Protein 7MEZ (pdb70)

Solvent-accessible surface area: 65326 Å² total; per-residue (Å²): 21,31,1,29,15,76,86,131,66,88,14,122,22,157,77,48,36,54,35,99,8,20,115,30,33,54,71,1,51,104,90,4,19,141,85,18,126,50,14,54,120,125,82,171,125,24,45,172,64,20,32,8,16,6,78,41,158,56,60,90,18,8,22,56,19,115,133,9,8,12,17,13,50,31,6,28,119,67,10,129,71,64,164,90,106,80,0,72,4,39,5,46,74,126,137,105,93,63,119,118,14,83,43,20,26,143,66,0,35,62,4,1,54,37,63,13,61,57,96,77,17,48,69,37,54,7,23,49,10,2,13,20,2,0,0,41,10,2,61,59,13,42,90,82,39,77,80,122,73,11,7,12,26,27,71,52,4,78,62,120,15,9,86,25,4,93,144,103,15,80,121,87,10,8,98,0,12,2,28,154,96,138,80,61,77,73,8,129,11,40,0,85,42,34,7,35,43,0,19,126,49,29,68,115,118,222,153,136,100,53,14,2,18,2,17,6,46,38,16,19,4,13,26,159,21,40,0,42,24,1,44,38,0,11,81,3,22,48,67,57,114,73,4,50,0,15,27,37,101,37,37,80,43,50,102,20,111,38,83,176,51,88,56,28,12,4,18,80,23,68,17,8,2,5,84,59,132,104,2,6,0,100,84,61,104,53,146,59,10,48,8,2,0,1,50,14,0,79,12,95,6,18,0,6,0,52,0,0,1,5,27,109,25,29,182,128,68,82,146,39,0,26,0,10,0,3,0,14,6,14,32,112,67,48,10,78,90,134,9,69,87,49,102,14,49,44,14,4,16,16,10,53,54,12,65,0,72,14,64,4,61,23,3,12,30,2,0,15,0,4,0,6,0,46,2,65,150,28,27,9,10,0,1,0,3,0,0,17,13,9,18,18,10,15,87,13,96,28,59,2,16,1,3,95,66,161,89,9,1,23,39,30,2,19,16,12,11,57,54,63,123,94,11,0,1,0,2,0,12,3,11,58,16,59,29,32,1,1,14,0,69,90,14,71,63,40,112,108,63,20,115,92,81,162,92,130,8,72,108,127,57,70,134,92,0,63,64,16,14,88,44,12,34,30,51,116,32,72,74,130,34,80,99,24,0,20,105,27,31,8,16,0,6,106,48,27,110,0,1,8,16,0,1,48,4,8,95,25,19,65,44,90,14,21,23,83,0,16,36,0,5,53,97,65,121,73,4,61,148,27,89,59,56,23,2,12,1,0,16,0,0,9,5,80,11,10,5,93,26,0,5,41,0,0,5,76,16,0,86,75,9,57,48,7,20,0,25,47,18,1,3,1,0,0,4,0,0,5,10,7,28,19,19,43,14,40,1,0,70,3,4,0,52,18,0,0,103,15,27,28,1,0,2,24,0,0,0,7,2,18,2,2,1,41,26,8,121,26,7,36,17,8,0,0,4,1,0,3,4,0,0,26,0,2,0,73,31,10,10,100,27,1,34,27,0,7,92,0,1,79,10,1,70,115,9,0,97,70,18,66,93,152,121,88,11,74,106,44,0,74,105,20,59,116,73,149,19,10,145,26,2,29,0,0,23,29,10,4,26,51,0,3,42,12,23,22,130,106,3,104,49,44,111,42,199,66,91,7,0,62,0,20,1,119,21,38,32,129,44,35,105,74,142,105,24,11,3,0,30,1,14,33,19,23,17,5,32,15,2,6,3,0,1,14,1,1,72,0,0,43,20,7,1,53,92,64,44,26,37,5,14,1,65,20,8,5,6,5,0,3,6,96,101,6,0,0,15,55,16,31,65,95,28,28,21,0,13,133,5,1,102,88,85,43,3,115,117,5,57,48,99,44,42,8,0,29,91,35,0,82,129,83,14,119,72,98,111,106,23,79,50,4,8,82,69,0,0,58,0,0,0,0,1,4,0,0,1,4,1,3,12,1,1,33,0,7,9,82,9,0,36,0,10,55,88,0,4,2,3,6,35,40,0,15,96,3,0,28,56,25,8,78,90,48,16,141,88,132,85,114,4,10,2,7,6,3,19,0,0,23,53,9,9,17,102,55,48,151,176,75,7,109,50,9,89,53,1,30,87,12,0,16,123,0,0,34,0,0,36,110,58,19,50,14,4,0,7,0,0,6,0,2,0,9,9,3,4,91,75,81,0,51,88,121,21,3,45,46,1,70,82,2,0,5,32,78,94,97,82,112,60,0,89,111,56,0,42,74,31,0,78,48,2,42,112,67,14,57,62,9,6,90,57,27,49,101,143,87,135,127,140,2,75,109,9,0,78,91,8,12,134,68,57,108,13,106,6,66,118,49,15,149,73,23,27,29,18,38,62,7,0,70,36,0,1,83,28,0,51,65,8,35,136,157,19,45,19,113,59,4,9,13,1,1,23,8,1,67,12,10,1,2,35,8,2,27,25,37,122,132,37,67,5,13,89,36,0,25,141,2,2,23,89,0,5,8,3,1,56,25,8,0,26,21,4,52,89,7,4,81,16,1,43,16,5,26,24,0,22,0,0,12,1,2,90,31,0,26,14,3,20,32,13,34,17,142,60,177,154,56,38,21,18,3,0,0,1,2,7,22,110,144,27,80,72,112,29,63,72,9,0,68,137,4,34,79,109,54,54,52,74,51,53,2,7,11,36,1,0,5,4,3,0,0,4,11,1,1,39,61,1,54,6,74,3,3,59,158,105,0,107,92,46,80,89,76,79,0,56,58,12,5,17,38,2,13,88,4,1,52,97,0,26,62,65,64,80,26,60,94,0,95,105,76,0,75,82,63,0,41,50,0,1,108,146,23,42,11,26,41,5,102,83,59,34,143,120,25,162,41,100,21,14,93,30,20,68,1,50,1,76,38,89,39,3,118,50,54,44,8,69,40,3,87,80,3,6,76,116,49,94,173,18,24,5,14,0,0,2,1,7,36,56,182,26,26,11,52,1,10,41,0,35,0,52,23,97,102,84,42,118,108,94,50,9,64,100,84,87,27,115,26,36,2,0,4,5,28,52,66,5,7,56,28,0,5,60,34,1,68,12,0,75,39,16,15,49,80,144,62,16,76,17,7,12,18,1,5,38,13,4,69,56,71,6,66,21,38,8,5,47,0,70,1,33,13,52,93,62,91,151,26,59,60,0,9,20,33,19,3,41,0,0,6,4,9,2,5,132,7,0,113,82,4,16,104,62,60,96,0,152,20,2,54,5,117,98,84,0,65,33,2,52,1,44,1,23,37,1,30,0,48,44,12,68,35,73,48,113,43,90,59,110,85,43,0,0,7,2,55,1,25,8,7,11,89,134,15,132,152,98,35,66,57,17,118,28,5,15,0,20,15,46,77,0,0,98,73,82,48,68,188,25,172,164,6,19,21,77,60,103,93,49,113,35,54,2,33,86,2,44,1,34,11,28,110,103,27,23,0,0,0,6,0,48,106,27,79,148,71,72,2,44,9,0,16,92,0,50,3,31,58,185,44,3,2,27,1,13,0,16,5,11,65,42,51

InterPro domains:
  IPR000341 Phosphatidylinositol 3-kinase Ras-binding (PI3K RBD) domain [PF00794] (204-310)
  IPR000341 Phosphatidylinositol 3-kinase Ras-binding (PI3K RBD) domain [PS51546] (217-309)
  IPR000341 Phosphatidylinositol 3-kinase Ras-binding (PI3K RBD) domain [SM00144] (203-312)
  IPR000403 Phosphatidylinositol 3-/4-kinase, catalytic domain [PF00454] (828-1043)
  IPR000403 Phosphatidylinositol 3-/4-kinase, catalytic domain [PS50290] (797-1080)
  IPR000403 Phosphatidylinositol 3-/4-kinase, catalytic domain [SM00146] (829-1094)
  IPR001263 Phosphoinositide 3-kinase, accessory (PIK) domain [PF00613] (544-732)
  IPR001263 Phosphoinositide 3-kinase, accessory (PIK) domain [PS51545] (541-723)
  IPR001263 Phosphoinositide 3-kinase, accessory (PIK) domain [SM00145] (541-733)
  IPR002420 C2 phosphatidylinositol 3-kinase-type domain [PF00792] (380-495)
  IPR002420 C2 phosphatidylinositol 3-kinase-type domain [PS51547] (357-521)
  IPR002420 C2 phosphatidylinositol 3-kinase-type domain [SM00142] (349-452)
  IPR003113 Phosphatidylinositol 3-kinase, adaptor-binding domain [PS51544] (34-141)
  IPR011009 Protein kinase-like domain superfamily [SSF56112] (728-1089)
  IPR015433 Phosphatidylinositol 3-/4-kinase [PTHR10048] (191-1087)
  IPR016024 Armadillo-type fold [SSF48371] (526-725)
  IPR018936 Phosphatidylinositol 3-/4-kinase, conserved site [PS00915] (832-846)
  IPR018936 Phosphatidylinositol 3-/4-kinase, conserved site [PS00916] (931-951)
  IPR029071 Ubiquitin-like domain superfamily [SSF54236] (145-321)
  IPR035892 C2 domain superfamily [G3DSA:2.60.40.150] (357-522)

B-factor: mean 67.63, std 34.56, range [20.07, 179.75]

Structure (mmCIF, N/CA/C/O backbone):
data_7MEZ
#
_entry.id   7MEZ
#
_cell.length_a   1.00
_cell.length_b   1.00
_cell.length_c   1.00
_cell.angle_alpha   90.00
_cell.angle_beta   90.00
_cell.angle_gamma   90.00
#
_symmetry.space_group_name_H-M   'P 1'
#
loop_
_entity.id
_entity.type
_entity.pdbx_description
1 polymer 'Phosphatidylinositol 4,5-bisphosphate 3-kinase catalytic subunit gamma isoform'
2 polymer 'Phosphoinositide 3-kinase regulatory subunit 5'
#
loop_
_atom_site.group_PDB
_atom_site.id
_atom_site.type_symbol
_atom_site.label_atom_id
_atom_site.label_alt_id
_atom_site.label_comp_id
_atom_site.label_asym_id
_atom_site.label_entity_id
_atom_site.label_seq_id
_atom_site.pdbx_PDB_ins_code
_atom_site.Cartn_x
_atom_site.Cartn_y
_atom_site.Cartn_z
_atom_site.occupancy
_atom_site.B_iso_or_equiv
_atom_site.auth_seq_id
_atom_site.auth_comp_id
_atom_site.auth_asym_id
_atom_site.auth_atom_id
_atom_site.pdbx_PDB_model_num
ATOM 1 N N . ILE A 1 40 ? 181.127 133.256 166.708 1.00 89.33 40 ILE A N 1
ATOM 2 C CA . ILE A 1 40 ? 181.513 134.107 165.590 1.00 89.33 40 ILE A CA 1
ATOM 3 C C . ILE A 1 40 ? 182.875 134.736 165.841 1.00 89.33 40 ILE A C 1
ATOM 4 O O . ILE A 1 40 ? 182.993 135.697 166.596 1.00 89.33 40 ILE A O 1
ATOM 9 N N . GLU A 1 41 ? 183.903 134.183 165.205 1.00 84.93 41 GLU A N 1
ATOM 10 C CA . GLU A 1 41 ? 185.245 134.739 165.310 1.00 84.93 41 GLU A CA 1
ATOM 11 C C . GLU A 1 41 ? 185.290 136.122 164.673 1.00 84.93 41 GLU A C 1
ATOM 12 O O . GLU A 1 41 ? 184.594 136.390 163.692 1.00 84.93 41 GLU A O 1
ATOM 18 N N . PHE A 1 42 ? 186.100 137.012 165.241 1.00 83.02 42 PHE A N 1
ATOM 19 C CA . PHE A 1 42 ? 186.256 138.362 164.722 1.00 83.02 42 PHE A CA 1
ATOM 20 C C . PHE A 1 42 ? 187.723 138.630 164.428 1.00 83.02 42 PHE A C 1
ATOM 21 O O . PHE A 1 42 ? 188.607 138.198 165.173 1.00 83.02 42 PHE A O 1
ATOM 29 N N . VAL A 1 43 ? 187.972 139.340 163.332 1.00 79.65 43 VAL A N 1
ATOM 30 C CA . VAL A 1 43 ? 189.318 139.699 162.902 1.00 79.65 43 VAL A CA 1
ATOM 31 C C . VAL A 1 43 ? 189.481 141.200 163.083 1.00 79.65 43 VAL A C 1
ATOM 32 O O . VAL A 1 43 ? 188.812 141.992 162.407 1.00 79.65 43 VAL A O 1
ATOM 36 N N . LEU A 1 44 ? 190.377 141.588 163.991 1.00 84.91 44 LEU A N 1
ATOM 37 C CA . LEU A 1 44 ? 190.565 142.963 164.419 1.00 84.91 44 LEU A CA 1
ATOM 38 C C . LEU A 1 44 ? 191.453 143.728 163.439 1.00 84.91 44 LEU A C 1
ATOM 39 O O . LEU A 1 44 ? 192.319 143.142 162.786 1.00 84.91 44 LEU A O 1
ATOM 44 N N . PRO A 1 45 ? 191.262 145.052 163.327 1.00 83.45 45 PRO A N 1
ATOM 45 C CA . PRO A 1 45 ? 192.089 145.885 162.449 1.00 83.45 45 PRO A CA 1
ATOM 46 C C . PRO A 1 45 ? 193.467 146.167 163.036 1.00 83.45 45 PRO A C 1
ATOM 47 O O . PRO A 1 45 ? 193.865 147.331 163.086 1.00 83.45 45 PRO A O 1
ATOM 51 N N . SER A 1 53 ? 196.850 144.924 162.603 1.00 89.17 53 SER A N 1
ATOM 52 C CA . SER A 1 53 ? 197.222 143.784 163.430 1.00 89.17 53 SER A CA 1
ATOM 53 C C . SER A 1 53 ? 196.279 142.610 163.198 1.00 89.17 53 SER A C 1
ATOM 54 O O . SER A 1 53 ? 195.084 142.708 163.477 1.00 89.17 53 SER A O 1
ATOM 57 N N . PRO A 1 54 ? 196.814 141.498 162.683 1.00 89.48 54 PRO A N 1
ATOM 58 C CA . PRO A 1 54 ? 195.980 140.305 162.481 1.00 89.48 54 PRO A CA 1
ATOM 59 C C . PRO A 1 54 ? 195.683 139.590 163.788 1.00 89.48 54 PRO A C 1
ATOM 60 O O . PRO A 1 54 ? 196.347 138.608 164.131 1.00 89.48 54 PRO A O 1
ATOM 64 N N . GLU A 1 55 ? 194.691 140.077 164.526 1.00 90.32 55 GLU A N 1
ATOM 65 C CA . GLU A 1 55 ? 194.297 139.498 165.802 1.00 90.32 55 GLU A CA 1
ATOM 66 C C . GLU A 1 55 ? 192.928 138.852 165.662 1.00 90.32 55 GLU A C 1
ATOM 67 O O . GLU A 1 55 ? 191.978 139.489 165.196 1.00 90.32 55 GLU A O 1
ATOM 73 N N . THR A 1 56 ? 192.830 137.590 166.065 1.00 89.39 56 THR A N 1
ATOM 74 C CA . THR A 1 56 ? 191.608 136.806 165.934 1.00 89.39 56 THR A CA 1
ATOM 75 C C . THR A 1 56 ? 191.007 136.606 167.319 1.00 89.39 56 THR A C 1
ATOM 76 O O . THR A 1 56 ? 191.511 135.801 168.110 1.00 89.39 56 THR A O 1
ATOM 80 N N . ALA A 1 57 ? 189.933 137.334 167.609 1.00 90.02 57 ALA A N 1
ATOM 81 C CA . ALA A 1 57 ? 189.225 137.218 168.878 1.00 90.02 57 ALA A CA 1
ATOM 82 C C . ALA A 1 57 ? 188.034 136.289 168.688 1.00 90.02 57 ALA A C 1
ATOM 83 O O . ALA A 1 57 ? 187.111 136.603 167.929 1.00 90.02 57 ALA A O 1
ATOM 85 N N . LEU A 1 58 ? 188.059 135.146 169.366 1.00 91.27 58 LEU A N 1
ATOM 86 C CA . LEU A 1 58 ? 187.001 134.151 169.215 1.00 91.27 58 LEU A CA 1
ATOM 87 C C . LEU A 1 58 ? 185.823 134.555 170.088 1.00 91.27 58 LEU A C 1
ATOM 88 O O . LEU A 1 58 ? 185.792 134.267 171.286 1.00 91.27 58 LEU A O 1
ATOM 93 N N . LEU A 1 59 ? 184.851 135.234 169.489 1.00 92.75 59 LEU A N 1
ATOM 94 C CA . LEU A 1 59 ? 183.613 135.551 170.181 1.00 92.75 59 LEU A CA 1
ATOM 95 C C . LEU A 1 59 ? 182.685 134.340 170.148 1.00 92.75 59 LEU A C 1
ATOM 96 O O . LEU A 1 59 ? 182.965 133.323 169.508 1.00 92.75 59 LEU A O 1
ATOM 101 N N . HIS A 1 60 ? 181.560 134.450 170.846 1.00 95.21 60 HIS A N 1
ATOM 102 C CA . HIS A 1 60 ? 180.567 133.389 170.884 1.00 95.21 60 HIS A CA 1
ATOM 103 C C . HIS A 1 60 ? 179.231 133.934 170.408 1.00 95.21 60 HIS A C 1
ATOM 104 O O . HIS A 1 60 ? 178.934 135.121 170.570 1.00 95.21 60 HIS A O 1
ATOM 111 N N . VAL A 1 61 ? 178.430 133.053 169.807 1.00 95.46 61 VAL A N 1
ATOM 112 C CA . VAL A 1 61 ? 177.114 133.451 169.324 1.00 95.46 61 VAL A CA 1
ATOM 113 C C . VAL A 1 61 ? 176.270 133.885 170.511 1.00 95.46 61 VAL A C 1
ATOM 114 O O . VAL A 1 61 ? 175.992 133.092 171.419 1.00 95.46 61 VAL A O 1
ATOM 118 N N . ALA A 1 62 ? 175.860 135.153 170.514 1.00 96.23 62 ALA A N 1
ATOM 119 C CA . ALA A 1 62 ? 175.099 135.729 171.615 1.00 96.23 62 ALA A CA 1
ATOM 120 C C . ALA A 1 62 ? 173.605 135.782 171.320 1.00 96.23 62 ALA A C 1
ATOM 121 O O . ALA A 1 62 ? 172.921 136.723 171.736 1.00 96.23 62 ALA A O 1
ATOM 123 N N . GLY A 1 63 ? 173.086 134.785 170.611 1.00 92.61 63 GLY A N 1
ATOM 124 C CA . GLY A 1 63 ? 171.673 134.729 170.303 1.00 92.61 63 GLY A CA 1
ATOM 125 C C . GLY A 1 63 ? 171.220 135.843 169.386 1.00 92.61 63 GLY A C 1
ATOM 126 O O . GLY A 1 63 ? 171.888 136.152 168.395 1.00 92.61 63 GLY A O 1
ATOM 127 N N . HIS A 1 64 ? 170.086 136.453 169.704 1.00 88.37 64 HIS A N 1
ATOM 128 C CA . HIS A 1 64 ? 169.542 137.501 168.851 1.00 88.37 64 HIS A CA 1
ATOM 129 C C . HIS A 1 64 ? 168.962 138.679 169.618 1.00 88.37 64 HIS A C 1
ATOM 130 O O . HIS A 1 64 ? 168.381 139.566 168.986 1.00 88.37 64 HIS A O 1
ATOM 137 N N . GLY A 1 65 ? 169.094 138.733 170.941 1.00 92.53 65 GLY A N 1
ATOM 138 C CA . GLY A 1 65 ? 168.434 139.762 171.720 1.00 92.53 65 GLY A CA 1
ATOM 139 C C . GLY A 1 65 ? 169.307 140.937 172.106 1.00 92.53 65 GLY A C 1
ATOM 140 O O . GLY A 1 65 ? 170.129 140.832 173.021 1.00 92.53 65 GLY A O 1
ATOM 141 N N . ASN A 1 66 ? 169.114 142.066 171.425 1.00 98.21 66 ASN A N 1
ATOM 142 C CA . ASN A 1 66 ? 169.835 143.309 171.698 1.00 98.21 66 ASN A CA 1
ATOM 143 C C . ASN A 1 66 ? 171.346 143.093 171.631 1.00 98.21 66 ASN A C 1
ATOM 144 O O . ASN A 1 66 ? 172.100 143.454 172.536 1.00 98.21 66 ASN A O 1
ATOM 149 N N . VAL A 1 67 ? 171.783 142.492 170.527 1.00 97.55 67 VAL A N 1
ATOM 150 C CA . VAL A 1 67 ? 173.188 142.134 170.375 1.00 97.55 67 VAL A CA 1
ATOM 151 C C . VAL A 1 67 ? 173.773 142.924 169.207 1.00 97.55 67 VAL A C 1
ATOM 152 O O . VAL A 1 67 ? 174.654 142.443 168.487 1.00 97.55 67 VAL A O 1
ATOM 156 N N . GLU A 1 68 ? 173.273 144.138 168.990 1.00 91.93 68 GLU A N 1
ATOM 157 C CA . GLU A 1 68 ? 173.996 145.106 168.177 1.00 91.93 68 GLU A CA 1
ATOM 158 C C . GLU A 1 68 ? 174.821 146.062 169.021 1.00 91.93 68 GLU A C 1
ATOM 159 O O . GLU A 1 68 ? 175.394 147.014 168.482 1.00 91.93 68 GLU A O 1
ATOM 165 N N . GLN A 1 69 ? 174.889 145.827 170.330 1.00 101.53 69 GLN A N 1
ATOM 166 C CA . GLN A 1 69 ? 176.063 146.225 171.090 1.00 101.53 69 GLN A CA 1
ATOM 167 C C . GLN A 1 69 ? 177.265 145.364 170.743 1.00 101.53 69 GLN A C 1
ATOM 168 O O . GLN A 1 69 ? 178.333 145.548 171.335 1.00 101.53 69 GLN A O 1
ATOM 174 N N . MET A 1 70 ? 177.094 144.423 169.806 1.00 100.61 70 MET A N 1
ATOM 175 C CA . MET A 1 70 ? 178.209 143.639 169.292 1.00 100.61 70 MET A CA 1
ATOM 176 C C . MET A 1 70 ? 179.326 144.541 168.795 1.00 100.61 70 MET A C 1
ATOM 177 O O . MET A 1 70 ? 180.508 144.212 168.934 1.00 100.61 70 MET A O 1
ATOM 182 N N . LYS A 1 71 ? 178.973 145.686 168.210 1.00 100.08 71 LYS A N 1
ATOM 183 C CA . LYS A 1 71 ? 179.985 146.689 167.903 1.00 100.08 71 LYS A CA 1
ATOM 184 C C . LYS A 1 71 ? 180.704 147.130 169.171 1.00 100.08 71 LYS A C 1
ATOM 185 O O . LYS A 1 71 ? 181.934 147.049 169.263 1.00 100.08 71 LYS A O 1
ATOM 191 N N . ALA A 1 72 ? 179.942 147.554 170.182 1.00 105.43 72 ALA A N 1
ATOM 192 C CA . ALA A 1 72 ? 180.543 147.975 171.443 1.00 105.43 72 ALA A CA 1
ATOM 193 C C . ALA A 1 72 ? 181.181 146.801 172.174 1.00 105.43 72 ALA A C 1
ATOM 194 O O . ALA A 1 72 ? 182.234 146.954 172.801 1.00 105.43 72 ALA A O 1
ATOM 196 N N . GLN A 1 73 ? 180.553 145.624 172.112 1.00 107.93 73 GLN A N 1
ATOM 197 C CA . GLN A 1 73 ? 181.115 144.441 172.758 1.00 107.93 73 GLN A CA 1
ATOM 198 C C . GLN A 1 73 ? 182.497 144.118 172.205 1.00 107.93 73 GLN A C 1
ATOM 199 O O . GLN A 1 73 ? 183.466 143.966 172.960 1.00 107.93 73 GLN A O 1
ATOM 205 N N . VAL A 1 74 ? 182.607 144.020 170.879 1.00 107.53 74 VAL A N 1
ATOM 206 C CA . VAL A 1 74 ? 183.881 143.699 170.250 1.00 107.53 74 VAL A CA 1
ATOM 207 C C . VAL A 1 74 ? 184.877 144.834 170.448 1.00 107.53 74 VAL A C 1
ATOM 208 O O . VAL A 1 74 ? 186.077 144.597 170.605 1.00 107.53 74 VAL A O 1
ATOM 212 N N . TRP A 1 75 ? 184.403 146.082 170.450 1.00 113.84 75 TRP A N 1
ATOM 213 C CA . TRP A 1 75 ? 185.300 147.210 170.672 1.00 113.84 75 TRP A CA 1
ATOM 214 C C . TRP A 1 75 ? 185.922 147.153 172.064 1.00 113.84 75 TRP A C 1
ATOM 215 O O . TRP A 1 75 ? 187.138 147.324 172.224 1.00 113.84 75 TRP A O 1
ATOM 226 N N . LEU A 1 76 ? 185.102 146.890 173.084 1.00 114.97 76 LEU A N 1
ATOM 227 C CA . LEU A 1 76 ? 185.621 146.765 174.442 1.00 114.97 76 LEU A CA 1
ATOM 228 C C . LEU A 1 76 ? 186.533 145.553 174.576 1.00 114.97 76 LEU A C 1
ATOM 229 O O . LEU A 1 76 ? 187.551 145.611 175.275 1.00 114.97 76 LEU A O 1
ATOM 234 N N . ARG A 1 77 ? 186.180 144.442 173.923 1.00 112.50 77 ARG A N 1
ATOM 235 C CA . ARG A 1 77 ? 187.029 143.256 173.972 1.00 112.50 77 ARG A CA 1
ATOM 236 C C . ARG A 1 77 ? 188.384 143.524 173.327 1.00 112.50 77 ARG A C 1
ATOM 237 O O . ARG A 1 77 ? 189.418 143.062 173.820 1.00 112.50 77 ARG A O 1
ATOM 245 N N . ALA A 1 78 ? 188.393 144.265 172.218 1.00 116.40 78 ALA A N 1
ATOM 246 C CA . ALA A 1 78 ? 189.646 144.643 171.575 1.00 116.40 78 ALA A CA 1
ATOM 247 C C . ALA A 1 78 ? 190.468 145.560 172.467 1.00 116.40 78 ALA A C 1
ATOM 248 O O . ALA A 1 78 ? 191.691 145.403 172.573 1.00 116.40 78 ALA A O 1
ATOM 250 N N . LEU A 1 79 ? 189.815 146.530 173.112 1.00 121.29 79 LEU A N 1
ATOM 251 C CA . LEU A 1 79 ? 190.535 147.432 174.005 1.00 121.29 79 LEU A CA 1
ATOM 252 C C . LEU A 1 79 ? 191.151 146.672 175.174 1.00 121.29 79 LEU A C 1
ATOM 253 O O . LEU A 1 79 ? 192.291 146.944 175.570 1.00 121.29 79 LEU A O 1
ATOM 258 N N . GLU A 1 80 ? 190.411 145.717 175.739 1.00 119.13 80 GLU A N 1
ATOM 259 C CA . GLU A 1 80 ? 190.952 144.897 176.818 1.00 119.13 80 GLU A CA 1
ATOM 260 C C . GLU A 1 80 ? 192.103 144.023 176.332 1.00 119.13 80 GLU A C 1
ATOM 261 O O . GLU A 1 80 ? 193.123 143.894 177.018 1.00 119.13 80 GLU A O 1
ATOM 267 N N . THR A 1 81 ? 191.961 143.422 175.153 1.00 119.72 81 THR A N 1
ATOM 268 C CA . THR A 1 81 ? 192.903 142.426 174.662 1.00 119.72 81 THR A CA 1
ATOM 269 C C . THR A 1 81 ? 194.071 143.026 173.890 1.00 119.72 81 THR A C 1
ATOM 270 O O . THR A 1 81 ? 194.926 142.274 173.410 1.00 119.72 81 THR A O 1
ATOM 274 N N . SER A 1 82 ? 194.131 144.348 173.755 1.00 123.21 82 SER A N 1
ATOM 275 C CA . SER A 1 82 ? 195.242 144.984 173.051 1.00 123.21 82 SER A CA 1
ATOM 276 C C . SER A 1 82 ? 195.367 146.417 173.535 1.00 123.21 82 SER A C 1
ATOM 277 O O . SER A 1 82 ? 194.454 147.222 173.323 1.00 123.21 82 SER A O 1
ATOM 280 N N . VAL A 1 83 ? 196.491 146.737 174.183 1.00 128.52 83 VAL A N 1
ATOM 281 C CA . VAL A 1 83 ? 196.751 148.115 174.581 1.00 128.52 83 VAL A CA 1
ATOM 282 C C . VAL A 1 83 ? 196.901 149.016 173.363 1.00 128.52 83 VAL A C 1
ATOM 283 O O . VAL A 1 83 ? 196.695 150.233 173.462 1.00 128.52 83 VAL A O 1
ATOM 287 N N . ALA A 1 84 ? 197.248 148.446 172.206 1.00 128.97 84 ALA A N 1
ATOM 288 C CA . ALA A 1 84 ? 197.238 149.220 170.971 1.00 128.97 84 ALA A CA 1
ATOM 289 C C . ALA A 1 84 ? 195.832 149.706 170.649 1.00 128.97 84 ALA A C 1
ATOM 290 O O . ALA A 1 84 ? 195.648 150.837 170.189 1.00 128.97 84 ALA A O 1
ATOM 292 N N . ALA A 1 85 ? 194.823 148.863 170.888 1.00 129.02 85 ALA A N 1
ATOM 293 C CA . ALA A 1 85 ? 193.441 149.297 170.711 1.00 129.02 85 ALA A CA 1
ATOM 294 C C . ALA A 1 85 ? 193.078 150.394 171.704 1.00 129.02 85 ALA A C 1
ATOM 295 O O . ALA A 1 85 ? 192.347 151.332 171.365 1.00 129.02 85 ALA A O 1
ATOM 297 N N . ASP A 1 86 ? 193.582 150.294 172.937 1.00 128.89 86 ASP A N 1
ATOM 298 C CA . ASP A 1 86 ? 193.360 151.354 173.915 1.00 128.89 86 ASP A CA 1
ATOM 299 C C . ASP A 1 86 ? 193.945 152.675 173.432 1.00 128.89 86 ASP A C 1
ATOM 300 O O . ASP A 1 86 ? 193.313 153.730 173.565 1.00 128.89 86 ASP A O 1
ATOM 305 N N . PHE A 1 87 ? 195.156 152.636 172.874 1.00 131.15 87 PHE A N 1
ATOM 306 C CA . PHE A 1 87 ? 195.765 153.848 172.334 1.00 131.15 87 PHE A CA 1
ATOM 307 C C . PHE A 1 87 ? 194.982 154.380 171.139 1.00 131.15 87 PHE A C 1
ATOM 308 O O . PHE A 1 87 ? 194.769 155.592 171.019 1.00 131.15 87 PHE A O 1
ATOM 316 N N . TYR A 1 88 ? 194.547 153.489 170.245 1.00 130.36 88 TYR A N 1
ATOM 317 C CA . TYR A 1 88 ? 193.821 153.909 169.052 1.00 130.36 88 TYR A CA 1
ATOM 318 C C . TYR A 1 88 ? 192.423 154.420 169.372 1.00 130.36 88 TYR A C 1
ATOM 319 O O . TYR A 1 88 ? 191.835 155.127 168.547 1.00 130.36 88 TYR A O 1
ATOM 328 N N . HIS A 1 89 ? 191.878 154.069 170.540 1.00 128.27 89 HIS A N 1
ATOM 329 C CA . HIS A 1 89 ? 190.599 154.632 170.960 1.00 128.27 89 HIS A CA 1
ATOM 330 C C . HIS A 1 89 ? 190.631 156.154 170.967 1.00 128.27 89 HIS A C 1
ATOM 331 O O . HIS A 1 89 ? 189.612 156.799 170.693 1.00 128.27 89 HIS A O 1
ATOM 338 N N . ARG A 1 90 ? 191.785 156.744 171.275 1.00 130.04 90 ARG A N 1
ATOM 339 C CA . ARG A 1 90 ? 191.935 158.192 171.256 1.00 130.04 90 ARG A CA 1
ATOM 340 C C . ARG A 1 90 ? 192.133 158.746 169.851 1.00 130.04 90 ARG A C 1
ATOM 341 O O . ARG A 1 90 ? 192.035 159.964 169.665 1.00 130.04 90 ARG A O 1
ATOM 349 N N . LEU A 1 91 ? 192.407 157.889 168.865 1.00 128.34 91 LEU A N 1
ATOM 350 C CA . LEU A 1 91 ? 192.607 158.328 167.492 1.00 128.34 91 LEU A CA 1
ATOM 351 C C . LEU A 1 91 ? 191.732 157.609 166.476 1.00 128.34 91 LEU A C 1
ATOM 352 O O . LEU A 1 91 ? 191.735 158.004 165.305 1.00 128.34 91 LEU A O 1
ATOM 357 N N . GLY A 1 92 ? 190.991 156.579 166.875 1.00 120.48 92 GLY A N 1
ATOM 358 C CA . GLY A 1 92 ? 190.149 155.845 165.961 1.00 120.48 92 GLY A CA 1
ATOM 359 C C . GLY A 1 92 ? 188.892 156.605 165.594 1.00 120.48 92 GLY A C 1
ATOM 360 O O . GLY A 1 92 ? 188.519 157.587 166.243 1.00 120.48 92 GLY A O 1
ATOM 361 N N . PRO A 1 93 ? 188.206 156.156 164.537 1.00 107.70 93 PRO A N 1
ATOM 362 C CA . PRO A 1 93 ? 186.979 156.841 164.109 1.00 107.70 93 PRO A CA 1
ATOM 363 C C . PRO A 1 93 ? 185.839 156.646 165.092 1.00 107.70 93 PRO A C 1
ATOM 364 O O . PRO A 1 93 ? 186.012 156.012 166.137 1.00 107.70 93 PRO A O 1
ATOM 368 N N . HIS A 1 94 ? 184.667 157.197 164.771 1.00 105.33 94 HIS A N 1
ATOM 369 C CA . HIS A 1 94 ? 183.523 157.051 165.663 1.00 105.33 94 HIS A CA 1
ATOM 370 C C . HIS A 1 94 ? 183.073 155.598 165.753 1.00 105.33 94 HIS A C 1
ATOM 371 O O . HIS A 1 94 ? 182.866 155.072 166.852 1.00 105.33 94 HIS A O 1
ATOM 378 N N . HIS A 1 95 ? 182.915 154.933 164.609 1.00 97.69 95 HIS A N 1
ATOM 379 C CA . HIS A 1 95 ? 182.479 153.545 164.561 1.00 97.69 95 HIS A CA 1
ATOM 380 C C . HIS A 1 95 ? 183.365 152.774 163.591 1.00 97.69 95 HIS A C 1
ATOM 381 O O . HIS A 1 95 ? 184.290 153.324 162.985 1.00 97.69 95 HIS A O 1
ATOM 388 N N . PHE A 1 96 ? 183.074 151.483 163.456 1.00 89.86 96 PHE A N 1
ATOM 389 C CA . PHE A 1 96 ? 183.757 150.581 162.539 1.00 89.86 96 PHE A CA 1
ATOM 390 C C . PHE A 1 96 ? 182.712 149.873 161.682 1.00 89.86 96 PHE A C 1
ATOM 391 O O . PHE A 1 96 ? 181.507 150.110 161.812 1.00 89.86 96 PHE A O 1
ATOM 399 N N . LEU A 1 97 ? 183.178 148.991 160.802 1.00 77.12 97 LEU A N 1
ATOM 400 C CA . LEU A 1 97 ? 182.315 148.192 159.942 1.00 77.12 97 LEU A CA 1
ATOM 401 C C . LEU A 1 97 ? 182.569 146.711 160.168 1.00 77.12 97 LEU A C 1
ATOM 402 O O . LEU A 1 97 ? 183.718 146.282 160.308 1.00 77.12 97 LEU A O 1
ATOM 407 N N . LEU A 1 98 ? 181.490 145.935 160.190 1.00 71.85 98 LEU A N 1
ATOM 408 C CA . LEU A 1 98 ? 181.562 144.482 160.241 1.00 71.85 98 LEU A CA 1
ATOM 409 C C . LEU A 1 98 ? 181.321 143.944 158.837 1.00 71.85 98 LEU A C 1
ATOM 410 O O . LEU A 1 98 ? 180.297 144.253 158.221 1.00 71.85 98 LEU A O 1
ATOM 415 N N . LEU A 1 99 ? 182.257 143.145 158.333 1.00 67.19 99 LEU A N 1
ATOM 416 C CA . LEU A 1 99 ? 182.157 142.612 156.983 1.00 67.19 99 LEU A CA 1
ATOM 417 C C . LEU A 1 99 ? 182.405 141.111 156.985 1.00 67.19 99 LEU A C 1
ATOM 418 O O . LEU A 1 99 ? 183.071 140.576 157.871 1.00 67.19 99 LEU A O 1
ATOM 423 N N . TYR A 1 100 ? 181.858 140.438 155.978 1.00 65.28 100 TYR A N 1
ATOM 424 C CA . TYR A 1 100 ? 182.083 139.009 155.776 1.00 65.28 100 TYR A CA 1
ATOM 425 C C . TYR A 1 100 ? 182.177 138.752 154.275 1.00 65.28 100 TYR A C 1
ATOM 426 O O . TYR A 1 100 ? 182.262 139.683 153.473 1.00 65.28 100 TYR A O 1
ATOM 435 N N . GLN A 1 101 ? 182.175 137.479 153.884 1.00 66.94 101 GLN A N 1
ATOM 436 C CA . GLN A 1 101 ? 182.294 137.091 152.477 1.00 66.94 101 GLN A CA 1
ATOM 437 C C . GLN A 1 101 ? 181.232 136.042 152.162 1.00 66.94 101 GLN A C 1
ATOM 438 O O . GLN A 1 101 ? 181.434 134.852 152.419 1.00 66.94 101 GLN A O 1
ATOM 444 N N . LYS A 1 102 ? 180.107 136.481 151.596 1.00 72.02 102 LYS A N 1
ATOM 445 C CA . LYS A 1 102 ? 179.023 135.550 151.303 1.00 72.02 102 LYS A CA 1
ATOM 446 C C . LYS A 1 102 ? 179.341 134.681 150.092 1.00 72.02 102 LYS A C 1
ATOM 447 O O . LYS A 1 102 ? 179.050 133.481 150.092 1.00 72.02 102 LYS A O 1
ATOM 453 N N . LYS A 1 103 ? 179.922 135.262 149.047 1.00 73.93 103 LYS A N 1
ATOM 454 C CA . LYS A 1 103 ? 180.271 134.511 147.844 1.00 73.93 103 LYS A CA 1
ATOM 455 C C . LYS A 1 103 ? 181.645 134.926 147.341 1.00 73.93 103 LYS A C 1
ATOM 456 O O . LYS A 1 103 ? 181.853 135.123 146.139 1.00 73.93 103 LYS A O 1
ATOM 462 N N . GLY A 1 104 ? 182.601 135.068 148.253 1.00 69.37 104 GLY A N 1
ATOM 463 C CA . GLY A 1 104 ? 183.910 135.575 147.894 1.00 69.37 104 GLY A CA 1
ATOM 464 C C . GLY A 1 104 ? 183.933 137.089 147.856 1.00 69.37 104 GLY A C 1
ATOM 465 O O . GLY A 1 104 ? 184.890 137.718 148.316 1.00 69.37 104 GLY A O 1
ATOM 466 N N . GLN A 1 105 ? 182.879 137.682 147.304 1.00 64.47 105 GLN A N 1
ATOM 467 C CA . GLN A 1 105 ? 182.749 139.129 147.300 1.00 64.47 105 GLN A CA 1
ATOM 468 C C . GLN A 1 105 ? 182.398 139.612 148.705 1.00 64.47 105 GLN A C 1
ATOM 469 O O . GLN A 1 105 ? 181.757 138.905 149.485 1.00 64.47 105 GLN A O 1
ATOM 475 N N . TRP A 1 106 ? 182.829 140.828 149.024 1.00 63.42 106 TRP A N 1
ATOM 476 C CA . TRP A 1 106 ? 182.776 141.318 150.394 1.00 63.42 106 TRP A CA 1
ATOM 477 C C . TRP A 1 106 ? 181.406 141.919 150.694 1.00 63.42 106 TRP A C 1
ATOM 478 O O . TRP A 1 106 ? 180.909 142.757 149.936 1.00 63.42 106 TRP A O 1
ATOM 489 N N . TYR A 1 107 ? 180.804 141.501 151.805 1.00 60.30 107 TYR A N 1
ATOM 490 C CA . TYR A 1 107 ? 179.489 141.954 152.233 1.00 60.30 107 TYR A CA 1
ATOM 491 C C . TYR A 1 107 ? 179.592 142.702 153.555 1.00 60.30 107 TYR A C 1
ATOM 492 O O . TYR A 1 107 ? 180.464 142.419 154.378 1.00 60.30 107 TYR A O 1
ATOM 501 N N . GLU A 1 108 ? 178.674 143.644 153.760 1.00 59.68 108 GLU A N 1
ATOM 502 C CA . GLU A 1 108 ? 178.615 144.452 154.969 1.00 59.68 108 GLU A CA 1
ATOM 503 C C . GLU A 1 108 ? 177.332 144.167 155.737 1.00 59.68 108 GLU A C 1
ATOM 504 O O . GLU A 1 108 ? 176.275 143.947 155.138 1.00 59.68 108 GLU A O 1
ATOM 510 N N . ILE A 1 109 ? 177.429 144.173 157.066 1.00 64.54 109 ILE A N 1
ATOM 511 C CA . ILE A 1 109 ? 176.258 144.049 157.935 1.00 64.54 109 ILE A CA 1
ATOM 512 C C . ILE A 1 109 ? 175.800 145.475 158.228 1.00 64.54 109 ILE A C 1
ATOM 513 O O . ILE A 1 109 ? 176.241 146.115 159.183 1.00 64.54 109 ILE A O 1
ATOM 518 N N . TYR A 1 110 ? 174.917 145.988 157.373 1.00 61.05 110 TYR A N 1
ATOM 519 C CA . TYR A 1 110 ? 174.478 147.381 157.436 1.00 61.05 110 TYR A CA 1
ATOM 520 C C . TYR A 1 110 ? 173.103 147.520 158.085 1.00 61.05 110 TYR A C 1
ATOM 521 O O . TYR A 1 110 ? 172.083 147.699 157.419 1.00 61.05 110 TYR A O 1
ATOM 530 N N . ASP A 1 111 ? 173.073 147.383 159.419 1.00 74.17 111 ASP A N 1
ATOM 531 C CA . ASP A 1 111 ? 171.830 147.527 160.249 1.00 74.17 111 ASP A CA 1
ATOM 532 C C . ASP A 1 111 ? 172.265 147.491 161.724 1.00 74.17 111 ASP A C 1
ATOM 533 O O . ASP A 1 111 ? 172.937 146.518 162.083 1.00 74.17 111 ASP A O 1
ATOM 538 N N . LYS A 1 112 ? 171.871 148.450 162.571 1.00 83.12 112 LYS A N 1
ATOM 539 C CA . LYS A 1 112 ? 172.419 148.588 163.913 1.00 83.12 112 LYS A CA 1
ATOM 540 C C . LYS A 1 112 ? 171.431 148.192 165.014 1.00 83.12 112 LYS A C 1
ATOM 541 O O . LYS A 1 112 ? 171.608 148.588 166.171 1.00 83.12 112 LYS A O 1
ATOM 547 N N . TYR A 1 113 ? 170.409 147.394 164.698 1.00 81.95 113 TYR A N 1
ATOM 548 C CA . TYR A 1 113 ? 169.346 147.189 165.678 1.00 81.95 113 TYR A CA 1
ATOM 549 C C . TYR A 1 113 ? 169.417 145.823 166.357 1.00 81.95 113 TYR A C 1
ATOM 550 O O . TYR A 1 113 ? 169.493 145.756 167.588 1.00 81.95 113 TYR A O 1
ATOM 559 N N . GLN A 1 114 ? 169.408 144.728 165.598 1.00 83.75 114 GLN A N 1
ATOM 560 C CA . GLN A 1 114 ? 169.398 143.412 166.234 1.00 83.75 114 GLN A CA 1
ATOM 561 C C . GLN A 1 114 ? 170.116 142.409 165.337 1.00 83.75 114 GLN A C 1
ATOM 562 O O . GLN A 1 114 ? 170.270 142.620 164.130 1.00 83.75 114 GLN A O 1
ATOM 568 N N . VAL A 1 115 ? 170.551 141.305 165.955 1.00 84.47 115 VAL A N 1
ATOM 569 C CA . VAL A 1 115 ? 171.267 140.251 165.237 1.00 84.47 115 VAL A CA 1
ATOM 570 C C . VAL A 1 115 ? 170.306 139.430 164.383 1.00 84.47 115 VAL A C 1
ATOM 571 O O . VAL A 1 115 ? 170.728 138.715 163.463 1.00 84.47 115 VAL A O 1
ATOM 575 N N . VAL A 1 116 ? 169.003 139.556 164.629 1.00 81.08 116 VAL A N 1
ATOM 576 C CA . VAL A 1 116 ? 167.995 138.882 163.819 1.00 81.08 116 VAL A CA 1
ATOM 577 C C . VAL A 1 116 ? 168.156 139.317 162.366 1.00 81.08 116 VAL A C 1
ATOM 578 O O . VAL A 1 116 ? 167.870 138.550 161.440 1.00 81.08 116 VAL A O 1
ATOM 582 N N . GLN A 1 117 ? 168.635 140.548 162.158 1.00 80.07 117 GLN A N 1
ATOM 583 C CA . GLN A 1 117 ? 168.932 141.015 160.807 1.00 80.07 117 GLN A CA 1
ATOM 584 C C . GLN A 1 117 ? 170.053 140.202 160.170 1.00 80.07 117 GLN A C 1
ATOM 585 O O . GLN A 1 117 ? 169.987 139.861 158.983 1.00 80.07 117 GLN A O 1
ATOM 591 N N . THR A 1 118 ? 171.086 139.873 160.946 1.00 82.36 118 THR A N 1
ATOM 592 C CA . THR A 1 118 ? 172.296 139.240 160.438 1.00 82.36 118 THR A CA 1
ATOM 593 C C . THR A 1 118 ? 172.113 137.760 160.148 1.00 82.36 118 THR A C 1
ATOM 594 O O . THR A 1 118 ? 173.108 137.039 160.019 1.00 82.36 118 THR A O 1
ATOM 598 N N . LEU A 1 119 ? 170.868 137.293 160.052 1.00 84.94 119 LEU A N 1
ATOM 599 C CA . LEU A 1 119 ? 170.611 135.872 159.859 1.00 84.94 119 LEU A CA 1
ATOM 600 C C . LEU A 1 119 ? 171.161 135.348 158.540 1.00 84.94 119 LEU A C 1
ATOM 601 O O . LEU A 1 119 ? 171.343 134.135 158.404 1.00 84.94 119 LEU A O 1
ATOM 606 N N . ASP A 1 120 ? 171.425 136.220 157.564 1.00 81.63 120 ASP A N 1
ATOM 607 C CA . ASP A 1 120 ? 171.882 135.737 156.264 1.00 81.63 120 ASP A CA 1
ATOM 608 C C . ASP A 1 120 ? 173.310 135.211 156.330 1.00 81.63 120 ASP A C 1
ATOM 609 O O . ASP A 1 120 ? 173.626 134.184 155.717 1.00 81.63 120 ASP A O 1
ATOM 614 N N . CYS A 1 121 ? 174.191 135.903 157.055 1.00 83.04 121 CYS A N 1
ATOM 615 C CA . CYS A 1 121 ? 175.554 135.406 157.207 1.00 83.04 121 CYS A CA 1
ATOM 616 C C . CYS A 1 121 ? 175.566 134.068 157.935 1.00 83.04 121 CYS A C 1
ATOM 617 O O . CYS A 1 121 ? 176.280 133.140 157.535 1.00 83.04 121 CYS A O 1
ATOM 620 N N . LEU A 1 122 ? 174.765 133.947 158.997 1.00 85.17 122 LEU A N 1
ATOM 621 C CA . LEU A 1 122 ? 174.675 132.686 159.726 1.00 85.17 122 LEU A CA 1
ATOM 622 C C . LEU A 1 122 ? 174.112 131.580 158.845 1.00 85.17 122 LEU A C 1
ATOM 623 O O . LEU A 1 122 ? 174.572 130.435 158.902 1.00 85.17 122 LEU A O 1
ATOM 628 N N . ARG A 1 123 ? 173.104 131.900 158.034 1.00 85.19 123 ARG A N 1
ATOM 629 C CA . ARG A 1 123 ? 172.519 130.903 157.146 1.00 85.19 123 ARG A CA 1
ATOM 630 C C . ARG A 1 123 ? 173.523 130.431 156.105 1.00 85.19 123 ARG A C 1
ATOM 631 O O . ARG A 1 123 ? 173.617 129.231 155.827 1.00 85.19 123 ARG A O 1
ATOM 639 N N . TYR A 1 124 ? 174.284 131.356 155.519 1.00 85.48 124 TYR A N 1
ATOM 640 C CA . TYR A 1 124 ? 175.315 130.947 154.572 1.00 85.48 124 TYR A CA 1
ATOM 641 C C . TYR A 1 124 ? 176.378 130.094 155.253 1.00 85.48 124 TYR A C 1
ATOM 642 O O . TYR A 1 124 ? 176.841 129.095 154.688 1.00 85.48 124 TYR A O 1
ATOM 651 N N . TRP A 1 125 ? 176.783 130.477 156.467 1.00 86.78 125 TRP A N 1
ATOM 652 C CA . TRP A 1 125 ? 177.803 129.717 157.180 1.00 86.78 125 TRP A CA 1
ATOM 653 C C . TRP A 1 125 ? 177.323 128.306 157.499 1.00 86.78 125 TRP A C 1
ATOM 654 O O . TRP A 1 125 ? 178.086 127.340 157.379 1.00 86.78 125 TRP A O 1
ATOM 665 N N . LYS A 1 126 ? 176.059 128.165 157.906 1.00 88.81 126 LYS A N 1
ATOM 666 C CA . LYS A 1 126 ? 175.531 126.840 158.209 1.00 88.81 126 LYS A CA 1
ATOM 667 C C . LYS A 1 126 ? 175.295 126.027 156.942 1.00 88.81 126 LYS A C 1
ATOM 668 O O . LYS A 1 126 ? 175.401 124.795 156.973 1.00 88.81 126 LYS A O 1
ATOM 674 N N . ALA A 1 127 ? 174.974 126.687 155.825 1.00 91.33 127 ALA A N 1
ATOM 675 C CA . ALA A 1 127 ? 174.881 125.979 154.553 1.00 91.33 127 ALA A CA 1
ATOM 676 C C . ALA A 1 127 ? 176.240 125.444 154.125 1.00 91.33 127 ALA A C 1
ATOM 677 O O . ALA A 1 127 ? 176.343 124.315 153.632 1.00 91.33 127 ALA A O 1
ATOM 679 N N . THR A 1 128 ? 177.293 126.240 154.304 1.00 90.81 128 THR A N 1
ATOM 680 C CA . THR A 1 128 ? 178.645 125.789 154.006 1.00 90.81 128 THR A CA 1
ATOM 681 C C . THR A 1 128 ? 179.250 124.957 155.128 1.00 90.81 128 THR A C 1
ATOM 682 O O . THR A 1 128 ? 180.344 124.410 154.948 1.00 90.81 128 THR A O 1
ATOM 686 N N . HIS A 1 129 ? 178.569 124.856 156.271 1.00 93.04 129 HIS A N 1
ATOM 687 C CA . HIS A 1 129 ? 179.007 124.030 157.398 1.00 93.04 129 HIS A CA 1
ATOM 688 C C . HIS A 1 129 ? 180.386 124.457 157.903 1.00 93.04 129 HIS A C 1
ATOM 689 O O . HIS A 1 129 ? 181.319 123.656 157.991 1.00 93.04 129 HIS A O 1
ATOM 696 N N . ARG A 1 130 ? 180.507 125.739 158.235 1.00 91.00 130 ARG A N 1
ATOM 697 C CA . ARG A 1 130 ? 181.693 126.293 158.882 1.00 91.00 130 ARG A CA 1
ATOM 698 C C . ARG A 1 130 ? 181.207 127.009 160.141 1.00 91.00 130 ARG A C 1
ATOM 699 O O . ARG A 1 130 ? 180.876 128.196 160.109 1.00 91.00 130 ARG A O 1
ATOM 707 N N . SER A 1 131 ? 181.158 126.268 161.250 1.00 91.09 131 SER A N 1
ATOM 708 C CA . SER A 1 131 ? 180.563 126.796 162.477 1.00 91.09 131 SER A CA 1
ATOM 709 C C . SER A 1 131 ? 181.248 128.060 162.982 1.00 91.09 131 SER A C 1
ATOM 710 O O . SER A 1 131 ? 180.539 129.036 163.283 1.00 91.09 131 SER A O 1
ATOM 713 N N . PRO A 1 132 ? 182.586 128.134 163.102 1.00 90.98 132 PRO A N 1
ATOM 714 C CA . PRO A 1 132 ? 183.188 129.409 163.512 1.00 90.98 132 PRO A CA 1
ATOM 715 C C . PRO A 1 132 ? 183.216 130.405 162.365 1.00 90.98 132 PRO A C 1
ATOM 716 O O . PRO A 1 132 ? 184.028 130.285 161.441 1.00 90.98 132 PRO A O 1
ATOM 720 N N . GLY A 1 133 ? 182.331 131.394 162.417 1.00 87.77 133 GLY A N 1
ATOM 721 C CA . GLY A 1 133 ? 182.248 132.387 161.368 1.00 87.77 133 GLY A CA 1
ATOM 722 C C . GLY A 1 133 ? 183.197 133.546 161.609 1.00 87.77 133 GLY A C 1
ATOM 723 O O . GLY A 1 133 ? 183.426 133.960 162.741 1.00 87.77 133 GLY A O 1
ATOM 724 N N . GLN A 1 134 ? 183.746 134.070 160.517 1.00 79.49 134 GLN A N 1
ATOM 725 C CA . GLN A 1 134 ? 184.711 135.161 160.566 1.00 79.49 134 GLN A CA 1
ATOM 726 C C . GLN A 1 134 ? 184.019 136.458 160.178 1.00 79.49 134 GLN A C 1
ATOM 727 O O . GLN A 1 134 ? 183.401 136.544 159.112 1.00 79.49 134 GLN A O 1
ATOM 733 N N . ILE A 1 135 ? 184.116 137.456 161.049 1.00 74.70 135 ILE A N 1
ATOM 734 C CA . ILE A 1 135 ? 183.628 138.801 160.780 1.00 74.70 135 ILE A CA 1
ATOM 735 C C . ILE A 1 135 ? 184.806 139.747 160.942 1.00 74.70 135 ILE A C 1
ATOM 736 O O . ILE A 1 135 ? 185.435 139.789 162.005 1.00 74.70 135 ILE A O 1
ATOM 741 N N . HIS A 1 136 ? 185.116 140.490 159.887 1.00 72.34 136 HIS A N 1
ATOM 742 C CA . HIS A 1 136 ? 186.229 141.423 159.908 1.00 72.34 136 HIS A CA 1
ATOM 743 C C . HIS A 1 136 ? 185.740 142.780 160.389 1.00 72.34 136 HIS A C 1
ATOM 744 O O . HIS A 1 136 ? 184.758 143.315 159.862 1.00 72.34 136 HIS A O 1
ATOM 751 N N . LEU A 1 137 ? 186.413 143.319 161.402 1.00 78.93 137 LEU A N 1
ATOM 752 C CA . LEU A 1 137 ? 186.166 144.676 161.865 1.00 78.93 137 LEU A CA 1
ATOM 753 C C . LEU A 1 137 ? 187.140 145.603 161.151 1.00 78.93 137 LEU A C 1
ATOM 754 O O . LEU A 1 137 ? 188.359 145.454 161.291 1.00 78.93 137 LEU A O 1
ATOM 759 N N . VAL A 1 138 ? 186.609 146.550 160.382 1.00 80.28 138 VAL A N 1
ATOM 760 C CA . VAL A 1 138 ? 187.437 147.425 159.567 1.00 80.28 138 VAL A CA 1
ATOM 761 C C . VAL A 1 138 ? 187.112 148.875 159.895 1.00 80.28 138 VAL A C 1
ATOM 762 O O . VAL A 1 138 ? 186.035 149.205 160.396 1.00 80.28 138 VAL A O 1
ATOM 766 N N . GLN A 1 139 ? 188.072 149.745 159.599 1.00 85.43 139 GLN A N 1
ATOM 767 C CA . GLN A 1 139 ? 187.961 151.158 159.917 1.00 85.43 139 GLN A CA 1
ATOM 768 C C . GLN A 1 139 ? 187.070 151.877 158.910 1.00 85.43 139 GLN A C 1
ATOM 769 O O . GLN A 1 139 ? 187.044 151.548 157.722 1.00 85.43 139 GLN A O 1
ATOM 775 N N . ARG A 1 140 ? 186.334 152.874 159.403 1.00 85.30 140 ARG A N 1
ATOM 776 C CA . ARG A 1 140 ? 185.514 153.740 158.556 1.00 85.30 140 ARG A CA 1
ATOM 777 C C . ARG A 1 140 ? 186.439 154.692 157.803 1.00 85.30 140 ARG A C 1
ATOM 778 O O . ARG A 1 140 ? 186.586 155.871 158.136 1.00 85.30 140 ARG A O 1
ATOM 786 N N . HIS A 1 141 ? 187.085 154.163 156.774 1.00 80.71 141 HIS A N 1
ATOM 787 C CA . HIS A 1 141 ? 187.961 154.986 155.951 1.00 80.71 141 HIS A CA 1
ATOM 788 C C . HIS A 1 141 ? 187.133 156.008 155.180 1.00 80.71 141 HIS A C 1
ATOM 789 O O . HIS A 1 141 ? 186.094 155.653 154.611 1.00 80.71 141 HIS A O 1
ATOM 796 N N . PRO A 1 142 ? 187.547 157.275 155.143 1.00 74.41 142 PRO A N 1
ATOM 797 C CA . PRO A 1 142 ? 186.778 158.268 154.400 1.00 74.41 142 PRO A CA 1
ATOM 798 C C . PRO A 1 142 ? 186.865 158.006 152.909 1.00 74.41 142 PRO A C 1
ATOM 799 O O . PRO A 1 142 ? 187.826 157.379 152.429 1.00 74.41 142 PRO A O 1
ATOM 803 N N . PRO A 1 143 ? 185.877 158.453 152.134 1.00 65.75 143 PRO A N 1
ATOM 804 C CA . PRO A 1 143 ? 185.935 158.254 150.681 1.00 65.75 143 PRO A CA 1
ATOM 805 C C . PRO A 1 143 ? 187.159 158.928 150.082 1.00 65.75 143 PRO A C 1
ATOM 806 O O . PRO A 1 143 ? 187.575 160.003 150.519 1.00 65.75 143 PRO A O 1
ATOM 810 N N . SER A 1 144 ? 187.734 158.283 149.072 1.00 58.17 144 SER A N 1
ATOM 811 C CA . SER A 1 144 ? 188.956 158.775 148.457 1.00 58.17 144 SER A CA 1
ATOM 812 C C . SER A 1 144 ? 188.685 160.077 147.707 1.00 58.17 144 SER A C 1
ATOM 813 O O . SER A 1 144 ? 187.554 160.561 147.622 1.00 58.17 144 SER A O 1
ATOM 816 N N . GLU A 1 145 ? 189.752 160.660 147.159 1.00 57.80 145 GLU A N 1
ATOM 817 C CA . GLU A 1 145 ? 189.590 161.876 146.370 1.00 57.80 145 GLU A CA 1
ATOM 818 C C . GLU A 1 145 ? 188.896 161.585 145.046 1.00 57.80 145 GLU A C 1
ATOM 819 O O . GLU A 1 145 ? 187.991 162.322 144.638 1.00 57.80 145 GLU A O 1
ATOM 825 N N . GLU A 1 146 ? 189.303 160.513 144.361 1.00 55.33 146 GLU A N 1
ATOM 826 C CA . GLU A 1 146 ? 188.636 160.138 143.120 1.00 55.33 146 GLU A CA 1
ATOM 827 C C . GLU A 1 146 ? 187.192 159.727 143.364 1.00 55.33 146 GLU A C 1
ATOM 828 O O . GLU A 1 146 ? 186.324 160.003 142.531 1.00 55.33 146 GLU A O 1
ATOM 834 N N . SER A 1 147 ? 186.915 159.070 144.492 1.00 48.87 147 SER A N 1
ATOM 835 C CA . SER A 1 147 ? 185.539 158.713 144.817 1.00 48.87 147 SER A CA 1
ATOM 836 C C . SER A 1 147 ? 184.680 159.956 145.008 1.00 48.87 147 SER A C 1
ATOM 837 O O . SER A 1 147 ? 183.542 160.015 144.528 1.00 48.87 147 SER A O 1
ATOM 840 N N . GLN A 1 148 ? 185.214 160.966 145.696 1.00 48.22 148 GLN A N 1
ATOM 841 C CA . GLN A 1 148 ? 184.464 162.201 145.893 1.00 48.22 148 GLN A CA 1
ATOM 842 C C . GLN A 1 148 ? 184.286 162.955 144.583 1.00 48.22 148 GLN A C 1
ATOM 843 O O . GLN A 1 148 ? 183.231 163.551 144.345 1.00 48.22 148 GLN A O 1
ATOM 849 N N . ALA A 1 149 ? 185.304 162.943 143.720 1.00 43.09 149 ALA A N 1
ATOM 850 C CA . ALA A 1 149 ? 185.166 163.572 142.411 1.00 43.09 149 ALA A CA 1
ATOM 851 C C . ALA A 1 149 ? 184.093 162.883 141.580 1.00 43.09 149 ALA A C 1
ATOM 852 O O . ALA A 1 149 ? 183.288 163.546 140.914 1.00 43.09 149 ALA A O 1
ATOM 854 N N . PHE A 1 150 ? 184.066 161.550 141.605 1.00 36.77 150 PHE A N 1
ATOM 855 C CA . PHE A 1 150 ? 183.042 160.813 140.875 1.00 36.77 150 PHE A CA 1
ATOM 856 C C . PHE A 1 150 ? 181.656 161.100 141.435 1.00 36.77 150 PHE A C 1
ATOM 857 O O . PHE A 1 150 ? 180.689 161.235 140.679 1.00 36.77 150 PHE A O 1
ATOM 865 N N . GLN A 1 151 ? 181.538 161.198 142.760 1.00 37.14 151 GLN A N 1
ATOM 866 C CA . GLN A 1 151 ? 180.251 161.536 143.358 1.00 37.14 151 GLN A CA 1
ATOM 867 C C . GLN A 1 151 ? 179.813 162.941 142.965 1.00 37.14 151 GLN A C 1
ATOM 868 O O . GLN A 1 151 ? 178.626 163.186 142.732 1.00 37.14 151 GLN A O 1
ATOM 874 N N . ARG A 1 152 ? 180.756 163.882 142.897 1.00 40.33 152 ARG A N 1
ATOM 875 C CA . ARG A 1 152 ? 180.421 165.233 142.461 1.00 40.33 152 ARG A CA 1
ATOM 876 C C . ARG A 1 152 ? 179.957 165.244 141.011 1.00 40.33 152 ARG A C 1
ATOM 877 O O . ARG A 1 152 ? 179.006 165.952 140.660 1.00 40.33 152 ARG A O 1
ATOM 885 N N . GLN A 1 153 ? 180.620 164.468 140.153 1.00 36.43 153 GLN A N 1
ATOM 886 C CA . GLN A 1 153 ? 180.187 164.363 138.763 1.00 36.43 153 GLN A CA 1
ATOM 887 C C . GLN A 1 153 ? 178.787 163.767 138.668 1.00 36.43 153 GLN A C 1
ATOM 888 O O . GLN A 1 153 ? 177.951 164.241 137.888 1.00 36.43 153 GLN A O 1
ATOM 894 N N . LEU A 1 154 ? 178.513 162.729 139.459 1.00 32.84 154 LEU A N 1
ATOM 895 C CA . LEU A 1 154 ? 177.181 162.135 139.463 1.00 32.84 154 LEU A CA 1
ATOM 896 C C . LEU A 1 154 ? 176.135 163.130 139.941 1.00 32.84 154 LEU A C 1
ATOM 897 O O . LEU A 1 154 ? 175.031 163.188 139.394 1.00 32.84 154 LEU A O 1
ATOM 902 N N . THR A 1 155 ? 176.457 163.911 140.973 1.00 33.30 155 THR A N 1
ATOM 903 C CA . THR A 1 155 ? 175.524 164.925 141.453 1.00 33.30 155 THR A CA 1
ATOM 904 C C . THR A 1 155 ? 175.264 165.975 140.384 1.00 33.30 155 THR A C 1
ATOM 905 O O . THR A 1 155 ? 174.127 166.425 140.207 1.00 33.30 155 THR A O 1
ATOM 909 N N . ALA A 1 156 ? 176.308 166.372 139.655 1.00 31.62 156 ALA A N 1
ATOM 910 C CA . ALA A 1 156 ? 176.130 167.321 138.562 1.00 31.62 156 ALA A CA 1
ATOM 911 C C . ALA A 1 156 ? 175.214 166.753 137.486 1.00 31.62 156 ALA A C 1
ATOM 912 O O . ALA A 1 156 ? 174.372 167.470 136.934 1.00 31.62 156 ALA A O 1
ATOM 914 N N . LEU A 1 157 ? 175.371 165.467 137.170 1.00 28.15 157 LEU A N 1
ATOM 915 C CA . LEU A 1 157 ? 174.522 164.848 136.155 1.00 28.15 157 LEU A CA 1
ATOM 916 C C . LEU A 1 157 ? 173.075 164.737 136.622 1.00 28.15 157 LEU A C 1
ATOM 917 O O . LEU A 1 157 ? 172.148 165.045 135.866 1.00 28.15 157 LEU A O 1
ATOM 922 N N . ILE A 1 158 ? 172.863 164.296 137.863 1.00 27.56 158 ILE A N 1
ATOM 923 C CA . ILE A 1 158 ? 171.509 164.079 138.365 1.00 27.56 158 ILE A CA 1
ATOM 924 C C . ILE A 1 158 ? 170.784 165.403 138.556 1.00 27.56 158 ILE A C 1
ATOM 925 O O . ILE A 1 158 ? 169.589 165.521 138.264 1.00 27.56 158 ILE A O 1
ATOM 930 N N . GLY A 1 159 ? 171.489 166.418 139.045 1.00 30.63 159 GLY A N 1
ATOM 931 C CA . GLY A 1 159 ? 170.860 167.657 139.439 1.00 30.63 159 GLY A CA 1
ATOM 932 C C . GLY A 1 159 ? 170.316 167.663 140.848 1.00 30.63 159 GLY A C 1
ATOM 933 O O . GLY A 1 159 ? 169.710 168.660 141.257 1.00 30.63 159 GLY A O 1
ATOM 934 N N . TYR A 1 160 ? 170.502 166.580 141.597 1.00 29.47 160 TYR A N 1
ATOM 935 C CA . TYR A 1 160 ? 170.103 166.502 142.992 1.00 29.47 160 TYR A CA 1
ATOM 936 C C . TYR A 1 160 ? 171.205 165.801 143.769 1.00 29.47 160 TYR A C 1
ATOM 937 O O . TYR A 1 160 ? 171.833 164.869 143.262 1.00 29.47 160 TYR A O 1
ATOM 946 N N . ASP A 1 161 ? 171.436 166.253 144.998 1.00 33.92 161 ASP A N 1
ATOM 947 C CA . ASP A 1 161 ? 172.472 165.680 145.854 1.00 33.92 161 ASP A CA 1
ATOM 948 C C . ASP A 1 161 ? 171.861 164.526 146.638 1.00 33.92 161 ASP A C 1
ATOM 949 O O . ASP A 1 161 ? 171.127 164.736 147.605 1.00 33.92 161 ASP A O 1
ATOM 954 N N . VAL A 1 162 ? 172.165 163.298 146.215 1.00 33.77 162 VAL A N 1
ATOM 955 C CA . VAL A 1 162 ? 171.646 162.123 146.906 1.00 33.77 162 VAL A CA 1
ATOM 956 C C . VAL A 1 162 ? 172.262 161.987 148.290 1.00 33.77 162 VAL A C 1
ATOM 957 O O . VAL A 1 162 ? 171.605 161.516 149.225 1.00 33.77 162 VAL A O 1
ATOM 961 N N . THR A 1 163 ? 173.525 162.385 148.449 1.00 35.32 163 THR A N 1
ATOM 962 C CA . THR A 1 163 ? 174.206 162.268 149.732 1.00 35.32 163 THR A CA 1
ATOM 963 C C . THR A 1 163 ? 173.649 163.210 150.790 1.00 35.32 163 THR A C 1
ATOM 964 O O . THR A 1 163 ? 173.995 163.063 151.967 1.00 35.32 163 THR A O 1
ATOM 968 N N . ASP A 1 164 ? 172.807 164.165 150.410 1.00 38.26 164 ASP A N 1
ATOM 969 C CA . ASP A 1 164 ? 172.238 165.112 151.359 1.00 38.26 164 ASP A CA 1
ATOM 970 C C . ASP A 1 164 ? 171.139 164.430 152.164 1.00 38.26 164 ASP A C 1
ATOM 971 O O . ASP A 1 164 ? 170.144 163.964 151.597 1.00 38.26 164 ASP A O 1
ATOM 976 N N . VAL A 1 165 ? 171.315 164.376 153.483 1.00 37.71 165 VAL A N 1
ATOM 977 C CA . VAL A 1 165 ? 170.386 163.682 154.367 1.00 37.71 165 VAL A CA 1
ATOM 978 C C . VAL A 1 165 ? 169.677 164.685 155.267 1.00 37.71 165 VAL A C 1
ATOM 979 O O . VAL A 1 165 ? 169.309 164.365 156.402 1.00 37.71 165 VAL A O 1
ATOM 983 N N . SER A 1 166 ? 169.486 165.904 154.772 1.00 37.83 166 SER A N 1
ATOM 984 C CA . SER A 1 166 ? 168.875 166.968 155.554 1.00 37.83 166 SER A CA 1
ATOM 985 C C . SER A 1 166 ? 167.356 166.994 155.454 1.00 37.83 166 SER A C 1
ATOM 986 O O . SER A 1 166 ? 166.721 167.801 156.140 1.00 37.83 166 SER A O 1
ATOM 989 N N . ASN A 1 167 ? 166.757 166.143 154.626 1.00 35.80 167 ASN A N 1
ATOM 990 C CA . ASN A 1 167 ? 165.310 166.110 154.448 1.00 35.80 167 ASN A CA 1
ATOM 991 C C . ASN A 1 167 ? 164.780 164.692 154.597 1.00 35.80 167 ASN A C 1
ATOM 992 O O . ASN A 1 167 ? 163.840 164.282 153.912 1.00 35.80 167 ASN A O 1
ATOM 997 N N . VAL A 1 168 ? 165.376 163.916 155.496 1.00 37.69 168 VAL A N 1
ATOM 998 C CA . VAL A 1 168 ? 164.970 162.538 155.731 1.00 37.69 168 VAL A CA 1
ATOM 999 C C . VAL A 1 168 ? 164.764 162.333 157.224 1.00 37.69 168 VAL A C 1
ATOM 1000 O O . VAL A 1 168 ? 165.559 162.808 158.042 1.00 37.69 168 VAL A O 1
ATOM 1004 N N . HIS A 1 169 ? 163.679 161.649 157.580 1.00 39.29 169 HIS A N 1
ATOM 1005 C CA . HIS A 1 169 ? 163.450 161.226 158.953 1.00 39.29 169 HIS A CA 1
ATOM 1006 C C . HIS A 1 169 ? 163.746 159.747 159.157 1.00 39.29 169 HIS A C 1
ATOM 1007 O O . HIS A 1 169 ? 163.485 159.215 160.240 1.00 39.29 169 HIS A O 1
ATOM 1014 N N . ASP A 1 170 ? 164.276 159.074 158.141 1.00 39.91 170 ASP A N 1
ATOM 1015 C CA . ASP A 1 170 ? 164.762 157.708 158.266 1.00 39.91 170 ASP A CA 1
ATOM 1016 C C . ASP A 1 170 ? 165.900 157.524 157.270 1.00 39.91 170 ASP A C 1
ATOM 1017 O O . ASP A 1 170 ? 166.339 158.478 156.622 1.00 39.91 170 ASP A O 1
ATOM 1022 N N . ASP A 1 171 ? 166.380 156.290 157.143 1.00 41.23 171 ASP A N 1
ATOM 1023 C CA . ASP A 1 171 ? 167.461 155.969 156.220 1.00 41.23 171 ASP A CA 1
ATOM 1024 C C . ASP A 1 171 ? 166.980 155.107 155.059 1.00 41.23 171 ASP A C 1
ATOM 1025 O O . ASP A 1 171 ? 167.729 154.271 154.549 1.00 41.23 171 ASP A O 1
ATOM 1030 N N . GLU A 1 172 ? 165.731 155.295 154.632 1.00 37.61 172 GLU A N 1
ATOM 1031 C CA . GLU A 1 172 ? 165.212 154.507 153.521 1.00 37.61 172 GLU A CA 1
ATOM 1032 C C . GLU A 1 172 ? 165.956 154.816 152.229 1.00 37.61 172 GLU A C 1
ATOM 1033 O O . GLU A 1 172 ? 166.259 153.908 151.449 1.00 37.61 172 GLU A O 1
ATOM 1039 N N . LEU A 1 173 ? 166.259 156.092 151.985 1.00 33.43 173 LEU A N 1
ATOM 1040 C CA . LEU A 1 173 ? 166.946 156.464 150.753 1.00 33.43 173 LEU A CA 1
ATOM 1041 C C . LEU A 1 173 ? 168.389 155.977 150.748 1.00 33.43 173 LEU A C 1
ATOM 1042 O O . LEU A 1 173 ? 168.871 155.463 149.733 1.00 33.43 173 LEU A O 1
ATOM 1047 N N . GLU A 1 174 ? 169.097 156.127 151.868 1.00 38.37 174 GLU A N 1
ATOM 1048 C CA . GLU A 1 174 ? 170.466 155.626 151.937 1.00 38.37 174 GLU A CA 1
ATOM 1049 C C . GLU A 1 174 ? 170.502 154.108 151.835 1.00 38.37 174 GLU A C 1
ATOM 1050 O O . GLU A 1 174 ? 171.382 153.541 151.173 1.00 38.37 174 GLU A O 1
ATOM 1056 N N . PHE A 1 175 ? 169.555 153.429 152.480 1.00 40.29 175 PHE A N 1
ATOM 1057 C CA . PHE A 1 175 ? 169.528 151.979 152.375 1.00 40.29 175 PHE A CA 1
ATOM 1058 C C . PHE A 1 175 ? 169.174 151.535 150.962 1.00 40.29 175 PHE A C 1
ATOM 1059 O O . PHE A 1 175 ? 169.665 150.503 150.502 1.00 40.29 175 PHE A O 1
ATOM 1067 N N . THR A 1 176 ? 168.332 152.297 150.260 1.00 34.08 176 THR A N 1
ATOM 1068 C CA . THR A 1 176 ? 168.062 152.002 148.856 1.00 34.08 176 THR A CA 1
ATOM 1069 C C . THR A 1 176 ? 169.308 152.195 148.005 1.00 34.08 176 THR A C 1
ATOM 1070 O O . THR A 1 176 ? 169.577 151.404 147.093 1.00 34.08 176 THR A O 1
ATOM 1074 N N . ARG A 1 177 ? 170.073 153.253 148.279 1.00 32.18 177 ARG A N 1
ATOM 1075 C CA . ARG A 1 177 ? 171.344 153.450 147.590 1.00 32.18 177 ARG A CA 1
ATOM 1076 C C . ARG A 1 177 ? 172.260 152.254 147.793 1.00 32.18 177 ARG A C 1
ATOM 1077 O O . ARG A 1 177 ? 172.911 151.791 146.851 1.00 32.18 177 ARG A O 1
ATOM 1085 N N . ARG A 1 178 ? 172.323 151.744 149.023 1.00 38.26 178 ARG A N 1
ATOM 1086 C CA . ARG A 1 178 ? 173.171 150.590 149.300 1.00 38.26 178 ARG A CA 1
ATOM 1087 C C . ARG A 1 178 ? 172.626 149.315 148.668 1.00 38.26 178 ARG A C 1
ATOM 1088 O O . ARG A 1 178 ? 173.405 148.450 148.255 1.00 38.26 178 ARG A O 1
ATOM 1096 N N . GLY A 1 179 ? 171.300 149.175 148.592 1.00 34.29 179 GLY A N 1
ATOM 1097 C CA . GLY A 1 179 ? 170.696 147.951 148.101 1.00 34.29 179 GLY A CA 1
ATOM 1098 C C . GLY A 1 179 ? 170.610 147.840 146.599 1.00 34.29 179 GLY A C 1
ATOM 1099 O O . GLY A 1 179 ? 170.520 146.725 146.078 1.00 34.29 179 GLY A O 1
ATOM 1100 N N . LEU A 1 180 ? 170.634 148.963 145.890 1.00 29.58 180 LEU A N 1
ATOM 1101 C CA . LEU A 1 180 ? 170.617 148.931 144.436 1.00 29.58 180 LEU A CA 1
ATOM 1102 C C . LEU A 1 180 ? 171.955 148.518 143.841 1.00 29.58 180 LEU A C 1
ATOM 1103 O O . LEU A 1 180 ? 172.058 148.395 142.617 1.00 29.58 180 LEU A O 1
ATOM 1108 N N . VAL A 1 181 ? 172.979 148.310 144.669 1.00 31.58 181 VAL A N 1
ATOM 1109 C CA . VAL A 1 181 ? 174.282 147.906 144.154 1.00 31.58 181 VAL A CA 1
ATOM 1110 C C . VAL A 1 181 ? 174.228 146.488 143.602 1.00 31.58 181 VAL A C 1
ATOM 1111 O O . VAL A 1 181 ? 174.871 146.179 142.593 1.00 31.58 181 VAL A O 1
ATOM 1115 N N . THR A 1 182 ? 173.476 145.600 144.255 1.00 33.19 182 THR A N 1
ATOM 1116 C CA . THR A 1 182 ? 173.437 144.206 143.816 1.00 33.19 182 THR A CA 1
ATOM 1117 C C . THR A 1 182 ? 172.829 144.024 142.427 1.00 33.19 182 THR A C 1
ATOM 1118 O O . THR A 1 182 ? 173.455 143.342 141.596 1.00 33.19 182 THR A O 1
ATOM 1122 N N . PRO A 1 183 ? 171.654 144.579 142.093 1.00 28.89 183 PRO A N 1
ATOM 1123 C CA . PRO A 1 183 ? 171.191 144.457 140.702 1.00 28.89 183 PRO A CA 1
ATOM 1124 C C . PRO A 1 183 ? 172.100 145.153 139.710 1.00 28.89 183 PRO A C 1
ATOM 1125 O O . PRO A 1 183 ? 172.260 144.671 138.582 1.00 28.89 183 PRO A O 1
ATOM 1129 N N . ARG A 1 184 ? 172.708 146.274 140.102 1.00 29.10 184 ARG A N 1
ATOM 1130 C CA . ARG A 1 184 ? 173.621 146.976 139.209 1.00 29.10 184 ARG A CA 1
ATOM 1131 C C . ARG A 1 184 ? 174.831 146.116 138.874 1.00 29.10 184 ARG A C 1
ATOM 1132 O O . ARG A 1 184 ? 175.217 145.993 137.707 1.00 29.10 184 ARG A O 1
ATOM 1140 N N . MET A 1 185 ? 175.443 145.508 139.891 1.00 31.82 185 MET A N 1
ATOM 1141 C CA . MET A 1 185 ? 176.586 144.641 139.640 1.00 31.82 185 MET A CA 1
ATOM 1142 C C . MET A 1 185 ? 176.178 143.390 138.878 1.00 31.82 185 MET A C 1
ATOM 1143 O O . MET A 1 185 ? 176.952 142.892 138.053 1.00 31.82 185 MET A O 1
ATOM 1148 N N . ALA A 1 186 ? 174.975 142.872 139.135 1.00 29.79 186 ALA A N 1
ATOM 1149 C CA . ALA A 1 186 ? 174.497 141.717 138.382 1.00 29.79 186 ALA A CA 1
ATOM 1150 C C . ALA A 1 186 ? 174.350 142.043 136.902 1.00 29.79 186 ALA A C 1
ATOM 1151 O O . ALA A 1 186 ? 174.733 141.243 136.042 1.00 29.79 186 ALA A O 1
ATOM 1153 N N . GLU A 1 187 ? 173.798 143.216 136.586 1.00 27.23 187 GLU A N 1
ATOM 1154 C CA . GLU A 1 187 ? 173.628 143.598 135.187 1.00 27.23 187 GLU A CA 1
ATOM 1155 C C . GLU A 1 187 ? 174.960 143.918 134.522 1.00 27.23 187 GLU A C 1
ATOM 1156 O O . GLU A 1 187 ? 175.164 143.589 133.349 1.00 27.23 187 GLU A O 1
ATOM 1162 N N . VAL A 1 188 ? 175.871 144.572 135.241 1.00 26.12 188 VAL A N 1
ATOM 1163 C CA . VAL A 1 188 ? 177.167 144.892 134.654 1.00 26.12 188 VAL A CA 1
ATOM 1164 C C . VAL A 1 188 ? 177.961 143.620 134.385 1.00 26.12 188 VAL A C 1
ATOM 1165 O O . VAL A 1 188 ? 178.600 143.482 133.335 1.00 26.12 188 VAL A O 1
ATOM 1169 N N . ALA A 1 189 ? 177.936 142.670 135.324 1.00 27.92 189 ALA A N 1
ATOM 1170 C CA . ALA A 1 189 ? 178.671 141.424 135.132 1.00 27.92 189 ALA A CA 1
ATOM 1171 C C . ALA A 1 189 ? 178.105 140.615 133.973 1.00 27.92 189 ALA A C 1
ATOM 1172 O O . ALA A 1 189 ? 178.862 140.065 133.165 1.00 27.92 189 ALA A O 1
ATOM 1174 N N . SER A 1 190 ? 176.781 140.526 133.878 1.00 28.06 190 SER A N 1
ATOM 1175 C CA . SER A 1 190 ? 176.127 139.757 132.821 1.00 28.06 190 SER A CA 1
ATOM 1176 C C . SER A 1 190 ? 175.728 140.689 131.679 1.00 28.06 190 SER A C 1
ATOM 1177 O O . SER A 1 190 ? 174.556 140.981 131.447 1.00 28.06 190 SER A O 1
ATOM 1180 N N . ARG A 1 191 ? 176.743 141.153 130.957 1.00 25.66 191 ARG A N 1
ATOM 1181 C CA . ARG A 1 191 ? 176.547 142.096 129.866 1.00 25.66 191 ARG A CA 1
ATOM 1182 C C . ARG A 1 191 ? 177.512 141.770 128.741 1.00 25.66 191 ARG A C 1
ATOM 1183 O O . ARG A 1 191 ? 178.720 141.659 128.971 1.00 25.66 191 ARG A O 1
ATOM 1191 N N . ASP A 1 192 ? 176.984 141.618 127.536 1.00 28.92 192 ASP A N 1
ATOM 1192 C CA . ASP A 1 192 ? 177.831 141.382 126.376 1.00 28.92 192 ASP A CA 1
ATOM 1193 C C . ASP A 1 192 ? 178.578 142.664 126.043 1.00 28.92 192 ASP A C 1
ATOM 1194 O O . ASP A 1 192 ? 177.937 143.688 125.782 1.00 28.92 192 ASP A O 1
ATOM 1199 N N . PRO A 1 193 ? 179.911 142.665 126.043 1.00 27.77 193 PRO A N 1
ATOM 1200 C CA . PRO A 1 193 ? 180.629 143.924 125.784 1.00 27.77 193 PRO A CA 1
ATOM 1201 C C . PRO A 1 193 ? 180.392 144.481 124.391 1.00 27.77 193 PRO A C 1
ATOM 1202 O O . PRO A 1 193 ? 180.028 145.655 124.252 1.00 27.77 193 PRO A O 1
ATOM 1206 N N . LYS A 1 194 ? 180.587 143.669 123.350 1.00 27.61 194 LYS A N 1
ATOM 1207 C CA . LYS A 1 194 ? 180.426 144.163 121.986 1.00 27.61 194 LYS A CA 1
ATOM 1208 C C . LYS A 1 194 ? 178.983 144.555 121.700 1.00 27.61 194 LYS A C 1
ATOM 1209 O O . LYS A 1 194 ? 178.724 145.601 121.093 1.00 27.61 194 LYS A O 1
ATOM 1215 N N . LEU A 1 195 ? 178.028 143.731 122.128 1.00 27.44 195 LEU A N 1
ATOM 1216 C CA . LEU A 1 195 ? 176.627 144.027 121.852 1.00 27.44 195 LEU A CA 1
ATOM 1217 C C . LEU A 1 195 ? 176.155 145.246 122.630 1.00 27.44 195 LEU A C 1
ATOM 1218 O O . LEU A 1 195 ? 175.344 146.030 122.127 1.00 27.44 195 LEU A O 1
ATOM 1223 N N . TYR A 1 196 ? 176.636 145.418 123.862 1.00 24.32 196 TYR A N 1
ATOM 1224 C CA . TYR A 1 196 ? 176.309 146.630 124.606 1.00 24.32 196 TYR A CA 1
ATOM 1225 C C . TYR A 1 196 ? 176.913 147.859 123.945 1.00 24.32 196 TYR A C 1
ATOM 1226 O O . TYR A 1 196 ? 176.251 148.895 123.830 1.00 24.32 196 TYR A O 1
ATOM 1235 N N . ALA A 1 197 ? 178.169 147.761 123.508 1.00 25.74 197 ALA A N 1
ATOM 1236 C CA . ALA A 1 197 ? 178.827 148.904 122.887 1.00 25.74 197 ALA A CA 1
ATOM 1237 C C . ALA A 1 197 ? 178.126 149.316 121.602 1.00 25.74 197 ALA A C 1
ATOM 1238 O O . ALA A 1 197 ? 177.913 150.509 121.359 1.00 25.74 197 ALA A O 1
ATOM 1240 N N . MET A 1 198 ? 177.754 148.348 120.770 1.00 28.41 198 MET A N 1
ATOM 1241 C CA . MET A 1 198 ? 177.129 148.655 119.492 1.00 28.41 198 MET A CA 1
ATOM 1242 C C . MET A 1 198 ? 175.616 148.809 119.582 1.00 28.41 198 MET A C 1
ATOM 1243 O O . MET A 1 198 ? 175.012 149.322 118.636 1.00 28.41 198 MET A O 1
ATOM 1248 N N . HIS A 1 199 ? 175.005 148.393 120.696 1.00 28.88 199 HIS A N 1
ATOM 1249 C CA . HIS A 1 199 ? 173.589 148.534 121.037 1.00 28.88 199 HIS A CA 1
ATOM 1250 C C . HIS A 1 199 ? 172.662 148.448 119.830 1.00 28.88 199 HIS A C 1
ATOM 1251 O O . HIS A 1 199 ? 172.000 149.435 119.490 1.00 28.88 199 HIS A O 1
ATOM 1258 N N . PRO A 1 200 ? 172.580 147.299 119.161 1.00 30.60 200 PRO A N 1
ATOM 1259 C CA . PRO A 1 200 ? 171.678 147.190 118.010 1.00 30.60 200 PRO A CA 1
ATOM 1260 C C . PRO A 1 200 ? 170.229 147.392 118.423 1.00 30.60 200 PRO A C 1
ATOM 1261 O O . PRO A 1 200 ? 169.806 146.979 119.503 1.00 30.60 200 PRO A O 1
ATOM 1265 N N . TRP A 1 201 ? 169.471 148.042 117.548 1.00 31.40 201 TRP A N 1
ATOM 1266 C CA . TRP A 1 201 ? 168.060 148.339 117.774 1.00 31.40 201 TRP A CA 1
ATOM 1267 C C . TRP A 1 201 ? 167.250 147.392 116.899 1.00 31.40 201 TRP A C 1
ATOM 1268 O O . TRP A 1 201 ? 167.111 147.614 115.694 1.00 31.40 201 TRP A O 1
ATOM 1279 N N . VAL A 1 202 ? 166.712 146.335 117.508 1.00 34.08 202 VAL A N 1
ATOM 1280 C CA . VAL A 1 202 ? 166.022 145.282 116.778 1.00 34.08 202 VAL A CA 1
ATOM 1281 C C . VAL A 1 202 ? 164.639 145.074 117.375 1.00 34.08 202 VAL A C 1
ATOM 1282 O O . VAL A 1 202 ? 164.360 145.454 118.514 1.00 34.08 202 VAL A O 1
ATOM 1286 N N . THR A 1 203 ? 163.768 144.461 116.578 1.00 40.45 203 THR A N 1
ATOM 1287 C CA . THR A 1 203 ? 162.433 144.084 117.012 1.00 40.45 203 THR A CA 1
ATOM 1288 C C . THR A 1 203 ? 162.120 142.689 116.491 1.00 40.45 203 THR A C 1
ATOM 1289 O O . THR A 1 203 ? 162.536 142.314 115.392 1.00 40.45 203 THR A O 1
ATOM 1293 N N . SER A 1 204 ? 161.397 141.915 117.296 1.00 43.13 204 SER A N 1
ATOM 1294 C CA . SER A 1 204 ? 160.990 140.572 116.908 1.00 43.13 204 SER A CA 1
ATOM 1295 C C . SER A 1 204 ? 159.559 140.515 116.393 1.00 43.13 204 SER A C 1
ATOM 1296 O O . SER A 1 204 ? 159.082 139.429 116.052 1.00 43.13 204 SER A O 1
ATOM 1299 N N . LYS A 1 205 ? 158.866 141.648 116.334 1.00 44.66 205 LYS A N 1
ATOM 1300 C CA . LYS A 1 205 ? 157.523 141.668 115.784 1.00 44.66 205 LYS A CA 1
ATOM 1301 C C . LYS A 1 205 ? 157.560 141.337 114.294 1.00 44.66 205 LYS A C 1
ATOM 1302 O O . LYS A 1 205 ? 158.524 141.668 113.600 1.00 44.66 205 LYS A O 1
ATOM 1308 N N . PRO A 1 206 ? 156.526 140.673 113.780 1.00 47.31 206 PRO A N 1
ATOM 1309 C CA . PRO A 1 206 ? 156.504 140.345 112.352 1.00 47.31 206 PRO A CA 1
ATOM 1310 C C . PRO A 1 206 ? 156.448 141.600 111.496 1.00 47.31 206 PRO A C 1
ATOM 1311 O O . PRO A 1 206 ? 155.891 142.625 111.891 1.00 47.31 206 PRO A O 1
ATOM 1315 N N . LEU A 1 207 ? 157.041 141.507 110.315 1.00 51.00 207 LEU A N 1
ATOM 1316 C CA . LEU A 1 207 ? 157.063 142.642 109.404 1.00 51.00 207 LEU A CA 1
ATOM 1317 C C . LEU A 1 207 ? 155.649 142.935 108.915 1.00 51.00 207 LEU A C 1
ATOM 1318 O O . LEU A 1 207 ? 154.968 142.026 108.425 1.00 51.00 207 LEU A O 1
ATOM 1323 N N . PRO A 1 208 ? 155.171 144.170 109.036 1.00 55.55 208 PRO A N 1
ATOM 1324 C CA . PRO A 1 208 ? 153.809 144.480 108.593 1.00 55.55 208 PRO A CA 1
ATOM 1325 C C . PRO A 1 208 ? 153.661 144.328 107.088 1.00 55.55 208 PRO A C 1
ATOM 1326 O O . PRO A 1 208 ? 154.618 144.477 106.325 1.00 55.55 208 PRO A O 1
ATOM 1330 N N . GLU A 1 209 ? 152.431 144.024 106.666 1.00 62.39 209 GLU A N 1
ATOM 1331 C CA . GLU A 1 209 ? 152.178 143.770 105.252 1.00 62.39 209 GLU A CA 1
ATOM 1332 C C . GLU A 1 209 ? 152.405 145.013 104.399 1.00 62.39 209 GLU A C 1
ATOM 1333 O O . GLU A 1 209 ? 152.857 144.899 103.254 1.00 62.39 209 GLU A O 1
ATOM 1339 N N . TYR A 1 210 ? 152.101 146.203 104.927 1.00 61.21 210 TYR A N 1
ATOM 1340 C CA . TYR A 1 210 ? 152.342 147.416 104.157 1.00 61.21 210 TYR A CA 1
ATOM 1341 C C . TYR A 1 210 ? 153.827 147.696 103.984 1.00 61.21 210 TYR A C 1
ATOM 1342 O O . TYR A 1 210 ? 154.196 148.511 103.133 1.00 61.21 210 TYR A O 1
ATOM 1351 N N . LEU A 1 211 ? 154.683 147.045 104.771 1.00 58.66 211 LEU A N 1
ATOM 1352 C CA . LEU A 1 211 ? 156.116 147.057 104.515 1.00 58.66 211 LEU A CA 1
ATOM 1353 C C . LEU A 1 211 ? 156.553 145.881 103.657 1.00 58.66 211 LEU A C 1
ATOM 1354 O O . LEU A 1 211 ? 157.515 146.006 102.891 1.00 58.66 211 LEU A O 1
ATOM 1359 N N . TRP A 1 212 ? 155.862 144.744 103.768 1.00 60.38 212 TRP A N 1
ATOM 1360 C CA . TRP A 1 212 ? 156.189 143.592 102.936 1.00 60.38 212 TRP A CA 1
ATOM 1361 C C . TRP A 1 212 ? 155.935 143.885 101.464 1.00 60.38 212 TRP A C 1
ATOM 1362 O O . TRP A 1 212 ? 156.689 143.431 100.596 1.00 60.38 212 TRP A O 1
ATOM 1373 N N . LYS A 1 213 ? 154.875 144.636 101.161 1.00 64.33 213 LYS A N 1
ATOM 1374 C CA . LYS A 1 213 ? 154.605 144.996 99.774 1.00 64.33 213 LYS A CA 1
ATOM 1375 C C . LYS A 1 213 ? 155.641 145.962 99.216 1.00 64.33 213 LYS A C 1
ATOM 1376 O O . LYS A 1 213 ? 155.708 146.138 97.995 1.00 64.33 213 LYS A O 1
ATOM 1382 N N . LYS A 1 214 ? 156.444 146.590 100.073 1.00 61.79 214 LYS A N 1
ATOM 1383 C CA . LYS A 1 214 ? 157.490 147.491 99.608 1.00 61.79 214 LYS A CA 1
ATOM 1384 C C . LYS A 1 214 ? 158.782 146.767 99.252 1.00 61.79 214 LYS A C 1
ATOM 1385 O O . LYS A 1 214 ? 159.713 147.408 98.754 1.00 61.79 214 LYS A O 1
ATOM 1391 N N . ILE A 1 215 ? 158.862 145.463 99.496 1.00 64.96 215 ILE A N 1
ATOM 1392 C CA . ILE A 1 215 ? 159.996 144.655 99.063 1.00 64.96 215 ILE A CA 1
ATOM 1393 C C . ILE A 1 215 ? 159.653 144.103 97.684 1.00 64.96 215 ILE A C 1
ATOM 1394 O O . ILE A 1 215 ? 158.744 143.281 97.543 1.00 64.96 215 ILE A O 1
ATOM 1399 N N . ALA A 1 216 ? 160.382 144.560 96.664 1.00 72.94 216 ALA A N 1
ATOM 1400 C CA . ALA A 1 216 ? 159.960 144.333 95.284 1.00 72.94 216 ALA A CA 1
ATOM 1401 C C . ALA A 1 216 ? 160.018 142.857 94.905 1.00 72.94 216 ALA A C 1
ATOM 1402 O O . ALA A 1 216 ? 159.038 142.300 94.398 1.00 72.94 216 ALA A O 1
ATOM 1404 N N . ASN A 1 217 ? 161.152 142.206 95.141 1.00 73.03 217 ASN A N 1
ATOM 1405 C CA . ASN A 1 217 ? 161.367 140.839 94.672 1.00 73.03 217 ASN A CA 1
ATOM 1406 C C . ASN A 1 217 ? 162.047 140.010 95.755 1.00 73.03 217 ASN A C 1
ATOM 1407 O O . ASN A 1 217 ? 162.995 139.268 95.498 1.00 73.03 217 ASN A O 1
ATOM 1412 N N . ASN A 1 218 ? 161.554 140.134 96.988 1.00 68.37 218 ASN A N 1
ATOM 1413 C CA . ASN A 1 218 ? 162.152 139.470 98.145 1.00 68.37 218 ASN A CA 1
ATOM 1414 C C . ASN A 1 218 ? 163.629 139.829 98.268 1.00 68.37 218 ASN A C 1
ATOM 1415 O O . ASN A 1 218 ? 164.472 138.991 98.596 1.00 68.37 218 ASN A O 1
ATOM 1420 N N . CYS A 1 219 ? 163.945 141.091 97.991 1.00 66.21 219 CYS A N 1
ATOM 1421 C CA . CYS A 1 219 ? 165.321 141.560 98.018 1.00 66.21 219 CYS A CA 1
ATOM 1422 C C . CYS A 1 219 ? 165.350 143.005 98.486 1.00 66.21 219 CYS A C 1
ATOM 1423 O O . CYS A 1 219 ? 164.429 143.781 98.221 1.00 66.21 219 CYS A O 1
ATOM 1426 N N . ILE A 1 220 ? 166.422 143.353 99.191 1.00 59.74 220 ILE A N 1
ATOM 1427 C CA . ILE A 1 220 ? 166.653 144.700 99.694 1.00 59.74 220 ILE A CA 1
ATOM 1428 C C . ILE A 1 220 ? 168.039 145.135 99.244 1.00 59.74 220 ILE A C 1
ATOM 1429 O O . ILE A 1 220 ? 169.002 144.368 99.361 1.00 59.74 220 ILE A O 1
ATOM 1434 N N . PHE A 1 221 ? 168.140 146.352 98.721 1.00 58.64 221 PHE A N 1
ATOM 1435 C CA . PHE A 1 221 ? 169.419 146.901 98.300 1.00 58.64 221 PHE A CA 1
ATOM 1436 C C . PHE A 1 221 ? 170.029 147.694 99.447 1.00 58.64 221 PHE A C 1
ATOM 1437 O O . PHE A 1 221 ? 169.379 148.578 100.012 1.00 58.64 221 PHE A O 1
ATOM 1445 N N . ILE A 1 222 ? 171.273 147.373 99.789 1.00 52.89 222 ILE A N 1
ATOM 1446 C CA . ILE A 1 222 ? 172.021 148.082 100.819 1.00 52.89 222 ILE A CA 1
ATOM 1447 C C . ILE A 1 222 ? 173.223 148.737 100.161 1.00 52.89 222 ILE A C 1
ATOM 1448 O O . ILE A 1 222 ? 173.977 148.077 99.438 1.00 52.89 222 ILE A O 1
ATOM 1453 N N . VAL A 1 223 ? 173.395 150.029 100.404 1.00 49.57 223 VAL A N 1
ATOM 1454 C CA . VAL A 1 223 ? 174.493 150.798 99.838 1.00 49.57 223 VAL A CA 1
ATOM 1455 C C . VAL A 1 223 ? 175.597 150.855 100.884 1.00 49.57 223 VAL A C 1
ATOM 1456 O O . VAL A 1 223 ? 175.464 151.539 101.903 1.00 49.57 223 VAL A O 1
ATOM 1460 N N . ILE A 1 224 ? 176.688 150.137 100.639 1.00 50.26 224 ILE A N 1
ATOM 1461 C CA . ILE A 1 224 ? 177.810 150.061 101.565 1.00 50.26 224 ILE A CA 1
ATOM 1462 C C . ILE A 1 224 ? 178.888 151.026 101.097 1.00 50.26 224 ILE A C 1
ATOM 1463 O O . ILE A 1 224 ? 179.274 151.018 99.920 1.00 50.26 224 ILE A O 1
ATOM 1468 N N . HIS A 1 225 ? 179.370 151.856 102.017 1.00 49.55 225 HIS A N 1
ATOM 1469 C CA . HIS A 1 225 ? 180.379 152.863 101.728 1.00 49.55 225 HIS A CA 1
ATOM 1470 C C . HIS A 1 225 ? 181.697 152.465 102.373 1.00 49.55 225 HIS A C 1
ATOM 1471 O O . HIS A 1 225 ? 181.739 152.133 103.561 1.00 49.55 225 HIS A O 1
ATOM 1478 N N . ARG A 1 226 ? 182.766 152.497 101.584 1.00 61.03 226 ARG A N 1
ATOM 1479 C CA . ARG A 1 226 ? 184.121 152.272 102.070 1.00 61.03 226 ARG A CA 1
ATOM 1480 C C . ARG A 1 226 ? 184.987 153.386 101.507 1.00 61.03 226 ARG A C 1
ATOM 1481 O O . ARG A 1 226 ? 185.174 153.466 100.289 1.00 61.03 226 ARG A O 1
ATOM 1489 N N . SER A 1 227 ? 185.503 154.243 102.390 1.00 62.56 227 SER A N 1
ATOM 1490 C CA . SER A 1 227 ? 186.216 155.466 102.006 1.00 62.56 227 SER A CA 1
ATOM 1491 C C . SER A 1 227 ? 185.248 156.308 101.183 1.00 62.56 227 SER A C 1
ATOM 1492 O O . SER A 1 227 ? 184.170 156.651 101.698 1.00 62.56 227 SER A O 1
ATOM 1495 N N . THR A 1 228 ? 185.566 156.668 99.942 1.00 64.14 228 THR A N 1
ATOM 1496 C CA . THR A 1 228 ? 184.630 157.366 99.074 1.00 64.14 228 THR A CA 1
ATOM 1497 C C . THR A 1 228 ? 183.941 156.438 98.084 1.00 64.14 228 THR A C 1
ATOM 1498 O O . THR A 1 228 ? 183.112 156.900 97.295 1.00 64.14 228 THR A O 1
ATOM 1502 N N . THR A 1 229 ? 184.262 155.148 98.102 1.00 61.71 229 THR A N 1
ATOM 1503 C CA . THR A 1 229 ? 183.632 154.196 97.201 1.00 61.71 229 THR A CA 1
ATOM 1504 C C . THR A 1 229 ? 182.294 153.743 97.768 1.00 61.71 229 THR A C 1
ATOM 1505 O O . THR A 1 229 ? 182.148 153.553 98.977 1.00 61.71 229 THR A O 1
ATOM 1509 N N . SER A 1 230 ? 181.310 153.585 96.888 1.00 57.80 230 SER A N 1
ATOM 1510 C CA . SER A 1 230 ? 179.969 153.167 97.271 1.00 57.80 230 SER A CA 1
ATOM 1511 C C . SER A 1 230 ? 179.534 152.015 96.380 1.00 57.80 230 SER A C 1
ATOM 1512 O O . SER A 1 230 ? 179.623 152.113 95.152 1.00 57.80 230 SER A O 1
ATOM 1515 N N . GLN A 1 231 ? 179.065 150.929 96.992 1.00 55.48 231 GLN A N 1
ATOM 1516 C CA . GLN A 1 231 ? 178.637 149.752 96.246 1.00 55.48 231 GLN A CA 1
ATOM 1517 C C . GLN A 1 231 ? 177.276 149.292 96.741 1.00 55.48 231 GLN A C 1
ATOM 1518 O O . GLN A 1 231 ? 177.058 149.178 97.950 1.00 55.48 231 GLN A O 1
ATOM 1524 N N . THR A 1 232 ? 176.370 149.020 95.808 1.00 54.12 232 THR A N 1
ATOM 1525 C CA . THR A 1 232 ? 175.041 148.528 96.141 1.00 54.12 232 THR A CA 1
ATOM 1526 C C . THR A 1 232 ? 175.033 147.008 96.084 1.00 54.12 232 THR A C 1
ATOM 1527 O O . THR A 1 232 ? 175.379 146.418 95.056 1.00 54.12 232 THR A O 1
ATOM 1531 N N . ILE A 1 233 ? 174.640 146.378 97.187 1.00 55.29 233 ILE A N 1
ATOM 1532 C CA . ILE A 1 233 ? 174.584 144.926 97.294 1.00 55.29 233 ILE A CA 1
ATOM 1533 C C . ILE A 1 233 ? 173.142 144.523 97.569 1.00 55.29 233 ILE A C 1
ATOM 1534 O O . ILE A 1 233 ? 172.482 145.103 98.439 1.00 55.29 233 ILE A O 1
ATOM 1539 N N . LYS A 1 234 ? 172.650 143.551 96.810 1.00 59.57 234 LYS A N 1
ATOM 1540 C CA . LYS A 1 234 ? 171.282 143.066 96.933 1.00 59.57 234 LYS A CA 1
ATOM 1541 C C . LYS A 1 234 ? 171.278 141.848 97.848 1.00 59.57 234 LYS A C 1
ATOM 1542 O O . LYS A 1 234 ? 171.977 140.866 97.578 1.00 59.57 234 LYS A O 1
ATOM 1548 N N . VAL A 1 235 ? 170.497 141.910 98.923 1.00 56.27 235 VAL A N 1
ATOM 1549 C CA . VAL A 1 235 ? 170.486 140.861 99.936 1.00 56.27 235 VAL A CA 1
ATOM 1550 C C . VAL A 1 235 ? 169.047 140.568 100.337 1.00 56.27 235 VAL A C 1
ATOM 1551 O O . VAL A 1 235 ? 168.216 141.478 100.421 1.00 56.27 235 VAL A O 1
ATOM 1555 N N . SER A 1 236 ? 168.750 139.292 100.568 1.00 55.96 236 SER A N 1
ATOM 1556 C CA . SER A 1 236 ? 167.408 138.899 100.965 1.00 55.96 236 SER A CA 1
ATOM 1557 C C . SER A 1 236 ? 167.098 139.409 102.372 1.00 55.96 236 SER A C 1
ATOM 1558 O O . SER A 1 236 ? 168.000 139.560 103.199 1.00 55.96 236 SER A O 1
ATOM 1561 N N . PRO A 1 237 ? 165.824 139.679 102.671 1.00 53.95 237 PRO A N 1
ATOM 1562 C CA . PRO A 1 237 ? 165.478 140.236 103.989 1.00 53.95 237 PRO A CA 1
ATOM 1563 C C . PRO A 1 237 ? 165.646 139.264 105.145 1.00 53.95 237 PRO A C 1
ATOM 1564 O O . PRO A 1 237 ? 165.411 139.660 106.292 1.00 53.95 237 PRO A O 1
ATOM 1568 N N . ASP A 1 238 ? 166.036 138.018 104.893 1.00 54.10 238 ASP A N 1
ATOM 1569 C CA . ASP A 1 238 ? 166.202 137.026 105.946 1.00 54.10 238 ASP A CA 1
ATOM 1570 C C . ASP A 1 238 ? 167.662 136.783 106.304 1.00 54.10 238 ASP A C 1
ATOM 1571 O O . ASP A 1 238 ? 167.964 135.806 106.996 1.00 54.10 238 ASP A O 1
ATOM 1576 N N . ASP A 1 239 ? 168.571 137.643 105.855 1.00 52.94 239 ASP A N 1
ATOM 1577 C CA . ASP A 1 239 ? 170.000 137.447 106.052 1.00 52.94 239 ASP A CA 1
ATOM 1578 C C . ASP A 1 239 ? 170.503 138.326 107.188 1.00 52.94 239 ASP A C 1
ATOM 1579 O O . ASP A 1 239 ? 170.183 139.516 107.247 1.00 52.94 239 ASP A O 1
ATOM 1584 N N . THR A 1 240 ? 171.288 137.734 108.083 1.00 48.20 240 THR A N 1
ATOM 1585 C CA . THR A 1 240 ? 171.885 138.483 109.171 1.00 48.20 240 THR A CA 1
ATOM 1586 C C . THR A 1 240 ? 172.969 139.414 108.635 1.00 48.20 240 THR A C 1
ATOM 1587 O O . THR A 1 240 ? 173.489 139.206 107.537 1.00 48.20 240 THR A O 1
ATOM 1591 N N . PRO A 1 241 ? 173.317 140.463 109.388 1.00 45.71 241 PRO A N 1
ATOM 1592 C CA . PRO A 1 241 ? 174.391 141.357 108.932 1.00 45.71 241 PRO A CA 1
ATOM 1593 C C . PRO A 1 241 ? 175.708 140.649 108.693 1.00 45.71 241 PRO A C 1
ATOM 1594 O O . PRO A 1 241 ? 176.479 141.078 107.827 1.00 45.71 241 PRO A O 1
ATOM 1598 N N . GLY A 1 242 ? 176.000 139.585 109.440 1.00 48.73 242 GLY A N 1
ATOM 1599 C CA . GLY A 1 242 ? 177.195 138.809 109.157 1.00 48.73 242 GLY A CA 1
ATOM 1600 C C . GLY A 1 242 ? 177.168 138.195 107.772 1.00 48.73 242 GLY A C 1
ATOM 1601 O O . GLY A 1 242 ? 178.178 138.187 107.066 1.00 48.73 242 GLY A O 1
ATOM 1602 N N . ALA A 1 243 ? 176.009 137.675 107.362 1.00 50.84 243 ALA A N 1
ATOM 1603 C CA . ALA A 1 243 ? 175.883 137.110 106.024 1.00 50.84 243 ALA A CA 1
ATOM 1604 C C . ALA A 1 243 ? 176.065 138.179 104.956 1.00 50.84 243 ALA A C 1
ATOM 1605 O O . ALA A 1 243 ? 176.724 137.943 103.937 1.00 50.84 243 ALA A O 1
ATOM 1607 N N . ILE A 1 244 ? 175.492 139.365 105.173 1.00 50.61 244 ILE A N 1
ATOM 1608 C CA . ILE A 1 244 ? 175.655 140.460 104.220 1.00 50.61 244 ILE A CA 1
ATOM 1609 C C . ILE A 1 244 ? 177.119 140.863 104.119 1.00 50.61 244 ILE A C 1
ATOM 1610 O O . ILE A 1 244 ? 177.639 141.110 103.025 1.00 50.61 244 ILE A O 1
ATOM 1615 N N . LEU A 1 245 ? 177.803 140.944 105.260 1.00 54.46 245 LEU A N 1
ATOM 1616 C CA . LEU A 1 245 ? 179.206 141.341 105.260 1.00 54.46 245 LEU A CA 1
ATOM 1617 C C . LEU A 1 245 ? 180.076 140.299 104.567 1.00 54.46 245 LEU A C 1
ATOM 1618 O O . LEU A 1 245 ? 180.995 140.646 103.814 1.00 54.46 245 LEU A O 1
ATOM 1623 N N . GLN A 1 246 ? 179.804 139.013 104.808 1.00 56.99 246 GLN A N 1
ATOM 1624 C CA . GLN A 1 246 ? 180.540 137.963 104.112 1.00 56.99 246 GLN A CA 1
ATOM 1625 C C . GLN A 1 246 ? 180.274 138.003 102.614 1.00 56.99 246 GLN A C 1
ATOM 1626 O O . GLN A 1 246 ? 181.188 137.787 101.813 1.00 56.99 246 GLN A O 1
ATOM 1632 N N . SER A 1 247 ? 179.028 138.271 102.216 1.00 58.18 247 SER A N 1
ATOM 1633 C CA . SER A 1 247 ? 178.720 138.400 100.797 1.00 58.18 247 SER A CA 1
ATOM 1634 C C . SER A 1 247 ? 179.473 139.569 100.177 1.00 58.18 247 SER A C 1
ATOM 1635 O O . SER A 1 247 ? 179.964 139.471 99.047 1.00 58.18 247 SER A O 1
ATOM 1638 N N . PHE A 1 248 ? 179.564 140.686 100.901 1.00 57.66 248 PHE A N 1
ATOM 1639 C CA . PHE A 1 248 ? 180.301 141.838 100.395 1.00 57.66 248 PHE A CA 1
ATOM 1640 C C . PHE A 1 248 ? 181.784 141.523 100.241 1.00 57.66 248 PHE A C 1
ATOM 1641 O O . PHE A 1 248 ? 182.397 141.873 99.227 1.00 57.66 248 PHE A O 1
ATOM 1649 N N . PHE A 1 249 ? 182.379 140.863 101.238 1.00 60.05 249 PHE A N 1
ATOM 1650 C CA . PHE A 1 249 ? 183.794 140.512 101.140 1.00 60.05 249 PHE A CA 1
ATOM 1651 C C . PHE A 1 249 ? 184.054 139.514 100.017 1.00 60.05 249 PHE A C 1
ATOM 1652 O O . PHE A 1 249 ? 185.064 139.621 99.312 1.00 60.05 249 PHE A O 1
ATOM 1660 N N . THR A 1 250 ? 183.167 138.532 99.838 1.00 63.45 250 THR A N 1
ATOM 1661 C CA . THR A 1 250 ? 183.331 137.599 98.727 1.00 63.45 250 THR A CA 1
ATOM 1662 C C . THR A 1 250 ? 183.175 138.299 97.385 1.00 63.45 250 THR A C 1
ATOM 1663 O O . THR A 1 250 ? 183.761 137.863 96.388 1.00 63.45 250 THR A O 1
ATOM 1667 N N . LYS A 1 251 ? 182.394 139.378 97.337 1.00 66.35 251 LYS A N 1
ATOM 1668 C CA . LYS A 1 251 ? 182.270 140.199 96.133 1.00 66.35 251 LYS A CA 1
ATOM 1669 C C . LYS A 1 251 ? 183.417 141.210 96.114 1.00 66.35 251 LYS A C 1
ATOM 1670 O O . LYS A 1 251 ? 183.236 142.426 96.206 1.00 66.35 251 LYS A O 1
ATOM 1676 N N . MET A 1 252 ? 184.627 140.673 95.999 1.00 73.77 252 MET A N 1
ATOM 1677 C CA . MET A 1 252 ? 185.837 141.483 96.015 1.00 73.77 252 MET A CA 1
ATOM 1678 C C . MET A 1 252 ? 185.958 142.308 94.739 1.00 73.77 252 MET A C 1
ATOM 1679 O O . MET A 1 252 ? 186.464 143.429 94.753 1.00 73.77 252 MET A O 1
ATOM 1684 N N . GLU A 1 267 ? 191.122 142.777 106.620 1.00 66.29 267 GLU A N 1
ATOM 1685 C CA . GLU A 1 267 ? 190.654 141.784 107.579 1.00 66.29 267 GLU A CA 1
ATOM 1686 C C . GLU A 1 267 ? 189.132 141.688 107.565 1.00 66.29 267 GLU A C 1
ATOM 1687 O O . GLU A 1 267 ? 188.460 142.449 106.872 1.00 66.29 267 GLU A O 1
ATOM 1693 N N . GLN A 1 268 ? 188.594 140.742 108.333 1.00 67.95 268 GLN A N 1
ATOM 1694 C CA . GLN A 1 268 ? 187.158 140.514 108.407 1.00 67.95 268 GLN A CA 1
ATOM 1695 C C . GLN A 1 268 ? 186.528 141.112 109.659 1.00 67.95 268 GLN A C 1
ATOM 1696 O O . GLN A 1 268 ? 185.350 140.856 109.931 1.00 67.95 268 GLN A O 1
ATOM 1702 N N . ASP A 1 269 ? 187.281 141.903 110.426 1.00 61.68 269 ASP A N 1
ATOM 1703 C CA . ASP A 1 269 ? 186.779 142.488 111.669 1.00 61.68 269 ASP A CA 1
ATOM 1704 C C . ASP A 1 269 ? 186.241 143.886 111.379 1.00 61.68 269 ASP A C 1
ATOM 1705 O O . ASP A 1 269 ? 186.890 144.907 111.614 1.00 61.68 269 ASP A O 1
ATOM 1710 N N . PHE A 1 270 ? 185.017 143.920 110.859 1.00 51.36 270 PHE A N 1
ATOM 1711 C CA . PHE A 1 270 ? 184.323 145.162 110.566 1.00 51.36 270 PHE A CA 1
ATOM 1712 C C . PHE A 1 270 ? 182.860 145.007 110.945 1.00 51.36 270 PHE A C 1
ATOM 1713 O O . PHE A 1 270 ? 182.365 143.897 111.147 1.00 51.36 270 PHE A O 1
ATOM 1721 N N . VAL A 1 271 ? 182.171 146.142 111.054 1.00 39.88 271 VAL A N 1
ATOM 1722 C CA . VAL A 1 271 ? 180.732 146.164 111.263 1.00 39.88 271 VAL A CA 1
ATOM 1723 C C . VAL A 1 271 ? 180.120 147.172 110.304 1.00 39.88 271 VAL A C 1
ATOM 1724 O O . VAL A 1 271 ? 180.807 148.013 109.721 1.00 39.88 271 VAL A O 1
ATOM 1728 N N . LEU A 1 272 ? 178.807 147.069 110.139 1.00 35.46 272 LEU A N 1
ATOM 1729 C CA . LEU A 1 272 ? 178.043 147.996 109.321 1.00 35.46 272 LEU A CA 1
ATOM 1730 C C . LEU A 1 272 ? 177.387 149.016 110.238 1.00 35.46 272 LEU A C 1
ATOM 1731 O O . LEU A 1 272 ? 176.555 148.655 111.077 1.00 35.46 272 LEU A O 1
ATOM 1736 N N . ARG A 1 273 ? 177.762 150.280 110.087 1.00 35.70 273 ARG A N 1
ATOM 1737 C CA . ARG A 1 273 ? 177.179 151.362 110.865 1.00 35.70 273 ARG A CA 1
ATOM 1738 C C . ARG A 1 273 ? 176.376 152.268 109.946 1.00 35.70 273 ARG A C 1
ATOM 1739 O O . ARG A 1 273 ? 176.832 152.614 108.856 1.00 35.70 273 ARG A O 1
ATOM 1747 N N . VAL A 1 274 ? 175.175 152.644 110.385 1.00 34.50 274 VAL A N 1
ATOM 1748 C CA . VAL A 1 274 ? 174.334 153.516 109.577 1.00 34.50 274 VAL A CA 1
ATOM 1749 C C . VAL A 1 274 ? 175.063 154.824 109.319 1.00 34.50 274 VAL A C 1
ATOM 1750 O O . VAL A 1 274 ? 175.575 155.463 110.246 1.00 34.50 274 VAL A O 1
ATOM 1754 N N . CYS A 1 275 ? 175.121 155.225 108.052 1.00 40.63 275 CYS A N 1
ATOM 1755 C CA . CYS A 1 275 ? 175.824 156.446 107.686 1.00 40.63 275 CYS A CA 1
ATOM 1756 C C . CYS A 1 275 ? 175.149 157.660 108.309 1.00 40.63 275 CYS A C 1
ATOM 1757 O O . CYS A 1 275 ? 173.934 157.839 108.192 1.00 40.63 275 CYS A O 1
ATOM 1760 N N . GLY A 1 276 ? 175.946 158.499 108.965 1.00 38.08 276 GLY A N 1
ATOM 1761 C CA . GLY A 1 276 ? 175.439 159.687 109.609 1.00 38.08 276 GLY A CA 1
ATOM 1762 C C . GLY A 1 276 ? 174.816 159.466 110.965 1.00 38.08 276 GLY A C 1
ATOM 1763 O O . GLY A 1 276 ? 174.332 160.432 111.569 1.00 38.08 276 GLY A O 1
ATOM 1764 N N . ARG A 1 277 ? 174.807 158.234 111.468 1.00 33.89 277 ARG A N 1
ATOM 1765 C CA . ARG A 1 277 ? 174.199 157.932 112.753 1.00 33.89 277 ARG A CA 1
ATOM 1766 C C . ARG A 1 277 ? 175.108 157.005 113.539 1.00 33.89 277 ARG A C 1
ATOM 1767 O O . ARG A 1 277 ? 175.941 156.291 112.976 1.00 33.89 277 ARG A O 1
ATOM 1775 N N . ASP A 1 278 ? 174.941 157.030 114.857 1.00 35.23 278 ASP A N 1
ATOM 1776 C CA . ASP A 1 278 ? 175.638 156.104 115.746 1.00 35.23 278 ASP A CA 1
ATOM 1777 C C . ASP A 1 278 ? 174.804 154.853 115.990 1.00 35.23 278 ASP A C 1
ATOM 1778 O O . ASP A 1 278 ? 174.545 154.459 117.124 1.00 35.23 278 ASP A O 1
ATOM 1783 N N . GLU A 1 279 ? 174.371 154.223 114.903 1.00 35.14 279 GLU A N 1
ATOM 1784 C CA . GLU A 1 279 ? 173.554 153.021 114.951 1.00 35.14 279 GLU A CA 1
ATOM 1785 C C . GLU A 1 279 ? 174.249 151.927 114.159 1.00 35.14 279 GLU A C 1
ATOM 1786 O O . GLU A 1 279 ? 174.674 152.156 113.023 1.00 35.14 279 GLU A O 1
ATOM 1792 N N . TYR A 1 280 ? 174.361 150.747 114.756 1.00 32.95 280 TYR A N 1
ATOM 1793 C CA . TYR A 1 280 ? 175.061 149.627 114.152 1.00 32.95 280 TYR A CA 1
ATOM 1794 C C . TYR A 1 280 ? 174.077 148.517 113.816 1.00 32.95 280 TYR A C 1
ATOM 1795 O O . TYR A 1 280 ? 173.149 148.244 114.582 1.00 32.95 280 TYR A O 1
ATOM 1804 N N . LEU A 1 281 ? 174.281 147.888 112.664 1.00 33.88 281 LEU A N 1
ATOM 1805 C CA . LEU A 1 281 ? 173.510 146.717 112.253 1.00 33.88 281 LEU A CA 1
ATOM 1806 C C . LEU A 1 281 ? 174.386 145.498 112.516 1.00 33.88 281 LEU A C 1
ATOM 1807 O O . LEU A 1 281 ? 175.131 145.047 111.647 1.00 33.88 281 LEU A O 1
ATOM 1812 N N . VAL A 1 282 ? 174.305 144.971 113.736 1.00 36.67 282 VAL A N 1
ATOM 1813 C CA . VAL A 1 282 ? 175.112 143.844 114.170 1.00 36.67 282 VAL A CA 1
ATOM 1814 C C . VAL A 1 282 ? 174.212 142.836 114.876 1.00 36.67 282 VAL A C 1
ATOM 1815 O O . VAL A 1 282 ? 173.002 143.020 114.986 1.00 36.67 282 VAL A O 1
ATOM 1819 N N . GLY A 1 283 ? 174.829 141.764 115.364 1.00 43.28 283 GLY A N 1
ATOM 1820 C CA . GLY A 1 283 ? 174.102 140.714 116.044 1.00 43.28 283 GLY A CA 1
ATOM 1821 C C . GLY A 1 283 ? 173.570 139.670 115.089 1.00 43.28 283 GLY A C 1
ATOM 1822 O O . GLY A 1 283 ? 173.678 139.770 113.864 1.00 43.28 283 GLY A O 1
ATOM 1823 N N . GLU A 1 284 ? 172.980 138.634 115.677 1.00 49.81 284 GLU A N 1
ATOM 1824 C CA . GLU A 1 284 ? 172.402 137.523 114.923 1.00 49.81 284 GLU A CA 1
ATOM 1825 C C . GLU A 1 284 ? 170.895 137.742 114.858 1.00 49.81 284 GLU A C 1
ATOM 1826 O O . GLU A 1 284 ? 170.139 137.256 115.698 1.00 49.81 284 GLU A O 1
ATOM 1832 N N . THR A 1 285 ? 170.462 138.491 113.848 1.00 46.11 285 THR A N 1
ATOM 1833 C CA . THR A 1 285 ? 169.049 138.765 113.632 1.00 46.11 285 THR A CA 1
ATOM 1834 C C . THR A 1 285 ? 168.854 139.110 112.165 1.00 46.11 285 THR A C 1
ATOM 1835 O O . THR A 1 285 ? 169.769 139.653 111.537 1.00 46.11 285 THR A O 1
ATOM 1839 N N . PRO A 1 286 ? 167.703 138.777 111.582 1.00 43.80 286 PRO A N 1
ATOM 1840 C CA . PRO A 1 286 ? 167.477 139.098 110.170 1.00 43.80 286 PRO A CA 1
ATOM 1841 C C . PRO A 1 286 ? 167.561 140.594 109.919 1.00 43.80 286 PRO A C 1
ATOM 1842 O O . PRO A 1 286 ? 167.203 141.410 110.770 1.00 43.80 286 PRO A O 1
ATOM 1846 N N . ILE A 1 287 ? 168.053 140.949 108.729 1.00 44.20 287 ILE A N 1
ATOM 1847 C CA . ILE A 1 287 ? 168.209 142.357 108.379 1.00 44.20 287 ILE A CA 1
ATOM 1848 C C . ILE A 1 287 ? 166.862 143.064 108.372 1.00 44.20 287 ILE A C 1
ATOM 1849 O O . ILE A 1 287 ? 166.791 144.282 108.573 1.00 44.20 287 ILE A O 1
ATOM 1854 N N . LYS A 1 288 ? 165.775 142.322 108.155 1.00 44.88 288 LYS A N 1
ATOM 1855 C CA . LYS A 1 288 ? 164.443 142.908 108.191 1.00 44.88 288 LYS A CA 1
ATOM 1856 C C . LYS A 1 288 ? 163.970 143.211 109.604 1.00 44.88 288 LYS A C 1
ATOM 1857 O O . LYS A 1 288 ? 162.976 143.926 109.763 1.00 44.88 288 LYS A O 1
ATOM 1863 N N . ASN A 1 289 ? 164.648 142.692 110.625 1.00 40.68 289 ASN A N 1
ATOM 1864 C CA . ASN A 1 289 ? 164.238 142.886 112.008 1.00 40.68 289 ASN A CA 1
ATOM 1865 C C . ASN A 1 289 ? 164.897 144.090 112.661 1.00 40.68 289 ASN A C 1
ATOM 1866 O O . ASN A 1 289 ? 164.682 144.322 113.854 1.00 40.68 289 ASN A O 1
ATOM 1871 N N . PHE A 1 290 ? 165.694 144.853 111.922 1.00 37.42 290 PHE A N 1
ATOM 1872 C CA . PHE A 1 290 ? 166.292 146.062 112.465 1.00 37.42 290 PHE A CA 1
ATOM 1873 C C . PHE A 1 290 ? 165.319 147.223 112.350 1.00 37.42 290 PHE A C 1
ATOM 1874 O O . PHE A 1 290 ? 164.682 147.416 111.312 1.00 37.42 290 PHE A O 1
ATOM 1882 N N . GLN A 1 291 ? 165.204 147.996 113.430 1.00 38.18 291 GLN A N 1
ATOM 1883 C CA . GLN A 1 291 ? 164.284 149.126 113.424 1.00 38.18 291 GLN A CA 1
ATOM 1884 C C . GLN A 1 291 ? 164.685 150.167 112.390 1.00 38.18 291 GLN A C 1
ATOM 1885 O O . GLN A 1 291 ? 163.817 150.818 111.801 1.00 38.18 291 GLN A O 1
ATOM 1891 N N . TRP A 1 292 ? 165.986 150.340 112.156 1.00 38.95 292 TRP A N 1
ATOM 1892 C CA . TRP A 1 292 ? 166.420 151.281 111.130 1.00 38.95 292 TRP A CA 1
ATOM 1893 C C . TRP A 1 292 ? 166.023 150.810 109.738 1.00 38.95 292 TRP A C 1
ATOM 1894 O O . TRP A 1 292 ? 165.600 151.616 108.902 1.00 38.95 292 TRP A O 1
ATOM 1905 N N . VAL A 1 293 ? 166.167 149.512 109.462 1.00 42.37 293 VAL A N 1
ATOM 1906 C CA . VAL A 1 293 ? 165.782 148.987 108.156 1.00 42.37 293 VAL A CA 1
ATOM 1907 C C . VAL A 1 293 ? 164.286 149.155 107.937 1.00 42.37 293 VAL A C 1
ATOM 1908 O O . VAL A 1 293 ? 163.841 149.540 106.850 1.00 42.37 293 VAL A O 1
ATOM 1912 N N . ARG A 1 294 ? 163.486 148.870 108.966 1.00 44.30 294 ARG A N 1
ATOM 1913 C CA . ARG A 1 294 ? 162.044 149.051 108.851 1.00 44.30 294 ARG A CA 1
ATOM 1914 C C . ARG A 1 294 ? 161.686 150.518 108.661 1.00 44.30 294 ARG A C 1
ATOM 1915 O O . ARG A 1 294 ? 160.777 150.846 107.894 1.00 44.30 294 ARG A O 1
ATOM 1923 N N . HIS A 1 295 ? 162.389 151.414 109.355 1.00 47.62 295 HIS A N 1
ATOM 1924 C CA . HIS A 1 295 ? 162.151 152.844 109.184 1.00 47.62 295 HIS A CA 1
ATOM 1925 C C . HIS A 1 295 ? 162.468 153.291 107.762 1.00 47.62 295 HIS A C 1
ATOM 1926 O O . HIS A 1 295 ? 161.704 154.052 107.154 1.00 47.62 295 HIS A O 1
ATOM 1933 N N . CYS A 1 296 ? 163.586 152.816 107.212 1.00 49.32 296 CYS A N 1
ATOM 1934 C CA . CYS A 1 296 ? 163.959 153.176 105.848 1.00 49.32 296 CYS A CA 1
ATOM 1935 C C . CYS A 1 296 ? 162.971 152.610 104.835 1.00 49.32 296 CYS A C 1
ATOM 1936 O O . CYS A 1 296 ? 162.647 153.272 103.843 1.00 49.32 296 CYS A O 1
ATOM 1939 N N . LEU A 1 297 ? 162.495 151.384 105.057 1.00 50.96 297 LEU A N 1
ATOM 1940 C CA . LEU A 1 297 ? 161.487 150.814 104.169 1.00 50.96 297 LEU A CA 1
ATOM 1941 C C . LEU A 1 297 ? 160.183 151.597 104.241 1.00 50.96 297 LEU A C 1
ATOM 1942 O O . LEU A 1 297 ? 159.558 151.873 103.212 1.00 50.96 297 LEU A O 1
ATOM 1947 N N . LYS A 1 298 ? 159.759 151.965 105.452 1.00 54.49 298 LYS A N 1
ATOM 1948 C CA . LYS A 1 298 ? 158.520 152.717 105.614 1.00 54.49 298 LYS A CA 1
ATOM 1949 C C . LYS A 1 298 ? 158.612 154.079 104.945 1.00 54.49 298 LYS A C 1
ATOM 1950 O O . LYS A 1 298 ? 157.653 154.533 104.311 1.00 54.49 298 LYS A O 1
ATOM 1956 N N . ASN A 1 299 ? 159.755 154.746 105.073 1.00 55.26 299 ASN A N 1
ATOM 1957 C CA . ASN A 1 299 ? 159.938 156.041 104.434 1.00 55.26 299 ASN A CA 1
ATOM 1958 C C . ASN A 1 299 ? 160.381 155.930 102.982 1.00 55.26 299 ASN A C 1
ATOM 1959 O O . ASN A 1 299 ? 160.548 156.961 102.324 1.00 55.26 299 ASN A O 1
ATOM 1964 N N . GLY A 1 300 ? 160.575 154.717 102.471 1.00 55.18 300 GLY A N 1
ATOM 1965 C CA . GLY A 1 300 ? 161.008 154.555 101.099 1.00 55.18 300 GLY A CA 1
ATOM 1966 C C . GLY A 1 300 ? 162.411 155.035 100.826 1.00 55.18 300 GLY A C 1
ATOM 1967 O O . GLY A 1 300 ? 162.783 155.208 99.663 1.00 55.18 300 GLY A O 1
ATOM 1968 N N . GLU A 1 301 ? 163.205 155.257 101.869 1.00 56.88 301 GLU A N 1
ATOM 1969 C CA . GLU A 1 301 ? 164.563 155.740 101.704 1.00 56.88 301 GLU A CA 1
ATOM 1970 C C . GLU A 1 301 ? 165.517 154.582 101.432 1.00 56.88 301 GLU A C 1
ATOM 1971 O O . GLU A 1 301 ? 165.204 153.411 101.664 1.00 56.88 301 GLU A O 1
ATOM 1977 N N . GLU A 1 302 ? 166.697 154.925 100.928 1.00 55.26 302 GLU A N 1
ATOM 1978 C CA . GLU A 1 302 ? 167.723 153.939 100.630 1.00 55.26 302 GLU A CA 1
ATOM 1979 C C . GLU A 1 302 ? 168.565 153.677 101.872 1.00 55.26 302 GLU A C 1
ATOM 1980 O O . GLU A 1 302 ? 168.909 154.604 102.610 1.00 55.26 302 GLU A O 1
ATOM 1986 N N . ILE A 1 303 ? 168.889 152.409 102.099 1.00 48.55 303 ILE A N 1
ATOM 1987 C CA . ILE A 1 303 ? 169.627 151.993 103.286 1.00 48.55 303 ILE A CA 1
ATOM 1988 C C . ILE A 1 303 ? 171.115 152.131 102.994 1.00 48.55 303 ILE A C 1
ATOM 1989 O O . ILE A 1 303 ? 171.683 151.348 102.229 1.00 48.55 303 ILE A O 1
ATOM 1994 N N . HIS A 1 304 ? 171.749 153.126 103.605 1.00 45.30 304 HIS A N 1
ATOM 1995 C CA . HIS A 1 304 ? 173.174 153.375 103.446 1.00 45.30 304 HIS A CA 1
ATOM 1996 C C . HIS A 1 304 ? 173.895 153.003 104.731 1.00 45.30 304 HIS A C 1
ATOM 1997 O O . HIS A 1 304 ? 173.484 153.418 105.819 1.00 45.30 304 HIS A O 1
ATOM 2004 N N . VAL A 1 305 ? 174.965 152.219 104.604 1.00 41.94 305 VAL A N 1
ATOM 2005 C CA . VAL A 1 305 ? 175.799 151.836 105.732 1.00 41.94 305 VAL A CA 1
ATOM 2006 C C . VAL A 1 305 ? 177.256 152.045 105.349 1.00 41.94 305 VAL A C 1
ATOM 2007 O O . VAL A 1 305 ? 177.604 152.175 104.174 1.00 41.94 305 VAL A O 1
ATOM 2011 N N . VAL A 1 306 ? 178.108 152.081 106.367 1.00 40.10 306 VAL A N 1
ATOM 2012 C CA . VAL A 1 306 ? 179.539 152.276 106.201 1.00 40.10 306 VAL A CA 1
ATOM 2013 C C . VAL A 1 306 ? 180.260 151.177 106.966 1.00 40.10 306 VAL A C 1
ATOM 2014 O O . VAL A 1 306 ? 179.771 150.676 107.984 1.00 40.10 306 VAL A O 1
ATOM 2018 N N . LEU A 1 307 ? 181.425 150.791 106.454 1.00 43.70 307 LEU A N 1
ATOM 2019 C CA . LEU A 1 307 ? 182.212 149.690 107.008 1.00 43.70 307 LEU A CA 1
ATOM 2020 C C . LEU A 1 307 ? 183.127 150.248 108.089 1.00 43.70 307 LEU A C 1
ATOM 2021 O O . LEU A 1 307 ? 184.254 150.666 107.826 1.00 43.70 307 LEU A O 1
ATOM 2026 N N . ASP A 1 308 ? 182.643 150.244 109.326 1.00 41.19 308 ASP A N 1
ATOM 2027 C CA . ASP A 1 308 ? 183.362 150.853 110.434 1.00 41.19 308 ASP A CA 1
ATOM 2028 C C . ASP A 1 308 ? 183.983 149.796 111.337 1.00 41.19 308 ASP A C 1
ATOM 2029 O O . ASP A 1 308 ? 183.445 148.702 111.508 1.00 41.19 308 ASP A O 1
ATOM 2034 N N . THR A 1 309 ? 185.133 150.138 111.903 1.00 38.57 309 THR A N 1
ATOM 2035 C CA . THR A 1 309 ? 185.718 149.319 112.951 1.00 38.57 309 THR A CA 1
ATOM 2036 C C . THR A 1 309 ? 184.801 149.338 114.172 1.00 38.57 309 THR A C 1
ATOM 2037 O O . THR A 1 309 ? 184.269 150.397 114.527 1.00 38.57 309 THR A O 1
ATOM 2041 N N . PRO A 1 310 ? 184.570 148.198 114.818 1.00 35.38 310 PRO A N 1
ATOM 2042 C CA . PRO A 1 310 ? 183.662 148.166 115.972 1.00 35.38 310 PRO A CA 1
ATOM 2043 C C . PRO A 1 310 ? 184.151 149.079 117.081 1.00 35.38 310 PRO A C 1
ATOM 2044 O O . PRO A 1 310 ? 185.364 149.192 117.314 1.00 35.38 310 PRO A O 1
ATOM 2048 N N . PRO A 1 311 ? 183.242 149.758 117.778 1.00 32.06 311 PRO A N 1
ATOM 2049 C CA . PRO A 1 311 ? 183.659 150.567 118.927 1.00 32.06 311 PRO A CA 1
ATOM 2050 C C . PRO A 1 311 ? 184.294 149.696 119.997 1.00 32.06 311 PRO A C 1
ATOM 2051 O O . PRO A 1 311 ? 183.866 148.566 120.238 1.00 32.06 311 PRO A O 1
ATOM 2055 N N . ASP A 1 312 ? 185.319 150.231 120.637 1.00 31.86 312 ASP A N 1
ATOM 2056 C CA . ASP A 1 312 ? 186.061 149.469 121.630 1.00 31.86 312 ASP A CA 1
ATOM 2057 C C . ASP A 1 312 ? 185.197 149.248 122.863 1.00 31.86 312 ASP A C 1
ATOM 2058 O O . ASP A 1 312 ? 184.683 150.221 123.428 1.00 31.86 312 ASP A O 1
ATOM 2063 N N . PRO A 1 313 ? 184.986 148.004 123.299 1.00 30.02 313 PRO A N 1
ATOM 2064 C CA . PRO A 1 313 ? 184.250 147.790 124.555 1.00 30.02 313 PRO A CA 1
ATOM 2065 C C . PRO A 1 313 ? 184.950 148.377 125.763 1.00 30.02 313 PRO A C 1
ATOM 2066 O O . PRO A 1 313 ? 184.288 148.701 126.757 1.00 30.02 313 PRO A O 1
ATOM 2070 N N . ALA A 1 314 ? 186.275 148.529 125.705 1.00 29.53 314 ALA A N 1
ATOM 2071 C CA . ALA A 1 314 ? 187.017 149.113 126.814 1.00 29.53 314 ALA A CA 1
ATOM 2072 C C . ALA A 1 314 ? 186.555 150.524 127.136 1.00 29.53 314 ALA A C 1
ATOM 2073 O O . ALA A 1 314 ? 186.728 150.976 128.272 1.00 29.53 314 ALA A O 1
ATOM 2075 N N . LEU A 1 315 ? 185.974 151.230 126.166 1.00 28.78 315 LEU A N 1
ATOM 2076 C CA . LEU A 1 315 ? 185.468 152.569 126.426 1.00 28.78 315 LEU A CA 1
ATOM 2077 C C . LEU A 1 315 ? 184.266 152.561 127.357 1.00 28.78 315 LEU A C 1
ATOM 2078 O O . LEU A 1 315 ? 183.974 153.589 127.973 1.00 28.78 315 LEU A O 1
ATOM 2083 N N . ASP A 1 316 ? 183.566 151.434 127.479 1.00 29.91 316 ASP A N 1
ATOM 2084 C CA . ASP A 1 316 ? 182.398 151.333 128.343 1.00 29.91 316 ASP A CA 1
ATOM 2085 C C . ASP A 1 316 ? 182.738 150.733 129.701 1.00 29.91 316 ASP A C 1
ATOM 2086 O O . ASP A 1 316 ? 181.901 150.059 130.309 1.00 29.91 316 ASP A O 1
ATOM 2091 N N . GLU A 1 317 ? 183.953 150.966 130.187 1.00 30.54 317 GLU A N 1
ATOM 2092 C CA . GLU A 1 317 ? 184.374 150.417 131.465 1.00 30.54 317 GLU A CA 1
ATOM 2093 C C . GLU A 1 317 ? 183.581 151.037 132.608 1.00 30.54 317 GLU A C 1
ATOM 2094 O O . GLU A 1 317 ? 183.207 152.211 132.571 1.00 30.54 317 GLU A O 1
ATOM 2100 N N . VAL A 1 318 ? 183.325 150.228 133.631 1.00 31.41 318 VAL A N 1
ATOM 2101 C CA . VAL A 1 318 ? 182.620 150.658 134.831 1.00 31.41 318 VAL A CA 1
ATOM 2102 C C . VAL A 1 318 ? 183.600 150.605 135.992 1.00 31.41 318 VAL A C 1
ATOM 2103 O O . VAL A 1 318 ? 184.258 149.580 136.209 1.00 31.41 318 VAL A O 1
ATOM 2107 N N . ARG A 1 319 ? 183.705 151.704 136.731 1.00 38.11 319 ARG A N 1
ATOM 2108 C CA . ARG A 1 319 ? 184.650 151.762 137.834 1.00 38.11 319 ARG A CA 1
ATOM 2109 C C . ARG A 1 319 ? 184.191 150.873 138.984 1.00 38.11 319 ARG A C 1
ATOM 2110 O O . ARG A 1 319 ? 182.999 150.606 139.158 1.00 38.11 319 ARG A O 1
ATOM 2118 N N . LYS A 1 320 ? 185.161 150.406 139.767 1.00 40.42 320 LYS A N 1
ATOM 2119 C CA . LYS A 1 320 ? 184.887 149.443 140.824 1.00 40.42 320 LYS A CA 1
ATOM 2120 C C . LYS A 1 320 ? 183.966 150.037 141.881 1.00 40.42 320 LYS A C 1
ATOM 2121 O O . LYS A 1 320 ? 184.016 151.231 142.184 1.00 40.42 320 LYS A O 1
ATOM 2127 N N . GLU A 1 321 ? 183.110 149.184 142.437 1.00 40.18 321 GLU A N 1
ATOM 2128 C CA . GLU A 1 321 ? 182.178 149.618 143.468 1.00 40.18 321 GLU A CA 1
ATOM 2129 C C . GLU A 1 321 ? 182.924 149.911 144.762 1.00 40.18 321 GLU A C 1
ATOM 2130 O O . GLU A 1 321 ? 183.737 149.103 145.221 1.00 40.18 321 GLU A O 1
ATOM 2136 N N . GLU A 1 322 ? 182.650 151.076 145.348 1.00 42.92 322 GLU A N 1
ATOM 2137 C CA . GLU A 1 322 ? 183.288 151.443 146.606 1.00 42.92 322 GLU A CA 1
ATOM 2138 C C . GLU A 1 322 ? 182.662 150.717 147.791 1.00 42.92 322 GLU A C 1
ATOM 2139 O O . GLU A 1 322 ? 183.372 150.303 148.713 1.00 42.92 322 GLU A O 1
ATOM 2145 N N . TRP A 1 323 ? 181.343 150.552 147.782 1.00 38.77 323 TRP A N 1
ATOM 2146 C CA . TRP A 1 323 ? 180.626 150.044 148.943 1.00 38.77 323 TRP A CA 1
ATOM 2147 C C . TRP A 1 323 ? 180.555 148.521 148.919 1.00 38.77 323 TRP A C 1
ATOM 2148 O O . TRP A 1 323 ? 180.379 147.925 147.853 1.00 38.77 323 TRP A O 1
ATOM 2159 N N . PRO A 1 324 ? 180.693 147.882 150.077 1.00 46.27 324 PRO A N 1
ATOM 2160 C CA . PRO A 1 324 ? 180.380 146.456 150.173 1.00 46.27 324 PRO A CA 1
ATOM 2161 C C . PRO A 1 324 ? 178.881 146.226 150.060 1.00 46.27 324 PRO A C 1
ATOM 2162 O O . PRO A 1 324 ? 178.065 147.102 150.354 1.00 46.27 324 PRO A O 1
ATOM 2166 N N . LEU A 1 325 ? 178.524 145.023 149.620 1.00 52.01 325 LEU A N 1
ATOM 2167 C CA . LEU A 1 325 ? 177.121 144.698 149.408 1.00 52.01 325 LEU A CA 1
ATOM 2168 C C . LEU A 1 325 ? 176.364 144.665 150.730 1.00 52.01 325 LEU A C 1
ATOM 2169 O O . LEU A 1 325 ? 176.864 144.170 151.743 1.00 52.01 325 LEU A O 1
ATOM 2174 N N . VAL A 1 326 ? 175.138 145.195 150.708 1.00 55.03 326 VAL A N 1
ATOM 2175 C CA . VAL A 1 326 ? 174.361 145.420 151.923 1.00 55.03 326 VAL A CA 1
ATOM 2176 C C . VAL A 1 326 ? 173.439 144.255 152.253 1.00 55.03 326 VAL A C 1
ATOM 2177 O O . VAL A 1 326 ? 172.901 144.200 153.371 1.00 55.03 326 VAL A O 1
ATOM 2181 N N . ASP A 1 327 ? 173.251 143.317 151.324 1.00 64.87 327 ASP A N 1
ATOM 2182 C CA . ASP A 1 327 ? 172.290 142.226 151.455 1.00 64.87 327 ASP A CA 1
ATOM 2183 C C . ASP A 1 327 ? 170.868 142.774 151.484 1.00 64.87 327 ASP A C 1
ATOM 2184 O O . ASP A 1 327 ? 170.509 143.604 150.642 1.00 64.87 327 ASP A O 1
ATOM 2189 N N . ASP A 1 328 ? 170.048 142.331 152.435 1.00 66.96 328 ASP A N 1
ATOM 2190 C CA . ASP A 1 328 ? 168.626 142.644 152.426 1.00 66.96 328 ASP A CA 1
ATOM 2191 C C . ASP A 1 328 ? 168.157 143.068 153.812 1.00 66.96 328 ASP A C 1
ATOM 2192 O O . ASP A 1 328 ? 168.781 142.754 154.829 1.00 66.96 328 ASP A O 1
ATOM 2197 N N . CYS A 1 329 ? 167.037 143.793 153.832 1.00 64.04 329 CYS A N 1
ATOM 2198 C CA . CYS A 1 329 ? 166.421 144.279 155.060 1.00 64.04 329 CYS A CA 1
ATOM 2199 C C . CYS A 1 329 ? 165.335 143.351 155.584 1.00 64.04 329 CYS A C 1
ATOM 2200 O O . CYS A 1 329 ? 164.674 143.684 156.573 1.00 64.04 329 CYS A O 1
ATOM 2203 N N . THR A 1 330 ? 165.131 142.200 154.950 1.00 66.19 330 THR A N 1
ATOM 2204 C CA . THR A 1 330 ? 164.105 141.265 155.387 1.00 66.19 330 THR A CA 1
ATOM 2205 C C . THR A 1 330 ? 164.543 140.420 156.573 1.00 66.19 330 THR A C 1
ATOM 2206 O O . THR A 1 330 ? 163.762 139.583 157.035 1.00 66.19 330 THR A O 1
ATOM 2210 N N . GLY A 1 331 ? 165.771 140.602 157.064 1.00 69.24 331 GLY A N 1
ATOM 2211 C CA . GLY A 1 331 ? 166.235 139.817 158.194 1.00 69.24 331 GLY A CA 1
ATOM 2212 C C . GLY A 1 331 ? 165.651 140.236 159.525 1.00 69.24 331 GLY A C 1
ATOM 2213 O O . GLY A 1 331 ? 165.418 139.386 160.390 1.00 69.24 331 GLY A O 1
ATOM 2214 N N . VAL A 1 332 ? 165.401 141.535 159.712 1.00 65.61 332 VAL A N 1
ATOM 2215 C CA . VAL A 1 332 ? 164.881 142.019 160.990 1.00 65.61 332 VAL A CA 1
ATOM 2216 C C . VAL A 1 332 ? 163.514 141.421 161.284 1.00 65.61 332 VAL A C 1
ATOM 2217 O O . VAL A 1 332 ? 163.130 141.272 162.450 1.00 65.61 332 VAL A O 1
ATOM 2221 N N . THR A 1 333 ? 162.761 141.072 160.245 1.00 57.12 333 THR A N 1
ATOM 2222 C CA . THR A 1 333 ? 161.435 140.492 160.391 1.00 57.12 333 THR A CA 1
ATOM 2223 C C . THR A 1 333 ? 161.472 139.033 159.960 1.00 57.12 333 THR A C 1
ATOM 2224 O O . THR A 1 333 ? 162.064 138.694 158.930 1.00 57.12 333 THR A O 1
ATOM 2228 N N . GLY A 1 334 ? 160.869 138.169 160.765 1.00 53.35 334 GLY A N 1
ATOM 2229 C CA . GLY A 1 334 ? 160.788 136.766 160.422 1.00 53.35 334 GLY A CA 1
ATOM 2230 C C . GLY A 1 334 ? 159.353 136.296 160.394 1.00 53.35 334 GLY A C 1
ATOM 2231 O O . GLY A 1 334 ? 158.436 137.103 160.226 1.00 53.35 334 GLY A O 1
ATOM 2232 N N . TYR A 1 335 ? 159.143 134.996 160.560 1.00 53.04 335 TYR A N 1
ATOM 2233 C CA . TYR A 1 335 ? 157.791 134.480 160.644 1.00 53.04 335 TYR A CA 1
ATOM 2234 C C . TYR A 1 335 ? 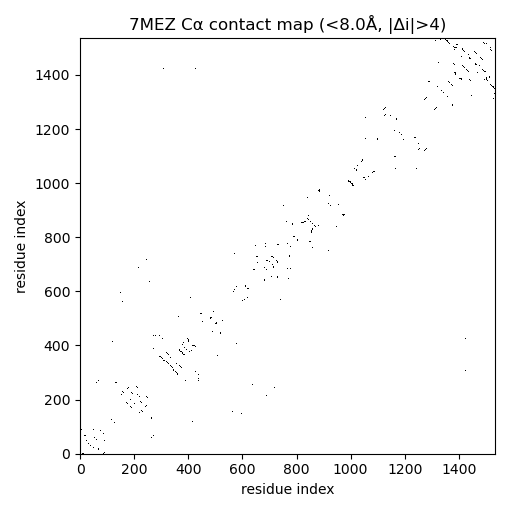157.139 134.951 161.940 1.00 53.04 335 TYR A C 1
ATOM 2235 O O . TYR A 1 335 ? 157.801 135.436 162.861 1.00 53.04 335 TYR A O 1
ATOM 2244 N N . HIS A 1 336 ? 155.813 134.821 162.000 1.00 47.37 336 HIS A N 1
ATOM 2245 C CA . HIS A 1 336 ? 155.091 135.281 163.180 1.00 47.37 336 HIS A CA 1
ATOM 2246 C C . HIS A 1 336 ? 155.513 134.504 164.418 1.00 47.37 336 HIS A C 1
ATOM 2247 O O . HIS A 1 336 ? 155.653 135.082 165.502 1.00 47.37 336 HIS A O 1
ATOM 2254 N N . GLU A 1 337 ? 155.730 133.195 164.276 1.00 52.87 337 GLU A N 1
ATOM 2255 C CA . GLU A 1 337 ? 156.112 132.376 165.422 1.00 52.87 337 GLU A CA 1
ATOM 2256 C C . GLU A 1 337 ? 157.438 132.827 166.021 1.00 52.87 337 GLU A C 1
ATOM 2257 O O . GLU A 1 337 ? 157.642 132.711 167.235 1.00 52.87 337 GLU A O 1
ATOM 2263 N N . GLN A 1 338 ? 158.349 133.342 165.194 1.00 53.24 338 GLN A N 1
ATOM 2264 C CA . GLN A 1 338 ? 159.629 133.823 165.700 1.00 53.24 338 GLN A CA 1
ATOM 2265 C C . GLN A 1 338 ? 159.509 135.181 166.380 1.00 53.24 338 GLN A C 1
ATOM 2266 O O . GLN A 1 338 ? 160.238 135.452 167.340 1.00 53.24 338 GLN A O 1
ATOM 2272 N N . LEU A 1 339 ? 158.610 136.042 165.904 1.00 48.76 339 LEU A N 1
ATOM 2273 C CA . LEU A 1 339 ? 158.468 137.384 166.456 1.00 48.76 339 LEU A CA 1
ATOM 2274 C C . LEU A 1 339 ? 157.441 137.475 167.575 1.00 48.76 339 LEU A C 1
ATOM 2275 O O . LEU A 1 339 ? 157.492 138.426 168.362 1.00 48.76 339 LEU A O 1
ATOM 2280 N N . THR A 1 340 ? 156.517 136.523 167.667 1.00 49.38 340 THR A N 1
ATOM 2281 C CA . THR A 1 340 ? 155.438 136.625 168.637 1.00 49.38 340 THR A CA 1
ATOM 2282 C C . THR A 1 340 ? 155.968 136.517 170.062 1.00 49.38 340 THR A C 1
ATOM 2283 O O . THR A 1 340 ? 157.001 135.894 170.321 1.00 49.38 340 THR A O 1
ATOM 2287 N N . ILE A 1 341 ? 155.249 137.151 170.993 1.00 50.45 341 ILE A N 1
ATOM 2288 C CA . ILE A 1 341 ? 155.618 137.097 172.405 1.00 50.45 341 ILE A CA 1
ATOM 2289 C C . ILE A 1 341 ? 154.917 135.974 173.151 1.00 50.45 341 ILE A C 1
ATOM 2290 O O . ILE A 1 341 ? 155.303 135.666 174.288 1.00 50.45 341 ILE A O 1
ATOM 2295 N N . HIS A 1 342 ? 153.897 135.360 172.560 1.00 52.15 342 HIS A N 1
ATOM 2296 C CA . HIS A 1 342 ? 153.193 134.275 173.226 1.00 52.15 342 HIS A CA 1
ATOM 2297 C C . HIS A 1 342 ? 154.083 133.042 173.294 1.00 52.15 342 HIS A C 1
ATOM 2298 O O . HIS A 1 342 ? 154.697 132.650 172.298 1.00 52.15 342 HIS A O 1
ATOM 2305 N N . GLY A 1 343 ? 154.148 132.428 174.471 1.00 58.05 343 GLY A N 1
ATOM 2306 C CA . GLY A 1 343 ? 155.036 131.313 174.703 1.00 58.05 343 GLY A CA 1
ATOM 2307 C C . GLY A 1 343 ? 156.433 131.690 175.142 1.00 58.05 343 GLY A C 1
ATOM 2308 O O . GLY A 1 343 ? 157.253 130.794 175.376 1.00 58.05 343 GLY A O 1
ATOM 2309 N N . LYS A 1 344 ? 156.732 132.980 175.260 1.00 57.96 344 LYS A N 1
ATOM 2310 C CA . LYS A 1 344 ? 158.040 133.433 175.699 1.00 57.96 344 LYS A CA 1
ATOM 2311 C C . LYS A 1 344 ? 158.068 133.560 177.222 1.00 57.96 344 LYS A C 1
ATOM 2312 O O . LYS A 1 344 ? 157.057 133.386 177.906 1.00 57.96 344 LYS A O 1
ATOM 2318 N N . ASP A 1 345 ? 159.247 133.872 177.761 1.00 66.87 345 ASP A N 1
ATOM 2319 C CA . ASP A 1 345 ? 159.452 133.986 179.199 1.00 66.87 345 ASP A CA 1
ATOM 2320 C C . ASP A 1 345 ? 159.688 135.427 179.640 1.00 66.87 345 ASP A C 1
ATOM 2321 O O . ASP A 1 345 ? 160.351 135.655 180.655 1.00 66.87 345 ASP A O 1
ATOM 2326 N N . HIS A 1 346 ? 159.231 136.397 178.843 1.00 67.09 346 HIS A N 1
ATOM 2327 C CA . HIS A 1 346 ? 159.275 137.839 179.102 1.00 67.09 346 HIS A CA 1
ATOM 2328 C C . HIS A 1 346 ? 160.694 138.324 179.376 1.00 67.09 346 HIS A C 1
ATOM 2329 O O . HIS A 1 346 ? 160.900 139.487 179.735 1.00 67.09 346 HIS A O 1
ATOM 2336 N N . GLU A 1 347 ? 161.678 137.439 179.206 1.00 71.36 347 GLU A N 1
ATOM 2337 C CA . GLU A 1 347 ? 163.085 137.802 179.242 1.00 71.36 347 GLU A CA 1
ATOM 2338 C C . GLU A 1 347 ? 163.792 137.544 177.923 1.00 71.36 347 GLU A C 1
ATOM 2339 O O . GLU A 1 347 ? 164.799 138.198 177.641 1.00 71.36 347 GLU A O 1
ATOM 2345 N N . SER A 1 348 ? 163.291 136.610 177.120 1.00 68.37 348 SER A N 1
ATOM 2346 C CA . SER A 1 348 ? 163.782 136.382 175.772 1.00 68.37 348 SER A CA 1
ATOM 2347 C C . SER A 1 348 ? 163.042 137.216 174.738 1.00 68.37 348 SER A C 1
ATOM 2348 O O . SER A 1 348 ? 163.322 137.088 173.542 1.00 68.37 348 SER A O 1
ATOM 2351 N N . VAL A 1 349 ? 162.106 138.060 175.168 1.00 62.92 349 VAL A N 1
ATOM 2352 C CA . VAL A 1 349 ? 161.363 138.930 174.262 1.00 62.92 349 VAL A CA 1
ATOM 2353 C C . VAL A 1 349 ? 162.281 140.093 173.901 1.00 62.92 349 VAL A C 1
ATOM 2354 O O . VAL A 1 349 ? 162.492 141.004 174.701 1.00 62.92 349 VAL A O 1
ATOM 2358 N N . PHE A 1 350 ? 162.838 140.061 172.691 1.00 67.97 350 PHE A N 1
ATOM 2359 C CA . PHE A 1 350 ? 163.615 141.174 172.170 1.00 67.97 350 PHE A CA 1
ATOM 2360 C C . PHE A 1 350 ? 162.905 141.930 171.060 1.00 67.97 350 PHE A C 1
ATOM 2361 O O . PHE A 1 350 ? 163.322 143.043 170.729 1.00 67.97 350 PHE A O 1
ATOM 2369 N N . THR A 1 351 ? 161.853 141.356 170.484 1.00 56.77 351 THR A N 1
ATOM 2370 C CA . THR A 1 351 ? 161.033 142.036 169.496 1.00 56.77 351 THR A CA 1
ATOM 2371 C C . THR A 1 351 ? 159.606 141.529 169.633 1.00 56.77 351 THR A C 1
ATOM 2372 O O . THR A 1 351 ? 159.363 140.426 170.129 1.00 56.77 351 THR A O 1
ATOM 2376 N N . VAL A 1 352 ? 158.660 142.352 169.194 1.00 47.70 352 VAL A N 1
ATOM 2377 C CA . VAL A 1 352 ? 157.238 142.065 169.329 1.00 47.70 352 VAL A CA 1
ATOM 2378 C C . VAL A 1 352 ? 156.628 142.004 167.938 1.00 47.70 352 VAL A C 1
ATOM 2379 O O . VAL A 1 352 ? 156.841 142.907 167.123 1.00 47.70 352 VAL A O 1
ATOM 2383 N N . SER A 1 353 ? 155.883 140.938 167.668 1.00 42.25 353 SER A N 1
ATOM 2384 C CA . SER A 1 353 ? 155.186 140.819 166.397 1.00 42.25 353 SER A CA 1
ATOM 2385 C C . SER A 1 353 ? 154.095 141.873 166.289 1.00 42.25 353 SER A C 1
ATOM 2386 O O . SER A 1 353 ? 153.430 142.203 167.273 1.00 42.25 353 SER A O 1
ATOM 2389 N N . LEU A 1 354 ? 153.920 142.413 165.082 1.00 38.99 354 LEU A N 1
ATOM 2390 C CA . LEU A 1 354 ? 152.838 143.363 164.854 1.00 38.99 354 LEU A CA 1
ATOM 2391 C C . LEU A 1 354 ? 151.479 142.710 165.047 1.00 38.99 354 LEU A C 1
ATOM 2392 O O . LEU A 1 354 ? 150.523 143.372 165.463 1.00 38.99 354 LEU A O 1
ATOM 2397 N N . TRP A 1 355 ? 151.376 141.415 164.759 1.00 38.39 355 TRP A N 1
ATOM 2398 C CA . TRP A 1 355 ? 150.106 140.709 164.837 1.00 38.39 355 TRP A CA 1
ATOM 2399 C C . TRP A 1 355 ? 149.720 140.339 166.261 1.00 38.39 355 TRP A C 1
ATOM 2400 O O . TRP A 1 355 ? 148.612 139.838 166.474 1.00 38.39 355 TRP A O 1
ATOM 2411 N N . ASP A 1 356 ? 150.605 140.559 167.232 1.00 42.56 356 ASP A N 1
ATOM 2412 C CA . ASP A 1 356 ? 150.225 140.429 168.633 1.00 42.56 356 ASP A CA 1
ATOM 2413 C C . ASP A 1 356 ? 149.421 141.627 169.115 1.00 42.56 356 ASP A C 1
ATOM 2414 O O . ASP A 1 356 ? 148.539 141.476 169.966 1.00 42.56 356 ASP A O 1
ATOM 2419 N N . CYS A 1 357 ? 149.710 142.813 168.585 1.00 39.04 357 CYS A N 1
ATOM 2420 C CA . CYS A 1 357 ? 149.106 144.048 169.070 1.00 39.04 357 CYS A CA 1
ATOM 2421 C C . CYS A 1 357 ? 147.635 144.086 168.684 1.00 39.04 357 CYS A C 1
ATOM 2422 O O . CYS A 1 357 ? 147.295 144.334 167.524 1.00 39.04 357 CYS A O 1
ATOM 2425 N N . ASP A 1 358 ? 146.760 143.853 169.655 1.00 37.95 358 ASP A N 1
ATOM 2426 C CA . ASP A 1 358 ? 145.328 143.787 169.411 1.00 37.95 358 ASP A CA 1
ATOM 2427 C C . ASP A 1 358 ? 144.660 145.138 169.658 1.00 37.95 358 ASP A C 1
ATOM 2428 O O . ASP A 1 358 ? 143.455 145.281 169.437 1.00 37.95 358 ASP A O 1
ATOM 2433 N N . ARG A 1 359 ? 145.416 146.142 170.090 1.00 35.66 359 ARG A N 1
ATOM 2434 C CA . ARG A 1 359 ? 144.839 147.443 170.381 1.00 35.66 359 ARG A CA 1
ATOM 2435 C C . ARG A 1 359 ? 144.535 148.204 169.096 1.00 35.66 359 ARG A C 1
ATOM 2436 O O . ARG A 1 359 ? 145.088 147.926 168.030 1.00 35.66 359 ARG A O 1
ATOM 2444 N N . LYS A 1 360 ? 143.638 149.177 169.210 1.00 31.85 360 LYS A N 1
ATOM 2445 C CA . LYS A 1 360 ? 143.358 150.070 168.098 1.00 31.85 360 LYS A CA 1
ATOM 2446 C C . LYS A 1 360 ? 144.548 150.986 167.846 1.00 31.85 360 LYS A C 1
ATOM 2447 O O . LYS A 1 360 ? 145.323 151.296 168.753 1.00 31.85 360 LYS A O 1
ATOM 2453 N N . PHE A 1 361 ? 144.694 151.418 166.597 1.00 29.87 361 PHE A N 1
ATOM 2454 C CA . PHE A 1 361 ? 145.769 152.340 166.267 1.00 29.87 361 PHE A CA 1
ATOM 2455 C C . PHE A 1 361 ? 145.488 153.709 166.867 1.00 29.87 361 PHE A C 1
ATOM 2456 O O . PHE A 1 361 ? 144.342 154.161 166.917 1.00 29.87 361 PHE A O 1
ATOM 2464 N N . ARG A 1 362 ? 146.548 154.371 167.322 1.00 32.84 362 ARG A N 1
ATOM 2465 C CA . ARG A 1 362 ? 146.431 155.620 168.060 1.00 32.84 362 ARG A CA 1
ATOM 2466 C C . ARG A 1 362 ? 147.565 156.544 167.651 1.00 32.84 362 ARG A C 1
ATOM 2467 O O . ARG A 1 362 ? 148.721 156.116 167.592 1.00 32.84 362 ARG A O 1
ATOM 2475 N N . VAL A 1 363 ? 147.238 157.801 167.365 1.00 32.61 363 VAL A N 1
ATOM 2476 C CA . VAL A 1 363 ? 148.244 158.808 167.041 1.00 32.61 363 VAL A CA 1
ATOM 2477 C C . VAL A 1 363 ? 147.872 160.107 167.741 1.00 32.61 363 VAL A C 1
ATOM 2478 O O . VAL A 1 363 ? 146.707 160.512 167.736 1.00 32.61 363 VAL A O 1
ATOM 2482 N N . LYS A 1 364 ? 148.854 160.759 168.359 1.00 34.07 364 LYS A N 1
ATOM 2483 C CA . LYS A 1 364 ? 148.616 161.998 169.086 1.00 34.07 364 LYS A CA 1
ATOM 2484 C C . LYS A 1 364 ? 148.960 163.181 168.195 1.00 34.07 364 LYS A C 1
ATOM 2485 O O . LYS A 1 364 ? 150.122 163.364 167.825 1.00 34.07 364 LYS A O 1
ATOM 2491 N N . ILE A 1 365 ? 147.953 163.979 167.857 1.00 33.91 365 ILE A N 1
ATOM 2492 C CA . ILE A 1 365 ? 148.171 165.237 167.153 1.00 33.91 365 ILE A CA 1
ATOM 2493 C C . ILE A 1 365 ? 148.569 166.275 168.195 1.00 33.91 365 ILE A C 1
ATOM 2494 O O . ILE A 1 365 ? 147.763 166.639 169.057 1.00 33.91 365 ILE A O 1
ATOM 2499 N N . ARG A 1 366 ? 149.823 166.732 168.139 1.00 35.68 366 ARG A N 1
ATOM 2500 C CA . ARG A 1 366 ? 150.290 167.728 169.092 1.00 35.68 366 ARG A CA 1
ATOM 2501 C C . ARG A 1 366 ? 149.913 169.133 168.647 1.00 35.68 366 ARG A C 1
ATOM 2502 O O . ARG A 1 366 ? 149.318 169.893 169.417 1.00 35.68 366 ARG A O 1
ATOM 2510 N N . GLY A 1 367 ? 150.241 169.498 167.414 1.00 38.01 367 GLY A N 1
ATOM 2511 C CA . GLY A 1 367 ? 149.897 170.829 166.960 1.00 38.01 367 GLY A CA 1
ATOM 2512 C C . GLY A 1 367 ? 150.298 171.080 165.524 1.00 38.01 367 GLY A C 1
ATOM 2513 O O . GLY A 1 367 ? 150.819 170.208 164.828 1.00 38.01 367 GLY A O 1
ATOM 2514 N N . ILE A 1 368 ? 150.030 172.314 165.109 1.00 41.57 368 ILE A N 1
ATOM 2515 C CA . ILE A 1 368 ? 150.267 172.828 163.767 1.00 41.57 368 ILE A CA 1
ATOM 2516 C C . ILE A 1 368 ? 151.025 174.140 163.890 1.00 41.57 368 ILE A C 1
ATOM 2517 O O . ILE A 1 368 ? 150.631 175.013 164.670 1.00 41.57 368 ILE A O 1
ATOM 2522 N N . ASP A 1 369 ? 152.095 174.286 163.111 1.00 48.97 369 ASP A N 1
ATOM 2523 C CA . ASP A 1 369 ? 152.951 175.464 163.165 1.00 48.97 369 ASP A CA 1
ATOM 2524 C C . ASP A 1 369 ? 153.204 175.986 161.759 1.00 48.97 369 ASP A C 1
ATOM 2525 O O . ASP A 1 369 ? 153.696 175.248 160.901 1.00 48.97 369 ASP A O 1
ATOM 2530 N N . ILE A 1 370 ? 152.879 177.255 161.532 1.00 49.18 370 ILE A N 1
ATOM 2531 C CA . ILE A 1 370 ? 153.137 177.919 160.256 1.00 49.18 370 ILE A CA 1
ATOM 2532 C C . ILE A 1 370 ? 153.797 179.263 160.547 1.00 49.18 370 ILE A C 1
ATOM 2533 O O . ILE A 1 370 ? 153.382 179.965 161.480 1.00 49.18 370 ILE A O 1
ATOM 2538 N N . PRO A 1 371 ? 154.840 179.650 159.811 1.00 51.38 371 PRO A N 1
ATOM 2539 C CA . PRO A 1 371 ? 155.464 180.957 160.052 1.00 51.38 371 PRO A CA 1
ATOM 2540 C C . PRO A 1 371 ? 154.530 182.128 159.791 1.00 51.38 371 PRO A C 1
ATOM 2541 O O . PRO A 1 371 ? 154.372 183.000 160.651 1.00 51.38 371 PRO A O 1
ATOM 2545 N N . VAL A 1 372 ? 153.911 182.168 158.614 1.00 52.57 372 VAL A N 1
ATOM 2546 C CA . VAL A 1 372 ? 152.977 183.228 158.250 1.00 52.57 372 VAL A CA 1
ATOM 2547 C C . VAL A 1 372 ? 151.703 182.600 157.703 1.00 52.57 372 VAL A C 1
ATOM 2548 O O . VAL A 1 372 ? 151.753 181.659 156.903 1.00 52.57 372 VAL A O 1
ATOM 2552 N N . LEU A 1 373 ? 150.562 183.109 158.148 1.00 58.93 373 LEU A N 1
ATOM 2553 C CA . LEU A 1 373 ? 149.283 182.548 157.732 1.00 58.93 373 LEU A CA 1
ATOM 2554 C C . LEU A 1 373 ? 149.009 182.853 156.265 1.00 58.93 373 LEU A C 1
ATOM 2555 O O . LEU A 1 373 ? 149.208 183.991 155.825 1.00 58.93 373 LEU A O 1
ATOM 2560 N N . PRO A 1 374 ? 148.563 181.876 155.480 1.00 63.24 374 PRO A N 1
ATOM 2561 C CA . PRO A 1 374 ? 148.005 182.192 154.163 1.00 63.24 374 PRO A CA 1
ATOM 2562 C C . PRO A 1 374 ? 146.698 182.951 154.308 1.00 63.24 374 PRO A C 1
ATOM 2563 O O . PRO A 1 374 ? 145.957 182.780 155.279 1.00 63.24 374 PRO A O 1
ATOM 2567 N N . ARG A 1 375 ? 146.415 183.801 153.324 1.00 69.45 375 ARG A N 1
ATOM 2568 C CA . ARG A 1 375 ? 145.242 184.663 153.364 1.00 69.45 375 ARG A CA 1
ATOM 2569 C C . ARG A 1 375 ? 144.108 184.158 152.482 1.00 69.45 375 ARG A C 1
ATOM 2570 O O . ARG A 1 375 ? 143.137 184.888 152.260 1.00 69.45 375 ARG A O 1
ATOM 2578 N N . ASN A 1 376 ? 144.208 182.931 151.967 1.00 72.13 376 ASN A N 1
ATOM 2579 C CA . ASN A 1 376 ? 143.152 182.403 151.110 1.00 72.13 376 ASN A CA 1
ATOM 2580 C C . ASN A 1 376 ? 141.885 182.109 151.907 1.00 72.13 376 ASN A C 1
ATOM 2581 O O . ASN A 1 376 ? 140.787 182.525 151.520 1.00 72.13 376 ASN A O 1
ATOM 2586 N N . THR A 1 377 ? 142.017 181.395 153.024 1.00 65.72 377 THR A N 1
ATOM 2587 C CA . THR A 1 377 ? 140.874 181.072 153.868 1.00 65.72 377 THR A CA 1
ATOM 2588 C C . THR A 1 377 ? 141.370 180.835 155.288 1.00 65.72 377 THR A C 1
ATOM 2589 O O . THR A 1 377 ? 142.477 180.327 155.485 1.00 65.72 377 THR A O 1
ATOM 2593 N N . ASP A 1 378 ? 140.549 181.206 156.263 1.00 60.66 378 ASP A N 1
ATOM 2594 C CA . ASP A 1 378 ? 140.917 181.124 157.673 1.00 60.66 378 ASP A CA 1
ATOM 2595 C C . ASP A 1 378 ? 139.645 180.909 158.487 1.00 60.66 378 ASP A C 1
ATOM 2596 O O . ASP A 1 378 ? 138.623 180.463 157.956 1.00 60.66 378 ASP A O 1
ATOM 2601 N N . LEU A 1 379 ? 139.725 181.202 159.785 1.00 53.30 379 LEU A N 1
ATOM 2602 C CA . LEU A 1 379 ? 138.654 181.276 160.772 1.00 53.30 379 LEU A CA 1
ATOM 2603 C C . LEU A 1 379 ? 138.239 179.904 161.305 1.00 53.30 379 LEU A C 1
ATOM 2604 O O . LEU A 1 379 ? 137.433 179.847 162.235 1.00 53.30 379 LEU A O 1
ATOM 2609 N N . THR A 1 380 ? 138.785 178.805 160.791 1.00 43.08 380 THR A N 1
ATOM 2610 C CA . THR A 1 380 ? 138.529 177.473 161.326 1.00 43.08 380 THR A CA 1
ATOM 2611 C C . THR A 1 380 ? 139.484 176.506 160.650 1.00 43.08 380 THR A C 1
ATOM 2612 O O . THR A 1 380 ? 139.753 176.634 159.455 1.00 43.08 380 THR A O 1
ATOM 2616 N N . VAL A 1 381 ? 139.996 175.549 161.415 1.00 35.93 381 VAL A N 1
ATOM 2617 C CA . VAL A 1 381 ? 140.946 174.578 160.890 1.00 35.93 381 VAL A CA 1
ATOM 2618 C C . VAL A 1 381 ? 140.829 173.303 161.709 1.00 35.93 381 VAL A C 1
ATOM 2619 O O . VAL A 1 381 ? 140.597 173.351 162.920 1.00 35.93 381 VAL A O 1
ATOM 2623 N N . PHE A 1 382 ? 140.965 172.155 161.046 1.00 30.48 382 PHE A N 1
ATOM 2624 C CA . PHE A 1 382 ? 141.067 170.894 161.764 1.00 30.48 382 PHE A CA 1
ATOM 2625 C C . PHE A 1 382 ? 141.975 169.948 160.996 1.00 30.48 382 PHE A C 1
ATOM 2626 O O . PHE A 1 382 ? 142.399 170.229 159.872 1.00 30.48 382 PHE A O 1
ATOM 2634 N N . VAL A 1 383 ? 142.296 168.827 161.633 1.00 29.87 383 VAL A N 1
ATOM 2635 C CA . VAL A 1 383 ? 143.196 167.826 161.079 1.00 29.87 383 VAL A CA 1
ATOM 2636 C C . VAL A 1 383 ? 142.418 166.536 160.890 1.00 29.87 383 VAL A C 1
ATOM 2637 O O . VAL A 1 383 ? 141.726 166.082 161.807 1.00 29.87 383 VAL A O 1
ATOM 2641 N N . GLU A 1 384 ? 142.528 165.954 159.704 1.00 30.52 384 GLU A N 1
ATOM 2642 C CA . GLU A 1 384 ? 141.940 164.660 159.398 1.00 30.52 384 GLU A CA 1
ATOM 2643 C C . GLU A 1 384 ? 143.069 163.666 159.171 1.00 30.52 384 GLU A C 1
ATOM 2644 O O . GLU A 1 384 ? 143.942 163.894 158.328 1.00 30.52 384 GLU A O 1
ATOM 2650 N N . ALA A 1 385 ? 143.058 162.577 159.929 1.00 29.37 385 ALA A N 1
ATOM 2651 C CA . ALA A 1 385 ? 144.051 161.522 159.807 1.00 29.37 385 ALA A CA 1
ATOM 2652 C C . ALA A 1 385 ? 143.385 160.309 159.179 1.00 29.37 385 ALA A C 1
ATOM 2653 O O . ALA A 1 385 ? 142.419 159.773 159.730 1.00 29.37 385 ALA A O 1
ATOM 2655 N N . ASN A 1 386 ? 143.896 159.883 158.029 1.00 29.52 386 ASN A N 1
ATOM 2656 C CA . ASN A 1 386 ? 143.366 158.731 157.314 1.00 29.52 386 ASN A CA 1
ATOM 2657 C C . ASN A 1 386 ? 144.424 157.641 157.291 1.00 29.52 386 ASN A C 1
ATOM 2658 O O . ASN A 1 386 ? 145.531 157.859 156.796 1.00 29.52 386 ASN A O 1
ATOM 2663 N N . ILE A 1 387 ? 144.085 156.473 157.819 1.00 30.74 387 ILE A N 1
ATOM 2664 C CA . ILE A 1 387 ? 144.873 155.271 157.584 1.00 30.74 387 ILE A CA 1
ATOM 2665 C C . ILE A 1 387 ? 144.357 154.684 156.280 1.00 30.74 387 ILE A C 1
ATOM 2666 O O . ILE A 1 387 ? 143.197 154.269 156.200 1.00 30.74 387 ILE A O 1
ATOM 2671 N N . GLN A 1 388 ? 145.202 154.674 155.251 1.00 31.29 388 GLN A N 1
ATOM 2672 C CA . GLN A 1 388 ? 144.776 154.244 153.930 1.00 31.29 388 GLN A CA 1
ATOM 2673 C C . GLN A 1 388 ? 145.855 153.391 153.287 1.00 31.29 388 GLN A C 1
ATOM 2674 O O . GLN A 1 388 ? 147.044 153.555 153.560 1.00 31.29 388 GLN A O 1
ATOM 2680 N N . HIS A 1 389 ? 145.423 152.482 152.417 1.00 34.08 389 HIS A N 1
ATOM 2681 C CA . HIS A 1 389 ? 146.312 151.538 151.745 1.00 34.08 389 HIS A CA 1
ATOM 2682 C C . HIS A 1 389 ? 146.006 151.590 150.252 1.00 34.08 389 HIS A C 1
ATOM 2683 O O . HIS A 1 389 ? 145.079 150.927 149.779 1.00 34.08 389 HIS A O 1
ATOM 2690 N N . GLY A 1 390 ? 146.782 152.378 149.515 1.00 40.16 390 GLY A N 1
ATOM 2691 C CA . GLY A 1 390 ? 146.582 152.501 148.086 1.00 40.16 390 GLY A CA 1
ATOM 2692 C C . GLY A 1 390 ? 145.282 153.183 147.720 1.00 40.16 390 GLY A C 1
ATOM 2693 O O . GLY A 1 390 ? 144.414 152.576 147.088 1.00 40.16 390 GLY A O 1
ATOM 2694 N N . GLN A 1 391 ? 145.133 154.441 148.130 1.00 42.70 391 GLN A N 1
ATOM 2695 C CA . GLN A 1 391 ? 143.974 155.279 147.837 1.00 42.70 391 GLN A CA 1
ATOM 2696 C C . GLN A 1 391 ? 142.675 154.729 148.413 1.00 42.70 391 GLN A C 1
ATOM 2697 O O . GLN A 1 391 ? 141.595 155.212 148.059 1.00 42.70 391 GLN A O 1
ATOM 2703 N N . GLN A 1 392 ? 142.746 153.734 149.289 1.00 39.76 392 GLN A N 1
ATOM 2704 C CA . GLN A 1 392 ? 141.572 153.172 149.945 1.00 39.76 392 GLN A CA 1
ATOM 2705 C C . GLN A 1 392 ? 141.667 153.501 151.427 1.00 39.76 392 GLN A C 1
ATOM 2706 O O . GLN A 1 392 ? 142.518 152.954 152.135 1.00 39.76 392 GLN A O 1
ATOM 2712 N N . VAL A 1 393 ? 140.793 154.388 151.895 1.00 34.46 393 VAL A N 1
ATOM 2713 C CA . VAL A 1 393 ? 140.833 154.838 153.283 1.00 34.46 393 VAL A CA 1
ATOM 2714 C C . VAL A 1 393 ? 140.341 153.700 154.170 1.00 34.46 393 VAL A C 1
ATOM 2715 O O . VAL A 1 393 ? 139.146 153.393 154.197 1.00 34.46 393 VAL A O 1
ATOM 2719 N N . LEU A 1 394 ? 141.265 153.057 154.887 1.00 32.87 394 LEU A N 1
ATOM 2720 C CA . LEU A 1 394 ? 140.865 152.030 155.842 1.00 32.87 394 LEU A CA 1
ATOM 2721 C C . LEU A 1 394 ? 140.123 152.640 157.023 1.00 32.87 394 LEU A C 1
ATOM 2722 O O . LEU A 1 394 ? 139.090 152.115 157.452 1.00 32.87 394 LEU A O 1
ATOM 2727 N N . CYS A 1 395 ? 140.627 153.751 157.555 1.00 34.21 395 CYS A N 1
ATOM 2728 C CA . CYS A 1 395 ? 139.958 154.434 158.656 1.00 34.21 395 CYS A CA 1
ATOM 2729 C C . CYS A 1 395 ? 140.229 155.927 158.562 1.00 34.21 395 CYS A C 1
ATOM 2730 O O . CYS A 1 395 ? 141.214 156.360 157.965 1.00 34.21 395 CYS A O 1
ATOM 2733 N N . GLN A 1 396 ? 139.345 156.714 159.173 1.00 33.47 396 GLN A N 1
ATOM 2734 C CA . GLN A 1 396 ? 139.439 158.167 159.116 1.00 33.47 396 GLN A CA 1
ATOM 2735 C C . GLN A 1 396 ? 138.978 158.775 160.430 1.00 33.47 396 GLN A C 1
ATOM 2736 O O . GLN A 1 396 ? 137.864 158.501 160.884 1.00 33.47 396 GLN A O 1
ATOM 2742 N N . ARG A 1 397 ? 139.826 159.615 161.020 1.00 31.50 397 ARG A N 1
ATOM 2743 C CA . ARG A 1 397 ? 139.526 160.320 162.257 1.00 31.50 397 ARG A CA 1
ATOM 2744 C C . ARG A 1 397 ? 139.710 161.816 162.045 1.00 31.50 397 ARG A C 1
ATOM 2745 O O . ARG A 1 397 ? 140.489 162.243 161.191 1.00 31.50 397 ARG A O 1
ATOM 2753 N N . ARG A 1 398 ? 138.985 162.614 162.825 1.00 33.48 398 ARG A N 1
ATOM 2754 C CA . ARG A 1 398 ? 139.019 164.064 162.707 1.00 33.48 398 ARG A CA 1
ATOM 2755 C C . ARG A 1 398 ? 139.274 164.693 164.068 1.00 33.48 398 ARG A C 1
ATOM 2756 O O . ARG A 1 398 ? 138.913 164.134 165.106 1.00 33.48 398 ARG A O 1
ATOM 2764 N N . THR A 1 399 ? 139.896 165.867 164.052 1.00 32.88 399 THR A N 1
ATOM 2765 C CA . THR A 1 399 ? 140.101 166.664 165.250 1.00 32.88 399 THR A CA 1
ATOM 2766 C C . THR A 1 399 ? 139.031 167.744 165.349 1.00 32.88 399 THR A C 1
ATOM 2767 O O . THR A 1 399 ? 138.372 168.091 164.368 1.00 32.88 399 THR A O 1
ATOM 2771 N N . SER A 1 400 ? 138.860 168.266 166.557 1.00 35.92 400 SER A N 1
ATOM 2772 C CA . SER A 1 400 ? 137.874 169.312 166.768 1.00 35.92 400 SER A CA 1
ATOM 2773 C C . SER A 1 400 ? 138.313 170.592 166.059 1.00 35.92 400 SER A C 1
ATOM 2774 O O . SER A 1 400 ? 139.494 170.947 166.092 1.00 35.92 400 SER A O 1
ATOM 2777 N N . PRO A 1 401 ? 137.391 171.300 165.408 1.00 36.83 401 PRO A N 1
ATOM 2778 C CA . PRO A 1 401 ? 137.770 172.530 164.705 1.00 36.83 401 PRO A CA 1
ATOM 2779 C C . PRO A 1 401 ? 138.153 173.625 165.688 1.00 36.83 401 PRO A C 1
ATOM 2780 O O . PRO A 1 401 ? 137.439 173.887 166.659 1.00 36.83 401 PRO A O 1
ATOM 2784 N N . LYS A 1 402 ? 139.281 174.267 165.426 1.00 40.29 402 LYS A N 1
ATOM 2785 C CA . LYS A 1 402 ? 139.829 175.320 166.263 1.00 40.29 402 LYS A CA 1
ATOM 2786 C C . LYS A 1 402 ? 140.140 176.528 165.398 1.00 40.29 402 LYS A C 1
ATOM 2787 O O . LYS A 1 402 ? 140.345 176.395 164.187 1.00 40.29 402 LYS A O 1
ATOM 2793 N N . PRO A 1 403 ? 140.161 177.728 165.983 1.00 42.60 403 PRO A N 1
ATOM 2794 C CA . PRO A 1 403 ? 140.470 178.923 165.190 1.00 42.60 403 PRO A CA 1
ATOM 2795 C C . PRO A 1 403 ? 141.829 178.801 164.519 1.00 42.60 403 PRO A C 1
ATOM 2796 O O . PRO A 1 403 ? 142.792 178.311 165.111 1.00 42.60 403 PRO A O 1
ATOM 2800 N N . PHE A 1 404 ? 141.898 179.251 163.270 1.00 45.64 404 PHE A N 1
ATOM 2801 C CA . PHE A 1 404 ? 143.107 179.088 162.471 1.00 45.64 404 PHE A CA 1
ATOM 2802 C C . PHE A 1 404 ? 144.047 180.250 162.753 1.00 45.64 404 PHE A C 1
ATOM 2803 O O . PHE A 1 404 ? 143.771 181.392 162.373 1.00 45.64 404 PHE A O 1
ATOM 2811 N N . THR A 1 405 ? 145.159 179.959 163.418 1.00 50.82 405 THR A N 1
ATOM 2812 C CA . THR A 1 405 ? 146.165 180.957 163.738 1.00 50.82 405 THR A CA 1
ATOM 2813 C C . THR A 1 405 ? 147.529 180.370 163.399 1.00 50.82 405 THR A C 1
ATOM 2814 O O . THR A 1 405 ? 147.632 179.277 162.835 1.00 50.82 405 THR A O 1
ATOM 2818 N N . GLU A 1 406 ? 148.589 181.106 163.741 1.00 55.27 406 GLU A N 1
ATOM 2819 C CA . GLU A 1 406 ? 149.934 180.688 163.361 1.00 55.27 406 GLU A CA 1
ATOM 2820 C C . GLU A 1 406 ? 150.310 179.360 164.004 1.00 55.27 406 GLU A C 1
ATOM 2821 O O . GLU A 1 406 ? 151.011 178.544 163.396 1.00 55.27 406 GLU A O 1
ATOM 2827 N N . GLU A 1 407 ? 149.860 179.125 165.233 1.00 57.48 407 GLU A N 1
ATOM 2828 C CA . GLU A 1 407 ? 150.173 177.901 165.959 1.00 57.48 407 GLU A CA 1
ATOM 2829 C C . GLU A 1 407 ? 148.908 177.398 166.635 1.00 57.48 407 GLU A C 1
ATOM 2830 O O . GLU A 1 407 ? 148.331 178.097 167.473 1.00 57.48 407 GLU A O 1
ATOM 2836 N N . VAL A 1 408 ? 148.486 176.188 166.279 1.00 44.88 408 VAL A N 1
ATOM 2837 C CA . VAL A 1 408 ? 147.268 175.584 166.810 1.00 44.88 408 VAL A CA 1
ATOM 2838 C C . VAL A 1 408 ? 147.653 174.346 167.604 1.00 44.88 408 VAL A C 1
ATOM 2839 O O . VAL A 1 408 ? 148.408 173.503 167.115 1.00 44.88 408 VAL A O 1
ATOM 2843 N N . LEU A 1 409 ? 147.139 174.236 168.826 1.00 46.44 409 LEU A N 1
ATOM 2844 C CA . LEU A 1 409 ? 147.468 173.131 169.716 1.00 46.44 409 LEU A CA 1
ATOM 2845 C C . LEU A 1 409 ? 146.240 172.269 169.963 1.00 46.44 409 LEU A C 1
ATOM 2846 O O . LEU A 1 409 ? 145.182 172.781 170.341 1.00 46.44 409 LEU A O 1
ATOM 2851 N N . TRP A 1 410 ? 146.388 170.963 169.751 1.00 37.81 410 TRP A N 1
ATOM 2852 C CA . TRP A 1 410 ? 145.380 169.985 170.137 1.00 37.81 410 TRP A CA 1
ATOM 2853 C C . TRP A 1 410 ? 145.870 169.045 171.223 1.00 37.81 410 TRP A C 1
ATOM 2854 O O . TRP A 1 410 ? 145.219 168.924 172.267 1.00 37.81 410 TRP A O 1
ATOM 2865 N N . ASN A 1 411 ? 147.004 168.381 171.006 1.00 42.38 411 ASN A N 1
ATOM 2866 C CA . ASN A 1 411 ? 147.517 167.368 171.925 1.00 42.38 411 ASN A CA 1
ATOM 2867 C C . ASN A 1 411 ? 146.450 166.318 172.215 1.00 42.38 411 ASN A C 1
ATOM 2868 O O . ASN A 1 411 ? 146.171 165.976 173.365 1.00 42.38 411 ASN A O 1
ATOM 2873 N N . VAL A 1 412 ? 145.840 165.807 171.149 1.00 34.36 412 VAL A N 1
ATOM 2874 C CA . VAL A 1 412 ? 144.701 164.906 171.262 1.00 34.36 412 VAL A CA 1
ATOM 2875 C C . VAL A 1 412 ? 145.057 163.569 170.630 1.00 34.36 412 VAL A C 1
ATOM 2876 O O . VAL A 1 412 ? 145.668 163.518 169.558 1.00 34.36 412 VAL A O 1
ATOM 2880 N N . TRP A 1 413 ? 144.698 162.485 171.312 1.00 33.13 413 TRP A N 1
ATOM 2881 C CA . TRP A 1 413 ? 144.890 161.143 170.775 1.00 33.13 413 TRP A CA 1
ATOM 2882 C C . TRP A 1 413 ? 143.714 160.807 169.870 1.00 33.13 413 TRP A C 1
ATOM 2883 O O . TRP A 1 413 ? 142.580 160.670 170.339 1.00 33.13 413 TRP A O 1
ATOM 2894 N N . LEU A 1 414 ? 143.974 160.681 168.574 1.00 32.17 414 LEU A N 1
ATOM 2895 C CA . LEU A 1 414 ? 143.009 160.114 167.647 1.00 32.17 414 LEU A CA 1
ATOM 2896 C C . LEU A 1 414 ? 143.219 158.607 167.626 1.00 32.17 414 LEU A C 1
ATOM 2897 O O . LEU A 1 414 ? 144.311 158.131 167.290 1.00 32.17 414 LEU A O 1
ATOM 2902 N N . GLU A 1 415 ? 142.188 157.864 168.014 1.00 33.83 415 GLU A N 1
ATOM 2903 C CA . GLU A 1 415 ? 142.234 156.409 168.073 1.00 33.83 415 GLU A CA 1
ATOM 2904 C C . GLU A 1 415 ? 141.287 155.865 167.014 1.00 33.83 415 GLU A C 1
ATOM 2905 O O . GLU A 1 415 ? 140.067 156.023 167.123 1.00 33.83 415 GLU A O 1
ATOM 2911 N N . PHE A 1 416 ? 141.850 155.225 165.997 1.00 30.63 416 PHE A N 1
ATOM 2912 C CA . PHE A 1 416 ? 141.059 154.691 164.906 1.00 30.63 416 PHE A CA 1
ATOM 2913 C C . PHE A 1 416 ? 140.370 153.400 165.335 1.00 30.63 416 PHE A C 1
ATOM 2914 O O . PHE A 1 416 ? 140.608 152.867 166.419 1.00 30.63 416 PHE A O 1
ATOM 2922 N N . SER A 1 417 ? 139.492 152.903 164.472 1.00 32.17 417 SER A N 1
ATOM 2923 C CA . SER A 1 417 ? 138.830 151.629 164.707 1.00 32.17 417 SER A CA 1
ATOM 2924 C C . SER A 1 417 ? 139.610 150.456 164.138 1.00 32.17 417 SER A C 1
ATOM 2925 O O . SER A 1 417 ? 139.182 149.309 164.295 1.00 32.17 417 SER A O 1
ATOM 2928 N N . ILE A 1 418 ? 140.736 150.713 163.487 1.00 29.62 418 ILE A N 1
ATOM 2929 C CA . ILE A 1 418 ? 141.567 149.662 162.917 1.00 29.62 418 ILE A CA 1
ATOM 2930 C C . ILE A 1 418 ? 142.567 149.200 163.967 1.00 29.62 418 ILE A C 1
ATOM 2931 O O . ILE A 1 418 ? 143.195 150.018 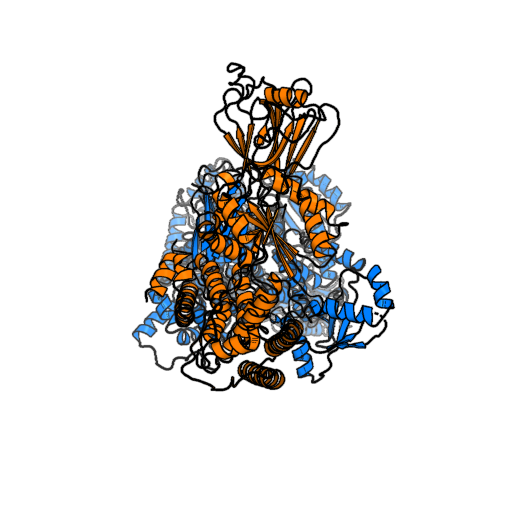164.649 1.00 29.62 418 ILE A O 1
ATOM 2936 N N . LYS A 1 419 ? 142.683 147.887 164.131 1.00 32.06 419 LYS A N 1
ATOM 2937 C CA . LYS A 1 419 ? 143.637 147.340 165.078 1.00 32.06 419 LYS A CA 1
ATOM 2938 C C . LYS A 1 419 ? 145.059 147.544 164.572 1.00 32.06 419 LYS A C 1
ATOM 2939 O O . LYS A 1 419 ? 145.306 147.706 163.376 1.00 32.06 419 LYS A O 1
ATOM 2945 N N . ILE A 1 420 ? 146.004 147.544 165.511 1.00 32.25 420 ILE A N 1
ATOM 2946 C CA . ILE A 1 420 ? 147.408 147.671 165.142 1.00 32.25 420 ILE A CA 1
ATOM 2947 C C . ILE A 1 420 ? 147.868 146.438 164.375 1.00 32.25 420 ILE A C 1
ATOM 2948 O O . ILE A 1 420 ? 148.698 146.529 163.464 1.00 32.25 420 ILE A O 1
ATOM 2953 N N . LYS A 1 421 ? 147.329 145.268 164.722 1.00 33.87 421 LYS A N 1
ATOM 2954 C CA . LYS A 1 421 ? 147.662 144.047 163.999 1.00 33.87 421 LYS A CA 1
ATOM 2955 C C . LYS A 1 421 ? 147.113 144.039 162.581 1.00 33.87 421 LYS A C 1
ATOM 2956 O O . LYS A 1 421 ? 147.588 143.257 161.753 1.00 33.87 421 LYS A O 1
ATOM 2962 N N . ASP A 1 422 ? 146.128 144.880 162.283 1.00 33.61 422 ASP A N 1
ATOM 2963 C CA . ASP A 1 422 ? 145.495 144.900 160.973 1.00 33.61 422 ASP A CA 1
ATOM 2964 C C . ASP A 1 422 ? 146.138 145.888 160.013 1.00 33.61 422 ASP A C 1
ATOM 2965 O O . ASP A 1 422 ? 145.632 146.062 158.901 1.00 33.61 422 ASP A O 1
ATOM 2970 N N . LEU A 1 423 ? 147.224 146.541 160.407 1.00 31.05 423 LEU A N 1
ATOM 2971 C CA . LEU A 1 423 ? 147.894 147.480 159.519 1.00 31.05 423 LEU A CA 1
ATOM 2972 C C . LEU A 1 423 ? 148.697 146.713 158.477 1.00 31.05 423 LEU A C 1
ATOM 2973 O O . LEU A 1 423 ? 149.594 145.947 158.845 1.00 31.05 423 LEU A O 1
ATOM 2978 N N . PRO A 1 424 ? 148.416 146.880 157.190 1.00 30.09 424 PRO A N 1
ATOM 2979 C CA . PRO A 1 424 ? 149.190 146.178 156.165 1.00 30.09 424 PRO A CA 1
ATOM 2980 C C . PRO A 1 424 ? 150.500 146.890 155.866 1.00 30.09 424 PRO A C 1
ATOM 2981 O O . PRO A 1 424 ? 150.705 148.052 156.217 1.00 30.09 424 PRO A O 1
ATOM 2985 N N . LYS A 1 425 ? 151.403 146.163 155.216 1.00 32.68 425 LYS A N 1
ATOM 2986 C CA . LYS A 1 425 ? 152.628 146.787 154.742 1.00 32.68 425 LYS A CA 1
ATOM 2987 C C . LYS A 1 425 ? 152.301 147.789 153.646 1.00 32.68 425 LYS A C 1
ATOM 2988 O O . LYS A 1 425 ? 151.488 147.520 152.759 1.00 32.68 425 LYS A O 1
ATOM 2994 N N . GLY A 1 426 ? 152.943 148.949 153.708 1.00 31.51 426 GLY A N 1
ATOM 2995 C CA . GLY A 1 426 ? 152.579 150.033 152.827 1.00 31.51 426 GLY A CA 1
ATOM 2996 C C . GLY A 1 426 ? 151.404 150.850 153.300 1.00 31.51 426 GLY A C 1
ATOM 2997 O O . GLY A 1 426 ? 150.927 151.709 152.551 1.00 31.51 426 GLY A O 1
ATOM 2998 N N . ALA A 1 427 ? 150.909 150.601 154.511 1.00 29.45 427 ALA A N 1
ATOM 2999 C CA . ALA A 1 427 ? 149.857 151.437 155.068 1.00 29.45 427 ALA A CA 1
ATOM 3000 C C . ALA A 1 427 ? 150.380 152.849 155.268 1.00 29.45 427 ALA A C 1
ATOM 3001 O O . ALA A 1 427 ? 151.528 153.055 155.668 1.00 29.45 427 ALA A O 1
ATOM 3003 N N . LEU A 1 428 ? 149.527 153.823 154.989 1.00 27.19 428 LEU A N 1
ATOM 3004 C CA . LEU A 1 428 ? 149.927 155.215 154.905 1.00 27.19 428 LEU A CA 1
ATOM 3005 C C . LEU A 1 428 ? 149.031 156.042 155.811 1.00 27.19 428 LEU A C 1
ATOM 3006 O O . LEU A 1 428 ? 147.801 155.961 155.716 1.00 27.19 428 LEU A O 1
ATOM 3011 N N . LEU A 1 429 ? 149.647 156.815 156.700 1.00 26.55 429 LEU A N 1
ATOM 3012 C CA . LEU A 1 429 ? 148.935 157.763 157.545 1.00 26.55 429 LEU A CA 1
ATOM 3013 C C . LEU A 1 429 ? 148.956 159.113 156.842 1.00 26.55 429 LEU A C 1
ATOM 3014 O O . LEU A 1 429 ? 150.004 159.761 156.758 1.00 26.55 429 LEU A O 1
ATOM 3019 N N . ASN A 1 430 ? 147.809 159.517 156.311 1.00 27.84 430 ASN A N 1
ATOM 3020 C CA . ASN A 1 430 ? 147.656 160.774 155.596 1.00 27.84 430 ASN A CA 1
ATOM 3021 C C . ASN A 1 430 ? 147.081 161.797 156.563 1.00 27.84 430 ASN A C 1
ATOM 3022 O O . ASN A 1 430 ? 145.928 161.678 156.988 1.00 27.84 430 ASN A O 1
ATOM 3027 N N . LEU A 1 431 ? 147.888 162.787 156.922 1.00 25.59 431 LEU A N 1
ATOM 3028 C CA . LEU A 1 431 ? 147.460 163.884 157.775 1.00 25.59 431 LEU A CA 1
ATOM 3029 C C . LEU A 1 431 ? 147.130 165.071 156.883 1.00 25.59 431 LEU A C 1
ATOM 3030 O O . LEU A 1 431 ? 147.989 165.542 156.134 1.00 25.59 431 LEU A O 1
ATOM 3035 N N . GLN A 1 432 ? 145.892 165.549 156.959 1.00 27.50 432 GLN A N 1
ATOM 3036 C CA . GLN A 1 432 ? 145.420 166.611 156.084 1.00 27.50 432 GLN A CA 1
ATOM 3037 C C . GLN A 1 432 ? 144.844 167.744 156.914 1.00 27.50 432 GLN A C 1
ATOM 3038 O O . GLN A 1 432 ? 144.008 167.514 157.791 1.00 27.50 432 GLN A O 1
ATOM 3044 N N . ILE A 1 433 ? 145.284 168.961 156.625 1.00 26.58 433 ILE A N 1
ATOM 3045 C CA . ILE A 1 433 ? 144.781 170.158 157.287 1.00 26.58 433 ILE A CA 1
ATOM 3046 C C . ILE A 1 433 ? 143.657 170.732 156.440 1.00 26.58 433 ILE A C 1
ATOM 3047 O O . ILE A 1 433 ? 143.884 171.144 155.294 1.00 26.58 433 ILE A O 1
ATOM 3052 N N . TYR A 1 434 ? 142.452 170.756 157.010 1.00 28.85 434 TYR A N 1
ATOM 3053 C CA . TYR A 1 434 ? 141.238 171.276 156.404 1.00 28.85 434 TYR A CA 1
ATOM 3054 C C . TYR A 1 434 ? 140.872 172.603 157.055 1.00 28.85 434 TYR A C 1
ATOM 3055 O O . TYR A 1 434 ? 141.242 172.886 158.199 1.00 28.85 434 TYR A O 1
ATOM 3064 N N . CYS A 1 435 ? 140.092 173.399 156.331 1.00 38.11 435 CYS A N 1
ATOM 3065 C CA . CYS A 1 435 ? 139.736 174.743 156.765 1.00 38.11 435 CYS A CA 1
ATOM 3066 C C . CYS A 1 435 ? 138.219 174.876 156.729 1.00 38.11 435 CYS A C 1
ATOM 3067 O O . CYS A 1 435 ? 137.496 173.893 156.550 1.00 38.11 435 CYS A O 1
ATOM 3070 N N . GLY A 1 436 ? 137.734 176.098 156.915 1.00 41.22 436 GLY A N 1
ATOM 3071 C CA . GLY A 1 436 ? 136.308 176.361 156.899 1.00 41.22 436 GLY A CA 1
ATOM 3072 C C . GLY A 1 436 ? 135.906 177.557 157.739 1.00 41.22 436 GLY A C 1
ATOM 3073 O O . GLY A 1 436 ? 134.720 177.826 157.927 1.00 41.22 436 GLY A O 1
ATOM 3074 N N . GLN A 1 459 ? 138.648 173.868 150.496 1.00 31.60 459 GLN A N 1
ATOM 3075 C CA . GLN A 1 459 ? 138.495 173.642 151.925 1.00 31.60 459 GLN A CA 1
ATOM 3076 C C . GLN A 1 459 ? 139.715 172.928 152.494 1.00 31.60 459 GLN A C 1
ATOM 3077 O O . GLN A 1 459 ? 140.243 173.325 153.529 1.00 31.60 459 GLN A O 1
ATOM 3083 N N . LEU A 1 460 ? 140.160 171.874 151.818 1.00 28.47 460 LEU A N 1
ATOM 3084 C CA . LEU A 1 460 ? 141.406 171.224 152.198 1.00 28.47 460 LEU A CA 1
ATOM 3085 C C . LEU A 1 460 ? 142.575 172.163 151.944 1.00 28.47 460 LEU A C 1
ATOM 3086 O O . LEU A 1 460 ? 142.635 172.839 150.915 1.00 28.47 460 LEU A O 1
ATOM 3091 N N . LEU A 1 461 ? 143.508 172.214 152.892 1.00 27.57 461 LEU A N 1
ATOM 3092 C CA . LEU A 1 461 ? 144.637 173.130 152.808 1.00 27.57 461 LEU A CA 1
ATOM 3093 C C . LEU A 1 461 ? 145.964 172.405 152.630 1.00 27.57 461 LEU A C 1
ATOM 3094 O O . LEU A 1 461 ? 146.684 172.674 151.665 1.00 27.57 461 LEU A O 1
ATOM 3099 N N . TYR A 1 462 ? 146.313 171.489 153.529 1.00 26.25 462 TYR A N 1
ATOM 3100 C CA . TYR A 1 462 ? 147.633 170.872 153.485 1.00 26.25 462 TYR A CA 1
ATOM 3101 C C . TYR A 1 462 ? 147.509 169.361 153.591 1.00 26.25 462 TYR A C 1
ATOM 3102 O O . TYR A 1 462 ? 146.492 168.835 154.040 1.00 26.25 462 TYR A O 1
ATOM 3111 N N . TYR A 1 463 ? 148.567 168.664 153.186 1.00 24.45 463 TYR A N 1
ATOM 3112 C CA . TYR A 1 463 ? 148.613 167.218 153.322 1.00 24.45 463 TYR A CA 1
ATOM 3113 C C . TYR A 1 463 ? 150.050 166.775 153.541 1.00 24.45 463 TYR A C 1
ATOM 3114 O O . TYR A 1 463 ? 150.993 167.424 153.084 1.00 24.45 463 TYR A O 1
ATOM 3123 N N . VAL A 1 464 ? 150.202 165.660 154.252 1.00 24.01 464 VAL A N 1
ATOM 3124 C CA . VAL A 1 464 ? 151.488 164.994 154.406 1.00 24.01 464 VAL A CA 1
ATOM 3125 C C . VAL A 1 464 ? 151.194 163.525 154.665 1.00 24.01 464 VAL A C 1
ATOM 3126 O O . VAL A 1 464 ? 150.106 163.161 155.111 1.00 24.01 464 VAL A O 1
ATOM 3130 N N . ASN A 1 465 ? 152.158 162.667 154.350 1.00 25.10 465 ASN A N 1
ATOM 3131 C CA . ASN A 1 465 ? 151.985 161.233 154.505 1.00 25.10 465 ASN A CA 1
ATOM 3132 C C . ASN A 1 465 ? 153.148 160.651 155.291 1.00 25.10 465 ASN A C 1
ATOM 3133 O O . ASN A 1 465 ? 154.288 161.105 155.175 1.00 25.10 465 ASN A O 1
ATOM 3138 N N . LEU A 1 466 ? 152.842 159.641 156.097 1.00 27.17 466 LEU A N 1
ATOM 3139 C CA . LEU A 1 466 ? 153.851 158.908 156.847 1.00 27.17 466 LEU A CA 1
ATOM 3140 C C . LEU A 1 466 ? 153.642 157.419 156.634 1.00 27.17 466 LEU A C 1
ATOM 3141 O O . LEU A 1 466 ? 152.520 156.922 156.764 1.00 27.17 466 LEU A O 1
ATOM 3146 N N . LEU A 1 467 ? 154.713 156.709 156.302 1.00 29.98 467 LEU A N 1
ATOM 3147 C CA . LEU A 1 467 ? 154.633 155.262 156.155 1.00 29.98 467 LEU A CA 1
ATOM 3148 C C . LEU A 1 467 ? 154.551 154.633 157.537 1.00 29.98 467 LEU A C 1
ATOM 3149 O O . LEU A 1 467 ? 155.523 154.666 158.296 1.00 29.98 467 LEU A O 1
ATOM 3154 N N . LEU A 1 468 ? 153.392 154.062 157.868 1.00 29.67 468 LEU A N 1
ATOM 3155 C CA . LEU A 1 468 ? 153.197 153.504 159.202 1.00 29.67 468 LEU A CA 1
ATOM 3156 C C . LEU A 1 468 ? 154.176 152.374 159.477 1.00 29.67 468 LEU A C 1
ATOM 3157 O O . LEU A 1 468 ? 154.737 152.281 160.574 1.00 29.67 468 LEU A O 1
ATOM 3162 N N . ILE A 1 469 ? 154.396 151.508 158.497 1.00 33.15 469 ILE A N 1
ATOM 3163 C CA . ILE A 1 469 ? 155.346 150.412 158.620 1.00 33.15 469 ILE A CA 1
ATOM 3164 C C . ILE A 1 469 ? 156.594 150.788 157.838 1.00 33.15 469 ILE A C 1
ATOM 3165 O O . ILE A 1 469 ? 156.532 151.032 156.627 1.00 33.15 469 ILE A O 1
ATOM 3170 N N . ASP A 1 470 ? 157.724 150.840 158.535 1.00 40.05 470 ASP A N 1
ATOM 3171 C CA . ASP A 1 470 ? 158.980 151.266 157.945 1.00 40.05 470 ASP A CA 1
ATOM 3172 C C . ASP A 1 470 ? 159.423 150.261 156.880 1.00 40.05 470 ASP A C 1
ATOM 3173 O O . ASP A 1 470 ? 158.882 149.161 156.759 1.00 40.05 470 ASP A O 1
ATOM 3178 N N . HIS A 1 471 ? 160.427 150.656 156.095 1.00 40.69 471 HIS A N 1
ATOM 3179 C CA . HIS A 1 471 ? 160.961 149.773 155.066 1.00 40.69 471 HIS A CA 1
ATOM 3180 C C . HIS A 1 471 ? 161.638 148.563 155.692 1.00 40.69 471 HIS A C 1
ATOM 3181 O O . HIS A 1 471 ? 161.917 147.594 154.979 1.00 40.69 471 HIS A O 1
ATOM 3188 N N . ARG A 1 472 ? 161.843 148.525 157.005 1.00 45.43 472 ARG A N 1
ATOM 3189 C CA . ARG A 1 472 ? 162.433 147.309 157.611 1.00 45.43 472 ARG A CA 1
ATOM 3190 C C . ARG A 1 472 ? 161.331 146.479 158.256 1.00 45.43 472 ARG A C 1
ATOM 3191 O O . ARG A 1 472 ? 161.665 145.629 159.062 1.00 45.43 472 ARG A O 1
ATOM 3199 N N . PHE A 1 473 ? 160.075 146.736 157.921 1.00 40.73 473 PHE A N 1
ATOM 3200 C CA . PHE A 1 473 ? 158.917 145.998 158.427 1.00 40.73 473 PHE A CA 1
ATOM 3201 C C . PHE A 1 473 ? 158.706 146.352 159.896 1.00 40.73 473 PHE A C 1
ATOM 3202 O O . PHE A 1 473 ? 158.223 145.530 160.675 1.00 40.73 473 PHE A O 1
ATOM 3210 N N . LEU A 1 474 ? 159.058 147.570 160.290 1.00 37.37 474 LEU A N 1
ATOM 3211 C CA . LEU A 1 474 ? 158.959 148.010 161.675 1.00 37.37 474 LEU A CA 1
ATOM 3212 C C . LEU A 1 474 ? 157.897 149.091 161.798 1.00 37.37 474 LEU A C 1
ATOM 3213 O O . LEU A 1 474 ? 157.849 150.014 160.979 1.00 37.37 474 LEU A O 1
ATOM 3218 N N . LEU A 1 475 ? 157.049 148.974 162.815 1.00 34.58 475 LEU A N 1
ATOM 3219 C CA . LEU A 1 475 ? 156.067 150.013 163.086 1.00 34.58 475 LEU A CA 1
ATOM 3220 C C . LEU A 1 475 ? 156.768 151.284 163.545 1.00 34.58 475 LEU A C 1
ATOM 3221 O O . LEU A 1 475 ? 157.792 151.234 164.230 1.00 34.58 475 LEU A O 1
ATOM 3226 N N . ARG A 1 476 ? 156.217 152.429 163.156 1.00 34.88 476 ARG A N 1
ATOM 3227 C CA . ARG A 1 476 ? 156.831 153.709 163.475 1.00 34.88 476 ARG A CA 1
ATOM 3228 C C . ARG A 1 476 ? 156.523 154.122 164.907 1.00 34.88 476 ARG A C 1
ATOM 3229 O O . ARG A 1 476 ? 155.399 153.963 165.389 1.00 34.88 476 ARG A O 1
ATOM 3237 N N . ARG A 1 477 ? 157.535 154.657 165.587 1.00 37.66 477 ARG A N 1
ATOM 3238 C CA . ARG A 1 477 ? 157.412 155.082 166.972 1.00 37.66 477 ARG A CA 1
ATOM 3239 C C . ARG A 1 477 ? 158.102 156.424 167.153 1.00 37.66 477 ARG A C 1
ATOM 3240 O O . ARG A 1 477 ? 159.037 156.760 166.423 1.00 37.66 477 ARG A O 1
ATOM 3248 N N . GLY A 1 478 ? 157.636 157.187 168.132 1.00 33.50 478 GLY A N 1
ATOM 3249 C CA . GLY A 1 478 ? 158.299 158.416 168.517 1.00 33.50 478 GLY A CA 1
ATOM 3250 C C . GLY A 1 478 ? 157.586 159.660 168.030 1.00 33.50 478 GLY A C 1
ATOM 3251 O O . GLY A 1 478 ? 156.458 159.631 167.534 1.00 33.50 478 GLY A O 1
ATOM 3252 N N . GLU A 1 479 ? 158.274 160.783 168.201 1.00 34.54 479 GLU A N 1
ATOM 3253 C CA . GLU A 1 479 ? 157.769 162.077 167.773 1.00 34.54 479 GLU A CA 1
ATOM 3254 C C . GLU A 1 479 ? 158.194 162.351 166.338 1.00 34.54 479 GLU A C 1
ATOM 3255 O O . GLU A 1 479 ? 159.318 162.033 165.940 1.00 34.54 479 GLU A O 1
ATOM 3261 N N . TYR A 1 480 ? 157.289 162.944 165.563 1.00 31.88 480 TYR A N 1
ATOM 3262 C CA . TYR A 1 480 ? 157.559 163.285 164.173 1.00 31.88 480 TYR A CA 1
ATOM 3263 C C . TYR A 1 480 ? 157.100 164.710 163.914 1.00 31.88 480 TYR A C 1
ATOM 3264 O O . TYR A 1 480 ? 155.935 165.043 164.150 1.00 31.88 480 TYR A O 1
ATOM 3273 N N . VAL A 1 481 ? 158.016 165.543 163.427 1.00 30.61 481 VAL A N 1
ATOM 3274 C CA . VAL A 1 481 ? 157.688 166.892 162.987 1.00 30.61 481 VAL A CA 1
ATOM 3275 C C . VAL A 1 481 ? 157.755 166.908 161.468 1.00 30.61 481 VAL A C 1
ATOM 3276 O O . VAL A 1 481 ? 158.831 167.071 160.884 1.00 30.61 481 VAL A O 1
ATOM 3280 N N . LEU A 1 482 ? 156.611 166.727 160.818 1.00 28.65 482 LEU A N 1
ATOM 3281 C CA . LEU A 1 482 ? 156.554 166.552 159.374 1.00 28.65 482 LEU A CA 1
ATOM 3282 C C . LEU A 1 482 ? 156.139 167.855 158.711 1.00 28.65 482 LEU A C 1
ATOM 3283 O O . LEU A 1 482 ? 155.104 168.431 159.056 1.00 28.65 482 LEU A O 1
ATOM 3288 N N . HIS A 1 483 ? 156.948 168.314 157.762 1.00 30.45 483 HIS A N 1
ATOM 3289 C CA . HIS A 1 483 ? 156.638 169.525 157.020 1.00 30.45 483 HIS A CA 1
ATOM 3290 C C . HIS A 1 483 ? 155.724 169.190 155.850 1.00 30.45 483 HIS A C 1
ATOM 3291 O O . HIS A 1 483 ? 156.043 168.330 155.025 1.00 30.45 483 HIS A O 1
ATOM 3298 N N . MET A 1 484 ? 154.592 169.873 155.784 1.00 26.55 484 MET A N 1
ATOM 3299 C CA . MET A 1 484 ? 153.485 169.448 154.947 1.00 26.55 484 MET A CA 1
ATOM 3300 C C . MET A 1 484 ? 153.579 170.047 153.549 1.00 26.55 484 MET A C 1
ATOM 3301 O O . MET A 1 484 ? 154.300 171.015 153.302 1.00 26.55 484 MET A O 1
ATOM 3306 N N . TRP A 1 485 ? 152.835 169.442 152.630 1.00 24.61 485 TRP A N 1
ATOM 3307 C CA . TRP A 1 485 ? 152.709 169.928 151.266 1.00 24.61 485 TRP A CA 1
ATOM 3308 C C . TRP A 1 485 ? 151.437 170.751 151.142 1.00 24.61 485 TRP A C 1
ATOM 3309 O O . TRP A 1 485 ? 150.414 170.424 151.747 1.00 24.61 485 TRP A O 1
ATOM 3320 N N . GLN A 1 486 ? 151.505 171.817 150.357 1.00 29.02 486 GLN A N 1
ATOM 3321 C CA . GLN A 1 486 ? 150.379 172.713 150.146 1.00 29.02 486 GLN A CA 1
ATOM 3322 C C . GLN A 1 486 ? 149.791 172.464 148.766 1.00 29.02 486 GLN A C 1
ATOM 3323 O O . GLN A 1 486 ? 150.511 172.520 147.764 1.00 29.02 486 GLN A O 1
ATOM 3329 N N . ILE A 1 487 ? 148.488 172.186 148.713 1.00 31.25 487 ILE A N 1
ATOM 3330 C CA . ILE A 1 487 ? 147.834 172.011 147.426 1.00 31.25 487 ILE A CA 1
ATOM 3331 C C . ILE A 1 487 ? 147.767 173.353 146.709 1.00 31.25 487 ILE A C 1
ATOM 3332 O O . ILE A 1 487 ? 147.641 174.416 147.332 1.00 31.25 487 ILE A O 1
ATOM 3337 N N . SER A 1 488 ? 147.866 173.310 145.386 1.00 40.99 488 SER A N 1
ATOM 3338 C CA . SER A 1 488 ? 147.868 174.528 144.590 1.00 40.99 488 SER A CA 1
ATOM 3339 C C . SER A 1 488 ? 146.796 174.478 143.510 1.00 40.99 488 SER A C 1
ATOM 3340 O O . SER A 1 488 ? 146.238 175.504 143.124 1.00 40.99 488 SER A O 1
ATOM 3343 N N . PHE A 1 497 ? 142.505 162.717 143.753 1.00 54.44 497 PHE A N 1
ATOM 3344 C CA . PHE A 1 497 ? 143.318 161.692 143.107 1.00 54.44 497 PHE A CA 1
ATOM 3345 C C . PHE A 1 497 ? 144.485 162.313 142.354 1.00 54.44 497 PHE A C 1
ATOM 3346 O O . PHE A 1 497 ? 144.304 162.935 141.309 1.00 54.44 497 PHE A O 1
ATOM 3354 N N . ASN A 1 498 ? 145.686 162.139 142.897 1.00 38.06 498 ASN A N 1
ATOM 3355 C CA . ASN A 1 498 ? 146.898 162.647 142.278 1.00 38.06 498 ASN A CA 1
ATOM 3356 C C . ASN A 1 498 ? 148.078 161.871 142.839 1.00 38.06 498 ASN A C 1
ATOM 3357 O O . ASN A 1 498 ? 148.066 161.481 144.009 1.00 38.06 498 ASN A O 1
ATOM 3362 N N . ALA A 1 499 ? 149.087 161.637 141.999 1.00 31.20 499 ALA A N 1
ATOM 3363 C CA . ALA A 1 499 ? 150.261 160.898 142.449 1.00 31.20 499 ALA A CA 1
ATOM 3364 C C . ALA A 1 499 ? 150.992 161.646 143.553 1.00 31.20 499 ALA A C 1
ATOM 3365 O O . ALA A 1 499 ? 151.467 161.040 144.520 1.00 31.20 499 ALA A O 1
ATOM 3367 N N . ASP A 1 500 ? 151.081 162.971 143.431 1.00 29.73 500 ASP A N 1
ATOM 3368 C CA . ASP A 1 500 ? 151.776 163.777 144.425 1.00 29.73 500 ASP A CA 1
ATOM 3369 C C . ASP A 1 500 ? 151.111 163.716 145.791 1.00 29.73 500 ASP A C 1
ATOM 3370 O O . ASP A 1 500 ? 151.735 164.093 146.787 1.00 29.73 500 ASP A O 1
ATOM 3375 N N . LYS A 1 501 ? 149.861 163.267 145.864 1.00 26.76 501 LYS A N 1
ATOM 3376 C CA . LYS A 1 501 ? 149.194 163.116 147.148 1.00 26.76 501 LYS A CA 1
ATOM 3377 C C . LYS A 1 501 ? 149.571 161.826 147.859 1.00 26.76 501 LYS A C 1
ATOM 3378 O O . LYS A 1 501 ? 149.170 161.634 149.011 1.00 26.76 501 LYS A O 1
ATOM 3384 N N . LEU A 1 502 ? 150.322 160.942 147.207 1.00 27.53 502 LEU A N 1
ATOM 3385 C CA . LEU A 1 502 ? 150.722 159.674 147.798 1.00 27.53 502 LEU A CA 1
ATOM 3386 C C . LEU A 1 502 ? 152.165 159.666 148.274 1.00 27.53 502 LEU A C 1
ATOM 3387 O O . LEU A 1 502 ? 152.609 158.658 148.830 1.00 27.53 502 LEU A O 1
ATOM 3392 N N . THR A 1 503 ? 152.906 160.751 148.071 1.00 26.19 503 THR A N 1
ATOM 3393 C CA . THR A 1 503 ? 154.324 160.749 148.398 1.00 26.19 503 THR A CA 1
ATOM 3394 C C . THR A 1 503 ? 154.534 160.685 149.903 1.00 26.19 503 THR A C 1
ATOM 3395 O O . THR A 1 503 ? 153.804 161.307 150.679 1.00 26.19 503 THR A O 1
ATOM 3399 N N . SER A 1 504 ? 155.529 159.910 150.315 1.00 26.95 504 SER A N 1
ATOM 3400 C CA . SER A 1 504 ? 155.944 159.859 151.707 1.00 26.95 504 SER A CA 1
ATOM 3401 C C . SER A 1 504 ? 157.066 160.838 152.012 1.00 26.95 504 SER A C 1
ATOM 3402 O O . SER A 1 504 ? 157.535 160.888 153.153 1.00 26.95 504 SER A O 1
ATOM 3405 N N . ALA A 1 505 ? 157.508 161.609 151.023 1.00 28.50 505 ALA A N 1
ATOM 3406 C CA . ALA A 1 505 ? 158.557 162.588 151.235 1.00 28.50 505 ALA A CA 1
ATOM 3407 C C . ALA A 1 505 ? 158.027 163.787 152.013 1.00 28.50 505 ALA A C 1
ATOM 3408 O O . ALA A 1 505 ? 156.833 164.097 152.003 1.00 28.50 505 ALA A O 1
ATOM 3410 N N . THR A 1 506 ? 158.943 164.467 152.691 1.00 30.35 506 THR A N 1
ATOM 3411 C CA . THR A 1 506 ? 158.632 165.639 153.492 1.00 30.35 506 THR A CA 1
ATOM 3412 C C . THR A 1 506 ? 159.052 166.893 152.736 1.00 30.35 506 THR A C 1
ATOM 3413 O O . THR A 1 506 ? 160.048 166.884 152.009 1.00 30.35 506 THR A O 1
ATOM 3417 N N . ASN A 1 507 ? 158.283 167.962 152.902 1.00 30.52 507 ASN A N 1
ATOM 3418 C CA . ASN A 1 507 ? 158.539 169.211 152.199 1.00 30.52 507 ASN A CA 1
ATOM 3419 C C . ASN A 1 507 ? 159.932 169.732 152.536 1.00 30.52 507 ASN A C 1
ATOM 3420 O O . ASN A 1 507 ? 160.234 169.945 153.719 1.00 30.52 507 ASN A O 1
ATOM 3425 N N . PRO A 1 508 ? 160.804 169.944 151.547 1.00 32.76 508 PRO A N 1
ATOM 3426 C CA . PRO A 1 508 ? 162.156 170.436 151.855 1.00 32.76 508 PRO A CA 1
ATOM 3427 C C . PRO A 1 508 ? 162.190 171.864 152.362 1.00 32.76 508 PRO A C 1
ATOM 3428 O O . PRO A 1 508 ? 163.203 172.269 152.943 1.00 32.76 508 PRO A O 1
ATOM 3432 N N . ASP A 1 509 ? 161.125 172.640 152.163 1.00 38.49 509 ASP A N 1
ATOM 3433 C CA . ASP A 1 509 ? 161.089 174.039 152.583 1.00 38.49 509 ASP A CA 1
ATOM 3434 C C . ASP A 1 509 ? 160.768 174.092 154.074 1.00 38.49 509 ASP A C 1
ATOM 3435 O O . ASP A 1 509 ? 159.635 174.328 154.496 1.00 38.49 509 ASP A O 1
ATOM 3440 N N . LYS A 1 510 ? 161.800 173.868 154.888 1.00 38.66 510 LYS A N 1
ATOM 3441 C CA . LYS A 1 510 ? 161.604 173.851 156.334 1.00 38.66 510 LYS A CA 1
ATOM 3442 C C . LYS A 1 510 ? 161.211 175.225 156.863 1.00 38.66 510 LYS A C 1
ATOM 3443 O O . LYS A 1 510 ? 160.389 175.331 157.780 1.00 38.66 510 LYS A O 1
ATOM 3449 N N . GLU A 1 511 ? 161.783 176.288 156.300 1.00 44.64 511 GLU A N 1
ATOM 3450 C CA . GLU A 1 511 ? 161.643 177.615 156.884 1.00 44.64 511 GLU A CA 1
ATOM 3451 C C . GLU A 1 511 ? 160.291 178.261 156.614 1.00 44.64 511 GLU A C 1
ATOM 3452 O O . GLU A 1 511 ? 159.946 179.234 157.292 1.00 44.64 511 GLU A O 1
ATOM 3458 N N . ASN A 1 512 ? 159.517 177.758 155.653 1.00 42.24 512 ASN A N 1
ATOM 3459 C CA . ASN A 1 512 ? 158.282 178.422 155.263 1.00 42.24 512 ASN A CA 1
ATOM 3460 C C . ASN A 1 512 ? 157.068 177.511 155.170 1.00 42.24 512 ASN A C 1
ATOM 3461 O O . ASN A 1 512 ? 155.953 178.026 155.032 1.00 42.24 512 ASN A O 1
ATOM 3466 N N . SER A 1 513 ? 157.234 176.198 155.237 1.00 38.24 513 SER A N 1
ATOM 3467 C CA . SER A 1 513 ? 156.125 175.286 155.016 1.00 38.24 513 SER A CA 1
ATOM 3468 C C . SER A 1 513 ? 155.324 175.070 156.294 1.00 38.24 513 SER A C 1
ATOM 3469 O O . SER A 1 513 ? 155.782 175.339 157.406 1.00 38.24 513 SER A O 1
ATOM 3472 N N . MET A 1 514 ? 154.102 174.579 156.116 1.00 34.87 514 MET A N 1
ATOM 3473 C CA . MET A 1 514 ? 153.319 174.107 157.246 1.00 34.87 514 MET A CA 1
ATOM 3474 C C . MET A 1 514 ? 154.012 172.914 157.886 1.00 34.87 514 MET A C 1
ATOM 3475 O O . MET A 1 514 ? 154.601 172.076 157.200 1.00 34.87 514 MET A O 1
ATOM 3480 N N . SER A 1 515 ? 153.944 172.837 159.210 1.00 35.49 515 SER A N 1
ATOM 3481 C CA . SER A 1 515 ? 154.545 171.740 159.952 1.00 35.49 515 SER A CA 1
ATOM 3482 C C . SER A 1 515 ? 153.511 171.163 160.903 1.00 35.49 515 SER A C 1
ATOM 3483 O O . SER A 1 515 ? 152.783 171.914 161.557 1.00 35.49 515 SER A O 1
ATOM 3486 N N . ILE A 1 516 ? 153.445 169.838 160.976 1.00 30.15 516 ILE A N 1
ATOM 3487 C CA . ILE A 1 516 ? 152.533 169.142 161.873 1.00 30.15 516 ILE A CA 1
ATOM 3488 C C . ILE A 1 516 ? 153.352 168.247 162.788 1.00 30.15 516 ILE A C 1
ATOM 3489 O O . ILE A 1 516 ? 154.261 167.543 162.333 1.00 30.15 516 ILE A O 1
ATOM 3494 N N . SER A 1 517 ? 153.047 168.294 164.079 1.00 33.09 517 SER A N 1
ATOM 3495 C CA . SER A 1 517 ? 153.722 167.474 165.072 1.00 33.09 517 SER A CA 1
ATOM 3496 C C . SER A 1 517 ? 152.805 166.338 165.498 1.00 33.09 517 SER A C 1
ATOM 3497 O O . SER A 1 517 ? 151.653 166.569 165.881 1.00 33.09 517 SER A O 1
ATOM 3500 N N . ILE A 1 518 ? 153.315 165.111 165.428 1.00 30.43 518 ILE A N 1
ATOM 3501 C CA . ILE A 1 518 ? 152.561 163.940 165.844 1.00 30.43 518 ILE A CA 1
ATOM 3502 C C . ILE A 1 518 ? 153.432 163.096 166.760 1.00 30.43 518 ILE A C 1
ATOM 3503 O O . ILE A 1 518 ? 154.660 163.195 166.762 1.00 30.43 518 ILE A O 1
ATOM 3508 N N . LEU A 1 519 ? 152.767 162.265 167.554 1.00 32.25 519 LEU A N 1
ATOM 3509 C CA . LEU A 1 519 ? 153.430 161.319 168.440 1.00 32.25 519 LEU A CA 1
ATOM 3510 C C . LEU A 1 519 ? 152.822 159.945 168.219 1.00 32.25 519 LEU A C 1
ATOM 3511 O O . LEU A 1 519 ? 151.605 159.774 168.343 1.00 32.25 519 LEU A O 1
ATOM 3516 N N . LEU A 1 520 ? 153.663 158.979 167.873 1.00 34.33 520 LEU A N 1
ATOM 3517 C CA . LEU A 1 520 ? 153.277 157.580 167.818 1.00 34.33 520 LEU A CA 1
ATOM 3518 C C . LEU A 1 520 ? 153.893 156.864 169.010 1.00 34.33 520 LEU A C 1
ATOM 3519 O O . LEU A 1 520 ? 155.024 157.162 169.407 1.00 34.33 520 LEU A O 1
ATOM 3524 N N . ASP A 1 521 ? 153.143 155.926 169.579 1.00 36.76 521 ASP A N 1
ATOM 3525 C CA . ASP A 1 521 ? 153.533 155.317 170.841 1.00 36.76 521 ASP A CA 1
ATOM 3526 C C . ASP A 1 521 ? 154.896 154.646 170.735 1.00 36.76 521 ASP A C 1
ATOM 3527 O O . ASP A 1 521 ? 155.205 153.978 169.745 1.00 36.76 521 ASP A O 1
ATOM 3532 N N . ASN A 1 522 ? 155.717 154.840 171.761 1.00 38.60 522 ASN A N 1
ATOM 3533 C CA . ASN A 1 522 ? 156.991 154.149 171.881 1.00 38.60 522 ASN A CA 1
ATOM 3534 C C . ASN A 1 522 ? 156.794 152.833 172.617 1.00 38.60 522 ASN A C 1
ATOM 3535 O O . ASN A 1 522 ? 155.856 152.674 173.400 1.00 38.60 522 ASN A O 1
ATOM 3540 N N . TYR A 1 523 ? 157.692 151.889 172.363 1.00 40.58 523 TYR A N 1
ATOM 3541 C CA . TYR A 1 523 ? 157.615 150.568 172.961 1.00 40.58 523 TYR A CA 1
ATOM 3542 C C . TYR A 1 523 ? 158.987 150.159 173.471 1.00 40.58 523 TYR A C 1
ATOM 3543 O O . TYR A 1 523 ? 160.014 150.585 172.939 1.00 40.58 523 TYR A O 1
ATOM 3552 N N . CYS A 1 524 ? 158.995 149.334 174.520 1.00 50.59 524 CYS A N 1
ATOM 3553 C CA . CYS A 1 524 ? 160.256 148.799 175.022 1.00 50.59 524 CYS A CA 1
ATOM 3554 C C . CYS A 1 524 ? 160.936 147.933 173.971 1.00 50.59 524 CYS A C 1
ATOM 3555 O O . CYS A 1 524 ? 162.155 148.008 173.778 1.00 50.59 524 CYS A O 1
ATOM 3558 N N . HIS A 1 525 ? 160.163 147.108 173.280 1.00 51.73 525 HIS A N 1
ATOM 3559 C CA . HIS A 1 525 ? 160.697 146.275 172.223 1.00 51.73 525 HIS A CA 1
ATOM 3560 C C . HIS A 1 525 ? 160.206 146.764 170.869 1.00 51.73 525 HIS A C 1
ATOM 3561 O O . HIS A 1 525 ? 159.056 147.201 170.751 1.00 51.73 525 HIS A O 1
ATOM 3568 N N . PRO A 1 526 ? 161.046 146.718 169.837 1.00 49.16 526 PRO A N 1
ATOM 3569 C CA . PRO A 1 526 ? 160.587 147.118 168.504 1.00 49.16 526 PRO A CA 1
ATOM 3570 C C . PRO A 1 526 ? 159.476 146.203 168.016 1.00 49.16 526 PRO A C 1
ATOM 3571 O O . PRO A 1 526 ? 159.506 144.990 168.229 1.00 49.16 526 PRO A O 1
ATOM 3575 N N . ILE A 1 527 ? 158.491 146.796 167.353 1.00 43.25 527 ILE A N 1
ATOM 3576 C CA . ILE A 1 527 ? 157.353 146.063 166.819 1.00 43.25 527 ILE A CA 1
ATOM 3577 C C . ILE A 1 527 ? 157.602 145.831 165.338 1.00 43.25 527 ILE A C 1
ATOM 3578 O O . ILE A 1 527 ? 157.690 146.786 164.558 1.00 43.25 527 ILE A O 1
ATOM 3583 N N . ALA A 1 528 ? 157.715 144.568 164.948 1.00 41.69 528 ALA A N 1
ATOM 3584 C CA . ALA A 1 528 ? 158.048 144.193 163.584 1.00 41.69 528 ALA A CA 1
ATOM 3585 C C . ALA A 1 528 ? 156.878 143.459 162.950 1.00 41.69 528 ALA A C 1
ATOM 3586 O O . ALA A 1 528 ? 156.322 142.534 163.550 1.00 41.69 528 ALA A O 1
ATOM 3588 N N . LEU A 1 529 ? 156.506 143.874 161.751 1.00 40.98 529 LEU A N 1
ATOM 3589 C CA . LEU A 1 529 ? 155.513 143.141 160.982 1.00 40.98 529 LEU A CA 1
ATOM 3590 C C . LEU A 1 529 ? 156.126 141.828 160.519 1.00 40.98 529 LEU A C 1
ATOM 3591 O O . LEU A 1 529 ? 157.174 141.846 159.863 1.00 40.98 529 LEU A O 1
ATOM 3596 N N . PRO A 1 530 ? 155.529 140.681 160.836 1.00 44.54 530 PRO A N 1
ATOM 3597 C CA . PRO A 1 530 ? 156.148 139.399 160.485 1.00 44.54 530 PRO A CA 1
ATOM 3598 C C . PRO A 1 530 ? 156.284 139.234 158.980 1.00 44.54 530 PRO A C 1
ATOM 3599 O O . PRO A 1 530 ? 155.731 139.993 158.183 1.00 44.54 530 PRO A O 1
ATOM 3603 N N . LYS A 1 531 ? 157.045 138.212 158.595 1.00 54.81 531 LYS A N 1
ATOM 3604 C CA . LYS A 1 531 ? 157.273 137.955 157.181 1.00 54.81 531 LYS A CA 1
ATOM 3605 C C . LYS A 1 531 ? 155.950 137.663 156.490 1.00 54.81 531 LYS A C 1
ATOM 3606 O O . LYS A 1 531 ? 155.024 137.116 157.095 1.00 54.81 531 LYS A O 1
ATOM 3612 N N . HIS A 1 532 ? 155.878 138.036 155.210 1.00 60.88 532 HIS A N 1
ATOM 3613 C CA . HIS A 1 532 ? 154.599 138.141 154.514 1.00 60.88 532 HIS A CA 1
ATOM 3614 C C . HIS A 1 532 ? 153.763 136.874 154.656 1.00 60.88 532 HIS A C 1
ATOM 3615 O O . HIS A 1 532 ? 152.585 136.940 155.027 1.00 60.88 532 HIS A O 1
ATOM 3622 N N . GLN A 1 533 ? 154.348 135.720 154.375 1.00 62.17 533 GLN A N 1
ATOM 3623 C CA . GLN A 1 533 ? 153.599 134.476 154.448 1.00 62.17 533 GLN A CA 1
ATOM 3624 C C . GLN A 1 533 ? 154.588 133.326 154.600 1.00 62.17 533 GLN A C 1
ATOM 3625 O O . GLN A 1 533 ? 155.481 133.169 153.758 1.00 62.17 533 GLN A O 1
ATOM 3631 N N . PRO A 1 534 ? 154.485 132.519 155.658 1.00 63.09 534 PRO A N 1
ATOM 3632 C CA . PRO A 1 534 ? 155.466 131.442 155.851 1.00 63.09 534 PRO A CA 1
ATOM 3633 C C . PRO A 1 534 ? 155.439 130.410 154.735 1.00 63.09 534 PRO A C 1
ATOM 3634 O O . PRO A 1 534 ? 156.441 130.215 154.039 1.00 63.09 534 PRO A O 1
ATOM 3638 N N . THR A 1 535 ? 154.289 129.770 154.537 1.00 71.17 535 THR A N 1
ATOM 3639 C CA . THR A 1 535 ? 154.107 128.768 153.495 1.00 71.17 535 THR A CA 1
ATOM 3640 C C . THR A 1 535 ? 152.633 128.398 153.379 1.00 71.17 535 THR A C 1
ATOM 3641 O O . THR A 1 535 ? 151.941 128.258 154.396 1.00 71.17 535 THR A O 1
ATOM 3645 N N . PRO A 1 536 ? 152.108 128.259 152.165 1.00 74.21 536 PRO A N 1
ATOM 3646 C CA . PRO A 1 536 ? 150.723 127.810 151.970 1.00 74.21 536 PRO A CA 1
ATOM 3647 C C . PRO A 1 536 ? 150.579 126.290 152.021 1.00 74.21 536 PRO A C 1
ATOM 3648 O O . PRO A 1 536 ? 149.923 125.681 151.175 1.00 74.21 536 PRO A O 1
ATOM 3652 N N . ASP A 1 537 ? 151.210 125.672 153.020 1.00 80.19 537 ASP A N 1
ATOM 3653 C CA . ASP A 1 537 ? 151.098 124.224 153.182 1.00 80.19 537 ASP A CA 1
ATOM 3654 C C . ASP A 1 537 ? 149.662 123.774 153.421 1.00 80.19 537 ASP A C 1
ATOM 3655 O O . ASP A 1 537 ? 149.234 122.798 152.780 1.00 80.19 537 ASP A O 1
ATOM 3660 N N . PRO A 1 538 ? 148.870 124.408 154.296 1.00 81.35 538 PRO A N 1
ATOM 3661 C CA . PRO A 1 538 ? 147.444 124.051 154.371 1.00 81.35 538 PRO A CA 1
ATOM 3662 C C . PRO A 1 538 ? 146.653 124.471 153.146 1.00 81.35 538 PRO A C 1
ATOM 3663 O O . PRO A 1 538 ? 145.476 124.099 153.038 1.00 81.35 538 PRO A O 1
ATOM 3667 N N . GLU A 1 539 ? 147.251 125.245 152.239 1.00 79.03 539 GLU A N 1
ATOM 3668 C CA . GLU A 1 539 ? 146.664 125.734 150.995 1.00 79.03 539 GLU A CA 1
ATOM 3669 C C . GLU A 1 539 ? 145.524 126.715 151.229 1.00 79.03 539 GLU A C 1
ATOM 3670 O O . GLU A 1 539 ? 144.904 127.161 150.256 1.00 79.03 539 GLU A O 1
ATOM 3676 N N . GLY A 1 540 ? 145.233 127.076 152.475 1.00 77.80 540 GLY A N 1
ATOM 3677 C CA . GLY A 1 540 ? 144.109 127.951 152.757 1.00 77.80 540 GLY A CA 1
ATOM 3678 C C . GLY A 1 540 ? 142.773 127.360 152.375 1.00 77.80 540 GLY A C 1
ATOM 3679 O O . GLY A 1 540 ? 141.844 128.104 152.039 1.00 77.80 540 GLY A O 1
ATOM 3680 N N . ASP A 1 541 ? 142.651 126.034 152.424 1.00 77.50 541 ASP A N 1
ATOM 3681 C CA . ASP A 1 541 ? 141.435 125.323 152.039 1.00 77.50 541 ASP A CA 1
ATOM 3682 C C . ASP A 1 541 ? 141.008 125.700 150.619 1.00 77.50 541 ASP A C 1
ATOM 3683 O O . ASP A 1 541 ? 139.956 126.297 150.391 1.00 77.50 541 ASP A O 1
ATOM 3688 N N . ARG A 1 542 ? 141.869 125.357 149.662 1.00 77.47 542 ARG A N 1
ATOM 3689 C CA . ARG A 1 542 ? 141.532 125.538 148.257 1.00 77.47 542 ARG A CA 1
ATOM 3690 C C . ARG A 1 542 ? 140.265 124.761 147.922 1.00 77.47 542 ARG A C 1
ATOM 3691 O O . ARG A 1 542 ? 140.091 123.611 148.335 1.00 77.47 542 ARG A O 1
ATOM 3699 N N . VAL A 1 543 ? 139.375 125.404 147.173 1.00 79.09 543 VAL A N 1
ATOM 3700 C CA . VAL A 1 543 ? 137.996 124.947 147.046 1.00 79.09 543 VAL A CA 1
ATOM 3701 C C . VAL A 1 543 ? 137.913 123.761 146.097 1.00 79.09 543 VAL A C 1
ATOM 3702 O O . VAL A 1 543 ? 138.694 123.642 145.145 1.00 79.09 543 VAL A O 1
ATOM 3706 N N . ARG A 1 544 ? 136.952 122.875 146.361 1.00 82.89 544 ARG A N 1
ATOM 3707 C CA . ARG A 1 544 ? 136.693 121.708 145.528 1.00 82.89 544 ARG A CA 1
ATOM 3708 C C . ARG A 1 544 ? 135.371 121.779 144.783 1.00 82.89 544 ARG A C 1
ATOM 3709 O O . ARG A 1 544 ? 135.292 121.310 143.646 1.00 82.89 544 ARG A O 1
ATOM 3717 N N . ALA A 1 545 ? 134.338 122.350 145.397 1.00 80.48 545 ALA A N 1
ATOM 3718 C CA . ALA A 1 545 ? 133.013 122.352 144.797 1.00 80.48 545 ALA A CA 1
ATOM 3719 C C . ALA A 1 545 ? 132.966 123.257 143.574 1.00 80.48 545 ALA A C 1
ATOM 3720 O O . ALA A 1 545 ? 133.576 124.329 143.546 1.00 80.48 545 ALA A O 1
ATOM 3722 N N . GLU A 1 546 ? 132.233 122.812 142.556 1.00 75.41 546 GLU A N 1
ATOM 3723 C CA . GLU A 1 546 ? 131.999 123.617 141.368 1.00 75.41 546 GLU A CA 1
ATOM 3724 C C . GLU A 1 546 ? 131.060 124.770 141.688 1.00 75.41 546 GLU A C 1
ATOM 3725 O O . GLU A 1 546 ? 130.153 124.640 142.516 1.00 75.41 546 GLU A O 1
ATOM 3731 N N . MET A 1 547 ? 131.291 125.907 141.042 1.00 66.15 547 MET A N 1
ATOM 3732 C CA . MET A 1 547 ? 130.353 127.011 141.147 1.00 66.15 547 MET A CA 1
ATOM 3733 C C . MET A 1 547 ? 129.035 126.641 140.474 1.00 66.15 547 MET A C 1
ATOM 3734 O O . MET A 1 547 ? 129.030 125.914 139.476 1.00 66.15 547 MET A O 1
ATOM 3739 N N . PRO A 1 548 ? 127.907 127.131 140.980 1.00 66.03 548 PRO A N 1
ATOM 3740 C CA . PRO A 1 548 ? 126.662 127.012 140.220 1.00 66.03 548 PRO A CA 1
ATOM 3741 C C . PRO A 1 548 ? 126.790 127.741 138.891 1.00 66.03 548 PRO A C 1
ATOM 3742 O O . PRO A 1 548 ? 127.648 128.607 138.707 1.00 66.03 548 PRO A O 1
ATOM 3746 N N . ASN A 1 549 ? 125.930 127.362 137.945 1.00 65.57 549 ASN A N 1
ATOM 3747 C CA . ASN A 1 549 ? 125.976 127.984 136.626 1.00 65.57 549 ASN A CA 1
ATOM 3748 C C . ASN A 1 549 ? 125.698 129.479 136.710 1.00 65.57 549 ASN A C 1
ATOM 3749 O O . ASN A 1 549 ? 126.362 130.279 136.041 1.00 65.57 549 ASN A O 1
ATOM 3754 N N . GLN A 1 550 ? 124.724 129.876 137.530 1.00 64.15 550 GLN A N 1
ATOM 3755 C CA . GLN A 1 550 ? 124.352 131.285 137.615 1.00 64.15 550 GLN A CA 1
ATOM 3756 C C . GLN A 1 550 ? 125.487 132.124 138.191 1.00 64.15 550 GLN A C 1
ATOM 3757 O O . GLN A 1 550 ? 125.794 133.211 137.684 1.00 64.15 550 GLN A O 1
ATOM 3763 N N . LEU A 1 551 ? 126.128 131.633 139.253 1.00 60.35 551 LEU A N 1
ATOM 3764 C CA . LEU A 1 551 ? 127.240 132.369 139.843 1.00 60.35 551 LEU A CA 1
ATOM 3765 C C . LEU A 1 551 ? 128.456 132.371 138.926 1.00 60.35 551 LEU A C 1
ATOM 3766 O O . LEU A 1 551 ? 129.202 133.355 138.890 1.00 60.35 551 LEU A O 1
ATOM 3771 N N . ARG A 1 552 ? 128.663 131.289 138.172 1.00 60.46 552 ARG A N 1
ATOM 3772 C CA . ARG A 1 552 ? 129.705 131.290 137.152 1.00 60.46 552 ARG A CA 1
ATOM 3773 C C . ARG A 1 552 ? 129.453 132.377 136.119 1.00 60.46 552 ARG A C 1
ATOM 3774 O O . ARG A 1 552 ? 130.373 133.112 135.742 1.00 60.46 552 ARG A O 1
ATOM 3782 N N . LYS A 1 553 ? 128.209 132.493 135.652 1.00 58.94 553 LYS A N 1
ATOM 3783 C CA . LYS A 1 553 ? 127.878 133.521 134.671 1.00 58.94 553 LYS A CA 1
ATOM 3784 C C . LYS A 1 553 ? 128.078 134.914 135.247 1.00 58.94 553 LYS A C 1
ATOM 3785 O O . LYS A 1 553 ? 128.594 135.805 134.565 1.00 58.94 553 LYS A O 1
ATOM 3791 N N . GLN A 1 554 ? 127.670 135.122 136.501 1.00 57.83 554 GLN A N 1
ATOM 3792 C CA . GLN A 1 554 ? 127.864 136.425 137.130 1.00 57.83 554 GLN A CA 1
ATOM 3793 C C . GLN A 1 554 ? 129.343 136.772 137.238 1.00 57.83 554 GLN A C 1
ATOM 3794 O O . GLN A 1 554 ? 129.748 137.905 136.946 1.00 57.83 554 GLN A O 1
ATOM 3800 N N . LEU A 1 555 ? 130.169 135.809 137.654 1.00 53.15 555 LEU A N 1
ATOM 3801 C CA . LEU A 1 555 ? 131.600 136.070 137.757 1.00 53.15 555 LEU A CA 1
ATOM 3802 C C . LEU A 1 555 ? 132.202 136.376 136.394 1.00 53.15 555 LEU A C 1
ATOM 3803 O O . LEU A 1 555 ? 133.016 137.297 136.262 1.00 53.15 555 LEU A O 1
ATOM 3808 N N . GLU A 1 556 ? 131.815 135.618 135.367 1.00 54.70 556 GLU A N 1
ATOM 3809 C CA . GLU A 1 556 ? 132.366 135.853 134.037 1.00 54.70 556 GLU A CA 1
ATOM 3810 C C . GLU A 1 556 ? 131.935 137.209 133.495 1.00 54.70 556 GLU A C 1
ATOM 3811 O O . GLU A 1 556 ? 132.703 137.877 132.794 1.00 54.70 556 GLU A O 1
ATOM 3817 N N . ALA A 1 557 ? 130.705 137.629 133.801 1.00 52.31 557 ALA A N 1
ATOM 3818 C CA . ALA A 1 557 ? 130.261 138.965 133.422 1.00 52.31 557 ALA A CA 1
ATOM 3819 C C . ALA A 1 557 ? 131.071 140.037 134.138 1.00 52.31 557 ALA A C 1
ATOM 3820 O O . ALA A 1 557 ? 131.421 141.062 133.543 1.00 52.31 557 ALA A O 1
ATOM 3822 N N . ILE A 1 558 ? 131.367 139.823 135.422 1.00 50.74 558 ILE A N 1
ATOM 3823 C CA . ILE A 1 558 ? 132.174 140.785 136.170 1.00 50.74 558 ILE A CA 1
ATOM 3824 C C . ILE A 1 558 ? 133.573 140.888 135.574 1.00 50.74 558 ILE A C 1
ATOM 3825 O O . ILE A 1 558 ? 134.122 141.986 135.424 1.00 50.74 558 ILE A O 1
ATOM 3830 N N . ILE A 1 559 ? 134.170 139.746 135.228 1.00 48.63 559 ILE A N 1
ATOM 3831 C CA . ILE A 1 559 ? 135.541 139.735 134.724 1.00 48.63 559 ILE A CA 1
ATOM 3832 C C . ILE A 1 559 ? 135.634 140.474 133.395 1.00 48.63 559 ILE A C 1
ATOM 3833 O O . ILE A 1 559 ? 136.574 141.241 133.158 1.00 48.63 559 ILE A O 1
ATOM 3838 N N . ALA A 1 560 ? 134.663 140.257 132.507 1.00 49.67 560 ALA A N 1
ATOM 3839 C CA . ALA A 1 560 ? 134.691 140.862 131.181 1.00 49.67 560 ALA A CA 1
ATOM 3840 C C . ALA A 1 560 ? 134.479 142.369 131.205 1.00 49.67 560 ALA A C 1
ATOM 3841 O O . ALA A 1 560 ? 134.681 143.020 130.175 1.00 49.67 560 ALA A O 1
ATOM 3843 N N . THR A 1 561 ? 134.081 142.934 132.340 1.00 50.65 561 THR A N 1
ATOM 3844 C CA . THR A 1 561 ? 133.754 144.348 132.411 1.00 50.65 561 THR A CA 1
ATOM 3845 C C . THR A 1 561 ? 135.026 145.197 132.375 1.00 50.65 561 THR A C 1
ATOM 3846 O O . THR A 1 561 ? 136.125 144.737 132.696 1.00 50.65 561 THR A O 1
ATOM 3850 N N . ASP A 1 562 ? 134.863 146.457 131.971 1.00 53.16 562 ASP A N 1
ATOM 3851 C CA . ASP A 1 562 ? 135.985 147.367 131.813 1.00 53.16 562 ASP A CA 1
ATOM 3852 C C . ASP A 1 562 ? 136.607 147.714 133.166 1.00 53.16 562 ASP A C 1
ATOM 3853 O O . ASP A 1 562 ? 135.958 147.599 134.207 1.00 53.16 562 ASP A O 1
ATOM 3858 N N . PRO A 1 563 ? 137.880 148.127 133.173 1.00 49.74 563 PRO A N 1
ATOM 3859 C CA . PRO A 1 563 ? 138.541 148.441 134.452 1.00 49.74 563 PRO A CA 1
ATOM 3860 C C . PRO A 1 563 ? 137.879 149.560 135.235 1.00 49.74 563 PRO A C 1
ATOM 3861 O O . PRO A 1 563 ? 137.877 149.518 136.472 1.00 49.74 563 PRO A O 1
ATOM 3865 N N . LEU A 1 564 ? 137.323 150.563 134.560 1.00 52.38 564 LEU A N 1
ATOM 3866 C CA . LEU A 1 564 ? 136.771 151.724 135.247 1.00 52.38 564 LEU A CA 1
ATOM 3867 C C . LEU A 1 564 ? 135.384 151.480 135.821 1.00 52.38 564 LEU A C 1
ATOM 3868 O O . LEU A 1 564 ? 134.893 152.322 136.579 1.00 52.38 564 LEU A O 1
ATOM 3873 N N . ASN A 1 565 ? 134.747 150.370 135.486 1.00 52.02 565 ASN A N 1
ATOM 3874 C CA . ASN A 1 565 ? 133.425 150.081 136.023 1.00 52.02 565 ASN A CA 1
ATOM 3875 C C . ASN A 1 565 ? 133.544 149.714 137.495 1.00 52.02 565 ASN A C 1
ATOM 3876 O O . ASN A 1 565 ? 134.260 148.761 137.829 1.00 52.02 565 ASN A O 1
ATOM 3881 N N . PRO A 1 566 ? 132.883 150.432 138.399 1.00 51.79 566 PRO A N 1
ATOM 3882 C CA . PRO A 1 566 ? 133.027 150.132 139.826 1.00 51.79 566 PRO A CA 1
ATOM 3883 C C . PRO A 1 566 ? 132.435 148.780 140.184 1.00 51.79 566 PRO A C 1
ATOM 3884 O O . PRO A 1 566 ? 131.475 148.308 139.570 1.00 51.79 566 PRO A O 1
ATOM 3888 N N . LEU A 1 567 ? 133.028 148.156 141.196 1.00 47.49 567 LEU A N 1
ATOM 3889 C CA . LEU A 1 567 ? 132.539 146.899 141.742 1.00 47.49 567 LEU A CA 1
ATOM 3890 C C . LEU A 1 567 ? 131.694 147.201 142.971 1.00 47.49 567 LEU A C 1
ATOM 3891 O O . LEU A 1 567 ? 132.175 147.832 143.917 1.00 47.49 567 LEU A O 1
ATOM 3896 N N . THR A 1 568 ? 130.443 146.752 142.958 1.00 49.83 568 THR A N 1
ATOM 3897 C CA . THR A 1 568 ? 129.598 146.911 144.129 1.00 49.83 568 THR A CA 1
ATOM 3898 C C . THR A 1 568 ? 130.068 145.969 145.234 1.00 49.83 568 THR A C 1
ATOM 3899 O O . THR A 1 568 ? 131.025 145.206 145.078 1.00 49.83 568 THR A O 1
ATOM 3903 N N . ALA A 1 569 ? 129.388 146.030 146.379 1.00 48.71 569 ALA A N 1
ATOM 3904 C CA . ALA A 1 569 ? 129.720 145.125 147.472 1.00 48.71 569 ALA A CA 1
ATOM 3905 C C . ALA A 1 569 ? 129.471 143.677 147.075 1.00 48.71 569 ALA A C 1
ATOM 3906 O O . ALA A 1 569 ? 130.256 142.785 147.420 1.00 48.71 569 ALA A O 1
ATOM 3908 N N . GLU A 1 570 ? 128.382 143.425 146.346 1.00 50.79 570 GLU A N 1
ATOM 3909 C CA . GLU A 1 570 ? 128.068 142.067 145.917 1.00 50.79 570 GLU A CA 1
ATOM 3910 C C . GLU A 1 570 ? 129.118 141.527 144.954 1.00 50.79 570 GLU A C 1
ATOM 3911 O O . GLU A 1 570 ? 129.495 140.353 145.037 1.00 50.79 570 GLU A O 1
ATOM 3917 N N . ASP A 1 571 ? 129.597 142.361 144.027 1.00 49.57 571 ASP A N 1
ATOM 3918 C CA . ASP A 1 571 ? 130.615 141.906 143.085 1.00 49.57 571 ASP A CA 1
ATOM 3919 C C . ASP A 1 571 ? 131.914 141.561 143.800 1.00 49.57 571 ASP A C 1
ATOM 3920 O O . ASP A 1 571 ? 132.538 140.535 143.508 1.00 49.57 571 ASP A O 1
ATOM 3925 N N . LYS A 1 572 ? 132.341 142.410 144.737 1.00 44.58 572 LYS A N 1
ATOM 3926 C CA . LYS A 1 572 ? 133.552 142.121 145.497 1.00 44.58 572 LYS A CA 1
ATOM 3927 C C . LYS A 1 572 ? 133.386 140.860 146.332 1.00 44.58 572 LYS A C 1
ATOM 3928 O O . LYS A 1 572 ? 134.316 140.053 146.446 1.00 44.58 572 LYS A O 1
ATOM 3934 N N . GLU A 1 573 ? 132.210 140.682 146.938 1.00 48.08 573 GLU A N 1
ATOM 3935 C CA . GLU A 1 573 ? 131.960 139.482 147.726 1.00 48.08 573 GLU A CA 1
ATOM 3936 C C . GLU A 1 573 ? 132.003 138.233 146.858 1.00 48.08 573 GLU A C 1
ATOM 3937 O O . GLU A 1 573 ? 132.546 137.203 147.269 1.00 48.08 573 GLU A O 1
ATOM 3943 N N . LEU A 1 574 ? 131.433 138.301 145.655 1.00 45.83 574 LEU A N 1
ATOM 3944 C CA . LEU A 1 574 ? 131.495 137.163 144.744 1.00 45.83 574 LEU A CA 1
ATOM 3945 C C . LEU A 1 574 ? 132.927 136.875 144.318 1.00 45.83 574 LEU A C 1
ATOM 3946 O O . LEU A 1 574 ? 133.338 135.712 144.242 1.00 45.83 574 LEU A O 1
ATOM 3951 N N . LEU A 1 575 ? 133.700 137.923 144.025 1.00 41.75 575 LEU A N 1
ATOM 3952 C CA . LEU A 1 575 ? 135.076 137.728 143.580 1.00 41.75 575 LEU A CA 1
ATOM 3953 C C . LEU A 1 575 ? 135.938 137.118 144.676 1.00 41.75 575 LEU A C 1
ATOM 3954 O O . LEU A 1 575 ? 136.762 136.240 144.403 1.00 41.75 575 LEU A O 1
ATOM 3959 N N . TRP A 1 576 ? 135.776 137.575 145.919 1.00 39.55 576 TRP A N 1
ATOM 3960 C CA . TRP A 1 576 ? 136.593 137.034 146.999 1.00 39.55 576 TRP A CA 1
ATOM 3961 C C . TRP A 1 576 ? 136.111 135.658 147.442 1.00 39.55 576 TRP A C 1
ATOM 3962 O O . TRP A 1 576 ? 136.925 134.796 147.791 1.00 39.55 576 TRP A O 1
ATOM 3973 N N . HIS A 1 577 ? 134.796 135.439 147.442 1.00 43.83 577 HIS A N 1
ATOM 3974 C CA . HIS A 1 577 ? 134.248 134.160 147.876 1.00 43.83 577 HIS A CA 1
ATOM 3975 C C . HIS A 1 577 ? 134.671 133.030 146.950 1.00 43.83 577 HIS A C 1
ATOM 3976 O O . HIS A 1 577 ? 134.789 131.880 147.386 1.00 43.83 577 HIS A O 1
ATOM 3983 N N . PHE A 1 578 ? 134.909 133.336 145.679 1.00 44.36 578 PHE A N 1
ATOM 3984 C CA . PHE A 1 578 ? 135.391 132.375 144.695 1.00 44.36 578 PHE A CA 1
ATOM 3985 C C . PHE A 1 578 ? 136.774 132.767 144.188 1.00 44.36 578 PHE A C 1
ATOM 3986 O O . PHE A 1 578 ? 137.048 132.735 142.988 1.00 44.36 578 PHE A O 1
ATOM 3994 N N . ARG A 1 579 ? 137.656 133.155 145.112 1.00 41.80 579 ARG A N 1
ATOM 3995 C CA . ARG A 1 579 ? 138.969 133.658 144.728 1.00 41.80 579 ARG A CA 1
ATOM 3996 C C . ARG A 1 579 ? 139.797 132.603 144.010 1.00 41.80 579 ARG A C 1
ATOM 3997 O O . ARG A 1 579 ? 140.571 132.934 143.107 1.00 41.80 579 ARG A O 1
ATOM 4005 N N . TYR A 1 580 ? 139.656 131.335 144.392 1.00 49.56 580 TYR A N 1
ATOM 4006 C CA . TYR A 1 580 ? 140.445 130.282 143.767 1.00 49.56 580 TYR A CA 1
ATOM 4007 C C . TYR A 1 580 ? 139.979 129.965 142.356 1.00 49.56 580 TYR A C 1
ATOM 4008 O O . TYR A 1 580 ? 140.726 129.335 141.600 1.00 49.56 580 TYR A O 1
ATOM 4017 N N . GLU A 1 581 ? 138.767 130.375 141.991 1.00 47.62 581 GLU A N 1
ATOM 4018 C CA . GLU A 1 581 ? 138.331 130.303 140.605 1.00 47.62 581 GLU A CA 1
ATOM 4019 C C . GLU A 1 581 ? 138.744 131.532 139.810 1.00 47.62 581 GLU A C 1
ATOM 4020 O O . GLU A 1 581 ? 138.945 131.441 138.594 1.00 47.62 581 GLU A O 1
ATOM 4026 N N . SER A 1 582 ? 138.898 132.678 140.477 1.00 42.78 582 SER A N 1
ATOM 4027 C CA . SER A 1 582 ? 139.305 133.893 139.787 1.00 42.78 582 SER A CA 1
ATOM 4028 C C . SER A 1 582 ? 140.773 133.871 139.388 1.00 42.78 582 SER A C 1
ATOM 4029 O O . SER A 1 582 ? 141.179 134.670 138.539 1.00 42.78 582 SER A O 1
ATOM 4032 N N . LEU A 1 583 ? 141.580 132.989 139.982 1.00 41.63 583 LEU A N 1
ATOM 4033 C CA . LEU A 1 583 ? 142.961 132.847 139.536 1.00 41.63 583 LEU A CA 1
ATOM 4034 C C . LEU A 1 583 ? 143.040 132.308 138.116 1.00 41.63 583 LEU A C 1
ATOM 4035 O O . LEU A 1 583 ? 143.956 132.668 137.369 1.00 41.63 583 LEU A O 1
ATOM 4040 N N . LYS A 1 584 ? 142.101 131.445 137.727 1.00 43.78 584 LYS A N 1
ATOM 4041 C CA . LYS A 1 584 ? 142.164 130.818 136.414 1.00 43.78 584 LYS A CA 1
ATOM 4042 C C . LYS A 1 584 ? 142.004 131.818 135.278 1.00 43.78 584 LYS A C 1
ATOM 4043 O O . LYS A 1 584 ? 142.339 131.493 134.135 1.00 43.78 584 LYS A O 1
ATOM 4049 N N . HIS A 1 585 ? 141.510 133.018 135.563 1.00 43.36 585 HIS A N 1
ATOM 4050 C CA . HIS A 1 585 ? 141.366 134.056 134.550 1.00 43.36 585 HIS A CA 1
ATOM 4051 C C . HIS A 1 585 ? 142.266 135.233 134.895 1.00 43.36 585 HIS A C 1
ATOM 4052 O O . HIS A 1 585 ? 141.963 135.978 135.839 1.00 43.36 585 HIS A O 1
ATOM 4059 N N . PRO A 1 586 ? 143.377 135.432 134.183 1.00 40.28 586 PRO A N 1
ATOM 4060 C CA . PRO A 1 586 ? 144.258 136.565 134.503 1.00 40.28 586 PRO A CA 1
ATOM 4061 C C . PRO A 1 586 ? 143.585 137.918 134.374 1.00 40.28 586 PRO A C 1
ATOM 4062 O O . PRO A 1 586 ? 143.972 138.859 135.077 1.00 40.28 586 PRO A O 1
ATOM 4066 N N . LYS A 1 587 ? 142.588 138.050 133.497 1.00 41.00 587 LYS A N 1
ATOM 4067 C CA . LYS A 1 587 ? 141.921 139.334 133.320 1.00 41.00 587 LYS A CA 1
ATOM 4068 C C . LYS A 1 587 ? 141.171 139.776 134.568 1.00 41.00 587 LYS A C 1
ATOM 4069 O O . LYS A 1 587 ? 140.847 140.961 134.695 1.00 41.00 587 LYS A O 1
ATOM 4075 N N . ALA A 1 588 ? 140.889 138.858 135.487 1.00 40.30 588 ALA A N 1
ATOM 4076 C CA . ALA A 1 588 ? 140.174 139.172 136.714 1.00 40.30 588 ALA A CA 1
ATOM 4077 C C . ALA A 1 588 ? 141.091 139.583 137.854 1.00 40.30 588 ALA A C 1
ATOM 4078 O O . ALA A 1 588 ? 140.593 139.929 138.929 1.00 40.30 588 ALA A O 1
ATOM 4080 N N . TYR A 1 589 ? 142.407 139.543 137.655 1.00 38.82 589 TYR A N 1
ATOM 4081 C CA . TYR A 1 589 ? 143.329 139.820 138.755 1.00 38.82 589 TYR A CA 1
ATOM 4082 C C . TYR A 1 589 ? 143.177 141.223 139.327 1.00 38.82 589 TYR A C 1
ATOM 4083 O O . TYR A 1 589 ? 143.149 141.355 140.563 1.00 38.82 589 TYR A O 1
ATOM 4092 N N . PRO A 1 590 ? 143.097 142.298 138.530 1.00 37.14 590 PRO A N 1
ATOM 4093 C CA . PRO A 1 590 ? 142.875 143.616 139.147 1.00 37.14 590 PRO A CA 1
ATOM 4094 C C . PRO A 1 590 ? 141.596 143.689 139.958 1.00 37.14 590 PRO A C 1
ATOM 4095 O O . PRO A 1 590 ? 141.605 144.217 141.075 1.00 37.14 590 PRO A O 1
ATOM 4099 N N . LYS A 1 591 ? 140.497 143.135 139.444 1.00 39.71 591 LYS A N 1
ATOM 4100 C CA . LYS A 1 591 ? 139.246 143.150 140.194 1.00 39.71 591 LYS A CA 1
ATOM 4101 C C . LYS A 1 591 ? 139.322 142.244 141.415 1.00 39.71 591 LYS A C 1
ATOM 4102 O O . LYS A 1 591 ? 138.811 142.589 142.488 1.00 39.71 591 LYS A O 1
ATOM 4108 N N . LEU A 1 592 ? 139.966 141.084 141.273 1.00 36.19 592 LEU A N 1
ATOM 4109 C CA . LEU A 1 592 ? 140.105 140.173 142.403 1.00 36.19 592 LEU A CA 1
ATOM 4110 C C . LEU A 1 592 ? 140.883 140.822 143.539 1.00 36.19 592 LEU A C 1
ATOM 4111 O O . LEU A 1 592 ? 140.497 140.710 144.707 1.00 36.19 592 LEU A O 1
ATOM 4116 N N . PHE A 1 593 ? 141.976 141.512 143.218 1.00 34.97 593 PHE A N 1
ATOM 4117 C CA . PHE A 1 593 ? 142.773 142.155 144.252 1.00 34.97 593 PHE A CA 1
ATOM 4118 C C . PHE A 1 593 ? 142.177 143.475 144.717 1.00 34.97 593 PHE A C 1
ATOM 4119 O O . PHE A 1 593 ? 142.563 143.971 145.780 1.00 34.97 593 PHE A O 1
ATOM 4127 N N . SER A 1 594 ? 141.256 144.059 143.949 1.00 37.77 594 SER A N 1
ATOM 4128 C CA . SER A 1 594 ? 140.463 145.167 144.458 1.00 37.77 594 SER A CA 1
ATOM 4129 C C . SER A 1 594 ? 139.353 144.699 145.385 1.00 37.77 594 SER A C 1
ATOM 4130 O O . SER A 1 594 ? 138.841 145.500 146.173 1.00 37.77 594 SER A O 1
ATOM 4133 N N . SER A 1 595 ? 138.970 143.427 145.305 1.00 38.02 595 SER A N 1
ATOM 4134 C CA . SER A 1 595 ? 137.975 142.868 146.210 1.00 38.02 595 SER A CA 1
ATOM 4135 C C . SER A 1 595 ? 138.570 142.386 147.527 1.00 38.02 595 SER A C 1
ATOM 4136 O O . SER A 1 595 ? 137.822 141.910 148.386 1.00 38.02 595 SER A O 1
ATOM 4139 N N . VAL A 1 596 ? 139.882 142.489 147.704 1.00 34.56 596 VAL A N 1
ATOM 4140 C CA . VAL A 1 596 ? 140.528 142.059 148.938 1.00 34.56 596 VAL A CA 1
ATOM 4141 C C . VAL A 1 596 ? 140.376 143.151 149.987 1.00 34.56 596 VAL A C 1
ATOM 4142 O O . VAL A 1 596 ? 140.620 144.331 149.712 1.00 34.56 596 VAL A O 1
ATOM 4146 N N . LYS A 1 597 ? 139.967 142.762 151.192 1.00 35.32 597 LYS A N 1
ATOM 4147 C CA . LYS A 1 597 ? 139.866 143.693 152.314 1.00 35.32 597 LYS A CA 1
ATOM 4148 C C . LYS A 1 597 ? 141.240 143.797 152.958 1.00 35.32 597 LYS A C 1
ATOM 4149 O O . LYS A 1 597 ? 141.602 143.017 153.838 1.00 35.32 597 LYS A O 1
ATOM 4155 N N . TRP A 1 598 ? 142.019 144.781 152.509 1.00 32.08 598 TRP A N 1
ATOM 4156 C CA . TRP A 1 598 ? 143.385 144.952 152.985 1.00 32.08 598 TRP A CA 1
ATOM 4157 C C . TRP A 1 598 ? 143.457 145.409 154.434 1.00 32.08 598 TRP A C 1
ATOM 4158 O O . TRP A 1 598 ? 144.544 145.382 155.018 1.00 32.08 598 TRP A O 1
ATOM 4169 N N . GLY A 1 599 ? 142.341 145.820 155.024 1.00 33.20 599 GLY A N 1
ATOM 4170 C CA . GLY A 1 599 ? 142.314 146.234 156.408 1.00 33.20 599 GLY A CA 1
ATOM 4171 C C . GLY A 1 599 ? 142.155 145.123 157.413 1.00 33.20 599 GLY A C 1
ATOM 4172 O O . GLY A 1 599 ? 142.020 145.398 158.607 1.00 33.20 599 GLY A O 1
ATOM 4173 N N . GLN A 1 600 ? 142.150 143.870 156.966 1.00 37.04 600 GLN A N 1
ATOM 4174 C CA . GLN A 1 600 ? 142.069 142.713 157.846 1.00 37.04 600 GLN A CA 1
ATOM 4175 C C . GLN A 1 600 ? 143.293 141.840 157.622 1.00 37.04 600 GLN A C 1
ATOM 4176 O O . GLN A 1 600 ? 143.639 141.535 156.477 1.00 37.04 600 GLN A O 1
ATOM 4182 N N . GLN A 1 601 ? 143.948 141.446 158.715 1.00 37.49 601 GLN A N 1
ATOM 4183 C CA . GLN A 1 601 ? 145.193 140.694 158.598 1.00 37.49 601 GLN A CA 1
ATOM 4184 C C . GLN A 1 601 ? 144.964 139.318 157.988 1.00 37.49 601 GLN A C 1
ATOM 4185 O O . GLN A 1 601 ? 145.731 138.880 157.120 1.00 37.49 601 GLN A O 1
ATOM 4191 N N . GLU A 1 602 ? 143.923 138.615 158.431 1.00 38.10 602 GLU A N 1
ATOM 4192 C CA . GLU A 1 602 ? 143.663 137.278 157.916 1.00 38.10 602 GLU A CA 1
ATOM 4193 C C . GLU A 1 602 ? 143.283 137.284 156.443 1.00 38.10 602 GLU A C 1
ATOM 4194 O O . GLU A 1 602 ? 143.643 136.348 155.724 1.00 38.10 602 GLU A O 1
ATOM 4200 N N . ILE A 1 603 ? 142.589 138.320 155.972 1.00 36.22 603 ILE A N 1
ATOM 4201 C CA . ILE A 1 603 ? 142.274 138.410 154.551 1.00 36.22 603 ILE A CA 1
ATOM 4202 C C . ILE A 1 603 ? 143.544 138.611 153.735 1.00 36.22 603 ILE A C 1
ATOM 4203 O O . ILE A 1 603 ? 143.692 138.053 152.643 1.00 36.22 603 ILE A O 1
ATOM 4208 N N . VAL A 1 604 ? 144.489 139.396 154.254 1.00 36.35 604 VAL A N 1
ATOM 4209 C CA . VAL A 1 604 ? 145.756 139.585 153.556 1.00 36.35 604 VAL A CA 1
ATOM 4210 C C . VAL A 1 604 ? 146.554 138.287 153.537 1.00 36.35 604 VAL A C 1
ATOM 4211 O O . VAL A 1 604 ? 147.194 137.950 152.534 1.00 36.35 604 VAL A O 1
ATOM 4215 N N . ALA A 1 605 ? 146.532 137.538 154.642 1.00 37.69 605 ALA A N 1
ATOM 4216 C CA . ALA A 1 605 ? 147.207 136.243 154.662 1.00 37.69 605 ALA A CA 1
ATOM 4217 C C . ALA A 1 605 ? 146.581 135.283 153.659 1.00 37.69 605 ALA A C 1
ATOM 4218 O O . ALA A 1 605 ? 147.291 134.536 152.975 1.00 37.69 605 ALA A O 1
ATOM 4220 N N . LYS A 1 606 ? 145.251 135.288 153.558 1.00 38.95 606 LYS A N 1
ATOM 4221 C CA . LYS A 1 606 ? 144.578 134.449 152.572 1.00 38.95 606 LYS A CA 1
ATOM 4222 C C . LYS A 1 606 ? 144.930 134.875 151.154 1.00 38.95 606 LYS A C 1
ATOM 4223 O O . LYS A 1 606 ? 145.088 134.031 150.269 1.00 38.95 606 LYS A O 1
ATOM 4229 N N . THR A 1 607 ? 145.051 136.183 150.916 1.00 38.10 607 THR A N 1
ATOM 4230 C CA . THR A 1 607 ? 145.458 136.664 149.599 1.00 38.10 607 THR A CA 1
ATOM 4231 C C . THR A 1 607 ? 146.870 136.209 149.257 1.00 38.10 607 THR A C 1
ATOM 4232 O O . THR A 1 607 ? 147.155 135.837 148.111 1.00 38.10 607 THR A O 1
ATOM 4236 N N . TYR A 1 608 ? 147.775 136.254 150.234 1.00 40.67 608 TYR A N 1
ATOM 4237 C CA . TYR A 1 608 ? 149.141 135.802 149.993 1.00 40.67 608 TYR A CA 1
ATOM 4238 C C . TYR A 1 608 ? 149.184 134.303 149.728 1.00 40.67 608 TYR A C 1
ATOM 4239 O O . TYR A 1 608 ? 149.928 133.844 148.856 1.00 40.67 608 TYR A O 1
ATOM 4248 N N . GLN A 1 609 ? 148.379 133.528 150.457 1.00 45.71 609 GLN A N 1
ATOM 4249 C CA . GLN A 1 609 ? 148.259 132.104 150.158 1.00 45.71 609 GLN A CA 1
ATOM 4250 C C . GLN A 1 609 ? 147.697 131.885 148.761 1.00 45.71 609 GLN A C 1
ATOM 4251 O O . GLN A 1 609 ? 148.101 130.952 148.057 1.00 45.71 609 GLN A O 1
ATOM 4257 N N . LEU A 1 610 ? 146.753 132.730 148.350 1.00 41.31 610 LEU A N 1
ATOM 4258 C CA . LEU A 1 610 ? 146.143 132.609 147.032 1.00 41.31 610 LEU A CA 1
ATOM 4259 C C . LEU A 1 610 ? 147.161 132.850 145.927 1.00 41.31 610 LEU A C 1
ATOM 4260 O O . LEU A 1 610 ? 147.247 132.076 144.968 1.00 41.31 610 LEU A O 1
ATOM 4265 N N . LEU A 1 611 ? 147.937 133.923 146.039 1.00 41.53 611 LEU A N 1
ATOM 4266 C CA . LEU A 1 611 ? 148.896 134.269 144.998 1.00 41.53 611 LEU A CA 1
ATOM 4267 C C . LEU A 1 611 ? 150.226 133.541 145.146 1.00 41.53 611 LEU A C 1
ATOM 4268 O O . LEU A 1 611 ? 151.095 133.692 144.283 1.00 41.53 611 LEU A O 1
ATOM 4273 N N . ALA A 1 612 ? 150.413 132.764 146.214 1.00 44.25 612 ALA A N 1
ATOM 4274 C CA . ALA A 1 612 ? 151.572 131.886 146.288 1.00 44.25 612 ALA A CA 1
ATOM 4275 C C . ALA A 1 612 ? 151.453 130.696 145.349 1.00 44.25 612 ALA A C 1
ATOM 4276 O O . ALA A 1 612 ? 152.474 130.106 144.984 1.00 44.25 612 ALA A O 1
ATOM 4278 N N . ARG A 1 613 ? 150.236 130.330 144.957 1.00 50.55 613 ARG A N 1
ATOM 4279 C CA . ARG A 1 613 ? 149.980 129.200 144.070 1.00 50.55 613 ARG A CA 1
ATOM 4280 C C . ARG A 1 613 ? 149.495 129.669 142.702 1.00 50.55 613 ARG A C 1
ATOM 4281 O O . ARG A 1 613 ? 148.596 129.075 142.105 1.00 50.55 613 ARG A O 1
ATOM 4289 N N . ARG A 1 614 ? 150.077 130.749 142.196 1.00 46.57 614 ARG A N 1
ATOM 4290 C CA . ARG A 1 614 ? 149.721 131.275 140.886 1.00 46.57 614 ARG A CA 1
ATOM 4291 C C . ARG A 1 614 ? 150.495 130.518 139.812 1.00 46.57 614 ARG A C 1
ATOM 4292 O O . ARG A 1 614 ? 151.730 130.501 139.819 1.00 46.57 614 ARG A O 1
ATOM 4300 N N . GLU A 1 615 ? 149.773 129.869 138.910 1.00 47.88 615 GLU A N 1
ATOM 4301 C CA . GLU A 1 615 ? 150.386 129.265 137.738 1.00 47.88 615 GLU A CA 1
ATOM 4302 C C . GLU A 1 615 ? 149.729 129.677 136.434 1.00 47.88 615 GLU A C 1
ATOM 4303 O O . GLU A 1 615 ? 150.440 129.934 135.465 1.00 47.88 615 GLU A O 1
ATOM 4309 N N . VAL A 1 616 ? 148.400 129.801 136.398 1.00 44.46 616 VAL A N 1
ATOM 4310 C CA . VAL A 1 616 ? 147.727 130.242 135.179 1.00 44.46 616 VAL A CA 1
ATOM 4311 C C . VAL A 1 616 ? 148.218 131.626 134.781 1.00 44.46 616 VAL A C 1
ATOM 4312 O O . VAL A 1 616 ? 148.255 131.975 133.596 1.00 44.46 616 VAL A O 1
ATOM 4316 N N . TRP A 1 617 ? 148.600 132.433 135.769 1.00 41.41 617 TRP A N 1
ATOM 4317 C CA . TRP A 1 617 ? 149.172 133.744 135.493 1.00 41.41 617 TRP A CA 1
ATOM 4318 C C . TRP A 1 617 ? 150.581 133.628 134.919 1.00 41.41 617 TRP A C 1
ATOM 4319 O O . TRP A 1 617 ? 150.981 134.443 134.080 1.00 41.41 617 TRP A O 1
ATOM 4330 N N . ASP A 1 618 ? 151.348 132.626 135.360 1.00 44.82 618 ASP A N 1
ATOM 4331 C CA . ASP A 1 618 ? 152.744 132.523 134.941 1.00 44.82 618 ASP A CA 1
ATOM 4332 C C . ASP A 1 618 ? 152.873 132.089 133.485 1.00 44.82 618 ASP A C 1
ATOM 4333 O O . ASP A 1 618 ? 153.662 132.671 132.733 1.00 44.82 618 ASP A O 1
ATOM 4338 N N . GLN A 1 619 ? 152.116 131.076 133.061 1.00 46.79 619 GLN A N 1
ATOM 4339 C CA . GLN A 1 619 ? 152.115 130.725 131.645 1.00 46.79 619 GLN A CA 1
ATOM 4340 C C . GLN A 1 619 ? 151.184 131.598 130.819 1.00 46.79 619 GLN A C 1
ATOM 4341 O O . GLN A 1 619 ? 151.085 131.388 129.606 1.00 46.79 619 GLN A O 1
ATOM 4347 N N . SER A 1 620 ? 150.500 132.556 131.437 1.00 41.76 620 SER A N 1
ATOM 4348 C CA . SER A 1 620 ? 149.639 133.460 130.690 1.00 41.76 620 SER A CA 1
ATOM 4349 C C . SER A 1 620 ? 150.463 134.314 129.736 1.00 41.76 620 SER A C 1
ATOM 4350 O O . SER A 1 620 ? 151.575 134.738 130.059 1.00 41.76 620 SER A O 1
ATOM 4353 N N . ALA A 1 621 ? 149.912 134.556 128.550 1.00 39.98 621 ALA A N 1
ATOM 4354 C CA . ALA A 1 621 ? 150.561 135.444 127.598 1.00 39.98 621 ALA A CA 1
ATOM 4355 C C . ALA A 1 621 ? 150.603 136.860 128.153 1.00 39.98 621 ALA A C 1
ATOM 4356 O O . ALA A 1 621 ? 149.655 137.322 128.792 1.00 39.98 621 ALA A O 1
ATOM 4358 N N . LEU A 1 622 ? 151.714 137.546 127.909 1.00 38.40 622 LEU A N 1
ATOM 4359 C CA . LEU A 1 622 ? 151.912 138.876 128.467 1.00 38.40 622 LEU A CA 1
ATOM 4360 C C . LEU A 1 622 ? 150.878 139.850 127.920 1.00 38.40 622 LEU A C 1
ATOM 4361 O O . LEU A 1 622 ? 150.781 140.054 126.706 1.00 38.40 622 LEU A O 1
ATOM 4366 N N . ASP A 1 623 ? 150.102 140.443 128.822 1.00 40.60 623 ASP A N 1
ATOM 4367 C CA . ASP A 1 623 ? 149.141 141.485 128.488 1.00 40.60 623 ASP A CA 1
ATOM 4368 C C . ASP A 1 623 ? 149.593 142.768 129.164 1.00 40.60 623 ASP A C 1
ATOM 4369 O O . ASP A 1 623 ? 149.635 142.841 130.397 1.00 40.60 623 ASP A O 1
ATOM 4374 N N . VAL A 1 624 ? 149.938 143.774 128.360 1.00 37.00 624 VAL A N 1
ATOM 4375 C CA . VAL A 1 624 ? 150.480 145.009 128.915 1.00 37.00 624 VAL A CA 1
ATOM 4376 C C . VAL A 1 624 ? 149.413 145.755 129.706 1.00 37.00 624 VAL A C 1
ATOM 4377 O O . VAL A 1 624 ? 149.705 146.369 130.739 1.00 37.00 624 VAL A O 1
ATOM 4381 N N . GLY A 1 625 ? 148.164 145.713 129.242 1.00 39.24 625 GLY A N 1
ATOM 4382 C CA . GLY A 1 625 ? 147.099 146.397 129.957 1.00 39.24 625 GLY A CA 1
ATOM 4383 C C . GLY A 1 625 ? 146.891 145.862 131.360 1.00 39.24 625 GLY A C 1
ATOM 4384 O O . GLY A 1 625 ? 146.723 146.632 132.309 1.00 39.24 625 GLY A O 1
ATOM 4385 N N . LEU A 1 626 ? 146.905 144.536 131.514 1.00 39.13 626 LEU A N 1
ATOM 4386 C CA . LEU A 1 626 ? 146.734 143.939 132.834 1.00 39.13 626 LEU A CA 1
ATOM 4387 C C . LEU A 1 626 ? 147.871 144.326 133.768 1.00 39.13 626 LEU A C 1
ATOM 4388 O O . LEU A 1 626 ? 147.646 144.643 134.943 1.00 39.13 626 LEU A O 1
ATOM 4393 N N . THR A 1 627 ? 149.103 144.296 133.265 1.00 36.39 627 THR A N 1
ATOM 4394 C CA . THR A 1 627 ? 150.249 144.660 134.088 1.00 36.39 627 THR A CA 1
ATOM 4395 C C . THR A 1 627 ? 150.184 146.123 134.505 1.00 36.39 627 THR A C 1
ATOM 4396 O O . THR A 1 627 ? 150.458 146.465 135.662 1.00 36.39 627 THR A O 1
ATOM 4400 N N . MET A 1 628 ? 149.811 147.004 133.575 1.00 38.27 628 MET A N 1
ATOM 4401 C CA . MET A 1 628 ? 149.650 148.409 133.926 1.00 38.27 628 MET A CA 1
ATOM 4402 C C . MET A 1 628 ? 148.563 148.584 134.977 1.00 38.27 628 MET A C 1
ATOM 4403 O O . MET A 1 628 ? 148.720 149.370 135.917 1.00 38.27 628 MET A O 1
ATOM 4408 N N . GLN A 1 629 ? 147.461 147.843 134.849 1.00 37.66 629 GLN A N 1
ATOM 4409 C CA . GLN A 1 629 ? 146.413 147.909 135.861 1.00 37.66 629 GLN A CA 1
ATOM 4410 C C . GLN A 1 629 ? 146.947 147.497 137.223 1.00 37.66 629 GLN A C 1
ATOM 4411 O O . GLN A 1 629 ? 146.649 148.136 138.237 1.00 37.66 629 GLN A O 1
ATOM 4417 N N . LEU A 1 630 ? 147.745 146.430 137.263 1.00 34.47 630 LEU A N 1
ATOM 4418 C CA . LEU A 1 630 ? 148.314 145.979 138.527 1.00 34.47 630 LEU A CA 1
ATOM 4419 C C . LEU A 1 630 ? 149.345 146.953 139.081 1.00 34.47 630 LEU A C 1
ATOM 4420 O O . LEU A 1 630 ? 149.606 146.935 140.287 1.00 34.47 630 LEU A O 1
ATOM 4425 N N . LEU A 1 631 ? 149.936 147.795 138.237 1.00 32.64 631 LEU A N 1
ATOM 4426 C CA . LEU A 1 631 ? 150.901 148.791 138.687 1.00 32.64 631 LEU A CA 1
ATOM 4427 C C . LEU A 1 631 ? 150.277 150.160 138.940 1.00 32.64 631 LEU A C 1
ATOM 4428 O O . LEU A 1 631 ? 151.011 151.133 139.130 1.00 32.64 631 LEU A O 1
ATOM 4433 N N . ASP A 1 632 ? 148.950 150.257 138.949 1.00 36.33 632 ASP A N 1
ATOM 4434 C CA . ASP A 1 632 ? 148.277 151.533 139.143 1.00 36.33 632 ASP A CA 1
ATOM 4435 C C . ASP A 1 632 ? 148.386 151.989 140.597 1.00 36.33 632 ASP A C 1
ATOM 4436 O O . ASP A 1 632 ? 149.080 151.392 141.423 1.00 36.33 632 ASP A O 1
ATOM 4441 N N . CYS A 1 633 ? 147.684 153.079 140.905 1.00 37.13 633 CYS A N 1
ATOM 4442 C CA . CYS A 1 633 ? 147.649 153.629 142.253 1.00 37.13 633 CYS A CA 1
ATOM 4443 C C . CYS A 1 633 ? 146.724 152.863 143.184 1.00 37.13 633 CYS A C 1
ATOM 4444 O O . CYS A 1 633 ? 146.801 153.058 144.401 1.00 37.13 633 CYS A O 1
ATOM 4447 N N . ASN A 1 634 ? 145.859 152.004 142.650 1.00 35.44 634 ASN A N 1
ATOM 4448 C CA . ASN A 1 634 ? 144.905 151.264 143.463 1.00 35.44 634 ASN A CA 1
ATOM 4449 C C . ASN A 1 634 ? 145.509 150.029 144.111 1.00 35.44 634 ASN A C 1
ATOM 4450 O O . ASN A 1 634 ? 144.832 149.381 144.915 1.00 35.44 634 ASN A O 1
ATOM 4455 N N . PHE A 1 635 ? 146.754 149.688 143.789 1.00 34.40 635 PHE A N 1
ATOM 4456 C CA . PHE A 1 635 ? 147.404 148.484 144.302 1.00 34.40 635 PHE A CA 1
ATOM 4457 C C . PHE A 1 635 ? 148.697 148.892 144.996 1.00 34.40 635 PHE A C 1
ATOM 4458 O O . PHE A 1 635 ? 149.720 149.105 144.341 1.00 34.40 635 PHE A O 1
ATOM 4466 N N . SER A 1 636 ? 148.646 149.002 146.319 1.00 35.32 636 SER A N 1
ATOM 4467 C CA . SER A 1 636 ? 149.811 149.350 147.117 1.00 35.32 636 SER A CA 1
ATOM 4468 C C . SER A 1 636 ? 150.527 148.135 147.686 1.00 35.32 636 SER A C 1
ATOM 4469 O O . SER A 1 636 ? 151.516 148.300 148.406 1.00 35.32 636 SER A O 1
ATOM 4472 N N . ASP A 1 637 ? 150.060 146.927 147.387 1.00 37.39 637 ASP A N 1
ATOM 4473 C CA . ASP A 1 637 ? 150.653 145.728 147.958 1.00 37.39 637 ASP A CA 1
ATOM 4474 C C . ASP A 1 637 ? 151.918 145.340 147.208 1.00 37.39 637 ASP A C 1
ATOM 4475 O O . ASP A 1 637 ? 151.970 145.394 145.978 1.00 37.39 637 ASP A O 1
ATOM 4480 N N . GLU A 1 638 ? 152.939 144.936 147.964 1.00 38.20 638 GLU A N 1
ATOM 4481 C CA . GLU A 1 638 ? 154.226 144.599 147.367 1.00 38.20 638 GLU A CA 1
ATOM 4482 C C . GLU A 1 638 ? 154.127 143.380 146.460 1.00 38.20 638 GLU A C 1
ATOM 4483 O O . GLU A 1 638 ? 154.763 143.336 145.402 1.00 38.20 638 GLU A O 1
ATOM 4489 N N . ASN A 1 639 ? 153.340 142.377 146.856 1.00 38.14 639 ASN A N 1
ATOM 4490 C CA . ASN A 1 639 ? 153.289 141.132 146.095 1.00 38.14 639 ASN A CA 1
ATOM 4491 C C . ASN A 1 639 ? 152.598 141.317 144.749 1.00 38.14 639 ASN A C 1
ATOM 4492 O O . ASN A 1 639 ? 153.017 140.728 143.747 1.00 38.14 639 ASN A O 1
ATOM 4497 N N . VAL A 1 640 ? 151.539 142.125 144.702 1.00 33.87 640 VAL A N 1
ATOM 4498 C CA . VAL A 1 640 ? 150.862 142.386 143.434 1.00 33.87 640 VAL A CA 1
ATOM 4499 C C . VAL A 1 640 ? 151.786 143.136 142.478 1.00 33.87 640 VAL A C 1
ATOM 4500 O O . VAL A 1 640 ? 151.850 142.830 141.278 1.00 33.87 640 VAL A O 1
ATOM 4504 N N . ARG A 1 641 ? 152.515 144.128 142.992 1.00 33.51 641 ARG A N 1
ATOM 4505 C CA . ARG A 1 641 ? 153.495 144.831 142.173 1.00 33.51 641 ARG A CA 1
ATOM 4506 C C . ARG A 1 641 ? 154.581 143.885 141.682 1.00 33.51 641 ARG A C 1
ATOM 4507 O O . ARG A 1 641 ? 155.031 143.985 140.536 1.00 33.51 641 ARG A O 1
ATOM 4515 N N . ALA A 1 642 ? 155.033 142.973 142.546 1.00 33.87 642 ALA A N 1
ATOM 4516 C CA . ALA A 1 642 ? 156.041 142.003 142.136 1.00 33.87 642 ALA A CA 1
ATOM 4517 C C . ALA A 1 642 ? 155.514 141.104 141.029 1.00 33.87 642 ALA A C 1
ATOM 4518 O O . ALA A 1 642 ? 156.247 140.756 140.100 1.00 33.87 642 ALA A O 1
ATOM 4520 N N . ILE A 1 643 ? 154.241 140.719 141.116 1.00 34.95 643 ILE A N 1
ATOM 4521 C CA . ILE A 1 643 ? 153.608 139.927 140.064 1.00 34.95 643 ILE A CA 1
ATOM 4522 C C . ILE A 1 643 ? 153.624 140.690 138.743 1.00 34.95 643 ILE A C 1
ATOM 4523 O O . ILE A 1 643 ? 153.996 140.154 137.685 1.00 34.95 643 ILE A O 1
ATOM 4528 N N . ALA A 1 644 ? 153.234 141.965 138.791 1.00 32.87 644 ALA A N 1
ATOM 4529 C CA . ALA A 1 644 ? 153.195 142.768 137.574 1.00 32.87 644 ALA A CA 1
ATOM 4530 C C . ALA A 1 644 ? 154.585 142.929 136.969 1.00 32.87 644 ALA A C 1
ATOM 4531 O O . ALA A 1 644 ? 154.757 142.819 135.752 1.00 32.87 644 ALA A O 1
ATOM 4533 N N . VAL A 1 645 ? 155.594 143.172 137.804 1.00 31.00 645 VAL A N 1
ATOM 4534 C CA . VAL A 1 645 ? 156.954 143.334 137.296 1.00 31.00 645 VAL A CA 1
ATOM 4535 C C . VAL A 1 645 ? 157.483 142.015 136.743 1.00 31.00 645 VAL A C 1
ATOM 4536 O O . VAL A 1 645 ? 158.220 141.989 135.748 1.00 31.00 645 VAL A O 1
ATOM 4540 N N . GLN A 1 646 ? 157.122 140.901 137.381 1.00 34.14 646 GLN A N 1
ATOM 4541 C CA . GLN A 1 646 ? 157.519 139.591 136.882 1.00 34.14 646 GLN A CA 1
ATOM 4542 C C . GLN A 1 646 ? 156.962 139.350 135.487 1.00 34.14 646 GLN A C 1
ATOM 4543 O O . GLN A 1 646 ? 157.627 138.738 134.644 1.00 34.14 646 GLN A O 1
ATOM 4549 N N . LYS A 1 647 ? 155.742 139.818 135.223 1.00 34.10 647 LYS A N 1
ATOM 4550 C CA . LYS A 1 647 ? 155.245 139.734 133.850 1.00 34.10 647 LYS A CA 1
ATOM 4551 C C . LYS A 1 647 ? 155.910 140.757 132.936 1.00 34.10 647 LYS A C 1
ATOM 4552 O O . LYS A 1 647 ? 156.076 140.496 131.740 1.00 34.10 647 LYS A O 1
ATOM 4558 N N . LEU A 1 648 ? 156.280 141.923 133.468 1.00 30.07 648 LEU A N 1
ATOM 4559 C CA . LEU A 1 648 ? 156.975 142.924 132.662 1.00 30.07 648 LEU A CA 1
ATOM 4560 C C . LEU A 1 648 ? 158.316 142.413 132.165 1.00 30.07 648 LEU A C 1
ATOM 4561 O O . LEU A 1 648 ? 158.782 142.824 131.098 1.00 30.07 648 LEU A O 1
ATOM 4566 N N . GLU A 1 649 ? 158.952 141.525 132.928 1.00 32.15 649 GLU A N 1
ATOM 4567 C CA . GLU A 1 649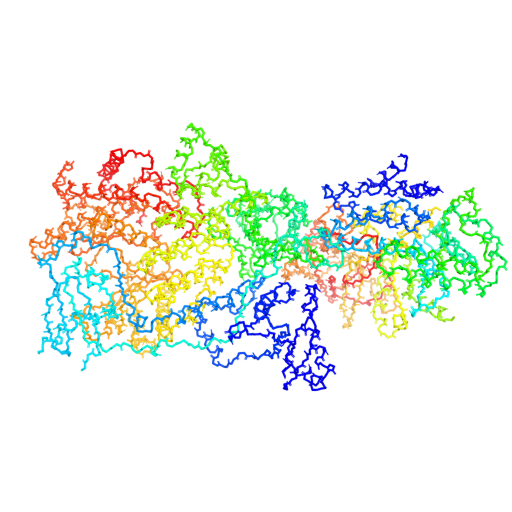 ? 160.305 141.087 132.604 1.00 32.15 649 GLU A CA 1
ATOM 4568 C C . GLU A 1 649 ? 160.399 140.361 131.268 1.00 32.15 649 GLU A C 1
ATOM 4569 O O . GLU A 1 649 ? 161.511 140.188 130.759 1.00 32.15 649 GLU A O 1
ATOM 4575 N N . SER A 1 650 ? 159.280 139.932 130.692 1.00 31.42 650 SER A N 1
ATOM 4576 C CA . SER A 1 650 ? 159.283 139.240 129.410 1.00 31.42 650 SER A CA 1
ATOM 4577 C C . SER A 1 650 ? 159.175 140.183 128.219 1.00 31.42 650 SER A C 1
ATOM 4578 O O . SER A 1 650 ? 159.078 139.711 127.083 1.00 31.42 650 SER A O 1
ATOM 4581 N N . LEU A 1 651 ? 159.178 141.493 128.447 1.00 30.55 651 LEU A N 1
ATOM 4582 C CA . LEU A 1 651 ? 159.114 142.449 127.354 1.00 30.55 651 LEU A CA 1
ATOM 4583 C C . LEU A 1 651 ? 160.427 142.477 126.578 1.00 30.55 651 LEU A C 1
ATOM 4584 O O . LEU A 1 651 ? 161.496 142.143 127.094 1.00 30.55 651 LEU A O 1
ATOM 4589 N N . GLU A 1 652 ? 160.334 142.889 125.319 1.00 36.56 652 GLU A N 1
ATOM 4590 C CA . GLU A 1 652 ? 161.519 143.124 124.514 1.00 36.56 652 GLU A CA 1
ATOM 4591 C C . GLU A 1 652 ? 162.082 144.511 124.807 1.00 36.56 652 GLU A C 1
ATOM 4592 O O . GLU A 1 652 ? 161.467 145.327 125.497 1.00 36.56 652 GLU A O 1
ATOM 4598 N N . ASP A 1 653 ? 163.272 144.779 124.269 1.00 33.36 653 ASP A N 1
ATOM 4599 C CA . ASP A 1 653 ? 163.890 146.084 124.476 1.00 33.36 653 ASP A CA 1
ATOM 4600 C C . ASP A 1 653 ? 163.056 147.198 123.855 1.00 33.36 653 ASP A C 1
ATOM 4601 O O . ASP A 1 653 ? 162.828 148.237 124.485 1.00 33.36 653 ASP A O 1
ATOM 4606 N N . ASP A 1 654 ? 162.580 146.997 122.625 1.00 37.24 654 ASP A N 1
ATOM 4607 C CA . ASP A 1 654 ? 161.756 148.018 121.984 1.00 37.24 654 ASP A CA 1
ATOM 4608 C C . ASP A 1 654 ? 160.398 148.139 122.664 1.00 37.24 654 ASP A C 1
ATOM 4609 O O . ASP A 1 654 ? 159.845 149.241 122.768 1.00 37.24 654 ASP A O 1
ATOM 4614 N N . ASP A 1 655 ? 159.846 147.021 123.135 1.00 36.25 655 ASP A N 1
ATOM 4615 C CA . ASP A 1 655 ? 158.584 147.077 123.863 1.00 36.25 655 ASP A CA 1
ATOM 4616 C C . ASP A 1 655 ? 158.738 147.843 125.169 1.00 36.25 655 ASP A C 1
ATOM 4617 O O . ASP A 1 655 ? 157.837 148.586 125.571 1.00 36.25 655 ASP A O 1
ATOM 4622 N N . VAL A 1 656 ? 159.870 147.669 125.852 1.00 30.53 656 VAL A N 1
ATOM 4623 C CA . VAL A 1 656 ? 160.141 148.465 127.043 1.00 30.53 656 VAL A CA 1
ATOM 4624 C C . VAL A 1 656 ? 160.303 149.931 126.673 1.00 30.53 656 VAL A C 1
ATOM 4625 O O . VAL A 1 656 ? 159.839 150.822 127.394 1.00 30.53 656 VAL A O 1
ATOM 4629 N N . LEU A 1 657 ? 160.955 150.207 125.542 1.00 30.11 657 LEU A N 1
ATOM 4630 C CA . LEU A 1 657 ? 161.070 151.582 125.071 1.00 30.11 657 LEU A CA 1
ATOM 4631 C C . LEU A 1 657 ? 159.705 152.203 124.812 1.00 30.11 657 LEU A C 1
ATOM 4632 O O . LEU A 1 657 ? 159.537 153.417 124.965 1.00 30.11 657 LEU A O 1
ATOM 4637 N N . HIS A 1 658 ? 158.726 151.394 124.405 1.00 32.21 658 HIS A N 1
ATOM 4638 C CA . HIS A 1 658 ? 157.389 151.921 124.154 1.00 32.21 658 HIS A CA 1
ATOM 4639 C C . HIS A 1 658 ? 156.740 152.436 125.433 1.00 32.21 658 HIS A C 1
ATOM 4640 O O . HIS A 1 658 ? 156.109 153.499 125.432 1.00 32.21 658 HIS A O 1
ATOM 4647 N N . TYR A 1 659 ? 156.879 151.696 126.535 1.00 29.63 659 TYR A N 1
ATOM 4648 C CA . TYR A 1 659 ? 156.198 152.014 127.784 1.00 29.63 659 TYR A CA 1
ATOM 4649 C C . TYR A 1 659 ? 157.151 152.512 128.864 1.00 29.63 659 TYR A C 1
ATOM 4650 O O . TYR A 1 659 ? 156.800 152.489 130.046 1.00 29.63 659 TYR A O 1
ATOM 4659 N N . LEU A 1 660 ? 158.348 152.963 128.486 1.00 25.08 660 LEU A N 1
ATOM 4660 C CA . LEU A 1 660 ? 159.340 153.350 129.485 1.00 25.08 660 LEU A CA 1
ATOM 4661 C C . LEU A 1 660 ? 158.876 154.548 130.304 1.00 25.08 660 LEU A C 1
ATOM 4662 O O . LEU A 1 660 ? 159.036 154.570 131.531 1.00 25.08 660 LEU A O 1
ATOM 4667 N N . LEU A 1 661 ? 158.299 155.556 129.647 1.00 26.30 661 LEU A N 1
ATOM 4668 C CA . LEU A 1 661 ? 157.827 156.729 130.374 1.00 26.30 661 LEU A CA 1
ATOM 4669 C C . LEU A 1 661 ? 156.695 156.367 131.324 1.00 26.30 661 LEU A C 1
ATOM 4670 O O . LEU A 1 661 ? 156.638 156.868 132.453 1.00 26.30 661 LEU A O 1
ATOM 4675 N N . GLN A 1 662 ? 155.786 155.495 130.886 1.00 26.85 662 GLN A N 1
ATOM 4676 C CA . GLN A 1 662 ? 154.693 155.070 131.753 1.00 26.85 662 GLN A CA 1
ATOM 4677 C C . GLN A 1 662 ? 155.215 154.324 132.973 1.00 26.85 662 GLN A C 1
ATOM 4678 O O . GLN A 1 662 ? 154.700 154.500 134.080 1.00 26.85 662 GLN A O 1
ATOM 4684 N N . LEU A 1 663 ? 156.240 153.489 132.795 1.00 24.29 663 LEU A N 1
ATOM 4685 C CA . LEU A 1 663 ? 156.827 152.786 133.933 1.00 24.29 663 LEU A CA 1
ATOM 4686 C C . LEU A 1 663 ? 157.516 153.751 134.890 1.00 24.29 663 LEU A C 1
ATOM 4687 O O . LEU A 1 663 ? 157.402 153.612 136.116 1.00 24.29 663 LEU A O 1
ATOM 4692 N N . VAL A 1 664 ? 158.237 154.737 134.353 1.00 23.19 664 VAL A N 1
ATOM 4693 C CA . VAL A 1 664 ? 158.884 155.722 135.214 1.00 23.19 664 VAL A CA 1
ATOM 4694 C C . VAL A 1 664 ? 157.840 156.489 136.017 1.00 23.19 664 VAL A C 1
ATOM 4695 O O . VAL A 1 664 ? 158.013 156.732 137.216 1.00 23.19 664 VAL A O 1
ATOM 4699 N N . GLN A 1 665 ? 156.735 156.868 135.374 1.00 27.52 665 GLN A N 1
ATOM 4700 C CA . GLN A 1 665 ? 155.661 157.544 136.096 1.00 27.52 665 GLN A CA 1
ATOM 4701 C C . GLN A 1 665 ? 155.018 156.624 137.126 1.00 27.52 665 GLN A C 1
ATOM 4702 O O . GLN A 1 665 ? 154.625 157.075 138.207 1.00 27.52 665 GLN A O 1
ATOM 4708 N N . ALA A 1 666 ? 154.886 155.335 136.806 1.00 25.32 666 ALA A N 1
ATOM 4709 C CA . ALA A 1 666 ? 154.296 154.382 137.737 1.00 25.32 666 ALA A CA 1
ATOM 4710 C C . ALA A 1 666 ? 155.189 154.115 138.937 1.00 25.32 666 ALA A C 1
ATOM 4711 O O . ALA A 1 666 ? 154.699 153.624 139.958 1.00 25.32 666 ALA A O 1
ATOM 4713 N N . VAL A 1 667 ? 156.488 154.403 138.828 1.00 23.53 667 VAL A N 1
ATOM 4714 C CA . VAL A 1 667 ? 157.361 154.294 139.997 1.00 23.53 667 VAL A CA 1
ATOM 4715 C C . VAL A 1 667 ? 156.877 155.208 141.117 1.00 23.53 667 VAL A C 1
ATOM 4716 O O . VAL A 1 667 ? 157.105 154.931 142.300 1.00 23.53 667 VAL A O 1
ATOM 4720 N N . LYS A 1 668 ? 156.186 156.296 140.769 1.00 25.04 668 LYS A N 1
ATOM 4721 C CA . LYS A 1 668 ? 155.638 157.188 141.785 1.00 25.04 668 LYS A CA 1
ATOM 4722 C C . LYS A 1 668 ? 154.677 156.465 142.716 1.00 25.04 668 LYS A C 1
ATOM 4723 O O . LYS A 1 668 ? 154.590 156.802 143.901 1.00 25.04 668 LYS A O 1
ATOM 4729 N N . PHE A 1 669 ? 153.953 155.472 142.206 1.00 27.18 669 PHE A N 1
ATOM 4730 C CA . PHE A 1 669 ? 152.933 154.787 142.986 1.00 27.18 669 PHE A CA 1
ATOM 4731 C C . PHE A 1 669 ? 153.504 153.782 143.978 1.00 27.18 669 PHE A C 1
ATOM 4732 O O . PHE A 1 669 ? 152.758 153.295 144.832 1.00 27.18 669 PHE A O 1
ATOM 4740 N N . GLU A 1 670 ? 154.786 153.463 143.892 1.00 27.95 670 GLU A N 1
ATOM 4741 C CA . GLU A 1 670 ? 155.370 152.486 144.801 1.00 27.95 670 GLU A CA 1
ATOM 4742 C C . GLU A 1 670 ? 155.505 153.089 146.193 1.00 27.95 670 GLU A C 1
ATOM 4743 O O . GLU A 1 670 ? 156.111 154.155 146.344 1.00 27.95 670 GLU A O 1
ATOM 4749 N N . PRO A 1 671 ? 154.951 152.452 147.227 1.00 26.43 671 PRO A N 1
ATOM 4750 C CA . PRO A 1 671 ? 155.078 153.009 148.583 1.00 26.43 671 PRO A CA 1
ATOM 4751 C C . PRO A 1 671 ? 156.510 153.119 149.074 1.00 26.43 671 PRO A C 1
ATOM 4752 O O . PRO A 1 671 ? 156.822 154.046 149.831 1.00 26.43 671 PRO A O 1
ATOM 4756 N N . TYR A 1 672 ? 157.391 152.211 148.670 1.00 28.91 672 TYR A N 1
ATOM 4757 C CA . TYR A 1 672 ? 158.759 152.176 149.161 1.00 28.91 672 TYR A CA 1
ATOM 4758 C C . TYR A 1 672 ? 159.731 152.463 148.026 1.00 28.91 672 TYR A C 1
ATOM 4759 O O . TYR A 1 672 ? 159.449 152.178 146.859 1.00 28.91 672 TYR A O 1
ATOM 4768 N N . HIS A 1 673 ? 160.881 153.039 148.381 1.00 29.13 673 HIS A N 1
ATOM 4769 C CA . HIS A 1 673 ? 161.841 153.470 147.370 1.00 29.13 673 HIS A CA 1
ATOM 4770 C C . HIS A 1 673 ? 162.434 152.283 146.624 1.00 29.13 673 HIS A C 1
ATOM 4771 O O . HIS A 1 673 ? 162.503 152.285 145.390 1.00 29.13 673 HIS A O 1
ATOM 4778 N N . ASP A 1 674 ? 162.870 151.257 147.355 1.00 27.45 674 ASP A N 1
ATOM 4779 C CA . ASP A 1 674 ? 163.490 150.081 146.746 1.00 27.45 674 ASP A CA 1
ATOM 4780 C C . ASP A 1 674 ? 162.395 149.077 146.409 1.00 27.45 674 ASP A C 1
ATOM 4781 O O . ASP A 1 674 ? 162.140 148.111 147.131 1.00 27.45 674 ASP A O 1
ATOM 4786 N N . SER A 1 675 ? 161.736 149.319 145.284 1.00 25.02 675 SER A N 1
ATOM 4787 C CA . SER A 1 675 ? 160.654 148.477 144.804 1.00 25.02 675 SER A CA 1
ATOM 4788 C C . SER A 1 675 ? 161.132 147.628 143.636 1.00 25.02 675 SER A C 1
ATOM 4789 O O . SER A 1 675 ? 162.213 147.836 143.084 1.00 25.02 675 SER A O 1
ATOM 4792 N N . ALA A 1 676 ? 160.302 146.653 143.262 1.00 23.29 676 ALA A N 1
ATOM 4793 C CA . ALA A 1 676 ? 160.640 145.792 142.136 1.00 23.29 676 ALA A CA 1
ATOM 4794 C C . ALA A 1 676 ? 160.612 146.553 140.820 1.00 23.29 676 ALA A C 1
ATOM 4795 O O . ALA A 1 676 ? 161.365 146.220 139.900 1.00 23.29 676 ALA A O 1
ATOM 4797 N N . LEU A 1 677 ? 159.749 147.564 140.706 1.00 22.73 677 LEU A N 1
ATOM 4798 C CA . LEU A 1 677 ? 159.707 148.367 139.488 1.00 22.73 677 LEU A CA 1
ATOM 4799 C C . LEU A 1 677 ? 160.990 149.167 139.308 1.00 22.73 677 LEU A C 1
ATOM 4800 O O . LEU A 1 677 ? 161.508 149.276 138.190 1.00 22.73 677 LEU A O 1
ATOM 4805 N N . ALA A 1 678 ? 161.516 149.737 1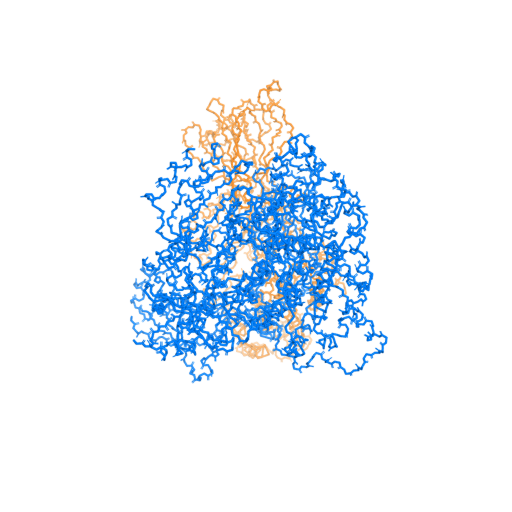40.393 1.00 22.31 678 ALA A N 1
ATOM 4806 C CA . ALA A 1 678 ? 162.775 150.468 140.307 1.00 22.31 678 ALA A CA 1
ATOM 4807 C C . ALA A 1 678 ? 163.920 149.548 139.907 1.00 22.31 678 ALA A C 1
ATOM 4808 O O . ALA A 1 678 ? 164.752 149.910 139.068 1.00 22.31 678 ALA A O 1
ATOM 4810 N N . ARG A 1 679 ? 163.979 148.352 140.497 1.00 23.18 679 ARG A N 1
ATOM 4811 C CA . ARG A 1 679 ? 165.008 147.390 140.119 1.00 23.18 679 ARG A CA 1
ATOM 4812 C C . ARG A 1 679 ? 164.868 146.986 138.660 1.00 23.18 679 ARG A C 1
ATOM 4813 O O . ARG A 1 679 ? 165.867 146.837 137.953 1.00 23.18 679 ARG A O 1
ATOM 4821 N N . PHE A 1 680 ? 163.632 146.792 138.196 1.00 22.63 680 PHE A N 1
ATOM 4822 C CA . PHE A 1 680 ? 163.405 146.416 136.805 1.00 22.63 680 PHE A CA 1
ATOM 4823 C C . PHE A 1 680 ? 163.884 147.507 135.858 1.00 22.63 680 PHE A C 1
ATOM 4824 O O . PHE A 1 680 ? 164.565 147.229 134.862 1.00 22.63 680 PHE A O 1
ATOM 4832 N N . LEU A 1 681 ? 163.535 148.760 136.156 1.00 20.07 681 LEU A N 1
ATOM 4833 C CA . LEU A 1 681 ? 163.969 149.868 135.314 1.00 20.07 681 LEU A CA 1
ATOM 4834 C C . LEU A 1 681 ? 165.484 149.999 135.316 1.00 20.07 681 LEU A C 1
ATOM 4835 O O . LEU A 1 681 ? 166.095 150.208 134.264 1.00 20.07 681 LEU A O 1
ATOM 4840 N N . LEU A 1 682 ? 166.109 149.868 136.486 1.00 22.16 682 LEU A N 1
ATOM 4841 C CA . LEU A 1 682 ? 167.564 149.937 136.564 1.00 22.16 682 LEU A CA 1
ATOM 4842 C C . LEU A 1 682 ? 168.213 148.831 135.742 1.00 22.16 682 LEU A C 1
ATOM 4843 O O . LEU A 1 682 ? 169.146 149.079 134.969 1.00 22.16 682 LEU A O 1
ATOM 4848 N N . LYS A 1 683 ? 167.719 147.599 135.886 1.00 24.17 683 LYS A N 1
ATOM 4849 C CA . LYS A 1 683 ? 168.316 146.471 135.184 1.00 24.17 683 LYS A CA 1
ATOM 4850 C C . LYS A 1 683 ? 168.169 146.614 133.678 1.00 24.17 683 LYS A C 1
ATOM 4851 O O . LYS A 1 683 ? 169.115 146.354 132.927 1.00 24.17 683 LYS A O 1
ATOM 4857 N N . ARG A 1 684 ? 166.994 147.033 133.213 1.00 25.39 684 ARG A N 1
ATOM 4858 C CA . ARG A 1 684 ? 166.786 147.129 131.777 1.00 25.39 684 ARG A CA 1
ATOM 4859 C C . ARG A 1 684 ? 167.345 148.410 131.178 1.00 25.39 684 ARG A C 1
ATOM 4860 O O . ARG A 1 684 ? 167.452 148.500 129.951 1.00 25.39 684 ARG A O 1
ATOM 4868 N N . GLY A 1 685 ? 167.703 149.398 132.000 1.00 22.39 685 GLY A N 1
ATOM 4869 C CA . GLY A 1 685 ? 168.487 150.509 131.500 1.00 22.39 685 GLY A CA 1
ATOM 4870 C C . GLY A 1 685 ? 169.963 150.198 131.445 1.00 22.39 685 GLY A C 1
ATOM 4871 O O . GLY A 1 685 ? 170.678 150.731 130.593 1.00 22.39 685 GLY A O 1
ATOM 4872 N N . LEU A 1 686 ? 170.444 149.342 132.347 1.00 21.64 686 LEU A N 1
ATOM 4873 C CA . LEU A 1 686 ? 171.826 148.887 132.265 1.00 21.64 686 LEU A CA 1
ATOM 4874 C C . LEU A 1 686 ? 172.020 147.865 131.156 1.00 21.64 686 LEU A C 1
ATOM 4875 O O . LEU A 1 686 ? 173.123 147.746 130.615 1.00 21.64 686 LEU A O 1
ATOM 4880 N N . ARG A 1 687 ? 170.972 147.116 130.816 1.00 23.91 687 ARG A N 1
ATOM 4881 C CA . ARG A 1 687 ? 171.098 146.092 129.787 1.00 23.91 687 ARG A CA 1
ATOM 4882 C C . ARG A 1 687 ? 171.215 146.705 128.397 1.00 23.91 687 ARG A C 1
ATOM 4883 O O . ARG A 1 687 ? 172.062 146.288 127.600 1.00 23.91 687 ARG A O 1
ATOM 4891 N N . ASN A 1 688 ? 170.379 147.693 128.088 1.00 23.92 688 ASN A N 1
ATOM 4892 C CA . ASN A 1 688 ? 170.353 148.322 126.776 1.00 23.92 688 ASN A CA 1
ATOM 4893 C C . ASN A 1 688 ? 170.809 149.768 126.885 1.00 23.92 688 ASN A C 1
ATOM 4894 O O . ASN A 1 688 ? 170.476 150.465 127.847 1.00 23.92 688 ASN A O 1
ATOM 4899 N N . LYS A 1 689 ? 171.568 150.213 125.886 1.00 23.45 689 LYS A N 1
ATOM 4900 C CA . LYS A 1 689 ? 172.116 151.564 125.914 1.00 23.45 689 LYS A CA 1
ATOM 4901 C C . LYS A 1 689 ? 171.057 152.605 125.558 1.00 23.45 689 LYS A C 1
ATOM 4902 O O . LYS A 1 689 ? 171.020 153.687 126.154 1.00 23.45 689 LYS A O 1
ATOM 4908 N N . ARG A 1 690 ? 170.176 152.297 124.604 1.00 24.33 690 ARG A N 1
ATOM 4909 C CA . ARG A 1 690 ? 169.105 153.228 124.253 1.00 24.33 690 ARG A CA 1
ATOM 4910 C C . ARG A 1 690 ? 168.095 153.367 125.384 1.00 24.33 690 ARG A C 1
ATOM 4911 O O . ARG A 1 690 ? 167.667 154.482 125.715 1.00 24.33 690 ARG A O 1
ATOM 4919 N N . ILE A 1 691 ? 167.686 152.241 125.970 1.00 22.96 691 ILE A N 1
ATOM 4920 C CA . ILE A 1 691 ? 166.780 152.286 127.111 1.00 22.96 691 ILE A CA 1
ATOM 4921 C C . ILE A 1 691 ? 167.428 153.036 128.259 1.00 22.96 691 ILE A C 1
ATOM 4922 O O . ILE A 1 691 ? 166.768 153.793 128.973 1.00 22.96 691 ILE A O 1
ATOM 4927 N N . GLY A 1 692 ? 168.735 152.852 128.444 1.00 21.96 692 GLY A N 1
ATOM 4928 C CA . GLY A 1 692 ? 169.427 153.577 129.494 1.00 21.96 692 GLY A CA 1
ATOM 4929 C C . GLY A 1 692 ? 169.444 155.074 129.261 1.00 21.96 692 GLY A C 1
ATOM 4930 O O . GLY A 1 692 ? 169.232 155.856 130.188 1.00 21.96 692 GLY A O 1
ATOM 4931 N N . HIS A 1 693 ? 169.697 155.492 128.022 1.00 21.24 693 HIS A N 1
ATOM 4932 C CA . HIS A 1 693 ? 169.701 156.915 127.695 1.00 21.24 693 HIS A CA 1
ATOM 4933 C C . HIS A 1 693 ? 168.334 157.542 127.944 1.00 21.24 693 HIS A C 1
ATOM 4934 O O . HIS A 1 693 ? 168.214 158.584 128.612 1.00 21.24 693 HIS A O 1
ATOM 4941 N N . PHE A 1 694 ? 167.283 156.910 127.422 1.00 21.41 694 PHE A N 1
ATOM 4942 C CA . PHE A 1 694 ? 165.951 157.468 127.606 1.00 21.41 694 PHE A CA 1
ATOM 4943 C C . PHE A 1 694 ? 165.509 157.406 129.060 1.00 21.41 694 PHE A C 1
ATOM 4944 O O . PHE A 1 694 ? 164.797 158.300 129.521 1.00 21.41 694 PHE A O 1
ATOM 4952 N N . LEU A 1 695 ? 165.924 156.377 129.800 1.00 20.70 695 LEU A N 1
ATOM 4953 C CA . LEU A 1 695 ? 165.643 156.329 131.228 1.00 20.70 695 LEU A CA 1
ATOM 4954 C C . LEU A 1 695 ? 166.321 157.479 131.951 1.00 20.70 695 LEU A C 1
ATOM 4955 O O . LEU A 1 695 ? 165.709 158.133 132.802 1.00 20.70 695 LEU A O 1
ATOM 4960 N N . PHE A 1 696 ? 167.582 157.751 131.611 1.00 20.82 696 PHE A N 1
ATOM 4961 C CA . PHE A 1 696 ? 168.299 158.857 132.230 1.00 20.82 696 PHE A CA 1
ATOM 4962 C C . PHE A 1 696 ? 167.557 160.165 132.020 1.00 20.82 696 PHE A C 1
ATOM 4963 O O . PHE A 1 696 ? 167.360 160.935 132.963 1.00 20.82 696 PHE A O 1
ATOM 4971 N N . TRP A 1 697 ? 167.115 160.428 130.790 1.00 21.82 697 TRP A N 1
ATOM 4972 C CA . TRP A 1 697 ? 166.445 161.705 130.546 1.00 21.82 697 TRP A CA 1
ATOM 4973 C C . TRP A 1 697 ? 165.060 161.756 131.190 1.00 21.82 697 TRP A C 1
ATOM 4974 O O . TRP A 1 697 ? 164.707 162.757 131.832 1.00 21.82 697 TRP A O 1
ATOM 4985 N N . PHE A 1 698 ? 164.270 160.686 131.051 1.00 22.28 698 PHE A N 1
ATOM 4986 C CA . PHE A 1 698 ? 162.940 160.651 131.653 1.00 22.28 698 PHE A CA 1
ATOM 4987 C C . PHE A 1 698 ? 163.004 160.820 133.159 1.00 22.28 698 PHE A C 1
ATOM 4988 O O . PHE A 1 698 ? 162.091 161.391 133.763 1.00 22.28 698 PHE A O 1
ATOM 4996 N N . LEU A 1 699 ? 164.065 160.320 133.779 1.00 22.31 699 LEU A N 1
ATOM 4997 C CA . LEU A 1 699 ? 164.201 160.292 135.224 1.00 22.31 699 LEU A CA 1
ATOM 4998 C C . LEU A 1 699 ? 164.806 161.591 135.744 1.00 22.31 699 LEU A C 1
ATOM 4999 O O . LEU A 1 699 ? 164.398 162.096 136.798 1.00 22.31 699 LEU A O 1
ATOM 5004 N N . ARG A 1 700 ? 165.742 162.167 134.985 1.00 23.53 700 ARG A N 1
ATOM 5005 C CA . ARG A 1 700 ? 166.288 163.477 135.314 1.00 23.53 700 ARG A CA 1
ATOM 5006 C C . ARG A 1 700 ? 165.225 164.560 135.229 1.00 23.53 700 ARG A C 1
ATOM 5007 O O . ARG A 1 700 ? 165.232 165.505 136.024 1.00 23.53 700 ARG A O 1
ATOM 5015 N N . SER A 1 701 ? 164.308 164.456 134.263 1.00 26.61 701 SER A N 1
ATOM 5016 C CA . SER A 1 701 ? 163.237 165.447 134.185 1.00 26.61 701 SER A CA 1
ATOM 5017 C C . SER A 1 701 ? 162.377 165.428 135.444 1.00 26.61 701 SER A C 1
ATOM 5018 O O . SER A 1 701 ? 162.023 166.485 135.981 1.00 26.61 701 SER A O 1
ATOM 5021 N N . GLU A 1 702 ? 162.037 164.233 135.932 1.00 28.79 702 GLU A N 1
ATOM 5022 C CA . GLU A 1 702 ? 161.232 164.130 137.144 1.00 28.79 702 GLU A CA 1
ATOM 5023 C C . GLU A 1 702 ? 162.005 164.605 138.365 1.00 28.79 702 GLU A C 1
ATOM 5024 O O . GLU A 1 702 ? 161.426 165.204 139.278 1.00 28.79 702 GLU A O 1
ATOM 5030 N N . ILE A 1 703 ? 163.311 164.339 138.410 1.00 25.15 703 ILE A N 1
ATOM 5031 C CA . ILE A 1 703 ? 164.127 164.881 139.492 1.00 25.15 703 ILE A CA 1
ATOM 5032 C C . ILE A 1 703 ? 164.094 166.403 139.468 1.00 25.15 703 ILE A C 1
ATOM 5033 O O . ILE A 1 703 ? 163.974 167.055 140.510 1.00 25.15 703 ILE A O 1
ATOM 5038 N N . ALA A 1 704 ? 164.193 166.992 138.277 1.00 28.81 704 ALA A N 1
ATOM 5039 C CA . ALA A 1 704 ? 164.294 168.443 138.175 1.00 28.81 704 ALA A CA 1
ATOM 5040 C C . ALA A 1 704 ? 162.977 169.132 138.508 1.00 28.81 704 ALA A C 1
ATOM 5041 O O . ALA A 1 704 ? 162.971 170.176 139.168 1.00 28.81 704 ALA A O 1
ATOM 5043 N N . GLN A 1 705 ? 161.849 168.575 138.065 1.00 35.17 705 GLN A N 1
ATOM 5044 C CA . GLN A 1 705 ? 160.595 169.314 138.140 1.00 35.17 705 GLN A CA 1
ATOM 5045 C C . GLN A 1 705 ? 159.702 168.930 139.312 1.00 35.17 705 GLN A C 1
ATOM 5046 O O . GLN A 1 705 ? 158.863 169.742 139.713 1.00 35.17 705 GLN A O 1
ATOM 5052 N N . SER A 1 706 ? 159.846 167.731 139.869 1.00 28.34 706 SER A N 1
ATOM 5053 C CA . SER A 1 706 ? 158.931 167.226 140.890 1.00 28.34 706 SER A CA 1
ATOM 5054 C C . SER A 1 706 ? 159.665 167.118 142.219 1.00 28.34 706 SER A C 1
ATOM 5055 O O . SER A 1 706 ? 160.544 166.267 142.378 1.00 28.34 706 SER A O 1
ATOM 5058 N N . ARG A 1 707 ? 159.286 167.965 143.179 1.00 27.30 707 ARG A N 1
ATOM 5059 C CA . ARG A 1 707 ? 159.899 167.910 144.503 1.00 27.30 707 ARG A CA 1
ATOM 5060 C C . ARG A 1 707 ? 159.407 166.714 145.305 1.00 27.30 707 ARG A C 1
ATOM 5061 O O . ARG A 1 707 ? 160.117 166.237 146.197 1.00 27.30 707 ARG A O 1
ATOM 5069 N N . HIS A 1 708 ? 158.198 166.231 145.016 1.00 23.75 708 HIS A N 1
ATOM 5070 C CA . HIS A 1 708 ? 157.632 165.131 145.790 1.00 23.75 708 HIS A CA 1
ATOM 5071 C C . HIS A 1 708 ? 158.470 163.868 145.652 1.00 23.75 708 HIS A C 1
ATOM 5072 O O . HIS A 1 708 ? 158.701 163.158 146.637 1.00 23.75 708 HIS A O 1
ATOM 5079 N N . TYR A 1 709 ? 158.935 163.571 144.442 1.00 22.98 709 TYR A N 1
ATOM 5080 C CA . TYR A 1 709 ? 159.714 162.369 144.174 1.00 22.98 709 TYR A CA 1
ATOM 5081 C C . TYR A 1 709 ? 161.116 162.707 143.682 1.00 22.98 709 TYR A C 1
ATOM 5082 O O . TYR A 1 709 ? 161.686 161.987 142.865 1.00 22.98 709 TYR A O 1
ATOM 5091 N N . GLN A 1 710 ? 161.680 163.810 144.174 1.00 24.79 710 GLN A N 1
ATOM 5092 C CA . GLN A 1 710 ? 163.058 164.156 143.846 1.00 24.79 710 GLN A CA 1
ATOM 5093 C C . GLN A 1 710 ? 164.024 163.088 144.333 1.00 24.79 710 GLN A C 1
ATOM 5094 O O . GLN A 1 710 ? 164.903 162.641 143.589 1.00 24.79 710 GLN A O 1
ATOM 5100 N N . GLN A 1 711 ? 163.869 162.660 145.585 1.00 26.52 711 GLN A N 1
ATOM 5101 C CA . GLN A 1 711 ? 164.890 161.841 146.228 1.00 26.52 711 GLN A CA 1
ATOM 5102 C C . GLN A 1 711 ? 164.877 160.407 145.713 1.00 26.52 711 GLN A C 1
ATOM 5103 O O . GLN A 1 711 ? 165.937 159.826 145.456 1.00 26.52 711 GLN A O 1
ATOM 5109 N N . ARG A 1 712 ? 163.690 159.821 145.555 1.00 25.07 712 ARG A N 1
ATOM 5110 C CA . ARG A 1 712 ? 163.596 158.455 145.050 1.00 25.07 712 ARG A CA 1
ATOM 5111 C C . ARG A 1 712 ? 164.146 158.356 143.633 1.00 25.07 712 ARG A C 1
ATOM 5112 O O . ARG A 1 712 ? 164.987 157.497 143.330 1.00 25.07 712 ARG A O 1
ATOM 5120 N N . PHE A 1 713 ? 163.680 159.240 142.749 1.00 22.36 713 PHE A N 1
ATOM 5121 C CA . PHE A 1 713 ? 164.163 159.236 141.376 1.00 22.36 713 PHE A CA 1
ATOM 5122 C C . PHE A 1 713 ? 165.646 159.569 141.310 1.00 22.36 713 PHE A C 1
ATOM 5123 O O . PHE A 1 713 ? 166.359 159.042 140.452 1.00 22.36 713 PHE A O 1
ATOM 5131 N N . ALA A 1 714 ? 166.130 160.425 142.212 1.00 24.07 714 ALA A N 1
ATOM 5132 C CA . ALA A 1 714 ? 167.555 160.736 142.250 1.00 24.07 714 ALA A CA 1
ATOM 5133 C C . ALA A 1 714 ? 168.379 159.517 142.637 1.00 24.07 714 ALA A C 1
ATOM 5134 O O . ALA A 1 714 ? 169.449 159.282 142.070 1.00 24.07 714 ALA A O 1
ATOM 5136 N N . VAL A 1 715 ? 167.900 158.733 143.603 1.00 25.77 715 VAL A N 1
ATOM 5137 C CA . VAL A 1 715 ? 168.605 157.514 143.988 1.00 25.77 715 VAL A CA 1
ATOM 5138 C C . VAL A 1 715 ? 168.633 156.528 142.827 1.00 25.77 715 VAL A C 1
ATOM 5139 O O . VAL A 1 715 ? 169.668 155.910 142.536 1.00 25.77 715 VAL A O 1
ATOM 5143 N N . ILE A 1 716 ? 167.499 156.372 142.138 1.00 23.57 716 ILE A N 1
ATOM 5144 C CA . ILE A 1 716 ? 167.454 155.460 140.997 1.00 23.57 716 ILE A CA 1
ATOM 5145 C C . ILE A 1 716 ? 168.413 155.918 139.903 1.00 23.57 716 ILE A C 1
ATOM 5146 O O . ILE A 1 716 ? 169.140 155.107 139.310 1.00 23.57 716 ILE A O 1
ATOM 5151 N N . LEU A 1 717 ? 168.438 157.224 139.622 1.00 23.17 717 LEU A N 1
ATOM 5152 C CA . LEU A 1 717 ? 169.324 157.737 138.585 1.00 23.17 717 LEU A CA 1
ATOM 5153 C C . LEU A 1 717 ? 170.785 157.592 138.980 1.00 23.17 717 LEU A C 1
ATOM 5154 O O . LEU A 1 717 ? 171.633 157.326 138.126 1.00 23.17 717 LEU A O 1
ATOM 5159 N N . GLU A 1 718 ? 171.106 157.781 140.260 1.00 27.38 718 GLU A N 1
ATOM 5160 C CA . GLU A 1 718 ? 172.480 157.571 140.700 1.00 27.38 718 GLU A CA 1
ATOM 5161 C C . GLU A 1 718 ? 172.894 156.120 140.514 1.00 27.38 718 GLU A C 1
ATOM 5162 O O . GLU A 1 718 ? 174.014 155.838 140.074 1.00 27.38 718 GLU A O 1
ATOM 5168 N N . ALA A 1 719 ? 172.001 155.185 140.844 1.00 25.08 719 ALA A N 1
ATOM 5169 C CA . ALA A 1 719 ? 172.303 153.775 140.619 1.00 25.08 719 ALA A CA 1
ATOM 5170 C C . ALA A 1 719 ? 172.563 153.501 139.143 1.00 25.08 719 ALA A C 1
ATOM 5171 O O . ALA A 1 719 ? 173.550 152.846 138.781 1.00 25.08 719 ALA A O 1
ATOM 5173 N N . TYR A 1 720 ? 171.696 154.018 138.269 1.00 22.79 720 TYR A N 1
ATOM 5174 C CA . TYR A 1 720 ? 171.888 153.792 136.840 1.00 22.79 720 TYR A CA 1
ATOM 5175 C C . TYR A 1 720 ? 173.202 154.394 136.355 1.00 22.79 720 TYR A C 1
ATOM 5176 O O . TYR A 1 720 ? 173.957 153.751 135.619 1.00 22.79 720 TYR A O 1
ATOM 5185 N N . LEU A 1 721 ? 173.491 155.632 136.758 1.00 23.44 721 LEU A N 1
ATOM 5186 C CA . LEU A 1 721 ? 174.701 156.301 136.297 1.00 23.44 721 LEU A CA 1
ATOM 5187 C C . LEU A 1 721 ? 175.953 155.597 136.790 1.00 23.44 721 LEU A C 1
ATOM 5188 O O . LEU A 1 721 ? 176.960 155.557 136.077 1.00 23.44 721 LEU A O 1
ATOM 5193 N N . ARG A 1 722 ? 175.918 155.048 138.005 1.00 26.31 722 ARG A N 1
ATOM 5194 C CA . ARG A 1 722 ? 177.022 154.209 138.448 1.00 26.31 722 ARG A CA 1
ATOM 5195 C C . ARG A 1 722 ? 177.123 152.948 137.607 1.00 26.31 722 ARG A C 1
ATOM 5196 O O . ARG A 1 722 ? 178.225 152.429 137.400 1.00 26.31 722 ARG A O 1
ATOM 5204 N N . GLY A 1 723 ? 175.993 152.441 137.120 1.00 25.56 723 GLY A N 1
ATOM 5205 C CA . GLY A 1 723 ? 176.006 151.259 136.280 1.00 25.56 723 GLY A CA 1
ATOM 5206 C C . GLY A 1 723 ? 176.583 151.427 134.888 1.00 25.56 723 GLY A C 1
ATOM 5207 O O . GLY A 1 723 ? 177.379 150.597 134.446 1.00 25.56 723 GLY A O 1
ATOM 5208 N N . CYS A 1 724 ? 176.194 152.487 134.184 1.00 24.83 724 CYS A N 1
ATOM 5209 C CA . CYS A 1 724 ? 176.597 152.645 132.792 1.00 24.83 724 CYS A CA 1
ATOM 5210 C C . CYS A 1 724 ? 178.092 152.929 132.686 1.00 24.83 724 CYS A C 1
ATOM 5211 O O . CYS A 1 724 ? 178.729 153.393 133.635 1.00 24.83 724 CYS A O 1
ATOM 5214 N N . GLY A 1 725 ? 178.651 152.645 131.515 1.00 24.62 725 GLY A N 1
ATOM 5215 C CA . GLY A 1 725 ? 180.078 152.780 131.317 1.00 24.62 725 GLY A CA 1
ATOM 5216 C C . GLY A 1 725 ? 180.534 154.225 131.323 1.00 24.62 725 GLY A C 1
ATOM 5217 O O . GLY A 1 725 ? 179.744 155.166 131.367 1.00 24.62 725 GLY A O 1
ATOM 5218 N N . THR A 1 726 ? 181.856 154.399 131.280 1.00 23.98 726 THR A N 1
ATOM 5219 C CA . THR A 1 726 ? 182.418 155.743 131.352 1.00 23.98 726 THR A CA 1
ATOM 5220 C C . THR A 1 726 ? 182.223 156.519 130.055 1.00 23.98 726 THR A C 1
ATOM 5221 O O . THR A 1 726 ? 182.127 157.750 130.087 1.00 23.98 726 THR A O 1
ATOM 5225 N N . ALA A 1 727 ? 182.166 155.835 128.909 1.00 24.34 727 ALA A N 1
ATOM 5226 C CA . ALA A 1 727 ? 181.909 156.536 127.655 1.00 24.34 727 ALA A CA 1
ATOM 5227 C C . ALA A 1 727 ? 180.516 157.147 127.647 1.00 24.34 727 ALA A C 1
ATOM 5228 O O . ALA A 1 727 ? 180.333 158.301 127.239 1.00 24.34 727 ALA A O 1
ATOM 5230 N N . MET A 1 728 ? 179.523 156.397 128.109 1.00 22.70 728 MET A N 1
ATOM 5231 C CA . MET A 1 728 ? 178.176 156.935 128.190 1.00 22.70 728 MET A CA 1
ATOM 5232 C C . MET A 1 728 ? 178.024 157.943 129.319 1.00 22.70 728 MET A C 1
ATOM 5233 O O . MET A 1 728 ? 177.129 158.790 129.255 1.00 22.70 728 MET A O 1
ATOM 5238 N N . LEU A 1 729 ? 178.883 157.885 130.339 1.00 23.71 729 LEU A N 1
ATOM 5239 C CA . LEU A 1 729 ? 178.916 158.952 131.332 1.00 23.71 729 LEU A CA 1
ATOM 5240 C C . LEU A 1 729 ? 179.457 160.241 130.731 1.00 23.71 729 LEU A C 1
ATOM 5241 O O . LEU A 1 729 ? 178.948 161.327 131.019 1.00 23.71 729 LEU A O 1
ATOM 5246 N N . HIS A 1 730 ? 180.492 160.140 129.896 1.00 24.93 730 HIS A N 1
ATOM 5247 C CA . HIS A 1 730 ? 181.015 161.318 129.211 1.00 24.93 730 HIS A CA 1
ATOM 5248 C C . HIS A 1 730 ? 179.988 161.897 128.245 1.00 24.93 730 HIS A C 1
ATOM 5249 O O . HIS A 1 730 ? 179.843 163.123 128.139 1.00 24.93 730 HIS A O 1
ATOM 5256 N N . ASP A 1 731 ? 179.271 161.032 127.526 1.00 24.80 731 ASP A N 1
ATOM 5257 C CA . ASP A 1 731 ? 178.210 161.510 126.645 1.00 24.80 731 ASP A CA 1
ATOM 5258 C C . ASP A 1 731 ? 177.124 162.228 127.434 1.00 24.80 731 ASP A C 1
ATOM 5259 O O . ASP A 1 731 ? 176.638 163.286 127.017 1.00 24.80 731 ASP A O 1
ATOM 5264 N N . PHE A 1 732 ? 176.734 161.670 128.581 1.00 22.09 732 PHE A N 1
ATOM 5265 C CA . PHE A 1 732 ? 175.741 162.324 129.427 1.00 22.09 732 PHE A CA 1
ATOM 5266 C C . PHE A 1 732 ? 176.253 163.661 129.943 1.00 22.09 732 PHE A C 1
ATOM 5267 O O . PHE A 1 732 ? 175.491 164.628 130.041 1.00 22.09 732 PHE A O 1
ATOM 5275 N N . THR A 1 733 ? 177.537 163.727 130.294 1.00 24.77 733 THR A N 1
ATOM 5276 C CA . THR A 1 733 ? 178.123 164.980 130.755 1.00 24.77 733 THR A CA 1
ATOM 5277 C C . THR A 1 733 ? 178.065 166.045 129.672 1.00 24.77 733 THR A C 1
ATOM 5278 O O . THR A 1 733 ? 177.715 167.197 129.946 1.00 24.77 733 THR A O 1
ATOM 5282 N N . GLN A 1 734 ? 178.401 165.680 128.433 1.00 26.73 734 GLN A N 1
ATOM 5283 C CA . GLN A 1 734 ? 178.332 166.647 127.340 1.00 26.73 734 GLN A CA 1
ATOM 5284 C C . GLN A 1 734 ? 176.896 167.089 127.079 1.00 26.73 734 GLN A C 1
ATOM 5285 O O . GLN A 1 734 ? 176.637 168.275 126.830 1.00 26.73 734 GLN A O 1
ATOM 5291 N N . GLN A 1 735 ? 175.949 166.149 127.125 1.00 25.24 735 GLN A N 1
ATOM 5292 C CA . GLN A 1 735 ? 174.545 166.513 126.960 1.00 25.24 735 GLN A CA 1
ATOM 5293 C C . GLN A 1 735 ? 174.101 167.490 128.037 1.00 25.24 735 GLN A C 1
ATOM 5294 O O . GLN A 1 735 ? 173.423 168.479 127.747 1.00 25.24 735 GLN A O 1
ATOM 5300 N N . VAL A 1 736 ? 174.471 167.228 129.289 1.00 26.08 736 VAL A N 1
ATOM 5301 C CA . VAL A 1 736 ? 174.064 168.107 130.378 1.00 26.08 736 VAL A CA 1
ATOM 5302 C C . VAL A 1 736 ? 174.733 169.468 130.243 1.00 26.08 736 VAL A C 1
ATOM 5303 O O . VAL A 1 736 ? 174.124 170.501 130.534 1.00 26.08 736 VAL A O 1
ATOM 5307 N N . GLN A 1 737 ? 175.984 169.497 129.782 1.00 28.72 737 GLN A N 1
ATOM 5308 C CA . GLN A 1 737 ? 176.673 170.769 129.589 1.00 28.72 737 GLN A CA 1
ATOM 5309 C C . GLN A 1 737 ? 175.969 171.624 128.544 1.00 28.72 737 GLN A C 1
ATOM 5310 O O . GLN A 1 737 ? 175.708 172.814 128.768 1.00 28.72 737 GLN A O 1
ATOM 5316 N N . VAL A 1 738 ? 175.659 171.036 127.386 1.00 31.47 738 VAL A N 1
ATOM 5317 C CA . VAL A 1 738 ? 174.990 171.812 126.346 1.00 31.47 738 VAL A CA 1
ATOM 5318 C C . VAL A 1 738 ? 173.592 172.217 126.799 1.00 31.47 738 VAL A C 1
ATOM 5319 O O . VAL A 1 738 ? 173.145 173.340 126.538 1.00 31.47 738 VAL A O 1
ATOM 5323 N N . ILE A 1 739 ? 172.897 171.334 127.522 1.00 32.88 739 ILE A N 1
ATOM 5324 C CA . ILE A 1 739 ? 171.565 171.663 128.019 1.00 32.88 739 ILE A CA 1
ATOM 5325 C C . ILE A 1 739 ? 171.631 172.844 128.974 1.00 32.88 739 ILE A C 1
ATOM 5326 O O . ILE A 1 739 ? 170.813 173.764 128.900 1.00 32.88 739 ILE A O 1
ATOM 5331 N N . GLU A 1 740 ? 172.613 172.847 129.876 1.00 35.80 740 GLU A N 1
ATOM 5332 C CA . GLU A 1 740 ? 172.712 173.918 130.861 1.00 35.80 740 GLU A CA 1
ATOM 5333 C C . GLU A 1 740 ? 173.111 175.238 130.216 1.00 35.80 740 GLU A C 1
ATOM 5334 O O . GLU A 1 740 ? 172.595 176.298 130.592 1.00 35.80 740 GLU A O 1
ATOM 5340 N N . MET A 1 741 ? 174.027 175.211 129.246 1.00 40.16 741 MET A N 1
ATOM 5341 C CA . MET A 1 741 ? 174.418 176.476 128.631 1.00 40.16 741 MET A CA 1
ATOM 5342 C C . MET A 1 741 ? 173.294 177.034 127.763 1.00 40.16 741 MET A C 1
ATOM 5343 O O . MET A 1 741 ? 173.090 178.254 127.712 1.00 40.16 741 MET A O 1
ATOM 5348 N N . LEU A 1 742 ? 172.529 176.164 127.096 1.00 39.74 742 LEU A N 1
ATOM 5349 C CA . LEU A 1 742 ? 171.368 176.649 126.361 1.00 39.74 742 LEU A CA 1
ATOM 5350 C C . LEU A 1 742 ? 170.269 177.110 127.307 1.00 39.74 742 LEU A C 1
ATOM 5351 O O . LEU A 1 742 ? 169.511 178.024 126.972 1.00 39.74 742 LEU A O 1
ATOM 5356 N N . GLN A 1 743 ? 170.180 176.504 128.492 1.00 42.89 743 GLN A N 1
ATOM 5357 C CA . GLN A 1 743 ? 169.313 177.022 129.543 1.00 42.89 743 GLN A CA 1
ATOM 5358 C C . GLN A 1 743 ? 169.686 178.452 129.895 1.00 42.89 743 GLN A C 1
ATOM 5359 O O . GLN A 1 743 ? 168.819 179.326 129.988 1.00 42.89 743 GLN A O 1
ATOM 5365 N N . LYS A 1 744 ? 170.979 178.701 130.104 1.00 47.76 744 LYS A N 1
ATOM 5366 C CA . LYS A 1 744 ? 171.431 180.045 130.449 1.00 47.76 744 LYS A CA 1
ATOM 5367 C C . LYS A 1 744 ? 171.139 181.031 129.327 1.00 47.76 744 LYS A C 1
ATOM 5368 O O . LYS A 1 744 ? 170.694 182.157 129.579 1.00 47.76 744 LYS A O 1
ATOM 5374 N N . VAL A 1 745 ? 171.381 180.628 128.079 1.00 48.01 745 VAL A N 1
ATOM 5375 C CA . VAL A 1 745 ? 171.133 181.528 126.954 1.00 48.01 745 VAL A CA 1
ATOM 5376 C C . VAL A 1 745 ? 169.646 181.829 126.820 1.00 48.01 745 VAL A C 1
ATOM 5377 O O . VAL A 1 745 ? 169.252 182.976 126.577 1.00 48.01 745 VAL A O 1
ATOM 5381 N N . THR A 1 746 ? 168.795 180.811 126.968 1.00 50.96 746 THR A N 1
ATOM 5382 C CA . THR A 1 746 ? 167.355 181.034 126.899 1.00 50.96 746 THR A CA 1
ATOM 5383 C C . THR A 1 746 ? 166.885 181.937 128.030 1.00 50.96 746 THR A C 1
ATOM 5384 O O . THR A 1 746 ? 166.038 182.813 127.823 1.00 50.96 746 THR A O 1
ATOM 5388 N N . LEU A 1 747 ? 167.423 181.736 129.234 1.00 54.74 747 LEU A N 1
ATOM 5389 C CA . LEU A 1 747 ? 167.044 182.567 130.369 1.00 54.74 747 LEU A CA 1
ATOM 5390 C C . LEU A 1 747 ? 167.489 184.010 130.182 1.00 54.74 747 LEU A C 1
ATOM 5391 O O . LEU A 1 747 ? 166.791 184.933 130.615 1.00 54.74 747 LEU A O 1
ATOM 5396 N N . ASP A 1 748 ? 168.644 184.226 129.552 1.00 55.70 748 ASP A N 1
ATOM 5397 C CA . ASP A 1 748 ? 169.116 185.590 129.338 1.00 55.70 748 ASP A CA 1
ATOM 5398 C C . ASP A 1 748 ? 168.353 186.274 128.210 1.00 55.70 748 ASP A C 1
ATOM 5399 O O . ASP A 1 748 ? 168.077 187.476 128.282 1.00 55.70 748 ASP A O 1
ATOM 5404 N N . ILE A 1 749 ? 168.013 185.531 127.155 1.00 56.20 749 ILE A N 1
ATOM 5405 C CA . ILE A 1 749 ? 167.269 186.121 126.046 1.00 56.20 749 ILE A CA 1
ATOM 5406 C C . ILE A 1 749 ? 165.836 186.424 126.462 1.00 56.20 749 ILE A C 1
ATOM 5407 O O . ILE A 1 749 ? 165.294 187.489 126.145 1.00 56.20 749 ILE A O 1
ATOM 5412 N N . LYS A 1 750 ? 165.200 185.498 127.183 1.00 58.37 750 LYS A N 1
ATOM 5413 C CA . LYS A 1 750 ? 163.820 185.694 127.609 1.00 58.37 750 LYS A CA 1
ATOM 5414 C C . LYS A 1 750 ? 163.676 186.863 128.572 1.00 58.37 750 LYS A C 1
ATOM 5415 O O . LYS A 1 750 ? 162.581 187.424 128.688 1.00 58.37 750 LYS A O 1
ATOM 5421 N N . SER A 1 751 ? 164.752 187.242 129.265 1.00 60.09 751 SER A N 1
ATOM 5422 C CA . SER A 1 751 ? 164.698 188.425 130.117 1.00 60.09 751 SER A CA 1
ATOM 5423 C C . SER A 1 751 ? 164.440 189.678 129.293 1.00 60.09 751 SER A C 1
ATOM 5424 O O . SER A 1 751 ? 163.696 190.570 129.718 1.00 60.09 751 SER A O 1
ATOM 5427 N N . LEU A 1 752 ? 165.048 189.765 128.114 1.00 61.60 752 LEU A N 1
ATOM 5428 C CA . LEU A 1 752 ? 164.845 190.898 127.222 1.00 61.60 752 LEU A CA 1
ATOM 5429 C C . LEU A 1 752 ? 163.399 190.957 126.744 1.00 61.60 752 LEU A C 1
ATOM 5430 O O . LEU A 1 752 ? 162.733 189.931 126.612 1.00 61.60 752 LEU A O 1
ATOM 5435 N N . SER A 1 765 ? 169.350 189.914 117.071 1.00 68.02 765 SER A N 1
ATOM 5436 C CA . SER A 1 765 ? 170.772 190.194 116.910 1.00 68.02 765 SER A CA 1
ATOM 5437 C C . SER A 1 765 ? 171.554 189.826 118.166 1.00 68.02 765 SER A C 1
ATOM 5438 O O . SER A 1 765 ? 172.682 189.345 118.082 1.00 68.02 765 SER A O 1
ATOM 5441 N N . GLN A 1 766 ? 170.949 190.065 119.332 1.00 66.52 766 GLN A N 1
ATOM 5442 C CA . GLN A 1 766 ? 171.598 189.702 120.587 1.00 66.52 766 GLN A CA 1
ATOM 5443 C C . GLN A 1 766 ? 171.765 188.193 120.703 1.00 66.52 766 GLN A C 1
ATOM 5444 O O . GLN A 1 766 ? 172.812 187.706 121.156 1.00 66.52 766 GLN A O 1
ATOM 5450 N N . LEU A 1 767 ? 170.742 187.435 120.297 1.00 61.11 767 LEU A N 1
ATOM 5451 C CA . LEU A 1 767 ? 170.839 185.980 120.325 1.00 61.11 767 LEU A CA 1
ATOM 5452 C C . LEU A 1 767 ? 171.996 185.495 119.469 1.00 61.11 767 LEU A C 1
ATOM 5453 O O . LEU A 1 767 ? 172.727 184.580 119.863 1.00 61.11 767 LEU A O 1
ATOM 5458 N N . LYS A 1 768 ? 172.179 186.101 118.295 1.00 60.98 768 LYS A N 1
ATOM 5459 C CA . LYS A 1 768 ? 173.305 185.735 117.444 1.00 60.98 768 LYS A CA 1
ATOM 5460 C C . LYS A 1 768 ? 174.621 185.881 118.196 1.00 60.98 768 LYS A C 1
ATOM 5461 O O . LYS A 1 768 ? 175.421 184.940 118.251 1.00 60.98 768 LYS A O 1
ATOM 5467 N N . GLN A 1 769 ? 174.838 187.047 118.812 1.00 62.37 769 GLN A N 1
ATOM 5468 C CA . GLN A 1 769 ? 176.089 187.300 119.519 1.00 62.37 769 GLN A CA 1
ATOM 5469 C C . GLN A 1 769 ? 176.294 186.306 120.651 1.00 62.37 769 GLN A C 1
ATOM 5470 O O . GLN A 1 769 ? 177.400 185.782 120.831 1.00 62.37 769 GLN A O 1
ATOM 5476 N N . LYS A 1 770 ? 175.241 186.032 121.426 1.00 58.88 770 LYS A N 1
ATOM 5477 C CA . LYS A 1 770 ? 175.356 185.015 122.465 1.00 58.88 770 LYS A CA 1
ATOM 5478 C C . LYS A 1 770 ? 175.725 183.662 121.871 1.00 58.88 770 LYS A C 1
ATOM 5479 O O . LYS A 1 770 ? 176.466 182.886 122.488 1.00 58.88 770 LYS A O 1
ATOM 5485 N N . LEU A 1 771 ? 175.245 183.377 120.660 1.00 56.82 771 LEU A N 1
ATOM 5486 C CA . LEU A 1 771 ? 175.567 182.104 120.030 1.00 56.82 771 LEU A CA 1
ATOM 5487 C C . LEU A 1 771 ? 177.027 182.041 119.594 1.00 56.82 771 LEU A C 1
ATOM 5488 O O . LEU A 1 771 ? 177.657 180.985 119.704 1.00 56.82 771 LEU A O 1
ATOM 5493 N N . GLU A 1 772 ? 177.589 183.144 119.080 1.00 59.61 772 GLU A N 1
ATOM 5494 C CA . GLU A 1 772 ? 179.027 183.087 118.801 1.00 59.61 772 GLU A CA 1
ATOM 5495 C C . GLU A 1 772 ? 179.843 183.042 120.085 1.00 59.61 772 GLU A C 1
ATOM 5496 O O . GLU A 1 772 ? 180.954 182.501 120.084 1.00 59.61 772 GLU A O 1
ATOM 5502 N N . ASN A 1 773 ? 179.333 183.606 121.182 1.00 59.40 773 ASN A N 1
ATOM 5503 C CA . ASN A 1 773 ? 180.035 183.440 122.453 1.00 59.40 773 ASN A CA 1
ATOM 5504 C C . ASN A 1 773 ? 180.030 181.981 122.895 1.00 59.40 773 ASN A C 1
ATOM 5505 O O . ASN A 1 773 ? 181.026 181.487 123.437 1.00 59.40 773 ASN A O 1
ATOM 5510 N N . LEU A 1 774 ? 178.916 181.277 122.680 1.00 55.94 774 LEU A N 1
ATOM 5511 C CA . LEU A 1 774 ? 178.883 179.848 122.988 1.00 55.94 774 LEU A CA 1
ATOM 5512 C C . LEU A 1 774 ? 179.813 179.060 122.072 1.00 55.94 774 LEU A C 1
ATOM 5513 O O . LEU A 1 774 ? 180.616 178.245 122.538 1.00 55.94 774 LEU A O 1
ATOM 5518 N N . GLN A 1 775 ? 179.714 179.288 120.761 1.00 55.66 775 GLN A N 1
ATOM 5519 C CA . GLN A 1 775 ? 180.435 178.461 119.801 1.00 55.66 775 GLN A CA 1
ATOM 5520 C C . GLN A 1 775 ? 181.943 178.556 119.990 1.00 55.66 775 GLN A C 1
ATOM 5521 O O . GLN A 1 775 ? 182.664 177.589 119.719 1.00 55.66 775 GLN A O 1
ATOM 5527 N N . ASN A 1 776 ? 182.436 179.698 120.460 1.00 61.16 776 ASN A N 1
ATOM 5528 C CA . ASN A 1 776 ? 183.866 179.890 120.650 1.00 61.16 776 ASN A CA 1
ATOM 5529 C C . ASN A 1 776 ? 184.354 179.464 122.028 1.00 61.16 776 ASN A C 1
ATOM 5530 O O . ASN A 1 776 ? 185.569 179.444 122.254 1.00 61.16 776 ASN A O 1
ATOM 5535 N N . SER A 1 777 ? 183.453 179.123 122.949 1.00 59.38 777 SER A N 1
ATOM 5536 C CA . SER A 1 777 ? 183.856 178.733 124.295 1.00 59.38 777 SER A CA 1
ATOM 5537 C C . SER A 1 777 ? 182.699 178.025 124.983 1.00 59.38 777 SER A C 1
ATOM 5538 O O . SER A 1 777 ? 181.576 178.537 124.989 1.00 59.38 777 SER A O 1
ATOM 5541 N N . GLN A 1 778 ? 182.985 176.860 125.566 1.00 57.25 778 GLN A N 1
ATOM 5542 C CA . GLN A 1 778 ? 182.080 176.044 126.373 1.00 57.25 778 GLN A CA 1
ATOM 5543 C C . GLN A 1 778 ? 181.035 175.298 125.554 1.00 57.25 778 GLN A C 1
ATOM 5544 O O . GLN A 1 778 ? 180.111 174.726 126.143 1.00 57.25 778 GLN A O 1
ATOM 5550 N N . LEU A 1 779 ? 181.140 175.278 124.228 1.00 50.15 779 LEU A N 1
ATOM 5551 C CA . LEU A 1 779 ? 180.251 174.462 123.416 1.00 50.15 779 LEU A CA 1
ATOM 5552 C C . LEU A 1 779 ? 180.969 173.184 123.025 1.00 50.15 779 LEU A C 1
ATOM 5553 O O . LEU A 1 779 ? 182.014 173.255 122.360 1.00 50.15 779 LEU A O 1
ATOM 5558 N N . PRO A 1 780 ? 180.471 172.011 123.416 1.00 44.24 780 PRO A N 1
ATOM 5559 C CA . PRO A 1 780 ? 181.160 170.765 123.068 1.00 44.24 780 PRO A CA 1
ATOM 5560 C C . PRO A 1 780 ? 181.225 170.572 121.563 1.00 44.24 780 PRO A C 1
ATOM 5561 O O . PRO A 1 780 ? 180.345 171.011 120.820 1.00 44.24 780 PRO A O 1
ATOM 5565 N N . GLU A 1 781 ? 182.295 169.910 121.117 1.00 46.15 781 GLU A N 1
ATOM 5566 C CA . GLU A 1 781 ? 182.492 169.701 119.686 1.00 46.15 781 GLU A CA 1
ATOM 5567 C C . GLU A 1 781 ? 181.338 168.914 119.084 1.00 46.15 781 GLU A C 1
ATOM 5568 O O . GLU A 1 781 ? 180.844 169.250 118.001 1.00 46.15 781 GLU A O 1
ATOM 5574 N N . SER A 1 782 ? 180.890 167.869 119.773 1.00 37.64 782 SER A N 1
ATOM 5575 C CA . SER A 1 782 ? 179.732 167.101 119.345 1.00 37.64 782 SER A CA 1
ATOM 5576 C C . SER A 1 782 ? 179.013 166.589 120.580 1.00 37.64 782 SER A C 1
ATOM 5577 O O . SER A 1 782 ? 179.654 166.225 121.568 1.00 37.64 782 SER A O 1
ATOM 5580 N N . PHE A 1 783 ? 177.686 166.567 120.523 1.00 31.53 783 PHE A N 1
ATOM 5581 C CA . PHE A 1 783 ? 176.889 166.044 121.619 1.00 31.53 783 PHE A CA 1
ATOM 5582 C C . PHE A 1 783 ? 175.758 165.195 121.064 1.00 31.53 783 PHE A C 1
ATOM 5583 O O . PHE A 1 783 ? 175.219 165.469 119.991 1.00 31.53 783 PHE A O 1
ATOM 5591 N N . ARG A 1 784 ? 175.404 164.159 121.813 1.00 29.72 784 ARG A N 1
ATOM 5592 C CA . ARG A 1 784 ? 174.312 163.282 121.422 1.00 29.72 784 ARG A CA 1
ATOM 5593 C C . ARG A 1 784 ? 172.974 163.985 121.617 1.00 29.72 784 ARG A C 1
ATOM 5594 O O . ARG A 1 784 ? 172.734 164.616 122.648 1.00 29.72 784 ARG A O 1
ATOM 5602 N N . VAL A 1 785 ? 172.101 163.878 120.624 1.00 28.59 785 VAL A N 1
ATOM 5603 C CA . VAL A 1 785 ? 170.816 164.587 120.686 1.00 28.59 785 VAL A CA 1
ATOM 5604 C C . VAL A 1 785 ? 169.929 163.934 121.742 1.00 28.59 785 VAL A C 1
ATOM 5605 O O . VAL A 1 785 ? 169.721 162.710 121.699 1.00 28.59 785 VAL A O 1
ATOM 5609 N N . PRO A 1 786 ? 169.397 164.694 122.704 1.00 28.77 786 PRO A N 1
ATOM 5610 C CA . PRO A 1 786 ? 168.630 164.065 123.795 1.00 28.77 786 PRO A CA 1
ATOM 5611 C C . PRO A 1 786 ? 167.393 163.306 123.342 1.00 28.77 786 PRO A C 1
ATOM 5612 O O . PRO A 1 786 ? 167.060 162.278 123.940 1.00 28.77 786 PRO A O 1
ATOM 5616 N N . TYR A 1 787 ? 166.694 163.778 122.315 1.00 29.97 787 TYR A N 1
ATOM 5617 C CA . TYR A 1 787 ? 165.489 163.104 121.849 1.00 29.97 787 TYR A CA 1
ATOM 5618 C C . TYR A 1 787 ? 165.775 162.037 120.804 1.00 29.97 787 TYR A C 1
ATOM 5619 O O . TYR A 1 787 ? 164.836 161.410 120.306 1.00 29.97 787 TYR A O 1
ATOM 5628 N N . ASP A 1 788 ? 167.038 161.822 120.460 1.00 29.98 788 ASP A N 1
ATOM 5629 C CA . ASP A 1 788 ? 167.419 160.866 119.432 1.00 29.98 788 ASP A CA 1
ATOM 5630 C C . ASP A 1 788 ? 168.863 160.439 119.655 1.00 29.98 788 ASP A C 1
ATOM 5631 O O . ASP A 1 788 ? 169.780 161.025 119.069 1.00 29.98 788 ASP A O 1
ATOM 5636 N N . PRO A 1 789 ? 169.104 159.424 120.488 1.00 27.44 789 PRO A N 1
ATOM 5637 C CA . PRO A 1 789 ? 170.489 159.067 120.831 1.00 27.44 789 PRO A CA 1
ATOM 5638 C C . PRO A 1 789 ? 171.321 158.611 119.649 1.00 27.44 789 PRO A C 1
ATOM 5639 O O . PRO A 1 789 ? 172.553 158.633 119.735 1.00 27.44 789 PRO A O 1
ATOM 5643 N N . GLY A 1 790 ? 170.703 158.202 118.551 1.00 31.69 790 GLY A N 1
ATOM 5644 C CA . GLY A 1 790 ? 171.482 157.765 117.417 1.00 31.69 790 GLY A CA 1
ATOM 5645 C C . GLY A 1 790 ? 172.102 158.870 116.603 1.00 31.69 790 GLY A C 1
ATOM 5646 O O . GLY A 1 790 ? 172.828 158.592 115.646 1.00 31.69 790 GLY A O 1
ATOM 5647 N N . LEU A 1 791 ? 171.846 160.123 116.958 1.00 30.91 791 LEU A N 1
ATOM 5648 C CA . LEU A 1 791 ? 172.268 161.270 116.169 1.00 30.91 791 LEU A CA 1
ATOM 5649 C C . LEU A 1 791 ? 173.159 162.167 117.016 1.00 30.91 791 LEU A C 1
ATOM 5650 O O . LEU A 1 791 ? 172.849 162.438 118.181 1.00 30.91 791 LEU A O 1
ATOM 5655 N N . LYS A 1 792 ? 174.272 162.605 116.434 1.00 33.91 792 LYS A N 1
ATOM 5656 C CA . LYS A 1 792 ? 175.262 163.434 117.113 1.00 33.91 792 LYS A CA 1
ATOM 5657 C C . LYS A 1 792 ? 175.307 164.794 116.431 1.00 33.91 792 LYS A C 1
ATOM 5658 O O . LYS A 1 792 ? 175.726 164.898 115.274 1.00 33.91 792 LYS A O 1
ATOM 5664 N N . ALA A 1 793 ? 174.884 165.832 117.146 1.00 33.64 793 ALA A N 1
ATOM 5665 C CA . ALA A 1 793 ? 174.943 167.187 116.621 1.00 33.64 793 ALA A CA 1
ATOM 5666 C C . ALA A 1 793 ? 176.322 167.777 116.880 1.00 33.64 793 ALA A C 1
ATOM 5667 O O . ALA A 1 793 ? 176.834 167.708 118.000 1.00 33.64 793 ALA A O 1
ATOM 5669 N N . GLY A 1 794 ? 176.923 168.352 115.846 1.00 38.75 794 GLY A N 1
ATOM 5670 C CA . GLY A 1 794 ? 178.254 168.908 115.976 1.00 38.75 794 GLY A CA 1
ATOM 5671 C C . GLY A 1 794 ? 178.254 170.405 116.191 1.00 38.75 794 GLY A C 1
ATOM 5672 O O . GLY A 1 794 ? 177.816 170.890 117.238 1.00 38.75 794 GLY A O 1
ATOM 5673 N N . ALA A 1 795 ? 178.743 171.148 115.203 1.00 41.57 795 ALA A N 1
ATOM 5674 C CA . ALA A 1 795 ? 178.770 172.597 115.300 1.00 41.57 795 ALA A CA 1
ATOM 5675 C C . ALA A 1 795 ? 177.356 173.163 115.256 1.00 41.57 795 ALA A C 1
ATOM 5676 O O . ALA A 1 795 ? 176.376 172.452 115.025 1.00 41.57 795 ALA A O 1
ATOM 5678 N N . LEU A 1 796 ? 177.260 174.466 115.489 1.00 42.64 796 LEU A N 1
ATOM 5679 C CA . LEU A 1 796 ? 175.989 175.174 115.501 1.00 42.64 796 LEU A CA 1
ATOM 5680 C C . LEU A 1 796 ? 175.932 176.129 114.318 1.00 42.64 796 LEU A C 1
ATOM 5681 O O . LEU A 1 796 ? 176.826 176.963 114.147 1.00 42.64 796 LEU A O 1
ATOM 5686 N N . ALA A 1 797 ? 174.890 176.000 113.501 1.00 47.57 797 ALA A N 1
ATOM 5687 C CA . ALA A 1 797 ? 174.678 176.897 112.367 1.00 47.57 797 ALA A CA 1
ATOM 5688 C C . ALA A 1 797 ? 174.075 178.187 112.904 1.00 47.57 797 ALA A C 1
ATOM 5689 O O . ALA A 1 797 ? 172.859 178.374 112.920 1.00 47.57 797 ALA A O 1
ATOM 5691 N N . ILE A 1 798 ? 174.950 179.093 113.348 1.00 50.06 798 ILE A N 1
ATOM 5692 C CA . ILE A 1 798 ? 174.505 180.292 114.053 1.00 50.06 798 ILE A CA 1
ATOM 5693 C C . ILE A 1 798 ? 173.681 181.184 113.135 1.00 50.06 798 ILE A C 1
ATOM 5694 O O . ILE A 1 798 ? 172.692 181.794 113.561 1.00 50.06 798 ILE A O 1
ATOM 5699 N N . GLU A 1 799 ? 174.063 181.268 111.861 1.00 52.13 799 GLU A N 1
ATOM 5700 C CA . GLU A 1 799 ? 173.363 182.151 110.937 1.00 52.13 799 GLU A CA 1
ATOM 5701 C C . GLU A 1 799 ? 171.932 181.703 110.666 1.00 52.13 799 GLU A C 1
ATOM 5702 O O . GLU A 1 799 ? 171.141 182.489 110.135 1.00 52.13 799 GLU A O 1
ATOM 5708 N N . LYS A 1 800 ? 171.579 180.467 111.021 1.00 49.01 800 LYS A N 1
ATOM 5709 C CA . LYS A 1 800 ? 170.234 179.958 110.792 1.00 49.01 800 LYS A CA 1
ATOM 5710 C C . LYS A 1 800 ? 169.357 179.977 112.035 1.00 49.01 800 LYS A C 1
ATOM 5711 O O . LYS A 1 800 ? 168.136 179.835 111.910 1.00 49.01 800 LYS A O 1
ATOM 5717 N N . CYS A 1 801 ? 169.939 180.146 113.219 1.00 48.61 801 CYS A N 1
ATOM 5718 C CA . CYS A 1 801 ? 169.152 180.194 114.440 1.00 48.61 801 CYS A CA 1
ATOM 5719 C C . CYS A 1 801 ? 168.364 181.499 114.526 1.00 48.61 801 CYS A C 1
ATOM 5720 O O . CYS A 1 801 ? 168.688 182.496 113.877 1.00 48.61 801 CYS A O 1
ATOM 5723 N N . LYS A 1 802 ? 167.319 181.484 115.342 1.00 46.99 802 LYS A N 1
ATOM 5724 C CA . LYS A 1 802 ? 166.425 182.631 115.486 1.00 46.99 802 LYS A CA 1
ATOM 5725 C C . LYS A 1 802 ? 165.579 182.421 116.737 1.00 46.99 802 LYS A C 1
ATOM 5726 O O . LYS A 1 802 ? 165.820 181.497 117.523 1.00 46.99 802 LYS A O 1
ATOM 5732 N N . VAL A 1 803 ? 164.591 183.293 116.928 1.00 49.88 803 VAL A N 1
ATOM 5733 C CA . VAL A 1 803 ? 163.633 183.203 118.024 1.00 49.88 803 VAL A CA 1
ATOM 5734 C C . VAL A 1 803 ? 162.238 183.375 117.443 1.00 49.88 803 VAL A C 1
ATOM 5735 O O . VAL A 1 803 ? 161.975 184.353 116.735 1.00 49.88 803 VAL A O 1
ATOM 5739 N N . MET A 1 804 ? 161.346 182.432 117.739 1.00 53.71 804 MET A N 1
ATOM 5740 C CA . MET A 1 804 ? 159.989 182.514 117.217 1.00 53.71 804 MET A CA 1
ATOM 5741 C C . MET A 1 804 ? 159.221 183.661 117.861 1.00 53.71 804 MET A C 1
ATOM 5742 O O . MET A 1 804 ? 159.518 184.093 118.978 1.00 53.71 804 MET A O 1
ATOM 5747 N N . ALA A 1 805 ? 158.217 184.153 117.136 1.00 59.66 805 ALA A N 1
ATOM 5748 C CA . ALA A 1 805 ? 157.339 185.210 117.634 1.00 59.66 805 ALA A CA 1
ATOM 5749 C C . ALA A 1 805 ? 156.246 184.580 118.497 1.00 59.66 805 ALA A C 1
ATOM 5750 O O . ALA A 1 805 ? 155.062 184.549 118.154 1.00 59.66 805 ALA A O 1
ATOM 5752 N N . SER A 1 806 ? 156.672 184.068 119.647 1.00 60.22 806 SER A N 1
ATOM 5753 C CA . SER A 1 806 ? 155.791 183.407 120.593 1.00 60.22 806 SER A CA 1
ATOM 5754 C C . SER A 1 806 ? 155.845 184.121 121.936 1.00 60.22 806 SER A C 1
ATOM 5755 O O . SER A 1 806 ? 156.811 184.820 122.254 1.00 60.22 806 SER A O 1
ATOM 5758 N N . LYS A 1 807 ? 154.786 183.942 122.726 1.00 63.64 807 LYS A N 1
ATOM 5759 C CA . LYS A 1 807 ? 154.770 184.507 124.069 1.00 63.64 807 LYS A CA 1
ATOM 5760 C C . LYS A 1 807 ? 155.799 183.852 124.978 1.00 63.64 807 LYS A C 1
ATOM 5761 O O . LYS A 1 807 ? 156.136 184.420 126.022 1.00 63.64 807 LYS A O 1
ATOM 5767 N N . LYS A 1 808 ? 156.303 182.675 124.608 1.00 58.07 808 LYS A N 1
ATOM 5768 C CA . LYS A 1 808 ? 157.345 182.005 125.372 1.00 58.07 808 LYS A CA 1
ATOM 5769 C C . LYS A 1 808 ? 158.746 182.292 124.851 1.00 58.07 808 LYS A C 1
ATOM 5770 O O . LYS A 1 808 ? 159.715 182.089 125.590 1.00 58.07 808 LYS A O 1
ATOM 5776 N N . LYS A 1 809 ? 158.868 182.760 123.607 1.00 54.77 809 LYS A N 1
ATOM 5777 C CA . LYS A 1 809 ? 160.138 183.051 122.949 1.00 54.77 809 LYS A CA 1
ATOM 5778 C C . LYS A 1 809 ? 161.093 181.865 123.021 1.00 54.77 809 LYS A C 1
ATOM 5779 O O . LYS A 1 809 ? 162.108 181.934 123.725 1.00 54.77 809 LYS A O 1
ATOM 5785 N N . PRO A 1 810 ? 160.813 180.769 122.325 1.00 47.80 810 PRO A N 1
ATOM 5786 C CA . PRO A 1 810 ? 161.745 179.641 122.317 1.00 47.80 810 PRO A CA 1
ATOM 5787 C C . PRO A 1 810 ? 162.893 179.876 121.347 1.00 47.80 810 PRO A C 1
ATOM 5788 O O . PRO A 1 810 ? 162.822 180.709 120.443 1.00 47.80 810 PRO A O 1
ATOM 5792 N N . LEU A 1 811 ? 163.961 179.111 121.547 1.00 42.72 811 LEU A N 1
ATOM 5793 C CA . LEU A 1 811 ? 165.150 179.210 120.711 1.00 42.72 811 LEU A CA 1
ATOM 5794 C C . LEU A 1 811 ? 165.063 178.197 119.577 1.00 42.72 811 LEU A C 1
ATOM 5795 O O . LEU A 1 811 ? 164.975 176.991 119.823 1.00 42.72 811 LEU A O 1
ATOM 5800 N N . TRP A 1 812 ? 165.093 178.691 118.345 1.00 42.42 812 TRP A N 1
ATOM 5801 C CA . TRP A 1 812 ? 165.172 177.864 117.147 1.00 42.42 812 TRP A CA 1
ATOM 5802 C C . TRP A 1 812 ? 166.646 177.677 116.815 1.00 42.42 812 TRP A C 1
ATOM 5803 O O . TRP A 1 812 ? 167.282 178.589 116.285 1.00 42.42 812 TRP A O 1
ATOM 5814 N N . LEU A 1 813 ? 167.193 176.506 117.124 1.00 40.02 813 LEU A N 1
ATOM 5815 C CA . LEU A 1 813 ? 168.594 176.210 116.879 1.00 40.02 813 LEU A CA 1
ATOM 5816 C C . LEU A 1 813 ? 168.706 175.156 115.791 1.00 40.02 813 LEU A C 1
ATOM 5817 O O . LEU A 1 813 ? 167.869 174.256 115.699 1.00 40.02 813 LEU A O 1
ATOM 5822 N N . GLU A 1 814 ? 169.729 175.278 114.953 1.00 40.56 814 GLU A N 1
ATOM 5823 C CA . GLU A 1 814 ? 170.023 174.262 113.953 1.00 40.56 814 GLU A CA 1
ATOM 5824 C C . GLU A 1 814 ? 171.503 173.936 114.015 1.00 40.56 814 GLU A C 1
ATOM 5825 O O . GLU A 1 814 ? 172.346 174.820 113.843 1.00 40.56 814 GLU A O 1
ATOM 5831 N N . PHE A 1 815 ? 171.810 172.669 114.261 1.00 35.41 815 PHE A N 1
ATOM 5832 C CA . PHE A 1 815 ? 173.171 172.205 114.456 1.00 35.41 815 PHE A CA 1
ATOM 5833 C C . PHE A 1 815 ? 173.661 171.462 113.222 1.00 35.41 815 PHE A C 1
ATOM 5834 O O . PHE A 1 815 ? 172.870 171.002 112.397 1.00 35.41 815 PHE A O 1
ATOM 5842 N N . LYS A 1 816 ? 174.978 171.359 113.103 1.00 38.97 816 LYS A N 1
ATOM 5843 C CA . LYS A 1 816 ? 175.584 170.542 112.065 1.00 38.97 816 LYS A CA 1
ATOM 5844 C C . LYS A 1 816 ? 175.686 169.101 112.543 1.00 38.97 816 LYS A C 1
ATOM 5845 O O . LYS A 1 816 ? 175.916 168.843 113.727 1.00 38.97 816 LYS A O 1
ATOM 5851 N N . CYS A 1 817 ? 175.504 168.160 111.622 1.00 39.89 817 CYS A N 1
ATOM 5852 C CA . CYS A 1 817 ? 175.678 166.753 111.961 1.00 39.89 817 CYS A CA 1
ATOM 5853 C C . CYS A 1 817 ? 177.165 166.448 112.097 1.00 39.89 817 CYS A C 1
ATOM 5854 O O . CYS A 1 817 ? 177.943 166.688 111.169 1.00 39.89 817 CYS A O 1
ATOM 5857 N N . ALA A 1 818 ? 177.559 165.915 113.254 1.00 39.39 818 ALA A N 1
ATOM 5858 C CA . ALA A 1 818 ? 178.973 165.730 113.551 1.00 39.39 818 ALA A CA 1
ATOM 5859 C C . ALA A 1 818 ? 179.602 164.591 112.764 1.00 39.39 818 ALA A C 1
ATOM 5860 O O . ALA A 1 818 ? 180.832 164.523 112.677 1.00 39.39 818 ALA A O 1
ATOM 5862 N N . ASP A 1 819 ? 178.802 163.699 112.199 1.00 43.13 819 ASP A N 1
ATOM 5863 C CA . ASP A 1 819 ? 179.347 162.556 111.481 1.00 43.13 819 ASP A CA 1
ATOM 5864 C C . ASP A 1 819 ? 179.762 162.972 110.075 1.00 43.13 819 ASP A C 1
ATOM 5865 O O . ASP A 1 819 ? 178.919 163.454 109.310 1.00 43.13 819 ASP A O 1
ATOM 5870 N N . PRO A 1 820 ? 181.031 162.810 109.696 1.00 42.63 820 PRO A N 1
ATOM 5871 C CA . PRO A 1 820 ? 181.426 163.107 108.312 1.00 42.63 820 PRO A CA 1
ATOM 5872 C C . PRO A 1 820 ? 180.778 162.193 107.292 1.00 42.63 820 PRO A C 1
ATOM 5873 O O . PRO A 1 820 ? 180.748 162.535 106.104 1.00 42.63 820 PRO A O 1
ATOM 5877 N N . THR A 1 821 ? 180.257 161.044 107.717 1.00 43.38 821 THR A N 1
ATOM 5878 C CA . THR A 1 821 ? 179.677 160.061 106.814 1.00 43.38 821 THR A CA 1
ATOM 5879 C C . THR A 1 821 ? 178.220 160.341 106.479 1.00 43.38 821 THR A C 1
ATOM 5880 O O . THR A 1 821 ? 177.604 159.537 105.772 1.00 43.38 821 THR A O 1
ATOM 5884 N N . ALA A 1 822 ? 177.652 161.440 106.970 1.00 43.96 822 ALA A N 1
ATOM 5885 C CA . ALA A 1 822 ? 176.271 161.772 106.652 1.00 43.96 822 ALA A CA 1
ATOM 5886 C C . ALA A 1 822 ? 176.113 162.012 105.156 1.00 43.96 822 ALA A C 1
ATOM 5887 O O . ALA A 1 822 ? 176.981 162.602 104.509 1.00 43.96 822 ALA A O 1
ATOM 5889 N N . LEU A 1 823 ? 174.996 161.543 104.606 1.00 46.31 823 LEU A N 1
ATOM 5890 C CA . LEU A 1 823 ? 174.750 161.631 103.173 1.00 46.31 823 LEU A CA 1
ATOM 5891 C C . LEU A 1 823 ? 174.100 162.939 102.747 1.00 46.31 823 LEU A C 1
ATOM 5892 O O . LEU A 1 823 ? 173.938 163.166 101.543 1.00 46.31 823 LEU A O 1
ATOM 5897 N N . SER A 1 824 ? 173.726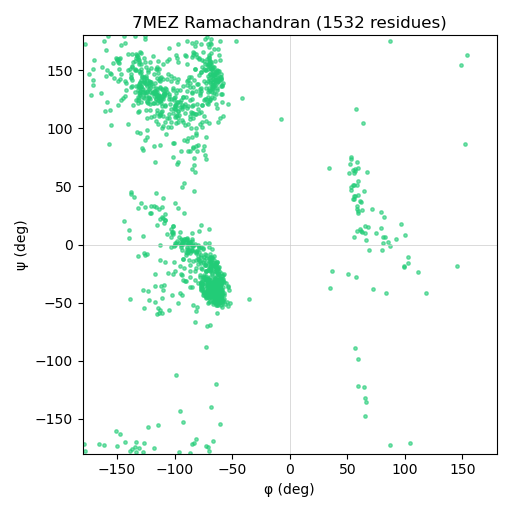 163.800 103.688 1.00 47.44 824 SER A N 1
ATOM 5898 C CA . SER A 1 824 ? 173.071 165.054 103.357 1.00 47.44 824 SER A CA 1
ATOM 5899 C C . SER A 1 824 ? 173.661 166.175 104.196 1.00 47.44 824 SER A C 1
ATOM 5900 O O . SER A 1 824 ? 174.170 165.949 105.297 1.00 47.44 824 SER A O 1
ATOM 5903 N N . ASN A 1 825 ? 173.588 167.390 103.661 1.00 49.73 825 ASN A N 1
ATOM 5904 C CA . ASN A 1 825 ? 173.992 168.586 104.384 1.00 49.73 825 ASN A CA 1
ATOM 5905 C C . ASN A 1 825 ? 172.880 169.128 105.268 1.00 49.73 825 ASN A C 1
ATOM 5906 O O . ASN A 1 825 ? 173.009 170.235 105.801 1.00 49.73 825 ASN A O 1
ATOM 5911 N N . GLU A 1 826 ? 171.794 168.377 105.429 1.00 47.27 826 GLU A N 1
ATOM 5912 C CA . GLU A 1 826 ? 170.690 168.816 106.267 1.00 47.27 826 GLU A CA 1
ATOM 5913 C C . GLU A 1 826 ? 171.145 168.967 107.713 1.00 47.27 826 GLU A C 1
ATOM 5914 O O . GLU A 1 826 ? 171.932 168.165 108.223 1.00 47.27 826 GLU A O 1
ATOM 5920 N N . THR A 1 827 ? 170.645 170.005 108.371 1.00 41.40 827 THR A N 1
ATOM 5921 C CA . THR A 1 827 ? 171.021 170.311 109.741 1.00 41.40 827 THR A CA 1
ATOM 5922 C C . THR A 1 827 ? 170.166 169.493 110.706 1.00 41.40 827 THR A C 1
ATOM 5923 O O . THR A 1 827 ? 169.421 168.596 110.307 1.00 41.40 827 THR A O 1
ATOM 5927 N N . ILE A 1 828 ? 170.274 169.796 111.995 1.00 35.20 828 ILE A N 1
ATOM 5928 C CA . ILE A 1 828 ? 169.456 169.187 113.035 1.00 35.20 828 ILE A CA 1
ATOM 5929 C C . ILE A 1 828 ? 168.711 170.310 113.738 1.00 35.20 828 ILE A C 1
ATOM 5930 O O . ILE A 1 828 ? 169.335 171.172 114.366 1.00 35.20 828 ILE A O 1
ATOM 5935 N N . GLY A 1 829 ? 167.384 170.306 113.629 1.00 35.29 829 GLY A N 1
ATOM 5936 C CA . GLY A 1 829 ? 166.571 171.356 114.211 1.00 35.29 829 GLY A CA 1
ATOM 5937 C C . GLY A 1 829 ? 166.175 171.016 115.632 1.00 35.29 829 GLY A C 1
ATOM 5938 O O . GLY A 1 829 ? 165.801 169.878 115.926 1.00 35.29 829 GLY A O 1
ATOM 5939 N N . ILE A 1 830 ? 166.254 172.010 116.511 1.00 34.67 830 ILE A N 1
ATOM 5940 C CA . ILE A 1 830 ? 165.969 171.840 117.930 1.00 34.67 830 ILE A CA 1
ATOM 5941 C C . ILE A 1 830 ? 165.342 173.124 118.454 1.00 34.67 830 ILE A C 1
ATOM 5942 O O . ILE A 1 830 ? 165.921 174.206 118.316 1.00 34.67 830 ILE A O 1
ATOM 5947 N N . ILE A 1 831 ? 164.163 173.014 119.050 1.00 36.91 831 ILE A N 1
ATOM 5948 C CA . ILE A 1 831 ? 163.502 174.142 119.691 1.00 36.91 831 ILE A CA 1
ATOM 5949 C C . ILE A 1 831 ? 163.698 173.984 121.189 1.00 36.91 831 ILE A C 1
ATOM 5950 O O . ILE A 1 831 ? 163.228 173.010 121.787 1.00 36.91 831 ILE A O 1
ATOM 5955 N N . PHE A 1 832 ? 164.401 174.929 121.795 1.00 40.09 832 PHE A N 1
ATOM 5956 C CA . PHE A 1 832 ? 164.605 174.943 123.236 1.00 40.09 832 PHE A CA 1
ATOM 5957 C C . PHE A 1 832 ? 163.612 175.917 123.852 1.00 40.09 832 PHE A C 1
ATOM 5958 O O . PHE A 1 832 ? 163.731 177.131 123.660 1.00 40.09 832 PHE A O 1
ATOM 5966 N N . LYS A 1 833 ? 162.639 175.391 124.586 1.00 46.75 833 LYS A N 1
ATOM 5967 C CA . LYS A 1 833 ? 161.543 176.201 125.091 1.00 46.75 833 LYS A CA 1
ATOM 5968 C C . LYS A 1 833 ? 161.604 176.309 126.608 1.00 46.75 833 LYS A C 1
ATOM 5969 O O . LYS A 1 833 ? 161.966 175.366 127.319 1.00 46.75 833 LYS A O 1
ATOM 5975 N N . HIS A 1 834 ? 161.239 177.496 127.090 1.00 52.84 834 HIS A N 1
ATOM 5976 C CA . HIS A 1 834 ? 161.246 177.837 128.503 1.00 52.84 834 HIS A CA 1
ATOM 5977 C C . HIS A 1 834 ? 159.868 178.358 128.882 1.00 52.84 834 HIS A C 1
ATOM 5978 O O . HIS A 1 834 ? 159.225 179.071 128.107 1.00 52.84 834 HIS A O 1
ATOM 5985 N N . GLY A 1 835 ? 159.416 177.993 130.078 1.00 53.65 835 GLY A N 1
ATOM 5986 C CA . GLY A 1 835 ? 158.144 178.460 130.581 1.00 53.65 835 GLY A CA 1
ATOM 5987 C C . GLY A 1 835 ? 156.959 177.568 130.287 1.00 53.65 835 GLY A C 1
ATOM 5988 O O . GLY A 1 835 ? 155.826 177.947 130.610 1.00 53.65 835 GLY A O 1
ATOM 5989 N N . ASP A 1 836 ? 157.174 176.402 129.687 1.00 54.48 836 ASP A N 1
ATOM 5990 C CA . ASP A 1 836 ? 156.115 175.439 129.430 1.00 54.48 836 ASP A CA 1
ATOM 5991 C C . ASP A 1 836 ? 156.506 174.092 130.016 1.00 54.48 836 ASP A C 1
ATOM 5992 O O . ASP A 1 836 ? 157.665 173.676 129.919 1.00 54.48 836 ASP A O 1
ATOM 5997 N N . ASP A 1 837 ? 155.540 173.414 130.630 1.00 49.64 837 ASP A N 1
ATOM 5998 C CA . ASP A 1 837 ? 155.774 172.085 131.184 1.00 49.64 837 ASP A CA 1
ATOM 5999 C C . ASP A 1 837 ? 155.650 171.067 130.059 1.00 49.64 837 ASP A C 1
ATOM 6000 O O . ASP A 1 837 ? 154.558 170.853 129.522 1.00 49.64 837 ASP A O 1
ATOM 6005 N N . LEU A 1 838 ? 156.766 170.441 129.701 1.00 43.30 838 LEU A N 1
ATOM 6006 C CA . LEU A 1 838 ? 156.809 169.510 128.585 1.00 43.30 838 LEU A CA 1
ATOM 6007 C C . LEU A 1 838 ? 156.588 168.065 129.005 1.00 43.30 838 LEU A C 1
ATOM 6008 O O . LEU A 1 838 ? 156.614 167.178 128.147 1.00 43.30 838 LEU A O 1
ATOM 6013 N N . ARG A 1 839 ? 156.369 167.806 130.295 1.00 40.99 839 ARG A N 1
ATOM 6014 C CA . ARG A 1 839 ? 156.097 166.442 130.733 1.00 40.99 839 ARG A CA 1
ATOM 6015 C C . ARG A 1 839 ? 154.772 165.937 130.176 1.00 40.99 839 ARG A C 1
ATOM 6016 O O . ARG A 1 839 ? 154.683 164.795 129.710 1.00 40.99 839 ARG A O 1
ATOM 6024 N N . GLN A 1 840 ? 153.733 166.773 130.206 1.00 46.33 840 GLN A N 1
ATOM 6025 C CA . GLN A 1 840 ? 152.459 166.385 129.610 1.00 46.33 840 GLN A CA 1
ATOM 6026 C C . GLN A 1 840 ? 152.595 166.179 128.109 1.00 46.33 840 GLN A C 1
ATOM 6027 O O . GLN A 1 840 ? 152.025 165.236 127.547 1.00 46.33 840 GLN A O 1
ATOM 6033 N N . ASP A 1 841 ? 153.348 167.054 127.443 1.00 46.18 841 ASP A N 1
ATOM 6034 C CA . ASP A 1 841 ? 153.542 166.930 126.003 1.00 46.18 841 ASP A CA 1
ATOM 6035 C C . ASP A 1 841 ? 154.232 165.617 125.656 1.00 46.18 841 ASP A C 1
ATOM 6036 O O . ASP A 1 841 ? 153.818 164.907 124.732 1.00 46.18 841 ASP A O 1
ATOM 6041 N N . MET A 1 842 ? 155.276 165.263 126.406 1.00 37.13 842 MET A N 1
ATOM 6042 C CA . MET A 1 842 ? 156.004 164.037 126.100 1.00 37.13 842 MET A CA 1
ATOM 6043 C C . MET A 1 842 ? 155.204 162.798 126.486 1.00 37.13 842 MET A C 1
ATOM 6044 O O . MET A 1 842 ? 155.318 161.763 125.819 1.00 37.13 842 MET A O 1
ATOM 6049 N N . LEU A 1 843 ? 154.362 162.885 127.519 1.00 37.79 843 LEU A N 1
ATOM 6050 C CA . LEU A 1 843 ? 153.457 161.778 127.820 1.00 37.79 843 LEU A CA 1
ATOM 6051 C C . LEU A 1 843 ? 152.451 161.566 126.695 1.00 37.79 843 LEU A C 1
ATOM 6052 O O . LEU A 1 843 ? 152.180 160.424 126.297 1.00 37.79 843 LEU A O 1
ATOM 6057 N N . ILE A 1 844 ? 151.885 162.654 126.170 1.00 39.54 844 ILE A N 1
ATOM 6058 C CA . ILE A 1 844 ? 150.948 162.539 125.058 1.00 39.54 844 ILE A CA 1
ATOM 6059 C C . ILE A 1 844 ? 151.644 161.953 123.837 1.00 39.54 844 ILE A C 1
ATOM 6060 O O . ILE A 1 844 ? 151.073 161.128 123.115 1.00 39.54 844 ILE A O 1
ATOM 6065 N N . LEU A 1 845 ? 152.887 162.367 123.587 1.00 39.64 845 LEU A N 1
ATOM 6066 C CA . LEU A 1 845 ? 153.626 161.822 122.452 1.00 39.64 845 LEU A CA 1
ATOM 6067 C C . LEU A 1 845 ? 153.907 160.333 122.628 1.00 39.64 845 LEU A C 1
ATOM 6068 O O . LEU A 1 845 ? 153.841 159.567 121.660 1.00 39.64 845 LEU A O 1
ATOM 6073 N N . GLN A 1 846 ? 154.234 159.904 123.849 1.00 36.32 846 GLN A N 1
ATOM 6074 C CA . GLN A 1 846 ? 154.432 158.478 124.094 1.00 36.32 846 GLN A CA 1
ATOM 6075 C C . GLN A 1 846 ? 153.144 157.696 123.867 1.00 36.32 846 GLN A C 1
ATOM 6076 O O . GLN A 1 846 ? 153.166 156.596 123.299 1.00 36.32 846 GLN A O 1
ATOM 6082 N N . ILE A 1 847 ? 152.011 158.246 124.306 1.00 38.61 847 ILE A N 1
ATOM 6083 C CA . ILE A 1 847 ? 150.731 157.582 124.066 1.00 38.61 847 ILE A CA 1
ATOM 6084 C C . ILE A 1 847 ? 150.448 157.494 122.570 1.00 38.61 847 ILE A C 1
ATOM 6085 O O . ILE A 1 847 ? 149.944 156.478 122.077 1.00 38.61 847 ILE A O 1
ATOM 6090 N N . LEU A 1 848 ? 150.771 158.553 121.826 1.00 39.58 848 LEU A N 1
ATOM 6091 C CA . LEU A 1 848 ? 150.593 158.524 120.377 1.00 39.58 848 LEU A CA 1
ATOM 6092 C C . LEU A 1 848 ? 151.469 157.458 119.734 1.00 39.58 848 LEU A C 1
ATOM 6093 O O . LEU A 1 848 ? 151.043 156.776 118.797 1.00 39.58 848 LEU A O 1
ATOM 6098 N N . ARG A 1 849 ? 152.706 157.312 120.212 1.00 39.85 849 ARG A N 1
ATOM 6099 C CA . ARG A 1 849 ? 153.582 156.269 119.686 1.00 39.85 849 ARG A CA 1
ATOM 6100 C C . ARG A 1 849 ? 153.021 154.882 119.973 1.00 39.85 849 ARG A C 1
ATOM 6101 O O . ARG A 1 849 ? 153.099 153.985 119.128 1.00 39.85 849 ARG A O 1
ATOM 6109 N N . ILE A 1 850 ? 152.458 154.687 121.166 1.00 39.39 850 ILE A N 1
ATOM 6110 C CA . ILE A 1 850 ? 151.844 153.402 121.499 1.00 39.39 850 ILE A CA 1
ATOM 6111 C C . ILE A 1 850 ? 150.652 153.124 120.589 1.00 39.39 850 ILE A C 1
ATOM 6112 O O . ILE A 1 850 ? 150.459 151.999 120.109 1.00 39.39 850 ILE A O 1
ATOM 6117 N N . MET A 1 851 ? 149.834 154.146 120.340 1.00 43.15 851 MET A N 1
ATOM 6118 C CA . MET A 1 851 ? 148.694 153.998 119.439 1.00 43.15 851 MET A CA 1
ATOM 6119 C C . MET A 1 851 ? 149.152 153.656 118.026 1.00 43.15 851 MET A C 1
ATOM 6120 O O . MET A 1 851 ? 148.539 152.825 117.342 1.00 43.15 851 MET A O 1
ATOM 6125 N N . GLU A 1 852 ? 150.233 154.292 117.573 1.00 47.18 852 GLU A N 1
ATOM 6126 C CA . GLU A 1 852 ? 150.798 153.974 116.267 1.00 47.18 852 GLU A CA 1
ATOM 6127 C C . GLU A 1 852 ? 151.298 152.539 116.220 1.00 47.18 852 GLU A C 1
ATOM 6128 O O . GLU A 1 852 ? 151.154 151.857 115.200 1.00 47.18 852 GLU A O 1
ATOM 6134 N N . SER A 1 853 ? 151.907 152.068 117.309 1.00 45.02 853 SER A N 1
ATOM 6135 C CA . SER A 1 853 ? 152.343 150.676 117.367 1.00 45.02 853 SER A CA 1
ATOM 6136 C C . SER A 1 853 ? 151.155 149.728 117.281 1.00 45.02 853 SER A C 1
ATOM 6137 O O . SER A 1 853 ? 151.237 148.677 116.638 1.00 45.02 853 SER A O 1
ATOM 6140 N N . ILE A 1 854 ? 150.042 150.082 117.925 1.00 47.30 854 ILE A N 1
ATOM 6141 C CA . ILE A 1 854 ? 148.831 149.265 117.830 1.00 47.30 854 ILE A CA 1
ATOM 6142 C C . ILE A 1 854 ? 148.344 149.201 116.386 1.00 47.30 854 ILE A C 1
ATOM 6143 O O . ILE A 1 854 ? 148.035 148.122 115.855 1.00 47.30 854 ILE A O 1
ATOM 6148 N N . TRP A 1 855 ? 148.271 150.359 115.727 1.00 49.84 855 TRP A N 1
ATOM 6149 C CA . TRP A 1 855 ? 147.805 150.390 114.344 1.00 49.84 855 TRP A CA 1
ATOM 6150 C C . TRP A 1 855 ? 148.738 149.607 113.428 1.00 49.84 855 TRP A C 1
ATOM 6151 O O . TRP A 1 855 ? 148.287 148.949 112.485 1.00 49.84 855 TRP A O 1
ATOM 6162 N N . GLU A 1 856 ? 150.045 149.673 113.688 1.00 55.78 856 GLU A N 1
ATOM 6163 C CA . GLU A 1 856 ? 150.994 148.840 112.956 1.00 55.78 856 GLU A CA 1
ATOM 6164 C C . GLU A 1 856 ? 150.735 147.362 113.210 1.00 55.78 856 GLU A C 1
ATOM 6165 O O . GLU A 1 856 ? 150.820 146.541 112.289 1.00 55.78 856 GLU A O 1
ATOM 6171 N N . THR A 1 857 ? 150.425 147.005 114.458 1.00 53.66 857 THR A N 1
ATOM 6172 C CA . THR A 1 857 ? 150.114 145.618 114.782 1.00 53.66 857 THR A CA 1
ATOM 6173 C C . THR A 1 857 ? 148.931 145.122 113.966 1.00 53.66 857 THR A C 1
ATOM 6174 O O . THR A 1 857 ? 148.930 143.980 113.492 1.00 53.66 857 THR A O 1
ATOM 6178 N N . GLU A 1 858 ? 147.921 145.969 113.771 1.00 56.33 858 GLU A N 1
ATOM 6179 C CA . GLU A 1 858 ? 146.826 145.612 112.879 1.00 56.33 858 GLU A CA 1
ATOM 6180 C C . GLU A 1 858 ? 147.052 146.088 111.445 1.00 56.33 858 GLU A C 1
ATOM 6181 O O . GLU A 1 858 ? 146.078 146.315 110.718 1.00 56.33 858 GLU A O 1
ATOM 6187 N N . SER A 1 859 ? 148.313 146.242 111.031 1.00 58.80 859 SER A N 1
ATOM 6188 C CA . SER A 1 859 ? 148.680 146.485 109.633 1.00 58.80 859 SER A CA 1
ATOM 6189 C C . SER A 1 859 ? 148.048 147.762 109.082 1.00 58.80 859 SER A C 1
ATOM 6190 O O . SER A 1 859 ? 147.556 147.794 107.953 1.00 58.80 859 SER A O 1
ATOM 6193 N N . LEU A 1 860 ? 148.064 148.825 109.881 1.00 58.01 860 LEU A N 1
ATOM 6194 C CA . LEU A 1 860 ? 147.558 150.126 109.468 1.00 58.01 860 LEU A CA 1
ATOM 6195 C C . LEU A 1 860 ? 148.666 151.161 109.585 1.00 58.01 860 LEU A C 1
ATOM 6196 O O . LEU A 1 860 ? 149.288 151.293 110.644 1.00 58.01 860 LEU A O 1
ATOM 6201 N N . ASP A 1 861 ? 148.909 151.890 108.502 1.00 59.29 861 ASP A N 1
ATOM 6202 C CA . ASP A 1 861 ? 149.874 152.985 108.479 1.00 59.29 861 ASP A CA 1
ATOM 6203 C C . ASP A 1 861 ? 149.087 154.281 108.335 1.00 59.29 861 ASP A C 1
ATOM 6204 O O . ASP A 1 861 ? 148.668 154.644 107.233 1.00 59.29 861 ASP A O 1
ATOM 6209 N N . LEU A 1 862 ? 148.892 154.976 109.451 1.00 56.31 862 LEU A N 1
ATOM 6210 C CA . LEU A 1 862 ? 148.130 156.216 109.475 1.00 56.31 862 LEU A CA 1
ATOM 6211 C C . LEU A 1 862 ? 148.995 157.441 109.223 1.00 56.31 862 LEU A C 1
ATOM 6212 O O . LEU A 1 862 ? 148.496 158.565 109.335 1.00 56.31 862 LEU A O 1
ATOM 6217 N N . CYS A 1 863 ? 150.278 157.253 108.914 1.00 55.88 863 CYS A N 1
ATOM 6218 C CA . CYS A 1 863 ? 151.219 158.342 108.657 1.00 55.88 863 CYS A CA 1
ATOM 6219 C C . CYS A 1 863 ? 151.345 159.288 109.845 1.00 55.88 863 CYS A C 1
ATOM 6220 O O . CYS A 1 863 ? 151.920 160.373 109.723 1.00 55.88 863 CYS A O 1
ATOM 6223 N N . LEU A 1 864 ? 150.809 158.890 110.993 1.00 51.39 864 LEU A N 1
ATOM 6224 C CA . LEU A 1 864 ? 150.932 159.661 112.221 1.00 51.39 864 LEU A CA 1
ATOM 6225 C C . LEU A 1 864 ? 152.312 159.422 112.811 1.00 51.39 864 LEU A C 1
ATOM 6226 O O . LEU A 1 864 ? 152.620 158.305 113.236 1.00 51.39 864 LEU A O 1
ATOM 6231 N N . LEU A 1 865 ? 153.152 160.454 112.827 1.00 51.65 865 LEU A N 1
ATOM 6232 C CA . LEU A 1 865 ? 154.497 160.330 113.377 1.00 51.65 865 LEU A CA 1
ATOM 6233 C C . LEU A 1 865 ? 154.692 161.399 114.444 1.00 51.65 865 LEU A C 1
ATOM 6234 O O . LEU A 1 865 ? 154.625 162.606 114.133 1.00 51.65 865 LEU A O 1
ATOM 6239 N N . PRO A 1 866 ? 154.878 161.020 115.702 1.00 46.16 866 PRO A N 1
ATOM 6240 C CA . PRO A 1 866 ? 155.205 162.003 116.734 1.00 46.16 866 PRO A CA 1
ATOM 6241 C C . PRO A 1 866 ? 156.664 162.424 116.653 1.00 46.16 866 PRO A C 1
ATOM 6242 O O . PRO A 1 866 ? 157.547 161.652 116.277 1.00 46.16 866 PRO A O 1
ATOM 6246 N N . TYR A 1 867 ? 156.904 163.675 117.020 1.00 41.36 867 TYR A N 1
ATOM 6247 C CA . TYR A 1 867 ? 158.236 164.249 116.999 1.00 41.36 867 TYR A CA 1
ATOM 6248 C C . TYR A 1 867 ? 158.949 163.939 118.313 1.00 41.36 867 TYR A C 1
ATOM 6249 O O . TYR A 1 867 ? 158.406 163.273 119.199 1.00 41.36 867 TYR A O 1
ATOM 6258 N N . GLY A 1 868 ? 160.182 164.416 118.445 1.00 35.61 868 GLY A N 1
ATOM 6259 C CA . GLY A 1 868 ? 160.967 164.137 119.628 1.00 35.61 868 GLY A CA 1
ATOM 6260 C C . GLY A 1 868 ? 160.967 165.268 120.632 1.00 35.61 868 GLY A C 1
ATOM 6261 O O . GLY A 1 868 ? 161.557 166.323 120.389 1.00 35.61 868 GLY A O 1
ATOM 6262 N N . CYS A 1 869 ? 160.304 165.062 121.765 1.00 36.81 869 CYS A N 1
ATOM 6263 C CA . CYS A 1 869 ? 160.242 166.044 122.837 1.00 36.81 869 CYS A CA 1
ATOM 6264 C C . CYS A 1 869 ? 160.769 165.426 124.122 1.00 36.81 869 CYS A C 1
ATOM 6265 O O . CYS A 1 869 ? 160.290 164.372 124.548 1.00 36.81 869 CYS A O 1
ATOM 6268 N N . ILE A 1 870 ? 161.748 166.084 124.736 1.00 33.69 870 ILE A N 1
ATOM 6269 C CA . ILE A 1 870 ? 162.295 165.671 126.022 1.00 33.69 870 ILE A CA 1
ATOM 6270 C C . ILE A 1 870 ? 162.256 166.865 126.960 1.00 33.69 870 ILE A C 1
ATOM 6271 O O . ILE A 1 870 ? 162.763 167.940 126.621 1.00 33.69 870 ILE A O 1
ATOM 6276 N N . SER A 1 871 ? 161.656 166.682 128.130 1.00 34.54 871 SER A N 1
ATOM 6277 C CA . SER A 1 871 ? 161.736 167.685 129.179 1.00 34.54 871 SER A CA 1
ATOM 6278 C C . SER A 1 871 ? 163.096 167.591 129.854 1.00 34.54 871 SER A C 1
ATOM 6279 O O . SER A 1 871 ? 163.530 166.504 130.244 1.00 34.54 871 SER A O 1
ATOM 6282 N N . THR A 1 872 ? 163.771 168.730 129.988 1.00 36.57 872 THR A N 1
ATOM 6283 C CA . THR A 1 872 ? 165.116 168.758 130.537 1.00 36.57 872 THR A CA 1
ATOM 6284 C C . THR A 1 872 ? 165.209 169.447 131.889 1.00 36.57 872 THR A C 1
ATOM 6285 O O . THR A 1 872 ? 166.237 169.310 132.560 1.00 36.57 872 THR A O 1
ATOM 6289 N N . GLY A 1 873 ? 164.181 170.172 132.310 1.00 39.97 873 GLY A N 1
ATOM 6290 C CA . GLY A 1 873 ? 164.240 170.817 133.605 1.00 39.97 873 GLY A CA 1
ATOM 6291 C C . GLY A 1 873 ? 162.953 171.552 133.894 1.00 39.97 873 GLY A C 1
ATOM 6292 O O . GLY A 1 873 ? 161.983 171.465 133.139 1.00 39.97 873 GLY A O 1
ATOM 6293 N N . ASP A 1 874 ? 162.973 172.319 134.984 1.00 44.40 874 ASP A N 1
ATOM 6294 C CA . ASP A 1 874 ? 161.752 172.929 135.488 1.00 44.40 874 ASP A CA 1
ATOM 6295 C C . ASP A 1 874 ? 161.174 173.882 134.453 1.00 44.40 874 ASP A C 1
ATOM 6296 O O . ASP A 1 874 ? 161.699 174.980 134.239 1.00 44.40 874 ASP A O 1
ATOM 6301 N N . LYS A 1 875 ? 160.096 173.452 133.804 1.00 46.59 875 LYS A N 1
ATOM 6302 C CA . LYS A 1 875 ? 159.406 174.172 132.740 1.00 46.59 875 LYS A CA 1
ATOM 6303 C C . LYS A 1 875 ? 160.286 174.434 131.522 1.00 46.59 875 LYS A C 1
ATOM 6304 O O . LYS A 1 875 ? 159.910 175.236 130.659 1.00 46.59 875 LYS A O 1
ATOM 6310 N N . ILE A 1 876 ? 161.443 173.779 131.414 1.00 42.84 876 ILE A N 1
ATOM 6311 C CA . ILE A 1 876 ? 162.296 173.946 130.244 1.00 42.84 876 ILE A CA 1
ATOM 6312 C C . ILE A 1 876 ? 162.483 172.597 129.565 1.00 42.84 876 ILE A C 1
ATOM 6313 O O . ILE A 1 876 ? 162.644 171.559 130.218 1.00 42.84 876 ILE A O 1
ATOM 6318 N N . GLY A 1 877 ? 162.461 172.621 128.235 1.00 39.70 877 GLY A N 1
ATOM 6319 C CA . GLY A 1 877 ? 162.577 171.387 127.483 1.00 39.70 877 GLY A CA 1
ATOM 6320 C C . GLY A 1 877 ? 163.061 171.606 126.068 1.00 39.70 877 GLY A C 1
ATOM 6321 O O . GLY A 1 877 ? 163.295 172.733 125.625 1.00 39.70 877 GLY A O 1
ATOM 6322 N N . MET A 1 878 ? 163.192 170.489 125.359 1.00 37.57 878 MET A N 1
ATOM 6323 C CA . MET A 1 878 ? 163.702 170.439 123.998 1.00 37.57 878 MET A CA 1
ATOM 6324 C C . MET A 1 878 ? 162.722 169.699 123.100 1.00 37.57 878 MET A C 1
ATOM 6325 O O . MET A 1 878 ? 162.146 168.684 123.500 1.00 37.57 878 MET A O 1
ATOM 6330 N N . ILE A 1 879 ? 162.540 170.209 121.885 1.00 35.49 879 ILE A N 1
ATOM 6331 C CA . ILE A 1 879 ? 161.588 169.659 120.927 1.00 35.49 879 ILE A CA 1
ATOM 6332 C C . ILE A 1 879 ? 162.288 169.490 119.586 1.00 35.49 879 ILE A C 1
ATOM 6333 O O . ILE A 1 879 ? 163.065 170.353 119.168 1.00 35.49 879 ILE A O 1
ATOM 6338 N N . GLU A 1 880 ? 162.023 168.374 118.917 1.00 35.97 880 GLU A N 1
ATOM 6339 C CA . GLU A 1 880 ? 162.541 168.163 117.575 1.00 35.97 880 GLU A CA 1
ATOM 6340 C C . GLU A 1 880 ? 161.803 169.047 116.580 1.00 35.97 880 GLU A C 1
ATOM 6341 O O . GLU A 1 880 ? 160.582 169.209 116.660 1.00 35.97 880 GLU A O 1
ATOM 6347 N N . ILE A 1 881 ? 162.548 169.621 115.642 1.00 38.82 881 ILE A N 1
ATOM 6348 C CA . ILE A 1 881 ? 161.976 170.415 114.562 1.00 38.82 881 ILE A CA 1
ATOM 6349 C C . ILE A 1 881 ? 161.734 169.492 113.379 1.00 38.82 881 ILE A C 1
ATOM 6350 O O . ILE A 1 881 ? 162.676 168.894 112.846 1.00 38.82 881 ILE A O 1
ATOM 6355 N N . VAL A 1 882 ? 160.477 169.371 112.970 1.00 46.18 882 VAL A N 1
ATOM 6356 C CA . VAL A 1 882 ? 160.122 168.603 111.784 1.00 46.18 882 VAL A CA 1
ATOM 6357 C C . VAL A 1 882 ? 160.291 169.515 110.579 1.00 46.18 882 VAL A C 1
ATOM 6358 O O . VAL A 1 882 ? 159.634 170.557 110.481 1.00 46.18 882 VAL A O 1
ATOM 6362 N N . LYS A 1 883 ? 161.171 169.128 109.664 1.00 48.63 883 LYS A N 1
ATOM 6363 C CA . LYS A 1 883 ? 161.541 170.009 108.572 1.00 48.63 883 LYS A CA 1
ATOM 6364 C C . LYS A 1 883 ? 160.472 170.016 107.485 1.00 48.63 883 LYS A C 1
ATOM 6365 O O . LYS A 1 883 ? 159.633 169.116 107.392 1.00 48.63 883 LYS A O 1
ATOM 6371 N N . ASP A 1 884 ? 160.512 171.066 106.662 1.00 55.65 884 ASP A N 1
ATOM 6372 C CA . ASP A 1 884 ? 159.564 171.261 105.566 1.00 55.65 884 ASP A CA 1
ATOM 6373 C C . ASP A 1 884 ? 158.126 171.308 106.069 1.00 55.65 884 ASP A C 1
ATOM 6374 O O . ASP A 1 884 ? 157.196 170.920 105.360 1.00 55.65 884 ASP A O 1
ATOM 6379 N N . ALA A 1 885 ? 157.933 171.792 107.292 1.00 54.39 885 ALA A N 1
ATOM 6380 C CA . ALA A 1 885 ? 156.622 171.850 107.914 1.00 54.39 885 ALA A CA 1
ATOM 6381 C C . ALA A 1 885 ? 156.308 173.281 108.315 1.00 54.39 885 ALA A C 1
ATOM 6382 O O . ALA A 1 885 ? 157.202 174.058 108.659 1.00 54.39 885 ALA A O 1
ATOM 6384 N N . THR A 1 886 ? 155.024 173.621 108.265 1.00 57.14 886 THR A N 1
ATOM 6385 C CA . THR A 1 886 ? 154.543 174.919 108.713 1.00 57.14 886 THR A CA 1
ATOM 6386 C C . THR A 1 886 ? 153.250 174.706 109.482 1.00 57.14 886 THR A C 1
ATOM 6387 O O . THR A 1 886 ? 152.799 173.575 109.667 1.00 57.14 886 THR A O 1
ATOM 6391 N N . THR A 1 887 ? 152.646 175.800 109.933 1.00 61.35 887 THR A N 1
ATOM 6392 C CA . THR A 1 887 ? 151.435 175.748 110.741 1.00 61.35 887 THR A CA 1
ATOM 6393 C C . THR A 1 887 ? 150.217 176.051 109.880 1.00 61.35 887 THR A C 1
ATOM 6394 O O . THR A 1 887 ? 150.283 176.882 108.970 1.00 61.35 887 THR A O 1
ATOM 6398 N N . ILE A 1 888 ? 149.105 175.369 110.170 1.00 62.41 888 ILE A N 1
ATOM 6399 C CA . ILE A 1 888 ? 147.865 175.622 109.440 1.00 62.41 888 ILE A CA 1
ATOM 6400 C C . ILE A 1 888 ? 147.419 177.064 109.638 1.00 62.41 888 ILE A C 1
ATOM 6401 O O . ILE A 1 888 ? 146.911 177.707 108.711 1.00 62.41 888 ILE A O 1
ATOM 6406 N N . ALA A 1 889 ? 147.602 177.595 110.848 1.00 66.55 889 ALA A N 1
ATOM 6407 C CA . ALA A 1 889 ? 147.269 178.993 111.097 1.00 66.55 889 ALA A CA 1
ATOM 6408 C C . ALA A 1 889 ? 148.106 179.918 110.226 1.00 66.55 889 ALA A C 1
ATOM 6409 O O . ALA A 1 889 ? 147.598 180.909 109.691 1.00 66.55 889 ALA A O 1
ATOM 6411 N N . LYS A 1 890 ? 149.394 179.609 110.070 1.00 67.71 890 LYS A N 1
ATOM 6412 C CA . LYS A 1 890 ? 150.254 180.433 109.229 1.00 67.71 890 LYS A CA 1
ATOM 6413 C C . LYS A 1 890 ? 149.908 180.281 107.754 1.00 67.71 890 LYS A C 1
ATOM 6414 O O . LYS A 1 890 ? 150.065 181.234 106.983 1.00 67.71 890 LYS A O 1
ATOM 6420 N N . ILE A 1 891 ? 149.445 179.099 107.339 1.00 68.51 891 ILE A N 1
ATOM 6421 C CA . ILE A 1 891 ? 148.975 178.934 105.966 1.00 68.51 891 ILE A CA 1
ATOM 6422 C C . ILE A 1 891 ? 147.740 179.787 105.723 1.00 68.51 891 ILE A C 1
ATOM 6423 O O . ILE A 1 891 ? 147.616 180.446 104.683 1.00 68.51 891 ILE A O 1
ATOM 6428 N N . GLN A 1 892 ? 146.803 179.784 106.673 1.00 75.81 892 GLN A N 1
ATOM 6429 C CA . GLN A 1 892 ? 145.610 180.613 106.533 1.00 75.81 892 GLN A CA 1
ATOM 6430 C C . GLN A 1 892 ? 145.978 182.090 106.491 1.00 75.81 892 GLN A C 1
ATOM 6431 O O . GLN A 1 892 ? 145.538 182.826 105.602 1.00 75.81 892 GLN A O 1
ATOM 6437 N N . GLN A 1 893 ? 146.831 182.530 107.419 1.00 76.48 893 GLN A N 1
ATOM 6438 C CA . GLN A 1 893 ? 147.182 183.943 107.510 1.00 76.48 893 GLN A CA 1
ATOM 6439 C C . GLN A 1 893 ? 147.902 184.445 106.266 1.00 76.48 893 GLN A C 1
ATOM 6440 O O . GLN A 1 893 ? 148.021 185.661 106.083 1.00 76.48 893 GLN A O 1
ATOM 6446 N N . SER A 1 894 ? 148.392 183.540 105.416 1.00 77.34 894 SER A N 1
ATOM 6447 C CA . SER A 1 894 ? 149.030 183.962 104.174 1.00 77.34 894 SER A CA 1
ATOM 6448 C C . SER A 1 894 ? 148.047 184.696 103.270 1.00 77.34 894 SER A C 1
ATOM 6449 O O . SER A 1 894 ? 148.410 185.685 102.623 1.00 77.34 894 SER A O 1
ATOM 6452 N N . THR A 1 895 ? 146.799 184.230 103.210 1.00 81.45 895 THR A N 1
ATOM 6453 C CA . THR A 1 895 ? 145.787 184.842 102.359 1.00 81.45 895 THR A CA 1
ATOM 6454 C C . THR A 1 895 ? 144.703 185.548 103.163 1.00 81.45 895 THR A C 1
ATOM 6455 O O . THR A 1 895 ? 144.510 186.757 103.007 1.00 81.45 895 THR A O 1
ATOM 6459 N N . VAL A 1 896 ? 143.993 184.829 104.031 1.00 87.34 896 VAL A N 1
ATOM 6460 C CA . VAL A 1 896 ? 142.932 185.402 104.854 1.00 87.34 896 VAL A CA 1
ATOM 6461 C C . VAL A 1 896 ? 142.978 184.757 106.233 1.00 87.34 896 VAL A C 1
ATOM 6462 O O . VAL A 1 896 ? 143.151 183.541 106.359 1.00 87.34 896 VAL A O 1
ATOM 6466 N N . GLY A 1 897 ? 142.791 185.570 107.267 1.00 94.50 897 GLY A N 1
ATOM 6467 C CA . GLY A 1 897 ? 142.886 185.081 108.628 1.00 94.50 897 GLY A CA 1
ATOM 6468 C C . GLY A 1 897 ? 143.468 186.104 109.578 1.00 94.50 897 GLY A C 1
ATOM 6469 O O . GLY A 1 897 ? 143.319 185.985 110.798 1.00 94.50 897 GLY A O 1
ATOM 6470 N N . ASN A 1 898 ? 144.142 187.116 109.028 1.00 99.05 898 ASN A N 1
ATOM 6471 C CA . ASN A 1 898 ? 144.600 188.228 109.854 1.00 99.05 898 ASN A CA 1
ATOM 6472 C C . ASN A 1 898 ? 143.420 188.966 110.475 1.00 99.05 898 ASN A C 1
ATOM 6473 O O . ASN A 1 898 ? 143.472 189.367 111.644 1.00 99.05 898 ASN A O 1
ATOM 6478 N N . THR A 1 899 ? 142.350 189.153 109.707 1.00 99.20 899 THR A N 1
ATOM 6479 C CA . THR A 1 899 ? 141.120 189.755 110.201 1.00 99.20 899 THR A CA 1
ATOM 6480 C C . THR A 1 899 ? 140.099 188.722 110.660 1.00 99.20 899 THR A C 1
ATOM 6481 O O . THR A 1 899 ? 139.007 189.103 111.095 1.00 99.20 899 THR A O 1
ATOM 6485 N N . GLY A 1 900 ? 140.422 187.433 110.574 1.00 94.46 900 GLY A N 1
ATOM 6486 C CA . GLY A 1 900 ? 139.529 186.377 110.996 1.00 94.46 900 GLY A CA 1
ATOM 6487 C C . GLY A 1 900 ? 138.809 185.659 109.875 1.00 94.46 900 GLY A C 1
ATOM 6488 O O . GLY A 1 900 ? 138.261 184.575 110.111 1.00 94.46 900 GLY A O 1
ATOM 6489 N N . ALA A 1 901 ? 138.789 186.223 108.670 1.00 92.41 901 ALA A N 1
ATOM 6490 C CA . ALA A 1 901 ? 138.144 185.561 107.546 1.00 92.41 901 ALA A CA 1
ATOM 6491 C C . ALA A 1 901 ? 138.901 184.294 107.171 1.00 92.41 901 ALA A C 1
ATOM 6492 O O . ALA A 1 901 ? 140.134 184.264 107.175 1.00 92.41 901 ALA A O 1
ATOM 6494 N N . PHE A 1 902 ? 138.155 183.243 106.843 1.00 84.82 902 PHE A N 1
ATOM 6495 C CA . PHE A 1 902 ? 138.734 181.947 106.525 1.00 84.82 902 PHE A CA 1
ATOM 6496 C C . PHE A 1 902 ? 138.220 181.485 105.171 1.00 84.82 902 PHE A C 1
ATOM 6497 O O . PHE A 1 902 ? 137.038 181.656 104.856 1.00 84.82 902 PHE A O 1
ATOM 6505 N N . LYS A 1 903 ? 139.108 180.898 104.372 1.00 81.18 903 LYS A N 1
ATOM 6506 C CA . LYS A 1 903 ? 138.763 180.436 103.037 1.00 81.18 903 LYS A CA 1
ATOM 6507 C C . LYS A 1 903 ? 139.192 178.983 102.882 1.00 81.18 903 LYS A C 1
ATOM 6508 O O . LYS A 1 903 ? 140.218 178.560 103.421 1.00 81.18 903 LYS A O 1
ATOM 6514 N N . ASP A 1 904 ? 138.387 178.221 102.140 1.00 79.29 904 ASP A N 1
ATOM 6515 C CA . ASP A 1 904 ? 138.570 176.776 102.063 1.00 79.29 904 ASP A CA 1
ATOM 6516 C C . ASP A 1 904 ? 139.728 176.367 101.159 1.00 79.29 904 ASP A C 1
ATOM 6517 O O . ASP A 1 904 ? 140.373 175.346 101.419 1.00 79.29 904 ASP A O 1
ATOM 6522 N N . GLU A 1 905 ? 140.008 177.130 100.105 1.00 79.15 905 GLU A N 1
ATOM 6523 C CA . GLU A 1 905 ? 140.972 176.706 99.096 1.00 79.15 905 GLU A CA 1
ATOM 6524 C C . GLU A 1 905 ? 142.423 176.899 99.516 1.00 79.15 905 GLU A C 1
ATOM 6525 O O . GLU A 1 905 ? 143.320 176.544 98.744 1.00 79.15 905 GLU A O 1
ATOM 6531 N N . VAL A 1 906 ? 142.678 177.453 100.702 1.00 75.98 906 VAL A N 1
ATOM 6532 C CA . VAL A 1 906 ? 144.041 177.826 101.072 1.00 75.98 906 VAL A CA 1
ATOM 6533 C C . VAL A 1 906 ? 144.934 176.595 101.174 1.00 75.98 906 VAL A C 1
ATOM 6534 O O . VAL A 1 906 ? 146.023 176.547 100.590 1.00 75.98 906 VAL A O 1
ATOM 6538 N N . LEU A 1 907 ? 144.485 175.576 101.912 1.00 71.84 907 LEU A N 1
ATOM 6539 C CA . LEU A 1 907 ? 145.359 174.444 102.208 1.00 71.84 907 LEU A CA 1
ATOM 6540 C C . LEU A 1 907 ? 145.624 173.595 100.971 1.00 71.84 907 LEU A C 1
ATOM 6541 O O . LEU A 1 907 ? 146.754 173.139 100.756 1.00 71.84 907 LEU A O 1
ATOM 6546 N N . ASN A 1 908 ? 144.598 173.358 100.153 1.00 72.99 908 ASN A N 1
ATOM 6547 C CA . ASN A 1 908 ? 144.799 172.566 98.944 1.00 72.99 908 ASN A CA 1
ATOM 6548 C C . ASN A 1 908 ? 145.767 173.256 97.993 1.00 72.99 908 ASN A C 1
ATOM 6549 O O . ASN A 1 908 ? 146.667 172.614 97.439 1.00 72.99 908 ASN A O 1
ATOM 6554 N N . HIS A 1 909 ? 145.605 174.566 97.801 1.00 75.15 909 HIS A N 1
ATOM 6555 C CA . HIS A 1 909 ? 146.522 175.300 96.937 1.00 75.15 909 HIS A CA 1
ATOM 6556 C C . HIS A 1 909 ? 147.933 175.303 97.506 1.00 75.15 909 HIS A C 1
ATOM 6557 O O . HIS A 1 909 ? 148.909 175.172 96.760 1.00 75.15 909 HIS A O 1
ATOM 6564 N N . TRP A 1 910 ? 148.063 175.450 98.828 1.00 69.05 910 TRP A N 1
ATOM 6565 C CA . TRP A 1 910 ? 149.389 175.432 99.435 1.00 69.05 910 TRP A CA 1
ATOM 6566 C C . TRP A 1 910 ? 150.075 174.091 99.219 1.00 69.05 910 TRP A C 1
ATOM 6567 O O . TRP A 1 910 ? 151.260 174.042 98.871 1.00 69.05 910 TRP A O 1
ATOM 6578 N N . LEU A 1 911 ? 149.347 172.992 99.417 1.00 69.45 911 LEU A N 1
ATOM 6579 C CA . LEU A 1 911 ? 149.941 171.675 99.211 1.00 69.45 911 LEU A CA 1
ATOM 6580 C C . LEU A 1 911 ? 150.260 171.436 97.741 1.00 69.45 911 LEU A C 1
ATOM 6581 O O . LEU A 1 911 ? 151.249 170.770 97.416 1.00 69.45 911 LEU A O 1
ATOM 6586 N N . LYS A 1 912 ? 149.429 171.960 96.839 1.00 72.08 912 LYS A N 1
ATOM 6587 C CA . LYS A 1 912 ? 149.712 171.834 95.414 1.00 72.08 912 LYS A CA 1
ATOM 6588 C C . LYS A 1 912 ? 150.986 172.579 95.038 1.00 72.08 912 LYS A C 1
ATOM 6589 O O . LYS A 1 912 ? 151.791 172.085 94.240 1.00 72.08 912 LYS A O 1
ATOM 6595 N N . GLU A 1 913 ? 151.187 173.772 95.604 1.00 73.41 913 GLU A N 1
ATOM 6596 C CA . GLU A 1 913 ? 152.370 174.561 95.275 1.00 73.41 913 GLU A CA 1
ATOM 6597 C C . GLU A 1 913 ? 153.655 173.860 95.695 1.00 73.41 913 GLU A C 1
ATOM 6598 O O . GLU A 1 913 ? 154.694 174.032 95.048 1.00 73.41 913 GLU A O 1
ATOM 6604 N N . LYS A 1 914 ? 153.608 173.070 96.764 1.00 69.32 914 LYS A N 1
ATOM 6605 C CA . LYS A 1 914 ? 154.785 172.371 97.262 1.00 69.32 914 LYS A CA 1
ATOM 6606 C C . LYS A 1 914 ? 155.009 171.026 96.584 1.00 69.32 914 LYS A C 1
ATOM 6607 O O . LYS A 1 914 ? 155.964 170.325 96.933 1.00 69.32 914 LYS A O 1
ATOM 6613 N N . SER A 1 915 ? 154.156 170.646 95.634 1.00 72.58 915 SER A N 1
ATOM 6614 C CA . SER A 1 915 ? 154.306 169.380 94.935 1.00 72.58 915 SER A CA 1
ATOM 6615 C C . SER A 1 915 ? 154.934 169.631 93.574 1.00 72.58 915 SER A C 1
ATOM 6616 O O . SER A 1 915 ? 154.303 170.275 92.722 1.00 72.58 915 SER A O 1
ATOM 6619 N N . PRO A 1 916 ? 156.162 169.168 93.325 1.00 76.06 916 PRO A N 1
ATOM 6620 C CA . PRO A 1 916 ? 156.781 169.419 92.012 1.00 76.06 916 PRO A CA 1
ATOM 6621 C C . PRO A 1 916 ? 156.008 168.827 90.847 1.00 76.06 916 PRO A C 1
ATOM 6622 O O . PRO A 1 916 ? 155.951 169.441 89.774 1.00 76.06 916 PRO A O 1
ATOM 6626 N N . THR A 1 917 ? 155.408 167.652 91.022 1.00 76.29 917 THR A N 1
ATOM 6627 C CA . THR A 1 917 ? 154.699 166.962 89.953 1.00 76.29 917 THR A CA 1
ATOM 6628 C C . THR A 1 917 ? 153.278 166.647 90.407 1.00 76.29 917 THR A C 1
ATOM 6629 O O . THR A 1 917 ? 152.872 166.965 91.528 1.00 76.29 917 THR A O 1
ATOM 6633 N N . GLU A 1 918 ? 152.512 166.019 89.513 1.00 76.14 918 GLU A N 1
ATOM 6634 C CA . GLU A 1 918 ? 151.163 165.585 89.861 1.00 76.14 918 GLU A CA 1
ATOM 6635 C C . GLU A 1 918 ? 151.184 164.324 90.716 1.00 76.14 918 GLU A C 1
ATOM 6636 O O . GLU A 1 918 ? 150.346 164.165 91.611 1.00 76.14 918 GLU A O 1
ATOM 6642 N N . GLU A 1 919 ? 152.126 163.415 90.451 1.00 74.73 919 GLU A N 1
ATOM 6643 C CA . GLU A 1 919 ? 152.254 162.222 91.281 1.00 74.73 919 GLU A CA 1
ATOM 6644 C C . GLU A 1 919 ? 152.622 162.592 92.711 1.00 74.73 919 GLU A C 1
ATOM 6645 O O . GLU A 1 919 ? 152.112 161.996 93.669 1.00 74.73 919 GLU A O 1
ATOM 6651 N N . LYS A 1 920 ? 153.513 163.571 92.876 1.00 73.93 920 LYS A N 1
ATOM 6652 C CA . LYS A 1 920 ? 153.844 164.049 94.212 1.00 73.93 920 LYS A CA 1
ATOM 6653 C C . LYS A 1 920 ? 152.621 164.645 94.896 1.00 73.93 920 LYS A C 1
ATOM 6654 O O . LYS A 1 920 ? 152.416 164.447 96.097 1.00 73.93 920 LYS A O 1
ATOM 6660 N N . PHE A 1 921 ? 151.792 165.374 94.144 1.00 70.94 921 PHE A N 1
ATOM 6661 C CA . PHE A 1 921 ? 150.576 165.936 94.723 1.00 70.94 921 PHE A CA 1
ATOM 6662 C C . PHE A 1 921 ? 149.612 164.842 95.161 1.00 70.94 921 PHE A C 1
ATOM 6663 O O . PHE A 1 921 ? 148.987 164.947 96.222 1.00 70.94 921 PHE A O 1
ATOM 6671 N N . GLN A 1 922 ? 149.465 163.791 94.354 1.00 69.71 922 GLN A N 1
ATOM 6672 C CA . GLN A 1 922 ? 148.579 162.694 94.734 1.00 69.71 922 GLN A CA 1
ATOM 6673 C C . GLN A 1 922 ? 149.096 161.968 95.969 1.00 69.71 922 GLN A C 1
ATOM 6674 O O . GLN A 1 922 ? 148.316 161.620 96.866 1.00 69.71 922 GLN A O 1
ATOM 6680 N N . ALA A 1 923 ? 150.408 161.733 96.036 1.00 67.06 923 ALA A N 1
ATOM 6681 C CA . ALA A 1 923 ? 150.984 161.112 97.223 1.00 67.06 923 ALA A CA 1
ATOM 6682 C C . ALA A 1 923 ? 150.783 161.990 98.450 1.00 67.06 923 ALA A C 1
ATOM 6683 O O . ALA A 1 923 ? 150.474 161.490 99.538 1.00 67.06 923 ALA A O 1
ATOM 6685 N N . ALA A 1 924 ? 150.947 163.305 98.290 1.00 63.42 924 ALA A N 1
ATOM 6686 C CA . ALA A 1 924 ? 150.736 164.223 99.402 1.00 63.42 924 ALA A CA 1
ATOM 6687 C C . ALA A 1 924 ? 149.284 164.217 99.855 1.00 63.42 924 ALA A C 1
ATOM 6688 O O . ALA A 1 924 ? 149.005 164.278 101.055 1.00 63.42 924 ALA A O 1
ATOM 6690 N N . VAL A 1 925 ? 148.345 164.151 98.911 1.00 63.19 925 VAL A N 1
ATOM 6691 C CA . VAL A 1 925 ? 146.930 164.115 99.271 1.00 63.19 925 VAL A CA 1
ATOM 6692 C C . VAL A 1 925 ? 146.601 162.835 100.029 1.00 63.19 925 VAL A C 1
ATOM 6693 O O . VAL A 1 925 ? 145.887 162.862 101.039 1.00 63.19 925 VAL A O 1
ATOM 6697 N N . GLU A 1 926 ? 147.114 161.696 99.560 1.00 63.93 926 GLU A N 1
ATOM 6698 C CA . GLU A 1 926 ? 146.874 160.441 100.268 1.00 63.93 926 GLU A CA 1
ATOM 6699 C C . GLU A 1 926 ? 147.482 160.471 101.666 1.00 63.93 926 GLU A C 1
ATOM 6700 O O . GLU A 1 926 ? 146.853 160.027 102.638 1.00 63.93 926 GLU A O 1
ATOM 6706 N N . ARG A 1 927 ? 148.705 160.992 101.789 1.00 59.48 927 ARG A N 1
ATOM 6707 C CA . ARG A 1 927 ? 149.339 161.083 103.098 1.00 59.48 927 ARG A CA 1
ATOM 6708 C C . ARG A 1 927 ? 148.567 162.020 104.015 1.00 59.48 927 ARG A C 1
ATOM 6709 O O . ARG A 1 927 ? 148.440 161.756 105.214 1.00 59.48 927 ARG A O 1
ATOM 6717 N N . PHE A 1 928 ? 148.050 163.122 103.472 1.00 58.94 928 PHE A N 1
ATOM 6718 C CA . PHE A 1 928 ? 147.240 164.028 104.275 1.00 58.94 928 PHE A CA 1
ATOM 6719 C C . PHE A 1 928 ? 145.973 163.346 104.760 1.00 58.94 928 PHE A C 1
ATOM 6720 O O . PHE A 1 928 ? 145.581 163.509 105.917 1.00 58.94 928 PHE A O 1
ATOM 6728 N N . VAL A 1 929 ? 145.311 162.589 103.884 1.00 58.73 929 VAL A N 1
ATOM 6729 C CA . VAL A 1 929 ? 144.098 161.881 104.286 1.00 58.73 929 VAL A CA 1
ATOM 6730 C C . VAL A 1 929 ? 144.405 160.916 105.423 1.00 58.73 929 VAL A C 1
ATOM 6731 O O . VAL A 1 929 ? 143.722 160.903 106.458 1.00 58.73 929 VAL A O 1
ATOM 6735 N N . TYR A 1 930 ? 145.455 160.109 105.258 1.00 58.26 930 TYR A N 1
ATOM 6736 C CA . TYR A 1 930 ? 145.795 159.117 106.274 1.00 58.26 930 TYR A CA 1
ATOM 6737 C C . TYR A 1 930 ? 146.187 159.779 107.590 1.00 58.26 930 TYR A C 1
ATOM 6738 O O . TYR A 1 930 ? 145.740 159.362 108.666 1.00 58.26 930 TYR A O 1
ATOM 6747 N N . SER A 1 931 ? 147.019 160.821 107.527 1.00 54.82 931 SER A N 1
ATOM 6748 C CA . SER A 1 931 ? 147.469 161.487 108.743 1.00 54.82 931 SER A CA 1
ATOM 6749 C C . SER A 1 931 ? 146.325 162.205 109.443 1.00 54.82 931 SER A C 1
ATOM 6750 O O . SER A 1 931 ? 146.243 162.193 110.676 1.00 54.82 931 SER A O 1
ATOM 6753 N N . CYS A 1 932 ? 145.438 162.846 108.679 1.00 54.70 932 CYS A N 1
ATOM 6754 C CA . CYS A 1 932 ? 144.291 163.509 109.281 1.00 54.70 932 CYS A CA 1
ATOM 6755 C C . CYS A 1 932 ? 143.381 162.506 109.965 1.00 54.70 932 CYS A C 1
ATOM 6756 O O . CYS A 1 932 ? 142.903 162.755 111.074 1.00 54.70 932 CYS A O 1
ATOM 6759 N N . ALA A 1 933 ? 143.131 161.360 109.325 1.00 53.75 933 ALA A N 1
ATOM 6760 C CA . ALA A 1 933 ? 142.321 160.336 109.977 1.00 53.75 933 ALA A CA 1
ATOM 6761 C C . ALA A 1 933 ? 142.982 159.847 111.257 1.00 53.75 933 ALA A C 1
ATOM 6762 O O . ALA A 1 933 ? 142.326 159.735 112.302 1.00 53.75 933 ALA A O 1
ATOM 6764 N N . GLY A 1 934 ? 144.287 159.572 111.200 1.00 51.39 934 GLY A N 1
ATOM 6765 C CA . GLY A 1 934 ? 144.979 159.084 112.380 1.00 51.39 934 GLY A CA 1
ATOM 6766 C C . GLY A 1 934 ? 144.942 160.070 113.529 1.00 51.39 934 GLY A C 1
ATOM 6767 O O . GLY A 1 934 ? 144.648 159.699 114.668 1.00 51.39 934 GLY A O 1
ATOM 6768 N N . TYR A 1 935 ? 145.212 161.345 113.246 1.00 51.59 935 TYR A N 1
ATOM 6769 C CA . TYR A 1 935 ? 145.212 162.345 114.305 1.00 51.59 935 TYR A CA 1
ATOM 6770 C C . TYR A 1 935 ? 143.813 162.651 114.812 1.00 51.59 935 TYR A C 1
ATOM 6771 O O . TYR A 1 935 ? 143.641 162.890 116.009 1.00 51.59 935 TYR A O 1
ATOM 6780 N N . CYS A 1 936 ? 142.804 162.642 113.939 1.00 52.60 936 CYS A N 1
ATOM 6781 C CA . CYS A 1 936 ? 141.436 162.826 114.402 1.00 52.60 936 CYS A CA 1
ATOM 6782 C C . CYS A 1 936 ? 141.039 161.716 115.363 1.00 52.60 936 CYS A C 1
ATOM 6783 O O . CYS A 1 936 ? 140.512 161.981 116.450 1.00 52.60 936 CYS A O 1
ATOM 6786 N N . VAL A 1 937 ? 141.322 160.464 114.995 1.00 49.70 937 VAL A N 1
ATOM 6787 C CA . VAL A 1 937 ? 140.987 159.345 115.872 1.00 49.70 937 VAL A CA 1
ATOM 6788 C C . VAL A 1 937 ? 141.757 159.443 117.183 1.00 49.70 937 VAL A C 1
ATOM 6789 O O . VAL A 1 937 ? 141.190 159.258 118.268 1.00 49.70 937 VAL A O 1
ATOM 6793 N N . ALA A 1 938 ? 143.056 159.746 117.107 1.00 49.31 938 ALA A N 1
ATOM 6794 C CA . ALA A 1 938 ? 143.881 159.785 118.309 1.00 49.31 938 ALA A CA 1
ATOM 6795 C C . ALA A 1 938 ? 143.438 160.888 119.260 1.00 49.31 938 ALA A C 1
ATOM 6796 O O . ALA A 1 938 ? 143.333 160.667 120.472 1.00 49.31 938 ALA A O 1
ATOM 6798 N N . THR A 1 939 ? 143.168 162.082 118.732 1.00 53.20 939 THR A N 1
ATOM 6799 C CA . THR A 1 939 ? 142.770 163.189 119.589 1.00 53.20 939 THR A CA 1
ATOM 6800 C C . THR A 1 939 ? 141.350 163.019 120.106 1.00 53.20 939 THR A C 1
ATOM 6801 O O . THR A 1 939 ? 141.031 163.507 121.195 1.00 53.20 939 THR A O 1
ATOM 6805 N N . PHE A 1 940 ? 140.481 162.338 119.354 1.00 53.77 940 PHE A N 1
ATOM 6806 C CA . PHE A 1 940 ? 139.155 162.044 119.881 1.00 53.77 940 PHE A CA 1
ATOM 6807 C C . PHE A 1 940 ? 139.228 161.039 121.020 1.00 53.77 940 PHE A C 1
ATOM 6808 O O . PHE A 1 940 ? 138.538 161.190 122.034 1.00 53.77 940 PHE A O 1
ATOM 6816 N N . VAL A 1 941 ? 140.052 160.000 120.870 1.00 49.48 941 VAL A N 1
ATOM 6817 C CA . VAL A 1 941 ? 140.191 159.013 121.935 1.00 49.48 941 VAL A CA 1
ATOM 6818 C C . VAL A 1 941 ? 140.823 159.642 123.170 1.00 49.48 941 VAL A C 1
ATOM 6819 O O . VAL A 1 941 ? 140.364 159.423 124.297 1.00 49.48 941 VAL A O 1
ATOM 6823 N N . LEU A 1 942 ? 141.874 160.441 122.984 1.00 49.87 942 LEU A N 1
ATOM 6824 C CA . LEU A 1 942 ? 142.558 161.061 124.111 1.00 49.87 942 LEU A CA 1
ATOM 6825 C C . LEU A 1 942 ? 141.828 162.278 124.661 1.00 49.87 942 LEU A C 1
ATOM 6826 O O . LEU A 1 942 ? 142.167 162.738 125.756 1.00 49.87 942 LEU A O 1
ATOM 6831 N N . GLY A 1 943 ? 140.845 162.810 123.941 1.00 56.46 943 GLY A N 1
ATOM 6832 C CA . GLY A 1 943 ? 140.093 163.950 124.420 1.00 56.46 943 GLY A CA 1
ATOM 6833 C C . GLY A 1 943 ? 140.774 165.287 124.269 1.00 56.46 943 GLY A C 1
ATOM 6834 O O . GLY A 1 943 ? 140.330 166.262 124.884 1.00 56.46 943 GLY A O 1
ATOM 6835 N N . ILE A 1 944 ? 141.835 165.369 123.472 1.00 55.45 944 ILE A N 1
ATOM 6836 C CA . ILE A 1 944 ? 142.546 166.621 123.254 1.00 55.45 944 ILE A CA 1
ATOM 6837 C C . ILE A 1 944 ? 142.254 167.111 121.844 1.00 55.45 944 ILE A C 1
ATOM 6838 O O . ILE A 1 944 ? 143.059 167.830 121.244 1.00 55.45 944 ILE A O 1
ATOM 6843 N N . GLY A 1 945 ? 141.098 166.718 121.305 1.00 61.92 945 GLY A N 1
ATOM 6844 C CA . GLY A 1 945 ? 140.763 167.057 119.935 1.00 61.92 945 GLY A CA 1
ATOM 6845 C C . GLY A 1 945 ? 140.318 168.484 119.720 1.00 61.92 945 GLY A C 1
ATOM 6846 O O . GLY A 1 945 ? 140.394 168.978 118.592 1.00 61.92 945 GLY A O 1
ATOM 6847 N N . ASP A 1 946 ? 139.856 169.160 120.771 1.00 70.85 946 ASP A N 1
ATOM 6848 C CA . ASP A 1 946 ? 139.372 170.534 120.649 1.00 70.85 946 ASP A CA 1
ATOM 6849 C C . ASP A 1 946 ? 140.569 171.478 120.719 1.00 70.85 946 ASP A C 1
ATOM 6850 O O . ASP A 1 946 ? 140.907 172.042 121.763 1.00 70.85 946 ASP A O 1
ATOM 6855 N N . ARG A 1 947 ? 141.221 171.647 119.577 1.00 66.26 947 ARG A N 1
ATOM 6856 C CA . ARG A 1 947 ? 142.372 172.525 119.435 1.00 66.26 947 ARG A CA 1
ATOM 6857 C C . ARG A 1 947 ? 142.052 173.625 118.429 1.00 66.26 947 ARG A C 1
ATOM 6858 O O . ARG A 1 947 ? 140.928 173.739 117.934 1.00 66.26 947 ARG A O 1
ATOM 6866 N N . HIS A 1 948 ? 143.057 174.440 118.130 1.00 71.00 948 HIS A N 1
ATOM 6867 C CA . HIS A 1 948 ? 142.933 175.519 117.164 1.00 71.00 948 HIS A CA 1
ATOM 6868 C C . HIS A 1 948 ? 144.024 175.394 116.110 1.00 71.00 948 HIS A C 1
ATOM 6869 O O . HIS A 1 948 ? 144.883 174.512 116.167 1.00 71.00 948 HIS A O 1
ATOM 6876 N N . ASN A 1 949 ? 143.973 176.298 115.130 1.00 67.84 949 ASN A N 1
ATOM 6877 C CA . ASN A 1 949 ? 144.873 176.210 113.986 1.00 67.84 949 ASN A CA 1
ATOM 6878 C C . ASN A 1 949 ? 146.324 176.463 114.376 1.00 67.84 949 ASN A C 1
ATOM 6879 O O . ASN A 1 949 ? 147.237 175.989 113.692 1.00 67.84 949 ASN A O 1
ATOM 6884 N N . ASP A 1 950 ? 146.559 177.202 115.460 1.00 66.01 950 ASP A N 1
ATOM 6885 C CA . ASP A 1 950 ? 147.919 177.539 115.858 1.00 66.01 950 ASP A CA 1
ATOM 6886 C C . ASP A 1 950 ? 148.710 176.339 116.361 1.00 66.01 950 ASP A C 1
ATOM 6887 O O . ASP A 1 950 ? 149.935 176.437 116.479 1.00 66.01 950 ASP A O 1
ATOM 6892 N N . ASN A 1 951 ? 148.054 175.219 116.656 1.00 62.04 951 ASN A N 1
ATOM 6893 C CA . ASN A 1 951 ? 148.729 174.037 117.177 1.00 62.04 951 ASN A CA 1
ATOM 6894 C C . ASN A 1 951 ? 148.540 172.830 116.264 1.00 62.04 951 ASN A C 1
ATOM 6895 O O . ASN A 1 951 ? 148.576 171.687 116.721 1.00 62.04 951 ASN A O 1
ATOM 6900 N N . ILE A 1 952 ? 148.335 173.070 114.972 1.00 58.49 952 ILE A N 1
ATOM 6901 C CA . ILE A 1 952 ? 148.250 172.013 113.973 1.00 58.49 952 ILE A CA 1
ATOM 6902 C C . ILE A 1 952 ? 149.168 172.379 112.818 1.00 58.49 952 ILE A C 1
ATOM 6903 O O . ILE A 1 952 ? 149.056 173.472 112.253 1.00 58.49 952 ILE A O 1
ATOM 6908 N N . MET A 1 953 ? 150.068 171.467 112.468 1.00 56.33 953 MET A N 1
ATOM 6909 C CA . MET A 1 953 ? 151.076 171.700 111.447 1.00 56.33 953 MET A CA 1
ATOM 6910 C C . MET A 1 953 ? 150.917 170.709 110.304 1.00 56.33 953 MET A C 1
ATOM 6911 O O . MET A 1 953 ? 150.264 169.674 110.435 1.00 56.33 953 MET A O 1
ATOM 6916 N N . ILE A 1 954 ? 151.522 171.044 109.171 1.00 56.31 954 ILE A N 1
ATOM 6917 C CA . ILE A 1 954 ? 151.524 170.169 108.005 1.00 56.31 954 ILE A CA 1
ATOM 6918 C C . ILE A 1 954 ? 152.874 170.295 107.315 1.00 56.31 954 ILE A C 1
ATOM 6919 O O . ILE A 1 954 ? 153.450 171.385 107.245 1.00 56.31 954 ILE A O 1
ATOM 6924 N N . THR A 1 955 ? 153.391 169.169 106.831 1.00 55.60 955 THR A N 1
ATOM 6925 C CA . THR A 1 955 ? 154.610 169.163 106.040 1.00 55.60 955 THR A CA 1
ATOM 6926 C C . THR A 1 955 ? 154.284 169.447 104.578 1.00 55.60 955 THR A C 1
ATOM 6927 O O . THR A 1 955 ? 153.123 169.519 104.172 1.00 55.60 955 THR A O 1
ATOM 6931 N N . GLU A 1 956 ? 155.329 169.613 103.771 1.00 60.27 956 GLU A N 1
ATOM 6932 C CA . GLU A 1 956 ? 155.151 169.761 102.334 1.00 60.27 956 GLU A CA 1
ATOM 6933 C C . GLU A 1 956 ? 154.815 168.444 101.650 1.00 60.27 956 GLU A C 1
ATOM 6934 O O . GLU A 1 956 ? 154.446 168.453 100.472 1.00 60.27 956 GLU A O 1
ATOM 6940 N N . THR A 1 957 ? 154.941 167.322 102.353 1.00 58.35 957 THR A N 1
ATOM 6941 C CA . THR A 1 957 ? 154.553 166.019 101.833 1.00 58.35 957 THR A CA 1
ATOM 6942 C C . THR A 1 957 ? 153.134 165.631 102.222 1.00 58.35 957 THR A C 1
ATOM 6943 O O . THR A 1 957 ? 152.710 164.510 101.923 1.00 58.35 957 THR A O 1
ATOM 6947 N N . GLY A 1 958 ? 152.397 166.518 102.888 1.00 56.97 958 GLY A N 1
ATOM 6948 C CA . GLY A 1 958 ? 151.017 166.287 103.238 1.00 56.97 958 GLY A CA 1
ATOM 6949 C C . GLY A 1 958 ? 150.785 165.817 104.659 1.00 56.97 958 GLY A C 1
ATOM 6950 O O . GLY A 1 958 ? 149.658 165.927 105.151 1.00 56.97 958 GLY A O 1
ATOM 6951 N N . ASN A 1 959 ? 151.814 165.312 105.332 1.00 55.88 959 ASN A N 1
ATOM 6952 C CA . ASN A 1 959 ? 151.632 164.760 106.667 1.00 55.88 959 ASN A CA 1
ATOM 6953 C C . ASN A 1 959 ? 151.173 165.841 107.639 1.00 55.88 959 ASN A C 1
ATOM 6954 O O . ASN A 1 959 ? 151.530 167.013 107.514 1.00 55.88 959 ASN A O 1
ATOM 6959 N N . LEU A 1 960 ? 150.375 165.433 108.619 1.00 53.79 960 LEU A N 1
ATOM 6960 C CA . LEU A 1 960 ? 149.758 166.347 109.567 1.00 53.79 960 LEU A CA 1
ATOM 6961 C C . LEU A 1 960 ? 150.312 166.106 110.966 1.00 53.79 960 LEU A C 1
ATOM 6962 O O . LEU A 1 960 ? 150.724 164.994 111.305 1.00 53.79 960 LEU A O 1
ATOM 6967 N N . PHE A 1 961 ? 150.331 167.163 111.776 1.00 55.09 961 PHE A N 1
ATOM 6968 C CA . PHE A 1 961 ? 150.896 167.099 113.113 1.00 55.09 961 PHE A CA 1
ATOM 6969 C C . PHE A 1 961 ? 150.032 167.906 114.067 1.00 55.09 961 PHE A C 1
ATOM 6970 O O . PHE A 1 961 ? 149.434 168.915 113.689 1.00 55.09 961 PHE A O 1
ATOM 6978 N N . HIS A 1 962 ? 150.022 167.478 115.324 1.00 53.85 962 HIS A N 1
ATOM 6979 C CA . HIS A 1 962 ? 149.527 168.282 116.431 1.00 53.85 962 HIS A CA 1
ATOM 6980 C C . HIS A 1 962 ? 150.699 168.579 117.353 1.00 53.85 962 HIS A C 1
ATOM 6981 O O . HIS A 1 962 ? 151.489 167.683 117.664 1.00 53.85 962 HIS A O 1
ATOM 6988 N N . ILE A 1 963 ? 150.821 169.835 117.772 1.00 55.32 963 ILE A N 1
ATOM 6989 C CA . ILE A 1 963 ? 151.957 170.283 118.561 1.00 55.32 963 ILE A CA 1
ATOM 6990 C C . ILE A 1 963 ? 151.450 171.011 119.797 1.00 55.32 963 ILE A C 1
ATOM 6991 O O . ILE A 1 963 ? 150.283 171.397 119.887 1.00 55.32 963 ILE A O 1
ATOM 6996 N N . ASP A 1 964 ? 152.357 171.190 120.759 1.00 60.00 964 ASP A N 1
ATOM 6997 C CA . ASP A 1 964 ? 152.089 171.927 121.992 1.00 60.00 964 ASP A CA 1
ATOM 6998 C C . ASP A 1 964 ? 150.899 171.324 122.739 1.00 60.00 964 ASP A C 1
ATOM 6999 O O . ASP A 1 964 ? 149.857 171.955 122.929 1.00 60.00 964 ASP A O 1
ATOM 7004 N N . PHE A 1 965 ? 151.073 170.070 123.157 1.00 55.70 965 PHE A N 1
ATOM 7005 C CA . PHE A 1 965 ? 150.001 169.363 123.843 1.00 55.70 965 PHE A CA 1
ATOM 7006 C C . PHE A 1 965 ? 149.783 169.870 125.261 1.00 55.70 965 PHE A C 1
ATOM 7007 O O . PHE A 1 965 ? 148.667 169.761 125.776 1.00 55.70 965 PHE A O 1
ATOM 7015 N N . GLY A 1 966 ? 150.815 170.421 125.901 1.00 62.61 966 GLY A N 1
ATOM 7016 C CA . GLY A 1 966 ? 150.635 170.982 127.228 1.00 62.61 966 GLY A CA 1
ATOM 7017 C C . GLY A 1 966 ? 149.707 172.179 127.247 1.00 62.61 966 GLY A C 1
ATOM 7018 O O . GLY A 1 966 ? 149.022 172.420 128.245 1.00 62.61 966 GLY A O 1
ATOM 7019 N N . HIS A 1 967 ? 149.675 172.945 126.155 1.00 72.89 967 HIS A N 1
ATOM 7020 C CA . HIS A 1 967 ? 148.814 174.122 126.090 1.00 72.89 967 HIS A CA 1
ATOM 7021 C C . HIS A 1 967 ? 147.340 173.740 126.146 1.00 72.89 967 HIS A C 1
ATOM 7022 O O . HIS A 1 967 ? 146.545 174.404 126.820 1.00 72.89 967 HIS A O 1
ATOM 7029 N N . ILE A 1 968 ? 146.957 172.677 125.444 1.00 73.55 968 ILE A N 1
ATOM 7030 C CA . ILE A 1 968 ? 145.547 172.319 125.347 1.00 73.55 968 ILE A CA 1
ATOM 7031 C C . ILE A 1 968 ? 145.140 171.280 126.391 1.00 73.55 968 ILE A C 1
ATOM 7032 O O . ILE A 1 968 ? 143.969 171.221 126.777 1.00 73.55 968 ILE A O 1
ATOM 7037 N N . LEU A 1 969 ? 146.081 170.465 126.869 1.00 72.70 969 LEU A N 1
ATOM 7038 C CA . LEU A 1 969 ? 145.740 169.466 127.877 1.00 72.70 969 LEU A CA 1
ATOM 7039 C C . LEU A 1 969 ? 145.264 170.121 129.169 1.00 72.70 969 LEU A C 1
ATOM 7040 O O . LEU A 1 969 ? 144.266 169.693 129.762 1.00 72.70 969 LEU A O 1
ATOM 7045 N N . GLY A 1 970 ? 145.960 171.170 129.613 1.00 80.97 970 GLY A N 1
ATOM 7046 C CA . GLY A 1 970 ? 145.540 171.866 130.819 1.00 80.97 970 GLY A CA 1
ATOM 7047 C C . GLY A 1 970 ? 144.197 172.554 130.661 1.00 80.97 970 GLY A C 1
ATOM 7048 O O . GLY A 1 970 ? 143.367 172.534 131.574 1.00 80.97 970 GLY A O 1
ATOM 7049 N N . ASN A 1 971 ? 143.968 173.177 129.503 1.00 85.29 971 ASN A N 1
ATOM 7050 C CA . ASN A 1 971 ? 142.679 173.812 129.245 1.00 85.29 971 ASN A CA 1
ATOM 7051 C C . ASN A 1 971 ? 141.553 172.786 129.230 1.00 85.29 971 ASN A C 1
ATOM 7052 O O . ASN A 1 971 ? 140.467 173.037 129.765 1.00 85.29 971 ASN A O 1
ATOM 7057 N N . TYR A 1 972 ? 141.794 171.625 128.617 1.00 81.46 972 TYR A N 1
ATOM 7058 C CA . TYR A 1 972 ? 140.795 170.562 128.612 1.00 81.46 972 TYR A CA 1
ATOM 7059 C C . TYR A 1 972 ? 140.508 170.070 130.023 1.00 81.46 972 TYR A C 1
ATOM 7060 O O . TYR A 1 972 ? 139.349 169.835 130.382 1.00 81.46 972 TYR A O 1
ATOM 7069 N N . LYS A 1 973 ? 141.551 169.899 130.837 1.00 80.59 973 LYS A N 1
ATOM 7070 C CA . LYS A 1 973 ? 141.342 169.450 132.209 1.00 80.59 973 LYS A CA 1
ATOM 7071 C C . LYS A 1 973 ? 140.573 170.483 133.023 1.00 80.59 973 LYS A C 1
ATOM 7072 O O . LYS A 1 973 ? 139.728 170.127 133.853 1.00 80.59 973 LYS A O 1
ATOM 7078 N N . SER A 1 974 ? 140.855 171.768 132.805 1.00 89.33 974 SER A N 1
ATOM 7079 C CA . SER A 1 974 ? 140.204 172.807 133.597 1.00 89.33 974 SER A CA 1
ATOM 7080 C C . SER A 1 974 ? 138.752 173.012 133.177 1.00 89.33 974 SER A C 1
ATOM 7081 O O . SER A 1 974 ? 137.876 173.194 134.030 1.00 89.33 974 SER A O 1
ATOM 7084 N N . PHE A 1 975 ? 138.474 172.983 131.875 1.00 94.16 975 PHE A N 1
ATOM 7085 C CA . PHE A 1 975 ? 137.166 173.364 131.350 1.00 94.16 975 PHE A CA 1
ATOM 7086 C C . PHE A 1 975 ? 136.359 172.204 130.788 1.00 94.16 975 PHE A C 1
ATOM 7087 O O . PHE A 1 975 ? 135.139 172.175 130.963 1.00 94.16 975 PHE A O 1
ATOM 7095 N N . LEU A 1 976 ? 137.005 171.260 130.102 1.00 94.44 976 LEU A N 1
ATOM 7096 C CA . LEU A 1 976 ? 136.378 170.124 129.425 1.00 94.44 976 LEU A CA 1
ATOM 7097 C C . LEU A 1 976 ? 135.486 170.545 128.265 1.00 94.44 976 LEU A C 1
ATOM 7098 O O . LEU A 1 976 ? 134.750 169.708 127.726 1.00 94.44 976 LEU A O 1
ATOM 7103 N N . GLY A 1 977 ? 135.526 171.814 127.861 1.00 98.61 977 GLY A N 1
ATOM 7104 C CA . GLY A 1 977 ? 134.735 172.282 126.740 1.00 98.61 977 GLY A CA 1
ATOM 7105 C C . GLY A 1 977 ? 133.238 172.243 126.939 1.00 98.61 977 GLY A C 1
ATOM 7106 O O . GLY A 1 977 ? 132.496 172.343 125.958 1.00 98.61 977 GLY A O 1
ATOM 7107 N N . ILE A 1 978 ? 132.767 172.101 128.179 1.00 102.21 978 ILE A N 1
ATOM 7108 C CA . ILE A 1 978 ? 131.332 172.001 128.424 1.00 102.21 978 ILE A CA 1
ATOM 7109 C C . ILE A 1 978 ? 130.649 173.361 128.451 1.00 102.21 978 ILE A C 1
ATOM 7110 O O . ILE A 1 978 ? 129.426 173.434 128.278 1.00 102.21 978 ILE A O 1
ATOM 7115 N N . ASN A 1 979 ? 131.398 174.441 128.665 1.00 101.62 979 ASN A N 1
ATOM 7116 C CA . ASN A 1 979 ? 130.838 175.784 128.705 1.00 101.62 979 ASN A CA 1
ATOM 7117 C C . ASN A 1 979 ? 130.990 176.538 127.390 1.00 101.62 979 ASN A C 1
ATOM 7118 O O . ASN A 1 979 ? 130.600 177.707 127.314 1.00 101.62 979 ASN A O 1
ATOM 7123 N N . LYS A 1 980 ? 131.545 175.904 126.360 1.00 99.34 980 LYS A N 1
ATOM 7124 C CA . LYS A 1 980 ? 131.674 176.497 125.036 1.00 99.34 980 LYS A CA 1
ATOM 7125 C C . LYS A 1 980 ? 131.167 175.505 123.996 1.00 99.34 980 LYS A C 1
ATOM 7126 O O . LYS A 1 980 ? 130.647 174.435 124.325 1.00 99.34 980 LYS A O 1
ATOM 7132 N N . GLU A 1 981 ? 131.320 175.871 122.726 1.00 91.89 981 GLU A N 1
ATOM 7133 C CA . GLU A 1 981 ? 130.970 174.986 121.621 1.00 91.89 981 GLU A CA 1
ATOM 7134 C C . GLU A 1 981 ? 132.144 174.052 121.360 1.00 91.89 981 GLU A C 1
ATOM 7135 O O . GLU A 1 981 ? 133.186 174.478 120.853 1.00 91.89 981 GLU A O 1
ATOM 7141 N N . ARG A 1 982 ? 131.980 172.780 121.706 1.00 84.62 982 ARG A N 1
ATOM 7142 C CA . ARG A 1 982 ? 133.052 171.800 121.627 1.00 84.62 982 ARG A CA 1
ATOM 7143 C C . ARG A 1 982 ? 132.865 170.902 120.413 1.00 84.62 982 ARG A C 1
ATOM 7144 O O . ARG A 1 982 ? 131.741 170.515 120.079 1.00 84.62 982 ARG A O 1
ATOM 7152 N N . VAL A 1 983 ? 133.973 170.577 119.754 1.00 73.78 983 VAL A N 1
ATOM 7153 C CA . VAL A 1 983 ? 133.969 169.638 118.636 1.00 73.78 983 VAL A CA 1
ATOM 7154 C C . VAL A 1 983 ? 134.835 168.443 119.016 1.00 73.78 983 VAL A C 1
ATOM 7155 O O . VAL A 1 983 ? 135.813 168.602 119.761 1.00 73.78 983 VAL A O 1
ATOM 7159 N N . PRO A 1 984 ? 134.500 167.233 118.563 1.00 66.07 984 PRO A N 1
ATOM 7160 C CA . PRO A 1 984 ? 135.318 166.066 118.937 1.00 66.07 984 PRO A CA 1
ATOM 7161 C C . PRO A 1 984 ? 136.770 166.177 118.511 1.00 66.07 984 PRO A C 1
ATOM 7162 O O . PRO A 1 984 ? 137.667 165.789 119.269 1.00 66.07 984 PRO A O 1
ATOM 7166 N N . PHE A 1 985 ? 137.026 166.705 117.317 1.00 62.75 985 PHE A N 1
ATOM 7167 C CA . PHE A 1 985 ? 138.381 166.871 116.814 1.00 62.75 985 PHE A CA 1
ATOM 7168 C C . PHE A 1 985 ? 138.357 167.923 115.719 1.00 62.75 985 PHE A C 1
ATOM 7169 O O . PHE A 1 985 ? 137.293 168.318 115.237 1.00 62.75 985 PHE A O 1
ATOM 7177 N N . VAL A 1 986 ? 139.547 168.377 115.332 1.00 63.65 986 VAL A N 1
ATOM 7178 C CA . VAL A 1 986 ? 139.670 169.447 114.345 1.00 63.65 986 VAL A CA 1
ATOM 7179 C C . VAL A 1 986 ? 139.532 168.821 112.961 1.00 63.65 986 VAL A C 1
ATOM 7180 O O . VAL A 1 986 ? 140.505 168.337 112.384 1.00 63.65 986 VAL A O 1
ATOM 7184 N N . LEU A 1 987 ? 138.314 168.829 112.424 1.00 63.98 987 LEU A N 1
ATOM 7185 C CA . LEU A 1 987 ? 138.045 168.461 111.036 1.00 63.98 987 LEU A CA 1
ATOM 7186 C C . LEU A 1 987 ? 137.459 169.702 110.373 1.00 63.98 987 LEU A C 1
ATOM 7187 O O . LEU A 1 987 ? 136.242 169.871 110.284 1.00 63.98 987 LEU A O 1
ATOM 7192 N N . THR A 1 988 ? 138.342 170.570 109.915 1.00 67.63 988 THR A N 1
ATOM 7193 C CA . THR A 1 988 ? 138.023 171.874 109.365 1.00 67.63 988 THR A CA 1
ATOM 7194 C C . THR A 1 988 ? 137.609 171.739 107.898 1.00 67.63 988 THR A C 1
ATOM 7195 O O . THR A 1 988 ? 138.032 170.804 107.214 1.00 67.63 988 THR A O 1
ATOM 7199 N N . PRO A 1 989 ? 136.762 172.642 107.395 1.00 70.59 989 PRO A N 1
ATOM 7200 C CA . PRO A 1 989 ? 136.365 172.562 105.980 1.00 70.59 989 PRO A CA 1
ATOM 7201 C C . PRO A 1 989 ? 137.518 172.625 104.992 1.00 70.59 989 PRO A C 1
ATOM 7202 O O . PRO A 1 989 ? 137.366 172.120 103.875 1.00 70.59 989 PRO A O 1
ATOM 7206 N N . ASP A 1 990 ? 138.649 173.243 105.338 1.00 70.27 990 ASP A N 1
ATOM 7207 C CA . ASP A 1 990 ? 139.798 173.186 104.437 1.00 70.27 990 ASP A CA 1
ATOM 7208 C C . ASP A 1 990 ? 140.322 171.758 104.300 1.00 70.27 990 ASP A C 1
ATOM 7209 O O . ASP A 1 990 ? 140.679 171.326 103.196 1.00 70.27 990 ASP A O 1
ATOM 7214 N N . PHE A 1 991 ? 140.360 171.008 105.406 1.00 65.72 991 PHE A N 1
ATOM 7215 C CA . PHE A 1 991 ? 140.700 169.589 105.328 1.00 65.72 991 PHE A CA 1
ATOM 7216 C C . PHE A 1 991 ? 139.729 168.849 104.420 1.00 65.72 991 PHE A C 1
ATOM 7217 O O . PHE A 1 991 ? 140.139 168.018 103.601 1.00 65.72 991 PHE A O 1
ATOM 7225 N N . LEU A 1 992 ? 138.433 169.139 104.551 1.00 68.50 992 LEU A N 1
ATOM 7226 C CA . LEU A 1 992 ? 137.433 168.474 103.724 1.00 68.50 992 LEU A CA 1
ATOM 7227 C C . LEU A 1 992 ? 137.626 168.811 102.251 1.00 68.50 992 LEU A C 1
ATOM 7228 O O . LEU A 1 992 ? 137.495 167.943 101.381 1.00 68.50 992 LEU A O 1
ATOM 7233 N N . PHE A 1 993 ? 137.938 170.074 101.951 1.00 70.82 993 PHE A N 1
ATOM 7234 C CA . PHE A 1 993 ? 138.190 170.463 100.568 1.00 70.82 993 PHE A CA 1
ATOM 7235 C C . PHE A 1 993 ? 139.409 169.744 100.011 1.00 70.82 993 PHE A C 1
ATOM 7236 O O . PHE A 1 993 ? 139.412 169.322 98.849 1.00 70.82 993 PHE A O 1
ATOM 7244 N N . VAL A 1 994 ? 140.461 169.606 100.820 1.00 67.25 994 VAL A N 1
ATOM 7245 C CA . VAL A 1 994 ? 141.614 168.823 100.385 1.00 67.25 994 VAL A CA 1
ATOM 7246 C C . VAL A 1 994 ? 141.198 167.383 100.119 1.00 67.25 994 VAL A C 1
ATOM 7247 O O . VAL A 1 994 ? 141.687 166.739 99.183 1.00 67.25 994 VAL A O 1
ATOM 7251 N N . MET A 1 995 ? 140.278 166.859 100.931 1.00 67.09 995 MET A N 1
ATOM 7252 C CA . MET A 1 995 ? 139.798 165.496 100.739 1.00 67.09 995 MET A CA 1
ATOM 7253 C C . MET A 1 995 ? 138.749 165.420 99.636 1.00 67.09 995 MET A C 1
ATOM 7254 O O . MET A 1 995 ? 138.887 164.639 98.689 1.00 67.09 995 MET A O 1
ATOM 7259 N N . GLY A 1 996 ? 137.697 166.227 99.738 1.00 74.13 996 GLY A N 1
ATOM 7260 C CA . GLY A 1 996 ? 136.568 166.089 98.840 1.00 74.13 996 GLY A CA 1
ATOM 7261 C C . GLY A 1 996 ? 136.342 167.250 97.897 1.00 74.13 996 GLY A C 1
ATOM 7262 O O . GLY A 1 996 ? 137.274 167.989 97.567 1.00 74.13 996 GLY A O 1
ATOM 7263 N N . THR A 1 997 ? 135.099 167.411 97.448 1.00 83.38 997 THR A N 1
ATOM 7264 C CA . THR A 1 997 ? 134.725 168.465 96.517 1.00 83.38 997 THR A CA 1
ATOM 7265 C C . THR A 1 997 ? 134.016 169.628 97.200 1.00 83.38 997 THR A C 1
ATOM 7266 O O . THR A 1 997 ? 133.474 170.498 96.510 1.00 83.38 997 THR A O 1
ATOM 7270 N N . SER A 1 998 ? 133.995 169.652 98.532 1.00 84.26 998 SER A N 1
ATOM 7271 C CA . SER A 1 998 ? 133.343 170.682 99.338 1.00 84.26 998 SER A CA 1
ATOM 7272 C C . SER A 1 998 ? 131.835 170.732 99.130 1.00 84.26 998 SER A C 1
ATOM 7273 O O . SER A 1 998 ? 131.182 171.677 99.590 1.00 84.26 998 SER A O 1
ATOM 7276 N N . GLY A 1 999 ? 131.260 169.739 98.455 1.00 87.03 999 GLY A N 1
ATOM 7277 C CA . GLY A 1 999 ? 129.828 169.672 98.261 1.00 87.03 999 GLY A CA 1
ATOM 7278 C C . GLY A 1 999 ? 129.053 169.167 99.451 1.00 87.03 999 GLY A C 1
ATOM 7279 O O . GLY A 1 999 ? 127.821 169.116 99.405 1.00 87.03 999 GLY A O 1
ATOM 7280 N N . LYS A 1 1000 ? 129.756 168.779 100.517 1.00 86.21 1000 LYS A N 1
ATOM 7281 C CA . LYS A 1 1000 ? 129.148 168.341 101.773 1.00 86.21 1000 LYS A CA 1
ATOM 7282 C C . LYS A 1 1000 ? 128.238 167.131 101.581 1.00 86.21 1000 LYS A C 1
ATOM 7283 O O . LYS A 1 1000 ? 127.295 166.923 102.348 1.00 86.21 1000 LYS A O 1
ATOM 7289 N N . LYS A 1 1001 ? 128.509 166.320 100.558 1.00 84.76 1001 LYS A N 1
ATOM 7290 C CA . LYS A 1 1001 ? 127.789 165.071 100.356 1.00 84.76 1001 LYS A CA 1
ATOM 7291 C C . LYS A 1 1001 ? 128.697 163.857 100.503 1.00 84.76 1001 LYS A C 1
ATOM 7292 O O . LYS A 1 1001 ? 128.466 163.022 101.384 1.00 84.76 1001 LYS A O 1
ATOM 7298 N N . THR A 1 1002 ? 129.744 163.755 99.686 1.00 77.00 1002 THR A N 1
ATOM 7299 C CA . THR A 1 1002 ? 130.685 162.639 99.718 1.00 77.00 1002 THR A CA 1
ATOM 7300 C C . THR A 1 1002 ? 131.765 162.900 98.675 1.00 77.00 1002 THR A C 1
ATOM 7301 O O . THR A 1 1002 ? 131.677 163.842 97.881 1.00 77.00 1002 THR A O 1
ATOM 7305 N N . SER A 1 1003 ? 132.785 162.040 98.686 1.00 73.18 1003 SER A N 1
ATOM 7306 C CA . SER A 1 1003 ? 133.882 162.033 97.725 1.00 73.18 1003 SER A CA 1
ATOM 7307 C C . SER A 1 1003 ? 134.707 160.769 97.931 1.00 73.18 1003 SER A C 1
ATOM 7308 O O . SER A 1 1003 ? 134.763 160.247 99.051 1.00 73.18 1003 SER A O 1
ATOM 7311 N N . PRO A 1 1004 ? 135.351 160.240 96.885 1.00 70.81 1004 PRO A N 1
ATOM 7312 C CA . PRO A 1 1004 ? 136.129 159.002 97.068 1.00 70.81 1004 PRO A CA 1
ATOM 7313 C C . PRO A 1 1004 ? 137.202 159.118 98.135 1.00 70.81 1004 PRO A C 1
ATOM 7314 O O . PRO A 1 1004 ? 137.376 158.194 98.941 1.00 70.81 1004 PRO A O 1
ATOM 7318 N N . HIS A 1 1005 ? 137.912 160.245 98.181 1.00 70.00 1005 HIS A N 1
ATOM 7319 C CA . HIS A 1 1005 ? 138.919 160.431 99.218 1.00 70.00 1005 HIS A CA 1
ATOM 7320 C C . HIS A 1 1005 ? 138.273 160.589 100.586 1.00 70.00 1005 HIS A C 1
ATOM 7321 O O . HIS A 1 1005 ? 138.801 160.096 101.587 1.00 70.00 1005 HIS A O 1
ATOM 7328 N N . PHE A 1 1006 ? 137.124 161.265 100.650 1.00 67.27 1006 PHE A N 1
ATOM 7329 C CA . PHE A 1 1006 ? 136.411 161.380 101.917 1.00 67.27 1006 PHE A CA 1
ATOM 7330 C C . PHE A 1 1006 ? 135.902 160.023 102.388 1.00 67.27 1006 PHE A C 1
ATOM 7331 O O . PHE A 1 1006 ? 135.952 159.715 103.585 1.00 67.27 1006 PHE A O 1
ATOM 7339 N N . GLN A 1 1007 ? 135.404 159.201 101.462 1.00 68.68 1007 GLN A N 1
ATOM 7340 C CA . GLN A 1 1007 ? 134.980 157.854 101.825 1.00 68.68 1007 GLN A CA 1
ATOM 7341 C C . GLN A 1 1007 ? 136.155 157.029 102.331 1.00 68.68 1007 GLN A C 1
ATOM 7342 O O . GLN A 1 1007 ? 136.025 156.285 103.311 1.00 68.68 1007 GLN A O 1
ATOM 7348 N N . LYS A 1 1008 ? 137.312 157.147 101.677 1.00 64.47 1008 LYS A N 1
ATOM 7349 C CA . LYS A 1 1008 ? 138.495 156.439 102.153 1.00 64.47 1008 LYS A CA 1
ATOM 7350 C C . LYS A 1 1008 ? 138.906 156.926 103.536 1.00 64.47 1008 LYS A C 1
ATOM 7351 O O . LYS A 1 1008 ? 139.317 156.128 104.387 1.00 64.47 1008 LYS A O 1
ATOM 7357 N N . PHE A 1 1009 ? 138.806 158.235 103.774 1.00 61.82 1009 PHE A N 1
ATOM 7358 C CA . PHE A 1 1009 ? 139.124 158.789 105.085 1.00 61.82 1009 PHE A CA 1
ATOM 7359 C C . PHE A 1 1009 ? 138.201 158.222 106.154 1.00 61.82 1009 PHE A C 1
ATOM 7360 O O . PHE A 1 1009 ? 138.651 157.830 107.238 1.00 61.82 1009 PHE A O 1
ATOM 7368 N N . GLN A 1 1010 ? 136.903 158.157 105.856 1.00 62.09 1010 GLN A N 1
ATOM 7369 C CA . GLN A 1 1010 ? 135.956 157.583 106.806 1.00 62.09 1010 GLN A CA 1
ATOM 7370 C C . GLN A 1 1010 ? 136.270 156.117 107.076 1.00 62.09 1010 GLN A C 1
ATOM 7371 O O . GLN A 1 1010 ? 136.264 155.674 108.230 1.00 62.09 1010 GLN A O 1
ATOM 7377 N N . ASP A 1 1011 ? 136.570 155.354 106.024 1.00 61.64 1011 ASP A N 1
ATOM 7378 C CA . ASP A 1 1011 ? 136.861 153.936 106.201 1.00 61.64 1011 ASP A CA 1
ATOM 7379 C C . ASP A 1 1011 ? 138.097 153.730 107.067 1.00 61.64 1011 ASP A C 1
ATOM 7380 O O . ASP A 1 1011 ? 138.088 152.918 108.001 1.00 61.64 1011 ASP A O 1
ATOM 7385 N N . ILE A 1 1012 ? 139.171 154.470 106.784 1.00 58.86 1012 ILE A N 1
ATOM 7386 C CA . ILE A 1 1012 ? 140.415 154.256 107.517 1.00 58.86 1012 ILE A CA 1
ATOM 7387 C C . ILE A 1 1012 ? 140.291 154.748 108.955 1.00 58.86 1012 ILE A C 1
ATOM 7388 O O . ILE A 1 1012 ? 140.850 154.142 109.877 1.00 58.86 1012 ILE A O 1
ATOM 7393 N N . CYS A 1 1013 ? 139.550 155.837 109.184 1.00 57.79 1013 CYS A N 1
ATOM 7394 C CA . CYS A 1 1013 ? 139.393 156.304 110.557 1.00 57.79 1013 CYS A CA 1
ATOM 7395 C C . CYS A 1 1013 ? 138.517 155.352 111.362 1.00 57.79 1013 CYS A C 1
ATOM 7396 O O . CYS A 1 1013 ? 138.759 155.143 112.555 1.00 57.79 1013 CYS A O 1
ATOM 7399 N N . VAL A 1 1014 ? 137.508 154.747 110.727 1.00 55.20 1014 VAL A N 1
ATOM 7400 C CA . VAL A 1 1014 ? 136.720 153.725 111.413 1.00 55.20 1014 VAL A CA 1
ATOM 7401 C C . VAL A 1 1014 ? 137.585 152.514 111.736 1.00 55.20 1014 VAL A C 1
ATOM 7402 O O . VAL A 1 1014 ? 137.486 151.932 112.825 1.00 55.20 1014 VAL A O 1
ATOM 7406 N N . LYS A 1 1015 ? 138.444 152.112 110.796 1.00 53.70 1015 LYS A N 1
ATOM 7407 C CA . LYS A 1 1015 ? 139.353 151.000 111.054 1.00 53.70 1015 LYS A CA 1
ATOM 7408 C C . LYS A 1 1015 ? 140.253 151.298 112.246 1.00 53.70 1015 LYS A C 1
ATOM 7409 O O . LYS A 1 1015 ? 140.448 150.446 113.119 1.00 53.70 1015 LYS A O 1
ATOM 7415 N N . ALA A 1 1016 ? 140.806 152.511 112.300 1.00 51.55 1016 ALA A N 1
ATOM 7416 C CA . ALA A 1 1016 ? 141.664 152.884 113.420 1.00 51.55 1016 ALA A CA 1
ATOM 7417 C C . ALA A 1 1016 ? 140.885 152.917 114.730 1.00 51.55 1016 ALA A C 1
ATOM 7418 O O . ALA A 1 1016 ? 141.394 152.496 115.777 1.00 51.55 1016 ALA A O 1
ATOM 7420 N N . TYR A 1 1017 ? 139.649 153.421 114.693 1.00 52.23 1017 TYR A N 1
ATOM 7421 C CA . TYR A 1 1017 ? 138.829 153.473 115.898 1.00 52.23 1017 TYR A CA 1
ATOM 7422 C C . TYR A 1 1017 ? 138.558 152.077 116.442 1.00 52.23 1017 TYR A C 1
ATOM 7423 O O . TYR A 1 1017 ? 138.671 151.839 117.650 1.00 52.23 1017 TYR A O 1
ATOM 7432 N N . LEU A 1 1018 ? 138.213 151.134 115.564 1.00 51.61 1018 LEU A N 1
ATOM 7433 C CA . LEU A 1 1018 ? 137.981 149.766 116.019 1.00 51.61 1018 LEU A CA 1
ATOM 7434 C C . LEU A 1 1018 ? 139.278 149.109 116.483 1.00 51.61 1018 LEU A C 1
ATOM 7435 O O . LEU A 1 1018 ? 139.277 148.318 117.436 1.00 51.61 1018 LEU A O 1
ATOM 7440 N N . ALA A 1 1019 ? 140.397 149.433 115.830 1.00 50.24 1019 ALA A N 1
ATOM 7441 C CA . ALA A 1 1019 ? 141.687 148.923 116.276 1.00 50.24 1019 ALA A CA 1
ATOM 7442 C C . ALA A 1 1019 ? 141.988 149.366 117.699 1.00 50.24 1019 ALA A C 1
ATOM 7443 O O . ALA A 1 1019 ? 142.509 148.588 118.506 1.00 50.24 1019 ALA A O 1
ATOM 7445 N N . LEU A 1 1020 ? 141.676 150.621 118.021 1.00 48.46 1020 LEU A N 1
ATOM 7446 C CA . LEU A 1 1020 ? 141.869 151.103 119.385 1.00 48.46 1020 LEU A CA 1
ATOM 7447 C C . LEU A 1 1020 ? 140.870 150.471 120.344 1.00 48.46 1020 LEU A C 1
ATOM 7448 O O . LEU A 1 1020 ? 141.197 150.199 121.506 1.00 48.46 1020 LEU A O 1
ATOM 7453 N N . ARG A 1 1021 ? 139.637 150.253 119.888 1.00 51.31 1021 ARG A N 1
ATOM 7454 C CA . ARG A 1 1021 ? 138.661 149.593 120.745 1.00 51.31 1021 ARG A CA 1
ATOM 7455 C C . ARG A 1 1021 ? 139.093 148.173 121.079 1.00 51.31 1021 ARG A C 1
ATOM 7456 O O . ARG A 1 1021 ? 138.696 147.630 122.116 1.00 51.31 1021 ARG A O 1
ATOM 7464 N N . HIS A 1 1022 ? 139.905 147.559 120.217 1.00 50.01 1022 HIS A N 1
ATOM 7465 C CA . HIS A 1 1022 ? 140.459 146.247 120.539 1.00 50.01 1022 HIS A CA 1
ATOM 7466 C C . HIS A 1 1022 ? 141.401 146.304 121.738 1.00 50.01 1022 HIS A C 1
ATOM 7467 O O . HIS A 1 1022 ? 141.505 145.328 122.489 1.00 50.01 1022 HIS A O 1
ATOM 7474 N N . HIS A 1 1023 ? 142.099 147.426 121.934 1.00 45.47 1023 HIS A N 1
ATOM 7475 C CA . HIS A 1 1023 ? 143.012 147.605 123.059 1.00 45.47 1023 HIS A CA 1
ATOM 7476 C C . HIS A 1 1023 ? 142.464 148.582 124.094 1.00 45.47 1023 HIS A C 1
ATOM 7477 O O . HIS A 1 1023 ? 143.237 149.172 124.860 1.00 45.47 1023 HIS A O 1
ATOM 7484 N N . THR A 1 1024 ? 141.145 148.786 124.084 1.00 46.02 1024 THR A N 1
ATOM 7485 C CA . THR A 1 1024 ? 140.447 149.627 125.056 1.00 46.02 1024 THR A CA 1
ATOM 7486 C C . THR A 1 1024 ? 141.019 149.576 126.470 1.00 46.02 1024 THR A C 1
ATOM 7487 O O . THR A 1 1024 ? 141.194 150.617 127.107 1.00 46.02 1024 THR A O 1
ATOM 7491 N N . ASN A 1 1025 ? 141.294 148.381 126.995 1.00 43.95 1025 ASN A N 1
ATOM 7492 C CA . ASN A 1 1025 ? 141.748 148.282 128.382 1.00 43.95 1025 ASN A CA 1
ATOM 7493 C C . ASN A 1 1025 ? 143.117 148.928 128.569 1.00 43.95 1025 ASN A C 1
ATOM 7494 O O . ASN A 1 1025 ? 143.334 149.692 129.520 1.00 43.95 1025 ASN A O 1
ATOM 7499 N N . LEU A 1 1026 ? 144.055 148.630 127.668 1.00 40.98 1026 LEU A N 1
ATOM 7500 C CA . LEU A 1 1026 ? 145.373 149.250 127.735 1.00 40.98 1026 LEU A CA 1
ATOM 7501 C C . LEU A 1 1026 ? 145.274 150.758 127.564 1.00 40.98 1026 LEU A C 1
ATOM 7502 O O . LEU A 1 1026 ? 145.951 151.519 128.265 1.00 40.98 1026 LEU A O 1
ATOM 7507 N N . LEU A 1 1027 ? 144.433 151.210 126.634 1.00 42.81 1027 LEU A N 1
ATOM 7508 C CA . LEU A 1 1027 ? 144.275 152.647 126.433 1.00 42.81 1027 LEU A CA 1
ATOM 7509 C C . LEU A 1 1027 ? 143.714 153.319 127.679 1.00 42.81 1027 LEU A C 1
ATOM 7510 O O . LEU A 1 1027 ? 144.170 154.399 128.072 1.00 42.81 1027 LEU A O 1
ATOM 7515 N N . ILE A 1 1028 ? 142.734 152.684 128.322 1.00 44.66 1028 ILE A N 1
ATOM 7516 C CA . ILE A 1 1028 ? 142.123 153.247 129.520 1.00 44.66 1028 ILE A CA 1
ATOM 7517 C C . ILE A 1 1028 ? 143.138 153.337 130.648 1.00 44.66 1028 ILE A C 1
ATOM 7518 O O . ILE A 1 1028 ? 143.212 154.350 131.356 1.00 44.66 1028 ILE A O 1
ATOM 7523 N N . ILE A 1 1029 ? 143.936 152.286 130.842 1.00 42.35 1029 ILE A N 1
ATOM 7524 C CA . ILE A 1 1029 ? 144.898 152.314 131.937 1.00 42.35 1029 ILE A CA 1
ATOM 7525 C C . ILE A 1 1029 ? 145.992 153.342 131.664 1.00 42.35 1029 ILE A C 1
ATOM 7526 O O . ILE A 1 1029 ? 146.455 154.033 132.582 1.00 42.35 1029 ILE A O 1
ATOM 7531 N N . LEU A 1 1030 ? 146.407 153.485 130.400 1.00 42.41 1030 LEU A N 1
ATOM 7532 C CA . LEU A 1 1030 ? 147.386 154.512 130.061 1.00 42.41 1030 LEU A CA 1
ATOM 7533 C C . LEU A 1 1030 ? 146.831 155.906 130.315 1.00 42.41 1030 LEU A C 1
ATOM 7534 O O . LEU A 1 1030 ? 147.532 156.777 130.842 1.00 42.41 1030 LEU A O 1
ATOM 7539 N N . PHE A 1 1031 ? 145.570 156.134 129.946 1.00 47.34 1031 PHE A N 1
ATOM 7540 C CA . PHE A 1 1031 ? 144.933 157.421 130.202 1.00 47.34 1031 PHE A CA 1
ATOM 7541 C C . PHE A 1 1031 ? 144.868 157.712 131.696 1.00 47.34 1031 PHE A C 1
ATOM 7542 O O . PHE A 1 1031 ? 145.130 158.840 132.133 1.00 47.34 1031 PHE A O 1
ATOM 7550 N N . SER A 1 1032 ? 144.519 156.701 132.495 1.00 47.76 1032 SER A N 1
ATOM 7551 C CA . SER A 1 1032 ? 144.434 156.891 133.939 1.00 47.76 1032 SER A CA 1
ATOM 7552 C C . SER A 1 1032 ? 145.791 157.236 134.538 1.00 47.76 1032 SER A C 1
ATOM 7553 O O . SER A 1 1032 ? 145.897 158.158 135.356 1.00 47.76 1032 SER A O 1
ATOM 7556 N N . MET A 1 1033 ? 146.844 156.511 134.147 1.00 46.08 1033 MET A N 1
ATOM 7557 C CA . MET A 1 1033 ? 148.175 156.851 134.648 1.00 46.08 1033 MET A CA 1
ATOM 7558 C C . MET A 1 1033 ? 148.605 158.240 134.202 1.00 46.08 1033 MET A C 1
ATOM 7559 O O . MET A 1 1033 ? 149.247 158.966 134.968 1.00 46.08 1033 MET A O 1
ATOM 7564 N N . MET A 1 1034 ? 148.292 158.618 132.962 1.00 48.32 1034 MET A N 1
ATOM 7565 C CA . MET A 1 1034 ? 148.674 159.945 132.497 1.00 48.32 1034 MET A CA 1
ATOM 7566 C C . MET A 1 1034 ? 147.990 161.025 133.322 1.00 48.32 1034 MET A C 1
ATOM 7567 O O . MET A 1 1034 ? 148.629 162.002 133.730 1.00 48.32 1034 MET A O 1
ATOM 7572 N N . LEU A 1 1035 ? 146.698 160.852 133.606 1.00 49.59 1035 LEU A N 1
ATOM 7573 C CA . LEU A 1 1035 ? 145.995 161.830 134.430 1.00 49.59 1035 LEU A CA 1
ATOM 7574 C C . LEU A 1 1035 ? 146.555 161.870 135.848 1.00 49.59 1035 LEU A C 1
ATOM 7575 O O . LEU A 1 1035 ? 146.710 162.950 136.428 1.00 49.59 1035 LEU A O 1
ATOM 7580 N N . MET A 1 1036 ? 146.863 160.707 136.427 1.00 48.20 1036 MET A N 1
ATOM 7581 C CA . MET A 1 1036 ? 147.407 160.684 137.783 1.00 48.20 1036 MET A CA 1
ATOM 7582 C C . MET A 1 1036 ? 148.762 161.377 137.861 1.00 48.20 1036 MET A C 1
ATOM 7583 O O . MET A 1 1036 ? 148.987 162.223 138.733 1.00 48.20 1036 MET A O 1
ATOM 7588 N N . THR A 1 1037 ? 149.680 161.034 136.961 1.00 41.94 1037 THR A N 1
ATOM 7589 C CA . THR A 1 1037 ? 151.079 161.415 137.119 1.00 41.94 1037 THR A CA 1
ATOM 7590 C C . THR A 1 1037 ? 151.438 162.716 136.411 1.00 41.94 1037 THR A C 1
ATOM 7591 O O . THR A 1 1037 ? 152.148 163.548 136.980 1.00 41.94 1037 THR A O 1
ATOM 7595 N N . GLY A 1 1038 ? 150.975 162.912 135.179 1.00 50.64 1038 GLY A N 1
ATOM 7596 C CA . GLY A 1 1038 ? 151.403 164.074 134.427 1.00 50.64 1038 GLY A CA 1
ATOM 7597 C C . GLY A 1 1038 ? 150.754 165.380 134.819 1.00 50.64 1038 GLY A C 1
ATOM 7598 O O . GLY A 1 1038 ? 151.199 166.435 134.357 1.00 50.64 1038 GLY A O 1
ATOM 7599 N N . MET A 1 1039 ? 149.729 165.346 135.663 1.00 59.49 1039 MET A N 1
ATOM 7600 C CA . MET A 1 1039 ? 148.984 166.552 135.994 1.00 59.49 1039 MET A CA 1
ATOM 7601 C C . MET A 1 1039 ? 149.521 167.161 137.281 1.00 59.49 1039 MET A C 1
ATOM 7602 O O . MET A 1 1039 ? 149.473 166.504 138.329 1.00 59.49 1039 MET A O 1
ATOM 7607 N N . PRO A 1 1040 ? 150.043 168.390 137.254 1.00 59.71 1040 PRO A N 1
ATOM 7608 C CA . PRO A 1 1040 ? 150.358 169.074 138.517 1.00 59.71 1040 PRO A CA 1
ATOM 7609 C C . PRO A 1 1040 ? 149.130 169.361 139.358 1.00 59.71 1040 PRO A C 1
ATOM 7610 O O . PRO A 1 1040 ? 149.257 169.554 140.573 1.00 59.71 1040 PRO A O 1
ATOM 7614 N N . GLN A 1 1041 ? 147.947 169.392 138.752 1.00 63.46 1041 GLN A N 1
ATOM 7615 C CA . GLN A 1 1041 ? 146.705 169.618 139.476 1.00 63.46 1041 GLN A CA 1
ATOM 7616 C C . GLN A 1 1041 ? 146.224 168.298 140.076 1.00 63.46 1041 GLN A C 1
ATOM 7617 O O . GLN A 1 1041 ? 146.931 167.288 140.068 1.00 63.46 1041 GLN A O 1
ATOM 7623 N N . LEU A 1 1042 ? 145.005 168.294 140.608 1.00 60.99 1042 LEU A N 1
ATOM 7624 C CA . LEU A 1 1042 ? 144.420 167.117 141.233 1.00 60.99 1042 LEU A CA 1
ATOM 7625 C C . LEU A 1 1042 ? 143.244 166.641 140.391 1.00 60.99 1042 LEU A C 1
ATOM 7626 O O . LEU A 1 1042 ? 142.308 167.405 140.137 1.00 60.99 1042 LEU A O 1
ATOM 7631 N N . THR A 1 1043 ? 143.298 165.385 139.964 1.00 61.86 1043 THR A N 1
ATOM 7632 C CA . THR A 1 1043 ? 142.276 164.796 139.112 1.00 61.86 1043 THR A CA 1
ATOM 7633 C C . THR A 1 1043 ? 141.273 164.010 139.948 1.00 61.86 1043 THR A C 1
ATOM 7634 O O . THR A 1 1043 ? 141.448 163.805 141.151 1.00 61.86 1043 THR A O 1
ATOM 7638 N N . SER A 1 1044 ? 140.212 163.562 139.287 1.00 69.29 1044 SER A N 1
ATOM 7639 C CA . SER A 1 1044 ? 139.158 162.794 139.935 1.00 69.29 1044 SER A CA 1
ATOM 7640 C C . SER A 1 1044 ? 138.380 162.055 138.855 1.00 69.29 1044 SER A C 1
ATOM 7641 O O . SER A 1 1044 ? 138.763 162.054 137.681 1.00 69.29 1044 SER A O 1
ATOM 7644 N N . LYS A 1 1045 ? 137.280 161.422 139.252 1.00 69.75 1045 LYS A N 1
ATOM 7645 C CA . LYS A 1 1045 ? 136.393 160.810 138.280 1.00 69.75 1045 LYS A CA 1
ATOM 7646 C C . LYS A 1 1045 ? 135.659 161.892 137.491 1.00 69.75 1045 LYS A C 1
ATOM 7647 O O . LYS A 1 1045 ? 135.758 163.088 137.780 1.00 69.75 1045 LYS A O 1
ATOM 7653 N N . GLU A 1 1046 ? 134.926 161.453 136.468 1.00 69.74 1046 GLU A N 1
ATOM 7654 C CA . GLU A 1 1046 ? 134.308 162.281 135.434 1.00 69.74 1046 GLU A CA 1
ATOM 7655 C C . GLU A 1 1046 ? 135.354 162.916 134.531 1.00 69.74 1046 GLU A C 1
ATOM 7656 O O . GLU A 1 1046 ? 134.993 163.575 133.549 1.00 69.74 1046 GLU A O 1
ATOM 7662 N N . ASP A 1 1047 ? 136.639 162.732 134.826 1.00 70.51 1047 ASP A N 1
ATOM 7663 C CA . ASP A 1 1047 ? 137.742 163.099 133.950 1.00 70.51 1047 ASP A CA 1
ATOM 7664 C C . ASP A 1 1047 ? 138.443 161.871 133.395 1.00 70.51 1047 ASP A C 1
ATOM 7665 O O . ASP A 1 1047 ? 138.726 161.802 132.195 1.00 70.51 1047 ASP A O 1
ATOM 7670 N N . ILE A 1 1048 ? 138.730 160.893 134.256 1.00 62.11 1048 ILE A N 1
ATOM 7671 C CA . ILE A 1 1048 ? 139.315 159.638 133.800 1.00 62.11 1048 ILE A CA 1
ATOM 7672 C C . ILE A 1 1048 ? 138.312 158.855 132.967 1.00 62.11 1048 ILE A C 1
ATOM 7673 O O . ILE A 1 1048 ? 138.662 158.279 131.931 1.00 62.11 1048 ILE A O 1
ATOM 7678 N N . GLU A 1 1049 ? 137.050 158.826 133.395 1.00 64.20 1049 GLU A N 1
ATOM 7679 C CA . GLU A 1 1049 ? 136.058 158.006 132.714 1.00 64.20 1049 GLU A CA 1
ATOM 7680 C C . GLU A 1 1049 ? 135.639 158.574 131.366 1.00 64.20 1049 GLU A C 1
ATOM 7681 O O . GLU A 1 1049 ? 134.936 157.885 130.621 1.00 64.20 1049 GLU A O 1
ATOM 7687 N N . TYR A 1 1050 ? 136.051 159.797 131.024 1.00 60.67 1050 TYR A N 1
ATOM 7688 C CA . TYR A 1 1050 ? 135.718 160.326 129.706 1.00 60.67 1050 TYR A CA 1
ATOM 7689 C C . TYR A 1 1050 ? 136.129 159.356 128.609 1.00 60.67 1050 TYR A C 1
ATOM 7690 O O . TYR A 1 1050 ? 135.398 159.163 127.631 1.00 60.67 1050 TYR A O 1
ATOM 7699 N N . ILE A 1 1051 ? 137.289 158.716 128.771 1.00 56.27 1051 ILE A N 1
ATOM 7700 C CA . ILE A 1 1051 ? 137.788 157.819 127.736 1.00 56.27 1051 ILE A CA 1
ATOM 7701 C C . ILE A 1 1051 ? 136.845 156.638 127.546 1.00 56.27 1051 ILE A C 1
ATOM 7702 O O . ILE A 1 1051 ? 136.623 156.187 126.417 1.00 56.27 1051 ILE A O 1
ATOM 7707 N N . ARG A 1 1052 ? 136.249 156.133 128.632 1.00 58.26 1052 ARG A N 1
ATOM 7708 C CA . ARG A 1 1052 ? 135.355 154.998 128.437 1.00 58.26 1052 ARG A CA 1
ATOM 7709 C C . ARG A 1 1052 ? 134.043 155.412 127.788 1.00 58.26 1052 ARG A C 1
ATOM 7710 O O . ARG A 1 1052 ? 133.252 154.540 127.417 1.00 58.26 1052 ARG A O 1
ATOM 7718 N N . ASP A 1 1053 ? 133.796 156.713 127.643 1.00 60.31 1053 ASP A N 1
ATOM 7719 C CA . ASP A 1 1053 ? 132.746 157.188 126.755 1.00 60.31 1053 ASP A CA 1
ATOM 7720 C C . ASP A 1 1053 ? 133.265 157.441 125.348 1.00 60.31 1053 ASP A C 1
ATOM 7721 O O . ASP A 1 1053 ? 132.515 157.281 124.379 1.00 60.31 1053 ASP A O 1
ATOM 7726 N N . ALA A 1 1054 ? 134.535 157.833 125.218 1.00 55.51 1054 ALA A N 1
ATOM 7727 C CA . ALA A 1 1054 ? 135.120 158.060 123.903 1.00 55.51 1054 ALA A CA 1
ATOM 7728 C C . ALA A 1 1054 ? 135.466 156.756 123.201 1.00 55.51 1054 ALA A C 1
ATOM 7729 O O . ALA A 1 1054 ? 135.357 156.670 121.973 1.00 55.51 1054 ALA A O 1
ATOM 7731 N N . LEU A 1 1055 ? 135.881 155.740 123.952 1.00 51.95 1055 LEU A N 1
ATOM 7732 C CA . LEU A 1 1055 ? 136.240 154.453 123.376 1.00 51.95 1055 LEU A CA 1
ATOM 7733 C C . LEU A 1 1055 ? 135.037 153.551 123.144 1.00 51.95 1055 LEU A C 1
ATOM 7734 O O . LEU A 1 1055 ? 135.217 152.428 122.662 1.00 51.95 1055 LEU A O 1
ATOM 7739 N N . THR A 1 1056 ? 133.829 154.009 123.479 1.00 53.77 1056 THR A N 1
ATOM 7740 C CA . THR A 1 1056 ? 132.591 153.260 123.265 1.00 53.77 1056 THR A CA 1
ATOM 7741 C C . THR A 1 1056 ? 132.675 151.885 123.934 1.00 53.77 1056 THR A C 1
ATOM 7742 O O . THR A 1 1056 ? 132.606 150.831 123.300 1.00 53.77 1056 THR A O 1
ATOM 7746 N N . VAL A 1 1057 ? 132.841 151.934 125.250 1.00 53.89 1057 VAL A N 1
ATOM 7747 C CA . VAL A 1 1057 ? 133.028 150.729 126.047 1.00 53.89 1057 VAL A CA 1
ATOM 7748 C C . VAL A 1 1057 ? 131.687 150.037 126.241 1.00 53.89 1057 VAL A C 1
ATOM 7749 O O . VAL A 1 1057 ? 130.691 150.673 126.604 1.00 53.89 1057 VAL A O 1
ATOM 7753 N N . GLY A 1 1058 ? 131.660 148.729 126.001 1.00 58.41 1058 GLY A N 1
ATOM 7754 C CA . GLY A 1 1058 ? 130.465 147.949 126.243 1.00 58.41 1058 GLY A CA 1
ATOM 7755 C C . GLY A 1 1058 ? 129.405 148.044 125.175 1.00 58.41 1058 GLY A C 1
ATOM 7756 O O . GLY A 1 1058 ? 128.220 147.887 125.483 1.00 58.41 1058 GLY A O 1
ATOM 7757 N N . LYS A 1 1059 ? 129.787 148.297 123.929 1.00 58.92 1059 LYS A N 1
ATOM 7758 C CA . LYS A 1 1059 ? 128.836 148.426 122.838 1.00 58.92 1059 LYS A CA 1
ATOM 7759 C C . LYS A 1 1059 ? 129.305 147.624 121.632 1.00 58.92 1059 LYS A C 1
ATOM 7760 O O . LYS A 1 1059 ? 130.481 147.274 121.506 1.00 58.92 1059 LYS A O 1
ATOM 7766 N N . ASN A 1 1060 ? 128.356 147.332 120.747 1.00 62.57 1060 ASN A N 1
ATOM 7767 C CA . ASN A 1 1060 ? 128.629 146.544 119.557 1.00 62.57 1060 ASN A CA 1
ATOM 7768 C C . ASN A 1 1060 ? 129.579 147.297 118.629 1.00 62.57 1060 ASN A C 1
ATOM 7769 O O . ASN A 1 1060 ? 129.709 148.522 118.689 1.00 62.57 1060 ASN A O 1
ATOM 7774 N N . GLU A 1 1061 ? 130.264 146.539 117.769 1.00 62.79 1061 GLU A N 1
ATOM 7775 C CA . GLU A 1 1061 ? 131.165 147.153 116.799 1.00 62.79 1061 GLU A CA 1
ATOM 7776 C C . GLU A 1 1061 ? 130.405 148.056 115.837 1.00 62.79 1061 GLU A C 1
ATOM 7777 O O . GLU A 1 1061 ? 130.880 149.141 115.485 1.00 62.79 1061 GLU A O 1
ATOM 7783 N N . GLU A 1 1062 ? 129.222 147.622 115.396 1.00 62.65 1062 GLU A N 1
ATOM 7784 C CA . GLU A 1 1062 ? 128.413 148.456 114.514 1.00 62.65 1062 GLU A CA 1
ATOM 7785 C C . GLU A 1 1062 ? 127.967 149.732 115.218 1.00 62.65 1062 GLU A C 1
ATOM 7786 O O . GLU A 1 1062 ? 127.962 150.813 114.618 1.00 62.65 1062 GLU A O 1
ATOM 7792 N N . ASP A 1 1063 ? 127.584 149.626 116.492 1.00 61.99 1063 ASP A N 1
ATOM 7793 C CA . ASP A 1 1063 ? 127.191 150.813 117.243 1.00 61.99 1063 ASP A CA 1
ATOM 7794 C C . ASP A 1 1063 ? 128.368 151.761 117.435 1.00 61.99 1063 ASP A C 1
ATOM 7795 O O . ASP A 1 1063 ? 128.201 152.981 117.374 1.00 61.99 1063 ASP A O 1
ATOM 7800 N N . ALA A 1 1064 ? 129.565 151.221 117.670 1.00 59.49 1064 ALA A N 1
ATOM 7801 C CA . ALA A 1 1064 ? 130.749 152.067 117.784 1.00 59.49 1064 ALA A CA 1
ATOM 7802 C C . ALA A 1 1064 ? 131.060 152.762 116.464 1.00 59.49 1064 ALA A C 1
ATOM 7803 O O . ALA A 1 1064 ? 131.445 153.939 116.445 1.00 59.49 1064 ALA A O 1
ATOM 7805 N N . LYS A 1 1065 ? 130.914 152.043 115.350 1.00 59.03 1065 LYS A N 1
ATOM 7806 C CA . LYS A 1 1065 ? 131.104 152.662 114.044 1.00 59.03 1065 LYS A CA 1
ATOM 7807 C C . LYS A 1 1065 ? 130.103 153.788 113.823 1.00 59.03 1065 LYS A C 1
ATOM 7808 O O . LYS A 1 1065 ? 130.469 154.871 113.351 1.00 59.03 1065 LYS A O 1
ATOM 7814 N N . LYS A 1 1066 ? 128.837 153.555 114.171 1.00 60.63 1066 LYS A N 1
ATOM 7815 C CA . LYS A 1 1066 ? 127.830 154.604 114.039 1.00 60.63 1066 LYS A CA 1
ATOM 7816 C C . LYS A 1 1066 ? 128.148 155.785 114.948 1.00 60.63 1066 LYS A C 1
ATOM 7817 O O . LYS A 1 1066 ? 127.906 156.940 114.586 1.00 60.63 1066 LYS A O 1
ATOM 7823 N N . TYR A 1 1067 ? 128.692 155.512 116.134 1.00 58.41 1067 TYR A N 1
ATOM 7824 C CA . TYR A 1 1067 ? 129.066 156.579 117.055 1.00 58.41 1067 TYR A CA 1
ATOM 7825 C C . TYR A 1 1067 ? 130.174 157.445 116.470 1.00 58.41 1067 TYR A C 1
ATOM 7826 O O . TYR A 1 1067 ? 130.115 158.679 116.529 1.00 58.41 1067 TYR A O 1
ATOM 7835 N N . PHE A 1 1068 ? 131.195 156.814 115.887 1.00 56.85 1068 PHE A N 1
ATOM 7836 C CA . PHE A 1 1068 ? 132.268 157.605 115.292 1.00 56.85 1068 PHE A CA 1
ATOM 7837 C C . PHE A 1 1068 ? 131.796 158.352 114.051 1.00 56.85 1068 PHE A C 1
ATOM 7838 O O . PHE A 1 1068 ? 132.250 159.472 113.797 1.00 56.85 1068 PHE A O 1
ATOM 7846 N N . LEU A 1 1069 ? 130.895 157.760 113.268 1.00 59.31 1069 LEU A N 1
ATOM 7847 C CA . LEU A 1 1069 ? 130.287 158.498 112.168 1.00 59.31 1069 LEU A CA 1
ATOM 7848 C C . LEU A 1 1069 ? 129.473 159.692 112.647 1.00 59.31 1069 LEU A C 1
ATOM 7849 O O . LEU A 1 1069 ? 129.497 160.739 111.996 1.00 59.31 1069 LEU A O 1
ATOM 7854 N N . ASP A 1 1070 ? 128.761 159.563 113.767 1.00 61.59 1070 ASP A N 1
ATOM 7855 C CA . ASP A 1 1070 ? 128.062 160.712 114.333 1.00 61.59 1070 ASP A CA 1
ATOM 7856 C C . ASP A 1 1070 ? 129.043 161.787 114.784 1.00 61.59 1070 ASP A C 1
ATOM 7857 O O . ASP A 1 1070 ? 128.776 162.984 114.628 1.00 61.59 1070 ASP A O 1
ATOM 7862 N N . GLN A 1 1071 ? 130.176 161.381 115.361 1.00 61.52 1071 GLN A N 1
ATOM 7863 C CA . GLN A 1 1071 ? 131.203 162.355 115.727 1.00 61.52 1071 GLN A CA 1
ATOM 7864 C C . GLN A 1 1071 ? 131.742 163.076 114.496 1.00 61.52 1071 GLN A C 1
ATOM 7865 O O . GLN A 1 1071 ? 131.945 164.295 114.515 1.00 61.52 1071 GLN A O 1
ATOM 7871 N N . ILE A 1 1072 ? 131.976 162.336 113.412 1.00 61.55 1072 ILE A N 1
ATOM 7872 C CA . ILE A 1 1072 ? 132.430 162.959 112.172 1.00 61.55 1072 ILE A CA 1
ATOM 7873 C C . ILE A 1 1072 ? 131.380 163.929 111.648 1.00 61.55 1072 ILE A C 1
ATOM 7874 O O . ILE A 1 1072 ? 131.704 165.025 111.175 1.00 61.55 1072 ILE A O 1
ATOM 7879 N N . GLU A 1 1073 ? 130.105 163.543 111.721 1.00 65.60 1073 GLU A N 1
ATOM 7880 C CA . GLU A 1 1073 ? 129.041 164.412 111.231 1.00 65.60 1073 GLU A CA 1
ATOM 7881 C C . GLU A 1 1073 ? 128.934 165.689 112.057 1.00 65.60 1073 GLU A C 1
ATOM 7882 O O . GLU A 1 1073 ? 128.720 166.773 111.504 1.00 65.60 1073 GLU A O 1
ATOM 7888 N N . VAL A 1 1074 ? 129.065 165.585 113.381 1.00 67.25 1074 VAL A N 1
ATOM 7889 C CA . VAL A 1 1074 ? 128.980 166.794 114.197 1.00 67.25 1074 VAL A CA 1
ATOM 7890 C C . VAL A 1 1074 ? 130.217 167.661 113.989 1.00 67.25 1074 VAL A C 1
ATOM 7891 O O . VAL A 1 1074 ? 130.143 168.891 114.098 1.00 67.25 1074 VAL A O 1
ATOM 7895 N N . CYS A 1 1075 ? 131.366 167.051 113.684 1.00 67.65 1075 CYS A N 1
ATOM 7896 C CA . CYS A 1 1075 ? 132.521 167.841 113.268 1.00 67.65 1075 CYS A CA 1
ATOM 7897 C C . CYS A 1 1075 ? 132.232 168.587 111.974 1.00 67.65 1075 CYS A C 1
ATOM 7898 O O . CYS A 1 1075 ? 132.579 169.765 111.834 1.00 67.65 1075 CYS A O 1
ATOM 7901 N N . ARG A 1 1076 ? 131.598 167.913 111.014 1.00 68.84 1076 ARG A N 1
ATOM 7902 C CA . ARG A 1 1076 ? 131.266 168.550 109.746 1.00 68.84 1076 ARG A CA 1
ATOM 7903 C C . ARG A 1 1076 ? 130.188 169.613 109.899 1.00 68.84 1076 ARG A C 1
ATOM 7904 O O . ARG A 1 1076 ? 130.086 170.500 109.046 1.00 68.84 1076 ARG A O 1
ATOM 7912 N N . ASP A 1 1077 ? 129.378 169.537 110.954 1.00 74.83 1077 ASP A N 1
ATOM 7913 C CA . ASP A 1 1077 ? 128.345 170.544 111.174 1.00 74.83 1077 ASP A CA 1
ATOM 7914 C C . ASP A 1 1077 ? 128.958 171.879 111.582 1.00 74.83 1077 ASP A C 1
ATOM 7915 O O . ASP A 1 1077 ? 128.640 172.926 111.007 1.00 74.83 1077 ASP A O 1
ATOM 7920 N N . LYS A 1 1078 ? 129.847 171.859 112.573 1.00 76.87 1078 LYS A N 1
ATOM 7921 C CA . LYS A 1 1078 ? 130.546 173.063 113.018 1.00 76.87 1078 LYS A CA 1
ATOM 7922 C C . LYS A 1 1078 ? 131.747 173.272 112.107 1.00 76.87 1078 LYS A C 1
ATOM 7923 O O . LYS A 1 1078 ? 132.868 172.866 112.417 1.00 76.87 1078 LYS A O 1
ATOM 7929 N N . GLY A 1 1079 ? 131.514 173.914 110.962 1.00 77.94 1079 GLY A N 1
ATOM 7930 C CA . GLY A 1 1079 ? 132.597 174.099 110.009 1.00 77.94 1079 GLY A CA 1
ATOM 7931 C C . GLY A 1 1079 ? 133.648 175.074 110.501 1.00 77.94 1079 GLY A C 1
ATOM 7932 O O . GLY A 1 1079 ? 134.768 174.684 110.839 1.00 77.94 1079 GLY A O 1
ATOM 7933 N N . TRP A 1 1080 ? 133.292 176.355 110.579 1.00 80.52 1080 TRP A N 1
ATOM 7934 C CA . TRP A 1 1080 ? 134.231 177.385 110.996 1.00 80.52 1080 TRP A CA 1
ATOM 7935 C C . TRP A 1 1080 ? 133.886 178.006 112.341 1.00 80.52 1080 TRP A C 1
ATOM 7936 O O . TRP A 1 1080 ? 134.619 178.889 112.799 1.00 80.52 1080 TRP A O 1
ATOM 7947 N N . THR A 1 1081 ? 132.798 177.576 112.982 1.00 84.19 1081 THR A N 1
ATOM 7948 C CA . THR A 1 1081 ? 132.346 178.227 114.207 1.00 84.19 1081 THR A CA 1
ATOM 7949 C C . THR A 1 1081 ? 133.364 178.072 115.332 1.00 84.19 1081 THR A C 1
ATOM 7950 O O . THR A 1 1081 ? 133.710 179.046 116.011 1.00 84.19 1081 THR A O 1
ATOM 7954 N N . VAL A 1 1082 ? 133.862 176.851 115.539 1.00 83.56 1082 VAL A N 1
ATOM 7955 C CA . VAL A 1 1082 ? 134.781 176.618 116.648 1.00 83.56 1082 VAL A CA 1
ATOM 7956 C C . VAL A 1 1082 ? 136.125 177.298 116.403 1.00 83.56 1082 VAL A C 1
ATOM 7957 O O . VAL A 1 1082 ? 136.729 177.842 117.335 1.00 83.56 1082 VAL A O 1
ATOM 7961 N N . GLN A 1 1083 ? 136.609 177.302 115.159 1.00 82.34 1083 GLN A N 1
ATOM 7962 C CA . GLN A 1 1083 ? 137.869 177.976 114.865 1.00 82.34 1083 GLN A CA 1
ATOM 7963 C C . GLN A 1 1083 ? 137.731 179.484 115.020 1.00 82.34 1083 GLN A C 1
ATOM 7964 O O . GLN A 1 1083 ? 138.638 180.153 115.527 1.00 82.34 1083 GLN A O 1
ATOM 7970 N N . PHE A 1 1084 ? 136.595 180.037 114.591 1.00 85.89 1084 PHE A N 1
ATOM 7971 C CA . PHE A 1 1084 ? 136.363 181.467 114.757 1.00 85.89 1084 PHE A CA 1
ATOM 7972 C C . PHE A 1 1084 ? 136.266 181.836 116.234 1.00 85.89 1084 PHE A C 1
ATOM 7973 O O . PHE A 1 1084 ? 136.785 182.875 116.659 1.00 85.89 1084 PHE A O 1
ATOM 7981 N N . ASN A 1 1085 ? 135.615 180.986 117.034 1.00 86.92 1085 ASN A N 1
ATOM 7982 C CA . ASN A 1 1085 ? 135.551 181.220 118.473 1.00 86.92 1085 ASN A CA 1
ATOM 7983 C C . ASN A 1 1085 ? 136.935 181.157 119.108 1.00 86.92 1085 ASN A C 1
ATOM 7984 O O . ASN A 1 1085 ? 137.258 181.961 119.990 1.00 86.92 1085 ASN A O 1
ATOM 7989 N N . TRP A 1 1086 ? 137.762 180.199 118.680 1.00 82.79 1086 TRP A N 1
ATOM 7990 C CA . TRP A 1 1086 ? 139.128 180.118 119.190 1.00 82.79 1086 TRP A CA 1
ATOM 7991 C C . TRP A 1 1086 ? 139.924 181.363 118.823 1.00 82.79 1086 TRP A C 1
ATOM 7992 O O . TRP A 1 1086 ? 140.695 181.883 119.640 1.00 82.79 1086 TRP A O 1
ATOM 8003 N N . PHE A 1 1087 ? 139.756 181.848 117.591 1.00 89.17 1087 PHE A N 1
ATOM 8004 C CA . PHE A 1 1087 ? 140.446 183.059 117.166 1.00 89.17 1087 PHE A CA 1
ATOM 8005 C C . PHE A 1 1087 ? 140.011 184.259 117.996 1.00 89.17 1087 PHE A C 1
ATOM 8006 O O . PHE A 1 1087 ? 140.845 185.078 118.400 1.00 89.17 1087 PHE A O 1
ATOM 8014 N N . LEU A 1 1088 ? 138.709 184.381 118.262 1.00 89.83 1088 LEU A N 1
ATOM 8015 C CA . LEU A 1 1088 ? 138.231 185.458 119.123 1.00 89.83 1088 LEU A CA 1
ATOM 8016 C C . LEU A 1 1088 ? 138.786 185.348 120.537 1.00 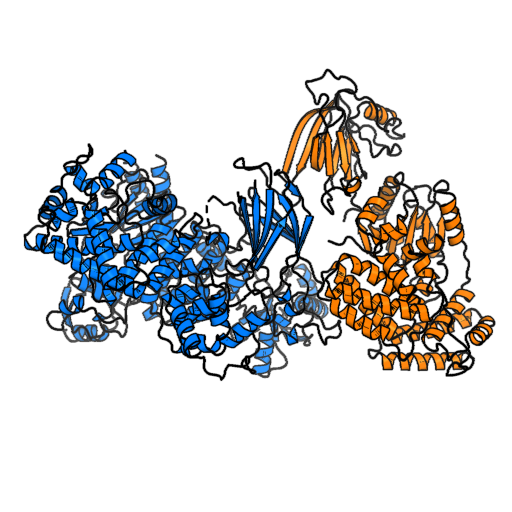89.83 1088 LEU A C 1
ATOM 8017 O O . LEU A 1 1088 ? 139.167 186.364 121.127 1.00 89.83 1088 LEU A O 1
ATOM 8022 N N . HIS A 1 1089 ? 138.831 184.135 121.092 1.00 91.84 1089 HIS A N 1
ATOM 8023 C CA . HIS A 1 1089 ? 139.366 183.957 122.438 1.00 91.84 1089 HIS A CA 1
ATOM 8024 C C . HIS A 1 1089 ? 140.840 184.338 122.500 1.00 91.84 1089 HIS A C 1
ATOM 8025 O O . HIS A 1 1089 ? 141.283 184.979 123.461 1.00 91.84 1089 HIS A O 1
ATOM 8032 N N . LEU A 1 1090 ? 141.617 183.948 121.487 1.00 90.07 1090 LEU A N 1
ATOM 8033 C CA . LEU A 1 1090 ? 143.031 184.309 121.466 1.00 90.07 1090 LEU A CA 1
ATOM 8034 C C . LEU A 1 1090 ? 143.228 185.806 121.265 1.00 90.07 1090 LEU A C 1
ATOM 8035 O O . LEU A 1 1090 ? 144.134 186.395 121.864 1.00 90.07 1090 LEU A O 1
ATOM 8040 N N . VAL A 1 1091 ? 142.403 186.433 120.434 1.00 92.41 1091 VAL A N 1
ATOM 8041 C CA . VAL A 1 1091 ? 142.513 187.864 120.183 1.00 92.41 1091 VAL A CA 1
ATOM 8042 C C . VAL A 1 1091 ? 141.793 188.648 121.273 1.00 92.41 1091 VAL A C 1
ATOM 8043 O O . VAL A 1 1091 ? 142.397 189.472 121.960 1.00 92.41 1091 VAL A O 1
ATOM 8047 N N . ASP B 2 15 ? 132.363 139.812 197.659 1.00 88.16 11 ASP B N 1
ATOM 8048 C CA . ASP B 2 15 ? 131.445 140.612 196.855 1.00 88.16 11 ASP B CA 1
ATOM 8049 C C . ASP B 2 15 ? 131.533 142.083 197.240 1.00 88.16 11 ASP B C 1
ATOM 8050 O O . ASP B 2 15 ? 131.604 142.958 196.378 1.00 88.16 11 ASP B O 1
ATOM 8055 N N . ARG B 2 16 ? 131.518 142.348 198.548 1.00 86.06 12 ARG B N 1
ATOM 8056 C CA . ARG B 2 16 ? 131.702 143.712 199.030 1.00 86.06 12 ARG B CA 1
ATOM 8057 C C . ARG B 2 16 ? 133.091 144.243 198.701 1.00 86.06 12 ARG B C 1
ATOM 8058 O O . ARG B 2 16 ? 133.259 145.451 198.493 1.00 86.06 12 ARG B O 1
ATOM 8066 N N . ILE B 2 17 ? 134.092 143.363 198.633 1.00 81.94 13 ILE B N 1
ATOM 8067 C CA . ILE B 2 17 ? 135.429 143.791 198.238 1.00 81.94 13 ILE B CA 1
ATOM 8068 C C . ILE B 2 17 ? 135.439 144.222 196.777 1.00 81.94 13 ILE B C 1
ATOM 8069 O O . ILE B 2 17 ? 136.092 145.206 196.411 1.00 81.94 13 ILE B O 1
ATOM 8074 N N . GLN B 2 18 ? 134.713 143.498 195.921 1.00 82.31 14 GLN B N 1
ATOM 8075 C CA . GLN B 2 18 ? 134.596 143.903 194.523 1.00 82.31 14 GLN B CA 1
ATOM 8076 C C . GLN B 2 18 ? 133.909 145.256 194.398 1.00 82.31 14 GLN B C 1
ATOM 8077 O O . GLN B 2 18 ? 134.315 146.096 193.585 1.00 82.31 14 GLN B O 1
ATOM 8083 N N . HIS B 2 19 ? 132.860 145.483 195.190 1.00 84.54 15 HIS B N 1
ATOM 8084 C CA . HIS B 2 19 ? 132.184 146.774 195.164 1.00 84.54 15 HIS B CA 1
ATOM 8085 C C . HIS B 2 19 ? 133.111 147.890 195.629 1.00 84.54 15 HIS B C 1
ATOM 8086 O O . HIS B 2 19 ? 133.118 148.982 195.049 1.00 84.54 15 HIS B O 1
ATOM 8093 N N . ALA B 2 20 ? 133.900 147.637 196.678 1.00 83.99 16 ALA B N 1
ATOM 8094 C CA . ALA B 2 20 ? 134.850 148.642 197.146 1.00 83.99 16 ALA B CA 1
ATOM 8095 C C . ALA B 2 20 ? 135.899 148.945 196.084 1.00 83.99 16 ALA B C 1
ATOM 8096 O O . ALA B 2 20 ? 136.260 150.108 195.869 1.00 83.99 16 ALA B O 1
ATOM 8098 N N . LEU B 2 21 ? 136.397 147.908 195.407 1.00 79.75 17 LEU B N 1
ATOM 8099 C CA . LEU B 2 21 ? 137.338 148.118 194.311 1.00 79.75 17 LEU B CA 1
ATOM 8100 C C . LEU B 2 21 ? 136.719 148.976 193.217 1.00 79.75 17 LEU B C 1
ATOM 8101 O O . LEU B 2 21 ? 137.326 149.955 192.761 1.00 79.75 17 LEU B O 1
ATOM 8106 N N . GLU B 2 22 ? 135.496 148.636 192.801 1.00 84.04 18 GLU B N 1
ATOM 8107 C CA . GLU B 2 22 ? 134.837 149.399 191.750 1.00 84.04 18 GLU B CA 1
ATOM 8108 C C . GLU B 2 22 ? 134.669 150.854 192.160 1.00 84.04 18 GLU B C 1
ATOM 8109 O O . GLU B 2 22 ? 134.971 151.763 191.380 1.00 84.04 18 GLU B O 1
ATOM 8115 N N . ARG B 2 23 ? 134.230 151.091 193.399 1.00 86.11 19 ARG B N 1
ATOM 8116 C CA . ARG B 2 23 ? 134.092 152.456 193.896 1.00 86.11 19 ARG B CA 1
ATOM 8117 C C . ARG B 2 23 ? 135.427 153.185 193.877 1.00 86.11 19 ARG B C 1
ATOM 8118 O O . ARG B 2 23 ? 135.485 154.384 193.584 1.00 86.11 19 ARG B O 1
ATOM 8126 N N . CYS B 2 24 ? 136.510 152.478 194.198 1.00 84.23 20 CYS B N 1
ATOM 8127 C CA . CYS B 2 24 ? 137.827 153.104 194.186 1.00 84.23 20 CYS B CA 1
ATOM 8128 C C . CYS B 2 24 ? 138.236 153.518 192.776 1.00 84.23 20 CYS B C 1
ATOM 8129 O O . CYS B 2 24 ? 138.815 154.593 192.584 1.00 84.23 20 CYS B O 1
ATOM 8132 N N . LEU B 2 25 ? 137.942 152.683 191.774 1.00 81.03 21 LEU B N 1
ATOM 8133 C CA . LEU B 2 25 ? 138.429 152.974 190.425 1.00 81.03 21 LEU B CA 1
ATOM 8134 C C . LEU B 2 25 ? 137.699 154.143 189.768 1.00 81.03 21 LEU B C 1
ATOM 8135 O O . LEU B 2 25 ? 138.345 155.015 189.177 1.00 81.03 21 LEU B O 1
ATOM 8140 N N . HIS B 2 26 ? 136.365 154.194 189.841 1.00 86.86 22 HIS B N 1
ATOM 8141 C CA . HIS B 2 26 ? 135.679 155.207 189.041 1.00 86.86 22 HIS B CA 1
ATOM 8142 C C . HIS B 2 26 ? 135.737 156.597 189.663 1.00 86.86 22 HIS B C 1
ATOM 8143 O O . HIS B 2 26 ? 135.023 157.495 189.202 1.00 86.86 22 HIS B O 1
ATOM 8150 N N . GLY B 2 27 ? 136.557 156.799 190.689 1.00 82.76 23 GLY B N 1
ATOM 8151 C CA . GLY B 2 27 ? 136.675 158.098 191.320 1.00 82.76 23 GLY B CA 1
ATOM 8152 C C . GLY B 2 27 ? 137.328 159.133 190.424 1.00 82.76 23 GLY B C 1
ATOM 8153 O O . GLY B 2 27 ? 137.076 160.330 190.555 1.00 82.76 23 GLY B O 1
ATOM 8154 N N . CYS B 2 45 ? 136.391 155.033 200.327 1.00 93.53 41 CYS B N 1
ATOM 8155 C CA . CYS B 2 45 ? 136.687 154.778 198.922 1.00 93.53 41 CYS B CA 1
ATOM 8156 C C . CYS B 2 45 ? 138.114 154.275 198.734 1.00 93.53 41 CYS B C 1
ATOM 8157 O O . CYS B 2 45 ? 138.359 153.357 197.952 1.00 93.53 41 CYS B O 1
ATOM 8160 N N . TRP B 2 46 ? 139.054 154.886 199.454 1.00 90.21 42 TRP B N 1
ATOM 8161 C CA . TRP B 2 46 ? 140.466 154.543 199.354 1.00 90.21 42 TRP B CA 1
ATOM 8162 C C . TRP B 2 46 ? 141.011 153.929 200.638 1.00 90.21 42 TRP B C 1
ATOM 8163 O O . TRP B 2 46 ? 141.475 152.783 200.631 1.00 90.21 42 TRP B O 1
ATOM 8174 N N . SER B 2 47 ? 140.928 154.645 201.761 1.00 89.11 43 SER B N 1
ATOM 8175 C CA . SER B 2 47 ? 141.358 154.068 203.028 1.00 89.11 43 SER B CA 1
ATOM 8176 C C . SER B 2 47 ? 140.372 153.014 203.502 1.00 89.11 43 SER B C 1
ATOM 8177 O O . SER B 2 47 ? 140.773 151.993 204.069 1.00 89.11 43 SER B O 1
ATOM 8180 N N . LEU B 2 48 ? 139.080 153.243 203.270 1.00 90.40 44 LEU B N 1
ATOM 8181 C CA . LEU B 2 48 ? 138.095 152.212 203.561 1.00 90.40 44 LEU B CA 1
ATOM 8182 C C . LEU B 2 48 ? 138.369 150.965 202.735 1.00 90.40 44 LEU B C 1
ATOM 8183 O O . LEU B 2 48 ? 138.289 149.843 203.246 1.00 90.40 44 LEU B O 1
ATOM 8188 N N . GLN B 2 49 ? 138.716 151.145 201.458 1.00 85.67 45 GLN B N 1
ATOM 8189 C CA . GLN B 2 49 ? 139.026 150.003 200.606 1.00 85.67 45 GLN B CA 1
ATOM 8190 C C . GLN B 2 49 ? 140.253 149.254 201.108 1.00 85.67 45 GLN B C 1
ATOM 8191 O O . GLN B 2 49 ? 140.282 148.018 201.099 1.00 85.67 45 GLN B O 1
ATOM 8197 N N . GLU B 2 50 ? 141.283 149.984 201.541 1.00 83.50 46 GLU B N 1
ATOM 8198 C CA . GLU B 2 50 ? 142.469 149.321 202.074 1.00 83.50 46 GLU B CA 1
ATOM 8199 C C . GLU B 2 50 ? 142.181 148.623 203.398 1.00 83.50 46 GLU B C 1
ATOM 8200 O O . GLU B 2 50 ? 142.816 147.610 203.711 1.00 83.50 46 GLU B O 1
ATOM 8206 N N . LEU B 2 51 ? 141.244 149.147 204.187 1.00 82.97 47 LEU B N 1
ATOM 8207 C CA . LEU B 2 51 ? 140.961 148.596 205.505 1.00 82.97 47 LEU B CA 1
ATOM 8208 C C . LEU B 2 51 ? 139.946 147.460 205.475 1.00 82.97 47 LEU B C 1
ATOM 8209 O O . LEU B 2 51 ? 139.880 146.687 206.438 1.00 82.97 47 LEU B O 1
ATOM 8214 N N . VAL B 2 52 ? 139.170 147.322 204.396 1.00 80.56 48 VAL B N 1
ATOM 8215 C CA . VAL B 2 52 ? 138.298 146.155 204.268 1.00 80.56 48 VAL B CA 1
ATOM 8216 C C . VAL B 2 52 ? 139.125 144.877 204.273 1.00 80.56 48 VAL B C 1
ATOM 8217 O O . VAL B 2 52 ? 138.705 143.847 204.815 1.00 80.56 48 VAL B O 1
ATOM 8221 N N . SER B 2 53 ? 140.326 144.930 203.699 1.00 78.19 49 SER B N 1
ATOM 8222 C CA . SER B 2 53 ? 141.220 143.781 203.710 1.00 78.19 49 SER B CA 1
ATOM 8223 C C . SER B 2 53 ? 141.789 143.580 205.108 1.00 78.19 49 SER B C 1
ATOM 8224 O O . SER B 2 53 ? 142.964 143.867 205.360 1.00 78.19 49 SER B O 1
ATOM 8227 N N . ARG B 2 54 ? 140.951 143.093 206.025 1.00 81.45 50 ARG B N 1
ATOM 8228 C CA . ARG B 2 54 ? 141.351 142.837 207.401 1.00 81.45 50 ARG B CA 1
ATOM 8229 C C . ARG B 2 54 ? 141.620 141.364 207.670 1.00 81.45 50 ARG B C 1
ATOM 8230 O O . ARG B 2 54 ? 142.409 141.046 208.567 1.00 81.45 50 ARG B O 1
ATOM 8238 N N . ASP B 2 55 ? 141.004 140.467 206.905 1.00 75.63 51 ASP B N 1
ATOM 8239 C CA . ASP B 2 55 ? 141.114 139.017 206.903 1.00 75.63 51 ASP B CA 1
ATOM 8240 C C . ASP B 2 55 ? 142.073 138.565 205.809 1.00 75.63 51 ASP B C 1
ATOM 8241 O O . ASP B 2 55 ? 142.074 139.134 204.713 1.00 75.63 51 ASP B O 1
ATOM 8246 N N . PRO B 2 56 ? 142.908 137.560 206.084 1.00 73.41 52 PRO B N 1
ATOM 8247 C CA . PRO B 2 56 ? 143.897 137.133 205.080 1.00 73.41 52 PRO B CA 1
ATOM 8248 C C . PRO B 2 56 ? 143.291 136.678 203.762 1.00 73.41 52 PRO B C 1
ATOM 8249 O O . PRO B 2 56 ? 143.937 136.826 202.718 1.00 73.41 52 PRO B O 1
ATOM 8253 N N . GLY B 2 57 ? 142.077 136.122 203.770 1.00 71.16 53 GLY B N 1
ATOM 8254 C CA . GLY B 2 57 ? 141.434 135.744 202.522 1.00 71.16 53 GLY B CA 1
ATOM 8255 C C . GLY B 2 57 ? 140.944 136.920 201.704 1.00 71.16 53 GLY B C 1
ATOM 8256 O O . GLY B 2 57 ? 140.769 136.789 200.485 1.00 71.16 53 GLY B O 1
ATOM 8257 N N . HIS B 2 58 ? 140.713 138.065 202.350 1.00 72.81 54 HIS B N 1
ATOM 8258 C CA . HIS B 2 58 ? 140.327 139.263 201.615 1.00 72.81 54 HIS B CA 1
ATOM 8259 C C . HIS B 2 58 ? 141.411 139.679 200.635 1.00 72.81 54 HIS B C 1
ATOM 8260 O O . HIS B 2 58 ? 141.106 140.226 199.573 1.00 72.81 54 HIS B O 1
ATOM 8267 N N . PHE B 2 59 ? 142.676 139.422 200.969 1.00 65.66 55 PHE B N 1
ATOM 8268 C CA . PHE B 2 59 ? 143.762 139.727 200.046 1.00 65.66 55 PHE B CA 1
ATOM 8269 C C . PHE B 2 59 ? 143.612 138.940 198.751 1.00 65.66 55 PHE B C 1
ATOM 8270 O O . PHE B 2 59 ? 143.706 139.500 197.653 1.00 65.66 55 PHE B O 1
ATOM 8278 N N . LEU B 2 60 ? 143.359 137.635 198.862 1.00 65.71 56 LEU B N 1
ATOM 8279 C CA . LEU B 2 60 ? 143.210 136.804 197.672 1.00 65.71 56 LEU B CA 1
ATOM 8280 C C . LEU B 2 60 ? 141.949 137.166 196.899 1.00 65.71 56 LEU B C 1
ATOM 8281 O O . LEU B 2 60 ? 141.941 137.138 195.661 1.00 65.71 56 LEU B O 1
ATOM 8286 N N . ILE B 2 61 ? 140.871 137.506 197.609 1.00 66.05 57 ILE B N 1
ATOM 8287 C CA . ILE B 2 61 ? 139.643 137.922 196.933 1.00 66.05 57 ILE B CA 1
ATOM 8288 C C . ILE B 2 61 ? 139.882 139.200 196.136 1.00 66.05 57 ILE B C 1
ATOM 8289 O O . ILE B 2 61 ? 139.487 139.315 194.966 1.00 66.05 57 ILE B O 1
ATOM 8294 N N . LEU B 2 62 ? 140.543 140.179 196.757 1.00 63.14 58 LEU B N 1
ATOM 8295 C CA . LEU B 2 62 ? 140.853 141.423 196.065 1.00 63.14 58 LEU B CA 1
ATOM 8296 C C . LEU B 2 62 ? 141.781 141.178 194.886 1.00 63.14 58 LEU B C 1
ATOM 8297 O O . LEU B 2 62 ? 141.688 141.865 193.867 1.00 63.14 58 LEU B O 1
ATOM 8302 N N . LEU B 2 63 ? 142.697 140.219 195.012 1.00 60.54 59 LEU B N 1
ATOM 8303 C CA . LEU B 2 63 ? 143.576 139.905 193.891 1.00 60.54 59 LEU B CA 1
ATOM 8304 C C . LEU B 2 63 ? 142.798 139.295 192.730 1.00 60.54 59 LEU B C 1
ATOM 8305 O O . LEU B 2 63 ? 143.044 139.635 191.568 1.00 60.54 59 LEU B O 1
ATOM 8310 N N . GLU B 2 64 ? 141.850 138.402 193.027 1.00 63.34 60 GLU B N 1
ATOM 8311 C CA . GLU B 2 64 ? 140.935 137.919 191.994 1.00 63.34 60 GLU B CA 1
ATOM 8312 C C . GLU B 2 64 ? 140.242 139.079 191.292 1.00 63.34 60 GLU B C 1
ATOM 8313 O O . GLU B 2 64 ? 140.205 139.147 190.056 1.00 63.34 60 GLU B O 1
ATOM 8319 N N . GLN B 2 65 ? 139.685 140.004 192.075 1.00 62.03 61 GLN B N 1
ATOM 8320 C CA . GLN B 2 65 ? 138.938 141.112 191.486 1.00 62.03 61 GLN B CA 1
ATOM 8321 C C . GLN B 2 65 ? 139.840 141.999 190.635 1.00 62.03 61 GLN B C 1
ATOM 8322 O O . GLN B 2 65 ? 139.456 142.419 189.537 1.00 62.03 61 GLN B O 1
ATOM 8328 N N . ILE B 2 66 ? 141.044 142.290 191.127 1.00 56.74 62 ILE B N 1
ATOM 8329 C CA . ILE B 2 66 ? 141.973 143.147 190.399 1.00 56.74 62 ILE B CA 1
ATOM 8330 C C . ILE B 2 66 ? 142.403 142.482 189.102 1.00 56.74 62 ILE B C 1
ATOM 8331 O O . ILE B 2 66 ? 142.519 143.139 188.063 1.00 56.74 62 ILE B O 1
ATOM 8336 N N . LEU B 2 67 ? 142.653 141.172 189.137 1.00 55.47 63 LEU B N 1
ATOM 8337 C CA . LEU B 2 67 ? 143.025 140.469 187.915 1.00 55.47 63 LEU B CA 1
ATOM 8338 C C . LEU B 2 67 ? 141.886 140.482 186.905 1.00 55.47 63 LEU B C 1
ATOM 8339 O O . LEU B 2 67 ? 142.117 140.647 185.702 1.00 55.47 63 LEU B O 1
ATOM 8344 N N . GLN B 2 68 ? 140.647 140.311 187.372 1.00 57.38 64 GLN B N 1
ATOM 8345 C CA . GLN B 2 68 ? 139.511 140.380 186.456 1.00 57.38 64 GLN B CA 1
ATOM 8346 C C . GLN B 2 68 ? 139.391 141.765 185.830 1.00 57.38 64 GLN B C 1
ATOM 8347 O O . GLN B 2 68 ? 139.169 141.897 184.617 1.00 57.38 64 GLN B O 1
ATOM 8353 N N . LYS B 2 69 ? 139.548 142.812 186.643 1.00 56.05 65 LYS B N 1
ATOM 8354 C CA . LYS B 2 69 ? 139.481 144.172 186.120 1.00 56.05 65 LYS B CA 1
ATOM 8355 C C . LYS B 2 69 ? 140.602 144.432 185.125 1.00 56.05 65 LYS B C 1
ATOM 8356 O O . LYS B 2 69 ? 140.395 145.102 184.110 1.00 56.05 65 LYS B O 1
ATOM 8362 N N . THR B 2 70 ? 141.799 143.914 185.403 1.00 53.29 66 THR B N 1
ATOM 8363 C CA . THR B 2 70 ? 142.923 144.089 184.491 1.00 53.29 66 THR B CA 1
ATOM 8364 C C . THR B 2 70 ? 142.680 143.373 183.170 1.00 53.29 66 THR B C 1
ATOM 8365 O O . THR B 2 70 ? 143.031 143.890 182.104 1.00 53.29 66 THR B O 1
ATOM 8369 N N . ARG B 2 71 ? 142.093 142.176 183.220 1.00 54.85 67 ARG B N 1
ATOM 8370 C CA . ARG B 2 71 ? 141.762 141.472 181.986 1.00 54.85 67 ARG B CA 1
ATOM 8371 C C . ARG B 2 71 ? 140.741 142.251 181.169 1.00 54.85 67 ARG B C 1
ATOM 8372 O O . ARG B 2 71 ? 140.877 142.372 179.945 1.00 54.85 67 ARG B O 1
ATOM 8380 N N . GLU B 2 72 ? 139.714 142.795 181.829 1.00 53.49 68 GLU B N 1
ATOM 8381 C CA . GLU B 2 72 ? 138.745 143.625 181.116 1.00 53.49 68 GLU B CA 1
ATOM 8382 C C . GLU B 2 72 ? 139.413 144.854 180.514 1.00 53.49 68 GLU B C 1
ATOM 8383 O O . GLU B 2 72 ? 139.118 145.239 179.376 1.00 53.49 68 GLU B O 1
ATOM 8389 N N . VAL B 2 73 ? 140.317 145.482 181.267 1.00 49.73 69 VAL B N 1
ATOM 8390 C CA . VAL B 2 73 ? 141.012 146.675 180.793 1.00 49.73 69 VAL B CA 1
ATOM 8391 C C . VAL B 2 73 ? 141.832 146.357 179.551 1.00 49.73 69 VAL B C 1
ATOM 8392 O O . VAL B 2 73 ? 141.808 147.099 178.563 1.00 49.73 69 VAL B O 1
ATOM 8396 N N . GLN B 2 74 ? 142.572 145.250 179.583 1.00 48.96 70 GLN B N 1
ATOM 8397 C CA . GLN B 2 74 ? 143.371 144.876 178.423 1.00 48.96 70 GLN B CA 1
ATOM 8398 C C . GLN B 2 74 ? 142.490 144.543 177.227 1.00 48.96 70 GLN B C 1
ATOM 8399 O O . GLN B 2 74 ? 142.798 144.931 176.094 1.00 48.96 70 GLN B O 1
ATOM 8405 N N . GLU B 2 75 ? 141.391 143.821 177.456 1.00 54.31 71 GLU B N 1
ATOM 8406 C CA . GLU B 2 75 ? 140.510 143.457 176.353 1.00 54.31 71 GLU B CA 1
ATOM 8407 C C . GLU B 2 75 ? 139.896 144.691 175.706 1.00 54.31 71 GLU B C 1
ATOM 8408 O O . GLU B 2 75 ? 139.784 144.766 174.478 1.00 54.31 71 GLU B O 1
ATOM 8414 N N . LYS B 2 76 ? 139.493 145.669 176.514 1.00 51.06 72 LYS B N 1
ATOM 8415 C CA . LYS B 2 76 ? 138.880 146.882 175.993 1.00 51.06 72 LYS B CA 1
ATOM 8416 C C . LYS B 2 76 ? 139.888 147.970 175.655 1.00 51.06 72 LYS B C 1
ATOM 8417 O O . LYS B 2 76 ? 139.498 148.994 175.085 1.00 51.06 72 LYS B O 1
ATOM 8423 N N . GLY B 2 77 ? 141.163 147.778 175.980 1.00 47.32 73 GLY B N 1
ATOM 8424 C CA . GLY B 2 77 ? 142.180 148.765 175.673 1.00 47.32 73 GLY B CA 1
ATOM 8425 C C . GLY B 2 77 ? 141.995 150.085 176.392 1.00 47.32 73 GLY B C 1
ATOM 8426 O O . GLY B 2 77 ? 142.087 151.150 175.776 1.00 47.32 73 GLY B O 1
ATOM 8427 N N . THR B 2 78 ? 141.726 150.029 177.693 1.00 45.48 74 THR B N 1
ATOM 8428 C CA . THR B 2 78 ? 141.530 151.225 178.505 1.00 45.48 74 THR B CA 1
ATOM 8429 C C . THR B 2 78 ? 142.868 151.619 179.122 1.00 45.48 74 THR B C 1
ATOM 8430 O O . THR B 2 78 ? 143.339 150.975 180.062 1.00 45.48 74 THR B O 1
ATOM 8434 N N . TYR B 2 79 ? 143.478 152.682 178.597 1.00 40.51 75 TYR B N 1
ATOM 8435 C CA . TYR B 2 79 ? 144.802 153.073 179.066 1.00 40.51 75 TYR B CA 1
ATOM 8436 C C . TYR B 2 79 ? 144.752 153.731 180.438 1.00 40.51 75 TYR B C 1
ATOM 8437 O O . TYR B 2 79 ? 145.726 153.655 181.194 1.00 40.51 75 TYR B O 1
ATOM 8446 N N . ASP B 2 80 ? 143.637 154.382 180.774 1.00 46.11 76 ASP B N 1
ATOM 8447 C CA . ASP B 2 80 ? 143.572 155.162 182.006 1.00 46.11 76 ASP B CA 1
ATOM 8448 C C . ASP B 2 80 ? 143.654 154.278 183.244 1.00 46.11 76 ASP B C 1
ATOM 8449 O O . ASP B 2 80 ? 144.303 154.644 184.230 1.00 46.11 76 ASP B O 1
ATOM 8454 N N . LEU B 2 81 ? 143.004 153.117 183.218 1.00 46.05 77 LEU B N 1
ATOM 8455 C CA . LEU B 2 81 ? 142.864 152.306 184.421 1.00 46.05 77 LEU B CA 1
ATOM 8456 C C . LEU B 2 81 ? 144.053 151.393 184.686 1.00 46.05 77 LEU B C 1
ATOM 8457 O O . LEU B 2 81 ? 144.070 150.726 185.725 1.00 46.05 77 LEU B O 1
ATOM 8462 N N . LEU B 2 82 ? 145.036 151.333 183.789 1.00 44.31 78 LEU B N 1
ATOM 8463 C CA . LEU B 2 82 ? 146.112 150.362 183.957 1.00 44.31 78 LEU B CA 1
ATOM 8464 C C . LEU B 2 82 ? 147.006 150.714 185.140 1.00 44.31 78 LEU B C 1
ATOM 8465 O O . LEU B 2 82 ? 147.310 149.855 185.974 1.00 44.31 78 LEU B O 1
ATOM 8470 N N . ALA B 2 83 ? 147.449 151.967 185.223 1.00 46.80 79 ALA B N 1
ATOM 8471 C CA . ALA B 2 83 ? 148.367 152.350 186.294 1.00 46.80 79 ALA B CA 1
ATOM 8472 C C . ALA B 2 83 ? 147.756 152.206 187.683 1.00 46.80 79 ALA B C 1
ATOM 8473 O O . ALA B 2 83 ? 148.412 151.614 188.558 1.00 46.80 79 ALA B O 1
ATOM 8475 N N . PRO B 2 84 ? 146.547 152.713 187.969 1.00 49.37 80 PRO B N 1
ATOM 8476 C CA . PRO B 2 84 ? 145.978 152.476 189.306 1.00 49.37 80 PRO B CA 1
ATOM 8477 C C . PRO B 2 84 ? 145.767 151.007 189.622 1.00 49.37 80 PRO B C 1
ATOM 8478 O O . PRO B 2 84 ? 146.011 150.583 190.758 1.00 49.37 80 PRO B O 1
ATOM 8482 N N . LEU B 2 85 ? 145.327 150.213 188.645 1.00 48.85 81 LEU B N 1
ATOM 8483 C CA . LEU B 2 85 ? 145.143 148.785 188.881 1.00 48.85 81 LEU B CA 1
ATOM 8484 C C . LEU B 2 85 ? 146.474 148.100 189.147 1.00 48.85 81 LEU B C 1
ATOM 8485 O O . LEU B 2 85 ? 146.575 147.243 190.034 1.00 48.85 81 LEU B O 1
ATOM 8490 N N . ALA B 2 86 ? 147.505 148.469 188.388 1.00 49.08 82 ALA B N 1
ATOM 8491 C CA . ALA B 2 86 ? 148.834 147.916 188.614 1.00 49.08 82 ALA B CA 1
ATOM 8492 C C . ALA B 2 86 ? 149.337 148.252 190.010 1.00 49.08 82 ALA B C 1
ATOM 8493 O O . ALA B 2 86 ? 149.890 147.391 190.705 1.00 49.08 82 ALA B O 1
ATOM 8495 N N . LEU B 2 87 ? 149.145 149.499 190.441 1.00 51.36 83 LEU B N 1
ATOM 8496 C CA . LEU B 2 87 ? 149.602 149.900 191.765 1.00 51.36 83 LEU B CA 1
ATOM 8497 C C . LEU B 2 87 ? 148.832 149.179 192.865 1.00 51.36 83 LEU B C 1
ATOM 8498 O O . LEU B 2 87 ? 149.419 148.766 193.873 1.00 51.36 83 LEU B O 1
ATOM 8503 N N . LEU B 2 88 ? 147.517 149.029 192.696 1.00 51.80 84 LEU B N 1
ATOM 8504 C CA . LEU B 2 88 ? 146.724 148.311 193.688 1.00 51.80 84 LEU B CA 1
ATOM 8505 C C . LEU B 2 88 ? 147.160 146.858 193.785 1.00 51.80 84 LEU B C 1
ATOM 8506 O O . LEU B 2 88 ? 147.264 146.305 194.886 1.00 51.80 84 LEU B O 1
ATOM 8511 N N . PHE B 2 89 ? 147.419 146.223 192.640 1.00 51.05 85 PHE B N 1
ATOM 8512 C CA . PHE B 2 89 ? 147.908 144.850 192.657 1.00 51.05 85 PHE B CA 1
ATOM 8513 C C . PHE B 2 89 ? 149.254 144.756 193.358 1.00 51.05 85 PHE B C 1
ATOM 8514 O O . PHE B 2 89 ? 149.480 143.847 194.165 1.00 51.05 85 PHE B O 1
ATOM 8522 N N . TYR B 2 90 ? 150.164 145.686 193.059 1.00 52.43 86 TYR B N 1
ATOM 8523 C CA . TYR B 2 90 ? 151.475 145.670 193.698 1.00 52.43 86 TYR B CA 1
ATOM 8524 C C . TYR B 2 90 ? 151.345 145.792 195.209 1.00 52.43 86 TYR B C 1
ATOM 8525 O O . TYR B 2 90 ? 151.954 145.024 195.960 1.00 52.43 86 TYR B O 1
ATOM 8534 N N . SER B 2 91 ? 150.534 146.745 195.673 1.00 54.53 87 SER B N 1
ATOM 8535 C CA . SER B 2 91 ? 150.369 146.940 197.109 1.00 54.53 87 SER B CA 1
ATOM 8536 C C . SER B 2 91 ? 149.745 145.717 197.770 1.00 54.53 87 SER B C 1
ATOM 8537 O O . SER B 2 91 ? 150.208 145.267 198.829 1.00 54.53 87 SER B O 1
ATOM 8540 N N . THR B 2 92 ? 148.698 145.157 197.158 1.00 55.88 88 THR B N 1
ATOM 8541 C CA . THR B 2 92 ? 148.011 144.023 197.764 1.00 55.88 88 THR B CA 1
ATOM 8542 C C . THR B 2 92 ? 148.912 142.796 197.829 1.00 55.88 88 THR B C 1
ATOM 8543 O O . THR B 2 92 ? 148.925 142.085 198.839 1.00 55.88 88 THR B O 1
ATOM 8547 N N . VAL B 2 93 ? 149.675 142.531 196.765 1.00 55.73 89 VAL B N 1
ATOM 8548 C CA . VAL B 2 93 ? 150.600 141.403 196.797 1.00 55.73 89 VAL B CA 1
ATOM 8549 C C . VAL B 2 93 ? 151.722 141.656 197.794 1.00 55.73 89 VAL B C 1
ATOM 8550 O O . VAL B 2 93 ? 152.207 140.721 198.442 1.00 55.73 89 VAL B O 1
ATOM 8554 N N . LEU B 2 94 ? 152.157 142.910 197.938 1.00 58.30 90 LEU B N 1
ATOM 8555 C CA . LEU B 2 94 ? 153.169 143.225 198.938 1.00 58.30 90 LEU B CA 1
ATOM 8556 C C . LEU B 2 94 ? 152.671 142.914 200.342 1.00 58.30 90 LEU B C 1
ATOM 8557 O O . LEU B 2 94 ? 153.418 142.382 201.170 1.00 58.30 90 LEU B O 1
ATOM 8562 N N . CYS B 2 95 ? 151.411 143.237 200.629 1.00 60.12 91 CYS B N 1
ATOM 8563 C CA . CYS B 2 95 ? 150.896 143.072 201.982 1.00 60.12 91 CYS B CA 1
ATOM 8564 C C . CYS B 2 95 ? 150.345 141.680 202.271 1.00 60.12 91 CYS B C 1
ATOM 8565 O O . CYS B 2 95 ? 150.292 141.290 203.443 1.00 60.12 91 CYS B O 1
ATOM 8568 N N . THR B 2 96 ? 149.942 140.923 201.252 1.00 62.43 92 THR B N 1
ATOM 8569 C CA . THR B 2 96 ? 149.200 139.684 201.493 1.00 62.43 92 THR B CA 1
ATOM 8570 C C . THR B 2 96 ? 150.079 138.645 202.180 1.00 62.43 92 THR B C 1
ATOM 8571 O O . THR B 2 96 ? 151.243 138.471 201.799 1.00 62.43 92 THR B O 1
ATOM 8575 N N . PRO B 2 97 ? 149.579 137.962 203.208 1.00 67.46 93 PRO B N 1
ATOM 8576 C CA . PRO B 2 97 ? 150.353 136.878 203.820 1.00 67.46 93 PRO B CA 1
ATOM 8577 C C . PRO B 2 97 ? 150.054 135.510 203.226 1.00 67.46 93 PRO B C 1
ATOM 8578 O O . PRO B 2 97 ? 148.892 135.097 203.156 1.00 67.46 93 PRO B O 1
ATOM 8582 N N . HIS B 2 98 ? 151.100 134.800 202.801 1.00 72.81 94 HIS B N 1
ATOM 8583 C CA . HIS B 2 98 ? 151.041 133.367 202.510 1.00 72.81 94 HIS B CA 1
ATOM 8584 C C . HIS B 2 98 ? 149.996 133.031 201.443 1.00 72.81 94 HIS B C 1
ATOM 8585 O O . HIS B 2 98 ? 148.925 132.493 201.728 1.00 72.81 94 HIS B O 1
ATOM 8592 N N . PHE B 2 99 ? 150.313 133.421 200.213 1.00 69.26 95 PHE B N 1
ATOM 8593 C CA . PHE B 2 99 ? 149.648 132.837 199.054 1.00 69.26 95 PHE B CA 1
ATOM 8594 C C . PHE B 2 99 ? 149.488 131.334 199.258 1.00 69.26 95 PHE B C 1
ATOM 8595 O O . PHE B 2 99 ? 150.473 130.643 199.548 1.00 69.26 95 PHE B O 1
ATOM 8603 N N . PRO B 2 100 ? 148.277 130.796 199.133 1.00 73.54 96 PRO B N 1
ATOM 8604 C CA . PRO B 2 100 ? 148.083 129.373 199.392 1.00 73.54 96 PRO B CA 1
ATOM 8605 C C . PRO B 2 100 ? 148.875 128.534 198.411 1.00 73.54 96 PRO B C 1
ATOM 8606 O O . PRO B 2 100 ? 149.131 128.957 197.268 1.00 73.54 96 PRO B O 1
ATOM 8610 N N . PRO B 2 101 ? 149.303 127.337 198.821 1.00 75.69 97 PRO B N 1
ATOM 8611 C CA . PRO B 2 101 ? 150.097 126.493 197.913 1.00 75.69 97 PRO B CA 1
ATOM 8612 C C . PRO B 2 101 ? 149.369 126.119 196.634 1.00 75.69 97 PRO B C 1
ATOM 8613 O O . PRO B 2 101 ? 150.011 125.992 195.584 1.00 75.69 97 PRO B O 1
ATOM 8617 N N . ASP B 2 102 ? 148.053 125.936 196.686 1.00 76.34 98 ASP B N 1
ATOM 8618 C CA . ASP B 2 102 ? 147.272 125.593 195.505 1.00 76.34 98 ASP B CA 1
ATOM 8619 C C . ASP B 2 102 ? 146.800 126.814 194.727 1.00 76.34 98 ASP B C 1
ATOM 8620 O O . ASP B 2 102 ? 146.180 126.656 193.671 1.00 76.34 98 ASP B O 1
ATOM 8625 N N . SER B 2 103 ? 147.074 128.017 195.223 1.00 72.33 99 SER B N 1
ATOM 8626 C CA . SER B 2 103 ? 146.602 129.227 194.565 1.00 72.33 99 SER B CA 1
ATOM 8627 C C . SER B 2 103 ? 147.357 129.469 193.266 1.00 72.33 99 SER B C 1
ATOM 8628 O O . SER B 2 103 ? 148.566 129.245 193.179 1.00 72.33 99 SER B O 1
ATOM 8631 N N . ASP B 2 104 ? 146.629 129.930 192.250 1.00 67.11 100 ASP B N 1
ATOM 8632 C CA . ASP B 2 104 ? 147.213 130.294 190.967 1.00 67.11 100 ASP B CA 1
ATOM 8633 C C . ASP B 2 104 ? 147.125 131.792 190.695 1.00 67.11 100 ASP B C 1
ATOM 8634 O O . ASP B 2 104 ? 147.185 132.210 189.535 1.00 67.11 100 ASP B O 1
ATOM 8639 N N . LEU B 2 105 ? 146.982 132.609 191.742 1.00 63.75 101 LEU B N 1
ATOM 8640 C CA . LEU B 2 105 ? 146.945 134.055 191.549 1.00 63.75 101 LEU B CA 1
ATOM 8641 C C . LEU B 2 105 ? 148.229 134.565 190.917 1.00 63.75 101 LEU B C 1
ATOM 8642 O O . LEU B 2 105 ? 148.192 135.398 190.006 1.00 63.75 101 LEU B O 1
ATOM 8647 N N . LEU B 2 106 ? 149.376 134.084 191.389 1.00 61.62 102 LEU B N 1
ATOM 8648 C CA . LEU B 2 106 ? 150.636 134.596 190.871 1.00 61.62 102 LEU B CA 1
ATOM 8649 C C . LEU B 2 106 ? 150.832 134.210 189.410 1.00 61.62 102 LEU B C 1
ATOM 8650 O O . LEU B 2 106 ? 151.244 135.043 188.598 1.00 61.62 102 LEU B O 1
ATOM 8655 N N . LEU B 2 107 ? 150.518 132.964 189.049 1.00 60.06 103 LEU B N 1
ATOM 8656 C CA . LEU B 2 107 ? 150.684 132.535 187.663 1.00 60.06 103 LEU B CA 1
ATOM 8657 C C . LEU B 2 107 ? 149.702 133.244 186.738 1.00 60.06 103 LEU B C 1
ATOM 8658 O O . LEU B 2 107 ? 150.075 133.680 185.640 1.00 60.06 103 LEU B O 1
ATOM 8663 N N . LYS B 2 108 ? 148.440 133.361 187.160 1.00 58.86 104 LYS B N 1
ATOM 8664 C CA . LYS B 2 108 ? 147.454 134.068 186.351 1.00 58.86 104 LYS B CA 1
ATOM 8665 C C . LYS B 2 108 ? 147.848 135.524 186.161 1.00 58.86 104 LYS B C 1
ATOM 8666 O O . LYS B 2 108 ? 147.730 136.068 185.058 1.00 58.86 104 LYS B O 1
ATOM 8672 N N . ALA B 2 109 ? 148.317 136.172 187.228 1.00 56.37 105 ALA B N 1
ATOM 8673 C CA . ALA B 2 109 ? 148.768 137.553 187.122 1.00 56.37 105 ALA B CA 1
ATOM 8674 C C . ALA B 2 109 ? 149.976 137.670 186.204 1.00 56.37 105 ALA B C 1
ATOM 8675 O O . ALA B 2 109 ? 150.076 138.617 185.418 1.00 56.37 105 ALA B O 1
ATOM 8677 N N . ALA B 2 110 ? 150.907 136.718 186.294 1.00 55.42 106 ALA B N 1
ATOM 8678 C CA . ALA B 2 110 ? 152.073 136.744 185.421 1.00 55.42 106 ALA B CA 1
ATOM 8679 C C . ALA B 2 110 ? 151.664 136.650 183.960 1.00 55.42 106 ALA B C 1
ATOM 8680 O O . ALA B 2 110 ? 152.170 137.401 183.122 1.00 55.42 106 ALA B O 1
ATOM 8682 N N . ARG B 2 111 ? 150.737 135.747 183.639 1.00 56.60 107 ARG B N 1
ATOM 8683 C CA . ARG B 2 111 ? 150.267 135.633 182.260 1.00 56.60 107 ARG B CA 1
ATOM 8684 C C . ARG B 2 111 ? 149.539 136.900 181.819 1.00 56.60 107 ARG B C 1
ATOM 8685 O O . ARG B 2 111 ? 149.784 137.430 180.725 1.00 56.60 107 ARG B O 1
ATOM 8693 N N . THR B 2 112 ? 148.650 137.410 182.676 1.00 51.44 108 THR B N 1
ATOM 8694 C CA . THR B 2 112 ? 147.867 138.592 182.333 1.00 51.44 108 THR B CA 1
ATOM 8695 C C . THR B 2 112 ? 148.767 139.785 182.057 1.00 51.44 108 THR B C 1
ATOM 8696 O O . THR B 2 112 ? 148.539 140.538 181.104 1.00 51.44 108 THR B O 1
ATOM 8700 N N . TYR B 2 113 ? 149.798 139.975 182.878 1.00 49.40 109 TYR B N 1
ATOM 8701 C CA . TYR B 2 113 ? 150.690 141.104 182.663 1.00 49.40 109 TYR B CA 1
ATOM 8702 C C . TYR B 2 113 ? 151.617 140.860 181.480 1.00 49.40 109 TYR B C 1
ATOM 8703 O O . TYR B 2 113 ? 151.814 141.756 180.657 1.00 49.40 109 TYR B O 1
ATOM 8712 N N . HIS B 2 114 ? 152.149 139.643 181.334 1.00 50.52 110 HIS B N 1
ATOM 8713 C CA . HIS B 2 114 ? 152.981 139.351 180.173 1.00 50.52 110 HIS B CA 1
ATOM 8714 C C . HIS B 2 114 ? 152.227 139.612 178.880 1.00 50.52 110 HIS B C 1
ATOM 8715 O O . HIS B 2 114 ? 152.842 139.892 177.845 1.00 50.52 110 HIS B O 1
ATOM 8722 N N . ARG B 2 115 ? 150.898 139.539 178.921 1.00 48.90 111 ARG B N 1
ATOM 8723 C CA . ARG B 2 115 ? 150.102 139.949 177.771 1.00 48.90 111 ARG B CA 1
ATOM 8724 C C . ARG B 2 115 ? 150.167 141.451 177.498 1.00 48.90 111 ARG B C 1
ATOM 8725 O O . ARG B 2 115 ? 149.721 141.881 176.430 1.00 48.90 111 ARG B O 1
ATOM 8733 N N . PHE B 2 116 ? 150.703 142.254 178.417 1.00 43.23 112 PHE B N 1
ATOM 8734 C CA . PHE B 2 116 ? 150.738 143.708 178.275 1.00 43.23 112 PHE B CA 1
ATOM 8735 C C . PHE B 2 116 ? 152.001 144.222 177.597 1.00 43.23 112 PHE B C 1
ATOM 8736 O O . PHE B 2 116 ? 152.183 145.440 177.513 1.00 43.23 112 PHE B O 1
ATOM 8744 N N . LEU B 2 117 ? 152.884 143.340 177.128 1.00 43.30 113 LEU B N 1
ATOM 8745 C CA . LEU B 2 117 ? 154.142 143.789 176.542 1.00 43.30 113 LEU B CA 1
ATOM 8746 C C . LEU B 2 117 ? 153.962 144.473 175.194 1.00 43.30 113 LEU B C 1
ATOM 8747 O O . LEU B 2 117 ? 154.915 145.084 174.702 1.00 43.30 113 LEU B O 1
ATOM 8752 N N . THR B 2 118 ? 152.781 144.389 174.591 1.00 41.22 114 THR B N 1
ATOM 8753 C CA . THR B 2 118 ? 152.502 145.042 173.320 1.00 41.22 114 THR B CA 1
ATOM 8754 C C . THR B 2 118 ? 151.979 146.461 173.491 1.00 41.22 114 THR B C 1
ATOM 8755 O O . THR B 2 118 ? 151.590 147.089 172.503 1.00 41.22 114 THR B O 1
ATOM 8759 N N . TRP B 2 119 ? 151.952 146.969 174.711 1.00 37.33 115 TRP B N 1
ATOM 8760 C CA . TRP B 2 119 ? 151.427 148.285 175.028 1.00 37.33 115 TRP B CA 1
ATOM 8761 C C . TRP B 2 119 ? 152.529 149.334 174.961 1.00 37.33 115 TRP B C 1
ATOM 8762 O O . TRP B 2 119 ? 153.717 149.001 174.969 1.00 37.33 115 TRP B O 1
ATOM 8773 N N . PRO B 2 120 ? 152.170 150.617 174.875 1.00 37.68 116 PRO B N 1
ATOM 8774 C CA . PRO B 2 120 ? 153.188 151.670 174.761 1.00 37.68 116 PRO B CA 1
ATOM 8775 C C . PRO B 2 120 ? 154.124 151.704 175.961 1.00 37.68 116 PRO B C 1
ATOM 8776 O O . PRO B 2 120 ? 153.956 150.987 176.949 1.00 37.68 116 PRO B O 1
ATOM 8780 N N . VAL B 2 121 ? 155.136 152.574 175.861 1.00 41.79 117 VAL B N 1
ATOM 8781 C CA . VAL B 2 121 ? 156.242 152.542 176.823 1.00 41.79 117 VAL B CA 1
ATOM 8782 C C . VAL B 2 121 ? 155.811 152.811 178.263 1.00 41.79 117 VAL B C 1
ATOM 8783 O O . VAL B 2 121 ? 156.219 152.046 179.155 1.00 41.79 117 VAL B O 1
ATOM 8787 N N . PRO B 2 122 ? 155.003 153.839 178.574 1.00 41.58 118 PRO B N 1
ATOM 8788 C CA . PRO B 2 122 ? 154.727 154.107 179.992 1.00 41.58 118 PRO B CA 1
ATOM 8789 C C . PRO B 2 122 ? 153.924 153.010 180.655 1.00 41.58 118 PRO B C 1
ATOM 8790 O O . PRO B 2 122 ? 153.923 152.923 181.887 1.00 41.58 118 PRO B O 1
ATOM 8794 N N . TYR B 2 123 ? 153.244 152.173 179.876 1.00 40.62 119 TYR B N 1
ATOM 8795 C CA . TYR B 2 123 ? 152.450 151.067 180.385 1.00 40.62 119 TYR B CA 1
ATOM 8796 C C . TYR B 2 123 ? 153.214 149.754 180.400 1.00 40.62 119 TYR B C 1
ATOM 8797 O O . TYR B 2 123 ? 153.125 149.000 181.373 1.00 40.62 119 TYR B O 1
ATOM 8806 N N . CYS B 2 124 ? 153.983 149.464 179.349 1.00 44.12 120 CYS B N 1
ATOM 8807 C CA . CYS B 2 124 ? 154.808 148.264 179.366 1.00 44.12 120 CYS B CA 1
ATOM 8808 C C . CYS B 2 124 ? 155.951 148.369 180.367 1.00 44.12 120 CYS B C 1
ATOM 8809 O O . CYS B 2 124 ? 156.460 147.338 180.811 1.00 44.12 120 CYS B O 1
ATOM 8812 N N . SER B 2 125 ? 156.348 149.582 180.757 1.00 45.68 121 SER B N 1
ATOM 8813 C CA . SER B 2 125 ? 157.334 149.715 181.826 1.00 45.68 121 SER B CA 1
ATOM 8814 C C . SER B 2 125 ? 156.774 149.213 183.153 1.00 45.68 121 SER B C 1
ATOM 8815 O O . SER B 2 125 ? 157.414 148.417 183.855 1.00 45.68 121 SER B O 1
ATOM 8818 N N . ILE B 2 126 ? 155.571 149.669 183.512 1.00 46.13 122 ILE B N 1
ATOM 8819 C CA . ILE B 2 126 ? 154.903 149.165 184.709 1.00 46.13 122 ILE B CA 1
ATOM 8820 C C . ILE B 2 126 ? 154.645 147.673 184.576 1.00 46.13 122 ILE B C 1
ATOM 8821 O O . ILE B 2 126 ? 154.740 146.919 185.552 1.00 46.13 122 ILE B O 1
ATOM 8826 N N . CYS B 2 127 ? 154.300 147.229 183.367 1.00 48.80 123 CYS B N 1
ATOM 8827 C CA . CYS B 2 127 ? 154.168 145.805 183.087 1.00 48.80 123 CYS B CA 1
ATOM 8828 C C . CYS B 2 127 ? 155.415 145.024 183.472 1.00 48.80 123 CYS B C 1
ATOM 8829 O O . CYS B 2 127 ? 155.335 144.015 184.177 1.00 48.80 123 CYS B O 1
ATOM 8832 N N . GLN B 2 128 ? 156.576 145.460 182.987 1.00 48.97 124 GLN B N 1
ATOM 8833 C CA . GLN B 2 128 ? 157.811 144.732 183.255 1.00 48.97 124 GLN B CA 1
ATOM 8834 C C . GLN B 2 128 ? 158.165 144.780 184.734 1.00 48.97 124 GLN B C 1
ATOM 8835 O O . GLN B 2 128 ? 158.646 143.787 185.298 1.00 48.97 124 GLN B O 1
ATOM 8841 N N . GLU B 2 129 ? 157.932 145.924 185.381 1.00 50.62 125 GLU B N 1
ATOM 8842 C CA . GLU B 2 129 ? 158.193 146.019 186.813 1.00 50.62 125 GLU B CA 1
ATOM 8843 C C . GLU B 2 129 ? 157.337 145.026 187.588 1.00 50.62 125 GLU B C 1
ATOM 8844 O O . GLU B 2 129 ? 157.835 144.310 188.466 1.00 50.62 125 GLU B O 1
ATOM 8850 N N . LEU B 2 130 ? 156.045 144.948 187.258 1.00 50.03 126 LEU B N 1
ATOM 8851 C CA . LEU B 2 130 ? 155.181 143.979 187.922 1.00 50.03 126 LEU B CA 1
ATOM 8852 C C . LEU B 2 130 ? 155.551 142.549 187.574 1.00 50.03 126 LEU B C 1
ATOM 8853 O O . LEU B 2 130 ? 155.381 141.660 188.406 1.00 50.03 126 LEU B O 1
ATOM 8858 N N . LEU B 2 131 ? 156.022 142.294 186.356 1.00 51.34 127 LEU B N 1
ATOM 8859 C CA . LEU B 2 131 ? 156.416 140.935 186.003 1.00 51.34 127 LEU B CA 1
ATOM 8860 C C . LEU B 2 131 ? 157.605 140.482 186.838 1.00 51.34 127 LEU B C 1
ATOM 8861 O O . LEU B 2 131 ? 157.614 139.366 187.373 1.00 51.34 127 LEU B O 1
ATOM 8866 N N . THR B 2 132 ? 158.613 141.346 186.978 1.00 52.63 128 THR B N 1
ATOM 8867 C CA . THR B 2 132 ? 159.746 141.010 187.834 1.00 52.63 128 THR B CA 1
ATOM 8868 C C . THR B 2 132 ? 159.311 140.852 189.286 1.00 52.63 128 THR B C 1
ATOM 8869 O O . THR B 2 132 ? 159.750 139.923 189.977 1.00 52.63 128 THR B O 1
ATOM 8873 N N . PHE B 2 133 ? 158.440 141.744 189.764 1.00 53.79 129 PHE B N 1
ATOM 8874 C CA . PHE B 2 133 ? 157.964 141.659 191.141 1.00 53.79 129 PHE B CA 1
ATOM 8875 C C . PHE B 2 133 ? 157.184 140.371 191.381 1.00 53.79 129 PHE B C 1
ATOM 8876 O O . PHE B 2 133 ? 157.354 139.713 192.414 1.00 53.79 129 PHE B O 1
ATOM 8884 N N . ILE B 2 134 ? 156.331 139.991 190.428 1.00 55.35 130 ILE B N 1
ATOM 8885 C CA . ILE B 2 134 ? 155.543 138.769 190.540 1.00 55.35 130 ILE B CA 1
ATOM 8886 C C . ILE B 2 134 ? 156.449 137.551 190.537 1.00 55.35 130 ILE B C 1
ATOM 8887 O O . ILE B 2 134 ? 156.249 136.611 191.311 1.00 55.35 130 ILE B O 1
ATOM 8892 N N . ASP B 2 135 ? 157.449 137.537 189.654 1.00 60.84 131 ASP B N 1
ATOM 8893 C CA . ASP B 2 135 ? 158.365 136.404 189.609 1.00 60.84 131 ASP B CA 1
ATOM 8894 C C . ASP B 2 135 ? 159.129 136.279 190.922 1.00 60.84 131 ASP B C 1
ATOM 8895 O O . ASP B 2 135 ? 159.287 135.174 191.458 1.00 60.84 131 ASP B O 1
ATOM 8900 N N . ALA B 2 136 ? 159.590 137.407 191.468 1.00 61.66 132 ALA B N 1
ATOM 8901 C CA . ALA B 2 136 ? 160.302 137.375 192.742 1.00 61.66 132 ALA B CA 1
ATOM 8902 C C . ALA B 2 136 ? 159.402 136.890 193.872 1.00 61.66 132 ALA B C 1
ATOM 8903 O O . ALA B 2 136 ? 159.836 136.111 194.728 1.00 61.66 132 ALA B O 1
ATOM 8905 N N . GLU B 2 137 ? 158.146 137.343 193.897 1.00 64.07 133 GLU B N 1
ATOM 8906 C CA . GLU B 2 137 ? 157.232 136.928 194.957 1.00 64.07 133 GLU B CA 1
ATOM 8907 C C . GLU B 2 137 ? 156.817 135.470 194.808 1.00 64.07 133 GLU B C 1
ATOM 8908 O O . GLU B 2 137 ? 156.513 134.807 195.805 1.00 64.07 133 GLU B O 1
ATOM 8914 N N . LEU B 2 138 ? 156.786 134.960 193.578 1.00 64.92 134 LEU B N 1
ATOM 8915 C CA . LEU B 2 138 ? 156.457 133.560 193.349 1.00 64.92 134 LEU B CA 1
ATOM 8916 C C . LEU B 2 138 ? 157.609 132.647 193.742 1.00 64.92 134 LEU B C 1
ATOM 8917 O O . LEU B 2 138 ? 157.389 131.578 194.321 1.00 64.92 134 LEU B O 1
ATOM 8922 N N . LYS B 2 139 ? 158.843 133.048 193.431 1.00 68.72 135 LYS B N 1
ATOM 8923 C CA . LYS B 2 139 ? 159.994 132.251 193.838 1.00 68.72 135 LYS B CA 1
ATOM 8924 C C . LYS B 2 139 ? 160.241 132.352 195.339 1.00 68.72 135 LYS B C 1
ATOM 8925 O O . LYS B 2 139 ? 160.490 131.337 195.998 1.00 68.72 135 LYS B O 1
ATOM 8931 N N . ALA B 2 140 ? 160.178 133.556 195.892 1.00 68.39 136 ALA B N 1
ATOM 8932 C CA . ALA B 2 140 ? 160.320 133.770 197.332 1.00 68.39 136 ALA B CA 1
ATOM 8933 C C . ALA B 2 140 ? 159.061 134.441 197.857 1.00 68.39 136 ALA B C 1
ATOM 8934 O O . ALA B 2 140 ? 158.821 135.624 197.549 1.00 68.39 136 ALA B O 1
ATOM 8936 N N . PRO B 2 141 ? 158.234 133.744 198.640 1.00 69.12 137 PRO B N 1
ATOM 8937 C CA . PRO B 2 141 ? 156.910 134.289 198.987 1.00 69.12 137 PRO B CA 1
ATOM 8938 C C . PRO B 2 141 ? 156.941 135.623 199.714 1.00 69.12 137 PRO B C 1
ATOM 8939 O O . PRO B 2 141 ? 156.016 136.425 199.539 1.00 69.12 137 PRO B O 1
ATOM 8943 N N . GLY B 2 142 ? 157.958 135.893 200.525 1.00 69.17 138 GLY B N 1
ATOM 8944 C CA . GLY B 2 142 ? 157.974 137.133 201.277 1.00 69.17 138 GLY B CA 1
ATOM 8945 C C . GLY B 2 142 ? 159.163 138.023 200.987 1.00 69.17 138 GLY B C 1
ATOM 8946 O O . GLY B 2 142 ? 159.640 138.733 201.876 1.00 69.17 138 GLY B O 1
ATOM 8947 N N . ILE B 2 143 ? 159.651 138.000 199.747 1.00 69.59 139 ILE B N 1
ATOM 8948 C CA . ILE B 2 143 ? 160.870 138.733 199.421 1.00 69.59 139 ILE B CA 1
ATOM 8949 C C . ILE B 2 143 ? 160.627 140.240 199.427 1.00 69.59 139 ILE B C 1
ATOM 8950 O O . ILE B 2 143 ? 161.437 141.006 199.962 1.00 69.59 139 ILE B O 1
ATOM 8955 N N . SER B 2 144 ? 159.508 140.691 198.857 1.00 68.83 140 SER B N 1
ATOM 8956 C CA . SER B 2 144 ? 159.314 142.125 198.659 1.00 68.83 140 SER B CA 1
ATOM 8957 C C . SER B 2 144 ? 158.988 142.835 199.967 1.00 68.83 140 SER B C 1
ATOM 8958 O O . SER B 2 144 ? 159.521 143.917 200.242 1.00 68.83 140 SER B O 1
ATOM 8961 N N . TYR B 2 145 ? 158.111 142.247 200.784 1.00 69.32 141 TYR B N 1
ATOM 8962 C CA . TYR B 2 145 ? 157.811 142.841 202.081 1.00 69.32 141 TYR B CA 1
ATOM 8963 C C . TYR B 2 145 ? 159.054 142.890 202.954 1.00 69.32 141 TYR B C 1
ATOM 8964 O O . TYR B 2 145 ? 159.310 143.894 203.630 1.00 69.32 141 TYR B O 1
ATOM 8973 N N . GLN B 2 146 ? 159.834 141.808 202.961 1.00 72.79 142 GLN B N 1
ATOM 8974 C CA . GLN B 2 146 ? 161.056 141.784 203.755 1.00 72.79 142 GLN B CA 1
ATOM 8975 C C . GLN B 2 146 ? 162.027 142.852 203.278 1.00 72.79 142 GLN B C 1
ATOM 8976 O O . GLN B 2 146 ? 162.619 143.572 204.088 1.00 72.79 142 GLN B O 1
ATOM 8982 N N . ARG B 2 147 ? 162.181 142.987 201.959 1.00 71.92 143 ARG B N 1
ATOM 8983 C CA . ARG B 2 147 ? 163.065 144.012 201.413 1.00 71.92 143 ARG B CA 1
ATOM 8984 C C . ARG B 2 147 ? 162.630 145.402 201.856 1.00 71.92 143 ARG B C 1
ATOM 8985 O O . ARG B 2 147 ? 163.440 146.190 202.359 1.00 71.92 143 ARG B O 1
ATOM 8993 N N . LEU B 2 148 ? 161.344 145.714 201.684 1.00 70.11 144 LEU B N 1
ATOM 8994 C CA . LEU B 2 148 ? 160.857 147.050 202.016 1.00 70.11 144 LEU B CA 1
ATOM 8995 C C . LEU B 2 148 ? 161.007 147.345 203.503 1.00 70.11 144 LEU B C 1
ATOM 8996 O O . LEU B 2 148 ? 161.483 148.422 203.883 1.00 70.11 144 LEU B O 1
ATOM 9001 N N . VAL B 2 149 ? 160.617 146.402 204.362 1.00 71.70 145 VAL B N 1
ATOM 9002 C CA . VAL B 2 149 ? 160.654 146.658 205.797 1.00 71.70 145 VAL B CA 1
ATOM 9003 C C . VAL B 2 149 ? 162.092 146.745 206.293 1.00 71.70 145 VAL B C 1
ATOM 9004 O O . VAL B 2 149 ? 162.417 147.580 207.146 1.00 71.70 145 VAL B O 1
ATOM 9008 N N . ARG B 2 150 ? 162.978 145.891 205.774 1.00 77.74 146 ARG B N 1
ATOM 9009 C CA . ARG B 2 150 ? 164.380 145.959 206.164 1.00 77.74 146 ARG B CA 1
ATOM 9010 C C . ARG B 2 150 ? 165.015 147.268 205.717 1.00 77.74 146 ARG B C 1
ATOM 9011 O O . ARG B 2 150 ? 165.794 147.873 206.462 1.00 77.74 146 ARG B O 1
ATOM 9019 N N . ALA B 2 151 ? 164.702 147.719 204.500 1.00 76.76 147 ALA B N 1
ATOM 9020 C CA . ALA B 2 151 ? 165.253 148.982 204.026 1.00 76.76 147 ALA B CA 1
ATOM 9021 C C . ALA B 2 151 ? 164.747 150.155 204.855 1.00 76.76 147 ALA B C 1
ATOM 9022 O O . ALA B 2 151 ? 165.528 151.034 205.235 1.00 76.76 147 ALA B O 1
ATOM 9024 N N . GLU B 2 152 ? 163.445 150.184 205.152 1.00 73.49 148 GLU B N 1
ATOM 9025 C CA . GLU B 2 152 ? 162.888 151.319 205.881 1.00 73.49 148 GLU B CA 1
ATOM 9026 C C . GLU B 2 152 ? 163.420 151.390 207.306 1.00 73.49 148 GLU B C 1
ATOM 9027 O O . GLU B 2 152 ? 163.777 152.471 207.785 1.00 73.49 148 GLU B O 1
ATOM 9033 N N . GLN B 2 153 ? 163.491 150.256 207.994 1.00 76.38 149 GLN B N 1
ATOM 9034 C CA . GLN B 2 153 ? 163.910 150.234 209.388 1.00 76.38 149 GLN B CA 1
ATOM 9035 C C . GLN B 2 153 ? 165.421 150.292 209.556 1.00 76.38 149 GLN B C 1
ATOM 9036 O O . GLN B 2 153 ? 165.899 150.382 210.691 1.00 76.38 149 GLN B O 1
ATOM 9042 N N . GLY B 2 154 ? 166.178 150.244 208.464 1.00 79.36 150 GLY B N 1
ATOM 9043 C CA . GLY B 2 154 ? 167.628 150.322 208.552 1.00 79.36 150 GLY B CA 1
ATOM 9044 C C . GLY B 2 154 ? 168.253 149.191 209.337 1.00 79.36 150 GLY B C 1
ATOM 9045 O O . GLY B 2 154 ? 169.234 149.406 210.059 1.00 79.36 150 GLY B O 1
ATOM 9046 N N . LEU B 2 155 ? 167.706 147.987 209.212 1.00 84.84 151 LEU B N 1
ATOM 9047 C CA . LEU B 2 155 ? 168.224 146.842 209.940 1.00 84.84 151 LEU B CA 1
ATOM 9048 C C . LEU B 2 155 ? 169.481 146.300 209.264 1.00 84.84 151 LEU B C 1
ATOM 9049 O O . LEU B 2 155 ? 169.740 146.548 208.083 1.00 84.84 151 LEU B O 1
ATOM 9054 N N . SER B 2 156 ? 170.267 145.553 210.039 1.00 92.30 152 SER B N 1
ATOM 9055 C CA . SER B 2 156 ? 171.564 145.078 209.572 1.00 92.30 152 SER B CA 1
ATOM 9056 C C . SER B 2 156 ? 171.413 144.221 208.323 1.00 92.30 152 SER B C 1
ATOM 9057 O O . SER B 2 156 ? 170.522 143.371 208.238 1.00 92.30 152 SER B O 1
ATOM 9060 N N . THR B 2 157 ? 172.292 144.449 207.350 1.00 99.51 153 THR B N 1
ATOM 9061 C CA . THR B 2 157 ? 172.228 143.784 206.057 1.00 99.51 153 THR B CA 1
ATOM 9062 C C . THR B 2 157 ? 173.596 143.216 205.716 1.00 99.51 153 THR B C 1
ATOM 9063 O O . THR B 2 157 ? 174.604 143.925 205.799 1.00 99.51 153 THR B O 1
ATOM 9067 N N . ARG B 2 158 ? 173.630 141.942 205.331 1.00 100.76 154 ARG B N 1
ATOM 9068 C CA . ARG B 2 158 ? 174.867 141.307 204.900 1.00 100.76 154 ARG B CA 1
ATOM 9069 C C . ARG B 2 158 ? 175.107 141.432 203.402 1.00 100.76 154 ARG B C 1
ATOM 9070 O O . ARG B 2 158 ? 176.180 141.042 202.930 1.00 100.76 154 ARG B O 1
ATOM 9078 N N . SER B 2 159 ? 174.145 141.958 202.651 1.00 106.91 155 SER B N 1
ATOM 9079 C CA . SER B 2 159 ? 174.347 142.184 201.229 1.00 106.91 155 SER B CA 1
ATOM 9080 C C . SER B 2 159 ? 175.357 143.304 201.007 1.00 106.91 155 SER B C 1
ATOM 9081 O O . SER B 2 159 ? 175.452 144.250 201.794 1.00 106.91 155 SER B O 1
ATOM 9084 N N . HIS B 2 160 ? 176.124 143.183 199.926 1.00 113.39 156 HIS B N 1
ATOM 9085 C CA . HIS B 2 160 ? 177.108 144.204 199.592 1.00 113.39 156 HIS B CA 1
ATOM 9086 C C . HIS B 2 160 ? 176.416 145.530 199.299 1.00 113.39 156 HIS B C 1
ATOM 9087 O O . HIS B 2 160 ? 175.373 145.572 198.641 1.00 113.39 156 HIS B O 1
ATOM 9094 N N . ARG B 2 161 ? 177.009 146.617 199.797 1.00 109.80 157 ARG B N 1
ATOM 9095 C CA . ARG B 2 161 ? 176.440 147.960 199.685 1.00 109.80 157 ARG B CA 1
ATOM 9096 C C . ARG B 2 161 ? 175.034 147.998 200.287 1.00 109.80 157 ARG B C 1
ATOM 9097 O O . ARG B 2 161 ? 174.033 148.203 199.596 1.00 109.80 157 ARG B O 1
ATOM 9105 N N . SER B 2 162 ? 174.980 147.774 201.599 1.00 104.30 158 SER B N 1
ATOM 9106 C CA . SER B 2 162 ? 173.709 147.728 202.309 1.00 104.30 158 SER B CA 1
ATOM 9107 C C . SER B 2 162 ? 172.966 149.050 202.170 1.00 104.30 158 SER B C 1
ATOM 9108 O O . SER B 2 162 ? 173.571 150.126 202.175 1.00 104.30 158 SER B O 1
ATOM 9111 N N . SER B 2 163 ? 171.645 148.964 202.042 1.00 92.91 159 SER B N 1
ATOM 9112 C CA . SER B 2 163 ? 170.804 150.125 201.803 1.00 92.91 159 SER B CA 1
ATOM 9113 C C . SER B 2 163 ? 169.882 150.367 202.990 1.00 92.91 159 SER B C 1
ATOM 9114 O O . SER B 2 163 ? 169.605 149.467 203.787 1.00 92.91 159 SER B O 1
ATOM 9117 N N . THR B 2 164 ? 169.412 151.607 203.094 1.00 84.61 160 THR B N 1
ATOM 9118 C CA . THR B 2 164 ? 168.449 151.989 204.114 1.00 84.61 160 THR B CA 1
ATOM 9119 C C . THR B 2 164 ? 167.551 153.078 203.549 1.00 84.61 160 THR B C 1
ATOM 9120 O O . THR B 2 164 ? 167.892 153.746 202.570 1.00 84.61 160 THR B O 1
ATOM 9124 N N . VAL B 2 165 ? 166.391 153.247 204.176 1.00 79.65 161 VAL B N 1
ATOM 9125 C CA . VAL B 2 165 ? 165.411 154.244 203.769 1.00 79.65 161 VAL B CA 1
ATOM 9126 C C . VAL B 2 165 ? 165.149 155.167 204.949 1.00 79.65 161 VAL B C 1
ATOM 9127 O O . VAL B 2 165 ? 164.826 154.702 206.047 1.00 79.65 161 VAL B O 1
ATOM 9131 N N . THR B 2 166 ? 165.294 156.468 204.722 1.00 80.19 162 THR B N 1
ATOM 9132 C CA . THR B 2 166 ? 165.043 157.484 205.733 1.00 80.19 162 THR B CA 1
ATOM 9133 C C . THR B 2 166 ? 163.980 158.443 205.220 1.00 80.19 162 THR B C 1
ATOM 9134 O O . THR B 2 166 ? 164.004 158.842 204.052 1.00 80.19 162 THR B O 1
ATOM 9138 N N . VAL B 2 167 ? 163.042 158.804 206.089 1.00 81.02 163 VAL B N 1
ATOM 9139 C CA . VAL B 2 167 ? 161.939 159.687 205.736 1.00 81.02 163 VAL B CA 1
ATOM 9140 C C . VAL B 2 167 ? 162.067 160.957 206.563 1.00 81.02 163 VAL B C 1
ATOM 9141 O O . VAL B 2 167 ? 162.149 160.897 207.796 1.00 81.02 163 VAL B O 1
ATOM 9145 N N . LEU B 2 168 ? 162.088 162.104 205.888 1.00 82.93 164 LEU B N 1
ATOM 9146 C CA . LEU B 2 168 ? 162.108 163.403 206.546 1.00 82.93 164 LEU B CA 1
ATOM 9147 C C . LEU B 2 168 ? 160.828 164.145 206.197 1.00 82.93 164 LEU B C 1
ATOM 9148 O O . LEU B 2 168 ? 160.511 164.320 205.016 1.00 82.93 164 LEU B O 1
ATOM 9153 N N . LEU B 2 169 ? 160.096 164.574 207.220 1.00 84.56 165 LEU B N 1
ATOM 9154 C CA . LEU B 2 169 ? 158.889 165.371 207.042 1.00 84.56 165 LEU B CA 1
ATOM 9155 C C . LEU B 2 169 ? 159.238 166.819 207.362 1.00 84.56 165 LEU B C 1
ATOM 9156 O O . LEU B 2 169 ? 159.394 167.182 208.533 1.00 84.56 165 LEU B O 1
ATOM 9161 N N . LEU B 2 170 ? 159.360 167.644 206.325 1.00 86.21 166 LEU B N 1
ATOM 9162 C CA . LEU B 2 170 ? 159.744 169.045 206.484 1.00 86.21 166 LEU B CA 1
ATOM 9163 C C . LEU B 2 170 ? 158.484 169.851 206.768 1.00 86.21 166 LEU B C 1
ATOM 9164 O O . LEU B 2 170 ? 157.725 170.186 205.855 1.00 86.21 166 LEU B O 1
ATOM 9169 N N . ASN B 2 171 ? 158.260 170.165 208.041 1.00 94.46 167 ASN B N 1
ATOM 9170 C CA . ASN B 2 171 ? 157.052 170.856 208.484 1.00 94.46 167 ASN B CA 1
ATOM 9171 C C . ASN B 2 171 ? 157.417 172.131 209.231 1.00 94.46 167 ASN B C 1
ATOM 9172 O O . ASN B 2 171 ? 157.932 172.064 210.361 1.00 94.46 167 ASN B O 1
ATOM 9177 N N . PRO B 2 172 ? 157.179 173.302 208.644 1.00 100.56 168 PRO B N 1
ATOM 9178 C CA . PRO B 2 172 ? 157.183 174.529 209.446 1.00 100.56 168 PRO B CA 1
ATOM 9179 C C . PRO B 2 172 ? 156.060 174.474 210.470 1.00 100.56 168 PRO B C 1
ATOM 9180 O O . PRO B 2 172 ? 155.008 173.882 210.227 1.00 100.56 168 PRO B O 1
ATOM 9184 N N . VAL B 2 173 ? 156.284 175.100 211.622 1.00 103.72 169 VAL B N 1
ATOM 9185 C CA . VAL B 2 173 ? 155.333 175.007 212.726 1.00 103.72 169 VAL B CA 1
ATOM 9186 C C . VAL B 2 173 ? 154.031 175.721 212.382 1.00 103.72 169 VAL B C 1
ATOM 9187 O O . VAL B 2 173 ? 153.072 175.688 213.161 1.00 103.72 169 VAL B O 1
ATOM 9191 N N . GLU B 2 174 ? 153.983 176.369 211.216 1.00 102.68 170 GLU B N 1
ATOM 9192 C CA . GLU B 2 174 ? 152.801 177.096 210.771 1.00 102.68 170 GLU B CA 1
ATOM 9193 C C . GLU B 2 174 ? 152.115 176.432 209.579 1.00 102.68 170 GLU B C 1
ATOM 9194 O O . GLU B 2 174 ? 151.406 177.107 208.827 1.00 102.68 170 GLU B O 1
ATOM 9200 N N . VAL B 2 175 ? 152.312 175.129 209.384 1.00 100.58 171 VAL B N 1
ATOM 9201 C CA . VAL B 2 175 ? 151.734 174.465 208.217 1.00 100.58 171 VAL B CA 1
ATOM 9202 C C . VAL B 2 175 ? 150.271 174.108 208.465 1.00 100.58 171 VAL B C 1
ATOM 9203 O O . VAL B 2 175 ? 149.379 174.542 207.726 1.00 100.58 171 VAL B O 1
ATOM 9207 N N . GLN B 2 176 ? 150.001 173.331 209.512 1.00 99.49 172 GLN B N 1
ATOM 9208 C CA . GLN B 2 176 ? 148.659 172.904 209.884 1.00 99.49 172 GLN B CA 1
ATOM 9209 C C . GLN B 2 176 ? 148.752 172.155 211.204 1.00 99.49 172 GLN B C 1
ATOM 9210 O O . GLN B 2 176 ? 149.748 171.478 211.472 1.00 99.49 172 GLN B O 1
ATOM 9216 N N . ALA B 2 177 ? 147.707 172.282 212.024 1.00 97.66 173 ALA B N 1
ATOM 9217 C CA . ALA B 2 177 ? 147.683 171.558 213.291 1.00 97.66 173 ALA B CA 1
ATOM 9218 C C . ALA B 2 177 ? 147.501 170.062 213.069 1.00 97.66 173 ALA B C 1
ATOM 9219 O O . ALA B 2 177 ? 148.192 169.248 213.692 1.00 97.66 173 ALA B O 1
ATOM 9221 N N . GLU B 2 178 ? 146.573 169.682 212.187 1.00 97.04 174 GLU B N 1
ATOM 9222 C CA . GLU B 2 178 ? 146.346 168.266 211.912 1.00 97.04 174 GLU B CA 1
ATOM 9223 C C . GLU B 2 178 ? 147.570 167.625 211.272 1.00 97.04 174 GLU B C 1
ATOM 9224 O O . GLU B 2 178 ? 147.959 166.509 211.634 1.00 97.04 174 GLU B O 1
ATOM 9230 N N . PHE B 2 179 ? 148.193 168.318 210.317 1.00 93.72 175 PHE B N 1
ATOM 9231 C CA . PHE B 2 179 ? 149.383 167.768 209.682 1.00 93.72 175 PHE B CA 1
ATOM 9232 C C . PHE B 2 179 ? 150.571 167.761 210.633 1.00 93.72 175 PHE B C 1
ATOM 9233 O O . PHE B 2 179 ? 151.398 166.845 210.579 1.00 93.72 175 PHE B O 1
ATOM 9241 N N . LEU B 2 180 ? 150.668 168.751 211.522 1.00 95.85 176 LEU B N 1
ATOM 9242 C CA . LEU B 2 180 ? 151.707 168.706 212.545 1.00 95.85 176 LEU B CA 1
ATOM 9243 C C . LEU B 2 180 ? 151.509 167.507 213.464 1.00 95.85 176 LEU B C 1
ATOM 9244 O O . LEU B 2 180 ? 152.475 166.829 213.830 1.00 95.85 176 LEU B O 1
ATOM 9249 N N . ASP B 2 181 ? 150.258 167.218 213.833 1.00 94.20 177 ASP B N 1
ATOM 9250 C CA . ASP B 2 181 ? 149.989 166.064 214.685 1.00 94.20 177 ASP B CA 1
ATOM 9251 C C . ASP B 2 181 ? 150.290 164.753 213.968 1.00 94.20 177 ASP B C 1
ATOM 9252 O O . ASP B 2 181 ? 150.820 163.817 214.577 1.00 94.20 177 ASP B O 1
ATOM 9257 N N . VAL B 2 182 ? 149.945 164.652 212.683 1.00 91.18 178 VAL B N 1
ATOM 9258 C CA . VAL B 2 182 ? 150.232 163.408 211.975 1.00 91.18 178 VAL B CA 1
ATOM 9259 C C . VAL B 2 182 ? 151.736 163.239 211.789 1.00 91.18 178 VAL B C 1
ATOM 9260 O O . VAL B 2 182 ? 152.251 162.114 211.840 1.00 91.18 178 VAL B O 1
ATOM 9264 N N . ALA B 2 183 ? 152.468 164.339 211.587 1.00 90.50 179 ALA B N 1
ATOM 9265 C CA . ALA B 2 183 ? 153.923 164.255 211.543 1.00 90.50 179 ALA B CA 1
ATOM 9266 C C . ALA B 2 183 ? 154.485 163.824 212.889 1.00 90.50 179 ALA B C 1
ATOM 9267 O O . ALA B 2 183 ? 155.449 163.052 212.949 1.00 90.50 179 ALA B O 1
ATOM 9269 N N . ASP B 2 184 ? 153.899 164.318 213.983 1.00 90.32 180 ASP B N 1
ATOM 9270 C CA . ASP B 2 184 ? 154.316 163.876 215.309 1.00 90.32 180 ASP B CA 1
ATOM 9271 C C . ASP B 2 184 ? 154.083 162.382 215.484 1.00 90.32 180 ASP B C 1
ATOM 9272 O O . ASP B 2 184 ? 154.932 161.672 216.035 1.00 90.32 180 ASP B O 1
ATOM 9277 N N . LYS B 2 185 ? 152.932 161.891 215.021 1.00 89.18 181 LYS B N 1
ATOM 9278 C CA . LYS B 2 185 ? 152.653 160.461 215.087 1.00 89.18 181 LYS B CA 1
ATOM 9279 C C . LYS B 2 185 ? 153.673 159.666 214.283 1.00 89.18 181 LYS B C 1
ATOM 9280 O O . LYS B 2 185 ? 154.155 158.622 214.735 1.00 89.18 181 LYS B O 1
ATOM 9286 N N . LEU B 2 186 ? 154.017 160.147 213.087 1.00 85.00 182 LEU B N 1
ATOM 9287 C CA . LEU B 2 186 ? 155.019 159.460 212.281 1.00 85.00 182 LEU B CA 1
ATOM 9288 C C . LEU B 2 186 ? 156.418 159.608 212.866 1.00 85.00 182 LEU B C 1
ATOM 9289 O O . LEU B 2 186 ? 157.254 158.712 212.703 1.00 85.00 182 LEU B O 1
ATOM 9294 N N . SER B 2 187 ? 156.694 160.723 213.546 1.00 86.71 183 SER B N 1
ATOM 9295 C CA . SER B 2 187 ? 158.038 160.998 214.041 1.00 86.71 183 SER B CA 1
ATOM 9296 C C . SER B 2 187 ? 158.430 160.133 215.231 1.00 86.71 183 SER B C 1
ATOM 9297 O O . SER B 2 187 ? 159.622 160.061 215.549 1.00 86.71 183 SER B O 1
ATOM 9300 N N . THR B 2 188 ? 157.473 159.493 215.893 1.00 89.09 184 THR B N 1
ATOM 9301 C CA . THR B 2 188 ? 157.789 158.674 217.054 1.00 89.09 184 THR B CA 1
ATOM 9302 C C . THR B 2 188 ? 158.676 157.504 216.637 1.00 89.09 184 THR B C 1
ATOM 9303 O O . THR B 2 188 ? 158.384 156.841 215.631 1.00 89.09 184 THR B O 1
ATOM 9307 N N . PRO B 2 189 ? 159.769 157.230 217.360 1.00 89.28 185 PRO B N 1
ATOM 9308 C CA . PRO B 2 189 ? 160.642 156.108 216.965 1.00 89.28 185 PRO B CA 1
ATOM 9309 C C . PRO B 2 189 ? 159.921 154.774 216.902 1.00 89.28 185 PRO B C 1
ATOM 9310 O O . PRO B 2 189 ? 160.225 153.950 216.031 1.00 89.28 185 PRO B O 1
ATOM 9314 N N . GLY B 2 190 ? 158.971 154.538 217.803 1.00 89.21 186 GLY B N 1
ATOM 9315 C CA . GLY B 2 190 ? 158.138 153.361 217.744 1.00 89.21 186 GLY B CA 1
ATOM 9316 C C . GLY B 2 190 ? 158.895 152.061 217.926 1.00 89.21 186 GLY B C 1
ATOM 9317 O O . GLY B 2 190 ? 159.560 151.835 218.942 1.00 89.21 186 GLY B O 1
ATOM 9318 N N . PRO B 2 191 ? 158.788 151.171 216.939 1.00 87.59 187 PRO B N 1
ATOM 9319 C CA . PRO B 2 191 ? 159.368 149.830 217.085 1.00 87.59 187 PRO B CA 1
ATOM 9320 C C . PRO B 2 191 ? 160.881 149.871 217.242 1.00 87.59 187 PRO B C 1
ATOM 9321 O O . PRO B 2 191 ? 161.574 150.664 216.601 1.00 87.59 187 PRO B O 1
ATOM 9325 N N . SER B 2 192 ? 161.385 148.998 218.105 1.00 83.75 188 SER B N 1
ATOM 9326 C CA . SER B 2 192 ? 162.812 148.810 218.292 1.00 83.75 188 SER B CA 1
ATOM 9327 C C . SER B 2 192 ? 163.354 147.851 217.238 1.00 83.75 188 SER B C 1
ATOM 9328 O O . SER B 2 192 ? 162.584 147.177 216.550 1.00 83.75 188 SER B O 1
ATOM 9331 N N . PRO B 2 193 ? 164.679 147.783 217.072 1.00 83.93 189 PRO B N 1
ATOM 9332 C CA . PRO B 2 193 ? 165.238 146.759 216.174 1.00 83.93 189 PRO B CA 1
ATOM 9333 C C . PRO B 2 193 ? 164.840 145.346 216.561 1.00 83.93 189 PRO B C 1
ATOM 9334 O O . PRO B 2 193 ? 164.679 144.492 215.681 1.00 83.93 189 PRO B O 1
ATOM 9338 N N . HIS B 2 194 ? 164.671 145.079 217.857 1.00 85.95 190 HIS B N 1
ATOM 9339 C CA . HIS B 2 194 ? 164.198 143.771 218.300 1.00 85.95 190 HIS B CA 1
ATOM 9340 C C . HIS B 2 194 ? 162.811 143.473 217.741 1.00 85.95 190 HIS B C 1
ATOM 9341 O O . HIS B 2 194 ? 162.580 142.410 217.150 1.00 85.95 190 HIS B O 1
ATOM 9348 N N . SER B 2 195 ? 161.876 144.412 217.906 1.00 83.51 191 SER B N 1
ATOM 9349 C CA . SER B 2 195 ? 160.518 144.203 217.412 1.00 83.51 191 SER B CA 1
ATOM 9350 C C . SER B 2 195 ? 160.481 144.145 215.891 1.00 83.51 191 SER B C 1
ATOM 9351 O O . SER B 2 195 ? 159.706 143.374 215.314 1.00 83.51 191 SER B O 1
ATOM 9354 N N . ALA B 2 196 ? 161.298 144.962 215.224 1.00 82.83 192 ALA B N 1
ATOM 9355 C CA . ALA B 2 196 ? 161.352 144.915 213.767 1.00 82.83 192 ALA B CA 1
ATOM 9356 C C . ALA B 2 196 ? 161.857 143.563 213.279 1.00 82.83 192 ALA B C 1
ATOM 9357 O O . ALA B 2 196 ? 161.306 142.991 212.330 1.00 82.83 192 ALA B O 1
ATOM 9359 N N . TYR B 2 197 ? 162.900 143.032 213.922 1.00 83.34 193 TYR B N 1
ATOM 9360 C CA . TYR B 2 197 ? 163.395 141.708 213.561 1.00 83.34 193 TYR B CA 1
ATOM 9361 C C . TYR B 2 197 ? 162.339 140.642 213.811 1.00 83.34 193 TYR B C 1
ATOM 9362 O O . TYR B 2 197 ? 162.167 139.727 212.997 1.00 83.34 193 TYR B O 1
ATOM 9371 N N . ILE B 2 198 ? 161.624 140.742 214.934 1.00 81.25 194 ILE B N 1
ATOM 9372 C CA . ILE B 2 198 ? 160.584 139.763 215.241 1.00 81.25 194 ILE B CA 1
ATOM 9373 C C . ILE B 2 198 ? 159.495 139.791 214.176 1.00 81.25 194 ILE B C 1
ATOM 9374 O O . ILE B 2 198 ? 159.054 138.746 213.686 1.00 81.25 194 ILE B O 1
ATOM 9379 N N . THR B 2 199 ? 159.052 140.991 213.797 1.00 77.68 195 THR B N 1
ATOM 9380 C CA . THR B 2 199 ? 158.005 141.110 212.787 1.00 77.68 195 THR B CA 1
ATOM 9381 C C . THR B 2 199 ? 158.474 140.580 211.438 1.00 77.68 195 THR B C 1
ATOM 9382 O O . THR B 2 199 ? 157.728 139.876 210.744 1.00 77.68 195 THR B O 1
ATOM 9386 N N . LEU B 2 200 ? 159.710 140.904 211.049 1.00 78.36 196 LEU B N 1
ATOM 9387 C CA . LEU B 2 200 ? 160.229 140.421 209.775 1.00 78.36 196 LEU B CA 1
ATOM 9388 C C . LEU B 2 200 ? 160.321 138.901 209.755 1.00 78.36 196 LEU B C 1
ATOM 9389 O O . LEU B 2 200 ? 159.927 138.262 208.771 1.00 78.36 196 LEU B O 1
ATOM 9394 N N . LEU B 2 201 ? 160.833 138.304 210.834 1.00 78.62 197 LEU B N 1
ATOM 9395 C CA . LEU B 2 201 ? 160.930 136.850 210.899 1.00 78.62 197 LEU B CA 1
ATOM 9396 C C . LEU B 2 201 ? 159.553 136.203 210.874 1.00 78.62 197 LEU B C 1
ATOM 9397 O O . LEU B 2 201 ? 159.351 135.185 210.202 1.00 78.62 197 LEU B O 1
ATOM 9402 N N . LEU B 2 202 ? 158.592 136.778 211.602 1.00 77.16 198 LEU B N 1
ATOM 9403 C CA . LEU B 2 202 ? 157.242 136.228 211.613 1.00 77.16 198 LEU B CA 1
ATOM 9404 C C . LEU B 2 202 ? 156.631 136.254 210.220 1.00 77.16 198 LEU B C 1
ATOM 9405 O O . LEU B 2 202 ? 156.057 135.258 209.765 1.00 77.16 198 LEU B O 1
ATOM 9410 N N . HIS B 2 203 ? 156.754 137.385 209.521 1.00 72.95 199 HIS B N 1
ATOM 9411 C CA . HIS B 2 203 ? 156.202 137.467 208.174 1.00 72.95 199 HIS B CA 1
ATOM 9412 C C . HIS B 2 203 ? 156.894 136.492 207.232 1.00 72.95 199 HIS B C 1
ATOM 9413 O O . HIS B 2 203 ? 156.234 135.816 206.433 1.00 72.95 199 HIS B O 1
ATOM 9420 N N . ALA B 2 204 ? 158.224 136.404 207.308 1.00 75.14 200 ALA B N 1
ATOM 9421 C CA . ALA B 2 204 ? 158.954 135.519 206.407 1.00 75.14 200 ALA B CA 1
ATOM 9422 C C . ALA B 2 204 ? 158.577 134.063 206.637 1.00 75.14 200 ALA B C 1
ATOM 9423 O O . ALA B 2 204 ? 158.413 133.299 205.680 1.00 75.14 200 ALA B O 1
ATOM 9425 N N . PHE B 2 205 ? 158.434 133.658 207.898 1.00 78.71 201 PHE B N 1
ATOM 9426 C CA . PHE B 2 205 ? 158.102 132.270 208.186 1.00 78.71 201 PHE B CA 1
ATOM 9427 C C . PHE B 2 205 ? 156.640 131.955 207.904 1.00 78.71 201 PHE B C 1
ATOM 9428 O O . PHE B 2 205 ? 156.317 130.812 207.567 1.00 78.71 201 PHE B O 1
ATOM 9436 N N . GLN B 2 206 ? 155.745 132.937 208.032 1.00 75.74 202 GLN B N 1
ATOM 9437 C CA . GLN B 2 206 ? 154.348 132.688 207.700 1.00 75.74 202 GLN B CA 1
ATOM 9438 C C . GLN B 2 206 ? 154.115 132.658 206.196 1.00 75.74 202 GLN B C 1
ATOM 9439 O O . GLN B 2 206 ? 153.235 131.928 205.728 1.00 75.74 202 GLN B O 1
ATOM 9445 N N . ALA B 2 207 ? 154.890 133.427 205.427 1.00 74.58 203 ALA B N 1
ATOM 9446 C CA . ALA B 2 207 ? 154.702 133.458 203.981 1.00 74.58 203 ALA B CA 1
ATOM 9447 C C . ALA B 2 207 ? 154.923 132.097 203.334 1.00 74.58 203 ALA B C 1
ATOM 9448 O O . ALA B 2 207 ? 154.408 131.857 202.236 1.00 74.58 203 ALA B O 1
ATOM 9450 N N . THR B 2 208 ? 155.673 131.205 203.979 1.00 77.59 204 THR B N 1
ATOM 9451 C CA . THR B 2 208 ? 155.885 129.856 203.472 1.00 77.59 204 THR B CA 1
ATOM 9452 C C . THR B 2 208 ? 155.173 128.782 204.278 1.00 77.59 204 THR B C 1
ATOM 9453 O O . THR B 2 208 ? 154.721 127.794 203.698 1.00 77.59 204 THR B O 1
ATOM 9457 N N . PHE B 2 209 ? 155.063 128.946 205.591 1.00 83.71 205 PHE B N 1
ATOM 9458 C CA . PHE B 2 209 ? 154.296 128.046 206.451 1.00 83.71 205 PHE B CA 1
ATOM 9459 C C . PHE B 2 209 ? 153.103 128.843 206.972 1.00 83.71 205 PHE B C 1
ATOM 9460 O O . PHE B 2 209 ? 153.152 129.416 208.060 1.00 83.71 205 PHE B O 1
ATOM 9468 N N . GLY B 2 210 ? 152.028 128.879 206.191 1.00 84.04 206 GLY B N 1
ATOM 9469 C CA . GLY B 2 210 ? 150.906 129.734 206.526 1.00 84.04 206 GLY B CA 1
ATOM 9470 C C . GLY B 2 210 ? 150.073 129.297 207.710 1.00 84.04 206 GLY B C 1
ATOM 9471 O O . GLY B 2 210 ? 150.100 129.934 208.766 1.00 84.04 206 GLY B O 1
ATOM 9472 N N . ALA B 2 211 ? 149.326 128.210 207.548 1.00 95.48 207 ALA B N 1
ATOM 9473 C CA . ALA B 2 211 ? 148.498 127.672 208.616 1.00 95.48 207 ALA B CA 1
ATOM 9474 C C . ALA B 2 211 ? 149.137 126.476 209.300 1.00 95.48 207 ALA B C 1
ATOM 9475 O O . ALA B 2 211 ? 148.556 125.934 210.245 1.00 95.48 207 ALA B O 1
ATOM 9477 N N . HIS B 2 212 ? 150.317 126.056 208.847 1.00 101.40 208 HIS B N 1
ATOM 9478 C CA . HIS B 2 212 ? 151.026 124.920 209.416 1.00 101.40 208 HIS B CA 1
ATOM 9479 C C . HIS B 2 212 ? 152.159 125.346 210.339 1.00 101.40 208 HIS B C 1
ATOM 9480 O O . HIS B 2 212 ? 153.030 124.531 210.659 1.00 101.40 208 HIS B O 1
ATOM 9487 N N . CYS B 2 213 ? 152.168 126.605 210.767 1.00 96.90 209 CYS B N 1
ATOM 9488 C CA . CYS B 2 213 ? 153.136 127.097 211.731 1.00 96.90 209 CYS B CA 1
ATOM 9489 C C . CYS B 2 213 ? 152.400 127.722 212.906 1.00 96.90 209 CYS B C 1
ATOM 9490 O O . CYS B 2 213 ? 151.332 128.320 212.746 1.00 96.90 209 CYS B O 1
ATOM 9493 N N . ASP B 2 214 ? 152.975 127.567 214.096 1.00 96.99 210 ASP B N 1
ATOM 9494 C CA . ASP B 2 214 ? 152.404 128.135 215.316 1.00 96.99 210 ASP B CA 1
ATOM 9495 C C . ASP B 2 214 ? 152.966 129.541 215.480 1.00 96.99 210 ASP B C 1
ATOM 9496 O O . ASP B 2 214 ? 154.001 129.750 216.114 1.00 96.99 210 ASP B O 1
ATOM 9501 N N . LEU B 2 215 ? 152.271 130.520 214.897 1.00 91.24 211 LEU B N 1
ATOM 9502 C CA . LEU B 2 215 ? 152.740 131.901 214.968 1.00 91.24 211 LEU B CA 1
ATOM 9503 C C . LEU B 2 215 ? 152.766 132.408 216.403 1.00 91.24 211 LEU B C 1
ATOM 9504 O O . LEU B 2 215 ? 153.685 133.136 216.791 1.00 91.24 211 LEU B O 1
ATOM 9509 N N . SER B 2 216 ? 151.762 132.048 217.203 1.00 94.09 212 SER B N 1
ATOM 9510 C CA . SER B 2 216 ? 151.763 132.450 218.606 1.00 94.09 212 SER B CA 1
ATOM 9511 C C . SER B 2 216 ? 152.947 131.839 219.345 1.00 94.09 212 SER B C 1
ATOM 9512 O O . SER B 2 216 ? 153.675 132.536 220.062 1.00 94.09 212 SER B O 1
ATOM 9515 N N . GLY B 2 217 ? 153.170 130.537 219.161 1.00 94.02 213 GLY B N 1
ATOM 9516 C CA . GLY B 2 217 ? 154.311 129.895 219.793 1.00 94.02 213 GLY B CA 1
ATOM 9517 C C . GLY B 2 217 ? 155.637 130.393 219.252 1.00 94.02 213 GLY B C 1
ATOM 9518 O O . GLY B 2 217 ? 156.602 130.561 220.005 1.00 94.02 213 GLY B O 1
ATOM 9519 N N . LEU B 2 218 ? 155.707 130.633 217.941 1.00 92.64 214 LEU B N 1
ATOM 9520 C CA . LEU B 2 218 ? 156.933 131.164 217.355 1.00 92.64 214 LEU B CA 1
ATOM 9521 C C . LEU B 2 218 ? 157.259 132.540 217.918 1.00 92.64 214 LEU B C 1
ATOM 9522 O O . LEU B 2 218 ? 158.416 132.827 218.241 1.00 92.64 214 LEU B O 1
ATOM 9527 N N . HIS B 2 219 ? 156.251 133.402 218.050 1.00 93.42 215 HIS B N 1
ATOM 9528 C CA . HIS B 2 219 ? 156.475 134.722 218.628 1.00 93.42 215 HIS B CA 1
ATOM 9529 C C . HIS B 2 219 ? 156.862 134.621 220.097 1.00 93.42 215 HIS B C 1
ATOM 9530 O O . HIS B 2 219 ? 157.716 135.379 220.571 1.00 93.42 215 HIS B O 1
ATOM 9537 N N . ARG B 2 220 ? 156.241 133.698 220.835 1.00 95.33 216 ARG B N 1
ATOM 9538 C CA . ARG B 2 220 ? 156.597 133.521 222.239 1.00 95.33 216 ARG B CA 1
ATOM 9539 C C . ARG B 2 220 ? 158.045 133.069 222.385 1.00 95.33 216 ARG B C 1
ATOM 9540 O O . ARG B 2 220 ? 158.751 133.509 223.300 1.00 95.33 216 ARG B O 1
ATOM 9548 N N . ARG B 2 221 ? 158.504 132.187 221.496 1.00 95.22 217 ARG B N 1
ATOM 9549 C CA . ARG B 2 221 ? 159.897 131.754 221.544 1.00 95.22 217 ARG B CA 1
ATOM 9550 C C . ARG B 2 221 ? 160.840 132.866 221.100 1.00 95.22 217 ARG B C 1
ATOM 9551 O O . ARG B 2 221 ? 161.947 132.997 221.635 1.00 95.22 217 ARG B O 1
ATOM 9559 N N . LEU B 2 222 ? 160.422 133.674 220.124 1.00 93.40 218 LEU B N 1
ATOM 9560 C CA . LEU B 2 222 ? 161.275 134.752 219.635 1.00 93.40 218 LEU B CA 1
ATOM 9561 C C . LEU B 2 222 ? 161.408 135.876 220.653 1.00 93.40 218 LEU B C 1
ATOM 9562 O O . LEU B 2 222 ? 162.440 136.555 220.690 1.00 93.40 218 LEU B O 1
ATOM 9567 N N . GLN B 2 223 ? 160.378 136.093 221.475 1.00 94.72 219 GLN B N 1
ATOM 9568 C CA . GLN B 2 223 ? 160.427 137.173 222.456 1.00 94.72 219 GLN B CA 1
ATOM 9569 C C . GLN B 2 223 ? 161.577 136.996 223.437 1.00 94.72 219 GLN B C 1
ATOM 9570 O O . GLN B 2 223 ? 162.105 137.984 223.958 1.00 94.72 219 GLN B O 1
ATOM 9576 N N . SER B 2 224 ? 161.979 135.755 223.702 1.00 94.51 220 SER B N 1
ATOM 9577 C CA . SER B 2 224 ? 163.086 135.483 224.607 1.00 94.51 220 SER B CA 1
ATOM 9578 C C . SER B 2 224 ? 164.443 135.501 223.916 1.00 94.51 220 SER B C 1
ATOM 9579 O O . SER B 2 224 ? 165.468 135.424 224.601 1.00 94.51 220 SER B O 1
ATOM 9582 N N . LYS B 2 225 ? 164.477 135.600 222.591 1.00 93.21 221 LYS B N 1
ATOM 9583 C CA . LYS B 2 225 ? 165.743 135.607 221.876 1.00 93.21 221 LYS B CA 1
ATOM 9584 C C . LYS B 2 225 ? 166.471 136.932 222.076 1.00 93.21 221 LYS B C 1
ATOM 9585 O O . LYS B 2 225 ? 165.856 137.983 222.272 1.00 93.21 221 LYS B O 1
ATOM 9591 N N . THR B 2 226 ? 167.799 136.870 222.027 1.00 93.47 222 THR B N 1
ATOM 9592 C CA . THR B 2 226 ? 168.615 138.066 222.156 1.00 93.47 222 THR B CA 1
ATOM 9593 C C . THR B 2 226 ? 168.721 138.785 220.814 1.00 93.47 222 THR B C 1
ATOM 9594 O O . THR B 2 226 ? 168.404 138.238 219.754 1.00 93.47 222 THR B O 1
ATOM 9598 N N . LEU B 2 227 ? 169.177 140.039 220.871 1.00 93.02 223 LEU B N 1
ATOM 9599 C CA . LEU B 2 227 ? 169.238 140.859 219.666 1.00 93.02 223 LEU B CA 1
ATOM 9600 C C . LEU B 2 227 ? 170.230 140.296 218.656 1.00 93.02 223 LEU B C 1
ATOM 9601 O O . LEU B 2 227 ? 169.966 140.303 217.448 1.00 93.02 223 LEU B O 1
ATOM 9606 N N . ALA B 2 228 ? 171.383 139.816 219.126 1.00 93.09 224 ALA B N 1
ATOM 9607 C CA . ALA B 2 228 ? 172.359 139.225 218.215 1.00 93.09 224 ALA B CA 1
ATOM 9608 C C . ALA B 2 228 ? 171.802 137.973 217.548 1.00 93.09 224 ALA B C 1
ATOM 9609 O O . ALA B 2 228 ? 171.993 137.763 216.343 1.00 93.09 224 ALA B O 1
ATOM 9611 N N . GLU B 2 229 ? 171.114 137.128 218.319 1.00 93.09 225 GLU B N 1
ATOM 9612 C CA . GLU B 2 229 ? 170.501 135.935 217.746 1.00 93.09 225 GLU B CA 1
ATOM 9613 C C . GLU B 2 229 ? 169.451 136.306 216.709 1.00 93.09 225 GLU B C 1
ATOM 9614 O O . GLU B 2 229 ? 169.382 135.693 215.637 1.00 93.09 225 GLU B O 1
ATOM 9620 N N . LEU B 2 230 ? 168.622 137.308 217.012 1.00 88.74 226 LEU B N 1
ATOM 9621 C CA . LEU B 2 230 ? 167.612 137.745 216.055 1.00 88.74 226 LEU B CA 1
ATOM 9622 C C . LEU B 2 230 ? 168.257 138.276 214.784 1.00 88.74 226 LEU B C 1
ATOM 9623 O O . LEU B 2 230 ? 167.784 138.000 213.677 1.00 88.74 226 LEU B O 1
ATOM 9628 N N . GLU B 2 231 ? 169.340 139.042 214.924 1.00 88.28 227 GLU B N 1
ATOM 9629 C CA . GLU B 2 231 ? 170.032 139.560 213.751 1.00 88.28 227 GLU B CA 1
ATOM 9630 C C . GLU B 2 231 ? 170.594 138.431 212.900 1.00 88.28 227 GLU B C 1
ATOM 9631 O O . GLU B 2 231 ? 170.466 138.448 211.671 1.00 88.28 227 GLU B O 1
ATOM 9637 N N . ALA B 2 232 ? 171.216 137.435 213.536 1.00 87.38 228 ALA B N 1
ATOM 9638 C CA . ALA B 2 232 ? 171.776 136.315 212.784 1.00 87.38 228 ALA B CA 1
ATOM 9639 C C . ALA B 2 232 ? 170.682 135.538 212.061 1.00 87.38 228 ALA B C 1
ATOM 9640 O O . ALA B 2 232 ? 170.824 135.190 210.880 1.00 87.38 228 ALA B O 1
ATOM 9642 N N . ILE B 2 233 ? 169.575 135.263 212.756 1.00 85.40 229 ILE B N 1
ATOM 9643 C CA . ILE B 2 233 ? 168.473 134.528 212.144 1.00 85.40 229 ILE B CA 1
ATOM 9644 C C . ILE B 2 233 ? 167.901 135.308 210.968 1.00 85.40 229 ILE B C 1
ATOM 9645 O O . ILE B 2 233 ? 167.629 134.740 209.902 1.00 85.40 229 ILE B O 1
ATOM 9650 N N . PHE B 2 234 ? 167.706 136.61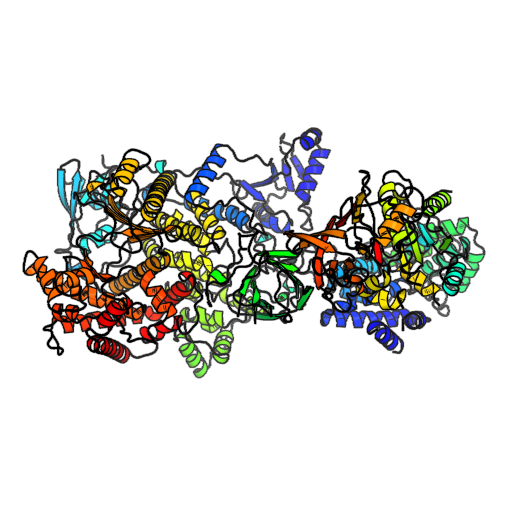8 211.141 1.00 83.03 230 PHE B N 1
ATOM 9651 C CA . PHE B 2 234 ? 167.152 137.419 210.058 1.00 83.03 230 PHE B CA 1
ATOM 9652 C C . PHE B 2 234 ? 168.094 137.466 208.866 1.00 83.03 230 PHE B C 1
ATOM 9653 O O . PHE B 2 234 ? 167.647 137.401 207.718 1.00 83.03 230 PHE B O 1
ATOM 9661 N N . THR B 2 235 ? 169.398 137.605 209.112 1.00 85.58 231 THR B N 1
ATOM 9662 C CA . THR B 2 235 ? 170.347 137.623 208.003 1.00 85.58 231 THR B CA 1
ATOM 9663 C C . THR B 2 235 ? 170.329 136.302 207.247 1.00 85.58 231 THR B C 1
ATOM 9664 O O . THR B 2 235 ? 170.343 136.288 206.010 1.00 85.58 231 THR B O 1
ATOM 9668 N N . GLU B 2 236 ? 170.279 135.182 207.972 1.00 86.22 232 GLU B N 1
ATOM 9669 C CA . GLU B 2 236 ? 170.225 133.882 207.311 1.00 86.22 232 GLU B CA 1
ATOM 9670 C C . GLU B 2 236 ? 168.954 133.739 206.478 1.00 86.22 232 GLU B C 1
ATOM 9671 O O . GLU B 2 236 ? 169.000 133.302 205.320 1.00 86.22 232 GLU B O 1
ATOM 9677 N N . THR B 2 237 ? 167.806 134.118 207.049 1.00 83.49 233 THR B N 1
ATOM 9678 C CA . THR B 2 237 ? 166.544 133.997 206.323 1.00 83.49 233 THR B CA 1
ATOM 9679 C C . THR B 2 237 ? 166.514 134.912 205.106 1.00 83.49 233 THR B C 1
ATOM 9680 O O . THR B 2 237 ? 166.025 134.523 204.038 1.00 83.49 233 THR B O 1
ATOM 9684 N N . ALA B 2 238 ? 167.025 136.136 205.248 1.00 81.83 234 ALA B N 1
ATOM 9685 C CA . ALA B 2 238 ? 167.058 137.062 204.124 1.00 81.83 234 ALA B CA 1
ATOM 9686 C C . ALA B 2 238 ? 167.962 136.546 203.016 1.00 81.83 234 ALA B C 1
ATOM 9687 O O . ALA B 2 238 ? 167.622 136.650 201.833 1.00 81.83 234 ALA B O 1
ATOM 9689 N N . GLU B 2 239 ? 169.121 135.992 203.378 1.00 84.25 235 GLU B N 1
ATOM 9690 C CA . GLU B 2 239 ? 170.005 135.420 202.368 1.00 84.25 235 GLU B CA 1
ATOM 9691 C C . GLU B 2 239 ? 169.332 134.258 201.655 1.00 84.25 235 GLU B C 1
ATOM 9692 O O . GLU B 2 239 ? 169.443 134.123 200.431 1.00 84.25 235 GLU B O 1
ATOM 9698 N N . ALA B 2 240 ? 168.619 133.414 202.405 1.00 82.21 236 ALA B N 1
ATOM 9699 C CA . ALA B 2 240 ? 167.890 132.314 201.784 1.00 82.21 236 ALA B CA 1
ATOM 9700 C C . ALA B 2 240 ? 166.834 132.828 200.814 1.00 82.21 236 ALA B C 1
ATOM 9701 O O . ALA B 2 240 ? 166.674 132.287 199.714 1.00 82.21 236 ALA B O 1
ATOM 9703 N N . GLN B 2 241 ? 166.104 133.874 201.203 1.00 77.80 237 GLN B N 1
ATOM 9704 C CA . GLN B 2 241 ? 165.064 134.412 200.331 1.00 77.80 237 GLN B CA 1
ATOM 9705 C C . GLN B 2 241 ? 165.657 135.030 199.069 1.00 77.80 237 GLN B C 1
ATOM 9706 O O . GLN B 2 241 ? 165.136 134.822 197.967 1.00 77.80 237 GLN B O 1
ATOM 9712 N N . GLU B 2 242 ? 166.749 135.789 199.205 1.00 78.07 238 GLU B N 1
ATOM 9713 C CA . GLU B 2 242 ? 167.395 136.359 198.025 1.00 78.07 238 GLU B CA 1
ATOM 9714 C C . GLU B 2 242 ? 167.928 135.268 197.104 1.00 78.07 238 GLU B C 1
ATOM 9715 O O . GLU B 2 242 ? 167.826 135.380 195.877 1.00 78.07 238 GLU B O 1
ATOM 9721 N N . LEU B 2 243 ? 168.510 134.210 197.675 1.00 80.66 239 LEU B N 1
ATOM 9722 C CA . LEU B 2 243 ? 168.992 133.108 196.850 1.00 80.66 239 LEU B CA 1
ATOM 9723 C C . LEU B 2 243 ? 167.840 132.430 196.120 1.00 80.66 239 LEU B C 1
ATOM 9724 O O . LEU B 2 243 ? 167.948 132.115 194.930 1.00 80.66 239 LEU B O 1
ATOM 9729 N N . ALA B 2 244 ? 166.725 132.200 196.817 1.00 77.98 240 ALA B N 1
ATOM 9730 C CA . ALA B 2 244 ? 165.570 131.570 196.191 1.00 77.98 240 ALA B CA 1
ATOM 9731 C C . ALA B 2 244 ? 164.925 132.459 195.139 1.00 77.98 240 ALA B C 1
ATOM 9732 O O . ALA B 2 244 ? 164.268 131.944 194.229 1.00 77.98 240 ALA B O 1
ATOM 9734 N N . SER B 2 245 ? 165.098 133.777 195.241 1.00 76.41 241 SER B N 1
ATOM 9735 C CA . SER B 2 245 ? 164.491 134.689 194.280 1.00 76.41 241 SER B CA 1
ATOM 9736 C C . SER B 2 245 ? 165.052 134.535 192.872 1.00 76.41 241 SER B C 1
ATOM 9737 O O . SER B 2 245 ? 164.463 135.078 191.932 1.00 76.41 241 SER B O 1
ATOM 9740 N N . GLY B 2 246 ? 166.167 133.829 192.702 1.00 80.50 242 GLY B N 1
ATOM 9741 C CA . GLY B 2 246 ? 166.745 133.650 191.384 1.00 80.50 242 GLY B CA 1
ATOM 9742 C C . GLY B 2 246 ? 167.103 132.216 191.054 1.00 80.50 242 GLY B C 1
ATOM 9743 O O . GLY B 2 246 ? 168.063 131.967 190.320 1.00 80.50 242 GLY B O 1
ATOM 9744 N N . ILE B 2 247 ? 166.343 131.261 191.593 1.00 80.79 243 ILE B N 1
ATOM 9745 C CA . ILE B 2 247 ? 166.620 129.851 191.333 1.00 80.79 243 ILE B CA 1
ATOM 9746 C C . ILE B 2 247 ? 166.400 129.526 189.860 1.00 80.79 243 ILE B C 1
ATOM 9747 O O . ILE B 2 247 ? 167.224 128.857 189.225 1.00 80.79 243 ILE B O 1
ATOM 9752 N N . GLY B 2 248 ? 165.294 130.001 189.293 1.00 81.08 244 GLY B N 1
ATOM 9753 C CA . GLY B 2 248 ? 164.943 129.747 187.913 1.00 81.08 244 GLY B CA 1
ATOM 9754 C C . GLY B 2 248 ? 163.742 128.844 187.730 1.00 81.08 244 GLY B C 1
ATOM 9755 O O . GLY B 2 248 ? 163.095 128.904 186.676 1.00 81.08 244 GLY B O 1
ATOM 9756 N N . ASP B 2 249 ? 163.425 128.012 188.717 1.00 85.53 245 ASP B N 1
ATOM 9757 C CA . ASP B 2 249 ? 162.226 127.185 188.701 1.00 85.53 245 ASP B CA 1
ATOM 9758 C C . ASP B 2 249 ? 161.389 127.523 189.925 1.00 85.53 245 ASP B C 1
ATOM 9759 O O . ASP B 2 249 ? 161.885 127.463 191.054 1.00 85.53 245 ASP B O 1
ATOM 9764 N N . ALA B 2 250 ? 160.121 127.875 189.696 1.00 83.25 246 ALA B N 1
ATOM 9765 C CA . ALA B 2 250 ? 159.274 128.359 190.782 1.00 83.25 246 ALA B CA 1
ATOM 9766 C C . ALA B 2 250 ? 159.079 127.293 191.853 1.00 83.25 246 ALA B C 1
ATOM 9767 O O . ALA B 2 250 ? 159.299 127.545 193.044 1.00 83.25 246 ALA B O 1
ATOM 9769 N N . ALA B 2 251 ? 158.662 126.092 191.446 1.00 85.70 247 ALA B N 1
ATOM 9770 C CA . ALA B 2 251 ? 158.429 125.026 192.415 1.00 85.70 247 ALA B CA 1
ATOM 9771 C C . ALA B 2 251 ? 159.716 124.641 193.131 1.00 85.70 247 ALA B C 1
ATOM 9772 O O . ALA B 2 251 ? 159.721 124.439 194.352 1.00 85.70 247 ALA B O 1
ATOM 9774 N N . GLU B 2 252 ? 160.819 124.536 192.388 1.00 86.55 248 GLU B N 1
ATOM 9775 C CA . GLU B 2 252 ? 162.097 124.209 193.010 1.00 86.55 248 GLU B CA 1
ATOM 9776 C C . GLU B 2 252 ? 162.552 125.317 193.951 1.00 86.55 248 GLU B C 1
ATOM 9777 O O . GLU B 2 252 ? 163.102 125.039 195.022 1.00 86.55 248 GLU B O 1
ATOM 9783 N N . ALA B 2 253 ? 162.337 126.578 193.567 1.00 83.61 249 ALA B N 1
ATOM 9784 C CA . ALA B 2 253 ? 162.692 127.688 194.445 1.00 83.61 249 ALA B CA 1
ATOM 9785 C C . ALA B 2 253 ? 161.905 127.624 195.746 1.00 83.61 249 ALA B C 1
ATOM 9786 O O . ALA B 2 253 ? 162.466 127.794 196.836 1.00 83.61 249 ALA B O 1
ATOM 9788 N N . ARG B 2 254 ? 160.598 127.373 195.650 1.00 84.70 250 ARG B N 1
ATOM 9789 C CA . ARG B 2 254 ? 159.779 127.274 196.853 1.00 84.70 250 ARG B CA 1
ATOM 9790 C C . ARG B 2 254 ? 160.220 126.108 197.726 1.00 84.70 250 ARG B C 1
ATOM 9791 O O . ARG B 2 254 ? 160.309 126.243 198.952 1.00 84.70 250 ARG B O 1
ATOM 9799 N N . GLN B 2 255 ? 160.503 124.955 197.115 1.00 86.99 251 GLN B N 1
ATOM 9800 C CA . GLN B 2 255 ? 160.936 123.799 197.894 1.00 86.99 251 GLN B CA 1
ATOM 9801 C C . GLN B 2 255 ? 162.266 124.061 198.586 1.00 86.99 251 GLN B C 1
ATOM 9802 O O . GLN B 2 255 ? 162.442 123.713 199.760 1.00 86.99 251 GLN B O 1
ATOM 9808 N N . TRP B 2 256 ? 163.218 124.673 197.877 1.00 86.80 252 TRP B N 1
ATOM 9809 C CA . TRP B 2 256 ? 164.510 124.964 198.488 1.00 86.80 252 TRP B CA 1
ATOM 9810 C C . TRP B 2 256 ? 164.365 125.966 199.623 1.00 86.80 252 TRP B C 1
ATOM 9811 O O . TRP B 2 256 ? 165.004 125.823 200.671 1.00 86.80 252 TRP B O 1
ATOM 9822 N N . LEU B 2 257 ? 163.541 126.999 199.429 1.00 86.07 253 LEU B N 1
ATOM 9823 C CA . LEU B 2 257 ? 163.332 127.974 200.492 1.00 86.07 253 LEU B CA 1
ATOM 9824 C C . LEU B 2 257 ? 162.678 127.326 201.703 1.00 86.07 253 LEU B C 1
ATOM 9825 O O . LEU B 2 257 ? 163.045 127.621 202.845 1.00 86.07 253 LEU B O 1
ATOM 9830 N N . ARG B 2 258 ? 161.708 126.441 201.473 1.00 87.65 254 ARG B N 1
ATOM 9831 C CA . ARG B 2 258 ? 161.070 125.731 202.576 1.00 87.65 254 ARG B CA 1
ATOM 9832 C C . ARG B 2 258 ? 162.081 124.881 203.334 1.00 87.65 254 ARG B C 1
ATOM 9833 O O . ARG B 2 258 ? 162.106 124.876 204.571 1.00 87.65 254 ARG B O 1
ATOM 9841 N N . THR B 2 259 ? 162.933 124.159 202.602 1.00 88.88 255 THR B N 1
ATOM 9842 C CA . THR B 2 259 ? 163.941 123.325 203.249 1.00 88.88 255 THR B CA 1
ATOM 9843 C C . THR B 2 259 ? 164.922 124.169 204.052 1.00 88.88 255 THR B C 1
ATOM 9844 O O . THR B 2 259 ? 165.278 123.816 205.183 1.00 88.88 255 THR B O 1
ATOM 9848 N N . LYS B 2 260 ? 165.365 125.294 203.488 1.00 88.31 256 LYS B N 1
ATOM 9849 C CA . LYS B 2 260 ? 166.316 126.146 204.192 1.00 88.31 256 LYS B CA 1
ATOM 9850 C C . LYS B 2 260 ? 165.689 126.771 205.431 1.00 88.31 256 LYS B C 1
ATOM 9851 O O . LYS B 2 260 ? 166.341 126.878 206.475 1.00 88.31 256 LYS B O 1
ATOM 9857 N N . LEU B 2 261 ? 164.425 127.191 205.340 1.00 87.26 257 LEU B N 1
ATOM 9858 C CA . LEU B 2 261 ? 163.747 127.745 206.506 1.00 87.26 257 LEU B CA 1
ATOM 9859 C C . LEU B 2 261 ? 163.565 126.691 207.589 1.00 87.26 257 LEU B C 1
ATOM 9860 O O . LEU B 2 261 ? 163.725 126.984 208.780 1.00 87.26 257 LEU B O 1
ATOM 9865 N N . GLN B 2 262 ? 163.236 125.458 207.198 1.00 92.99 258 GLN B N 1
ATOM 9866 C CA . GLN B 2 262 ? 163.137 124.378 208.173 1.00 92.99 258 GLN B CA 1
ATOM 9867 C C . GLN B 2 262 ? 164.480 124.120 208.844 1.00 92.99 258 GLN B C 1
ATOM 9868 O O . GLN B 2 262 ? 164.549 123.915 210.063 1.00 92.99 258 GLN B O 1
ATOM 9874 N N . ALA B 2 263 ? 165.562 124.128 208.061 1.00 93.56 259 ALA B N 1
ATOM 9875 C CA . ALA B 2 263 ? 166.891 123.928 208.629 1.00 93.56 259 ALA B CA 1
ATOM 9876 C C . ALA B 2 263 ? 167.252 125.045 209.601 1.00 93.56 259 ALA B C 1
ATOM 9877 O O . ALA B 2 263 ? 167.800 124.787 210.678 1.00 93.56 259 ALA B O 1
ATOM 9879 N N . VAL B 2 264 ? 166.952 126.294 209.237 1.00 92.23 260 VAL B N 1
ATOM 9880 C CA . VAL B 2 264 ? 167.242 127.420 210.122 1.00 92.23 260 VAL B CA 1
ATOM 9881 C C . VAL B 2 264 ? 166.441 127.304 211.411 1.00 92.23 260 VAL B C 1
ATOM 9882 O O . VAL B 2 264 ? 166.965 127.533 212.509 1.00 92.23 260 VAL B O 1
ATOM 9886 N N . GLY B 2 265 ? 165.160 126.951 211.300 1.00 95.64 261 GLY B N 1
ATOM 9887 C CA . GLY B 2 265 ? 164.345 126.784 212.490 1.00 95.64 261 GLY B CA 1
ATOM 9888 C C . GLY B 2 265 ? 164.865 125.691 213.404 1.00 95.64 261 GLY B C 1
ATOM 9889 O O . GLY B 2 265 ? 164.912 125.859 214.625 1.00 95.64 261 GLY B O 1
ATOM 9890 N N . GLU B 2 266 ? 165.267 124.557 212.827 1.00 97.85 262 GLU B N 1
ATOM 9891 C CA . GLU B 2 266 ? 165.825 123.483 213.642 1.00 97.85 262 GLU B CA 1
ATOM 9892 C C . GLU B 2 266 ? 167.138 123.908 214.288 1.00 97.85 262 GLU B C 1
ATOM 9893 O O . GLU B 2 266 ? 167.420 123.540 215.435 1.00 97.85 262 GLU B O 1
ATOM 9899 N N . LYS B 2 267 ? 167.955 124.677 213.567 1.00 94.71 263 LYS B N 1
ATOM 9900 C CA . LYS B 2 267 ? 169.226 125.133 214.119 1.00 94.71 263 LYS B CA 1
ATOM 9901 C C . LYS B 2 267 ? 169.019 126.102 215.277 1.00 94.71 263 LYS B C 1
ATOM 9902 O O . LYS B 2 267 ? 169.730 126.033 216.286 1.00 94.71 263 LYS B O 1
ATOM 9908 N N . ALA B 2 268 ? 168.050 127.005 215.155 1.00 93.91 264 ALA B N 1
ATOM 9909 C CA . ALA B 2 268 ? 167.846 128.058 216.140 1.00 93.91 264 ALA B CA 1
ATOM 9910 C C . ALA B 2 268 ? 166.955 127.634 217.299 1.00 93.91 264 ALA B C 1
ATOM 9911 O O . ALA B 2 268 ? 166.674 128.458 218.175 1.00 93.91 264 ALA B O 1
ATOM 9913 N N . GLY B 2 269 ? 166.505 126.383 217.330 1.00 97.31 265 GLY B N 1
ATOM 9914 C CA . GLY B 2 269 ? 165.633 125.938 218.397 1.00 97.31 265 GLY B CA 1
ATOM 9915 C C . GLY B 2 269 ? 164.176 126.287 218.214 1.00 97.31 265 GLY B C 1
ATOM 9916 O O . GLY B 2 269 ? 163.441 126.370 219.202 1.00 97.31 265 GLY B O 1
ATOM 9917 N N . PHE B 2 270 ? 163.736 126.498 216.978 1.00 95.89 266 PHE B N 1
ATOM 9918 C CA . PHE B 2 270 ? 162.348 126.838 216.725 1.00 95.89 266 PHE B CA 1
ATOM 9919 C C . PHE B 2 270 ? 161.449 125.632 216.996 1.00 95.89 266 PHE B C 1
ATOM 9920 O O . PHE B 2 270 ? 161.896 124.484 216.918 1.00 95.89 266 PHE B O 1
ATOM 9928 N N . PRO B 2 271 ? 160.172 125.866 217.317 1.00 99.63 267 PRO B N 1
ATOM 9929 C CA . PRO B 2 271 ? 159.239 124.744 217.486 1.00 99.63 267 PRO B CA 1
ATOM 9930 C C . PRO B 2 271 ? 158.914 124.079 216.159 1.00 99.63 267 PRO B C 1
ATOM 9931 O O . PRO B 2 271 ? 159.516 124.409 215.133 1.00 99.63 267 PRO B O 1
ATOM 9935 N N . GLY B 2 272 ? 157.992 123.122 216.169 1.00 100.86 268 GLY B N 1
ATOM 9936 C CA . GLY B 2 272 ? 157.520 122.547 214.927 1.00 100.86 268 GLY B CA 1
ATOM 9937 C C . GLY B 2 272 ? 156.927 123.603 214.017 1.00 100.86 268 GLY B C 1
ATOM 9938 O O . GLY B 2 272 ? 156.097 124.406 214.450 1.00 100.86 268 GLY B O 1
ATOM 9939 N N . VAL B 2 273 ? 157.365 123.630 212.760 1.00 99.55 269 VAL B N 1
ATOM 9940 C CA . VAL B 2 273 ? 156.872 124.603 211.792 1.00 99.55 269 VAL B CA 1
ATOM 9941 C C . VAL B 2 273 ? 156.315 123.842 210.595 1.00 99.55 269 VAL B C 1
ATOM 9942 O O . VAL B 2 273 ? 155.694 124.427 209.700 1.00 99.55 269 VAL B O 1
ATOM 9946 N N . LEU B 2 274 ? 156.522 122.530 210.577 1.00 104.75 270 LEU B N 1
ATOM 9947 C CA . LEU B 2 274 ? 156.061 121.671 209.490 1.00 104.75 270 LEU B CA 1
ATOM 9948 C C . LEU B 2 274 ? 154.811 120.933 209.962 1.00 104.75 270 LEU B C 1
ATOM 9949 O O . LEU B 2 274 ? 154.905 119.942 210.691 1.00 104.75 270 LEU B O 1
ATOM 9954 N N . ASP B 2 275 ? 153.644 121.423 209.535 1.00 108.31 271 ASP B N 1
ATOM 9955 C CA . ASP B 2 275 ? 152.354 120.800 209.843 1.00 108.31 271 ASP B CA 1
ATOM 9956 C C . ASP B 2 275 ? 152.155 120.635 211.348 1.00 108.31 271 ASP B C 1
ATOM 9957 O O . ASP B 2 275 ? 151.664 119.606 211.818 1.00 108.31 271 ASP B O 1
ATOM 9962 N N . THR B 2 276 ? 152.538 121.658 212.115 1.00 107.73 272 THR B N 1
ATOM 9963 C CA . THR B 2 276 ? 152.503 121.532 213.568 1.00 107.73 272 THR B CA 1
ATOM 9964 C C . THR B 2 276 ? 151.079 121.609 214.111 1.00 107.73 272 THR B C 1
ATOM 9965 O O . THR B 2 276 ? 150.727 120.871 215.038 1.00 107.73 272 THR B O 1
ATOM 9969 N N . ALA B 2 277 ? 150.245 122.485 213.553 1.00 108.53 273 ALA B N 1
ATOM 9970 C CA . ALA B 2 277 ? 148.899 122.678 214.088 1.00 108.53 273 ALA B CA 1
ATOM 9971 C C . ALA B 2 277 ? 148.022 123.327 213.031 1.00 108.53 273 ALA B C 1
ATOM 9972 O O . ALA B 2 277 ? 148.267 124.473 212.641 1.00 108.53 273 ALA B O 1
ATOM 9974 N N . LYS B 2 278 ? 147.007 122.597 212.572 1.00 108.91 274 LYS B N 1
ATOM 9975 C CA . LYS B 2 278 ? 145.997 123.193 211.701 1.00 108.91 274 LYS B CA 1
ATOM 9976 C C . LYS B 2 278 ? 145.245 124.356 212.345 1.00 108.91 274 LYS B C 1
ATOM 9977 O O . LYS B 2 278 ? 144.976 125.339 211.633 1.00 108.91 274 LYS B O 1
ATOM 9983 N N . PRO B 2 279 ? 144.855 124.314 213.633 1.00 104.70 275 PRO B N 1
ATOM 9984 C CA . PRO B 2 279 ? 144.109 125.454 214.202 1.00 104.70 275 PRO B CA 1
ATOM 9985 C C . PRO B 2 279 ? 144.788 126.804 214.030 1.00 104.70 275 PRO B C 1
ATOM 9986 O O . PRO B 2 279 ? 144.095 127.808 213.823 1.00 104.70 275 PRO B O 1
ATOM 9990 N N . GLY B 2 280 ? 146.114 126.865 214.120 1.00 98.84 276 GLY B N 1
ATOM 9991 C CA . GLY B 2 280 ? 146.813 128.124 213.946 1.00 98.84 276 GLY B CA 1
ATOM 9992 C C . GLY B 2 280 ? 146.586 128.728 212.576 1.00 98.84 276 GLY B C 1
ATOM 9993 O O . GLY B 2 280 ? 147.100 128.222 211.573 1.00 98.84 276 GLY B O 1
ATOM 9994 N N . LYS B 2 281 ? 145.821 129.814 212.521 1.00 90.79 277 LYS B N 1
ATOM 9995 C CA . LYS B 2 281 ? 145.430 130.432 211.266 1.00 90.79 277 LYS B CA 1
ATOM 9996 C C . LYS B 2 281 ? 146.373 131.582 210.919 1.00 90.79 277 LYS B C 1
ATOM 9997 O O . LYS B 2 281 ? 147.338 131.874 211.630 1.00 90.79 277 LYS B O 1
ATOM 10003 N N . LEU B 2 282 ? 146.083 132.239 209.801 1.00 80.35 278 LEU B N 1
ATOM 10004 C CA . LEU B 2 282 ? 146.951 133.277 209.271 1.00 80.35 278 LEU B CA 1
ATOM 10005 C C . LEU B 2 282 ? 146.809 134.574 210.060 1.00 80.35 278 LEU B C 1
ATOM 10006 O O . LEU B 2 282 ? 145.767 134.857 210.657 1.00 80.35 278 LEU B O 1
ATOM 10011 N N . ARG B 2 283 ? 147.880 135.363 210.055 1.00 78.05 279 ARG B N 1
ATOM 10012 C CA . ARG B 2 283 ? 147.893 136.694 210.642 1.00 78.05 279 ARG B CA 1
ATOM 10013 C C . ARG B 2 283 ? 148.387 137.680 209.595 1.00 78.05 279 ARG B C 1
ATOM 10014 O O . ARG B 2 283 ? 149.262 137.352 208.789 1.00 78.05 279 ARG B O 1
ATOM 10022 N N . THR B 2 284 ? 147.816 138.886 209.606 1.00 72.83 280 THR B N 1
ATOM 10023 C CA . THR B 2 284 ? 148.096 139.845 208.541 1.00 72.83 280 THR B CA 1
ATOM 10024 C C . THR B 2 284 ? 149.552 140.295 208.549 1.00 72.83 280 THR B C 1
ATOM 10025 O O . THR B 2 284 ? 150.176 140.398 207.486 1.00 72.83 280 THR B O 1
ATOM 10029 N N . ILE B 2 285 ? 150.110 140.554 209.729 1.00 70.88 281 ILE B N 1
ATOM 10030 C CA . ILE B 2 285 ? 151.460 141.102 209.873 1.00 70.88 281 ILE B CA 1
ATOM 10031 C C . ILE B 2 285 ? 151.580 142.366 209.027 1.00 70.88 281 ILE B C 1
ATOM 10032 O O . ILE B 2 285 ? 152.223 142.344 207.968 1.00 70.88 281 ILE B O 1
ATOM 10037 N N . PRO B 2 286 ? 150.970 143.475 209.438 1.00 67.73 282 PRO B N 1
ATOM 10038 C CA . PRO B 2 286 ? 151.005 144.686 208.615 1.00 67.73 282 PRO B CA 1
ATOM 10039 C C . PRO B 2 286 ? 152.389 145.313 208.586 1.00 67.73 282 PRO B C 1
ATOM 10040 O O . PRO B 2 286 ? 153.257 145.024 209.412 1.00 67.73 282 PRO B O 1
ATOM 10044 N N . ILE B 2 287 ? 152.585 146.181 207.601 1.00 66.76 283 ILE B N 1
ATOM 10045 C CA . ILE B 2 287 ? 153.863 146.887 207.454 1.00 66.76 283 ILE B CA 1
ATOM 10046 C C . ILE B 2 287 ? 154.062 147.817 208.646 1.00 66.76 283 ILE B C 1
ATOM 10047 O O . ILE B 2 287 ? 153.146 148.585 208.988 1.00 66.76 283 ILE B O 1
ATOM 10052 N N . PRO B 2 288 ? 155.216 147.789 209.306 1.00 69.93 284 PRO B N 1
ATOM 10053 C CA . PRO B 2 288 ? 155.444 148.702 210.428 1.00 69.93 284 PRO B CA 1
ATOM 10054 C C . PRO B 2 288 ? 155.583 150.139 209.951 1.00 69.93 284 PRO B C 1
ATOM 10055 O O . PRO B 2 288 ? 155.858 150.417 208.782 1.00 69.93 284 PRO B O 1
ATOM 10059 N N . VAL B 2 289 ? 155.378 151.063 210.888 1.00 70.98 285 VAL B N 1
ATOM 10060 C CA . VAL B 2 289 ? 155.549 152.478 210.588 1.00 70.98 285 VAL B CA 1
ATOM 10061 C C . VAL B 2 289 ? 157.025 152.764 210.358 1.00 70.98 285 VAL B C 1
ATOM 10062 O O . VAL B 2 289 ? 157.874 152.451 211.202 1.00 70.98 285 VAL B O 1
ATOM 10066 N N . ALA B 2 290 ? 157.338 153.357 209.210 1.00 75.19 286 ALA B N 1
ATOM 10067 C CA . ALA B 2 290 ? 158.721 153.670 208.885 1.00 75.19 286 ALA B CA 1
ATOM 10068 C C . ALA B 2 290 ? 159.264 154.729 209.836 1.00 75.19 286 ALA B C 1
ATOM 10069 O O . ALA B 2 290 ? 158.522 155.552 210.377 1.00 75.19 286 ALA B O 1
ATOM 10071 N N . ARG B 2 291 ? 160.581 154.700 210.043 1.00 78.86 287 ARG B N 1
ATOM 10072 C CA . ARG B 2 291 ? 161.238 155.621 210.969 1.00 78.86 287 ARG B CA 1
ATOM 10073 C C . ARG B 2 291 ? 161.300 157.001 210.320 1.00 78.86 287 ARG B C 1
ATOM 10074 O O . ARG B 2 291 ? 162.287 157.399 209.697 1.00 78.86 287 ARG B O 1
ATOM 10082 N N . CYS B 2 292 ? 160.207 157.742 210.474 1.00 83.48 288 CYS B N 1
ATOM 10083 C CA . CYS B 2 292 ? 160.098 159.087 209.933 1.00 83.48 288 CYS B CA 1
ATOM 10084 C C . CYS B 2 292 ? 160.666 160.093 210.924 1.00 83.48 288 CYS B C 1
ATOM 10085 O O . CYS B 2 292 ? 160.405 160.012 212.127 1.00 83.48 288 CYS B O 1
ATOM 10088 N N . TYR B 2 293 ? 161.453 161.036 210.414 1.00 84.91 289 TYR B N 1
ATOM 10089 C CA . TYR B 2 293 ? 162.021 162.110 211.217 1.00 84.91 289 TYR B CA 1
ATOM 10090 C C . TYR B 2 293 ? 161.377 163.430 210.815 1.00 84.91 289 TYR B C 1
ATOM 10091 O O . TYR B 2 293 ? 161.378 163.790 209.634 1.00 84.91 289 TYR B O 1
ATOM 10100 N N . THR B 2 294 ? 160.833 164.147 211.793 1.00 89.05 290 THR B N 1
ATOM 10101 C CA . THR B 2 294 ? 160.178 165.429 211.559 1.00 89.05 290 THR B CA 1
ATOM 10102 C C . THR B 2 294 ? 161.107 166.540 212.031 1.00 89.05 290 THR B C 1
ATOM 10103 O O . THR B 2 294 ? 161.303 166.722 213.238 1.00 89.05 290 THR B O 1
ATOM 10107 N N . TYR B 2 295 ? 161.674 167.279 211.082 1.00 93.84 291 TYR B N 1
ATOM 10108 C CA . TYR B 2 295 ? 162.554 168.402 211.372 1.00 93.84 291 TYR B CA 1
ATOM 10109 C C . TYR B 2 295 ? 162.162 169.576 210.493 1.00 93.84 291 TYR B C 1
ATOM 10110 O O . TYR B 2 295 ? 161.994 169.417 209.280 1.00 93.84 291 TYR B O 1
ATOM 10119 N N . SER B 2 296 ? 162.016 170.748 211.103 1.00 98.06 292 SER B N 1
ATOM 10120 C CA . SER B 2 296 ? 161.695 171.963 210.370 1.00 98.06 292 SER B CA 1
ATOM 10121 C C . SER B 2 296 ? 162.982 172.608 209.876 1.00 98.06 292 SER B C 1
ATOM 10122 O O . SER B 2 296 ? 163.891 172.881 210.666 1.00 98.06 292 SER B O 1
ATOM 10125 N N . TRP B 2 297 ? 163.059 172.841 208.570 1.00 102.05 293 TRP B N 1
ATOM 10126 C CA . TRP B 2 297 ? 164.237 173.450 207.972 1.00 102.05 293 TRP B CA 1
ATOM 10127 C C . TRP B 2 297 ? 164.162 174.970 207.913 1.00 102.05 293 TRP B C 1
ATOM 10128 O O . TRP B 2 297 ? 165.169 175.605 207.590 1.00 102.05 293 TRP B O 1
ATOM 10139 N N . ASN B 2 298 ? 163.009 175.565 208.225 1.00 102.97 294 ASN B N 1
ATOM 10140 C CA . ASN B 2 298 ? 162.844 177.021 208.244 1.00 102.97 294 ASN B CA 1
ATOM 10141 C C . ASN B 2 298 ? 163.163 177.652 206.891 1.00 102.97 294 ASN B C 1
ATOM 10142 O O . ASN B 2 298 ? 163.667 178.776 206.824 1.00 102.97 294 ASN B O 1
ATOM 10147 N N . GLN B 2 299 ? 162.879 176.925 205.809 1.00 104.09 295 GLN B N 1
ATOM 10148 C CA . GLN B 2 299 ? 163.011 177.430 204.440 1.00 104.09 295 GLN B CA 1
ATOM 10149 C C . GLN B 2 299 ? 164.437 177.868 204.109 1.00 104.09 295 GLN B C 1
ATOM 10150 O O . GLN B 2 299 ? 164.642 178.749 203.271 1.00 104.09 295 GLN B O 1
ATOM 10156 N N . ASP B 2 300 ? 165.440 177.263 204.743 1.00 107.05 296 ASP B N 1
ATOM 10157 C CA . ASP B 2 300 ? 166.828 177.665 204.502 1.00 107.05 296 ASP B CA 1
ATOM 10158 C C . ASP B 2 300 ? 167.496 176.824 203.413 1.00 107.05 296 ASP B C 1
ATOM 10159 O O . ASP B 2 300 ? 168.611 176.332 203.579 1.00 107.05 296 ASP B O 1
ATOM 10164 N N . SER B 2 301 ? 166.817 176.684 202.275 1.00 106.03 297 SER B N 1
ATOM 10165 C CA . SER B 2 301 ? 167.371 176.035 201.085 1.00 106.03 297 SER B CA 1
ATOM 10166 C C . SER B 2 301 ? 167.920 174.640 201.388 1.00 106.03 297 SER B C 1
ATOM 10167 O O . SER B 2 301 ? 169.028 174.281 200.982 1.00 106.03 297 SER B O 1
ATOM 10170 N N . PHE B 2 302 ? 167.128 173.846 202.115 1.00 102.44 298 PHE B N 1
ATOM 10171 C CA . PHE B 2 302 ? 167.429 172.431 202.361 1.00 102.44 298 PHE B CA 1
ATOM 10172 C C . PHE B 2 302 ? 168.780 172.251 203.054 1.00 102.44 298 PHE B C 1
ATOM 10173 O O . PHE B 2 302 ? 169.633 171.477 202.615 1.00 102.44 298 PHE B O 1
ATOM 10181 N N . ASP B 2 303 ? 168.973 172.983 204.151 1.00 107.54 299 ASP B N 1
ATOM 10182 C CA . ASP B 2 303 ? 170.204 172.843 204.918 1.00 107.54 299 ASP B CA 1
ATOM 10183 C C . ASP B 2 303 ? 170.207 171.568 205.754 1.00 107.54 299 ASP B C 1
ATOM 10184 O O . ASP B 2 303 ? 171.240 170.899 205.866 1.00 107.54 299 ASP B O 1
ATOM 10189 N N . ILE B 2 304 ? 169.057 171.210 206.331 1.00 107.30 300 ILE B N 1
ATOM 10190 C CA . ILE B 2 304 ? 168.978 170.102 207.279 1.00 107.30 300 ILE B CA 1
ATOM 10191 C C . ILE B 2 304 ? 169.213 168.746 206.630 1.00 107.30 300 ILE B C 1
ATOM 10192 O O . ILE B 2 304 ? 169.483 167.766 207.336 1.00 107.30 300 ILE B O 1
ATOM 10197 N N . LEU B 2 305 ? 169.138 168.658 205.301 1.00 107.78 301 LEU B N 1
ATOM 10198 C CA . LEU B 2 305 ? 169.426 167.389 204.640 1.00 107.78 301 LEU B CA 1
ATOM 10199 C C . LEU B 2 305 ? 170.867 166.957 204.884 1.00 107.78 301 LEU B C 1
ATOM 10200 O O . LEU B 2 305 ? 171.138 165.772 205.109 1.00 107.78 301 LEU B O 1
ATOM 10205 N N . GLN B 2 306 ? 171.806 167.905 204.848 1.00 112.69 302 GLN B N 1
ATOM 10206 C CA . GLN B 2 306 ? 173.193 167.579 205.166 1.00 112.69 302 GLN B CA 1
ATOM 10207 C C . GLN B 2 306 ? 173.341 167.151 206.621 1.00 112.69 302 GLN B C 1
ATOM 10208 O O . GLN B 2 306 ? 174.107 166.230 206.928 1.00 112.69 302 GLN B O 1
ATOM 10214 N N . GLU B 2 307 ? 172.620 167.809 207.533 1.00 112.32 303 GLU B N 1
ATOM 10215 C CA . GLU B 2 307 ? 172.675 167.421 208.939 1.00 112.32 303 GLU B CA 1
ATOM 10216 C C . GLU B 2 307 ? 172.180 165.995 209.135 1.00 112.32 303 GLU B C 1
ATOM 10217 O O . GLU B 2 307 ? 172.749 165.232 209.925 1.00 112.32 303 GLU B O 1
ATOM 10223 N N . ILE B 2 308 ? 171.120 165.617 208.424 1.00 112.42 304 ILE B N 1
ATOM 10224 C CA . ILE B 2 308 ? 170.568 164.277 208.595 1.00 112.42 304 ILE B CA 1
ATOM 10225 C C . ILE B 2 308 ? 171.401 163.236 207.860 1.00 112.42 304 ILE B C 1
ATOM 10226 O O . ILE B 2 308 ? 171.605 162.132 208.367 1.00 112.42 304 ILE B O 1
ATOM 10231 N N . LEU B 2 309 ? 172.124 163.620 206.787 1.00 114.58 305 LEU B N 1
ATOM 10232 C CA . LEU B 2 309 ? 173.228 162.786 206.263 1.00 114.58 305 LEU B CA 1
ATOM 10233 C C . LEU B 2 309 ? 174.292 162.539 207.325 1.00 114.58 305 LEU B C 1
ATOM 10234 O O . LEU B 2 309 ? 174.730 161.400 207.533 1.00 114.58 305 LEU B O 1
ATOM 10239 N N . LEU B 2 310 ? 174.730 163.603 208.000 1.00 115.34 306 LEU B N 1
ATOM 10240 C CA . LEU B 2 310 ? 175.776 163.465 209.008 1.00 115.34 306 LEU B CA 1
ATOM 10241 C C . LEU B 2 310 ? 175.317 162.580 210.160 1.00 115.34 306 LEU B C 1
ATOM 10242 O O . LEU B 2 310 ? 176.089 161.758 210.669 1.00 115.34 306 LEU B O 1
ATOM 10247 N N . LYS B 2 311 ? 174.063 162.739 210.587 1.00 115.22 307 LYS B N 1
ATOM 10248 C CA . LYS B 2 311 ? 173.523 161.889 211.644 1.00 115.22 307 LYS B CA 1
ATOM 10249 C C . LYS B 2 311 ? 173.440 160.434 211.195 1.00 115.22 307 LYS B C 1
ATOM 10250 O O . LYS B 2 311 ? 173.701 159.517 211.983 1.00 115.22 307 LYS B O 1
ATOM 10256 N N . GLU B 2 312 ? 173.067 160.202 209.933 1.00 112.05 308 GLU B N 1
ATOM 10257 C CA . GLU B 2 312 ? 173.004 158.838 209.418 1.00 112.05 308 GLU B CA 1
ATOM 10258 C C . GLU B 2 312 ? 174.388 158.207 209.359 1.00 112.05 308 GLU B C 1
ATOM 10259 O O . GLU B 2 312 ? 174.535 156.996 209.564 1.00 112.05 308 GLU B O 1
ATOM 10265 N N . GLN B 2 313 ? 175.415 159.011 209.068 1.00 117.90 309 GLN B N 1
ATOM 10266 C CA . GLN B 2 313 ? 176.780 158.490 209.072 1.00 117.90 309 GLN B CA 1
ATOM 10267 C C . GLN B 2 313 ? 177.167 157.972 210.451 1.00 117.90 309 GLN B C 1
ATOM 10268 O O . GLN B 2 313 ? 177.784 156.907 210.573 1.00 117.90 309 GLN B O 1
ATOM 10274 N N . GLU B 2 314 ? 176.812 158.708 211.498 1.00 117.24 310 GLU B N 1
ATOM 10275 C CA . GLU B 2 314 ? 177.151 158.329 212.863 1.00 117.24 310 GLU B CA 1
ATOM 10276 C C . GLU B 2 314 ? 176.355 157.108 213.313 1.00 117.24 310 GLU B C 1
ATOM 10277 O O . GLU B 2 314 ? 176.831 155.977 213.222 1.00 117.24 310 GLU B O 1
ATOM 10283 N N . SER B 2 517 ? 171.177 152.944 199.662 1.00 91.44 513 SER B N 1
ATOM 10284 C CA . SER B 2 517 ? 170.517 153.842 200.600 1.00 91.44 513 SER B CA 1
ATOM 10285 C C . SER B 2 517 ? 169.696 154.890 199.860 1.00 91.44 513 SER B C 1
ATOM 10286 O O . SER B 2 517 ? 169.979 155.208 198.707 1.00 91.44 513 SER B O 1
ATOM 10289 N N . THR B 2 518 ? 168.673 155.417 200.529 1.00 85.74 514 THR B N 1
ATOM 10290 C CA . THR B 2 518 ? 167.846 156.470 199.957 1.00 85.74 514 THR B CA 1
ATOM 10291 C C . THR B 2 518 ? 167.145 157.213 201.084 1.00 85.74 514 THR B C 1
ATOM 10292 O O . THR B 2 518 ? 166.879 156.639 202.142 1.00 85.74 514 THR B O 1
ATOM 10296 N N . LEU B 2 519 ? 166.873 158.495 200.858 1.00 82.14 515 LEU B N 1
ATOM 10297 C CA . LEU B 2 519 ? 166.143 159.326 201.805 1.00 82.14 515 LEU B CA 1
ATOM 10298 C C . LEU B 2 519 ? 164.951 159.949 201.097 1.00 82.14 515 LEU B C 1
ATOM 10299 O O . LEU B 2 519 ? 165.070 160.401 199.954 1.00 82.14 515 LEU B O 1
ATOM 10304 N N . ARG B 2 520 ? 163.812 159.974 201.779 1.00 75.29 516 ARG B N 1
ATOM 10305 C CA . ARG B 2 520 ? 162.568 160.474 201.212 1.00 75.29 516 ARG B CA 1
ATOM 10306 C C . ARG B 2 520 ? 162.226 161.811 201.855 1.00 75.29 516 ARG B C 1
ATOM 10307 O O . ARG B 2 520 ? 162.027 161.887 203.071 1.00 75.29 516 ARG B O 1
ATOM 10315 N N . VAL B 2 521 ? 162.156 162.857 201.039 1.00 75.06 517 VAL B N 1
ATOM 10316 C CA . VAL B 2 521 ? 161.814 164.193 201.510 1.00 75.06 517 VAL B CA 1
ATOM 10317 C C . VAL B 2 521 ? 160.334 164.429 201.248 1.00 75.06 517 VAL B C 1
ATOM 10318 O O . VAL B 2 521 ? 159.874 164.330 200.105 1.00 75.06 517 VAL B O 1
ATOM 10322 N N . VAL B 2 522 ? 159.588 164.738 202.301 1.00 73.90 518 VAL B N 1
ATOM 10323 C CA . VAL B 2 522 ? 158.161 165.010 202.203 1.00 73.90 518 VAL B CA 1
ATOM 10324 C C . VAL B 2 522 ? 157.960 166.487 202.506 1.00 73.90 518 VAL B C 1
ATOM 10325 O O . VAL B 2 522 ? 158.187 166.936 203.636 1.00 73.90 518 VAL B O 1
ATOM 10329 N N . VAL B 2 523 ? 157.529 167.241 201.502 1.00 76.05 519 VAL B N 1
ATOM 10330 C CA . VAL B 2 523 ? 157.366 168.684 201.611 1.00 76.05 519 VAL B CA 1
ATOM 10331 C C . VAL B 2 523 ? 155.897 168.985 201.863 1.00 76.05 519 VAL B C 1
ATOM 10332 O O . VAL B 2 523 ? 155.035 168.645 201.045 1.00 76.05 519 VAL B O 1
ATOM 10336 N N . PHE B 2 524 ? 155.611 169.619 202.995 1.00 83.77 520 PHE B N 1
ATOM 10337 C CA . PHE B 2 524 ? 154.271 170.069 203.338 1.00 83.77 520 PHE B CA 1
ATOM 10338 C C . PHE B 2 524 ? 154.215 171.583 203.210 1.00 83.77 520 PHE B C 1
ATOM 10339 O O . PHE B 2 524 ? 155.115 172.281 203.687 1.00 83.77 520 PHE B O 1
ATOM 10347 N N . GLY B 2 525 ? 153.174 172.083 202.573 1.00 87.61 521 GLY B N 1
ATOM 10348 C CA . GLY B 2 525 ? 152.964 173.514 202.487 1.00 87.61 521 GLY B CA 1
ATOM 10349 C C . GLY B 2 525 ? 152.165 173.887 201.259 1.00 87.61 521 GLY B C 1
ATOM 10350 O O . GLY B 2 525 ? 152.030 173.127 200.303 1.00 87.61 521 GLY B O 1
ATOM 10351 N N . SER B 2 526 ? 151.629 175.102 201.289 1.00 95.57 522 SER B N 1
ATOM 10352 C CA . SER B 2 526 ? 150.827 175.625 200.193 1.00 95.57 522 SER B CA 1
ATOM 10353 C C . SER B 2 526 ? 151.744 176.158 199.093 1.00 95.57 522 SER B C 1
ATOM 10354 O O . SER B 2 526 ? 152.953 175.913 199.078 1.00 95.57 522 SER B O 1
ATOM 10357 N N . ASP B 2 527 ? 151.162 176.898 198.147 1.00 100.22 523 ASP B N 1
ATOM 10358 C CA . ASP B 2 527 ? 151.931 177.449 197.038 1.00 100.22 523 ASP B CA 1
ATOM 10359 C C . ASP B 2 527 ? 152.950 178.485 197.492 1.00 100.22 523 ASP B C 1
ATOM 10360 O O . ASP B 2 527 ? 153.885 178.786 196.741 1.00 100.22 523 ASP B O 1
ATOM 10365 N N . ARG B 2 528 ? 152.793 179.038 198.697 1.00 101.79 524 ARG B N 1
ATOM 10366 C CA . ARG B 2 528 ? 153.687 180.095 199.155 1.00 101.79 524 ARG B CA 1
ATOM 10367 C C . ARG B 2 528 ? 155.129 179.626 199.280 1.00 101.79 524 ARG B C 1
ATOM 10368 O O . ARG B 2 528 ? 156.043 180.457 199.231 1.00 101.79 524 ARG B O 1
ATOM 10376 N N . ILE B 2 529 ? 155.359 178.324 199.436 1.00 103.13 525 ILE B N 1
ATOM 10377 C CA . ILE B 2 529 ? 156.706 177.788 199.569 1.00 103.13 525 ILE B CA 1
ATOM 10378 C C . ILE B 2 529 ? 157.154 177.063 198.309 1.00 103.13 525 ILE B C 1
ATOM 10379 O O . ILE B 2 529 ? 158.194 176.400 198.321 1.00 103.13 525 ILE B O 1
ATOM 10384 N N . SER B 2 530 ? 156.391 177.163 197.219 1.00 102.79 526 SER B N 1
ATOM 10385 C CA . SER B 2 530 ? 156.843 176.583 195.958 1.00 102.79 526 SER B CA 1
ATOM 10386 C C . SER B 2 530 ? 158.144 177.230 195.501 1.00 102.79 526 SER B C 1
ATOM 10387 O O . SER B 2 530 ? 159.069 176.541 195.048 1.00 102.79 526 SER B O 1
ATOM 10390 N N . GLY B 2 531 ? 158.236 178.555 195.625 1.00 104.93 527 GLY B N 1
ATOM 10391 C CA . GLY B 2 531 ? 159.482 179.232 195.312 1.00 104.93 527 GLY B CA 1
ATOM 10392 C C . GLY B 2 531 ? 160.626 178.787 196.200 1.00 104.93 527 GLY B C 1
ATOM 10393 O O . GLY B 2 531 ? 161.740 178.560 195.727 1.00 104.93 527 GLY B O 1
ATOM 10394 N N . LYS B 2 532 ? 160.372 178.658 197.502 1.00 105.91 528 LYS B N 1
ATOM 10395 C CA . LYS B 2 532 ? 161.425 178.206 198.402 1.00 105.91 528 LYS B CA 1
ATOM 10396 C C . LYS B 2 532 ? 161.901 176.811 198.024 1.00 105.91 528 LYS B C 1
ATOM 10397 O O . LYS B 2 532 ? 163.107 176.537 198.014 1.00 105.91 528 LYS B O 1
ATOM 10403 N N . VAL B 2 533 ? 160.965 175.925 197.680 1.00 103.23 529 VAL B N 1
ATOM 10404 C CA . VAL B 2 533 ? 161.319 174.563 197.292 1.00 103.23 529 VAL B CA 1
ATOM 10405 C C . VAL B 2 533 ? 162.154 174.565 196.018 1.00 103.23 529 VAL B C 1
ATOM 10406 O O . VAL B 2 533 ? 163.144 173.830 195.909 1.00 103.23 529 VAL B O 1
ATOM 10410 N N . ALA B 2 534 ? 161.771 175.379 195.029 1.00 105.81 530 ALA B N 1
ATOM 10411 C CA . ALA B 2 534 ? 162.504 175.356 193.766 1.00 105.81 530 ALA B CA 1
ATOM 10412 C C . ALA B 2 534 ? 163.894 175.967 193.934 1.00 105.81 530 ALA B C 1
ATOM 10413 O O . ALA B 2 534 ? 164.871 175.461 193.370 1.00 105.81 530 ALA B O 1
ATOM 10415 N N . ARG B 2 535 ? 164.019 177.043 194.725 1.00 110.94 531 ARG B N 1
ATOM 10416 C CA . ARG B 2 535 ? 165.354 177.555 195.035 1.00 110.94 531 ARG B CA 1
ATOM 10417 C C . ARG B 2 535 ? 166.194 176.505 195.747 1.00 110.94 531 ARG B C 1
ATOM 10418 O O . ARG B 2 535 ? 167.380 176.335 195.439 1.00 110.94 531 ARG B O 1
ATOM 10426 N N . ALA B 2 536 ? 165.601 175.801 196.714 1.00 104.99 532 ALA B N 1
ATOM 10427 C CA . ALA B 2 536 ? 166.349 174.805 197.470 1.00 104.99 532 ALA B CA 1
ATOM 10428 C C . ALA B 2 536 ? 166.840 173.684 196.565 1.00 104.99 532 ALA B C 1
ATOM 10429 O O . ALA B 2 536 ? 168.002 173.267 196.645 1.00 104.99 532 ALA B O 1
ATOM 10431 N N . TYR B 2 537 ? 165.968 173.187 195.686 1.00 101.61 533 TYR B N 1
ATOM 10432 C CA . TYR B 2 537 ? 166.381 172.107 194.799 1.00 101.61 533 TYR B CA 1
ATOM 10433 C C . TYR B 2 537 ? 167.406 172.586 193.781 1.00 101.61 533 TYR B C 1
ATOM 10434 O O . TYR B 2 537 ? 168.317 171.835 193.422 1.00 101.61 533 TYR B O 1
ATOM 10443 N N . SER B 2 538 ? 167.272 173.820 193.290 1.00 109.19 534 SER B N 1
ATOM 10444 C CA . SER B 2 538 ? 168.270 174.338 192.361 1.00 109.19 534 SER B CA 1
ATOM 10445 C C . SER B 2 538 ? 169.629 174.467 193.037 1.00 109.19 534 SER B C 1
ATOM 10446 O O . SER B 2 538 ? 170.663 174.131 192.446 1.00 109.19 534 SER B O 1
ATOM 10449 N N . ASN B 2 539 ? 169.645 174.938 194.285 1.00 109.60 535 ASN B N 1
ATOM 10450 C CA . ASN B 2 539 ? 170.898 175.012 195.027 1.00 109.60 535 ASN B CA 1
ATOM 10451 C C . ASN B 2 539 ? 171.493 173.625 195.238 1.00 109.60 535 ASN B C 1
ATOM 10452 O O . ASN B 2 539 ? 172.704 173.430 195.081 1.00 109.60 535 ASN B O 1
ATOM 10457 N N . LEU B 2 540 ? 170.654 172.646 195.584 1.00 110.24 536 LEU B N 1
ATOM 10458 C CA . LEU B 2 540 ? 171.148 171.284 195.769 1.00 110.24 536 LEU B CA 1
ATOM 10459 C C . LEU B 2 540 ? 171.709 170.715 194.472 1.00 110.24 536 LEU B C 1
ATOM 10460 O O . LEU B 2 540 ? 172.738 170.029 194.480 1.00 110.24 536 LEU B O 1
ATOM 10465 N N . ARG B 2 541 ? 171.035 170.975 193.349 1.00 112.22 537 ARG B N 1
ATOM 10466 C CA . ARG B 2 541 ? 171.495 170.492 192.053 1.00 112.22 537 ARG B CA 1
ATOM 10467 C C . ARG B 2 541 ? 172.745 171.221 191.582 1.00 112.22 537 ARG B C 1
ATOM 10468 O O . ARG B 2 541 ? 173.467 170.702 190.723 1.00 112.22 537 ARG B O 1
ATOM 10476 N N . ARG B 2 542 ? 173.001 172.421 192.098 1.00 114.34 538 ARG B N 1
ATOM 10477 C CA . ARG B 2 542 ? 174.287 173.061 191.848 1.00 114.34 538 ARG B CA 1
ATOM 10478 C C . ARG B 2 542 ? 175.387 172.506 192.745 1.00 114.34 538 ARG B C 1
ATOM 10479 O O . ARG B 2 542 ? 176.546 172.435 192.323 1.00 114.34 538 ARG B O 1
ATOM 10487 N N . LEU B 2 543 ? 175.049 172.108 193.972 1.00 115.60 539 LEU B N 1
ATOM 10488 C CA . LEU B 2 543 ? 176.069 171.802 194.969 1.00 115.60 539 LEU B CA 1
ATOM 10489 C C . LEU B 2 543 ? 176.467 170.332 195.038 1.00 115.60 539 LEU B C 1
ATOM 10490 O O . LEU B 2 543 ? 177.598 170.036 195.437 1.00 115.60 539 LEU B O 1
ATOM 10495 N N . GLU B 2 544 ? 175.586 169.399 194.660 1.00 117.69 540 GLU B N 1
ATOM 10496 C CA . GLU B 2 544 ? 175.838 167.992 194.973 1.00 117.69 540 GLU B CA 1
ATOM 10497 C C . GLU B 2 544 ? 177.073 167.438 194.275 1.00 117.69 540 GLU B C 1
ATOM 10498 O O . GLU B 2 544 ? 177.555 166.371 194.670 1.00 117.69 540 GLU B O 1
ATOM 10504 N N . ASN B 2 545 ? 177.588 168.126 193.251 1.00 119.31 541 ASN B N 1
ATOM 10505 C CA . ASN B 2 545 ? 178.727 167.606 192.501 1.00 119.31 541 ASN B CA 1
ATOM 10506 C C . ASN B 2 545 ? 179.969 167.474 193.373 1.00 119.31 541 ASN B C 1
ATOM 10507 O O . ASN B 2 545 ? 180.858 166.672 193.067 1.00 119.31 541 ASN B O 1
ATOM 10512 N N . ASN B 2 546 ? 180.050 168.243 194.455 1.00 120.76 542 ASN B N 1
ATOM 10513 C CA . ASN B 2 546 ? 181.153 168.162 195.404 1.00 120.76 542 ASN B CA 1
ATOM 10514 C C . ASN B 2 546 ? 180.630 168.173 196.833 1.00 120.76 542 ASN B C 1
ATOM 10515 O O . ASN B 2 546 ? 181.195 168.821 197.719 1.00 120.76 542 ASN B O 1
ATOM 10520 N N . ARG B 2 547 ? 179.540 167.454 197.077 1.00 119.69 543 ARG B N 1
ATOM 10521 C CA . ARG B 2 547 ? 178.947 167.343 198.399 1.00 119.69 543 ARG B CA 1
ATOM 10522 C C . ARG B 2 547 ? 178.701 165.880 198.729 1.00 119.69 543 ARG B C 1
ATOM 10523 O O . ARG B 2 547 ? 178.405 165.078 197.837 1.00 119.69 543 ARG B O 1
ATOM 10531 N N . PRO B 2 548 ? 178.809 165.502 200.007 1.00 116.11 544 PRO B N 1
ATOM 10532 C CA . PRO B 2 548 ? 178.707 164.082 200.371 1.00 116.11 544 PRO B CA 1
ATOM 10533 C C . PRO B 2 548 ? 177.295 163.522 200.332 1.00 116.11 544 PRO B C 1
ATOM 10534 O O . PRO B 2 548 ? 177.124 162.322 200.580 1.00 116.11 544 PRO B O 1
ATOM 10538 N N . LEU B 2 549 ? 176.278 164.339 200.043 1.00 110.90 545 LEU B N 1
ATOM 10539 C CA . LEU B 2 549 ? 174.909 163.831 200.032 1.00 110.90 545 LEU B CA 1
ATOM 10540 C C . LEU B 2 549 ? 174.715 162.778 198.950 1.00 110.90 545 LEU B C 1
ATOM 10541 O O . LEU B 2 549 ? 174.096 161.736 199.193 1.00 110.90 545 LEU B O 1
ATOM 10546 N N . LEU B 2 550 ? 175.247 163.022 197.751 1.00 111.63 546 LEU B N 1
ATOM 10547 C CA . LEU B 2 550 ? 175.052 162.117 196.629 1.00 111.63 546 LEU B CA 1
ATOM 10548 C C . LEU B 2 550 ? 176.274 161.277 196.285 1.00 111.63 546 LEU B C 1
ATOM 10549 O O . LEU B 2 550 ? 176.112 160.207 195.690 1.00 111.63 546 LEU B O 1
ATOM 10554 N N . THR B 2 551 ? 177.484 161.732 196.627 1.00 114.60 547 THR B N 1
ATOM 10555 C CA . THR B 2 551 ? 178.673 160.930 196.349 1.00 114.60 547 THR B CA 1
ATOM 10556 C C . THR B 2 551 ? 178.617 159.599 197.087 1.00 114.60 547 THR B C 1
ATOM 10557 O O . THR B 2 551 ? 178.911 158.546 196.509 1.00 114.60 547 THR B O 1
ATOM 10561 N N . ARG B 2 552 ? 178.243 159.627 198.362 1.00 112.38 548 ARG B N 1
ATOM 10562 C CA . ARG B 2 552 ? 177.916 158.398 199.068 1.00 112.38 548 ARG B CA 1
ATOM 10563 C C . ARG B 2 552 ? 176.679 157.775 198.435 1.00 112.38 548 ARG B C 1
ATOM 10564 O O . ARG B 2 552 ? 175.799 158.486 197.941 1.00 112.38 548 ARG B O 1
ATOM 10572 N N . PHE B 2 553 ? 176.628 156.442 198.415 1.00 104.78 549 PHE B N 1
ATOM 10573 C CA . PHE B 2 553 ? 175.485 155.751 197.828 1.00 104.78 549 PHE B CA 1
ATOM 10574 C C . PHE B 2 553 ? 174.196 156.246 198.460 1.00 104.78 549 PHE B C 1
ATOM 10575 O O . PHE B 2 553 ? 174.009 156.150 199.676 1.00 104.78 549 PHE B O 1
ATOM 10583 N N . PHE B 2 554 ? 173.309 156.777 197.625 1.00 97.72 550 PHE B N 1
ATOM 10584 C CA . PHE B 2 554 ? 172.193 157.564 198.125 1.00 97.72 550 PHE B CA 1
ATOM 10585 C C . PHE B 2 554 ? 171.233 157.815 196.973 1.00 97.72 550 PHE B C 1
ATOM 10586 O O . PHE B 2 554 ? 171.611 157.731 195.801 1.00 97.72 550 PHE B O 1
ATOM 10594 N N . LYS B 2 555 ? 169.987 158.122 197.320 1.00 90.84 551 LYS B N 1
ATOM 10595 C CA . LYS B 2 555 ? 168.969 158.467 196.338 1.00 90.84 551 LYS B CA 1
ATOM 10596 C C . LYS B 2 555 ? 167.992 159.442 196.973 1.00 90.84 551 LYS B C 1
ATOM 10597 O O . LYS B 2 555 ? 167.345 159.114 197.971 1.00 90.84 551 LYS B O 1
ATOM 10603 N N . LEU B 2 556 ? 167.886 160.632 196.393 1.00 85.46 552 LEU B N 1
ATOM 10604 C CA . LEU B 2 556 ? 167.073 161.704 196.950 1.00 85.46 552 LEU B CA 1
ATOM 10605 C C . LEU B 2 556 ? 165.731 161.745 196.229 1.00 85.46 552 LEU B C 1
ATOM 10606 O O . LEU B 2 556 ? 165.680 161.961 195.014 1.00 85.46 552 LEU B O 1
ATOM 10611 N N . GLN B 2 557 ? 164.653 161.543 196.980 1.00 76.49 553 GLN B N 1
ATOM 10612 C CA . GLN B 2 557 ? 163.300 161.548 196.446 1.00 76.49 553 GLN B CA 1
ATOM 10613 C C . GLN B 2 557 ? 162.486 162.617 197.155 1.00 76.49 553 GLN B C 1
ATOM 10614 O O . GLN B 2 557 ? 162.605 162.794 198.371 1.00 76.49 553 GLN B O 1
ATOM 10620 N N . PHE B 2 558 ? 161.662 163.329 196.392 1.00 74.86 554 PHE B N 1
ATOM 10621 C CA . PHE B 2 558 ? 160.883 164.447 196.907 1.00 74.86 554 PHE B CA 1
ATOM 10622 C C . PHE B 2 558 ? 159.399 164.150 196.771 1.00 74.86 554 PHE B C 1
ATOM 10623 O O . PHE B 2 558 ? 158.934 163.765 195.695 1.00 74.86 554 PHE B O 1
ATOM 10631 N N . PHE B 2 559 ? 158.665 164.337 197.861 1.00 67.79 555 PHE B N 1
ATOM 10632 C CA . PHE B 2 559 ? 157.225 164.147 197.896 1.00 67.79 555 PHE B CA 1
ATOM 10633 C C . PHE B 2 559 ? 156.570 165.443 198.349 1.00 67.79 555 PHE B C 1
ATOM 10634 O O . PHE B 2 559 ? 157.085 166.127 199.237 1.00 67.79 555 PHE B O 1
ATOM 10642 N N . TYR B 2 560 ? 155.440 165.784 197.737 1.00 75.46 556 TYR B N 1
ATOM 10643 C CA . TYR B 2 560 ? 154.748 167.034 198.016 1.00 75.46 556 TYR B CA 1
ATOM 10644 C C . TYR B 2 560 ? 153.311 166.756 198.427 1.00 75.46 556 TYR B C 1
ATOM 10645 O O . TYR B 2 560 ? 152.604 165.996 197.757 1.00 75.46 556 TYR B O 1
ATOM 10654 N N . VAL B 2 561 ? 152.883 167.377 199.521 1.00 79.27 557 VAL B N 1
ATOM 10655 C CA . VAL B 2 561 ? 151.515 167.292 200.013 1.00 79.27 557 VAL B CA 1
ATOM 10656 C C . VAL B 2 561 ? 150.974 168.713 200.120 1.00 79.27 557 VAL B C 1
ATOM 10657 O O . VAL B 2 561 ? 151.577 169.553 200.793 1.00 79.27 557 VAL B O 1
ATOM 10661 N N . PRO B 2 562 ? 149.851 169.034 199.469 1.00 82.73 558 PRO B N 1
ATOM 10662 C CA . PRO B 2 562 ? 149.395 170.436 199.437 1.00 82.73 558 PRO B CA 1
ATOM 10663 C C . PRO B 2 562 ? 149.127 171.043 200.803 1.00 82.73 558 PRO B C 1
ATOM 10664 O O . PRO B 2 562 ? 149.455 172.216 201.022 1.00 82.73 558 PRO B O 1
ATOM 10668 N N . VAL B 2 563 ? 148.552 170.276 201.726 1.00 87.29 559 VAL B N 1
ATOM 10669 C CA . VAL B 2 563 ? 148.107 170.776 203.028 1.00 87.29 559 VAL B CA 1
ATOM 10670 C C . VAL B 2 563 ? 147.105 171.921 202.869 1.00 87.29 559 VAL B C 1
ATOM 10671 O O . VAL B 2 563 ? 147.460 173.071 202.609 1.00 87.29 559 VAL B O 1
ATOM 10675 N N . ASP B 2 608 ? 150.516 176.401 192.553 1.00 95.77 604 ASP B N 1
ATOM 10676 C CA . ASP B 2 608 ? 149.672 175.215 192.630 1.00 95.77 604 ASP B CA 1
ATOM 10677 C C . ASP B 2 608 ? 150.372 173.994 192.045 1.00 95.77 604 ASP B C 1
ATOM 10678 O O . ASP B 2 608 ? 150.006 173.515 190.971 1.00 95.77 604 ASP B O 1
ATOM 10683 N N . ILE B 2 609 ? 151.387 173.497 192.755 1.00 86.39 605 ILE B N 1
ATOM 10684 C CA . ILE B 2 609 ? 152.073 172.286 192.318 1.00 86.39 605 ILE B CA 1
ATOM 10685 C C . ILE B 2 609 ? 151.140 171.085 192.397 1.00 86.39 605 ILE B C 1
ATOM 10686 O O . ILE B 2 609 ? 151.110 170.241 191.492 1.00 86.39 605 ILE B O 1
ATOM 10691 N N . SER B 2 610 ? 150.365 170.988 193.480 1.00 83.87 606 SER B N 1
ATOM 10692 C CA . SER B 2 610 ? 149.471 169.850 193.652 1.00 83.87 606 SER B CA 1
ATOM 10693 C C . SER B 2 610 ? 148.386 169.816 192.588 1.00 83.87 606 SER B C 1
ATOM 10694 O O . SER B 2 610 ? 147.981 168.733 192.157 1.00 83.87 606 SER B O 1
ATOM 10697 N N . HIS B 2 611 ? 147.898 170.980 192.157 1.00 89.99 607 HIS B N 1
ATOM 10698 C CA . HIS B 2 611 ? 146.898 171.012 191.094 1.00 89.99 607 HIS B CA 1
ATOM 10699 C C . HIS B 2 611 ? 147.452 170.400 189.814 1.00 89.99 607 HIS B C 1
ATOM 10700 O O . HIS B 2 611 ? 146.801 169.565 189.175 1.00 89.99 607 HIS B O 1
ATOM 10707 N N . TYR B 2 612 ? 148.678 170.779 189.448 1.00 85.79 608 TYR B N 1
ATOM 10708 C CA . TYR B 2 612 ? 149.314 170.236 188.251 1.00 85.79 608 TYR B CA 1
ATOM 10709 C C . TYR B 2 612 ? 149.571 168.739 188.389 1.00 85.79 608 TYR B C 1
ATOM 10710 O O . TYR B 2 612 ? 149.312 167.965 187.455 1.00 85.79 608 TYR B O 1
ATOM 10719 N N . LEU B 2 613 ? 150.066 168.309 189.552 1.00 79.86 609 LEU B N 1
ATOM 10720 C CA . LEU B 2 613 ? 150.353 166.892 189.753 1.00 79.86 609 LEU B CA 1
ATOM 10721 C C . LEU B 2 613 ? 149.083 166.053 189.697 1.00 79.86 609 LEU B C 1
ATOM 10722 O O . LEU B 2 613 ? 149.065 164.982 189.080 1.00 79.86 609 LEU B O 1
ATOM 10727 N N . GLY B 2 614 ? 148.009 166.519 190.338 1.00 80.91 610 GLY B N 1
ATOM 10728 C CA . GLY B 2 614 ? 146.745 165.808 190.268 1.00 80.91 610 GLY B CA 1
ATOM 10729 C C . GLY B 2 614 ? 146.143 165.814 188.880 1.00 80.91 610 GLY B C 1
ATOM 10730 O O . GLY B 2 614 ? 145.459 164.862 188.492 1.00 80.91 610 GLY B O 1
ATOM 10731 N N . MET B 2 615 ? 146.374 166.885 188.118 1.00 87.08 611 MET B N 1
ATOM 10732 C CA . MET B 2 615 ? 145.951 166.902 186.724 1.00 87.08 611 MET B CA 1
ATOM 10733 C C . MET B 2 615 ? 146.665 165.826 185.921 1.00 87.08 611 MET B C 1
ATOM 10734 O O . MET B 2 615 ? 146.045 165.137 185.103 1.00 87.08 611 MET B O 1
ATOM 10739 N N . LEU B 2 616 ? 147.973 165.666 186.135 1.00 81.08 612 LEU B N 1
ATOM 10740 C CA . LEU B 2 616 ? 148.690 164.605 185.433 1.00 81.08 612 LEU B CA 1
ATOM 10741 C C . LEU B 2 616 ? 148.338 163.229 185.986 1.00 81.08 612 LEU B C 1
ATOM 10742 O O . LEU B 2 616 ? 148.136 162.281 185.219 1.00 81.08 612 LEU B O 1
ATOM 10747 N N . ASP B 2 617 ? 148.262 163.098 187.304 1.00 74.62 613 ASP B N 1
ATOM 10748 C CA . ASP B 2 617 ? 148.089 161.797 187.951 1.00 74.62 613 ASP B CA 1
ATOM 10749 C C . ASP B 2 617 ? 146.741 161.723 188.652 1.00 74.62 613 ASP B C 1
ATOM 10750 O O . ASP B 2 617 ? 146.577 162.321 189.732 1.00 74.62 613 ASP B O 1
ATOM 10755 N N . PRO B 2 618 ? 145.752 161.025 188.089 1.00 74.48 614 PRO B N 1
ATOM 10756 C CA . PRO B 2 618 ? 144.461 160.894 188.786 1.00 74.48 614 PRO B CA 1
ATOM 10757 C C . PRO B 2 618 ? 144.568 160.206 190.135 1.00 74.48 614 PRO B C 1
ATOM 10758 O O . PRO B 2 618 ? 143.813 160.545 191.055 1.00 74.48 614 PRO B O 1
ATOM 10762 N N . TRP B 2 619 ? 145.477 159.239 190.276 1.00 69.91 615 TRP B N 1
ATOM 10763 C CA . TRP B 2 619 ? 145.674 158.587 191.566 1.00 69.91 615 TRP B CA 1
ATOM 10764 C C . TRP B 2 619 ? 146.166 159.579 192.612 1.00 69.91 615 TRP B C 1
ATOM 10765 O O . TRP B 2 619 ? 145.716 159.556 193.764 1.00 69.91 615 TRP B O 1
ATOM 10776 N N . TYR B 2 620 ? 147.098 160.454 192.227 1.00 72.04 616 TYR B N 1
ATOM 10777 C CA . TYR B 2 620 ? 147.546 161.512 193.125 1.00 72.04 616 TYR B CA 1
ATOM 10778 C C . TYR B 2 620 ? 146.405 162.459 193.466 1.00 72.04 616 TYR B C 1
ATOM 10779 O O . TYR B 2 620 ? 146.308 162.947 194.597 1.00 72.04 616 TYR B O 1
ATOM 10788 N N . GLU B 2 621 ? 145.536 162.739 192.493 1.00 75.69 617 GLU B N 1
ATOM 10789 C CA . GLU B 2 621 ? 144.371 163.576 192.754 1.00 75.69 617 GLU B CA 1
ATOM 10790 C C . GLU B 2 621 ? 143.459 162.941 193.796 1.00 75.69 617 GLU B C 1
ATOM 10791 O O . GLU B 2 621 ? 142.965 163.623 194.701 1.00 75.69 617 GLU B O 1
ATOM 10797 N N . ARG B 2 622 ? 143.227 161.634 193.684 1.00 76.08 618 ARG B N 1
ATOM 10798 C CA . ARG B 2 622 ? 142.283 160.965 194.571 1.00 76.08 618 ARG B CA 1
ATOM 10799 C C . ARG B 2 622 ? 142.855 160.709 195.960 1.00 76.08 618 ARG B C 1
ATOM 10800 O O . ARG B 2 622 ? 142.114 160.779 196.946 1.00 76.08 618 ARG B O 1
ATOM 10808 N N . ASN B 2 623 ? 144.149 160.418 196.067 1.00 73.30 619 ASN B N 1
ATOM 10809 C CA . ASN B 2 623 ? 144.733 159.955 197.322 1.00 73.30 619 ASN B CA 1
ATOM 10810 C C . ASN B 2 623 ? 145.502 161.020 198.086 1.00 73.30 619 ASN B C 1
ATOM 10811 O O . ASN B 2 623 ? 145.359 161.112 199.307 1.00 73.30 619 ASN B O 1
ATOM 10816 N N . VAL B 2 624 ? 146.322 161.821 197.416 1.00 70.86 620 VAL B N 1
ATOM 10817 C CA . VAL B 2 624 ? 147.152 162.818 198.083 1.00 70.86 620 VAL B CA 1
ATOM 10818 C C . VAL B 2 624 ? 146.506 164.195 198.058 1.00 70.86 620 VAL B C 1
ATOM 10819 O O . VAL B 2 624 ? 146.397 164.856 199.091 1.00 70.86 620 VAL B O 1
ATOM 10823 N N . LEU B 2 625 ? 146.076 164.650 196.880 1.00 75.19 621 LEU B N 1
ATOM 10824 C CA . LEU B 2 625 ? 145.461 165.969 196.782 1.00 75.19 621 LEU B CA 1
ATOM 10825 C C . LEU B 2 625 ? 144.145 166.034 197.548 1.00 75.19 621 LEU B C 1
ATOM 10826 O O . LEU B 2 625 ? 143.765 167.105 198.033 1.00 75.19 621 LEU B O 1
ATOM 10831 N N . GLY B 2 626 ? 143.446 164.911 197.673 1.00 76.36 622 GLY B N 1
ATOM 10832 C CA . GLY B 2 626 ? 142.197 164.869 198.409 1.00 76.36 622 GLY B CA 1
ATOM 10833 C C . GLY B 2 626 ? 142.391 164.970 199.910 1.00 76.36 622 GLY B C 1
ATOM 10834 O O . GLY B 2 626 ? 143.483 164.737 200.427 1.00 76.36 622 GLY B O 1
ATOM 10835 N N . ILE B 2 655 ? 144.470 158.193 210.476 1.00 80.14 651 ILE B N 1
ATOM 10836 C CA . ILE B 2 655 ? 143.816 157.842 209.223 1.00 80.14 651 ILE B CA 1
ATOM 10837 C C . ILE B 2 655 ? 144.538 158.522 208.065 1.00 80.14 651 ILE B C 1
ATOM 10838 O O . ILE B 2 655 ? 144.461 158.080 206.920 1.00 80.14 651 ILE B O 1
ATOM 10843 N N . LEU B 2 656 ? 145.250 159.602 208.379 1.00 79.50 652 LEU B N 1
ATOM 10844 C CA . LEU B 2 656 ? 146.029 160.321 207.382 1.00 79.50 652 LEU B CA 1
ATOM 10845 C C . LEU B 2 656 ? 147.459 159.812 207.286 1.00 79.50 652 LEU B C 1
ATOM 10846 O O . LEU B 2 656 ? 148.053 159.850 206.201 1.00 79.50 652 LEU B O 1
ATOM 10851 N N . ALA B 2 657 ? 148.019 159.327 208.398 1.00 76.71 653 ALA B N 1
ATOM 10852 C CA . ALA B 2 657 ? 149.360 158.757 208.364 1.00 76.71 653 ALA B CA 1
ATOM 10853 C C . ALA B 2 657 ? 149.437 157.578 207.410 1.00 76.71 653 ALA B C 1
ATOM 10854 O O . ALA B 2 657 ? 150.471 157.370 206.766 1.00 76.71 653 ALA B O 1
ATOM 10856 N N . ASP B 2 658 ? 148.359 156.799 207.302 1.00 77.33 654 ASP B N 1
ATOM 10857 C CA . ASP B 2 658 ? 148.342 155.694 206.351 1.00 77.33 654 ASP B CA 1
ATOM 10858 C C . ASP B 2 658 ? 148.503 156.194 204.922 1.00 77.33 654 ASP B C 1
ATOM 10859 O O . ASP B 2 658 ? 149.274 155.626 204.144 1.00 77.33 654 ASP B O 1
ATOM 10864 N N . MET B 2 659 ? 147.792 157.264 204.559 1.00 75.56 655 MET B N 1
ATOM 10865 C CA . MET B 2 659 ? 147.938 157.825 203.221 1.00 75.56 655 MET B CA 1
ATOM 10866 C C . MET B 2 659 ? 149.301 158.462 202.990 1.00 75.56 655 MET B C 1
ATOM 10867 O O . MET B 2 659 ? 149.851 158.334 201.892 1.00 75.56 655 MET B O 1
ATOM 10872 N N . LEU B 2 660 ? 149.863 159.147 203.987 1.00 70.89 656 LEU B N 1
ATOM 10873 C CA . LEU B 2 660 ? 151.215 159.671 203.814 1.00 70.89 656 LEU B CA 1
ATOM 10874 C C . LEU B 2 660 ? 152.222 158.547 203.603 1.00 70.89 656 LEU B C 1
ATOM 10875 O O . LEU B 2 660 ? 153.087 158.636 202.723 1.00 70.89 656 LEU B O 1
ATOM 10880 N N . LEU B 2 661 ? 152.118 157.474 204.389 1.00 66.71 657 LEU B N 1
ATOM 10881 C CA . LEU B 2 661 ? 153.032 156.349 204.226 1.00 66.71 657 LEU B CA 1
ATOM 10882 C C . LEU B 2 661 ? 152.826 155.662 202.883 1.00 66.71 657 LEU B C 1
ATOM 10883 O O . LEU B 2 661 ? 153.795 155.247 202.239 1.00 66.71 657 LEU B O 1
ATOM 10888 N N . TYR B 2 662 ? 151.573 155.528 202.446 1.00 63.78 658 TYR B N 1
ATOM 10889 C CA . TYR B 2 662 ? 151.295 154.941 201.141 1.00 63.78 658 TYR B CA 1
ATOM 10890 C C . TYR B 2 662 ? 151.905 155.773 200.024 1.00 63.78 658 TYR B C 1
ATOM 10891 O O . TYR B 2 662 ? 152.494 155.229 199.084 1.00 63.78 658 TYR B O 1
ATOM 10900 N N . TYR B 2 663 ? 151.770 157.097 200.107 1.00 64.12 659 TYR B N 1
ATOM 10901 C CA . TYR B 2 663 ? 152.364 157.965 199.098 1.00 64.12 659 TYR B CA 1
ATOM 10902 C C . TYR B 2 663 ? 153.882 157.858 199.112 1.00 64.12 659 TYR B C 1
ATOM 10903 O O . TYR B 2 663 ? 154.520 157.840 198.055 1.00 64.12 659 TYR B O 1
ATOM 10912 N N . CYS B 2 664 ? 154.480 157.788 200.302 1.00 65.71 660 CYS B N 1
ATOM 10913 C CA . CYS B 2 664 ? 155.931 157.666 200.387 1.00 65.71 660 CYS B CA 1
ATOM 10914 C C . CYS B 2 664 ? 156.415 156.342 199.808 1.00 65.71 660 CYS B C 1
ATOM 10915 O O . CYS B 2 664 ? 157.455 156.294 199.141 1.00 65.71 660 CYS B O 1
ATOM 10918 N N . ARG B 2 665 ? 155.679 155.259 200.049 1.00 63.49 661 ARG B N 1
ATOM 10919 C CA . ARG B 2 665 ? 156.149 153.925 199.701 1.00 63.49 661 ARG B CA 1
ATOM 10920 C C . ARG B 2 665 ? 155.854 153.535 198.258 1.00 63.49 661 ARG B C 1
ATOM 10921 O O . ARG B 2 665 ? 156.673 152.861 197.626 1.00 63.49 661 ARG B O 1
ATOM 10929 N N . PHE B 2 666 ? 154.703 153.935 197.717 1.00 58.68 662 PHE B N 1
ATOM 10930 C CA . PHE B 2 666 ? 154.231 153.407 196.444 1.00 58.68 662 PHE B CA 1
ATOM 10931 C C . PHE B 2 666 ? 154.166 154.460 195.344 1.00 58.68 662 PHE B C 1
ATOM 10932 O O . PHE B 2 666 ? 153.507 154.240 194.324 1.00 58.68 662 PHE B O 1
ATOM 10940 N N . ALA B 2 667 ? 154.830 155.595 195.523 1.00 58.94 663 ALA B N 1
ATOM 10941 C CA . ALA B 2 667 ? 154.989 156.584 194.464 1.00 58.94 663 ALA B CA 1
ATOM 10942 C C . ALA B 2 667 ? 156.434 156.513 193.993 1.00 58.94 663 ALA B C 1
ATOM 10943 O O . ALA B 2 667 ? 157.347 156.925 194.714 1.00 58.94 663 ALA B O 1
ATOM 10945 N N . ALA B 2 668 ? 156.640 155.982 192.789 1.00 60.88 664 ALA B N 1
ATOM 10946 C CA . ALA B 2 668 ? 157.985 155.745 192.284 1.00 60.88 664 ALA B CA 1
ATOM 10947 C C . ALA B 2 668 ? 158.223 156.354 190.909 1.00 60.88 664 ALA B C 1
ATOM 10948 O O . ALA B 2 668 ? 159.275 156.100 190.312 1.00 60.88 664 ALA B O 1
ATOM 10950 N N . ARG B 2 669 ? 157.289 157.141 190.386 1.00 62.42 665 ARG B N 1
ATOM 10951 C CA . ARG B 2 669 ? 157.491 157.747 189.076 1.00 62.42 665 ARG B CA 1
ATOM 10952 C C . ARG B 2 669 ? 157.695 159.244 189.237 1.00 62.42 665 ARG B C 1
ATOM 10953 O O . ARG B 2 669 ? 156.750 159.954 189.607 1.00 62.42 665 ARG B O 1
ATOM 10961 N N . PRO B 2 670 ? 158.894 159.770 189.004 1.00 64.80 666 PRO B N 1
ATOM 10962 C CA . PRO B 2 670 ? 159.104 161.211 189.165 1.00 64.80 666 PRO B CA 1
ATOM 10963 C C . PRO B 2 670 ? 158.549 161.998 187.989 1.00 64.80 666 PRO B C 1
ATOM 10964 O O . PRO B 2 670 ? 158.748 161.644 186.825 1.00 64.80 666 PRO B O 1
ATOM 10968 N N . VAL B 2 671 ? 157.839 163.075 188.310 1.00 71.40 667 VAL B N 1
ATOM 10969 C CA . VAL B 2 671 ? 157.341 164.034 187.336 1.00 71.40 667 VAL B CA 1
ATOM 10970 C C . VAL B 2 671 ? 158.129 165.318 187.532 1.00 71.40 667 VAL B C 1
ATOM 10971 O O . VAL B 2 671 ? 158.193 165.852 188.647 1.00 71.40 667 VAL B O 1
ATOM 10975 N N . LEU B 2 672 ? 158.749 165.800 186.459 1.00 82.41 668 LEU B N 1
ATOM 10976 C CA . LEU B 2 672 ? 159.603 166.980 186.528 1.00 82.41 668 LEU B CA 1
ATOM 10977 C C . LEU B 2 672 ? 158.727 168.218 186.404 1.00 82.41 668 LEU B C 1
ATOM 10978 O O . LEU B 2 672 ? 158.130 168.460 185.350 1.00 82.41 668 LEU B O 1
ATOM 10983 N N . LEU B 2 673 ? 158.640 169.001 187.476 1.00 90.16 669 LEU B N 1
ATOM 10984 C CA . LEU B 2 673 ? 157.823 170.205 187.453 1.00 90.16 669 LEU B CA 1
ATOM 10985 C C . LEU B 2 673 ? 158.434 171.232 186.510 1.00 90.16 669 LEU B C 1
ATOM 10986 O O . LEU B 2 673 ? 159.633 171.519 186.579 1.00 90.16 669 LEU B O 1
ATOM 10991 N N . GLN B 2 674 ? 157.608 171.787 185.628 1.00 102.24 670 GLN B N 1
ATOM 10992 C CA . GLN B 2 674 ? 158.075 172.753 184.641 1.00 102.24 670 GLN B CA 1
ATOM 10993 C C . GLN B 2 674 ? 158.278 174.098 185.325 1.00 102.24 670 GLN B C 1
ATOM 10994 O O . GLN B 2 674 ? 157.314 174.727 185.775 1.00 102.24 670 GLN B O 1
ATOM 11000 N N . VAL B 2 675 ? 159.529 174.541 185.398 1.00 108.11 671 VAL B N 1
ATOM 11001 C CA . VAL B 2 675 ? 159.885 175.783 186.069 1.00 108.11 671 VAL B CA 1
ATOM 11002 C C . VAL B 2 675 ? 160.556 176.697 185.053 1.00 108.11 671 VAL B C 1
ATOM 11003 O O . VAL B 2 675 ? 161.165 176.235 184.082 1.00 108.11 671 VAL B O 1
ATOM 11007 N N . TYR B 2 676 ? 160.434 178.003 185.274 1.00 114.00 672 TYR B N 1
ATOM 11008 C CA . TYR B 2 676 ? 160.877 179.007 184.317 1.00 114.00 672 TYR B CA 1
ATOM 11009 C C . TYR B 2 676 ? 162.115 179.722 184.837 1.00 114.00 672 TYR B C 1
ATOM 11010 O O . TYR B 2 676 ? 162.133 180.199 185.976 1.00 114.00 672 TYR B O 1
ATOM 11019 N N . GLN B 2 677 ? 163.140 179.799 183.994 1.00 119.68 673 GLN B N 1
ATOM 11020 C CA . GLN B 2 677 ? 164.402 180.435 184.346 1.00 119.68 673 GLN B CA 1
ATOM 11021 C C . GLN B 2 677 ? 164.350 181.904 183.946 1.00 119.68 673 GLN B C 1
ATOM 11022 O O . GLN B 2 677 ? 164.162 182.227 182.768 1.00 119.68 673 GLN B O 1
ATOM 11028 N N . THR B 2 678 ? 164.516 182.786 184.925 1.00 126.10 674 THR B N 1
ATOM 11029 C CA . THR B 2 678 ? 164.435 184.224 184.730 1.00 126.10 674 THR B CA 1
ATOM 11030 C C . THR B 2 678 ? 165.785 184.852 185.040 1.00 126.10 674 THR B C 1
ATOM 11031 O O . THR B 2 678 ? 166.424 184.513 186.045 1.00 126.10 674 THR B O 1
ATOM 11035 N N . GLU B 2 679 ? 166.216 185.750 184.157 1.00 132.61 675 GLU B N 1
ATOM 11036 C CA . GLU B 2 679 ? 167.477 186.467 184.285 1.00 132.61 675 GLU B CA 1
ATOM 11037 C C . GLU B 2 679 ? 167.212 187.951 184.094 1.00 132.61 675 GLU B C 1
ATOM 11038 O O . GLU B 2 679 ? 166.589 188.351 183.106 1.00 132.61 675 GLU B O 1
ATOM 11044 N N . LEU B 2 680 ? 167.685 188.766 185.031 1.00 141.49 676 LEU B N 1
ATOM 11045 C CA . LEU B 2 680 ? 167.440 190.201 185.005 1.00 141.49 676 LEU B CA 1
ATOM 11046 C C . LEU B 2 680 ? 168.755 190.956 184.887 1.00 141.49 676 LEU B C 1
ATOM 11047 O O . LEU B 2 680 ? 169.709 190.678 185.621 1.00 141.49 676 LEU B O 1
ATOM 11052 N N . THR B 2 681 ? 168.795 191.906 183.960 1.00 146.02 677 THR B N 1
ATOM 11053 C CA . THR B 2 681 ? 169.905 192.838 183.820 1.00 146.02 677 THR B CA 1
ATOM 11054 C C . THR B 2 681 ? 169.520 194.155 184.480 1.00 146.02 677 THR B C 1
ATOM 11055 O O . THR B 2 681 ? 168.466 194.725 184.171 1.00 146.02 677 THR B O 1
ATOM 11059 N N . PHE B 2 682 ? 170.379 194.627 185.384 1.00 150.68 678 PHE B N 1
ATOM 11060 C CA . PHE B 2 682 ? 170.082 195.769 186.234 1.00 150.68 678 PHE B CA 1
ATOM 11061 C C . PHE B 2 682 ? 170.136 197.072 185.445 1.00 150.68 678 PHE B C 1
ATOM 11062 O O . PHE B 2 682 ? 170.468 197.109 184.256 1.00 150.68 678 PHE B O 1
ATOM 11070 N N . ILE B 2 683 ? 169.805 198.165 186.138 1.00 152.61 679 ILE B N 1
ATOM 11071 C CA . ILE B 2 683 ? 170.096 199.508 185.644 1.00 152.61 679 ILE B CA 1
ATOM 11072 C C . ILE B 2 683 ? 171.514 199.941 185.978 1.00 152.61 679 ILE B C 1
ATOM 11073 O O . ILE B 2 683 ? 172.007 200.920 185.403 1.00 152.61 679 ILE B O 1
ATOM 11078 N N . THR B 2 684 ? 172.187 199.232 186.883 1.00 152.70 680 THR B N 1
ATOM 11079 C CA . THR B 2 684 ? 173.521 199.589 187.345 1.00 152.70 680 THR B CA 1
ATOM 11080 C C . THR B 2 684 ? 174.626 198.782 186.675 1.00 152.70 680 THR B C 1
ATOM 11081 O O . THR B 2 684 ? 175.801 198.979 187.002 1.00 152.70 680 THR B O 1
ATOM 11085 N N . GLY B 2 685 ? 174.286 197.882 185.755 1.00 153.16 681 GLY B N 1
ATOM 11086 C CA . GLY B 2 685 ? 175.260 197.104 185.024 1.00 153.16 681 GLY B CA 1
ATOM 11087 C C . GLY B 2 685 ? 175.481 195.699 185.547 1.00 153.16 681 GLY B C 1
ATOM 11088 O O . GLY B 2 685 ? 176.003 194.856 184.809 1.00 153.16 681 GLY B O 1
ATOM 11089 N N . GLU B 2 686 ? 175.103 195.425 186.792 1.00 151.47 682 GLU B N 1
ATOM 11090 C CA . GLU B 2 686 ? 175.228 194.083 187.342 1.00 151.47 682 GLU B CA 1
ATOM 11091 C C . GLU B 2 686 ? 174.145 193.181 186.763 1.00 151.47 682 GLU B C 1
ATOM 11092 O O . GLU B 2 686 ? 173.002 193.603 186.572 1.00 151.47 682 GLU B O 1
ATOM 11098 N N . LYS B 2 687 ? 174.510 191.937 186.471 1.00 148.68 683 LYS B N 1
ATOM 11099 C CA . LYS B 2 687 ? 173.589 190.968 185.893 1.00 148.68 683 LYS B CA 1
ATOM 11100 C C . LYS B 2 687 ? 173.247 189.901 186.923 1.00 148.68 683 LYS B C 1
ATOM 11101 O O . LYS B 2 687 ? 174.145 189.307 187.529 1.00 148.68 683 LYS B O 1
ATOM 11107 N N . THR B 2 688 ? 171.953 189.664 187.118 1.00 142.43 684 THR B N 1
ATOM 11108 C CA . THR B 2 688 ? 171.476 188.573 187.952 1.00 142.43 684 THR B CA 1
ATOM 11109 C C . THR B 2 688 ? 170.741 187.558 187.086 1.00 142.43 684 THR B C 1
ATOM 11110 O O . THR B 2 688 ? 170.128 187.906 186.072 1.00 142.43 684 THR B O 1
ATOM 11114 N N . THR B 2 689 ? 170.839 186.290 187.476 1.00 134.21 685 THR B N 1
ATOM 11115 C CA . THR B 2 689 ? 170.211 185.200 186.748 1.00 134.21 685 THR B CA 1
ATOM 11116 C C . THR B 2 689 ? 169.579 184.244 187.749 1.00 134.21 685 THR B C 1
ATOM 11117 O O . THR B 2 689 ? 169.583 184.485 188.961 1.00 134.21 685 THR B O 1
ATOM 11121 N N . GLU B 2 690 ? 169.032 183.146 187.225 1.00 128.82 686 GLU B N 1
ATOM 11122 C CA . GLU B 2 690 ? 168.566 182.012 188.022 1.00 128.82 686 GLU B CA 1
ATOM 11123 C C . GLU B 2 690 ? 167.484 182.435 189.021 1.00 128.82 686 GLU B C 1
ATOM 11124 O O . GLU B 2 690 ? 167.667 182.399 190.239 1.00 128.82 686 GLU B O 1
ATOM 11130 N N . ILE B 2 691 ? 166.344 182.847 188.470 1.00 125.52 687 ILE B N 1
ATOM 11131 C CA . ILE B 2 691 ? 165.137 183.064 189.257 1.00 125.52 687 ILE B CA 1
ATOM 11132 C C . ILE B 2 691 ? 164.069 182.096 188.768 1.00 125.52 687 ILE B C 1
ATOM 11133 O O . ILE B 2 691 ? 163.944 181.856 187.563 1.00 125.52 687 ILE B O 1
ATOM 11138 N N . PHE B 2 692 ? 163.316 181.524 189.700 1.00 118.62 688 PHE B N 1
ATOM 11139 C CA . PHE B 2 692 ? 162.333 180.498 189.385 1.00 118.62 688 PHE B CA 1
ATOM 11140 C C . PHE B 2 692 ? 160.964 180.920 189.898 1.00 118.62 688 PHE B C 1
ATOM 11141 O O . PHE B 2 692 ? 160.837 181.419 191.018 1.00 118.62 688 PHE B O 1
ATOM 11149 N N . ILE B 2 693 ? 159.940 180.721 189.068 1.00 121.81 689 ILE B N 1
ATOM 11150 C CA . ILE B 2 693 ? 158.604 181.240 189.344 1.00 121.81 689 ILE B CA 1
ATOM 11151 C C . ILE B 2 693 ? 157.532 180.267 188.876 1.00 121.81 689 ILE B C 1
ATOM 11152 O O . ILE B 2 693 ? 157.832 179.198 188.332 1.00 121.81 689 ILE B O 1
ATOM 11157 N N . HIS B 2 694 ? 156.274 180.634 189.098 1.00 124.69 690 HIS B N 1
ATOM 11158 C CA . HIS B 2 694 ? 155.123 180.023 188.446 1.00 124.69 690 HIS B CA 1
ATOM 11159 C C . HIS B 2 694 ? 154.354 181.011 187.587 1.00 124.69 690 HIS B C 1
ATOM 11160 O O . HIS B 2 694 ? 153.832 180.634 186.535 1.00 124.69 690 HIS B O 1
ATOM 11167 N N . SER B 2 695 ? 154.272 182.271 188.012 1.00 133.36 691 SER B N 1
ATOM 11168 C CA . SER B 2 695 ? 153.707 183.348 187.213 1.00 133.36 691 SER B CA 1
ATOM 11169 C C . SER B 2 695 ? 154.512 184.612 187.484 1.00 133.36 691 SER B C 1
ATOM 11170 O O . SER B 2 695 ? 155.383 184.641 188.356 1.00 133.36 691 SER B O 1
ATOM 11173 N N . LEU B 2 696 ? 154.220 185.666 186.725 1.00 140.74 692 LEU B N 1
ATOM 11174 C CA . LEU B 2 696 ? 155.028 186.875 186.798 1.00 140.74 692 LEU B CA 1
ATOM 11175 C C . LEU B 2 696 ? 154.177 188.102 186.506 1.00 140.74 692 LEU B C 1
ATOM 11176 O O . LEU B 2 696 ? 153.313 188.073 185.625 1.00 140.74 692 LEU B O 1
ATOM 11181 N N . GLU B 2 697 ? 154.430 189.181 187.246 1.00 148.85 693 GLU B N 1
ATOM 11182 C CA . GLU B 2 697 ? 153.800 190.472 186.983 1.00 148.85 693 GLU B CA 1
ATOM 11183 C C . GLU B 2 697 ? 154.890 191.481 186.646 1.00 148.85 693 GLU B C 1
ATOM 11184 O O . GLU B 2 697 ? 155.788 191.720 187.459 1.00 148.85 693 GLU B O 1
ATOM 11190 N N . LEU B 2 698 ? 154.812 192.081 185.461 1.00 150.51 694 LEU B N 1
ATOM 11191 C CA . LEU B 2 698 ? 155.936 192.832 184.919 1.00 150.51 694 LEU B CA 1
ATOM 11192 C C . LEU B 2 698 ? 155.536 194.255 184.554 1.00 150.51 694 LEU B C 1
ATOM 11193 O O . LEU B 2 698 ? 154.419 194.499 184.088 1.00 150.51 694 LEU B O 1
ATOM 11198 N N . GLY B 2 699 ? 156.462 195.191 184.778 1.00 156.34 695 GLY B N 1
ATOM 11199 C CA . GLY B 2 699 ? 156.325 196.558 184.324 1.00 156.34 695 GLY B CA 1
ATOM 11200 C C . GLY B 2 699 ? 155.938 197.571 185.383 1.00 156.34 695 GLY B C 1
ATOM 11201 O O . GLY B 2 699 ? 155.997 198.774 185.105 1.00 156.34 695 GLY B O 1
ATOM 11202 N N . HIS B 2 700 ? 155.545 197.132 186.576 1.00 159.69 696 HIS B N 1
ATOM 11203 C CA . HIS B 2 700 ? 155.004 198.052 187.569 1.00 159.69 696 HIS B CA 1
ATOM 11204 C C . HIS B 2 700 ? 156.068 199.035 188.045 1.00 159.69 696 HIS B C 1
ATOM 11205 O O . HIS B 2 700 ? 157.144 198.634 188.497 1.00 159.69 696 HIS B O 1
ATOM 11212 N N . SER B 2 701 ? 155.761 200.332 187.947 1.00 163.59 697 SER B N 1
ATOM 11213 C CA . SER B 2 701 ? 156.689 201.363 188.401 1.00 163.59 697 SER B CA 1
ATOM 11214 C C . SER B 2 701 ? 156.692 201.509 189.917 1.00 163.59 697 SER B C 1
ATOM 11215 O O . SER B 2 701 ? 157.733 201.820 190.505 1.00 163.59 697 SER B O 1
ATOM 11218 N N . ALA B 2 702 ? 155.548 201.308 190.571 1.00 164.85 698 ALA B N 1
ATOM 11219 C CA . ALA B 2 702 ? 155.571 201.234 192.026 1.00 164.85 698 ALA B CA 1
ATOM 11220 C C . ALA B 2 702 ? 156.405 200.050 192.489 1.00 164.85 698 ALA B C 1
ATOM 11221 O O . ALA B 2 702 ? 157.064 200.118 193.531 1.00 164.85 698 ALA B O 1
ATOM 11223 N N . ALA B 2 703 ? 156.424 198.972 191.704 1.00 162.78 699 ALA B N 1
ATOM 11224 C CA . ALA B 2 703 ? 157.261 197.833 192.048 1.00 162.78 699 ALA B CA 1
ATOM 11225 C C . ALA B 2 703 ? 158.744 198.141 191.864 1.00 162.78 699 ALA B C 1
ATOM 11226 O O . ALA B 2 703 ? 159.575 197.611 192.607 1.00 162.78 699 ALA B O 1
ATOM 11228 N N . THR B 2 704 ? 159.110 198.991 190.898 1.00 162.01 700 THR B N 1
ATOM 11229 C CA . THR B 2 704 ? 160.522 199.352 190.799 1.00 162.01 700 THR B CA 1
ATOM 11230 C C . THR B 2 704 ? 160.908 200.377 191.857 1.00 162.01 700 THR B C 1
ATOM 11231 O O . THR B 2 704 ? 162.060 200.397 192.300 1.00 162.01 700 THR B O 1
ATOM 11235 N N . ARG B 2 705 ? 159.961 201.202 192.309 1.00 165.26 701 ARG B N 1
ATOM 11236 C CA . ARG B 2 705 ? 160.205 201.978 193.520 1.00 165.26 701 ARG B CA 1
ATOM 11237 C C . ARG B 2 705 ? 160.441 201.053 194.708 1.00 165.26 701 ARG B C 1
ATOM 11238 O O . ARG B 2 705 ? 161.324 201.300 195.539 1.00 165.26 701 ARG B O 1
ATOM 11246 N N . ALA B 2 706 ? 159.666 199.969 194.791 1.00 163.08 702 ALA B N 1
ATOM 11247 C CA . ALA B 2 706 ? 159.862 198.982 195.847 1.00 163.08 702 ALA B CA 1
ATOM 11248 C C . ALA B 2 706 ? 161.236 198.328 195.754 1.00 163.08 702 ALA B C 1
ATOM 11249 O O . ALA B 2 706 ? 161.913 198.141 196.772 1.00 163.08 702 ALA B O 1
ATOM 11251 N N . ILE B 2 707 ? 161.661 197.962 194.542 1.00 160.23 703 ILE B N 1
ATOM 11252 C CA . ILE B 2 707 ? 162.954 197.301 194.388 1.00 160.23 703 ILE B CA 1
ATOM 11253 C C . ILE B 2 707 ? 164.087 198.273 194.700 1.00 160.23 703 ILE B C 1
ATOM 11254 O O . ILE B 2 707 ? 165.117 197.874 195.255 1.00 160.23 703 ILE B O 1
ATOM 11259 N N . LYS B 2 708 ? 163.920 199.557 194.365 1.00 162.26 704 LYS B N 1
ATOM 11260 C CA . LYS B 2 708 ? 164.914 200.557 194.744 1.00 162.26 704 LYS B CA 1
ATOM 11261 C C . LYS B 2 708 ? 164.969 200.732 196.256 1.00 162.26 704 LYS B C 1
ATOM 11262 O O . LYS B 2 708 ? 166.051 200.912 196.827 1.00 162.26 704 LYS B O 1
ATOM 11268 N N . ALA B 2 709 ? 163.811 200.693 196.920 1.00 163.78 705 ALA B N 1
ATOM 11269 C CA . ALA B 2 709 ? 163.794 200.734 198.379 1.00 163.78 705 ALA B CA 1
ATOM 11270 C C . ALA B 2 709 ? 164.501 199.519 198.966 1.00 163.78 705 ALA B C 1
ATOM 11271 O O . ALA B 2 709 ? 165.186 199.623 199.990 1.00 163.78 705 ALA B O 1
ATOM 11273 N N . SER B 2 710 ? 164.336 198.356 198.332 1.00 162.31 706 SER B N 1
ATOM 11274 C CA . SER B 2 710 ? 165.035 197.156 198.782 1.00 162.31 706 SER B CA 1
ATOM 11275 C C . SER B 2 710 ? 166.544 197.311 198.651 1.00 162.31 706 SER B C 1
ATOM 11276 O O . SER B 2 710 ? 167.296 196.929 199.556 1.00 162.31 706 SER B O 1
ATOM 11279 N N . GLY B 2 711 ? 167.007 197.866 197.536 1.00 160.98 707 GLY B N 1
ATOM 11280 C CA . GLY B 2 711 ? 168.420 198.003 197.289 1.00 160.98 707 GLY B CA 1
ATOM 11281 C C . GLY B 2 711 ? 169.102 196.657 197.148 1.00 160.98 707 GLY B C 1
ATOM 11282 O O . GLY B 2 711 ? 168.512 195.682 196.673 1.00 160.98 707 GLY B O 1
ATOM 11283 N N . PRO B 2 712 ? 170.364 196.577 197.569 1.00 161.82 708 PRO B N 1
ATOM 11284 C CA . PRO B 2 712 ? 171.137 195.339 197.411 1.00 161.82 708 PRO B CA 1
ATOM 11285 C C . PRO B 2 712 ? 171.117 194.396 198.604 1.00 161.82 708 PRO B C 1
ATOM 11286 O O . PRO B 2 712 ? 171.679 193.299 198.499 1.00 161.82 708 PRO B O 1
ATOM 11290 N N . GLY B 2 713 ? 170.503 194.770 199.724 1.00 162.75 709 GLY B N 1
ATOM 11291 C CA . GLY B 2 713 ? 170.545 193.920 200.899 1.00 162.75 709 GLY B CA 1
ATOM 11292 C C . GLY B 2 713 ? 169.291 193.896 201.750 1.00 162.75 709 GLY B C 1
ATOM 11293 O O . GLY B 2 713 ? 169.354 193.525 202.926 1.00 162.75 709 GLY B O 1
ATOM 11294 N N . SER B 2 714 ? 168.150 194.283 201.185 1.00 162.10 710 SER B N 1
ATOM 11295 C CA . SER B 2 714 ? 166.900 194.333 201.930 1.00 162.10 710 SER B CA 1
ATOM 11296 C C . SER B 2 714 ? 165.763 193.774 201.083 1.00 162.10 710 SER B C 1
ATOM 11297 O O . SER B 2 714 ? 165.875 193.623 199.864 1.00 162.10 710 SER B O 1
ATOM 11300 N N . LYS B 2 715 ? 164.658 193.462 201.756 1.00 159.60 711 LYS B N 1
ATOM 11301 C CA . LYS B 2 715 ? 163.485 192.908 201.097 1.00 159.60 711 LYS B CA 1
ATOM 11302 C C . LYS B 2 715 ? 162.794 193.960 200.239 1.00 159.60 711 LYS B C 1
ATOM 11303 O O . LYS B 2 715 ? 162.838 195.160 200.528 1.00 159.60 711 LYS B O 1
ATOM 11309 N N . ARG B 2 716 ? 162.141 193.492 199.173 1.00 159.37 712 ARG B N 1
ATOM 11310 C CA . ARG B 2 716 ? 161.433 194.365 198.236 1.00 159.37 712 ARG B CA 1
ATOM 11311 C C . ARG B 2 716 ? 160.016 194.594 198.753 1.00 159.37 712 ARG B C 1
ATOM 11312 O O . ARG B 2 716 ? 159.046 193.970 198.319 1.00 159.37 712 ARG B O 1
ATOM 11320 N N . LEU B 2 717 ? 159.903 195.519 199.704 1.00 160.15 713 LEU B N 1
ATOM 11321 C CA . LEU B 2 717 ? 158.614 195.850 200.297 1.00 160.15 713 LEU B CA 1
ATOM 11322 C C . LEU B 2 717 ? 157.799 196.665 199.302 1.00 160.15 713 LEU B C 1
ATOM 11323 O O . LEU B 2 717 ? 158.253 197.714 198.832 1.00 160.15 713 LEU B O 1
ATOM 11328 N N . GLY B 2 718 ? 156.593 196.197 198.998 1.00 162.01 714 GLY B N 1
ATOM 11329 C CA . GLY B 2 718 ? 155.768 196.800 197.974 1.00 162.01 714 GLY B CA 1
ATOM 11330 C C . GLY B 2 718 ? 155.780 196.089 196.640 1.00 162.01 714 GLY B C 1
ATOM 11331 O O . GLY B 2 718 ? 155.233 196.625 195.668 1.00 162.01 714 GLY B O 1
ATOM 11332 N N . ILE B 2 719 ? 156.386 194.899 196.560 1.00 160.56 715 ILE B N 1
ATOM 11333 C CA . ILE B 2 719 ? 156.450 194.141 195.315 1.00 160.56 715 ILE B CA 1
ATOM 11334 C C . ILE B 2 719 ? 155.219 193.262 195.113 1.00 160.56 715 ILE B C 1
ATOM 11335 O O . ILE B 2 719 ? 155.133 192.545 194.107 1.00 160.56 715 ILE B O 1
ATOM 11340 N N . ASP B 2 720 ? 154.248 193.319 196.027 1.00 162.26 716 ASP B N 1
ATOM 11341 C CA . ASP B 2 720 ? 153.113 192.403 196.032 1.00 162.26 716 ASP B CA 1
ATOM 11342 C C . ASP B 2 720 ? 152.170 192.597 194.852 1.00 162.26 716 ASP B C 1
ATOM 11343 O O . ASP B 2 720 ? 151.289 191.756 194.645 1.00 162.26 716 ASP B O 1
ATOM 11348 N N . GLY B 2 721 ? 152.316 193.670 194.086 1.00 166.41 717 GLY B N 1
ATOM 11349 C CA . GLY B 2 721 ? 151.389 193.945 193.010 1.00 166.41 717 GLY B CA 1
ATOM 11350 C C . GLY B 2 721 ? 150.184 194.729 193.482 1.00 166.41 717 GLY B C 1
ATOM 11351 O O . GLY B 2 721 ? 150.095 195.188 194.625 1.00 166.41 717 GLY B O 1
ATOM 11352 N N . ASP B 2 722 ? 149.224 194.873 192.567 1.00 169.29 718 ASP B N 1
ATOM 11353 C CA . ASP B 2 722 ? 148.054 195.726 192.780 1.00 169.29 718 ASP B CA 1
ATOM 11354 C C . ASP B 2 722 ? 148.481 197.151 193.125 1.00 169.29 718 ASP B C 1
ATOM 11355 O O . ASP B 2 722 ? 147.884 197.815 193.974 1.00 169.29 718 ASP B O 1
ATOM 11360 N N . ARG B 2 723 ? 149.531 197.619 192.456 1.00 167.88 719 ARG B N 1
ATOM 11361 C CA . ARG B 2 723 ? 150.098 198.940 192.676 1.00 167.88 719 ARG B CA 1
ATOM 11362 C C . ARG B 2 723 ? 150.046 199.735 191.380 1.00 167.88 719 ARG B C 1
ATOM 11363 O O . ARG B 2 723 ? 150.333 199.202 190.303 1.00 167.88 719 ARG B O 1
ATOM 11371 N N . GLU B 2 724 ? 149.677 201.009 191.487 1.00 170.77 720 GLU B N 1
ATOM 11372 C CA . GLU B 2 724 ? 149.617 201.866 190.312 1.00 170.77 720 GLU B CA 1
ATOM 11373 C C . GLU B 2 724 ? 151.009 202.055 189.721 1.00 170.77 720 GLU B C 1
ATOM 11374 O O . GLU B 2 724 ? 151.999 202.191 190.444 1.00 170.77 720 GLU B O 1
ATOM 11380 N N . ALA B 2 725 ? 151.083 202.050 188.393 1.00 167.39 721 ALA B N 1
ATOM 11381 C CA . ALA B 2 725 ? 152.347 202.153 187.679 1.00 167.39 721 ALA B CA 1
ATOM 11382 C C . ALA B 2 725 ? 152.281 203.308 186.694 1.00 167.39 721 ALA B C 1
ATOM 11383 O O . ALA B 2 725 ? 151.316 203.422 185.932 1.00 167.39 721 ALA B O 1
ATOM 11385 N N . VAL B 2 726 ? 153.300 204.161 186.714 1.00 166.19 722 VAL B N 1
ATOM 11386 C CA . VAL B 2 726 ? 153.409 205.242 185.738 1.00 166.19 722 VAL B CA 1
ATOM 11387 C C . VAL B 2 726 ? 153.832 204.624 184.410 1.00 166.19 722 VAL B C 1
ATOM 11388 O O . VAL B 2 726 ? 154.489 203.572 184.402 1.00 166.19 722 VAL B O 1
ATOM 11392 N N . PRO B 2 727 ? 153.457 205.210 183.273 1.00 165.19 723 PRO B N 1
ATOM 11393 C CA . PRO B 2 727 ? 153.824 204.612 181.983 1.00 165.19 723 PRO B CA 1
ATOM 11394 C C . PRO B 2 727 ? 155.332 204.540 181.813 1.00 165.19 723 PRO B C 1
ATOM 11395 O O . PRO B 2 727 ? 156.064 205.456 182.194 1.00 165.19 723 PRO B O 1
ATOM 11399 N N . LEU B 2 728 ? 155.794 203.437 181.229 1.00 159.28 724 LEU B N 1
ATOM 11400 C CA . LEU B 2 728 ? 157.211 203.233 180.972 1.00 159.28 724 LEU B CA 1
ATOM 11401 C C . LEU B 2 728 ? 157.397 202.763 179.535 1.00 159.28 724 LEU B C 1
ATOM 11402 O O . LEU B 2 728 ? 156.467 202.264 178.897 1.00 159.28 724 LEU B O 1
ATOM 11407 N N . THR B 2 729 ? 158.612 202.940 179.025 1.00 151.95 725 THR B N 1
ATOM 11408 C CA . THR B 2 729 ? 158.944 202.529 177.662 1.00 151.95 725 THR B CA 1
ATOM 11409 C C . THR B 2 729 ? 159.245 201.036 177.671 1.00 151.95 725 THR B C 1
ATOM 11410 O O . THR B 2 729 ? 160.342 200.615 178.046 1.00 151.95 725 THR B O 1
ATOM 11414 N N . LEU B 2 730 ? 158.275 200.226 177.254 1.00 145.91 726 LEU B N 1
ATOM 11415 C CA . LEU B 2 730 ? 158.398 198.776 177.298 1.00 145.91 726 LEU B CA 1
ATOM 11416 C C . LEU B 2 730 ? 158.608 198.221 175.897 1.00 145.91 726 LEU B C 1
ATOM 11417 O O . LEU B 2 730 ? 157.870 198.563 174.964 1.00 145.91 726 LEU B O 1
ATOM 11422 N N . GLN B 2 731 ? 159.612 197.362 175.763 1.00 130.94 727 GLN B N 1
ATOM 11423 C CA . GLN B 2 731 ? 159.820 196.548 174.577 1.00 130.94 727 GLN B CA 1
ATOM 11424 C C . GLN B 2 731 ? 159.494 195.105 174.928 1.00 130.94 727 GLN B C 1
ATOM 11425 O O . GLN B 2 731 ? 160.018 194.570 175.911 1.00 130.94 727 GLN B O 1
ATOM 11431 N N . ILE B 2 732 ? 158.637 194.484 174.125 1.00 120.73 728 ILE B N 1
ATOM 11432 C CA . ILE B 2 732 ? 158.209 193.105 174.322 1.00 120.73 728 ILE B CA 1
ATOM 11433 C C . ILE B 2 732 ? 158.787 192.266 173.193 1.00 120.73 728 ILE B C 1
ATOM 11434 O O . ILE B 2 732 ? 158.525 192.536 172.015 1.00 120.73 728 ILE B O 1
ATOM 11439 N N . ILE B 2 733 ? 159.561 191.246 173.548 1.00 109.01 729 ILE B N 1
ATOM 11440 C CA . ILE B 2 733 ? 160.138 190.308 172.597 1.00 109.01 729 ILE B CA 1
ATOM 11441 C C . ILE B 2 733 ? 159.578 188.942 172.953 1.00 109.01 729 ILE B C 1
ATOM 11442 O O . ILE B 2 733 ? 159.755 188.479 174.084 1.00 109.01 729 ILE B O 1
ATOM 11447 N N . TYR B 2 734 ? 158.909 188.296 172.008 1.00 97.05 730 TYR B N 1
ATOM 11448 C CA . TYR B 2 734 ? 158.369 186.972 172.286 1.00 97.05 730 TYR B CA 1
ATOM 11449 C C . TYR B 2 734 ? 158.767 185.985 171.202 1.00 97.05 730 TYR B C 1
ATOM 11450 O O . TYR B 2 734 ? 158.809 186.327 170.016 1.00 97.05 730 TYR B O 1
ATOM 11459 N N . SER B 2 735 ? 159.062 184.758 171.625 1.00 85.49 731 SER B N 1
ATOM 11460 C CA . SER B 2 735 ? 159.423 183.672 170.727 1.00 85.49 731 SER B CA 1
ATOM 11461 C C . SER B 2 735 ? 158.252 182.707 170.605 1.00 85.49 731 SER B C 1
ATOM 11462 O O . SER B 2 735 ? 157.696 182.265 171.615 1.00 85.49 731 SER B O 1
ATOM 11465 N N . LYS B 2 736 ? 157.885 182.384 169.369 1.00 72.35 732 LYS B N 1
ATOM 11466 C CA . LYS B 2 736 ? 156.734 181.542 169.084 1.00 72.35 732 LYS B CA 1
ATOM 11467 C C . LYS B 2 736 ? 157.127 180.447 168.102 1.00 72.35 732 LYS B C 1
ATOM 11468 O O . LYS B 2 736 ? 158.013 180.632 167.264 1.00 72.35 732 LYS B O 1
ATOM 11474 N N . GLY B 2 737 ? 156.467 179.301 168.222 1.00 60.51 733 GLY B N 1
ATOM 11475 C CA . GLY B 2 737 ? 156.619 178.226 167.266 1.00 60.51 733 GLY B CA 1
ATOM 11476 C C . GLY B 2 737 ? 157.597 177.132 167.630 1.00 60.51 733 GLY B C 1
ATOM 11477 O O . GLY B 2 737 ? 158.001 176.375 166.741 1.00 60.51 733 GLY B O 1
ATOM 11478 N N . ALA B 2 738 ? 157.984 177.014 168.898 1.00 60.67 734 ALA B N 1
ATOM 11479 C CA . ALA B 2 738 ? 158.966 176.009 169.286 1.00 60.67 734 ALA B CA 1
ATOM 11480 C C . ALA B 2 738 ? 158.409 174.592 169.286 1.00 60.67 734 ALA B C 1
ATOM 11481 O O . ALA B 2 738 ? 159.148 173.665 169.638 1.00 60.67 734 ALA B O 1
ATOM 11483 N N . ILE B 2 739 ? 157.142 174.392 168.916 1.00 52.90 735 ILE B N 1
ATOM 11484 C CA . ILE B 2 739 ? 156.607 173.037 168.832 1.00 52.90 735 ILE B CA 1
ATOM 11485 C C . ILE B 2 739 ? 157.272 172.265 167.699 1.00 52.90 735 ILE B C 1
ATOM 11486 O O . ILE B 2 739 ? 157.510 171.056 167.811 1.00 52.90 735 ILE B O 1
ATOM 11491 N N . SER B 2 740 ? 157.589 172.942 166.599 1.00 50.15 736 SER B N 1
ATOM 11492 C CA . SER B 2 740 ? 158.206 172.312 165.443 1.00 50.15 736 SER B CA 1
ATOM 11493 C C . SER B 2 740 ? 159.705 172.561 165.371 1.00 50.15 736 SER B C 1
ATOM 11494 O O . SER B 2 740 ? 160.325 172.253 164.349 1.00 50.15 736 SER B O 1
ATOM 11497 N N . GLY B 2 741 ? 160.299 173.107 166.428 1.00 51.96 737 GLY B N 1
ATOM 11498 C CA . GLY B 2 741 ? 161.714 173.409 166.426 1.00 51.96 737 GLY B CA 1
ATOM 11499 C C . GLY B 2 741 ? 162.092 174.695 165.731 1.00 51.96 737 GLY B C 1
ATOM 11500 O O . GLY B 2 741 ? 163.288 174.968 165.579 1.00 51.96 737 GLY B O 1
ATOM 11501 N N . ARG B 2 742 ? 161.118 175.493 165.304 1.00 50.11 738 ARG B N 1
ATOM 11502 C CA . ARG B 2 742 ? 161.364 176.745 164.599 1.00 50.11 738 ARG B CA 1
ATOM 11503 C C . ARG B 2 742 ? 160.986 177.897 165.520 1.00 50.11 738 ARG B C 1
ATOM 11504 O O . ARG B 2 742 ? 159.802 178.210 165.678 1.00 50.11 738 ARG B O 1
ATOM 11512 N N . SER B 2 743 ? 161.991 178.532 166.117 1.00 61.71 739 SER B N 1
ATOM 11513 C CA . SER B 2 743 ? 161.773 179.628 167.052 1.00 61.71 739 SER B CA 1
ATOM 11514 C C . SER B 2 743 ? 161.732 180.944 166.287 1.00 61.71 739 SER B C 1
ATOM 11515 O O . SER B 2 743 ? 162.727 181.341 165.672 1.00 61.71 739 SER B O 1
ATOM 11518 N N . ARG B 2 744 ? 160.588 181.620 166.332 1.00 69.06 740 ARG B N 1
ATOM 11519 C CA . ARG B 2 744 ? 160.382 182.877 165.622 1.00 69.06 740 ARG B CA 1
ATOM 11520 C C . ARG B 2 744 ? 160.276 184.007 166.637 1.00 69.06 740 ARG B C 1
ATOM 11521 O O . ARG B 2 744 ? 159.377 184.000 167.483 1.00 69.06 740 ARG B O 1
ATOM 11529 N N . TRP B 2 745 ? 161.188 184.971 166.545 1.00 89.57 741 TRP B N 1
ATOM 11530 C CA . TRP B 2 745 ? 161.221 186.106 167.455 1.00 89.57 741 TRP B CA 1
ATOM 11531 C C . TRP B 2 745 ? 160.436 187.275 166.877 1.00 89.57 741 TRP B C 1
ATOM 11532 O O . TRP B 2 745 ? 160.554 187.589 165.689 1.00 89.57 741 TRP B O 1
ATOM 11543 N N . SER B 2 746 ? 159.636 187.921 167.722 1.00 99.42 742 SER B N 1
ATOM 11544 C CA . SER B 2 746 ? 158.879 189.092 167.308 1.00 99.42 742 SER B CA 1
ATOM 11545 C C . SER B 2 746 ? 159.012 190.179 168.364 1.00 99.42 742 SER B C 1
ATOM 11546 O O . SER B 2 746 ? 159.162 189.894 169.556 1.00 99.42 742 SER B O 1
ATOM 11549 N N . ASN B 2 747 ? 158.940 191.432 167.909 1.00 113.23 743 ASN B N 1
ATOM 11550 C CA . ASN B 2 747 ? 159.278 192.597 168.714 1.00 113.23 743 ASN B CA 1
ATOM 11551 C C . ASN B 2 747 ? 158.175 193.645 168.640 1.00 113.23 743 ASN B C 1
ATOM 11552 O O . ASN B 2 747 ? 157.607 193.892 167.572 1.00 113.23 743 ASN B O 1
ATOM 11557 N N . MET B 2 748 ? 157.884 194.258 169.787 1.00 122.11 744 MET B N 1
ATOM 11558 C CA . MET B 2 748 ? 157.075 195.466 169.875 1.00 122.11 744 MET B CA 1
ATOM 11559 C C . MET B 2 748 ? 157.779 196.455 170.793 1.00 122.11 744 MET B C 1
ATOM 11560 O O . MET B 2 748 ? 158.483 196.060 171.724 1.00 122.11 744 MET B O 1
ATOM 11565 N N . GLU B 2 749 ? 157.573 197.746 170.537 1.00 138.75 745 GLU B N 1
ATOM 11566 C CA . GLU B 2 749 ? 158.210 198.807 171.320 1.00 138.75 745 GLU B CA 1
ATOM 11567 C C . GLU B 2 749 ? 157.191 199.924 171.520 1.00 138.75 745 GLU B C 1
ATOM 11568 O O . GLU B 2 749 ? 156.937 200.706 170.599 1.00 138.75 745 GLU B O 1
ATOM 11574 N N . LYS B 2 750 ? 156.619 200.008 172.717 1.00 156.02 746 LYS B N 1
ATOM 11575 C CA . LYS B 2 750 ? 155.551 200.971 172.975 1.00 156.02 746 LYS B CA 1
ATOM 11576 C C . LYS B 2 750 ? 155.646 201.420 174.430 1.00 156.02 746 LYS B C 1
ATOM 11577 O O . LYS B 2 750 ? 156.683 201.254 175.079 1.00 156.02 746 LYS B O 1
ATOM 11583 N N . LEU B 2 751 ? 154.569 202.014 174.936 1.00 161.59 747 LEU B N 1
ATOM 11584 C CA . LEU B 2 751 ? 154.472 202.438 176.326 1.00 161.59 747 LEU B CA 1
ATOM 11585 C C . LEU B 2 751 ? 153.509 201.515 177.059 1.00 161.59 747 LEU B C 1
ATOM 11586 O O . LEU B 2 751 ? 152.429 201.204 176.546 1.00 161.59 747 LEU B O 1
ATOM 11591 N N . CYS B 2 752 ? 153.901 201.085 178.256 1.00 161.18 748 CYS B N 1
ATOM 11592 C CA . CYS B 2 752 ? 153.161 200.065 178.982 1.00 161.18 748 CYS B CA 1
ATOM 11593 C C . CYS B 2 752 ? 153.340 200.268 180.479 1.00 161.18 748 CYS B C 1
ATOM 11594 O O . CYS B 2 752 ? 154.266 200.949 180.931 1.00 161.18 748 CYS B O 1
ATOM 11597 N N . THR B 2 753 ? 152.415 199.685 181.245 1.00 164.89 749 THR B N 1
ATOM 11598 C CA . THR B 2 753 ? 152.483 199.678 182.701 1.00 164.89 749 THR B CA 1
ATOM 11599 C C . THR B 2 753 ? 152.475 198.276 183.291 1.00 164.89 749 THR B C 1
ATOM 11600 O O . THR B 2 753 ? 153.293 197.977 184.167 1.00 164.89 749 THR B O 1
ATOM 11604 N N . SER B 2 754 ? 151.565 197.407 182.851 1.00 159.36 750 SER B N 1
ATOM 11605 C CA . SER B 2 754 ? 151.388 196.097 183.463 1.00 159.36 750 SER B CA 1
ATOM 11606 C C . SER B 2 754 ? 151.297 195.013 182.399 1.00 159.36 750 SER 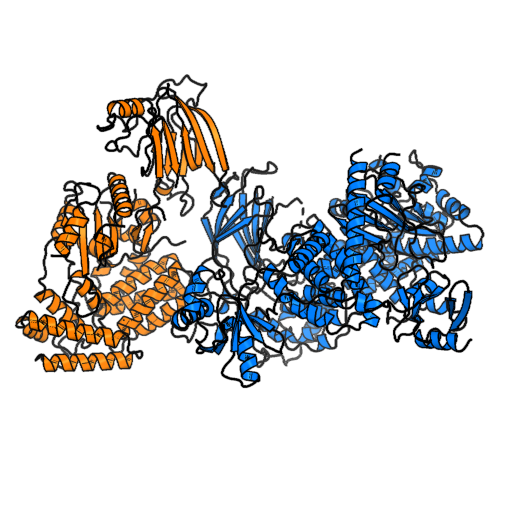B C 1
ATOM 11607 O O . SER B 2 754 ? 150.619 195.183 181.382 1.00 159.36 750 SER B O 1
ATOM 11610 N N . VAL B 2 755 ? 151.985 193.899 182.643 1.00 148.77 751 VAL B N 1
ATOM 11611 C CA . VAL B 2 755 ? 151.925 192.716 181.790 1.00 148.77 751 VAL B CA 1
ATOM 11612 C C . VAL B 2 755 ? 151.844 191.486 182.684 1.00 148.77 751 VAL B C 1
ATOM 11613 O O . VAL B 2 755 ? 152.557 191.392 183.691 1.00 148.77 751 VAL B O 1
ATOM 11617 N N . ASN B 2 756 ? 150.973 190.544 182.320 1.00 140.54 752 ASN B N 1
ATOM 11618 C CA . ASN B 2 756 ? 150.845 189.284 183.035 1.00 140.54 752 ASN B CA 1
ATOM 11619 C C . ASN B 2 756 ? 151.567 188.187 182.265 1.00 140.54 752 ASN B C 1
ATOM 11620 O O . ASN B 2 756 ? 151.428 188.078 181.044 1.00 140.54 752 ASN B O 1
ATOM 11625 N N . LEU B 2 757 ? 152.344 187.377 182.981 1.00 133.91 753 LEU B N 1
ATOM 11626 C CA . LEU B 2 757 ? 153.102 186.274 182.396 1.00 133.91 753 LEU B CA 1
ATOM 11627 C C . LEU B 2 757 ? 152.661 185.024 183.146 1.00 133.91 753 LEU B C 1
ATOM 11628 O O . LEU B 2 757 ? 153.212 184.709 184.203 1.00 133.91 753 LEU B O 1
ATOM 11633 N N . SER B 2 758 ? 151.662 184.323 182.621 1.00 126.68 754 SER B N 1
ATOM 11634 C CA . SER B 2 758 ? 151.036 183.235 183.354 1.00 126.68 754 SER B CA 1
ATOM 11635 C C . SER B 2 758 ? 151.372 181.892 182.723 1.00 126.68 754 SER B C 1
ATOM 11636 O O . SER B 2 758 ? 151.691 181.800 181.534 1.00 126.68 754 SER B O 1
ATOM 11639 N N . LYS B 2 759 ? 151.313 180.851 183.544 1.00 118.14 755 LYS B N 1
ATOM 11640 C CA . LYS B 2 759 ? 151.468 179.485 183.072 1.00 118.14 755 LYS B CA 1
ATOM 11641 C C . LYS B 2 759 ? 150.096 178.877 182.828 1.00 118.14 755 LYS B C 1
ATOM 11642 O O . LYS B 2 759 ? 149.196 179.003 183.665 1.00 118.14 755 LYS B O 1
ATOM 11648 N N . ALA B 2 760 ? 149.937 178.225 181.675 1.00 116.29 756 ALA B N 1
ATOM 11649 C CA . ALA B 2 760 ? 148.673 177.566 181.375 1.00 116.29 756 ALA B CA 1
ATOM 11650 C C . ALA B 2 760 ? 148.374 176.455 182.371 1.00 116.29 756 ALA B C 1
ATOM 11651 O O . ALA B 2 760 ? 147.205 176.130 182.599 1.00 116.29 756 ALA B O 1
ATOM 11653 N N . CYS B 2 761 ? 149.411 175.879 182.988 1.00 115.81 757 CYS B N 1
ATOM 11654 C CA . CYS B 2 761 ? 149.213 174.788 183.937 1.00 115.81 757 CYS B CA 1
ATOM 11655 C C . CYS B 2 761 ? 148.405 175.213 185.156 1.00 115.81 757 CYS B C 1
ATOM 11656 O O . CYS B 2 761 ? 147.836 174.353 185.837 1.00 115.81 757 CYS B O 1
ATOM 11659 N N . ARG B 2 762 ? 148.350 176.512 185.457 1.00 116.19 758 ARG B N 1
ATOM 11660 C CA . ARG B 2 762 ? 147.491 176.973 186.541 1.00 116.19 758 ARG B CA 1
ATOM 11661 C C . ARG B 2 762 ? 146.018 176.845 186.176 1.00 116.19 758 ARG B C 1
ATOM 11662 O O . ARG B 2 762 ? 145.180 176.611 187.054 1.00 116.19 758 ARG B O 1
ATOM 11670 N N . GLN B 2 763 ? 145.684 176.997 184.893 1.00 114.12 759 GLN B N 1
ATOM 11671 C CA . GLN B 2 763 ? 144.320 176.858 184.398 1.00 114.12 759 GLN B CA 1
ATOM 11672 C C . GLN B 2 763 ? 144.244 175.841 183.262 1.00 114.12 759 GLN B C 1
ATOM 11673 O O . GLN B 2 763 ? 143.431 175.978 182.346 1.00 114.12 759 GLN B O 1
ATOM 11679 N N . GLN B 2 764 ? 145.094 174.813 183.316 1.00 107.72 760 GLN B N 1
ATOM 11680 C CA . GLN B 2 764 ? 145.176 173.810 182.260 1.00 107.72 760 GLN B CA 1
ATOM 11681 C C . GLN B 2 764 ? 143.982 172.864 182.247 1.00 107.72 760 GLN B C 1
ATOM 11682 O O . GLN B 2 764 ? 143.808 172.125 181.272 1.00 107.72 760 GLN B O 1
ATOM 11688 N N . GLU B 2 765 ? 143.147 172.883 183.289 1.00 109.55 761 GLU B N 1
ATOM 11689 C CA . GLU B 2 765 ? 141.990 171.998 183.341 1.00 109.55 761 GLU B CA 1
ATOM 11690 C C . GLU B 2 765 ? 141.003 172.264 182.210 1.00 109.55 761 GLU B C 1
ATOM 11691 O O . GLU B 2 765 ? 140.199 171.383 181.884 1.00 109.55 761 GLU B O 1
ATOM 11697 N N . GLU B 2 766 ? 141.048 173.450 181.604 1.00 110.38 762 GLU B N 1
ATOM 11698 C CA . GLU B 2 766 ? 140.118 173.837 180.549 1.00 110.38 762 GLU B CA 1
ATOM 11699 C C . GLU B 2 766 ? 140.848 174.188 179.255 1.00 110.38 762 GLU B C 1
ATOM 11700 O O . GLU B 2 766 ? 140.351 174.977 178.449 1.00 110.38 762 GLU B O 1
ATOM 11706 N N . LEU B 2 767 ? 142.030 173.608 179.044 1.00 103.32 763 LEU B N 1
ATOM 11707 C CA . LEU B 2 767 ? 142.830 173.909 177.862 1.00 103.32 763 LEU B CA 1
ATOM 11708 C C . LEU B 2 767 ? 143.351 172.635 177.208 1.00 103.32 763 LEU B C 1
ATOM 11709 O O . LEU B 2 767 ? 142.929 171.529 177.560 1.00 103.32 763 LEU B O 1
ATOM 11714 N N . ASP B 2 768 ? 144.263 172.788 176.251 1.00 86.68 764 ASP B N 1
ATOM 11715 C CA . ASP B 2 768 ? 144.850 171.643 175.567 1.00 86.68 764 ASP B CA 1
ATOM 11716 C C . ASP B 2 768 ? 145.679 170.806 176.535 1.00 86.68 764 ASP B C 1
ATOM 11717 O O . ASP B 2 768 ? 146.448 171.338 177.338 1.00 86.68 764 ASP B O 1
ATOM 11722 N N . SER B 2 769 ? 145.526 169.487 176.442 1.00 89.15 765 SER B N 1
ATOM 11723 C CA . SER B 2 769 ? 146.130 168.585 177.416 1.00 89.15 765 SER B CA 1
ATOM 11724 C C . SER B 2 769 ? 147.652 168.668 177.383 1.00 89.15 765 SER B C 1
ATOM 11725 O O . SER B 2 769 ? 148.263 168.665 176.311 1.00 89.15 765 SER B O 1
ATOM 11728 N N . SER B 2 770 ? 148.258 168.735 178.571 1.00 95.84 766 SER B N 1
ATOM 11729 C CA . SER B 2 770 ? 149.713 168.711 178.735 1.00 95.84 766 SER B CA 1
ATOM 11730 C C . SER B 2 770 ? 150.393 169.808 177.916 1.00 95.84 766 SER B C 1
ATOM 11731 O O . SER B 2 770 ? 151.330 169.559 177.154 1.00 95.84 766 SER B O 1
ATOM 11734 N N . THR B 2 771 ? 149.913 171.037 178.081 1.00 101.93 767 THR B N 1
ATOM 11735 C CA . THR B 2 771 ? 150.466 172.191 177.379 1.00 101.93 767 THR B CA 1
ATOM 11736 C C . THR B 2 771 ? 151.476 172.884 178.288 1.00 101.93 767 THR B C 1
ATOM 11737 O O . THR B 2 771 ? 151.105 173.471 179.309 1.00 101.93 767 THR B O 1
ATOM 11741 N N . GLU B 2 772 ? 152.753 172.816 177.913 1.00 112.01 768 GLU B N 1
ATOM 11742 C CA . GLU B 2 772 ? 153.823 173.445 178.677 1.00 112.01 768 GLU B CA 1
ATOM 11743 C C . GLU B 2 772 ? 154.071 174.892 178.271 1.00 112.01 768 GLU B C 1
ATOM 11744 O O . GLU B 2 772 ? 154.972 175.528 178.831 1.00 112.01 768 GLU B O 1
ATOM 11750 N N . ALA B 2 773 ? 153.305 175.422 177.321 1.00 115.35 769 ALA B N 1
ATOM 11751 C CA . ALA B 2 773 ? 153.526 176.772 176.832 1.00 115.35 769 ALA B CA 1
ATOM 11752 C C . ALA B 2 773 ? 153.153 177.802 177.898 1.00 115.35 769 ALA B C 1
ATOM 11753 O O . ALA B 2 773 ? 152.557 177.489 178.932 1.00 115.35 769 ALA B O 1
ATOM 11755 N N . LEU B 2 774 ? 153.517 179.052 177.628 1.00 119.10 770 LEU B N 1
ATOM 11756 C CA . LEU B 2 774 ? 153.243 180.166 178.521 1.00 119.10 770 LEU B CA 1
ATOM 11757 C C . LEU B 2 774 ? 152.282 181.129 177.836 1.00 119.10 770 LEU B C 1
ATOM 11758 O O . LEU B 2 774 ? 152.230 181.199 176.606 1.00 119.10 770 LEU B O 1
ATOM 11763 N N . THR B 2 775 ? 151.509 181.866 178.631 1.00 126.90 771 THR B N 1
ATOM 11764 C CA . THR B 2 775 ? 150.572 182.851 178.108 1.00 126.90 771 THR B CA 1
ATOM 11765 C C . THR B 2 775 ? 151.020 184.243 178.536 1.00 126.90 771 THR B C 1
ATOM 11766 O O . THR B 2 775 ? 151.197 184.506 179.733 1.00 126.90 771 THR B O 1
ATOM 11770 N N . LEU B 2 776 ? 151.204 185.128 177.560 1.00 131.68 772 LEU B N 1
ATOM 11771 C CA . LEU B 2 776 ? 151.504 186.530 177.810 1.00 131.68 772 LEU B CA 1
ATOM 11772 C C . LEU B 2 776 ? 150.217 187.322 177.632 1.00 131.68 772 LEU B C 1
ATOM 11773 O O . LEU B 2 776 ? 149.646 187.343 176.535 1.00 131.68 772 LEU B O 1
ATOM 11778 N N . ASN B 2 777 ? 149.759 187.958 178.706 1.00 141.11 773 ASN B N 1
ATOM 11779 C CA . ASN B 2 777 ? 148.484 188.655 178.731 1.00 141.11 773 ASN B CA 1
ATOM 11780 C C . ASN B 2 777 ? 148.712 190.150 178.896 1.00 141.11 773 ASN B C 1
ATOM 11781 O O . ASN B 2 777 ? 149.421 190.586 179.813 1.00 141.11 773 ASN B O 1
ATOM 11786 N N . LEU B 2 778 ? 148.114 190.923 177.997 1.00 151.78 774 LEU B N 1
ATOM 11787 C CA . LEU B 2 778 ? 148.098 192.378 178.065 1.00 151.78 774 LEU B CA 1
ATOM 11788 C C . LEU B 2 778 ? 146.705 192.796 178.520 1.00 151.78 774 LEU B C 1
ATOM 11789 O O . LEU B 2 778 ? 145.726 192.611 177.788 1.00 151.78 774 LEU B O 1
ATOM 11794 N N . THR B 2 779 ? 146.620 193.341 179.732 1.00 161.32 775 THR B N 1
ATOM 11795 C CA . THR B 2 779 ? 145.355 193.783 180.301 1.00 161.32 775 THR B CA 1
ATOM 11796 C C . THR B 2 779 ? 145.640 194.715 181.469 1.00 161.32 775 THR B C 1
ATOM 11797 O O . THR B 2 779 ? 146.685 194.614 182.118 1.00 161.32 775 THR B O 1
ATOM 11801 N N . GLU B 2 780 ? 144.694 195.617 181.728 1.00 166.57 776 GLU B N 1
ATOM 11802 C CA . GLU B 2 780 ? 144.801 196.613 182.794 1.00 166.57 776 GLU B CA 1
ATOM 11803 C C . GLU B 2 780 ? 146.128 197.367 182.700 1.00 166.57 776 GLU B C 1
ATOM 11804 O O . GLU B 2 780 ? 146.965 197.338 183.604 1.00 166.57 776 GLU B O 1
ATOM 11810 N N . VAL B 2 781 ? 146.307 198.048 181.572 1.00 168.64 777 VAL B N 1
ATOM 11811 C CA . VAL B 2 781 ? 147.561 198.708 181.234 1.00 168.64 777 VAL B CA 1
ATOM 11812 C C . VAL B 2 781 ? 147.315 200.207 181.127 1.00 168.64 777 VAL B C 1
ATOM 11813 O O . VAL B 2 781 ? 146.343 200.636 180.493 1.00 168.64 777 VAL B O 1
ATOM 11817 N N . VAL B 2 782 ? 148.181 200.993 181.775 1.00 172.48 778 VAL B N 1
ATOM 11818 C CA . VAL B 2 782 ? 148.231 202.452 181.666 1.00 172.48 778 VAL B CA 1
ATOM 11819 C C . VAL B 2 782 ? 147.045 203.102 182.374 1.00 172.48 778 VAL B C 1
ATOM 11820 O O . VAL B 2 782 ? 147.194 204.152 183.011 1.00 172.48 778 VAL B O 1
ATOM 11824 N N . LYS B 2 783 ? 145.864 202.485 182.278 1.00 173.24 779 LYS B N 1
ATOM 11825 C CA . LYS B 2 783 ? 144.663 203.055 182.881 1.00 173.24 779 LYS B CA 1
ATOM 11826 C C . LYS B 2 783 ? 144.769 203.194 184.395 1.00 173.24 779 LYS B C 1
ATOM 11827 O O . LYS B 2 783 ? 144.000 203.957 184.989 1.00 173.24 779 LYS B O 1
ATOM 11833 N N . ARG B 2 784 ? 145.694 202.472 185.033 1.00 171.64 780 ARG B N 1
ATOM 11834 C CA . ARG B 2 784 ? 145.821 202.556 186.484 1.00 171.64 780 ARG B CA 1
ATOM 11835 C C . ARG B 2 784 ? 146.300 203.930 186.936 1.00 171.64 780 ARG B C 1
ATOM 11836 O O . ARG B 2 784 ? 145.915 204.392 188.016 1.00 171.64 780 ARG B O 1
ATOM 11844 N N . GLN B 2 785 ? 147.132 204.593 186.136 1.00 174.90 781 GLN B N 1
ATOM 11845 C CA . GLN B 2 785 ? 147.655 205.909 186.483 1.00 174.90 781 GLN B CA 1
ATOM 11846 C C . GLN B 2 785 ? 147.223 206.991 185.507 1.00 174.90 781 GLN B C 1
ATOM 11847 O O . GLN B 2 785 ? 146.748 208.050 185.935 1.00 174.90 781 GLN B O 1
ATOM 11853 N N . THR B 2 786 ? 147.373 206.759 184.204 1.00 176.86 782 THR B N 1
ATOM 11854 C CA . THR B 2 786 ? 147.058 207.749 183.174 1.00 176.86 782 THR B CA 1
ATOM 11855 C C . THR B 2 786 ? 146.122 207.116 182.153 1.00 176.86 782 THR B C 1
ATOM 11856 O O . THR B 2 786 ? 146.559 206.683 181.078 1.00 176.86 782 THR B O 1
ATOM 11860 N N . PRO B 2 787 ? 144.822 207.056 182.450 1.00 177.54 783 PRO B N 1
ATOM 11861 C CA . PRO B 2 787 ? 143.883 206.427 181.506 1.00 177.54 783 PRO B CA 1
ATOM 11862 C C . PRO B 2 787 ? 143.772 207.150 180.175 1.00 177.54 783 PRO B C 1
ATOM 11863 O O . PRO B 2 787 ? 143.270 206.561 179.210 1.00 177.54 783 PRO B O 1
ATOM 11867 N N . LYS B 2 788 ? 144.212 208.402 180.089 1.00 179.75 784 LYS B N 1
ATOM 11868 C CA . LYS B 2 788 ? 144.120 209.177 178.859 1.00 179.75 784 LYS B CA 1
ATOM 11869 C C . LYS B 2 788 ? 145.366 209.074 177.988 1.00 179.75 784 LYS B C 1
ATOM 11870 O O . LYS B 2 788 ? 145.427 209.730 176.943 1.00 179.75 784 LYS B O 1
ATOM 11876 N N . SER B 2 789 ? 146.357 208.273 178.384 1.00 178.08 785 SER B N 1
ATOM 11877 C CA . SER B 2 789 ? 147.590 208.120 177.611 1.00 178.08 785 SER B CA 1
ATOM 11878 C C . SER B 2 789 ? 147.367 207.094 176.498 1.00 178.08 785 SER B C 1
ATOM 11879 O O . SER B 2 789 ? 147.828 205.951 176.545 1.00 178.08 785 SER B O 1
ATOM 11882 N N . LYS B 2 790 ? 146.641 207.535 175.468 1.00 176.64 786 LYS B N 1
ATOM 11883 C CA . LYS B 2 790 ? 146.305 206.672 174.342 1.00 176.64 786 LYS B CA 1
ATOM 11884 C C . LYS B 2 790 ? 147.508 206.327 173.473 1.00 176.64 786 LYS B C 1
ATOM 11885 O O . LYS B 2 790 ? 147.410 205.408 172.652 1.00 176.64 786 LYS B O 1
ATOM 11891 N N . LYS B 2 791 ? 148.630 207.036 173.626 1.00 175.17 787 LYS B N 1
ATOM 11892 C CA . LYS B 2 791 ? 149.800 206.755 172.801 1.00 175.17 787 LYS B CA 1
ATOM 11893 C C . LYS B 2 791 ? 150.389 205.381 173.099 1.00 175.17 787 LYS B C 1
ATOM 11894 O O . LYS B 2 791 ? 150.890 204.713 172.187 1.00 175.17 787 LYS B O 1
ATOM 11900 N N . GLY B 2 792 ? 150.341 204.945 174.350 1.00 171.20 788 GLY B N 1
ATOM 11901 C CA . GLY B 2 792 ? 150.845 203.645 174.747 1.00 171.20 788 GLY B CA 1
ATOM 11902 C C . GLY B 2 792 ? 149.776 202.576 174.719 1.00 171.20 788 GLY B C 1
ATOM 11903 O O . GLY B 2 792 ? 148.803 202.653 173.962 1.00 171.20 788 GLY B O 1
ATOM 11904 N N . PHE B 2 793 ? 149.957 201.559 175.561 1.00 167.42 789 PHE B N 1
ATOM 11905 C CA . PHE B 2 793 ? 148.996 200.462 175.671 1.00 167.42 789 PHE B CA 1
ATOM 11906 C C . PHE B 2 793 ? 147.841 200.860 176.595 1.00 167.42 789 PHE B C 1
ATOM 11907 O O . PHE B 2 793 ? 147.602 200.263 177.644 1.00 167.42 789 PHE B O 1
ATOM 11915 N N . ASN B 2 794 ? 147.116 201.895 176.179 1.00 173.92 790 ASN B N 1
ATOM 11916 C CA . ASN B 2 794 ? 146.027 202.421 176.992 1.00 173.92 790 ASN B CA 1
ATOM 11917 C C . ASN B 2 794 ? 144.896 201.406 177.093 1.00 173.92 790 ASN B C 1
ATOM 11918 O O . ASN B 2 794 ? 144.482 200.822 176.087 1.00 173.92 790 ASN B O 1
ATOM 11923 N N . GLN B 2 795 ? 144.392 201.212 178.314 1.00 172.43 791 GLN B N 1
ATOM 11924 C CA . GLN B 2 795 ? 143.322 200.259 178.590 1.00 172.43 791 GLN B CA 1
ATOM 11925 C C . GLN B 2 795 ? 143.718 198.862 178.133 1.00 172.43 791 GLN B C 1
ATOM 11926 O O . GLN B 2 795 ? 144.286 198.089 178.913 1.00 172.43 791 GLN B O 1
ATOM 11932 N N . ILE B 2 796 ? 143.419 198.540 176.872 1.00 167.16 792 ILE B N 1
ATOM 11933 C CA . ILE B 2 796 ? 143.777 197.271 176.242 1.00 167.16 792 ILE B CA 1
ATOM 11934 C C . ILE B 2 796 ? 143.083 196.112 176.944 1.00 167.16 792 ILE B C 1
ATOM 11935 O O . ILE B 2 796 ? 143.479 195.703 178.041 1.00 167.16 792 ILE B O 1
ATOM 11940 N N . SER B 2 797 ? 142.044 195.572 176.311 1.00 161.81 793 SER B N 1
ATOM 11941 C CA . SER B 2 797 ? 141.401 194.374 176.826 1.00 161.81 793 SER B CA 1
ATOM 11942 C C . SER B 2 797 ? 142.395 193.217 176.851 1.00 161.81 793 SER B C 1
ATOM 11943 O O . SER B 2 797 ? 143.451 193.255 176.213 1.00 161.81 793 SER B O 1
ATOM 11946 N N . THR B 2 798 ? 142.046 192.177 177.608 1.00 157.42 794 THR B N 1
ATOM 11947 C CA . THR B 2 798 ? 142.944 191.044 177.796 1.00 157.42 794 THR B CA 1
ATOM 11948 C C . THR B 2 798 ? 143.307 190.405 176.462 1.00 157.42 794 THR B C 1
ATOM 11949 O O . THR B 2 798 ? 142.460 189.789 175.808 1.00 157.42 794 THR B O 1
ATOM 11953 N N . SER B 2 799 ? 144.565 190.549 176.055 1.00 146.52 795 SER B N 1
ATOM 11954 C CA . SER B 2 799 ? 145.072 189.951 174.828 1.00 146.52 795 SER B CA 1
ATOM 11955 C C . SER B 2 799 ? 146.115 188.905 175.188 1.00 146.52 795 SER B C 1
ATOM 11956 O O . SER B 2 799 ? 147.067 189.201 175.917 1.00 146.52 795 SER B O 1
ATOM 11959 N N . GLN B 2 800 ? 145.934 187.689 174.679 1.00 132.77 796 GLN B N 1
ATOM 11960 C CA . GLN B 2 800 ? 146.781 186.556 175.024 1.00 132.77 796 GLN B CA 1
ATOM 11961 C C . GLN B 2 800 ? 147.636 186.158 173.829 1.00 132.77 796 GLN B C 1
ATOM 11962 O O . GLN B 2 800 ? 147.131 186.037 172.708 1.00 132.77 796 GLN B O 1
ATOM 11968 N N . ILE B 2 801 ? 148.928 185.959 174.076 1.00 117.80 797 ILE B N 1
ATOM 11969 C CA . ILE B 2 801 ? 149.857 185.433 173.083 1.00 117.80 797 ILE B CA 1
ATOM 11970 C C . ILE B 2 801 ? 150.527 184.198 173.670 1.00 117.80 797 ILE B C 1
ATOM 11971 O O . ILE B 2 801 ? 151.040 184.240 174.795 1.00 117.80 797 ILE B O 1
ATOM 11976 N N . LYS B 2 802 ? 150.510 183.100 172.918 1.00 96.34 798 LYS B N 1
ATOM 11977 C CA . LYS B 2 802 ? 151.180 181.879 173.346 1.00 96.34 798 LYS B CA 1
ATOM 11978 C C . LYS B 2 802 ? 152.673 182.009 173.071 1.00 96.34 798 LYS B C 1
ATOM 11979 O O . LYS B 2 802 ? 153.091 182.138 171.915 1.00 96.34 798 LYS B O 1
ATOM 11985 N N . VAL B 2 803 ? 153.476 181.985 174.133 1.00 105.36 799 VAL B N 1
ATOM 11986 C CA . VAL B 2 803 ? 154.900 182.268 174.047 1.00 105.36 799 VAL B CA 1
ATOM 11987 C C . VAL B 2 803 ? 155.675 181.201 174.805 1.00 105.36 799 VAL B C 1
ATOM 11988 O O . VAL B 2 803 ? 155.131 180.469 175.636 1.00 105.36 799 VAL B O 1
ATOM 11992 N N . ASP B 2 804 ? 156.966 181.125 174.502 1.00 102.24 800 ASP B N 1
ATOM 11993 C CA . ASP B 2 804 ? 157.898 180.228 175.171 1.00 102.24 800 ASP B CA 1
ATOM 11994 C C . ASP B 2 804 ? 159.077 180.955 175.794 1.00 102.24 800 ASP B C 1
ATOM 11995 O O . ASP B 2 804 ? 159.495 180.608 176.900 1.00 102.24 800 ASP B O 1
ATOM 12000 N N . LYS B 2 805 ? 159.624 181.957 175.113 1.00 100.96 801 LYS B N 1
ATOM 12001 C CA . LYS B 2 805 ? 160.697 182.783 175.642 1.00 100.96 801 LYS B CA 1
ATOM 12002 C C . LYS B 2 805 ? 160.306 184.244 175.495 1.00 100.96 801 LYS B C 1
ATOM 12003 O O . LYS B 2 805 ? 159.823 184.662 174.439 1.00 100.96 801 LYS B O 1
ATOM 12009 N N . VAL B 2 806 ? 160.510 185.018 176.557 1.00 110.42 802 VAL B N 1
ATOM 12010 C CA . VAL B 2 806 ? 160.087 186.413 176.596 1.00 110.42 802 VAL B CA 1
ATOM 12011 C C . VAL B 2 806 ? 161.253 187.273 177.056 1.00 110.42 802 VAL B C 1
ATOM 12012 O O . VAL B 2 806 ? 162.016 186.880 177.943 1.00 110.42 802 VAL B O 1
ATOM 12016 N N . GLN B 2 807 ? 161.406 188.438 176.433 1.00 116.64 803 GLN B N 1
ATOM 12017 C CA . GLN B 2 807 ? 162.373 189.446 176.854 1.00 116.64 803 GLN B CA 1
ATOM 12018 C C . GLN B 2 807 ? 161.649 190.781 176.927 1.00 116.64 803 GLN B C 1
ATOM 12019 O O . GLN B 2 807 ? 161.197 191.303 175.905 1.00 116.64 803 GLN B O 1
ATOM 12025 N N . ILE B 2 808 ? 161.536 191.336 178.125 1.00 130.13 804 ILE B N 1
ATOM 12026 C CA . ILE B 2 808 ? 160.899 192.630 178.324 1.00 130.13 804 ILE B CA 1
ATOM 12027 C C . ILE B 2 808 ? 161.965 193.629 178.747 1.00 130.13 804 ILE B C 1
ATOM 12028 O O . ILE B 2 808 ? 162.693 193.408 179.724 1.00 130.13 804 ILE B O 1
ATOM 12033 N N . ILE B 2 809 ? 162.054 194.726 177.999 1.00 134.38 805 ILE B N 1
ATOM 12034 C CA . ILE B 2 809 ? 163.115 195.714 178.144 1.00 134.38 805 ILE B CA 1
ATOM 12035 C C . ILE B 2 809 ? 162.489 197.041 178.545 1.00 134.38 805 ILE B C 1
ATOM 12036 O O . ILE B 2 809 ? 161.565 197.522 177.881 1.00 134.38 805 ILE B O 1
ATOM 12041 N N . GLY B 2 810 ? 162.991 197.630 179.620 1.00 141.45 806 GLY B N 1
ATOM 12042 C CA . GLY B 2 810 ? 162.543 198.922 180.090 1.00 141.45 806 GLY B CA 1
ATOM 12043 C C . GLY B 2 810 ? 163.411 200.050 179.576 1.00 141.45 806 GLY B C 1
ATOM 12044 O O . GLY B 2 810 ? 163.889 200.030 178.436 1.00 141.45 806 GLY B O 1
ATOM 12045 N N . SER B 2 811 ? 163.614 201.054 180.426 1.00 151.07 807 SER B N 1
ATOM 12046 C CA . SER B 2 811 ? 164.498 202.163 180.102 1.00 151.07 807 SER B CA 1
ATOM 12047 C C . SER B 2 811 ? 165.095 202.704 181.391 1.00 151.07 807 SER B C 1
ATOM 12048 O O . SER B 2 811 ? 164.558 202.497 182.481 1.00 151.07 807 SER B O 1
ATOM 12051 N N . ASN B 2 812 ? 166.229 203.395 181.257 1.00 154.76 808 ASN B N 1
ATOM 12052 C CA . ASN B 2 812 ? 166.876 203.972 182.431 1.00 154.76 808 ASN B CA 1
ATOM 12053 C C . ASN B 2 812 ? 166.010 205.055 183.063 1.00 154.76 808 ASN B C 1
ATOM 12054 O O . ASN B 2 812 ? 165.874 205.112 184.291 1.00 154.76 808 ASN B O 1
ATOM 12059 N N . SER B 2 813 ? 165.410 205.919 182.243 1.00 156.42 809 SER B N 1
ATOM 12060 C CA . SER B 2 813 ? 164.531 206.955 182.771 1.00 156.42 809 SER B CA 1
ATOM 12061 C C . SER B 2 813 ? 163.235 206.383 183.329 1.00 156.42 809 SER B C 1
ATOM 12062 O O . SER B 2 813 ? 162.558 207.062 184.109 1.00 156.42 809 SER B O 1
ATOM 12065 N N . CYS B 2 814 ? 162.877 205.158 182.950 1.00 155.75 810 CYS B N 1
ATOM 12066 C CA . CYS B 2 814 ? 161.652 204.500 183.405 1.00 155.75 810 CYS B CA 1
ATOM 12067 C C . CYS B 2 814 ? 162.024 203.125 183.943 1.00 155.75 810 CYS B C 1
ATOM 12068 O O . CYS B 2 814 ? 161.923 202.117 183.230 1.00 155.75 810 CYS B O 1
ATOM 12071 N N . PRO B 2 815 ? 162.462 203.050 185.200 1.00 156.05 811 PRO B N 1
ATOM 12072 C CA . PRO B 2 815 ? 162.964 201.778 185.738 1.00 156.05 811 PRO B CA 1
ATOM 12073 C C . PRO B 2 815 ? 161.914 200.677 185.695 1.00 156.05 811 PRO B C 1
ATOM 12074 O O . PRO B 2 815 ? 160.721 200.917 185.888 1.00 156.05 811 PRO B O 1
ATOM 12078 N N . PHE B 2 816 ? 162.380 199.458 185.441 1.00 151.33 812 PHE B N 1
ATOM 12079 C CA . PHE B 2 816 ? 161.539 198.280 185.291 1.00 151.33 812 PHE B CA 1
ATOM 12080 C C . PHE B 2 816 ? 161.520 197.476 186.588 1.00 151.33 812 PHE B C 1
ATOM 12081 O O . PHE B 2 816 ? 162.373 197.644 187.462 1.00 151.33 812 PHE B O 1
ATOM 12089 N N . ALA B 2 817 ? 160.529 196.593 186.704 1.00 153.89 813 ALA B N 1
ATOM 12090 C CA . ALA B 2 817 ? 160.366 195.804 187.916 1.00 153.89 813 ALA B CA 1
ATOM 12091 C C . ALA B 2 817 ? 159.776 194.442 187.589 1.00 153.89 813 ALA B C 1
ATOM 12092 O O . ALA B 2 817 ? 159.147 194.242 186.546 1.00 153.89 813 ALA B O 1
ATOM 12094 N N . VAL B 2 818 ? 159.983 193.506 188.515 1.00 152.05 814 VAL B N 1
ATOM 12095 C CA . VAL B 2 818 ? 159.529 192.127 188.393 1.00 152.05 814 VAL B CA 1
ATOM 12096 C C . VAL B 2 818 ? 158.803 191.745 189.676 1.00 152.05 814 VAL B C 1
ATOM 12097 O O . VAL B 2 818 ? 159.281 192.040 190.777 1.00 152.05 814 VAL B O 1
ATOM 12101 N N . CYS B 2 819 ? 157.654 191.084 189.539 1.00 149.74 815 CYS B N 1
ATOM 12102 C CA . CYS B 2 819 ? 156.909 190.551 190.674 1.00 149.74 815 CYS B CA 1
ATOM 12103 C C . CYS B 2 819 ? 156.837 189.040 190.511 1.00 149.74 815 CYS B C 1
ATOM 12104 O O . CYS B 2 819 ? 156.145 188.541 189.613 1.00 149.74 815 CYS B O 1
ATOM 12107 N N . LEU B 2 820 ? 157.545 188.331 191.392 1.00 145.00 816 LEU B N 1
ATOM 12108 C CA . LEU B 2 820 ? 157.763 186.889 191.287 1.00 145.00 816 LEU B CA 1
ATOM 12109 C C . LEU B 2 820 ? 156.761 186.149 192.171 1.00 145.00 816 LEU B C 1
ATOM 12110 O O . LEU B 2 820 ? 157.111 185.545 193.186 1.00 145.00 816 LEU B O 1
ATOM 12115 N N . ASP B 2 821 ? 155.493 186.201 191.764 1.00 141.18 817 ASP B N 1
ATOM 12116 C CA . ASP B 2 821 ? 154.404 185.581 192.523 1.00 141.18 817 ASP B CA 1
ATOM 12117 C C . ASP B 2 821 ? 154.348 186.117 193.953 1.00 141.18 817 ASP B C 1
ATOM 12118 O O . ASP B 2 821 ? 154.145 185.365 194.909 1.00 141.18 817 ASP B O 1
ATOM 12123 N N . GLN B 2 822 ? 154.541 187.430 194.095 1.00 147.46 818 GLN B N 1
ATOM 12124 C CA . GLN B 2 822 ? 154.473 188.116 195.387 1.00 147.46 818 GLN B CA 1
ATOM 12125 C C . GLN B 2 822 ? 155.527 187.595 196.363 1.00 147.46 818 GLN B C 1
ATOM 12126 O O . GLN B 2 822 ? 155.283 187.483 197.565 1.00 147.46 818 GLN B O 1
ATOM 12132 N N . ASP B 2 823 ? 156.713 187.280 195.844 1.00 145.88 819 ASP B N 1
ATOM 12133 C CA . ASP B 2 823 ? 157.846 186.864 196.665 1.00 145.88 819 ASP B CA 1
ATOM 12134 C C . ASP B 2 823 ? 158.739 188.076 196.906 1.00 145.88 819 ASP B C 1
ATOM 12135 O O . ASP B 2 823 ? 159.469 188.507 196.008 1.00 145.88 819 ASP B O 1
ATOM 12140 N N . GLU B 2 824 ? 158.680 188.620 198.119 1.00 151.78 820 GLU B N 1
ATOM 12141 C CA . GLU B 2 824 ? 159.453 189.796 198.493 1.00 151.78 820 GLU B CA 1
ATOM 12142 C C . GLU B 2 824 ? 160.775 189.454 199.166 1.00 151.78 820 GLU B C 1
ATOM 12143 O O . GLU B 2 824 ? 161.523 190.368 199.528 1.00 151.78 820 GLU B O 1
ATOM 12149 N N . ARG B 2 825 ? 161.080 188.167 199.347 1.00 150.03 821 ARG B N 1
ATOM 12150 C CA . ARG B 2 825 ? 162.314 187.791 200.028 1.00 150.03 821 ARG B CA 1
ATOM 12151 C C . ARG B 2 825 ? 163.530 187.995 199.132 1.00 150.03 821 ARG B C 1
ATOM 12152 O O . ARG B 2 825 ? 164.603 188.380 199.611 1.00 150.03 821 ARG B O 1
ATOM 12160 N N . LYS B 2 826 ? 163.381 187.742 197.834 1.00 155.08 822 LYS B N 1
ATOM 12161 C CA . LYS B 2 826 ? 164.503 187.834 196.910 1.00 155.08 822 LYS B CA 1
ATOM 12162 C C . LYS B 2 826 ? 164.976 189.277 196.771 1.00 155.08 822 LYS B C 1
ATOM 12163 O O . LYS B 2 826 ? 164.175 190.216 196.777 1.00 155.08 822 LYS B O 1
ATOM 12169 N N . ILE B 2 827 ? 166.290 189.449 196.643 1.00 158.22 823 ILE B N 1
ATOM 12170 C CA . ILE B 2 827 ? 166.923 190.759 196.523 1.00 158.22 823 ILE B CA 1
ATOM 12171 C C . ILE B 2 827 ? 167.439 190.908 195.099 1.00 158.22 823 ILE B C 1
ATOM 12172 O O . ILE B 2 827 ? 168.136 190.021 194.591 1.00 158.22 823 ILE B O 1
ATOM 12177 N N . LEU B 2 828 ? 167.097 192.028 194.451 1.00 155.57 824 LEU B N 1
ATOM 12178 C CA . LEU B 2 828 ? 167.466 192.210 193.052 1.00 155.57 824 LEU B CA 1
ATOM 12179 C C . LEU B 2 828 ? 167.929 193.623 192.708 1.00 155.57 824 LEU B C 1
ATOM 12180 O O . LEU B 2 828 ? 168.032 193.944 191.517 1.00 155.57 824 LEU B O 1
ATOM 12185 N N . GLN B 2 829 ? 168.207 194.474 193.700 1.00 156.20 825 GLN B N 1
ATOM 12186 C CA . GLN B 2 829 ? 168.709 195.829 193.473 1.00 156.20 825 GLN B CA 1
ATOM 12187 C C . GLN B 2 829 ? 167.756 196.676 192.636 1.00 156.20 825 GLN B C 1
ATOM 12188 O O . GLN B 2 829 ? 166.795 197.244 193.164 1.00 156.20 825 GLN B O 1
ATOM 12194 N N . SER B 2 830 ? 168.028 196.793 191.335 1.00 152.96 826 SER B N 1
ATOM 12195 C CA . SER B 2 830 ? 167.189 197.591 190.439 1.00 152.96 826 SER B CA 1
ATOM 12196 C C . SER B 2 830 ? 167.375 197.042 189.028 1.00 152.96 826 SER B C 1
ATOM 12197 O O . SER B 2 830 ? 168.381 197.334 188.377 1.00 152.96 826 SER B O 1
ATOM 12200 N N . VAL B 2 831 ? 166.401 196.271 188.560 1.00 149.85 827 VAL B N 1
ATOM 12201 C CA . VAL B 2 831 ? 166.515 195.554 187.302 1.00 149.85 827 VAL B CA 1
ATOM 12202 C C . VAL B 2 831 ? 165.836 196.353 186.197 1.00 149.85 827 VAL B C 1
ATOM 12203 O O . VAL B 2 831 ? 164.963 197.193 186.438 1.00 149.85 827 VAL B O 1
ATOM 12207 N N . ILE B 2 832 ? 166.247 196.087 184.957 1.00 145.93 828 ILE B N 1
ATOM 12208 C CA . ILE B 2 832 ? 165.670 196.745 183.790 1.00 145.93 828 ILE B CA 1
ATOM 12209 C C . ILE B 2 832 ? 165.202 195.700 182.788 1.00 145.93 828 ILE B C 1
ATOM 12210 O O . ILE B 2 832 ? 164.042 195.707 182.364 1.00 145.93 828 ILE B O 1
ATOM 12215 N N . ARG B 2 833 ? 166.096 194.798 182.396 1.00 139.33 829 ARG B N 1
ATOM 12216 C CA . ARG B 2 833 ? 165.787 193.795 181.385 1.00 139.33 829 ARG B CA 1
ATOM 12217 C C . ARG B 2 833 ? 165.408 192.487 182.063 1.00 139.33 829 ARG B C 1
ATOM 12218 O O . ARG B 2 833 ? 166.105 192.040 182.977 1.00 139.33 829 ARG B O 1
ATOM 12226 N N . CYS B 2 834 ? 164.314 191.875 181.615 1.00 132.96 830 CYS B N 1
ATOM 12227 C CA . CYS B 2 834 ? 163.836 190.616 182.174 1.00 132.96 830 CYS B CA 1
ATOM 12228 C C . CYS B 2 834 ? 163.717 189.590 181.058 1.00 132.96 830 CYS B C 1
ATOM 12229 O O . CYS B 2 834 ? 162.996 189.815 180.083 1.00 132.96 830 CYS B O 1
ATOM 12232 N N . GLU B 2 835 ? 164.407 188.461 181.205 1.00 125.53 831 GLU B N 1
ATOM 12233 C CA . GLU B 2 835 ? 164.384 187.392 180.215 1.00 125.53 831 GLU B CA 1
ATOM 12234 C C . GLU B 2 835 ? 163.882 186.121 180.881 1.00 125.53 831 GLU B C 1
ATOM 12235 O O . GLU B 2 835 ? 164.489 185.638 181.843 1.00 125.53 831 GLU B O 1
ATOM 12241 N N . VAL B 2 836 ? 162.785 185.579 180.363 1.00 117.70 832 VAL B N 1
ATOM 12242 C CA . VAL B 2 836 ? 162.154 184.376 180.889 1.00 117.70 832 VAL B CA 1
ATOM 12243 C C . VAL B 2 836 ? 162.249 183.290 179.829 1.00 117.70 832 VAL B C 1
ATOM 12244 O O . VAL B 2 836 ? 161.872 183.510 178.671 1.00 117.70 832 VAL B O 1
ATOM 12248 N N . SER B 2 837 ? 162.748 182.128 180.224 1.00 115.15 833 SER B N 1
ATOM 12249 C CA . SER B 2 837 ? 162.921 180.977 179.355 1.00 115.15 833 SER B CA 1
ATOM 12250 C C . SER B 2 837 ? 162.339 179.749 180.035 1.00 115.15 833 SER B C 1
ATOM 12251 O O . SER B 2 837 ? 162.203 179.718 181.262 1.00 115.15 833 SER B O 1
ATOM 12254 N N . PRO B 2 838 ? 161.964 178.718 179.262 1.00 110.94 834 PRO B N 1
ATOM 12255 C CA . PRO B 2 838 ? 161.427 177.488 179.854 1.00 110.94 834 PRO B CA 1
ATOM 12256 C C . PRO B 2 838 ? 162.410 176.803 180.798 1.00 110.94 834 PRO B C 1
ATOM 12257 O O . PRO B 2 838 ? 163.616 176.978 180.632 1.00 110.94 834 PRO B O 1
ATOM 12261 N N . LEU B 2 868 ? 162.555 167.937 182.857 1.00 104.25 864 LEU B N 1
ATOM 12262 C CA . LEU B 2 868 ? 163.911 168.158 182.372 1.00 104.25 864 LEU B CA 1
ATOM 12263 C C . LEU B 2 868 ? 164.543 169.359 183.067 1.00 104.25 864 LEU B C 1
ATOM 12264 O O . LEU B 2 868 ? 165.766 169.453 183.172 1.00 104.25 864 LEU B O 1
ATOM 12269 N N . LEU B 2 869 ? 163.703 170.278 183.546 1.00 104.52 865 LEU B N 1
ATOM 12270 C CA . LEU B 2 869 ? 164.224 171.510 184.138 1.00 104.52 865 LEU B CA 1
ATOM 12271 C C . LEU B 2 869 ? 164.641 171.302 185.592 1.00 104.52 865 LEU B C 1
ATOM 12272 O O . LEU B 2 869 ? 165.833 171.334 185.913 1.00 104.52 865 LEU B O 1
ATOM 12277 N N . CYS B 2 870 ? 163.679 171.032 186.473 1.00 97.64 866 CYS B N 1
ATOM 12278 C CA . CYS B 2 870 ? 163.947 170.944 187.905 1.00 97.64 866 CYS B CA 1
ATOM 12279 C C . CYS B 2 870 ? 162.812 170.194 188.587 1.00 97.64 866 CYS B C 1
ATOM 12280 O O . CYS B 2 870 ? 161.797 169.861 187.971 1.00 97.64 866 CYS B O 1
ATOM 12283 N N . LEU B 2 871 ? 162.998 169.955 189.889 1.00 88.17 867 LEU B N 1
ATOM 12284 C CA . LEU B 2 871 ? 161.975 169.473 190.813 1.00 88.17 867 LEU B CA 1
ATOM 12285 C C . LEU B 2 871 ? 161.283 168.198 190.342 1.00 88.17 867 LEU B C 1
ATOM 12286 O O . LEU B 2 871 ? 160.155 168.255 189.839 1.00 88.17 867 LEU B O 1
ATOM 12291 N N . PRO B 2 872 ? 161.938 167.040 190.445 1.00 79.78 868 PRO B N 1
ATOM 12292 C CA . PRO B 2 872 ? 161.280 165.752 190.145 1.00 79.78 868 PRO B CA 1
ATOM 12293 C C . PRO B 2 872 ? 160.439 165.233 191.311 1.00 79.78 868 PRO B C 1
ATOM 12294 O O . PRO B 2 872 ? 160.863 164.426 192.137 1.00 79.78 868 PRO B O 1
ATOM 12298 N N . ILE B 2 873 ? 159.202 165.711 191.391 1.00 71.62 869 ILE B N 1
ATOM 12299 C CA . ILE B 2 873 ? 158.300 165.301 192.462 1.00 71.62 869 ILE B CA 1
ATOM 12300 C C . ILE B 2 873 ? 157.740 163.925 192.135 1.00 71.62 869 ILE B C 1
ATOM 12301 O O . ILE B 2 873 ? 157.234 163.697 191.033 1.00 71.62 869 ILE B O 1
ATOM 12306 N N . MET B 2 874 ? 157.839 162.997 193.081 1.00 66.03 870 MET B N 1
ATOM 12307 C CA . MET B 2 874 ? 157.405 161.630 192.828 1.00 66.03 870 MET B CA 1
ATOM 12308 C C . MET B 2 874 ? 155.889 161.516 192.903 1.00 66.03 870 MET B C 1
ATOM 12309 O O . MET B 2 874 ? 155.260 162.033 193.832 1.00 66.03 870 MET B O 1
ATOM 12314 N N . THR B 2 875 ? 155.307 160.836 191.918 1.00 64.19 871 THR B N 1
ATOM 12315 C CA . THR B 2 875 ? 153.894 160.508 191.874 1.00 64.19 871 THR B CA 1
ATOM 12316 C C . THR B 2 875 ? 153.753 159.023 191.573 1.00 64.19 871 THR B C 1
ATOM 12317 O O . THR B 2 875 ? 154.709 158.352 191.167 1.00 64.19 871 THR B O 1
ATOM 12321 N N . PHE B 2 876 ? 152.539 158.511 191.789 1.00 62.72 872 PHE B N 1
ATOM 12322 C CA . PHE B 2 876 ? 152.289 157.087 191.594 1.00 62.72 872 PHE B CA 1
ATOM 12323 C C . PHE B 2 876 ? 152.470 156.689 190.135 1.00 62.72 872 PHE B C 1
ATOM 12324 O O . PHE B 2 876 ? 153.085 155.659 189.836 1.00 62.72 872 PHE B O 1
ATOM 12332 N N . SER B 2 877 ? 151.940 157.489 189.215 1.00 64.83 873 SER B N 1
ATOM 12333 C CA . SER B 2 877 ? 152.099 157.263 187.786 1.00 64.83 873 SER B CA 1
ATOM 12334 C C . SER B 2 877 ? 152.634 158.536 187.152 1.00 64.83 873 SER B C 1
ATOM 12335 O O . SER B 2 877 ? 152.104 159.624 187.399 1.00 64.83 873 SER B O 1
ATOM 12338 N N . GLY B 2 878 ? 153.674 158.399 186.337 1.00 63.19 874 GLY B N 1
ATOM 12339 C CA . GLY B 2 878 ? 154.297 159.542 185.710 1.00 63.19 874 GLY B CA 1
ATOM 12340 C C . GLY B 2 878 ? 153.376 160.218 184.708 1.00 63.19 874 GLY B C 1
ATOM 12341 O O . GLY B 2 878 ? 152.178 159.948 184.615 1.00 63.19 874 GLY B O 1
ATOM 12342 N N . ALA B 2 879 ? 153.970 161.125 183.938 1.00 59.15 875 ALA B N 1
ATOM 12343 C CA . ALA B 2 879 ? 153.209 161.870 182.945 1.00 59.15 875 ALA B CA 1
ATOM 12344 C C . ALA B 2 879 ? 152.853 160.976 181.766 1.00 59.15 875 ALA B C 1
ATOM 12345 O O . ALA B 2 879 ? 153.639 160.838 180.824 1.00 59.15 875 ALA B O 1
ATOM 12347 N N . LEU B 2 880 ? 151.677 160.361 181.815 1.00 53.87 876 LEU B N 1
ATOM 12348 C CA . LEU B 2 880 ? 151.243 159.509 180.721 1.00 53.87 876 LEU B CA 1
ATOM 12349 C C . LEU B 2 880 ? 150.992 160.351 179.472 1.00 53.87 876 LEU B C 1
ATOM 12350 O O . LEU B 2 880 ? 150.389 161.425 179.558 1.00 53.87 876 LEU B O 1
ATOM 12355 N N . PRO B 2 881 ? 151.437 159.891 178.296 1.00 50.02 877 PRO B N 1
ATOM 12356 C CA . PRO B 2 881 ? 151.281 160.657 177.057 1.00 50.02 877 PRO B CA 1
ATOM 12357 C C . PRO B 2 881 ? 149.864 160.580 176.507 1.00 50.02 877 PRO B C 1
ATOM 12358 O O . PRO B 2 881 ? 149.052 161.443 176.838 1.00 50.02 877 PRO B O 1
#

Organism: Homo sapiens (NCBI:txid9606)

Foldseek 3Di:
DWEAEPVRDIDQDDDPDKFFCLCVQVVVLVVCVVVDVVSVVCVVVADPGWWKWAQLPPFIATQPDRGICLQVVSQVVSCVVVVPPRGYIYTGGPDDDDPVRVVVLVLLCLLLVHNLPDCPFDPDCQLVVLLLALQVLLVVLLVPADLLCQQQQFAFAPDDQFVVLVVLPPPQWAWEWEDEPNDIDIDIDGQFDAQLRVLVVVVVVPPSQWFWAFFLWSHTRHDPGGNNGGPVNSVCSVVVHHGYTYTHHGDDSVQFDFDDDPDHHNPDLQSVFAAQVVQDCPPPPVPPNQAHEQLVQFFFFKKWWFKKAFPDDDPPAFQKKKKKKFFAFLPRGPWIDIDDIDGDDRMGGDRDMDTTPFTSNLRDQLTKIWIWMAHCHTFWIAIAGQQDPSQWGDFAKDWAFIHTACLFLLRLFNTGDPCPPGTMIIMMGGHDDPHIYGHHDQEDACPVLLCQDDDDDDPVLVVVLVVVLPAFPPDDADLVRLCSCQVNVLVQLLPLSCVLVSVLSQPSSGSVSSNNVCSSVVPRDSLVPDDQDLLSLLSLLDSNHADQVSPVSSVSSVLPDDLVRCVLCVLLLLLSCSSHSGLNHSSLSSLLSSLLRGVVSVLLLSQSLSACLFAPPSCVNSSSSSNSSSLSSTGVSVSVLSSLVSQVLVLVVVLLVVVQVDVVSLVSLVVCQVPSRDQWHQDSLHRGFIFGGWPSVPWDWDPDPFTWTWTWTAGNRPSHPDRGTWTKTKTAQADCLLVVLLLSLLVVLCVLCSSVSHDLLAHRWGKTRRHHRITMTGDDPQKDFQQVQQVVDDCPVHDGDQCSVLVQLVVLQPDVVLSVQLLLSLLSQVLSVLLSCLLLLLALDERRQKMAHSSNHIDGHDSRVRVVVCQVPVCPVHDGASHQPASSSVVSQAVSPPPDHPSRVVSLVSSLVSLVSVLVVLSSSLSSSVSSQRRVDSHNDDPVRSCVSCVSSVGPDDSVVNSVVVVVSVVVSVVPHCVSNSVVSVVVD/DVLLVCVVCVQVPNPLVSVVVCQDLVSLVVNLVSLLVVLLVCVVVVPPQRQLVSLLVNLVSLQQHAADDPPDCSLVSLLVSLVVCCVDDDLRVVSSVVVNLVSLLCLLQVNQNNLVVLCQLQVADEPDPPDAHEEEEEADDPPQDPVVVVLLVVLQDQPDDLLVSLLLSVLRRLCNLLPQQAQSVQQSVVSVPDDNVLSSVLSNQLNVLSVVSSPPPDSVVSSVSSVVSNVVSCVVSVHDDSGNNDNVRHGHRSGRDRGNYRYDHPVLPLPPCLLVVVVVVVCHEYEYEYGEACVCVQSPQSSFVVCVVPVVPGPAVVRPYYYAYAYAHSVVQLLVCLQPVVSVVQRPPVVSVSVVCFRRQFDAWAFDKWKWKKFQFLVGDTGTGGTAAKKKKAALQQLVQLQVQAFPGWSPRLQDPDFGAKFWKKKWFWDDPVVPDTDIDIDTFIWHIKIKHACSVVVVPHDPPDRWIKIWDAPINCSPHQPPPRGCRGPHTDIDTGAKMKMFTDSVRFMHMRRNPDRPDRDRTTGIMIMHIVPTDGHTGNRYRDD

Radius of gyration: 41.99 Å; Cα contacts (8 Å, |Δi|>4): 2785; chains: 2; bounding box: 73×88×135 Å

GO terms:
  GO:0043491 phosphatidylinositol 3-kinase/protein kinase B signal transduction (P, IMP)
  GO:0045765 regulation of angiogenesis (P, IMP)
  GO:0016303 1-phosphatidylinositol-3-kinase activity (F, IDA)
  GO:0005737 cytoplasm (C, IDA)
  GO:0016020 membrane (C, IDA)
  GO:0043406 positive regulation of MAP kinase activity (P, IDA)
  GO:0043491 phosphatidylinositol 3-kinase/protein kinase B signal transduction (P, IDA)
  GO:0035005 1-phosphatidylinositol-4-phosphate 3-kinase activity (F, IDA)
  GO:0005944 phosphatidylinositol 3-kinase complex, class IB (C, IDA)
  GO:0051897 positive regulation of phosphatidylinositol 3-kinase/protein kinase B signal transduction (P, IDA)
  GO:0046854 phosphatidylinositol phosphate biosynthetic process (P, IDA)
  GO:0007186 G protein-coupled receptor signaling pathway (P, IDA)
  GO:0106310 protein serine kinase activity (F, IDA)
  GO:0046934 1-phosphatidylinositol-4,5-bisphosphate 3-kinase activity (F, IDA)
  GO:0005737 cytoplasm (C, EXP)
  GO:0005886 plasma membrane (C, EXP)
  GO:0106310 protein serine kinase activity (F, EXP)
  GO:0046934 1-phosphatidylinositol-4,5-bisphosphate 3-kinase activity (F, EXP)
  GO:0046875 ephrin receptor binding (F, IPI)
  GO:0016303 1-phosphatidylinositol-3-kinase activity (F, TAS)

Secondary structure (DSSP, 8-state):
-EEEE---EEEE----TTSS--THHHHHHHHHHHH-HHHHHHHTTS-S-EEEEEEEESEEEE---SS-GGGGHHHHHHHHHHT--S-EEEEEE-PPP-HHHHHHHHHHHHHHSS-TT--TT-SSSHHHHHHHHTHHHHHHHHHS--HHHHHH---B--SPPPHHHHTT-SSS-EEEEEEETTEEEEEEE-TT--HHHHHHHHHH------EEEETTSS-EE-SSS-GGGBHHHHHHHHTT--EEEEEEPPPPGGGG--PPP-SPB---STTS---HHHH--TTS-SSS--SEEGGG--SEEEEEEEEEE-SS--SSS-S-EEEEEEEESSS-EEEEEEPPPB---SEEEEEEEEEEEEEGGGPPTT-EEEEEEEE--EEEEEEEESB-TTSBB--EEEEEEPEE----GGGG--PPPS-TTTS-EEEEEE---SS-EEPPPS-S--TTTT----SPPPHHHHHHHHHHHHS-TTSPP-HHHHHHHHHTHHHHTT-GGGHHHHHHSS-TTSHHHHHHHHHHHHT--TTTSSPP-HHHHHHHTSTT---HHHHHHHHHHHTT--HHHHHHHHHHHHHHGGG-SSSS-HHHHHHHHHHHH-HHHHHHHHHHHHHHHHH-STTHHHHHHHHHHHHHHS-HHHHHHHHHHHHHHHHHHHHHHHHHH--HHHHHHHHHHTTT--S-EEETTEEEEEEEEE-GGG-EE-SSSS--EEEEEEES-TT-S----EEEEEEESS--HHHHHHHHHHHHHHHHHHHTT---------EEEEETTEEEEEPPTTEEEHHHHHHHHS-SSS---THHHHHHHHHT-SSHHHHHHHHHHHHHHHHHHHHHHHHHT-----GGGEEEETTS-EEE--HHHHHHHHHHHTTTTS---SS---HHHHHHHS-SSSS--HHHHHHHHHHHHHHHHHHHTHHHHHHHHHHHHHHH-SS---TTTSTHHHHHTTTTS-HHHHHHHHHHHHHHHHHSSSHHHHHHHHHH-/-HHHHHHHHHHT---HHHHHH--SHHHHHHHHHHHHHHHHHHHHHT-STTHHHHHHHHHHHHHH-----TT--HHHHHHHHHHGGGGS-HHHHHHHHHHHHHHHHHHHSTTHHHHHHHHHHHT----SSS---EEEEEE--TTS-HHHHHHHHHHHS--S-HHHHHHHHHHHHHHHHSSSSS-HHHHHHHHHTS-HHHHHHHHHHHHHHHHHHTTSS-HHHHHHHHHHHHHHHHHHHT----SS--SS------PPPPP-EEE---TTSSS-HHHHHHHHHH--EEEEEEE--GGGHHHHHHHHHHHHHHGGGSHHHHSS--EEEEEE---HHHHHHHH-HHHIIIII--HHHHHHHHHHH--EEEE---EEEEEEESSS-EEEEEEES-EEE--HHHHHHHHHHBTTS--TTTTS------EEEEEEEEE-TTTT--EEEEEEEEES-EEEEEGGGSGGGSSTT---EEEEE-SBSTTT-TT-TTSS-B---EEEEESEEEEE--SSS---EESSS--SS--BSEEEEEEE---S-EEEESS----

Nearest PDB structures (foldseek):
  7mez-assembly1_B  TM=1.002E+00  e=0.000E+00  Sus scrofa
  8so9-assembly1_B  TM=9.147E-01  e=4.709E-68  Sus scrofa
  8sod-assembly1_B  TM=8.968E-01  e=1.197E-69  Sus scrofa
  8soa-assembly1_B  TM=9.183E-01  e=1.853E-66  Sus scrofa
  8sob-assembly1_B  TM=9.113E-01  e=1.346E-66  Sus scrofa

Sequence (1536 aa):
IEFVLPSPETALLHVAGHGNVEQMKAQVWLRALETSVAADFYHRLGPHHFLLLYQKKGQWYEIYDKYQVVQTLDCLRYWKATHRSPGQIHLVQRHPPSEESQAFQRQLTALIGYDVTDVSNVHDDELEFTRRGLVTPRMAEVASRDPKLYAMHPWVTSKPLPEYLWKKIANNCIFIVIHRSTTSQTIKVSPDDTPGAILQSFFTKMEQDFVLRVCGRDEYLVGETPIKNFQWVRHCLKNGEEIHVVLDTPPDPALDEVRKEEWPLVDDCTGVTGYHEQLTIHGKDHESVFTVSLWDCDRKFRVKIRGIDIPVLPRNTDLTVFVEANIQHGQQVLCQRRTSPKPFTEEVLWNVWLEFSIKIKDLPKGALLNLQIYCGQLLYYVNLLLIDHRFLLRRGEYVLHMWQISFNADKLTSATNPDKENSMSISILLDNYCHPIALPKHQPTPDPEGDRVRAEMPNQLRKQLEAIIATDPLNPLTAEDKELLWHFRYESLKHPKAYPKLFSSVKWGQQEIVAKTYQLLARREVWDQSALDVGLTMQLLDCNFSDENVRAIAVQKLESLEDDDVLHYLLQLVQAVKFEPYHDSALARFLLKRGLRNKRIGHFLFWFLRSEIAQSRHYQQRFAVILEAYLRGCGTAMLHDFTQQVQVIEMLQKVTLDIKSLSQLKQKLENLQNSQLPESFRVPYDPGLKAGALAIEKCKVMASKKKPLWLEFKCADPTALSNETIGIIFKHGDDLRQDMLILQILRIMESIWETESLDLCLLPYGCISTGDKIGMIEIVKDATTIAKIQQSTVGNTGAFKDEVLNHWLKEKSPTEEKFQAAVERFVYSCAGYCVATFVLGIGDRHNDNIMITETGNLFHIDFGHILGNYKSFLGINKERVPFVLTPDFLFVMGTSGKKTSPHFQKFQDICVKAYLALRHHTNLLIILFSMMLMTGMPQLTSKEDIEYIRDALTVGKNEEDAKKYFLDQIEVCRDKGWTVQFNWFLHLVDRIQHALERCLHGCWSLQELVSRDPGHFLILLEQILQKTREVQEKGTYDLLAPLALLFYSTVLCTPHFPPDSDLLLKAARTYHRFLTWPVPYCSICQELLTFIDAELKAPGISYQRLVRAEQGLSTRSHRSSTVTVLLLNPVEVQAEFLDVADKLSTPGPSPHSAYITLLLHAFQATFGAHCDLSGLHRRLQSKTLAELEAIFTETAEAQELASGIGDAAEARQWLRTKLQAVGEKAGFPGVLDTAKPGKLRTIPIPVARCYTYSWNQDSFDILQEILLKEQESTLRVVVFGSDRISGKVARAYSNLRRLENNRPLLTRFFKLQFFYVPVDISHYLGMLDPWYERNVLGILADMLLYYCRFAARPVLLQVYQTELTFITGEKTTEIFIHSLELGHSAATRAIKASGPGSKRLGIDGDREAVPLTLQIIYSKGAISGRSRWSNMEKLCTSVNLSKACRQQEELDSSTEALTLNLTEVVKRQTPKSKKGFNQISTSQIKVDKVQIIGSNSCPFAVCLDQDERKILQSVIRCEVSPLLCLPIMTFSGALP